Protein 1JBI (pdb70)

Structure (mmCIF, N/CA/C/O backbone):
data_1JBI
#
_entry.id   1JBI
#
_cell.length_a   ?
_cell.length_b   ?
_cell.length_c   ?
_cell.angle_alpha   ?
_cell.angle_beta   ?
_cell.angle_gamma   ?
#
loop_
_atom_site.group_PDB
_atom_site.id
_atom_site.type_symbol
_atom_site.label_atom_id
_atom_site.label_alt_id
_atom_site.label_comp_id
_atom_site.label_asym_id
_atom_site.label_entity_id
_atom_site.label_seq_id
_atom_site.pdbx_PDB_ins_code
_atom_site.Cartn_x
_atom_site.Cartn_y
_atom_site.Cartn_z
_atom_site.occupancy
_atom_site.B_iso_or_equiv
_atom_site.auth_seq_id
_atom_site.auth_comp_id
_atom_site.auth_asym_id
_atom_site.auth_atom_id
_atom_site.pdbx_PDB_model_num
ATOM 1 N N . THR A 1 1 ? -18.989 -7.777 -2.002 1.00 0.00 1 THR A N 1
ATOM 2 C CA . THR A 1 1 ? -17.939 -6.776 -2.215 1.00 0.00 1 THR A CA 1
ATOM 3 C C . THR A 1 1 ? -16.595 -7.437 -1.910 1.00 0.00 1 THR A C 1
ATOM 4 O O . THR A 1 1 ? -16.501 -8.229 -0.973 1.00 0.00 1 THR A O 1
ATOM 16 N N . ALA A 1 2 ? -15.585 -7.204 -2.745 1.00 0.00 2 ALA A N 1
ATOM 17 C CA . ALA A 1 2 ? -14.396 -8.040 -2.838 1.00 0.00 2 ALA A CA 1
ATOM 18 C C . ALA A 1 2 ? -13.155 -7.152 -2.970 1.00 0.00 2 ALA A C 1
ATOM 19 O O . ALA A 1 2 ? -13.281 -6.003 -3.402 1.00 0.00 2 ALA A O 1
ATOM 26 N N . PRO A 1 3 ? -11.967 -7.647 -2.591 1.00 0.00 3 PRO A N 1
ATOM 27 C CA . PRO A 1 3 ? -10.710 -6.937 -2.779 1.00 0.00 3 PRO A CA 1
ATOM 28 C C . PRO A 1 3 ? -10.298 -6.938 -4.258 1.00 0.00 3 PRO A C 1
ATOM 29 O O . PRO A 1 3 ? -10.930 -7.597 -5.095 1.00 0.00 3 PRO A O 1
ATOM 40 N N . ILE A 1 4 ? -9.189 -6.273 -4.582 1.00 0.00 4 ILE A N 1
ATOM 41 C CA . ILE A 1 4 ? -8.644 -6.197 -5.931 1.00 0.00 4 ILE A CA 1
ATOM 42 C C . ILE A 1 4 ? -7.388 -7.062 -5.909 1.00 0.00 4 ILE A C 1
ATOM 43 O O . ILE A 1 4 ? -6.449 -6.779 -5.165 1.00 0.00 4 ILE A O 1
ATOM 59 N N . ALA A 1 5 ? -7.361 -8.114 -6.723 1.00 0.00 5 ALA A N 1
ATOM 60 C CA . ALA A 1 5 ? -6.169 -8.926 -6.872 1.00 0.00 5 ALA A CA 1
ATOM 61 C C . ALA A 1 5 ? -5.316 -8.188 -7.896 1.00 0.00 5 ALA A C 1
ATOM 62 O O . ALA A 1 5 ? -5.714 -8.052 -9.057 1.00 0.00 5 ALA A O 1
ATOM 69 N N . ILE A 1 6 ? -4.192 -7.639 -7.456 1.00 0.00 6 ILE A N 1
ATOM 70 C CA . ILE A 1 6 ? -3.287 -6.847 -8.272 1.00 0.00 6 ILE A CA 1
ATOM 71 C C . ILE A 1 6 ? -2.134 -7.746 -8.717 1.00 0.00 6 ILE A C 1
ATOM 72 O O . ILE A 1 6 ? -1.833 -8.737 -8.065 1.00 0.00 6 ILE A O 1
ATOM 88 N N . THR A 1 7 ? -1.416 -7.396 -9.781 1.00 0.00 7 THR A N 1
ATOM 89 C CA . THR A 1 7 ? -0.394 -8.286 -10.342 1.00 0.00 7 THR A CA 1
ATOM 90 C C . THR A 1 7 ? 0.956 -8.168 -9.606 1.00 0.00 7 THR A C 1
ATOM 91 O O . THR A 1 7 ? 2.012 -8.488 -10.149 1.00 0.00 7 THR A O 1
ATOM 102 N N . CYS A 1 8 ? 0.937 -7.680 -8.361 1.00 0.00 8 CYS A N 1
ATOM 103 C CA . CYS A 1 8 ? 2.091 -7.365 -7.521 1.00 0.00 8 CYS A CA 1
ATOM 104 C C . CYS A 1 8 ? 3.113 -6.407 -8.166 1.00 0.00 8 CYS A C 1
ATOM 105 O O . CYS A 1 8 ? 4.178 -6.179 -7.609 1.00 0.00 8 CYS A O 1
ATOM 112 N N . PHE A 1 9 ? 2.764 -5.743 -9.267 1.00 0.00 9 PHE A N 1
ATOM 113 C CA . PHE A 1 9 ? 3.587 -4.704 -9.888 1.00 0.00 9 PHE A CA 1
ATOM 114 C C . PHE A 1 9 ? 2.814 -3.378 -9.896 1.00 0.00 9 PHE A C 1
ATOM 115 O O . PHE A 1 9 ? 3.360 -2.312 -10.180 1.00 0.00 9 PHE A O 1
ATOM 132 N N . THR A 1 10 ? 1.528 -3.436 -9.558 1.00 0.00 10 THR A N 1
ATOM 133 C CA . THR A 1 10 ? 0.633 -2.318 -9.377 1.00 0.00 10 THR A CA 1
ATOM 134 C C . THR A 1 10 ? 1.187 -1.408 -8.273 1.00 0.00 10 THR A C 1
ATOM 135 O O . THR A 1 10 ? 1.498 -1.861 -7.169 1.00 0.00 10 THR A O 1
ATOM 146 N N . ARG A 1 11 ? 1.327 -0.123 -8.580 1.00 0.00 11 ARG A N 1
ATOM 147 C CA . ARG A 1 11 ? 1.740 0.933 -7.669 1.00 0.00 11 ARG A CA 1
ATOM 148 C C . ARG A 1 11 ? 0.517 1.573 -7.038 1.00 0.00 11 ARG A C 1
ATOM 149 O O . ARG A 1 11 ? -0.617 1.352 -7.474 1.00 0.00 11 ARG A O 1
ATOM 170 N N . GLY A 1 12 ? 0.765 2.440 -6.062 1.00 0.00 12 GLY A N 1
ATOM 171 C CA . GLY A 1 12 ? -0.255 3.252 -5.427 1.00 0.00 12 GLY A CA 1
ATOM 172 C C . GLY A 1 12 ? -0.946 4.182 -6.422 1.00 0.00 12 GLY A C 1
ATOM 173 O O . GLY A 1 12 ? -1.989 4.713 -6.085 1.00 0.00 12 GLY A O 1
ATOM 177 N N . LEU A 1 13 ? -0.462 4.325 -7.661 1.00 0.00 13 LEU A N 1
ATOM 178 C CA . LEU A 1 13 ? -1.071 5.173 -8.683 1.00 0.00 13 LEU A CA 1
ATOM 179 C C . LEU A 1 13 ? -2.413 4.583 -9.108 1.00 0.00 13 LEU A C 1
ATOM 180 O O . LEU A 1 13 ? -3.373 5.323 -9.347 1.00 0.00 13 LEU A O 1
ATOM 196 N N . ASP A 1 14 ? -2.481 3.259 -9.222 1.00 0.00 14 ASP A N 1
ATOM 197 C CA . ASP A 1 14 ? -3.652 2.536 -9.696 1.00 0.00 14 ASP A CA 1
ATOM 198 C C . ASP A 1 14 ? -4.750 2.449 -8.633 1.00 0.00 14 ASP A C 1
ATOM 199 O O . ASP A 1 14 ? -5.930 2.412 -8.993 1.00 0.00 14 ASP A O 1
ATOM 208 N N . ILE A 1 15 ? -4.402 2.414 -7.339 1.00 0.00 15 ILE A N 1
ATOM 209 C CA . ILE A 1 15 ? -5.343 2.196 -6.235 1.00 0.00 15 ILE A CA 1
ATOM 210 C C . ILE A 1 15 ? -5.224 3.327 -5.212 1.00 0.00 15 ILE A C 1
ATOM 211 O O . ILE A 1 15 ? -4.358 3.302 -4.343 1.00 0.00 15 ILE A O 1
ATOM 227 N N . ARG A 1 16 ? -6.125 4.314 -5.306 1.00 0.00 16 ARG A N 1
ATOM 228 C CA . ARG A 1 16 ? -6.139 5.517 -4.455 1.00 0.00 16 ARG A CA 1
ATOM 229 C C . ARG A 1 16 ? -7.524 5.779 -3.884 1.00 0.00 16 ARG A C 1
ATOM 230 O O . ARG A 1 16 ? -7.894 6.927 -3.635 1.00 0.00 16 ARG A O 1
ATOM 251 N N . LYS A 1 17 ? -8.325 4.725 -3.738 1.00 0.00 17 LYS A N 1
ATOM 252 C CA . LYS A 1 17 ? -9.674 4.849 -3.203 1.00 0.00 17 LYS A CA 1
ATOM 253 C C . LYS A 1 17 ? -9.556 5.097 -1.709 1.00 0.00 17 LYS A C 1
ATOM 254 O O . LYS A 1 17 ? -8.488 4.886 -1.132 1.00 0.00 17 LYS A O 1
ATOM 273 N N . GLU A 1 18 ? -10.657 5.504 -1.083 1.00 0.00 18 GLU A N 1
ATOM 274 C CA . GLU A 1 18 ? -10.663 5.908 0.312 1.00 0.00 18 GLU A CA 1
ATOM 275 C C . GLU A 1 18 ? -10.028 4.822 1.190 1.00 0.00 18 GLU A C 1
ATOM 276 O O . GLU A 1 18 ? -9.190 5.114 2.052 1.00 0.00 18 GLU A O 1
ATOM 288 N N . LYS A 1 19 ? -10.419 3.572 0.935 1.00 0.00 19 LYS A N 1
ATOM 289 C CA . LYS A 1 19 ? -9.871 2.358 1.525 1.00 0.00 19 LYS A CA 1
ATOM 290 C C . LYS A 1 19 ? -10.152 1.242 0.530 1.00 0.00 19 LYS A C 1
ATOM 291 O O . LYS A 1 19 ? -11.290 1.129 0.061 1.00 0.00 19 LYS A O 1
ATOM 310 N N . ALA A 1 20 ? -9.141 0.464 0.164 1.00 0.00 20 ALA A N 1
ATOM 311 C CA . ALA A 1 20 ? -9.223 -0.598 -0.821 1.00 0.00 20 ALA A CA 1
ATOM 312 C C . ALA A 1 20 ? -8.457 -1.793 -0.277 1.00 0.00 20 ALA A C 1
ATOM 313 O O . ALA A 1 20 ? -7.311 -1.660 0.155 1.00 0.00 20 ALA A O 1
ATOM 320 N N . ASP A 1 21 ? -9.086 -2.956 -0.323 1.00 0.00 21 ASP A N 1
ATOM 321 C CA . ASP A 1 21 ? -8.510 -4.202 0.156 1.00 0.00 21 ASP A CA 1
ATOM 322 C C . ASP A 1 21 ? -7.875 -4.833 -1.078 1.00 0.00 21 ASP A C 1
ATOM 323 O O . ASP A 1 21 ? -8.513 -4.850 -2.135 1.00 0.00 21 ASP A O 1
ATOM 332 N N . VAL A 1 22 ? -6.626 -5.299 -1.008 1.00 0.00 22 VAL A N 1
ATOM 333 C CA . VAL A 1 22 ? -5.929 -5.808 -2.190 1.00 0.00 22 VAL A CA 1
ATOM 334 C C . VAL A 1 22 ? -5.239 -7.141 -1.895 1.00 0.00 22 VAL A C 1
ATOM 335 O O . VAL A 1 22 ? -4.731 -7.358 -0.800 1.00 0.00 22 VAL A O 1
ATOM 348 N N . LEU A 1 23 ? -5.209 -8.045 -2.871 1.00 0.00 23 LEU A N 1
ATOM 349 C CA . LEU A 1 23 ? -4.480 -9.310 -2.807 1.00 0.00 23 LEU A CA 1
ATOM 350 C C . LEU A 1 23 ? -3.283 -9.168 -3.718 1.00 0.00 23 LEU A C 1
ATOM 351 O O . LEU A 1 23 ? -3.427 -8.688 -4.843 1.00 0.00 23 LEU A O 1
ATOM 367 N N . CYS A 1 24 ? -2.119 -9.590 -3.235 1.00 0.00 24 CYS A N 1
ATOM 368 C CA . CYS A 1 24 ? -0.882 -9.605 -3.985 1.00 0.00 24 CYS A CA 1
ATOM 369 C C . CYS A 1 24 ? -0.541 -11.079 -4.254 1.00 0.00 24 CYS A C 1
ATOM 370 O O . CYS A 1 24 ? 0.100 -11.708 -3.408 1.00 0.00 24 CYS A O 1
ATOM 377 N N . PRO A 1 25 ? -1.051 -11.699 -5.330 1.00 0.00 25 PRO A N 1
ATOM 378 C CA . PRO A 1 25 ? -0.683 -13.049 -5.728 1.00 0.00 25 PRO A CA 1
ATOM 379 C C . PRO A 1 25 ? 0.770 -13.140 -6.180 1.00 0.00 25 PRO A C 1
ATOM 380 O O . PRO A 1 25 ? 1.263 -12.287 -6.921 1.00 0.00 25 PRO A O 1
ATOM 391 N N . GLY A 1 26 ? 1.403 -14.257 -5.841 1.00 0.00 26 GLY A N 1
ATOM 392 C CA . GLY A 1 26 ? 2.801 -14.508 -6.139 1.00 0.00 26 GLY A CA 1
ATOM 393 C C . GLY A 1 26 ? 3.709 -14.044 -5.007 1.00 0.00 26 GLY A C 1
ATOM 394 O O . GLY A 1 26 ? 3.242 -13.534 -3.990 1.00 0.00 26 GLY A O 1
ATOM 398 N N . GLY A 1 27 ? 5.013 -14.286 -5.145 1.00 0.00 27 GLY A N 1
ATOM 399 C CA . GLY A 1 27 ? 5.993 -14.016 -4.098 1.00 0.00 27 GLY A CA 1
ATOM 400 C C . GLY A 1 27 ? 6.414 -12.550 -4.043 1.00 0.00 27 GLY A C 1
ATOM 401 O O . GLY A 1 27 ? 6.809 -12.075 -2.980 1.00 0.00 27 GLY A O 1
ATOM 405 N N . CYS A 1 28 ? 6.243 -11.821 -5.153 1.00 0.00 28 CYS A N 1
ATOM 406 C CA . CYS A 1 28 ? 6.685 -10.447 -5.386 1.00 0.00 28 CYS A CA 1
ATOM 407 C C . CYS A 1 28 ? 8.098 -10.194 -4.823 1.00 0.00 28 CYS A C 1
ATOM 408 O O . CYS A 1 28 ? 8.232 -9.577 -3.762 1.00 0.00 28 CYS A O 1
ATOM 415 N N . PRO A 1 29 ? 9.148 -10.690 -5.504 1.00 0.00 29 PRO A N 1
ATOM 416 C CA . PRO A 1 29 ? 10.532 -10.606 -5.046 1.00 0.00 29 PRO A CA 1
ATOM 417 C C . PRO A 1 29 ? 11.082 -9.181 -5.083 1.00 0.00 29 PRO A C 1
ATOM 418 O O . PRO A 1 29 ? 10.404 -8.267 -5.548 1.00 0.00 29 PRO A O 1
ATOM 429 N N . LEU A 1 30 ? 12.330 -9.002 -4.628 1.00 0.00 30 LEU A N 1
ATOM 430 C CA . LEU A 1 30 ? 13.097 -7.754 -4.693 1.00 0.00 30 LEU A CA 1
ATOM 431 C C . LEU A 1 30 ? 13.467 -7.459 -6.161 1.00 0.00 30 LEU A C 1
ATOM 432 O O . LEU A 1 30 ? 14.634 -7.491 -6.541 1.00 0.00 30 LEU A O 1
ATOM 448 N N . GLU A 1 31 ? 12.465 -7.228 -7.004 1.00 0.00 31 GLU A N 1
ATOM 449 C CA . GLU A 1 31 ? 12.603 -7.020 -8.440 1.00 0.00 31 GLU A CA 1
ATOM 450 C C . GLU A 1 31 ? 12.656 -5.532 -8.789 1.00 0.00 31 GLU A C 1
ATOM 451 O O . GLU A 1 31 ? 13.582 -5.092 -9.464 1.00 0.00 31 GLU A O 1
ATOM 463 N N . GLU A 1 32 ? 11.682 -4.748 -8.324 1.00 0.00 32 GLU A N 1
ATOM 464 C CA . GLU A 1 32 ? 11.636 -3.307 -8.527 1.00 0.00 32 GLU A CA 1
ATOM 465 C C . GLU A 1 32 ? 10.927 -2.661 -7.336 1.00 0.00 32 GLU A C 1
ATOM 466 O O . GLU A 1 32 ? 9.697 -2.557 -7.373 1.00 0.00 32 GLU A O 1
ATOM 478 N N . PHE A 1 33 ? 11.638 -2.267 -6.267 1.00 0.00 33 PHE A N 1
ATOM 479 C CA . PHE A 1 33 ? 10.998 -1.519 -5.197 1.00 0.00 33 PHE A CA 1
ATOM 480 C C . PHE A 1 33 ? 11.816 -0.257 -4.984 1.00 0.00 33 PHE A C 1
ATOM 481 O O . PHE A 1 33 ? 12.965 -0.302 -4.553 1.00 0.00 33 PHE A O 1
ATOM 498 N N . SER A 1 34 ? 11.199 0.867 -5.307 1.00 0.00 34 SER A N 1
ATOM 499 C CA . SER A 1 34 ? 11.685 2.208 -5.075 1.00 0.00 34 SER A CA 1
ATOM 500 C C . SER A 1 34 ? 10.489 2.782 -4.343 1.00 0.00 34 SER A C 1
ATOM 501 O O . SER A 1 34 ? 9.408 2.886 -4.935 1.00 0.00 34 SER A O 1
ATOM 509 N N . VAL A 1 35 ? 10.629 3.120 -3.072 1.00 0.00 35 VAL A N 1
ATOM 510 C CA . VAL A 1 35 ? 9.494 3.544 -2.275 1.00 0.00 35 VAL A CA 1
ATOM 511 C C . VAL A 1 35 ? 9.755 5.006 -1.967 1.00 0.00 35 VAL A C 1
ATOM 512 O O . VAL A 1 35 ? 10.895 5.482 -2.015 1.00 0.00 35 VAL A O 1
ATOM 525 N N . TYR A 1 36 ? 8.690 5.748 -1.703 1.00 0.00 36 TYR A N 1
ATOM 526 C CA . TYR A 1 36 ? 8.789 7.174 -1.536 1.00 0.00 36 TYR A CA 1
ATOM 527 C C . TYR A 1 36 ? 7.981 7.584 -0.314 1.00 0.00 36 TYR A C 1
ATOM 528 O O . TYR A 1 36 ? 6.753 7.572 -0.366 1.00 0.00 36 TYR A O 1
ATOM 546 N N . GLY A 1 37 ? 8.686 7.904 0.772 1.00 0.00 37 GLY A N 1
ATOM 547 C CA . GLY A 1 37 ? 8.143 8.209 2.082 1.00 0.00 37 GLY A CA 1
ATOM 548 C C . GLY A 1 37 ? 7.798 6.928 2.835 1.00 0.00 37 GLY A C 1
ATOM 549 O O . GLY A 1 37 ? 7.433 5.922 2.224 1.00 0.00 37 GLY A O 1
ATOM 553 N N . ASN A 1 38 ? 7.998 6.930 4.155 1.00 0.00 38 ASN A N 1
ATOM 554 C CA . ASN A 1 38 ? 7.587 5.832 5.024 1.00 0.00 38 ASN A CA 1
ATOM 555 C C . ASN A 1 38 ? 6.227 6.234 5.603 1.00 0.00 38 ASN A C 1
ATOM 556 O O . ASN A 1 38 ? 6.016 7.421 5.860 1.00 0.00 38 ASN A O 1
ATOM 567 N N . ILE A 1 39 ? 5.342 5.269 5.878 1.00 0.00 39 ILE A N 1
ATOM 568 C CA . ILE A 1 39 ? 3.946 5.452 6.304 1.00 0.00 39 ILE A CA 1
ATOM 569 C C . ILE A 1 39 ? 3.172 6.151 5.187 1.00 0.00 39 ILE A C 1
ATOM 570 O O . ILE A 1 39 ? 2.267 5.544 4.624 1.00 0.00 39 ILE A O 1
ATOM 586 N N . VAL A 1 40 ? 3.484 7.411 4.891 1.00 0.00 40 VAL A N 1
ATOM 587 C CA . VAL A 1 40 ? 2.927 8.135 3.771 1.00 0.00 40 VAL A CA 1
ATOM 588 C C . VAL A 1 40 ? 3.744 7.634 2.588 1.00 0.00 40 VAL A C 1
ATOM 589 O O . VAL A 1 40 ? 4.813 8.165 2.285 1.00 0.00 40 VAL A O 1
ATOM 602 N N . TYR A 1 41 ? 3.228 6.614 1.923 1.00 0.00 41 TYR A N 1
ATOM 603 C CA . TYR A 1 41 ? 3.796 6.091 0.707 1.00 0.00 41 TYR A CA 1
ATOM 604 C C . TYR A 1 41 ? 3.200 6.949 -0.398 1.00 0.00 41 TYR A C 1
ATOM 605 O O . TYR A 1 41 ? 1.983 6.958 -0.597 1.00 0.00 41 TYR A O 1
ATOM 623 N N . ALA A 1 42 ? 4.024 7.738 -1.082 1.00 0.00 42 ALA A N 1
ATOM 624 C CA . ALA A 1 42 ? 3.552 8.494 -2.228 1.00 0.00 42 ALA A CA 1
ATOM 625 C C . ALA A 1 42 ? 3.156 7.516 -3.330 1.00 0.00 42 ALA A C 1
ATOM 626 O O . ALA A 1 42 ? 3.736 6.432 -3.460 1.00 0.00 42 ALA A O 1
ATOM 633 N N . SER A 1 43 ? 2.217 7.964 -4.159 1.00 0.00 43 SER A N 1
ATOM 634 C CA . SER A 1 43 ? 1.542 7.235 -5.222 1.00 0.00 43 SER A CA 1
ATOM 635 C C . SER A 1 43 ? 2.455 6.316 -6.049 1.00 0.00 43 SER A C 1
ATOM 636 O O . SER A 1 43 ? 2.098 5.175 -6.336 1.00 0.00 43 SER A O 1
ATOM 644 N N . VAL A 1 44 ? 3.635 6.799 -6.436 1.00 0.00 44 VAL A N 1
ATOM 645 C CA . VAL A 1 44 ? 4.566 6.097 -7.315 1.00 0.00 44 VAL A CA 1
ATOM 646 C C . VAL A 1 44 ? 5.118 4.790 -6.699 1.00 0.00 44 VAL A C 1
ATOM 647 O O . VAL A 1 44 ? 5.604 3.932 -7.437 1.00 0.00 44 VAL A O 1
ATOM 660 N N . SER A 1 45 ? 5.029 4.604 -5.379 1.00 0.00 45 SER A N 1
ATOM 661 C CA . SER A 1 45 ? 5.518 3.409 -4.700 1.00 0.00 45 SER A CA 1
ATOM 662 C C . SER A 1 45 ? 4.717 2.166 -5.115 1.00 0.00 45 SER A C 1
ATOM 663 O O . SER A 1 45 ? 3.490 2.226 -5.226 1.00 0.00 45 SER A O 1
ATOM 671 N N . SER A 1 46 ? 5.396 1.033 -5.317 1.00 0.00 46 SER A N 1
ATOM 672 C CA . SER A 1 46 ? 4.782 -0.263 -5.581 1.00 0.00 46 SER A CA 1
ATOM 673 C C . SER A 1 46 ? 3.902 -0.627 -4.384 1.00 0.00 46 SER A C 1
ATOM 674 O O . SER A 1 46 ? 4.245 -0.286 -3.247 1.00 0.00 46 SER A O 1
ATOM 682 N N . ILE A 1 47 ? 2.796 -1.344 -4.609 1.00 0.00 47 ILE A N 1
ATOM 683 C CA . ILE A 1 47 ? 1.974 -1.847 -3.512 1.00 0.00 47 ILE A CA 1
ATOM 684 C C . ILE A 1 47 ? 2.824 -2.846 -2.717 1.00 0.00 47 ILE A C 1
ATOM 685 O O . ILE A 1 47 ? 2.799 -2.783 -1.490 1.00 0.00 47 ILE A O 1
ATOM 701 N N . CYS A 1 48 ? 3.611 -3.712 -3.373 1.00 0.00 48 CYS A N 1
ATOM 702 C CA . CYS A 1 48 ? 4.536 -4.599 -2.669 1.00 0.00 48 CYS A CA 1
ATOM 703 C C . CYS A 1 48 ? 5.552 -3.773 -1.899 1.00 0.00 48 CYS A C 1
ATOM 704 O O . CYS A 1 48 ? 5.742 -4.007 -0.710 1.00 0.00 48 CYS A O 1
ATOM 711 N N . GLY A 1 49 ? 6.203 -2.826 -2.585 1.00 0.00 49 GLY A N 1
ATOM 712 C CA . GLY A 1 49 ? 7.238 -1.985 -2.011 1.00 0.00 49 GLY A CA 1
ATOM 713 C C . GLY A 1 49 ? 6.741 -1.357 -0.716 1.00 0.00 49 GLY A C 1
ATOM 714 O O . GLY A 1 49 ? 7.335 -1.568 0.336 1.00 0.00 49 GLY A O 1
ATOM 718 N N . ALA A 1 50 ? 5.626 -0.628 -0.784 1.00 0.00 50 ALA A N 1
ATOM 719 C CA . ALA A 1 50 ? 5.003 0.006 0.364 1.00 0.00 50 ALA A CA 1
ATOM 720 C C . ALA A 1 50 ? 4.606 -1.017 1.430 1.00 0.00 50 ALA A C 1
ATOM 721 O O . ALA A 1 50 ? 4.860 -0.778 2.605 1.00 0.00 50 ALA A O 1
ATOM 728 N N . ALA A 1 51 ? 3.969 -2.130 1.058 1.00 0.00 51 ALA A N 1
ATOM 729 C CA . ALA A 1 51 ? 3.460 -3.116 2.005 1.00 0.00 51 ALA A CA 1
ATOM 730 C C . ALA A 1 51 ? 4.589 -3.774 2.790 1.00 0.00 51 ALA A C 1
ATOM 731 O O . ALA A 1 51 ? 4.535 -3.818 4.019 1.00 0.00 51 ALA A O 1
ATOM 738 N N . VAL A 1 52 ? 5.588 -4.314 2.098 1.00 0.00 52 VAL A N 1
ATOM 739 C CA . VAL A 1 52 ? 6.731 -4.959 2.720 1.00 0.00 52 VAL A CA 1
ATOM 740 C C . VAL A 1 52 ? 7.550 -3.911 3.492 1.00 0.00 52 VAL A C 1
ATOM 741 O O . VAL A 1 52 ? 7.982 -4.208 4.602 1.00 0.00 52 VAL A O 1
ATOM 754 N N . HIS A 1 53 ? 7.698 -2.672 2.999 1.00 0.00 53 HIS A N 1
ATOM 755 C CA . HIS A 1 53 ? 8.362 -1.588 3.737 1.00 0.00 53 HIS A CA 1
ATOM 756 C C . HIS A 1 53 ? 7.631 -1.316 5.054 1.00 0.00 53 HIS A C 1
ATOM 757 O O . HIS A 1 53 ? 8.220 -1.381 6.130 1.00 0.00 53 HIS A O 1
ATOM 771 N N . ARG A 1 54 ? 6.319 -1.077 4.988 1.00 0.00 54 ARG A N 1
ATOM 772 C CA . ARG A 1 54 ? 5.422 -0.908 6.132 1.00 0.00 54 ARG A CA 1
ATOM 773 C C . ARG A 1 54 ? 5.467 -2.118 7.068 1.00 0.00 54 ARG A C 1
ATOM 774 O O . ARG A 1 54 ? 5.145 -1.975 8.247 1.00 0.00 54 ARG A O 1
ATOM 795 N N . GLY A 1 55 ? 5.849 -3.292 6.570 1.00 0.00 55 GLY A N 1
ATOM 796 C CA . GLY A 1 55 ? 5.924 -4.520 7.335 1.00 0.00 55 GLY A CA 1
ATOM 797 C C . GLY A 1 55 ? 4.598 -5.271 7.353 1.00 0.00 55 GLY A C 1
ATOM 798 O O . GLY A 1 55 ? 4.463 -6.212 8.134 1.00 0.00 55 GLY A O 1
ATOM 802 N N . VAL A 1 56 ? 3.633 -4.920 6.496 1.00 0.00 56 VAL A N 1
ATOM 803 C CA . VAL A 1 56 ? 2.315 -5.552 6.404 1.00 0.00 56 VAL A CA 1
ATOM 804 C C . VAL A 1 56 ? 2.489 -7.060 6.221 1.00 0.00 56 VAL A C 1
ATOM 805 O O . VAL A 1 56 ? 1.963 -7.840 7.013 1.00 0.00 56 VAL A O 1
ATOM 818 N N . ILE A 1 57 ? 3.267 -7.447 5.215 1.00 0.00 57 ILE A N 1
ATOM 819 C CA . ILE A 1 57 ? 3.565 -8.818 4.841 1.00 0.00 57 ILE A CA 1
ATOM 820 C C . ILE A 1 57 ? 5.078 -8.961 4.723 1.00 0.00 57 ILE A C 1
ATOM 821 O O . ILE A 1 57 ? 5.802 -7.958 4.682 1.00 0.00 57 ILE A O 1
ATOM 837 N N . SER A 1 58 ? 5.565 -10.197 4.758 1.00 0.00 58 SER A N 1
ATOM 838 C CA . SER A 1 58 ? 6.966 -10.499 4.506 1.00 0.00 58 SER A CA 1
ATOM 839 C C . SER A 1 58 ? 7.136 -10.376 2.974 1.00 0.00 58 SER A C 1
ATOM 840 O O . SER A 1 58 ? 6.145 -10.161 2.262 1.00 0.00 58 SER A O 1
ATOM 848 N N . ASN A 1 59 ? 8.346 -10.514 2.419 1.00 0.00 59 ASN A N 1
ATOM 849 C CA . ASN A 1 59 ? 8.515 -10.529 0.960 1.00 0.00 59 ASN A CA 1
ATOM 850 C C . ASN A 1 59 ? 8.021 -11.886 0.428 1.00 0.00 59 ASN A C 1
ATOM 851 O O . ASN A 1 59 ? 8.804 -12.785 0.128 1.00 0.00 59 ASN A O 1
ATOM 862 N N . SER A 1 60 ? 6.704 -12.063 0.395 1.00 0.00 60 SER A N 1
ATOM 863 C CA . SER A 1 60 ? 5.983 -13.284 0.072 1.00 0.00 60 SER A CA 1
ATOM 864 C C . SER A 1 60 ? 4.662 -13.016 -0.664 1.00 0.00 60 SER A C 1
ATOM 865 O O . SER A 1 60 ? 4.009 -13.982 -1.071 1.00 0.00 60 SER A O 1
ATOM 873 N N . GLY A 1 61 ? 4.176 -11.769 -0.701 1.00 0.00 61 GLY A N 1
ATOM 874 C CA . GLY A 1 61 ? 2.862 -11.469 -1.260 1.00 0.00 61 GLY A CA 1
ATOM 875 C C . GLY A 1 61 ? 1.790 -11.779 -0.216 1.00 0.00 61 GLY A C 1
ATOM 876 O O . GLY A 1 61 ? 2.110 -12.048 0.945 1.00 0.00 61 GLY A O 1
ATOM 880 N N . GLY A 1 62 ? 0.520 -11.688 -0.596 1.00 0.00 62 GLY A N 1
ATOM 881 C CA . GLY A 1 62 ? -0.628 -11.991 0.254 1.00 0.00 62 GLY A CA 1
ATOM 882 C C . GLY A 1 62 ? -1.629 -10.837 0.285 1.00 0.00 62 GLY A C 1
ATOM 883 O O . GLY A 1 62 ? -1.460 -9.863 -0.453 1.00 0.00 62 GLY A O 1
ATOM 887 N N . PRO A 1 63 ? -2.691 -10.934 1.102 1.00 0.00 63 PRO A N 1
ATOM 888 C CA . PRO A 1 63 ? -3.640 -9.848 1.306 1.00 0.00 63 PRO A CA 1
ATOM 889 C C . PRO A 1 63 ? -2.976 -8.688 2.055 1.00 0.00 63 PRO A C 1
ATOM 890 O O . PRO A 1 63 ? -2.260 -8.898 3.042 1.00 0.00 63 PRO A O 1
ATOM 901 N N . VAL A 1 64 ? -3.253 -7.476 1.583 1.00 0.00 64 VAL A N 1
ATOM 902 C CA . VAL A 1 64 ? -2.767 -6.172 2.014 1.00 0.00 64 VAL A CA 1
ATOM 903 C C . VAL A 1 64 ? -3.992 -5.236 1.970 1.00 0.00 64 VAL A C 1
ATOM 904 O O . VAL A 1 64 ? -5.025 -5.552 1.378 1.00 0.00 64 VAL A O 1
ATOM 917 N N . ARG A 1 65 ? -3.910 -4.060 2.588 1.00 0.00 65 ARG A N 1
ATOM 918 C CA . ARG A 1 65 ? -5.052 -3.159 2.729 1.00 0.00 65 ARG A CA 1
ATOM 919 C C . ARG A 1 65 ? -4.623 -1.704 2.675 1.00 0.00 65 ARG A C 1
ATOM 920 O O . ARG A 1 65 ? -3.933 -1.222 3.572 1.00 0.00 65 ARG A O 1
ATOM 941 N N . VAL A 1 66 ? -4.974 -1.022 1.595 1.00 0.00 66 VAL A N 1
ATOM 942 C CA . VAL A 1 66 ? -4.554 0.343 1.295 1.00 0.00 66 VAL A CA 1
ATOM 943 C C . VAL A 1 66 ? -5.594 1.328 1.834 1.00 0.00 66 VAL A C 1
ATOM 944 O O . VAL A 1 66 ? -6.795 1.120 1.653 1.00 0.00 66 VAL A O 1
ATOM 957 N N . TYR A 1 67 ? -5.145 2.420 2.452 1.00 0.00 67 TYR A N 1
ATOM 958 C CA . TYR A 1 67 ? -5.969 3.532 2.910 1.00 0.00 67 TYR A CA 1
ATOM 959 C C . TYR A 1 67 ? -5.457 4.782 2.212 1.00 0.00 67 TYR A C 1
ATOM 960 O O . TYR A 1 67 ? -4.247 5.016 2.157 1.00 0.00 67 TYR A O 1
ATOM 978 N N . SER A 1 68 ? -6.373 5.592 1.693 1.00 0.00 68 SER A N 1
ATOM 979 C CA . SER A 1 68 ? -6.029 6.878 1.116 1.00 0.00 68 SER A CA 1
ATOM 980 C C . SER A 1 68 ? -5.369 7.772 2.161 1.00 0.00 68 SER A C 1
ATOM 981 O O . SER A 1 68 ? -5.675 7.717 3.359 1.00 0.00 68 SER A O 1
ATOM 989 N N . LEU A 1 69 ? -4.472 8.630 1.694 1.00 0.00 69 LEU A N 1
ATOM 990 C CA . LEU A 1 69 ? -3.852 9.645 2.513 1.00 0.00 69 LEU A CA 1
ATOM 991 C C . LEU A 1 69 ? -3.884 10.894 1.632 1.00 0.00 69 LEU A C 1
ATOM 992 O O . LEU A 1 69 ? -3.629 10.780 0.426 1.00 0.00 69 LEU A O 1
ATOM 1008 N N . PRO A 1 70 ? -4.284 12.061 2.152 1.00 0.00 70 PRO A N 1
ATOM 1009 C CA . PRO A 1 70 ? -4.308 13.277 1.356 1.00 0.00 70 PRO A CA 1
ATOM 1010 C C . PRO A 1 70 ? -2.894 13.644 0.891 1.00 0.00 70 PRO A C 1
ATOM 1011 O O . PRO A 1 70 ? -1.902 13.001 1.244 1.00 0.00 70 PRO A O 1
ATOM 1022 N N . GLY A 1 71 ? -2.797 14.691 0.078 1.00 0.00 71 GLY A N 1
ATOM 1023 C CA . GLY A 1 71 ? -1.512 15.216 -0.332 1.00 0.00 71 GLY A CA 1
ATOM 1024 C C . GLY A 1 71 ? -0.677 15.558 0.895 1.00 0.00 71 GLY A C 1
ATOM 1025 O O . GLY A 1 71 ? -1.207 16.090 1.881 1.00 0.00 71 GLY A O 1
ATOM 1029 N N . ARG A 1 72 ? 0.623 15.280 0.830 1.00 0.00 72 ARG A N 1
ATOM 1030 C CA . ARG A 1 72 ? 1.583 15.629 1.863 1.00 0.00 72 ARG A CA 1
ATOM 1031 C C . ARG A 1 72 ? 2.882 16.097 1.226 1.00 0.00 72 ARG A C 1
ATOM 1032 O O . ARG A 1 72 ? 3.106 15.989 0.019 1.00 0.00 72 ARG A O 1
ATOM 1053 N N . GLU A 1 73 ? 3.696 16.700 2.073 1.00 0.00 73 GLU A N 1
ATOM 1054 C CA . GLU A 1 73 ? 4.956 17.361 1.858 1.00 0.00 73 GLU A CA 1
ATOM 1055 C C . GLU A 1 73 ? 5.789 17.154 3.131 1.00 0.00 73 GLU A C 1
ATOM 1056 O O . GLU A 1 73 ? 5.273 16.614 4.109 1.00 0.00 73 GLU A O 1
ATOM 1068 N N . ASN A 1 74 ? 7.062 17.570 3.119 1.00 0.00 74 ASN A N 1
ATOM 1069 C CA . ASN A 1 74 ? 8.042 17.365 4.197 1.00 0.00 74 ASN A CA 1
ATOM 1070 C C . ASN A 1 74 ? 8.141 15.890 4.608 1.00 0.00 74 ASN A C 1
ATOM 1071 O O . ASN A 1 74 ? 7.957 15.530 5.769 1.00 0.00 74 ASN A O 1
ATOM 1082 N N . TYR A 1 75 ? 8.424 15.038 3.621 1.00 0.00 75 TYR A N 1
ATOM 1083 C CA . TYR A 1 75 ? 8.680 13.613 3.798 1.00 0.00 75 TYR A CA 1
ATOM 1084 C C . TYR A 1 75 ? 10.085 13.373 4.374 1.00 0.00 75 TYR A C 1
ATOM 1085 O O . TYR A 1 75 ? 10.898 14.294 4.467 1.00 0.00 75 TYR A O 1
ATOM 1103 N N . SER A 1 76 ? 10.396 12.102 4.634 1.00 0.00 76 SER A N 1
ATOM 1104 C CA . SER A 1 76 ? 11.663 11.591 5.133 1.00 0.00 76 SER A CA 1
ATOM 1105 C C . SER A 1 76 ? 12.100 10.430 4.232 1.00 0.00 76 SER A C 1
ATOM 1106 O O . SER A 1 76 ? 11.322 9.981 3.383 1.00 0.00 76 SER A O 1
ATOM 1114 N N . SER A 1 77 ? 13.316 9.926 4.442 1.00 0.00 77 SER A N 1
ATOM 1115 C CA . SER A 1 77 ? 13.855 8.751 3.774 1.00 0.00 77 SER A CA 1
ATOM 1116 C C . SER A 1 77 ? 14.210 7.741 4.866 1.00 0.00 77 SER A C 1
ATOM 1117 O O . SER A 1 77 ? 14.837 8.130 5.854 1.00 0.00 77 SER A O 1
ATOM 1125 N N . VAL A 1 78 ? 13.765 6.488 4.742 1.00 0.00 78 VAL A N 1
ATOM 1126 C CA . VAL A 1 78 ? 13.921 5.443 5.756 1.00 0.00 78 VAL A CA 1
ATOM 1127 C C . VAL A 1 78 ? 13.988 4.099 5.023 1.00 0.00 78 VAL A C 1
ATOM 1128 O O . VAL A 1 78 ? 13.269 3.914 4.035 1.00 0.00 78 VAL A O 1
ATOM 1141 N N . ASP A 1 79 ? 14.768 3.133 5.512 1.00 0.00 79 ASP A N 1
ATOM 1142 C CA . ASP A 1 79 ? 14.783 1.781 4.946 1.00 0.00 79 ASP A CA 1
ATOM 1143 C C . ASP A 1 79 ? 13.998 0.880 5.884 1.00 0.00 79 ASP A C 1
ATOM 1144 O O . ASP A 1 79 ? 14.001 1.103 7.099 1.00 0.00 79 ASP A O 1
ATOM 1153 N N . ALA A 1 80 ? 13.298 -0.108 5.342 1.00 0.00 80 ALA A N 1
ATOM 1154 C CA . ALA A 1 80 ? 12.626 -1.113 6.132 1.00 0.00 80 ALA A CA 1
ATOM 1155 C C . ALA A 1 80 ? 12.618 -2.390 5.311 1.00 0.00 80 ALA A C 1
ATOM 1156 O O . ALA A 1 80 ? 12.231 -2.386 4.144 1.00 0.00 80 ALA A O 1
ATOM 1163 N N . ASN A 1 81 ? 12.973 -3.499 5.959 1.00 0.00 81 ASN A N 1
ATOM 1164 C CA . ASN A 1 81 ? 13.021 -4.841 5.384 1.00 0.00 81 ASN A CA 1
ATOM 1165 C C . ASN A 1 81 ? 13.874 -4.944 4.107 1.00 0.00 81 ASN A C 1
ATOM 1166 O O . ASN A 1 81 ? 13.701 -5.914 3.364 1.00 0.00 81 ASN A O 1
ATOM 1177 N N . GLY A 1 82 ? 14.841 -4.044 3.883 1.00 0.00 82 GLY A N 1
ATOM 1178 C CA . GLY A 1 82 ? 15.683 -4.054 2.691 1.00 0.00 82 GLY A CA 1
ATOM 1179 C C . GLY A 1 82 ? 14.930 -3.475 1.499 1.00 0.00 82 GLY A C 1
ATOM 1180 O O . GLY A 1 82 ? 14.924 -4.067 0.421 1.00 0.00 82 GLY A O 1
ATOM 1184 N N . ILE A 1 83 ? 14.242 -2.356 1.713 1.00 0.00 83 ILE A N 1
ATOM 1185 C CA . ILE A 1 83 ? 13.481 -1.594 0.735 1.00 0.00 83 ILE A CA 1
ATOM 1186 C C . ILE A 1 83 ? 13.680 -0.152 1.199 1.00 0.00 83 ILE A C 1
ATOM 1187 O O . ILE A 1 83 ? 13.432 0.162 2.366 1.00 0.00 83 ILE A O 1
ATOM 1203 N N . GLN A 1 84 ? 14.040 0.744 0.284 1.00 0.00 84 GLN A N 1
ATOM 1204 C CA . GLN A 1 84 ? 14.387 2.112 0.624 1.00 0.00 84 GLN A CA 1
ATOM 1205 C C . GLN A 1 84 ? 13.226 3.026 0.260 1.00 0.00 84 GLN A C 1
ATOM 1206 O O . GLN A 1 84 ? 12.737 2.988 -0.874 1.00 0.00 84 GLN A O 1
ATOM 1220 N N . SER A 1 85 ? 12.776 3.830 1.227 1.00 0.00 85 SER A N 1
ATOM 1221 C CA . SER A 1 85 ? 11.772 4.855 1.013 1.00 0.00 85 SER A CA 1
ATOM 1222 C C . SER A 1 85 ? 12.511 6.191 1.001 1.00 0.00 85 SER A C 1
ATOM 1223 O O . SER A 1 85 ? 13.397 6.384 1.832 1.00 0.00 85 SER A O 1
ATOM 1231 N N . GLN A 1 86 ? 12.176 7.097 0.082 1.00 0.00 86 GLN A N 1
ATOM 1232 C CA . GLN A 1 86 ? 12.878 8.367 -0.102 1.00 0.00 86 GLN A CA 1
ATOM 1233 C C . GLN A 1 86 ? 11.890 9.538 -0.047 1.00 0.00 86 GLN A C 1
ATOM 1234 O O . GLN A 1 86 ? 10.743 9.387 -0.465 1.00 0.00 86 GLN A O 1
ATOM 1248 N N . MET A 1 87 ? 12.307 10.694 0.472 1.00 0.00 87 MET A N 1
ATOM 1249 C CA . MET A 1 87 ? 11.468 11.890 0.524 1.00 0.00 87 MET A CA 1
ATOM 1250 C C . MET A 1 87 ? 11.014 12.336 -0.878 1.00 0.00 87 MET A C 1
ATOM 1251 O O . MET A 1 87 ? 11.619 11.956 -1.883 1.00 0.00 87 MET A O 1
ATOM 1265 N N . LEU A 1 88 ? 9.974 13.179 -0.955 1.00 0.00 88 LEU A N 1
ATOM 1266 C CA . LEU A 1 88 ? 9.501 13.776 -2.204 1.00 0.00 88 LEU A CA 1
ATOM 1267 C C . LEU A 1 88 ? 9.181 15.246 -1.991 1.00 0.00 88 LEU A C 1
ATOM 1268 O O . LEU A 1 88 ? 8.858 15.684 -0.884 1.00 0.00 88 LEU A O 1
ATOM 1284 N N . SER A 1 89 ? 9.121 15.984 -3.092 1.00 0.00 89 SER A N 1
ATOM 1285 C CA . SER A 1 89 ? 8.721 17.371 -3.116 1.00 0.00 89 SER A CA 1
ATOM 1286 C C . SER A 1 89 ? 7.201 17.526 -3.280 1.00 0.00 89 SER A C 1
ATOM 1287 O O . SER A 1 89 ? 6.732 17.706 -4.405 1.00 0.00 89 SER A O 1
ATOM 1295 N N . ARG A 1 90 ? 6.426 17.432 -2.187 1.00 0.00 90 ARG A N 1
ATOM 1296 C CA . ARG A 1 90 ? 4.979 17.717 -2.219 1.00 0.00 90 ARG A CA 1
ATOM 1297 C C . ARG A 1 90 ? 4.157 16.806 -3.149 1.00 0.00 90 ARG A C 1
ATOM 1298 O O . ARG A 1 90 ? 3.632 17.271 -4.165 1.00 0.00 90 ARG A O 1
ATOM 1319 N N . TRP A 1 91 ? 4.122 15.497 -2.900 1.00 0.00 91 TRP A N 1
ATOM 1320 C CA . TRP A 1 91 ? 3.333 14.592 -3.730 1.00 0.00 91 TRP A CA 1
ATOM 1321 C C . TRP A 1 91 ? 1.878 14.594 -3.254 1.00 0.00 91 TRP A C 1
ATOM 1322 O O . TRP A 1 91 ? 1.513 13.984 -2.245 1.00 0.00 91 TRP A O 1
ATOM 1343 N N . SER A 1 92 ? 1.008 15.267 -4.004 1.00 0.00 92 SER A N 1
ATOM 1344 C CA . SER A 1 92 ? -0.391 15.462 -3.647 1.00 0.00 92 SER A CA 1
ATOM 1345 C C . SER A 1 92 ? -1.273 14.227 -3.932 1.00 0.00 92 SER A C 1
ATOM 1346 O O . SER A 1 92 ? -2.438 14.347 -4.325 1.00 0.00 92 SER A O 1
ATOM 1354 N N . ALA A 1 93 ? -0.716 13.028 -3.744 1.00 0.00 93 ALA A N 1
ATOM 1355 C CA . ALA A 1 93 ? -1.361 11.729 -3.825 1.00 0.00 93 ALA A CA 1
ATOM 1356 C C . ALA A 1 93 ? -0.471 10.758 -3.045 1.00 0.00 93 ALA A C 1
ATOM 1357 O O . ALA A 1 93 ? 0.631 10.436 -3.492 1.00 0.00 93 ALA A O 1
ATOM 1364 N N . SER A 1 94 ? -0.901 10.339 -1.859 1.00 0.00 94 SER A N 1
ATOM 1365 C CA . SER A 1 94 ? -0.199 9.357 -1.039 1.00 0.00 94 SER A CA 1
ATOM 1366 C C . SER A 1 94 ? -1.187 8.331 -0.470 1.00 0.00 94 SER A C 1
ATOM 1367 O O . SER A 1 94 ? -2.396 8.421 -0.708 1.00 0.00 94 SER A O 1
ATOM 1375 N N . PHE A 1 95 ? -0.687 7.340 0.263 1.00 0.00 95 PHE A N 1
ATOM 1376 C CA . PHE A 1 95 ? -1.480 6.345 0.964 1.00 0.00 95 PHE A CA 1
ATOM 1377 C C . PHE A 1 95 ? -0.697 5.812 2.159 1.00 0.00 95 PHE A C 1
ATOM 1378 O O . PHE A 1 95 ? 0.478 6.130 2.317 1.00 0.00 95 PHE A O 1
ATOM 1395 N N . THR A 1 96 ? -1.354 5.021 3.000 1.00 0.00 96 THR A N 1
ATOM 1396 C CA . THR A 1 96 ? -0.770 4.296 4.122 1.00 0.00 96 THR A CA 1
ATOM 1397 C C . THR A 1 96 ? -1.384 2.901 4.014 1.00 0.00 96 THR A C 1
ATOM 1398 O O . THR A 1 96 ? -2.560 2.761 3.659 1.00 0.00 96 THR A O 1
ATOM 1409 N N . VAL A 1 97 ? -0.561 1.862 4.139 1.00 0.00 97 VAL A N 1
ATOM 1410 C CA . VAL A 1 97 ? -0.995 0.482 3.982 1.00 0.00 97 VAL A CA 1
ATOM 1411 C C . VAL A 1 97 ? -1.060 -0.251 5.335 1.00 0.00 97 VAL A C 1
ATOM 1412 O O . VAL A 1 97 ? -0.385 0.129 6.297 1.00 0.00 97 VAL A O 1
ATOM 1425 N N . THR A 1 98 ? -1.874 -1.302 5.409 1.00 0.00 98 THR A N 1
ATOM 1426 C CA . THR A 1 98 ? -2.216 -2.105 6.580 1.00 0.00 98 THR A CA 1
ATOM 1427 C C . THR A 1 98 ? -2.568 -3.534 6.125 1.00 0.00 98 THR A C 1
ATOM 1428 O O . THR A 1 98 ? -2.432 -3.850 4.938 1.00 0.00 98 THR A O 1
ATOM 1439 N N . LEU A 1 99 ? -2.965 -4.396 7.063 1.00 0.00 99 LEU A N 1
ATOM 1440 C CA . LEU A 1 99 ? -3.477 -5.750 6.859 1.00 0.00 99 LEU A CA 1
ATOM 1441 C C . LEU A 1 99 ? -5.009 -5.690 6.970 1.00 0.00 99 LEU A C 1
ATOM 1442 O O . LEU A 1 99 ? -5.584 -4.657 7.337 1.00 0.00 99 LEU A O 1
ATOM 1458 N N . GLU A 1 100 ? -5.670 -6.800 6.649 1.00 0.00 100 GLU A N 1
ATOM 1459 C CA . GLU A 1 100 ? -7.104 -6.988 6.812 1.00 0.00 100 GLU A CA 1
ATOM 1460 C C . GLU A 1 100 ? -7.373 -7.573 8.190 1.00 0.00 100 GLU A C 1
ATOM 1461 O O . GLU A 1 100 ? -8.016 -8.634 8.322 1.00 0.00 100 GLU A O 1
ATOM 1474 N N . THR A 1 1 ? -16.685 -5.762 -0.179 1.00 0.00 1 THR A N 2
ATOM 1475 C CA . THR A 1 1 ? -16.749 -7.230 -0.274 1.00 0.00 1 THR A CA 2
ATOM 1476 C C . THR A 1 1 ? -16.292 -7.728 -1.659 1.00 0.00 1 THR A C 2
ATOM 1477 O O . THR A 1 1 ? -16.887 -8.651 -2.232 1.00 0.00 1 THR A O 2
ATOM 1489 N N . ALA A 1 2 ? -15.219 -7.145 -2.202 1.00 0.00 2 ALA A N 2
ATOM 1490 C CA . ALA A 1 2 ? -14.424 -7.703 -3.286 1.00 0.00 2 ALA A CA 2
ATOM 1491 C C . ALA A 1 2 ? -13.048 -7.035 -3.219 1.00 0.00 2 ALA A C 2
ATOM 1492 O O . ALA A 1 2 ? -12.980 -5.835 -3.494 1.00 0.00 2 ALA A O 2
ATOM 1499 N N . PRO A 1 3 ? -11.956 -7.732 -2.864 1.00 0.00 3 PRO A N 2
ATOM 1500 C CA . PRO A 1 3 ? -10.638 -7.124 -2.910 1.00 0.00 3 PRO A CA 2
ATOM 1501 C C . PRO A 1 3 ? -10.203 -6.896 -4.363 1.00 0.00 3 PRO A C 2
ATOM 1502 O O . PRO A 1 3 ? -10.887 -7.313 -5.307 1.00 0.00 3 PRO A O 2
ATOM 1513 N N . ILE A 1 4 ? -9.045 -6.270 -4.562 1.00 0.00 4 ILE A N 2
ATOM 1514 C CA . ILE A 1 4 ? -8.427 -6.092 -5.864 1.00 0.00 4 ILE A CA 2
ATOM 1515 C C . ILE A 1 4 ? -7.224 -7.022 -5.848 1.00 0.00 4 ILE A C 2
ATOM 1516 O O . ILE A 1 4 ? -6.325 -6.866 -5.020 1.00 0.00 4 ILE A O 2
ATOM 1532 N N . ALA A 1 5 ? -7.210 -7.999 -6.751 1.00 0.00 5 ALA A N 2
ATOM 1533 C CA . ALA A 1 5 ? -6.054 -8.856 -6.914 1.00 0.00 5 ALA A CA 2
ATOM 1534 C C . ALA A 1 5 ? -5.156 -8.037 -7.825 1.00 0.00 5 ALA A C 2
ATOM 1535 O O . ALA A 1 5 ? -5.510 -7.778 -8.983 1.00 0.00 5 ALA A O 2
ATOM 1542 N N . ILE A 1 6 ? -4.042 -7.561 -7.286 1.00 0.00 6 ILE A N 2
ATOM 1543 C CA . ILE A 1 6 ? -3.149 -6.655 -7.985 1.00 0.00 6 ILE A CA 2
ATOM 1544 C C . ILE A 1 6 ? -2.011 -7.492 -8.554 1.00 0.00 6 ILE A C 2
ATOM 1545 O O . ILE A 1 6 ? -1.670 -8.548 -8.031 1.00 0.00 6 ILE A O 2
ATOM 1561 N N . THR A 1 7 ? -1.383 -7.014 -9.623 1.00 0.00 7 THR A N 2
ATOM 1562 C CA . THR A 1 7 ? -0.378 -7.777 -10.354 1.00 0.00 7 THR A CA 2
ATOM 1563 C C . THR A 1 7 ? 1.009 -7.665 -9.706 1.00 0.00 7 THR A C 2
ATOM 1564 O O . THR A 1 7 ? 2.012 -7.881 -10.385 1.00 0.00 7 THR A O 2
ATOM 1575 N N . CYS A 1 8 ? 1.087 -7.306 -8.417 1.00 0.00 8 CYS A N 2
ATOM 1576 C CA . CYS A 1 8 ? 2.305 -7.147 -7.616 1.00 0.00 8 CYS A CA 2
ATOM 1577 C C . CYS A 1 8 ? 3.387 -6.251 -8.250 1.00 0.00 8 CYS A C 2
ATOM 1578 O O . CYS A 1 8 ? 4.505 -6.147 -7.759 1.00 0.00 8 CYS A O 2
ATOM 1585 N N . PHE A 1 9 ? 3.029 -5.501 -9.284 1.00 0.00 9 PHE A N 2
ATOM 1586 C CA . PHE A 1 9 ? 3.870 -4.509 -9.937 1.00 0.00 9 PHE A CA 2
ATOM 1587 C C . PHE A 1 9 ? 3.180 -3.135 -9.832 1.00 0.00 9 PHE A C 2
ATOM 1588 O O . PHE A 1 9 ? 3.749 -2.093 -10.149 1.00 0.00 9 PHE A O 2
ATOM 1605 N N . THR A 1 10 ? 1.939 -3.157 -9.349 1.00 0.00 10 THR A N 2
ATOM 1606 C CA . THR A 1 10 ? 1.008 -2.090 -9.084 1.00 0.00 10 THR A CA 2
ATOM 1607 C C . THR A 1 10 ? 1.564 -1.125 -8.038 1.00 0.00 10 THR A C 2
ATOM 1608 O O . THR A 1 10 ? 2.084 -1.542 -7.000 1.00 0.00 10 THR A O 2
ATOM 1619 N N . ARG A 1 11 ? 1.409 0.170 -8.301 1.00 0.00 11 ARG A N 2
ATOM 1620 C CA . ARG A 1 11 ? 1.742 1.263 -7.400 1.00 0.00 11 ARG A CA 2
ATOM 1621 C C . ARG A 1 11 ? 0.453 1.827 -6.811 1.00 0.00 11 ARG A C 2
ATOM 1622 O O . ARG A 1 11 ? -0.638 1.528 -7.305 1.00 0.00 11 ARG A O 2
ATOM 1643 N N . GLY A 1 12 ? 0.559 2.697 -5.810 1.00 0.00 12 GLY A N 2
ATOM 1644 C CA . GLY A 1 12 ? -0.588 3.410 -5.249 1.00 0.00 12 GLY A CA 2
ATOM 1645 C C . GLY A 1 12 ? -1.268 4.328 -6.274 1.00 0.00 12 GLY A C 2
ATOM 1646 O O . GLY A 1 12 ? -2.364 4.822 -6.018 1.00 0.00 12 GLY A O 2
ATOM 1650 N N . LEU A 1 13 ? -0.657 4.524 -7.448 1.00 0.00 13 LEU A N 2
ATOM 1651 C CA . LEU A 1 13 ? -1.212 5.272 -8.570 1.00 0.00 13 LEU A CA 2
ATOM 1652 C C . LEU A 1 13 ? -2.397 4.514 -9.164 1.00 0.00 13 LEU A C 2
ATOM 1653 O O . LEU A 1 13 ? -3.310 5.150 -9.690 1.00 0.00 13 LEU A O 2
ATOM 1669 N N . ASP A 1 14 ? -2.410 3.180 -9.094 1.00 0.00 14 ASP A N 2
ATOM 1670 C CA . ASP A 1 14 ? -3.569 2.401 -9.515 1.00 0.00 14 ASP A CA 2
ATOM 1671 C C . ASP A 1 14 ? -4.710 2.635 -8.536 1.00 0.00 14 ASP A C 2
ATOM 1672 O O . ASP A 1 14 ? -5.737 3.214 -8.889 1.00 0.00 14 ASP A O 2
ATOM 1681 N N . ILE A 1 15 ? -4.530 2.188 -7.293 1.00 0.00 15 ILE A N 2
ATOM 1682 C CA . ILE A 1 15 ? -5.567 2.200 -6.278 1.00 0.00 15 ILE A CA 2
ATOM 1683 C C . ILE A 1 15 ? -5.493 3.509 -5.499 1.00 0.00 15 ILE A C 2
ATOM 1684 O O . ILE A 1 15 ? -4.819 3.621 -4.479 1.00 0.00 15 ILE A O 2
ATOM 1700 N N . ARG A 1 16 ? -6.287 4.477 -5.961 1.00 0.00 16 ARG A N 2
ATOM 1701 C CA . ARG A 1 16 ? -6.501 5.778 -5.324 1.00 0.00 16 ARG A CA 2
ATOM 1702 C C . ARG A 1 16 ? -7.887 5.790 -4.674 1.00 0.00 16 ARG A C 2
ATOM 1703 O O . ARG A 1 16 ? -8.524 6.832 -4.564 1.00 0.00 16 ARG A O 2
ATOM 1724 N N . LYS A 1 17 ? -8.399 4.614 -4.313 1.00 0.00 17 LYS A N 2
ATOM 1725 C CA . LYS A 1 17 ? -9.708 4.423 -3.695 1.00 0.00 17 LYS A CA 2
ATOM 1726 C C . LYS A 1 17 ? -9.594 4.907 -2.250 1.00 0.00 17 LYS A C 2
ATOM 1727 O O . LYS A 1 17 ? -8.482 4.866 -1.726 1.00 0.00 17 LYS A O 2
ATOM 1746 N N . GLU A 1 18 ? -10.704 5.290 -1.594 1.00 0.00 18 GLU A N 2
ATOM 1747 C CA . GLU A 1 18 ? -10.687 5.795 -0.208 1.00 0.00 18 GLU A CA 2
ATOM 1748 C C . GLU A 1 18 ? -9.811 4.870 0.634 1.00 0.00 18 GLU A C 2
ATOM 1749 O O . GLU A 1 18 ? -8.819 5.293 1.222 1.00 0.00 18 GLU A O 2
ATOM 1761 N N . LYS A 1 19 ? -10.168 3.592 0.636 1.00 0.00 19 LYS A N 2
ATOM 1762 C CA . LYS A 1 19 ? -9.435 2.497 1.234 1.00 0.00 19 LYS A CA 2
ATOM 1763 C C . LYS A 1 19 ? -9.922 1.261 0.505 1.00 0.00 19 LYS A C 2
ATOM 1764 O O . LYS A 1 19 ? -11.075 1.235 0.059 1.00 0.00 19 LYS A O 2
ATOM 1783 N N . ALA A 1 20 ? -9.055 0.277 0.313 1.00 0.00 20 ALA A N 2
ATOM 1784 C CA . ALA A 1 20 ? -9.361 -0.888 -0.483 1.00 0.00 20 ALA A CA 2
ATOM 1785 C C . ALA A 1 20 ? -8.513 -2.069 -0.056 1.00 0.00 20 ALA A C 2
ATOM 1786 O O . ALA A 1 20 ? -7.345 -1.918 0.303 1.00 0.00 20 ALA A O 2
ATOM 1793 N N . ASP A 1 21 ? -9.102 -3.250 -0.159 1.00 0.00 21 ASP A N 2
ATOM 1794 C CA . ASP A 1 21 ? -8.560 -4.518 0.297 1.00 0.00 21 ASP A CA 2
ATOM 1795 C C . ASP A 1 21 ? -7.848 -5.094 -0.924 1.00 0.00 21 ASP A C 2
ATOM 1796 O O . ASP A 1 21 ? -8.449 -5.157 -1.999 1.00 0.00 21 ASP A O 2
ATOM 1805 N N . VAL A 1 22 ? -6.563 -5.440 -0.819 1.00 0.00 22 VAL A N 2
ATOM 1806 C CA . VAL A 1 22 ? -5.782 -5.883 -1.974 1.00 0.00 22 VAL A CA 2
ATOM 1807 C C . VAL A 1 22 ? -5.034 -7.181 -1.664 1.00 0.00 22 VAL A C 2
ATOM 1808 O O . VAL A 1 22 ? -4.519 -7.370 -0.560 1.00 0.00 22 VAL A O 2
ATOM 1821 N N . LEU A 1 23 ? -4.922 -8.064 -2.657 1.00 0.00 23 LEU A N 2
ATOM 1822 C CA . LEU A 1 23 ? -4.225 -9.350 -2.585 1.00 0.00 23 LEU A CA 2
ATOM 1823 C C . LEU A 1 23 ? -3.105 -9.350 -3.614 1.00 0.00 23 LEU A C 2
ATOM 1824 O O . LEU A 1 23 ? -3.308 -8.883 -4.738 1.00 0.00 23 LEU A O 2
ATOM 1840 N N . CYS A 1 24 ? -1.954 -9.907 -3.234 1.00 0.00 24 CYS A N 2
ATOM 1841 C CA . CYS A 1 24 ? -0.744 -9.927 -4.046 1.00 0.00 24 CYS A CA 2
ATOM 1842 C C . CYS A 1 24 ? -0.318 -11.390 -4.260 1.00 0.00 24 CYS A C 2
ATOM 1843 O O . CYS A 1 24 ? 0.266 -11.964 -3.336 1.00 0.00 24 CYS A O 2
ATOM 1850 N N . PRO A 1 25 ? -0.627 -12.012 -5.415 1.00 0.00 25 PRO A N 2
ATOM 1851 C CA . PRO A 1 25 ? -0.211 -13.371 -5.761 1.00 0.00 25 PRO A CA 2
ATOM 1852 C C . PRO A 1 25 ? 1.296 -13.439 -6.079 1.00 0.00 25 PRO A C 2
ATOM 1853 O O . PRO A 1 25 ? 2.037 -12.479 -5.874 1.00 0.00 25 PRO A O 2
ATOM 1864 N N . GLY A 1 26 ? 1.768 -14.572 -6.603 1.00 0.00 26 GLY A N 2
ATOM 1865 C CA . GLY A 1 26 ? 3.157 -14.736 -7.002 1.00 0.00 26 GLY A CA 2
ATOM 1866 C C . GLY A 1 26 ? 4.052 -14.776 -5.778 1.00 0.00 26 GLY A C 2
ATOM 1867 O O . GLY A 1 26 ? 3.708 -15.423 -4.786 1.00 0.00 26 GLY A O 2
ATOM 1871 N N . GLY A 1 27 ? 5.211 -14.130 -5.866 1.00 0.00 27 GLY A N 2
ATOM 1872 C CA . GLY A 1 27 ? 6.142 -13.961 -4.755 1.00 0.00 27 GLY A CA 2
ATOM 1873 C C . GLY A 1 27 ? 6.558 -12.504 -4.560 1.00 0.00 27 GLY A C 2
ATOM 1874 O O . GLY A 1 27 ? 7.024 -12.147 -3.481 1.00 0.00 27 GLY A O 2
ATOM 1878 N N . CYS A 1 28 ? 6.296 -11.641 -5.550 1.00 0.00 28 CYS A N 2
ATOM 1879 C CA . CYS A 1 28 ? 6.727 -10.251 -5.617 1.00 0.00 28 CYS A CA 2
ATOM 1880 C C . CYS A 1 28 ? 8.179 -10.106 -5.126 1.00 0.00 28 CYS A C 2
ATOM 1881 O O . CYS A 1 28 ? 8.410 -9.557 -4.050 1.00 0.00 28 CYS A O 2
ATOM 1888 N N . PRO A 1 29 ? 9.169 -10.600 -5.889 1.00 0.00 29 PRO A N 2
ATOM 1889 C CA . PRO A 1 29 ? 10.572 -10.526 -5.509 1.00 0.00 29 PRO A CA 2
ATOM 1890 C C . PRO A 1 29 ? 11.047 -9.074 -5.566 1.00 0.00 29 PRO A C 2
ATOM 1891 O O . PRO A 1 29 ? 10.364 -8.217 -6.132 1.00 0.00 29 PRO A O 2
ATOM 1902 N N . LEU A 1 30 ? 12.235 -8.794 -5.021 1.00 0.00 30 LEU A N 2
ATOM 1903 C CA . LEU A 1 30 ? 12.857 -7.470 -5.070 1.00 0.00 30 LEU A CA 2
ATOM 1904 C C . LEU A 1 30 ? 13.400 -7.205 -6.485 1.00 0.00 30 LEU A C 2
ATOM 1905 O O . LEU A 1 30 ? 14.600 -7.065 -6.697 1.00 0.00 30 LEU A O 2
ATOM 1921 N N . GLU A 1 31 ? 12.491 -7.150 -7.455 1.00 0.00 31 GLU A N 2
ATOM 1922 C CA . GLU A 1 31 ? 12.713 -6.799 -8.847 1.00 0.00 31 GLU A CA 2
ATOM 1923 C C . GLU A 1 31 ? 12.553 -5.283 -8.960 1.00 0.00 31 GLU A C 2
ATOM 1924 O O . GLU A 1 31 ? 13.460 -4.586 -9.404 1.00 0.00 31 GLU A O 2
ATOM 1936 N N . GLU A 1 32 ? 11.406 -4.762 -8.511 1.00 0.00 32 GLU A N 2
ATOM 1937 C CA . GLU A 1 32 ? 11.147 -3.337 -8.428 1.00 0.00 32 GLU A CA 2
ATOM 1938 C C . GLU A 1 32 ? 10.339 -3.006 -7.179 1.00 0.00 32 GLU A C 2
ATOM 1939 O O . GLU A 1 32 ? 9.108 -3.120 -7.192 1.00 0.00 32 GLU A O 2
ATOM 1951 N N . PHE A 1 33 ? 11.007 -2.693 -6.066 1.00 0.00 33 PHE A N 2
ATOM 1952 C CA . PHE A 1 33 ? 10.324 -2.213 -4.881 1.00 0.00 33 PHE A CA 2
ATOM 1953 C C . PHE A 1 33 ? 10.887 -0.807 -4.792 1.00 0.00 33 PHE A C 2
ATOM 1954 O O . PHE A 1 33 ? 12.081 -0.630 -4.560 1.00 0.00 33 PHE A O 2
ATOM 1971 N N . SER A 1 34 ? 10.040 0.192 -4.999 1.00 0.00 34 SER A N 2
ATOM 1972 C CA . SER A 1 34 ? 10.395 1.580 -4.822 1.00 0.00 34 SER A CA 2
ATOM 1973 C C . SER A 1 34 ? 9.323 2.112 -3.884 1.00 0.00 34 SER A C 2
ATOM 1974 O O . SER A 1 34 ? 8.141 1.766 -4.008 1.00 0.00 34 SER A O 2
ATOM 1982 N N . VAL A 1 35 ? 9.739 2.888 -2.897 1.00 0.00 35 VAL A N 2
ATOM 1983 C CA . VAL A 1 35 ? 8.878 3.383 -1.843 1.00 0.00 35 VAL A CA 2
ATOM 1984 C C . VAL A 1 35 ? 9.263 4.842 -1.651 1.00 0.00 35 VAL A C 2
ATOM 1985 O O . VAL A 1 35 ? 10.405 5.226 -1.917 1.00 0.00 35 VAL A O 2
ATOM 1998 N N . TYR A 1 36 ? 8.328 5.681 -1.228 1.00 0.00 36 TYR A N 2
ATOM 1999 C CA . TYR A 1 36 ? 8.580 7.102 -1.134 1.00 0.00 36 TYR A CA 2
ATOM 2000 C C . TYR A 1 36 ? 7.878 7.610 0.115 1.00 0.00 36 TYR A C 2
ATOM 2001 O O . TYR A 1 36 ? 6.658 7.774 0.109 1.00 0.00 36 TYR A O 2
ATOM 2019 N N . GLY A 1 37 ? 8.662 7.823 1.173 1.00 0.00 37 GLY A N 2
ATOM 2020 C CA . GLY A 1 37 ? 8.199 8.174 2.506 1.00 0.00 37 GLY A CA 2
ATOM 2021 C C . GLY A 1 37 ? 7.778 6.898 3.241 1.00 0.00 37 GLY A C 2
ATOM 2022 O O . GLY A 1 37 ? 7.397 5.914 2.609 1.00 0.00 37 GLY A O 2
ATOM 2026 N N . ASN A 1 38 ? 7.927 6.867 4.567 1.00 0.00 38 ASN A N 2
ATOM 2027 C CA . ASN A 1 38 ? 7.449 5.775 5.417 1.00 0.00 38 ASN A CA 2
ATOM 2028 C C . ASN A 1 38 ? 6.083 6.190 5.982 1.00 0.00 38 ASN A C 2
ATOM 2029 O O . ASN A 1 38 ? 5.895 7.373 6.285 1.00 0.00 38 ASN A O 2
ATOM 2040 N N . ILE A 1 39 ? 5.172 5.237 6.222 1.00 0.00 39 ILE A N 2
ATOM 2041 C CA . ILE A 1 39 ? 3.770 5.430 6.634 1.00 0.00 39 ILE A CA 2
ATOM 2042 C C . ILE A 1 39 ? 3.007 6.199 5.551 1.00 0.00 39 ILE A C 2
ATOM 2043 O O . ILE A 1 39 ? 2.039 5.652 5.022 1.00 0.00 39 ILE A O 2
ATOM 2059 N N . VAL A 1 40 ? 3.365 7.452 5.269 1.00 0.00 40 VAL A N 2
ATOM 2060 C CA . VAL A 1 40 ? 2.818 8.226 4.172 1.00 0.00 40 VAL A CA 2
ATOM 2061 C C . VAL A 1 40 ? 3.657 7.769 2.987 1.00 0.00 40 VAL A C 2
ATOM 2062 O O . VAL A 1 40 ? 4.759 8.268 2.760 1.00 0.00 40 VAL A O 2
ATOM 2075 N N . TYR A 1 41 ? 3.137 6.782 2.277 1.00 0.00 41 TYR A N 2
ATOM 2076 C CA . TYR A 1 41 ? 3.691 6.275 1.047 1.00 0.00 41 TYR A CA 2
ATOM 2077 C C . TYR A 1 41 ? 3.106 7.156 -0.046 1.00 0.00 41 TYR A C 2
ATOM 2078 O O . TYR A 1 41 ? 1.889 7.180 -0.231 1.00 0.00 41 TYR A O 2
ATOM 2096 N N . ALA A 1 42 ? 3.920 7.950 -0.743 1.00 0.00 42 ALA A N 2
ATOM 2097 C CA . ALA A 1 42 ? 3.401 8.707 -1.877 1.00 0.00 42 ALA A CA 2
ATOM 2098 C C . ALA A 1 42 ? 2.909 7.723 -2.941 1.00 0.00 42 ALA A C 2
ATOM 2099 O O . ALA A 1 42 ? 3.423 6.604 -3.033 1.00 0.00 42 ALA A O 2
ATOM 2106 N N . SER A 1 43 ? 1.979 8.172 -3.786 1.00 0.00 43 SER A N 2
ATOM 2107 C CA . SER A 1 43 ? 1.275 7.381 -4.793 1.00 0.00 43 SER A CA 2
ATOM 2108 C C . SER A 1 43 ? 2.202 6.469 -5.612 1.00 0.00 43 SER A C 2
ATOM 2109 O O . SER A 1 43 ? 1.872 5.315 -5.875 1.00 0.00 43 SER A O 2
ATOM 2117 N N . VAL A 1 44 ? 3.372 6.972 -6.003 1.00 0.00 44 VAL A N 2
ATOM 2118 C CA . VAL A 1 44 ? 4.358 6.284 -6.832 1.00 0.00 44 VAL A CA 2
ATOM 2119 C C . VAL A 1 44 ? 4.971 5.030 -6.167 1.00 0.00 44 VAL A C 2
ATOM 2120 O O . VAL A 1 44 ? 5.579 4.210 -6.857 1.00 0.00 44 VAL A O 2
ATOM 2133 N N . SER A 1 45 ? 4.801 4.837 -4.857 1.00 0.00 45 SER A N 2
ATOM 2134 C CA . SER A 1 45 ? 5.294 3.656 -4.160 1.00 0.00 45 SER A CA 2
ATOM 2135 C C . SER A 1 45 ? 4.576 2.388 -4.636 1.00 0.00 45 SER A C 2
ATOM 2136 O O . SER A 1 45 ? 3.354 2.395 -4.820 1.00 0.00 45 SER A O 2
ATOM 2144 N N . SER A 1 46 ? 5.330 1.301 -4.812 1.00 0.00 46 SER A N 2
ATOM 2145 C CA . SER A 1 46 ? 4.796 -0.019 -5.123 1.00 0.00 46 SER A CA 2
ATOM 2146 C C . SER A 1 46 ? 3.891 -0.447 -3.967 1.00 0.00 46 SER A C 2
ATOM 2147 O O . SER A 1 46 ? 4.171 -0.120 -2.810 1.00 0.00 46 SER A O 2
ATOM 2155 N N . ILE A 1 47 ? 2.828 -1.201 -4.255 1.00 0.00 47 ILE A N 2
ATOM 2156 C CA . ILE A 1 47 ? 1.984 -1.771 -3.213 1.00 0.00 47 ILE A CA 2
ATOM 2157 C C . ILE A 1 47 ? 2.820 -2.808 -2.453 1.00 0.00 47 ILE A C 2
ATOM 2158 O O . ILE A 1 47 ? 2.804 -2.779 -1.224 1.00 0.00 47 ILE A O 2
ATOM 2174 N N . CYS A 1 48 ? 3.586 -3.674 -3.140 1.00 0.00 48 CYS A N 2
ATOM 2175 C CA . CYS A 1 48 ? 4.488 -4.599 -2.451 1.00 0.00 48 CYS A CA 2
ATOM 2176 C C . CYS A 1 48 ? 5.508 -3.808 -1.645 1.00 0.00 48 CYS A C 2
ATOM 2177 O O . CYS A 1 48 ? 5.720 -4.109 -0.473 1.00 0.00 48 CYS A O 2
ATOM 2184 N N . GLY A 1 49 ? 6.120 -2.805 -2.285 1.00 0.00 49 GLY A N 2
ATOM 2185 C CA . GLY A 1 49 ? 7.097 -1.918 -1.681 1.00 0.00 49 GLY A CA 2
ATOM 2186 C C . GLY A 1 49 ? 6.589 -1.406 -0.345 1.00 0.00 49 GLY A C 2
ATOM 2187 O O . GLY A 1 49 ? 7.155 -1.735 0.692 1.00 0.00 49 GLY A O 2
ATOM 2191 N N . ALA A 1 50 ? 5.509 -0.627 -0.371 1.00 0.00 50 ALA A N 2
ATOM 2192 C CA . ALA A 1 50 ? 4.909 -0.033 0.809 1.00 0.00 50 ALA A CA 2
ATOM 2193 C C . ALA A 1 50 ? 4.521 -1.098 1.836 1.00 0.00 50 ALA A C 2
ATOM 2194 O O . ALA A 1 50 ? 4.760 -0.896 3.022 1.00 0.00 50 ALA A O 2
ATOM 2201 N N . ALA A 1 51 ? 3.907 -2.209 1.413 1.00 0.00 51 ALA A N 2
ATOM 2202 C CA . ALA A 1 51 ? 3.393 -3.227 2.321 1.00 0.00 51 ALA A CA 2
ATOM 2203 C C . ALA A 1 51 ? 4.523 -3.896 3.098 1.00 0.00 51 ALA A C 2
ATOM 2204 O O . ALA A 1 51 ? 4.489 -3.934 4.329 1.00 0.00 51 ALA A O 2
ATOM 2211 N N . VAL A 1 52 ? 5.503 -4.454 2.393 1.00 0.00 52 VAL A N 2
ATOM 2212 C CA . VAL A 1 52 ? 6.630 -5.131 3.017 1.00 0.00 52 VAL A CA 2
ATOM 2213 C C . VAL A 1 52 ? 7.481 -4.114 3.795 1.00 0.00 52 VAL A C 2
ATOM 2214 O O . VAL A 1 52 ? 7.936 -4.431 4.891 1.00 0.00 52 VAL A O 2
ATOM 2227 N N . HIS A 1 53 ? 7.632 -2.873 3.312 1.00 0.00 53 HIS A N 2
ATOM 2228 C CA . HIS A 1 53 ? 8.324 -1.803 4.038 1.00 0.00 53 HIS A CA 2
ATOM 2229 C C . HIS A 1 53 ? 7.626 -1.494 5.361 1.00 0.00 53 HIS A C 2
ATOM 2230 O O . HIS A 1 53 ? 8.268 -1.399 6.402 1.00 0.00 53 HIS A O 2
ATOM 2244 N N . ARG A 1 54 ? 6.298 -1.352 5.348 1.00 0.00 54 ARG A N 2
ATOM 2245 C CA . ARG A 1 54 ? 5.485 -1.153 6.547 1.00 0.00 54 ARG A CA 2
ATOM 2246 C C . ARG A 1 54 ? 5.582 -2.353 7.492 1.00 0.00 54 ARG A C 2
ATOM 2247 O O . ARG A 1 54 ? 5.385 -2.164 8.695 1.00 0.00 54 ARG A O 2
ATOM 2268 N N . GLY A 1 55 ? 5.866 -3.552 6.978 1.00 0.00 55 GLY A N 2
ATOM 2269 C CA . GLY A 1 55 ? 5.944 -4.793 7.737 1.00 0.00 55 GLY A CA 2
ATOM 2270 C C . GLY A 1 55 ? 4.642 -5.597 7.696 1.00 0.00 55 GLY A C 2
ATOM 2271 O O . GLY A 1 55 ? 4.443 -6.489 8.525 1.00 0.00 55 GLY A O 2
ATOM 2275 N N . VAL A 1 56 ? 3.729 -5.286 6.772 1.00 0.00 56 VAL A N 2
ATOM 2276 C CA . VAL A 1 56 ? 2.426 -5.936 6.651 1.00 0.00 56 VAL A CA 2
ATOM 2277 C C . VAL A 1 56 ? 2.610 -7.428 6.336 1.00 0.00 56 VAL A C 2
ATOM 2278 O O . VAL A 1 56 ? 2.020 -8.297 6.980 1.00 0.00 56 VAL A O 2
ATOM 2291 N N . ILE A 1 57 ? 3.434 -7.728 5.341 1.00 0.00 57 ILE A N 2
ATOM 2292 C CA . ILE A 1 57 ? 3.669 -9.053 4.786 1.00 0.00 57 ILE A CA 2
ATOM 2293 C C . ILE A 1 57 ? 5.163 -9.163 4.499 1.00 0.00 57 ILE A C 2
ATOM 2294 O O . ILE A 1 57 ? 5.852 -8.146 4.409 1.00 0.00 57 ILE A O 2
ATOM 2310 N N . SER A 1 58 ? 5.659 -10.387 4.354 1.00 0.00 58 SER A N 2
ATOM 2311 C CA . SER A 1 58 ? 7.032 -10.655 3.952 1.00 0.00 58 SER A CA 2
ATOM 2312 C C . SER A 1 58 ? 7.161 -10.440 2.441 1.00 0.00 58 SER A C 2
ATOM 2313 O O . SER A 1 58 ? 6.161 -10.211 1.747 1.00 0.00 58 SER A O 2
ATOM 2321 N N . ASN A 1 59 ? 8.380 -10.554 1.904 1.00 0.00 59 ASN A N 2
ATOM 2322 C CA . ASN A 1 59 ? 8.604 -10.507 0.463 1.00 0.00 59 ASN A CA 2
ATOM 2323 C C . ASN A 1 59 ? 8.147 -11.864 -0.108 1.00 0.00 59 ASN A C 2
ATOM 2324 O O . ASN A 1 59 ? 8.951 -12.728 -0.445 1.00 0.00 59 ASN A O 2
ATOM 2335 N N . SER A 1 60 ? 6.831 -12.066 -0.151 1.00 0.00 60 SER A N 2
ATOM 2336 C CA . SER A 1 60 ? 6.117 -13.193 -0.738 1.00 0.00 60 SER A CA 2
ATOM 2337 C C . SER A 1 60 ? 4.763 -12.774 -1.325 1.00 0.00 60 SER A C 2
ATOM 2338 O O . SER A 1 60 ? 4.157 -13.559 -2.056 1.00 0.00 60 SER A O 2
ATOM 2346 N N . GLY A 1 61 ? 4.261 -11.577 -0.999 1.00 0.00 61 GLY A N 2
ATOM 2347 C CA . GLY A 1 61 ? 2.926 -11.153 -1.389 1.00 0.00 61 GLY A CA 2
ATOM 2348 C C . GLY A 1 61 ? 1.915 -11.776 -0.416 1.00 0.00 61 GLY A C 2
ATOM 2349 O O . GLY A 1 61 ? 2.169 -12.820 0.194 1.00 0.00 61 GLY A O 2
ATOM 2353 N N . GLY A 1 62 ? 0.758 -11.144 -0.242 1.00 0.00 62 GLY A N 2
ATOM 2354 C CA . GLY A 1 62 ? -0.228 -11.562 0.740 1.00 0.00 62 GLY A CA 2
ATOM 2355 C C . GLY A 1 62 ? -1.397 -10.587 0.782 1.00 0.00 62 GLY A C 2
ATOM 2356 O O . GLY A 1 62 ? -1.456 -9.685 -0.060 1.00 0.00 62 GLY A O 2
ATOM 2360 N N . PRO A 1 63 ? -2.342 -10.769 1.716 1.00 0.00 63 PRO A N 2
ATOM 2361 C CA . PRO A 1 63 ? -3.468 -9.866 1.909 1.00 0.00 63 PRO A CA 2
ATOM 2362 C C . PRO A 1 63 ? -3.018 -8.584 2.617 1.00 0.00 63 PRO A C 2
ATOM 2363 O O . PRO A 1 63 ? -2.288 -8.636 3.611 1.00 0.00 63 PRO A O 2
ATOM 2374 N N . VAL A 1 64 ? -3.468 -7.433 2.129 1.00 0.00 64 VAL A N 2
ATOM 2375 C CA . VAL A 1 64 ? -3.071 -6.102 2.577 1.00 0.00 64 VAL A CA 2
ATOM 2376 C C . VAL A 1 64 ? -4.294 -5.182 2.408 1.00 0.00 64 VAL A C 2
ATOM 2377 O O . VAL A 1 64 ? -5.244 -5.528 1.701 1.00 0.00 64 VAL A O 2
ATOM 2390 N N . ARG A 1 65 ? -4.296 -3.994 3.018 1.00 0.00 65 ARG A N 2
ATOM 2391 C CA . ARG A 1 65 ? -5.339 -2.991 2.815 1.00 0.00 65 ARG A CA 2
ATOM 2392 C C . ARG A 1 65 ? -4.673 -1.636 2.616 1.00 0.00 65 ARG A C 2
ATOM 2393 O O . ARG A 1 65 ? -3.910 -1.176 3.464 1.00 0.00 65 ARG A O 2
ATOM 2414 N N . VAL A 1 66 ? -4.902 -1.027 1.459 1.00 0.00 66 VAL A N 2
ATOM 2415 C CA . VAL A 1 66 ? -4.450 0.325 1.144 1.00 0.00 66 VAL A CA 2
ATOM 2416 C C . VAL A 1 66 ? -5.500 1.304 1.682 1.00 0.00 66 VAL A C 2
ATOM 2417 O O . VAL A 1 66 ? -6.693 1.009 1.638 1.00 0.00 66 VAL A O 2
ATOM 2430 N N . TYR A 1 67 ? -5.072 2.480 2.137 1.00 0.00 67 TYR A N 2
ATOM 2431 C CA . TYR A 1 67 ? -5.903 3.597 2.569 1.00 0.00 67 TYR A CA 2
ATOM 2432 C C . TYR A 1 67 ? -5.309 4.834 1.903 1.00 0.00 67 TYR A C 2
ATOM 2433 O O . TYR A 1 67 ? -4.150 5.160 2.159 1.00 0.00 67 TYR A O 2
ATOM 2451 N N . SER A 1 68 ? -6.044 5.488 1.003 1.00 0.00 68 SER A N 2
ATOM 2452 C CA . SER A 1 68 ? -5.584 6.720 0.371 1.00 0.00 68 SER A CA 2
ATOM 2453 C C . SER A 1 68 ? -5.300 7.776 1.437 1.00 0.00 68 SER A C 2
ATOM 2454 O O . SER A 1 68 ? -5.915 7.792 2.511 1.00 0.00 68 SER A O 2
ATOM 2462 N N . LEU A 1 69 ? -4.365 8.671 1.140 1.00 0.00 69 LEU A N 2
ATOM 2463 C CA . LEU A 1 69 ? -3.960 9.743 2.026 1.00 0.00 69 LEU A CA 2
ATOM 2464 C C . LEU A 1 69 ? -3.839 11.014 1.177 1.00 0.00 69 LEU A C 2
ATOM 2465 O O . LEU A 1 69 ? -3.456 10.921 0.004 1.00 0.00 69 LEU A O 2
ATOM 2481 N N . PRO A 1 70 ? -4.221 12.191 1.696 1.00 0.00 70 PRO A N 2
ATOM 2482 C CA . PRO A 1 70 ? -4.180 13.421 0.920 1.00 0.00 70 PRO A CA 2
ATOM 2483 C C . PRO A 1 70 ? -2.778 13.819 0.440 1.00 0.00 70 PRO A C 2
ATOM 2484 O O . PRO A 1 70 ? -1.765 13.158 0.708 1.00 0.00 70 PRO A O 2
ATOM 2495 N N . GLY A 1 71 ? -2.728 14.919 -0.312 1.00 0.00 71 GLY A N 2
ATOM 2496 C CA . GLY A 1 71 ? -1.483 15.526 -0.740 1.00 0.00 71 GLY A CA 2
ATOM 2497 C C . GLY A 1 71 ? -0.623 15.850 0.478 1.00 0.00 71 GLY A C 2
ATOM 2498 O O . GLY A 1 71 ? -1.147 16.312 1.500 1.00 0.00 71 GLY A O 2
ATOM 2502 N N . ARG A 1 72 ? 0.681 15.577 0.396 1.00 0.00 72 ARG A N 2
ATOM 2503 C CA . ARG A 1 72 ? 1.608 15.714 1.514 1.00 0.00 72 ARG A CA 2
ATOM 2504 C C . ARG A 1 72 ? 2.936 16.270 1.020 1.00 0.00 72 ARG A C 2
ATOM 2505 O O . ARG A 1 72 ? 3.204 16.317 -0.181 1.00 0.00 72 ARG A O 2
ATOM 2526 N N . GLU A 1 73 ? 3.763 16.711 1.961 1.00 0.00 73 GLU A N 2
ATOM 2527 C CA . GLU A 1 73 ? 5.082 17.259 1.721 1.00 0.00 73 GLU A CA 2
ATOM 2528 C C . GLU A 1 73 ? 5.970 16.976 2.938 1.00 0.00 73 GLU A C 2
ATOM 2529 O O . GLU A 1 73 ? 5.488 16.531 3.987 1.00 0.00 73 GLU A O 2
ATOM 2541 N N . ASN A 1 74 ? 7.255 17.309 2.811 1.00 0.00 74 ASN A N 2
ATOM 2542 C CA . ASN A 1 74 ? 8.298 17.197 3.828 1.00 0.00 74 ASN A CA 2
ATOM 2543 C C . ASN A 1 74 ? 8.344 15.770 4.379 1.00 0.00 74 ASN A C 2
ATOM 2544 O O . ASN A 1 74 ? 8.189 15.527 5.578 1.00 0.00 74 ASN A O 2
ATOM 2555 N N . TYR A 1 75 ? 8.512 14.819 3.465 1.00 0.00 75 TYR A N 2
ATOM 2556 C CA . TYR A 1 75 ? 8.654 13.393 3.715 1.00 0.00 75 TYR A CA 2
ATOM 2557 C C . TYR A 1 75 ? 10.057 13.125 4.289 1.00 0.00 75 TYR A C 2
ATOM 2558 O O . TYR A 1 75 ? 10.808 14.050 4.614 1.00 0.00 75 TYR A O 2
ATOM 2576 N N . SER A 1 76 ? 10.449 11.862 4.432 1.00 0.00 76 SER A N 2
ATOM 2577 C CA . SER A 1 76 ? 11.787 11.462 4.849 1.00 0.00 76 SER A CA 2
ATOM 2578 C C . SER A 1 76 ? 12.196 10.212 4.058 1.00 0.00 76 SER A C 2
ATOM 2579 O O . SER A 1 76 ? 11.472 9.786 3.153 1.00 0.00 76 SER A O 2
ATOM 2587 N N . SER A 1 77 ? 13.374 9.665 4.354 1.00 0.00 77 SER A N 2
ATOM 2588 C CA . SER A 1 77 ? 13.940 8.513 3.673 1.00 0.00 77 SER A CA 2
ATOM 2589 C C . SER A 1 77 ? 14.291 7.494 4.755 1.00 0.00 77 SER A C 2
ATOM 2590 O O . SER A 1 77 ? 14.993 7.852 5.701 1.00 0.00 77 SER A O 2
ATOM 2598 N N . VAL A 1 78 ? 13.774 6.268 4.660 1.00 0.00 78 VAL A N 2
ATOM 2599 C CA . VAL A 1 78 ? 13.919 5.234 5.684 1.00 0.00 78 VAL A CA 2
ATOM 2600 C C . VAL A 1 78 ? 13.951 3.880 4.972 1.00 0.00 78 VAL A C 2
ATOM 2601 O O . VAL A 1 78 ? 13.162 3.679 4.044 1.00 0.00 78 VAL A O 2
ATOM 2614 N N . ASP A 1 79 ? 14.810 2.948 5.379 1.00 0.00 79 ASP A N 2
ATOM 2615 C CA . ASP A 1 79 ? 14.795 1.586 4.839 1.00 0.00 79 ASP A CA 2
ATOM 2616 C C . ASP A 1 79 ? 14.150 0.714 5.901 1.00 0.00 79 ASP A C 2
ATOM 2617 O O . ASP A 1 79 ? 14.307 0.978 7.098 1.00 0.00 79 ASP A O 2
ATOM 2626 N N . ALA A 1 80 ? 13.343 -0.248 5.474 1.00 0.00 80 ALA A N 2
ATOM 2627 C CA . ALA A 1 80 ? 12.773 -1.242 6.349 1.00 0.00 80 ALA A CA 2
ATOM 2628 C C . ALA A 1 80 ? 12.703 -2.512 5.516 1.00 0.00 80 ALA A C 2
ATOM 2629 O O . ALA A 1 80 ? 12.181 -2.497 4.401 1.00 0.00 80 ALA A O 2
ATOM 2636 N N . ASN A 1 81 ? 13.148 -3.621 6.105 1.00 0.00 81 ASN A N 2
ATOM 2637 C CA . ASN A 1 81 ? 13.176 -4.953 5.509 1.00 0.00 81 ASN A CA 2
ATOM 2638 C C . ASN A 1 81 ? 13.937 -5.029 4.170 1.00 0.00 81 ASN A C 2
ATOM 2639 O O . ASN A 1 81 ? 13.691 -5.964 3.410 1.00 0.00 81 ASN A O 2
ATOM 2650 N N . GLY A 1 82 ? 14.883 -4.120 3.889 1.00 0.00 82 GLY A N 2
ATOM 2651 C CA . GLY A 1 82 ? 15.707 -4.171 2.679 1.00 0.00 82 GLY A CA 2
ATOM 2652 C C . GLY A 1 82 ? 14.976 -3.565 1.486 1.00 0.00 82 GLY A C 2
ATOM 2653 O O . GLY A 1 82 ? 15.018 -4.099 0.377 1.00 0.00 82 GLY A O 2
ATOM 2657 N N . ILE A 1 83 ? 14.247 -2.482 1.733 1.00 0.00 83 ILE A N 2
ATOM 2658 C CA . ILE A 1 83 ? 13.408 -1.752 0.801 1.00 0.00 83 ILE A CA 2
ATOM 2659 C C . ILE A 1 83 ? 13.650 -0.307 1.226 1.00 0.00 83 ILE A C 2
ATOM 2660 O O . ILE A 1 83 ? 13.348 0.050 2.368 1.00 0.00 83 ILE A O 2
ATOM 2676 N N . GLN A 1 84 ? 14.085 0.556 0.311 1.00 0.00 84 GLN A N 2
ATOM 2677 C CA . GLN A 1 84 ? 14.472 1.911 0.668 1.00 0.00 84 GLN A CA 2
ATOM 2678 C C . GLN A 1 84 ? 13.346 2.838 0.247 1.00 0.00 84 GLN A C 2
ATOM 2679 O O . GLN A 1 84 ? 12.900 2.804 -0.905 1.00 0.00 84 GLN A O 2
ATOM 2693 N N . SER A 1 85 ? 12.888 3.670 1.185 1.00 0.00 85 SER A N 2
ATOM 2694 C CA . SER A 1 85 ? 11.915 4.709 0.910 1.00 0.00 85 SER A CA 2
ATOM 2695 C C . SER A 1 85 ? 12.689 6.022 0.870 1.00 0.00 85 SER A C 2
ATOM 2696 O O . SER A 1 85 ? 13.665 6.171 1.613 1.00 0.00 85 SER A O 2
ATOM 2704 N N . GLN A 1 86 ? 12.288 6.965 0.019 1.00 0.00 86 GLN A N 2
ATOM 2705 C CA . GLN A 1 86 ? 12.943 8.262 -0.098 1.00 0.00 86 GLN A CA 2
ATOM 2706 C C . GLN A 1 86 ? 11.927 9.394 -0.154 1.00 0.00 86 GLN A C 2
ATOM 2707 O O . GLN A 1 86 ? 10.787 9.199 -0.574 1.00 0.00 86 GLN A O 2
ATOM 2721 N N . MET A 1 87 ? 12.346 10.572 0.301 1.00 0.00 87 MET A N 2
ATOM 2722 C CA . MET A 1 87 ? 11.505 11.756 0.345 1.00 0.00 87 MET A CA 2
ATOM 2723 C C . MET A 1 87 ? 11.117 12.221 -1.069 1.00 0.00 87 MET A C 2
ATOM 2724 O O . MET A 1 87 ? 11.725 11.812 -2.060 1.00 0.00 87 MET A O 2
ATOM 2738 N N . LEU A 1 88 ? 10.113 13.099 -1.165 1.00 0.00 88 LEU A N 2
ATOM 2739 C CA . LEU A 1 88 ? 9.602 13.646 -2.424 1.00 0.00 88 LEU A CA 2
ATOM 2740 C C . LEU A 1 88 ? 9.466 15.158 -2.297 1.00 0.00 88 LEU A C 2
ATOM 2741 O O . LEU A 1 88 ? 9.757 15.729 -1.244 1.00 0.00 88 LEU A O 2
ATOM 2757 N N . SER A 1 89 ? 8.925 15.803 -3.329 1.00 0.00 89 SER A N 2
ATOM 2758 C CA . SER A 1 89 ? 8.646 17.224 -3.357 1.00 0.00 89 SER A CA 2
ATOM 2759 C C . SER A 1 89 ? 7.150 17.468 -3.597 1.00 0.00 89 SER A C 2
ATOM 2760 O O . SER A 1 89 ? 6.744 17.681 -4.741 1.00 0.00 89 SER A O 2
ATOM 2768 N N . ARG A 1 90 ? 6.321 17.436 -2.540 1.00 0.00 90 ARG A N 2
ATOM 2769 C CA . ARG A 1 90 ? 4.899 17.797 -2.638 1.00 0.00 90 ARG A CA 2
ATOM 2770 C C . ARG A 1 90 ? 4.107 16.832 -3.524 1.00 0.00 90 ARG A C 2
ATOM 2771 O O . ARG A 1 90 ? 3.647 17.203 -4.602 1.00 0.00 90 ARG A O 2
ATOM 2792 N N . TRP A 1 91 ? 4.024 15.557 -3.159 1.00 0.00 91 TRP A N 2
ATOM 2793 C CA . TRP A 1 91 ? 3.219 14.647 -3.966 1.00 0.00 91 TRP A CA 2
ATOM 2794 C C . TRP A 1 91 ? 1.777 14.817 -3.506 1.00 0.00 91 TRP A C 2
ATOM 2795 O O . TRP A 1 91 ? 1.400 14.461 -2.387 1.00 0.00 91 TRP A O 2
ATOM 2816 N N . SER A 1 92 ? 0.950 15.386 -4.379 1.00 0.00 92 SER A N 2
ATOM 2817 C CA . SER A 1 92 ? -0.435 15.713 -4.076 1.00 0.00 92 SER A CA 2
ATOM 2818 C C . SER A 1 92 ? -1.321 14.448 -4.158 1.00 0.00 92 SER A C 2
ATOM 2819 O O . SER A 1 92 ? -2.455 14.521 -4.627 1.00 0.00 92 SER A O 2
ATOM 2827 N N . ALA A 1 93 ? -0.796 13.271 -3.792 1.00 0.00 93 ALA A N 2
ATOM 2828 C CA . ALA A 1 93 ? -1.452 11.975 -3.749 1.00 0.00 93 ALA A CA 2
ATOM 2829 C C . ALA A 1 93 ? -0.550 11.048 -2.943 1.00 0.00 93 ALA A C 2
ATOM 2830 O O . ALA A 1 93 ? 0.580 10.764 -3.347 1.00 0.00 93 ALA A O 2
ATOM 2837 N N . SER A 1 94 ? -1.033 10.594 -1.799 1.00 0.00 94 SER A N 2
ATOM 2838 C CA . SER A 1 94 ? -0.331 9.645 -0.954 1.00 0.00 94 SER A CA 2
ATOM 2839 C C . SER A 1 94 ? -1.282 8.518 -0.545 1.00 0.00 94 SER A C 2
ATOM 2840 O O . SER A 1 94 ? -2.439 8.462 -0.969 1.00 0.00 94 SER A O 2
ATOM 2848 N N . PHE A 1 95 ? -0.788 7.583 0.254 1.00 0.00 95 PHE A N 2
ATOM 2849 C CA . PHE A 1 95 ? -1.544 6.513 0.863 1.00 0.00 95 PHE A CA 2
ATOM 2850 C C . PHE A 1 95 ? -0.780 6.020 2.081 1.00 0.00 95 PHE A C 2
ATOM 2851 O O . PHE A 1 95 ? 0.339 6.452 2.355 1.00 0.00 95 PHE A O 2
ATOM 2868 N N . THR A 1 96 ? -1.414 5.151 2.847 1.00 0.00 96 THR A N 2
ATOM 2869 C CA . THR A 1 96 ? -0.828 4.457 3.963 1.00 0.00 96 THR A CA 2
ATOM 2870 C C . THR A 1 96 ? -1.391 3.047 3.820 1.00 0.00 96 THR A C 2
ATOM 2871 O O . THR A 1 96 ? -2.554 2.865 3.447 1.00 0.00 96 THR A O 2
ATOM 2882 N N . VAL A 1 97 ? -0.532 2.045 3.942 1.00 0.00 97 VAL A N 2
ATOM 2883 C CA . VAL A 1 97 ? -0.930 0.657 3.821 1.00 0.00 97 VAL A CA 2
ATOM 2884 C C . VAL A 1 97 ? -0.917 0.021 5.207 1.00 0.00 97 VAL A C 2
ATOM 2885 O O . VAL A 1 97 ? -0.077 0.394 6.030 1.00 0.00 97 VAL A O 2
ATOM 2898 N N . THR A 1 98 ? -1.802 -0.940 5.452 1.00 0.00 98 THR A N 2
ATOM 2899 C CA . THR A 1 98 ? -1.858 -1.717 6.678 1.00 0.00 98 THR A CA 2
ATOM 2900 C C . THR A 1 98 ? -2.308 -3.153 6.355 1.00 0.00 98 THR A C 2
ATOM 2901 O O . THR A 1 98 ? -2.421 -3.543 5.186 1.00 0.00 98 THR A O 2
ATOM 2912 N N . LEU A 1 99 ? -2.517 -3.958 7.398 1.00 0.00 99 LEU A N 2
ATOM 2913 C CA . LEU A 1 99 ? -2.997 -5.333 7.318 1.00 0.00 99 LEU A CA 2
ATOM 2914 C C . LEU A 1 99 ? -4.483 -5.385 6.978 1.00 0.00 99 LEU A C 2
ATOM 2915 O O . LEU A 1 99 ? -5.222 -4.415 7.173 1.00 0.00 99 LEU A O 2
ATOM 2931 N N . GLU A 1 100 ? -4.928 -6.553 6.518 1.00 0.00 100 GLU A N 2
ATOM 2932 C CA . GLU A 1 100 ? -6.332 -6.839 6.272 1.00 0.00 100 GLU A CA 2
ATOM 2933 C C . GLU A 1 100 ? -6.965 -7.075 7.640 1.00 0.00 100 GLU A C 2
ATOM 2934 O O . GLU A 1 100 ? -8.013 -6.467 7.934 1.00 0.00 100 GLU A O 2
ATOM 2947 N N . THR A 1 1 ? -15.421 -4.086 0.571 1.00 0.00 1 THR A N 3
ATOM 2948 C CA . THR A 1 1 ? -16.524 -4.944 0.113 1.00 0.00 1 THR A CA 3
ATOM 2949 C C . THR A 1 1 ? -16.251 -5.535 -1.286 1.00 0.00 1 THR A C 3
ATOM 2950 O O . THR A 1 1 ? -17.184 -5.914 -2.003 1.00 0.00 1 THR A O 3
ATOM 2962 N N . ALA A 1 2 ? -14.977 -5.629 -1.675 1.00 0.00 2 ALA A N 3
ATOM 2963 C CA . ALA A 1 2 ? -14.484 -6.130 -2.943 1.00 0.00 2 ALA A CA 3
ATOM 2964 C C . ALA A 1 2 ? -12.960 -6.025 -2.885 1.00 0.00 2 ALA A C 3
ATOM 2965 O O . ALA A 1 2 ? -12.440 -4.921 -3.084 1.00 0.00 2 ALA A O 3
ATOM 2972 N N . PRO A 1 3 ? -12.222 -7.102 -2.586 1.00 0.00 3 PRO A N 3
ATOM 2973 C CA . PRO A 1 3 ? -10.779 -7.026 -2.667 1.00 0.00 3 PRO A CA 3
ATOM 2974 C C . PRO A 1 3 ? -10.386 -6.938 -4.145 1.00 0.00 3 PRO A C 3
ATOM 2975 O O . PRO A 1 3 ? -11.128 -7.399 -5.023 1.00 0.00 3 PRO A O 3
ATOM 2986 N N . ILE A 1 4 ? -9.206 -6.403 -4.439 1.00 0.00 4 ILE A N 3
ATOM 2987 C CA . ILE A 1 4 ? -8.698 -6.271 -5.797 1.00 0.00 4 ILE A CA 3
ATOM 2988 C C . ILE A 1 4 ? -7.463 -7.155 -5.902 1.00 0.00 4 ILE A C 3
ATOM 2989 O O . ILE A 1 4 ? -6.583 -7.099 -5.040 1.00 0.00 4 ILE A O 3
ATOM 3005 N N . ALA A 1 5 ? -7.410 -7.987 -6.938 1.00 0.00 5 ALA A N 3
ATOM 3006 C CA . ALA A 1 5 ? -6.242 -8.785 -7.241 1.00 0.00 5 ALA A CA 3
ATOM 3007 C C . ALA A 1 5 ? -5.337 -7.850 -8.030 1.00 0.00 5 ALA A C 3
ATOM 3008 O O . ALA A 1 5 ? -5.778 -7.291 -9.039 1.00 0.00 5 ALA A O 3
ATOM 3015 N N . ILE A 1 6 ? -4.130 -7.599 -7.538 1.00 0.00 6 ILE A N 3
ATOM 3016 C CA . ILE A 1 6 ? -3.131 -6.837 -8.261 1.00 0.00 6 ILE A CA 3
ATOM 3017 C C . ILE A 1 6 ? -1.985 -7.815 -8.503 1.00 0.00 6 ILE A C 3
ATOM 3018 O O . ILE A 1 6 ? -1.740 -8.674 -7.663 1.00 0.00 6 ILE A O 3
ATOM 3034 N N . THR A 1 7 ? -1.183 -7.636 -9.552 1.00 0.00 7 THR A N 3
ATOM 3035 C CA . THR A 1 7 ? -0.155 -8.619 -9.916 1.00 0.00 7 THR A CA 3
ATOM 3036 C C . THR A 1 7 ? 1.220 -8.134 -9.461 1.00 0.00 7 THR A C 3
ATOM 3037 O O . THR A 1 7 ? 2.200 -8.126 -10.203 1.00 0.00 7 THR A O 3
ATOM 3048 N N . CYS A 1 8 ? 1.258 -7.667 -8.217 1.00 0.00 8 CYS A N 3
ATOM 3049 C CA . CYS A 1 8 ? 2.431 -7.247 -7.460 1.00 0.00 8 CYS A CA 3
ATOM 3050 C C . CYS A 1 8 ? 3.394 -6.235 -8.126 1.00 0.00 8 CYS A C 3
ATOM 3051 O O . CYS A 1 8 ? 4.418 -5.899 -7.541 1.00 0.00 8 CYS A O 3
ATOM 3058 N N . PHE A 1 9 ? 3.018 -5.581 -9.227 1.00 0.00 9 PHE A N 3
ATOM 3059 C CA . PHE A 1 9 ? 3.794 -4.497 -9.851 1.00 0.00 9 PHE A CA 3
ATOM 3060 C C . PHE A 1 9 ? 2.905 -3.254 -10.006 1.00 0.00 9 PHE A C 3
ATOM 3061 O O . PHE A 1 9 ? 3.318 -2.190 -10.476 1.00 0.00 9 PHE A O 3
ATOM 3078 N N . THR A 1 10 ? 1.644 -3.381 -9.612 1.00 0.00 10 THR A N 3
ATOM 3079 C CA . THR A 1 10 ? 0.658 -2.331 -9.538 1.00 0.00 10 THR A CA 3
ATOM 3080 C C . THR A 1 10 ? 1.164 -1.363 -8.452 1.00 0.00 10 THR A C 3
ATOM 3081 O O . THR A 1 10 ? 1.582 -1.808 -7.376 1.00 0.00 10 THR A O 3
ATOM 3092 N N . ARG A 1 11 ? 1.217 -0.063 -8.743 1.00 0.00 11 ARG A N 3
ATOM 3093 C CA . ARG A 1 11 ? 1.698 0.959 -7.810 1.00 0.00 11 ARG A CA 3
ATOM 3094 C C . ARG A 1 11 ? 0.519 1.648 -7.139 1.00 0.00 11 ARG A C 3
ATOM 3095 O O . ARG A 1 11 ? -0.619 1.535 -7.603 1.00 0.00 11 ARG A O 3
ATOM 3116 N N . GLY A 1 12 ? 0.803 2.431 -6.096 1.00 0.00 12 GLY A N 3
ATOM 3117 C CA . GLY A 1 12 ? -0.182 3.259 -5.406 1.00 0.00 12 GLY A CA 3
ATOM 3118 C C . GLY A 1 12 ? -0.825 4.319 -6.304 1.00 0.00 12 GLY A C 3
ATOM 3119 O O . GLY A 1 12 ? -1.768 4.991 -5.883 1.00 0.00 12 GLY A O 3
ATOM 3123 N N . LEU A 1 13 ? -0.337 4.465 -7.537 1.00 0.00 13 LEU A N 3
ATOM 3124 C CA . LEU A 1 13 ? -0.889 5.321 -8.567 1.00 0.00 13 LEU A CA 3
ATOM 3125 C C . LEU A 1 13 ? -2.236 4.775 -9.027 1.00 0.00 13 LEU A C 3
ATOM 3126 O O . LEU A 1 13 ? -3.150 5.564 -9.253 1.00 0.00 13 LEU A O 3
ATOM 3142 N N . ASP A 1 14 ? -2.381 3.457 -9.166 1.00 0.00 14 ASP A N 3
ATOM 3143 C CA . ASP A 1 14 ? -3.586 2.859 -9.729 1.00 0.00 14 ASP A CA 3
ATOM 3144 C C . ASP A 1 14 ? -4.741 2.869 -8.734 1.00 0.00 14 ASP A C 3
ATOM 3145 O O . ASP A 1 14 ? -5.759 3.518 -8.985 1.00 0.00 14 ASP A O 3
ATOM 3154 N N . ILE A 1 15 ? -4.624 2.154 -7.614 1.00 0.00 15 ILE A N 3
ATOM 3155 C CA . ILE A 1 15 ? -5.715 2.007 -6.651 1.00 0.00 15 ILE A CA 3
ATOM 3156 C C . ILE A 1 15 ? -5.693 3.221 -5.718 1.00 0.00 15 ILE A C 3
ATOM 3157 O O . ILE A 1 15 ? -4.803 3.342 -4.875 1.00 0.00 15 ILE A O 3
ATOM 3173 N N . ARG A 1 16 ? -6.662 4.135 -5.873 1.00 0.00 16 ARG A N 3
ATOM 3174 C CA . ARG A 1 16 ? -6.735 5.388 -5.112 1.00 0.00 16 ARG A CA 3
ATOM 3175 C C . ARG A 1 16 ? -8.134 5.653 -4.547 1.00 0.00 16 ARG A C 3
ATOM 3176 O O . ARG A 1 16 ? -8.538 6.809 -4.401 1.00 0.00 16 ARG A O 3
ATOM 3197 N N . LYS A 1 17 ? -8.899 4.605 -4.239 1.00 0.00 17 LYS A N 3
ATOM 3198 C CA . LYS A 1 17 ? -10.184 4.761 -3.567 1.00 0.00 17 LYS A CA 3
ATOM 3199 C C . LYS A 1 17 ? -9.892 5.119 -2.108 1.00 0.00 17 LYS A C 3
ATOM 3200 O O . LYS A 1 17 ? -8.753 4.982 -1.659 1.00 0.00 17 LYS A O 3
ATOM 3219 N N . GLU A 1 18 ? -10.914 5.559 -1.367 1.00 0.00 18 GLU A N 3
ATOM 3220 C CA . GLU A 1 18 ? -10.762 6.053 0.002 1.00 0.00 18 GLU A CA 3
ATOM 3221 C C . GLU A 1 18 ? -9.966 5.050 0.841 1.00 0.00 18 GLU A C 3
ATOM 3222 O O . GLU A 1 18 ? -9.001 5.415 1.520 1.00 0.00 18 GLU A O 3
ATOM 3234 N N . LYS A 1 19 ? -10.352 3.780 0.757 1.00 0.00 19 LYS A N 3
ATOM 3235 C CA . LYS A 1 19 ? -9.684 2.636 1.347 1.00 0.00 19 LYS A CA 3
ATOM 3236 C C . LYS A 1 19 ? -10.017 1.448 0.454 1.00 0.00 19 LYS A C 3
ATOM 3237 O O . LYS A 1 19 ? -11.115 1.399 -0.113 1.00 0.00 19 LYS A O 3
ATOM 3256 N N . ALA A 1 20 ? -9.055 0.551 0.272 1.00 0.00 20 ALA A N 3
ATOM 3257 C CA . ALA A 1 20 ? -9.111 -0.580 -0.637 1.00 0.00 20 ALA A CA 3
ATOM 3258 C C . ALA A 1 20 ? -8.371 -1.757 -0.014 1.00 0.00 20 ALA A C 3
ATOM 3259 O O . ALA A 1 20 ? -7.412 -1.563 0.737 1.00 0.00 20 ALA A O 3
ATOM 3266 N N . ASP A 1 21 ? -8.840 -2.968 -0.284 1.00 0.00 21 ASP A N 3
ATOM 3267 C CA . ASP A 1 21 ? -8.252 -4.211 0.206 1.00 0.00 21 ASP A CA 3
ATOM 3268 C C . ASP A 1 21 ? -7.612 -4.855 -1.016 1.00 0.00 21 ASP A C 3
ATOM 3269 O O . ASP A 1 21 ? -8.309 -5.131 -1.993 1.00 0.00 21 ASP A O 3
ATOM 3278 N N . VAL A 1 22 ? -6.293 -5.031 -1.031 1.00 0.00 22 VAL A N 3
ATOM 3279 C CA . VAL A 1 22 ? -5.580 -5.516 -2.210 1.00 0.00 22 VAL A CA 3
ATOM 3280 C C . VAL A 1 22 ? -4.874 -6.829 -1.886 1.00 0.00 22 VAL A C 3
ATOM 3281 O O . VAL A 1 22 ? -4.379 -7.024 -0.779 1.00 0.00 22 VAL A O 3
ATOM 3294 N N . LEU A 1 23 ? -4.825 -7.740 -2.855 1.00 0.00 23 LEU A N 3
ATOM 3295 C CA . LEU A 1 23 ? -4.222 -9.063 -2.740 1.00 0.00 23 LEU A CA 3
ATOM 3296 C C . LEU A 1 23 ? -3.107 -9.131 -3.761 1.00 0.00 23 LEU A C 3
ATOM 3297 O O . LEU A 1 23 ? -3.352 -8.907 -4.945 1.00 0.00 23 LEU A O 3
ATOM 3313 N N . CYS A 1 24 ? -1.906 -9.442 -3.283 1.00 0.00 24 CYS A N 3
ATOM 3314 C CA . CYS A 1 24 ? -0.683 -9.566 -4.057 1.00 0.00 24 CYS A CA 3
ATOM 3315 C C . CYS A 1 24 ? -0.342 -11.065 -4.135 1.00 0.00 24 CYS A C 3
ATOM 3316 O O . CYS A 1 24 ? 0.174 -11.599 -3.147 1.00 0.00 24 CYS A O 3
ATOM 3323 N N . PRO A 1 25 ? -0.710 -11.797 -5.198 1.00 0.00 25 PRO A N 3
ATOM 3324 C CA . PRO A 1 25 ? -0.331 -13.188 -5.388 1.00 0.00 25 PRO A CA 3
ATOM 3325 C C . PRO A 1 25 ? 1.043 -13.308 -6.053 1.00 0.00 25 PRO A C 3
ATOM 3326 O O . PRO A 1 25 ? 1.484 -12.416 -6.786 1.00 0.00 25 PRO A O 3
ATOM 3337 N N . GLY A 1 26 ? 1.663 -14.469 -5.882 1.00 0.00 26 GLY A N 3
ATOM 3338 C CA . GLY A 1 26 ? 2.923 -14.829 -6.507 1.00 0.00 26 GLY A CA 3
ATOM 3339 C C . GLY A 1 26 ? 4.019 -14.858 -5.458 1.00 0.00 26 GLY A C 3
ATOM 3340 O O . GLY A 1 26 ? 4.031 -15.750 -4.606 1.00 0.00 26 GLY A O 3
ATOM 3344 N N . GLY A 1 27 ? 4.925 -13.890 -5.505 1.00 0.00 27 GLY A N 3
ATOM 3345 C CA . GLY A 1 27 ? 6.096 -13.830 -4.644 1.00 0.00 27 GLY A CA 3
ATOM 3346 C C . GLY A 1 27 ? 6.690 -12.432 -4.512 1.00 0.00 27 GLY A C 3
ATOM 3347 O O . GLY A 1 27 ? 7.499 -12.217 -3.617 1.00 0.00 27 GLY A O 3
ATOM 3351 N N . CYS A 1 28 ? 6.272 -11.489 -5.360 1.00 0.00 28 CYS A N 3
ATOM 3352 C CA . CYS A 1 28 ? 6.779 -10.132 -5.506 1.00 0.00 28 CYS A CA 3
ATOM 3353 C C . CYS A 1 28 ? 8.284 -10.055 -5.207 1.00 0.00 28 CYS A C 3
ATOM 3354 O O . CYS A 1 28 ? 8.680 -9.527 -4.168 1.00 0.00 28 CYS A O 3
ATOM 3361 N N . PRO A 1 29 ? 9.133 -10.610 -6.084 1.00 0.00 29 PRO A N 3
ATOM 3362 C CA . PRO A 1 29 ? 10.566 -10.679 -5.843 1.00 0.00 29 PRO A CA 3
ATOM 3363 C C . PRO A 1 29 ? 11.168 -9.273 -5.918 1.00 0.00 29 PRO A C 3
ATOM 3364 O O . PRO A 1 29 ? 10.533 -8.362 -6.460 1.00 0.00 29 PRO A O 3
ATOM 3375 N N . LEU A 1 30 ? 12.395 -9.083 -5.426 1.00 0.00 30 LEU A N 3
ATOM 3376 C CA . LEU A 1 30 ? 13.066 -7.783 -5.459 1.00 0.00 30 LEU A CA 3
ATOM 3377 C C . LEU A 1 30 ? 13.622 -7.518 -6.862 1.00 0.00 30 LEU A C 3
ATOM 3378 O O . LEU A 1 30 ? 14.831 -7.395 -7.059 1.00 0.00 30 LEU A O 3
ATOM 3394 N N . GLU A 1 31 ? 12.738 -7.414 -7.851 1.00 0.00 31 GLU A N 3
ATOM 3395 C CA . GLU A 1 31 ? 13.098 -7.032 -9.204 1.00 0.00 31 GLU A CA 3
ATOM 3396 C C . GLU A 1 31 ? 13.089 -5.505 -9.250 1.00 0.00 31 GLU A C 3
ATOM 3397 O O . GLU A 1 31 ? 14.078 -4.905 -9.674 1.00 0.00 31 GLU A O 3
ATOM 3409 N N . GLU A 1 32 ? 12.009 -4.863 -8.791 1.00 0.00 32 GLU A N 3
ATOM 3410 C CA . GLU A 1 32 ? 11.924 -3.417 -8.651 1.00 0.00 32 GLU A CA 3
ATOM 3411 C C . GLU A 1 32 ? 10.990 -3.048 -7.507 1.00 0.00 32 GLU A C 3
ATOM 3412 O O . GLU A 1 32 ? 9.769 -3.130 -7.661 1.00 0.00 32 GLU A O 3
ATOM 3424 N N . PHE A 1 33 ? 11.557 -2.697 -6.352 1.00 0.00 33 PHE A N 3
ATOM 3425 C CA . PHE A 1 33 ? 10.821 -2.175 -5.214 1.00 0.00 33 PHE A CA 3
ATOM 3426 C C . PHE A 1 33 ? 11.354 -0.761 -5.055 1.00 0.00 33 PHE A C 3
ATOM 3427 O O . PHE A 1 33 ? 12.524 -0.566 -4.727 1.00 0.00 33 PHE A O 3
ATOM 3444 N N . SER A 1 34 ? 10.498 0.216 -5.298 1.00 0.00 34 SER A N 3
ATOM 3445 C CA . SER A 1 34 ? 10.757 1.629 -5.180 1.00 0.00 34 SER A CA 3
ATOM 3446 C C . SER A 1 34 ? 9.654 2.161 -4.272 1.00 0.00 34 SER A C 3
ATOM 3447 O O . SER A 1 34 ? 8.467 1.877 -4.490 1.00 0.00 34 SER A O 3
ATOM 3455 N N . VAL A 1 35 ? 10.027 2.857 -3.204 1.00 0.00 35 VAL A N 3
ATOM 3456 C CA . VAL A 1 35 ? 9.094 3.342 -2.201 1.00 0.00 35 VAL A CA 3
ATOM 3457 C C . VAL A 1 35 ? 9.467 4.789 -1.917 1.00 0.00 35 VAL A C 3
ATOM 3458 O O . VAL A 1 35 ? 10.628 5.189 -2.046 1.00 0.00 35 VAL A O 3
ATOM 3471 N N . TYR A 1 36 ? 8.478 5.595 -1.545 1.00 0.00 36 TYR A N 3
ATOM 3472 C CA . TYR A 1 36 ? 8.656 7.015 -1.363 1.00 0.00 36 TYR A CA 3
ATOM 3473 C C . TYR A 1 36 ? 7.868 7.443 -0.139 1.00 0.00 36 TYR A C 3
ATOM 3474 O O . TYR A 1 36 ? 6.639 7.418 -0.164 1.00 0.00 36 TYR A O 3
ATOM 3492 N N . GLY A 1 37 ? 8.584 7.808 0.921 1.00 0.00 37 GLY A N 3
ATOM 3493 C CA . GLY A 1 37 ? 8.037 8.133 2.221 1.00 0.00 37 GLY A CA 3
ATOM 3494 C C . GLY A 1 37 ? 7.814 6.869 3.049 1.00 0.00 37 GLY A C 3
ATOM 3495 O O . GLY A 1 37 ? 7.542 5.793 2.521 1.00 0.00 37 GLY A O 3
ATOM 3499 N N . ASN A 1 38 ? 8.041 6.962 4.358 1.00 0.00 38 ASN A N 3
ATOM 3500 C CA . ASN A 1 38 ? 7.755 5.910 5.335 1.00 0.00 38 ASN A CA 3
ATOM 3501 C C . ASN A 1 38 ? 6.381 6.242 5.925 1.00 0.00 38 ASN A C 3
ATOM 3502 O O . ASN A 1 38 ? 6.099 7.428 6.125 1.00 0.00 38 ASN A O 3
ATOM 3513 N N . ILE A 1 39 ? 5.555 5.239 6.252 1.00 0.00 39 ILE A N 3
ATOM 3514 C CA . ILE A 1 39 ? 4.159 5.385 6.698 1.00 0.00 39 ILE A CA 3
ATOM 3515 C C . ILE A 1 39 ? 3.269 5.996 5.619 1.00 0.00 39 ILE A C 3
ATOM 3516 O O . ILE A 1 39 ? 2.272 5.375 5.241 1.00 0.00 39 ILE A O 3
ATOM 3532 N N . VAL A 1 40 ? 3.570 7.215 5.185 1.00 0.00 40 VAL A N 3
ATOM 3533 C CA . VAL A 1 40 ? 2.919 7.870 4.080 1.00 0.00 40 VAL A CA 3
ATOM 3534 C C . VAL A 1 40 ? 3.734 7.452 2.875 1.00 0.00 40 VAL A C 3
ATOM 3535 O O . VAL A 1 40 ? 4.838 7.950 2.660 1.00 0.00 40 VAL A O 3
ATOM 3548 N N . TYR A 1 41 ? 3.182 6.521 2.123 1.00 0.00 41 TYR A N 3
ATOM 3549 C CA . TYR A 1 41 ? 3.720 6.065 0.871 1.00 0.00 41 TYR A CA 3
ATOM 3550 C C . TYR A 1 41 ? 3.105 6.963 -0.192 1.00 0.00 41 TYR A C 3
ATOM 3551 O O . TYR A 1 41 ? 1.884 7.012 -0.346 1.00 0.00 41 TYR A O 3
ATOM 3569 N N . ALA A 1 42 ? 3.918 7.770 -0.869 1.00 0.00 42 ALA A N 3
ATOM 3570 C CA . ALA A 1 42 ? 3.424 8.559 -1.986 1.00 0.00 42 ALA A CA 3
ATOM 3571 C C . ALA A 1 42 ? 3.002 7.609 -3.108 1.00 0.00 42 ALA A C 3
ATOM 3572 O O . ALA A 1 42 ? 3.481 6.475 -3.185 1.00 0.00 42 ALA A O 3
ATOM 3579 N N . SER A 1 43 ? 2.176 8.119 -4.016 1.00 0.00 43 SER A N 3
ATOM 3580 C CA . SER A 1 43 ? 1.517 7.416 -5.110 1.00 0.00 43 SER A CA 3
ATOM 3581 C C . SER A 1 43 ? 2.452 6.449 -5.854 1.00 0.00 43 SER A C 3
ATOM 3582 O O . SER A 1 43 ? 2.105 5.295 -6.091 1.00 0.00 43 SER A O 3
ATOM 3590 N N . VAL A 1 44 ? 3.645 6.917 -6.214 1.00 0.00 44 VAL A N 3
ATOM 3591 C CA . VAL A 1 44 ? 4.654 6.203 -6.991 1.00 0.00 44 VAL A CA 3
ATOM 3592 C C . VAL A 1 44 ? 5.216 4.955 -6.277 1.00 0.00 44 VAL A C 3
ATOM 3593 O O . VAL A 1 44 ? 5.887 4.138 -6.909 1.00 0.00 44 VAL A O 3
ATOM 3606 N N . SER A 1 45 ? 4.982 4.778 -4.976 1.00 0.00 45 SER A N 3
ATOM 3607 C CA . SER A 1 45 ? 5.453 3.603 -4.256 1.00 0.00 45 SER A CA 3
ATOM 3608 C C . SER A 1 45 ? 4.767 2.326 -4.755 1.00 0.00 45 SER A C 3
ATOM 3609 O O . SER A 1 45 ? 3.573 2.328 -5.078 1.00 0.00 45 SER A O 3
ATOM 3617 N N . SER A 1 46 ? 5.525 1.231 -4.798 1.00 0.00 46 SER A N 3
ATOM 3618 C CA . SER A 1 46 ? 5.002 -0.090 -5.110 1.00 0.00 46 SER A CA 3
ATOM 3619 C C . SER A 1 46 ? 4.006 -0.483 -4.015 1.00 0.00 46 SER A C 3
ATOM 3620 O O . SER A 1 46 ? 4.210 -0.135 -2.846 1.00 0.00 46 SER A O 3
ATOM 3628 N N . ILE A 1 47 ? 2.942 -1.213 -4.371 1.00 0.00 47 ILE A N 3
ATOM 3629 C CA . ILE A 1 47 ? 2.009 -1.751 -3.387 1.00 0.00 47 ILE A CA 3
ATOM 3630 C C . ILE A 1 47 ? 2.790 -2.765 -2.539 1.00 0.00 47 ILE A C 3
ATOM 3631 O O . ILE A 1 47 ? 2.680 -2.707 -1.312 1.00 0.00 47 ILE A O 3
ATOM 3647 N N . CYS A 1 48 ? 3.602 -3.639 -3.153 1.00 0.00 48 CYS A N 3
ATOM 3648 C CA . CYS A 1 48 ? 4.481 -4.546 -2.420 1.00 0.00 48 CYS A CA 3
ATOM 3649 C C . CYS A 1 48 ? 5.432 -3.739 -1.559 1.00 0.00 48 CYS A C 3
ATOM 3650 O O . CYS A 1 48 ? 5.540 -3.997 -0.365 1.00 0.00 48 CYS A O 3
ATOM 3657 N N . GLY A 1 49 ? 6.128 -2.783 -2.180 1.00 0.00 49 GLY A N 3
ATOM 3658 C CA . GLY A 1 49 ? 7.159 -1.999 -1.534 1.00 0.00 49 GLY A CA 3
ATOM 3659 C C . GLY A 1 49 ? 6.628 -1.380 -0.252 1.00 0.00 49 GLY A C 3
ATOM 3660 O O . GLY A 1 49 ? 7.173 -1.641 0.814 1.00 0.00 49 GLY A O 3
ATOM 3664 N N . ALA A 1 50 ? 5.544 -0.609 -0.342 1.00 0.00 50 ALA A N 3
ATOM 3665 C CA . ALA A 1 50 ? 4.895 -0.002 0.808 1.00 0.00 50 ALA A CA 3
ATOM 3666 C C . ALA A 1 50 ? 4.510 -1.055 1.851 1.00 0.00 50 ALA A C 3
ATOM 3667 O O . ALA A 1 50 ? 4.802 -0.879 3.032 1.00 0.00 50 ALA A O 3
ATOM 3674 N N . ALA A 1 51 ? 3.847 -2.137 1.430 1.00 0.00 51 ALA A N 3
ATOM 3675 C CA . ALA A 1 51 ? 3.341 -3.174 2.319 1.00 0.00 51 ALA A CA 3
ATOM 3676 C C . ALA A 1 51 ? 4.471 -3.812 3.126 1.00 0.00 51 ALA A C 3
ATOM 3677 O O . ALA A 1 51 ? 4.415 -3.860 4.353 1.00 0.00 51 ALA A O 3
ATOM 3684 N N . VAL A 1 52 ? 5.465 -4.360 2.439 1.00 0.00 52 VAL A N 3
ATOM 3685 C CA . VAL A 1 52 ? 6.597 -5.049 3.032 1.00 0.00 52 VAL A CA 3
ATOM 3686 C C . VAL A 1 52 ? 7.472 -4.065 3.834 1.00 0.00 52 VAL A C 3
ATOM 3687 O O . VAL A 1 52 ? 7.979 -4.439 4.890 1.00 0.00 52 VAL A O 3
ATOM 3700 N N . HIS A 1 53 ? 7.607 -2.800 3.410 1.00 0.00 53 HIS A N 3
ATOM 3701 C CA . HIS A 1 53 ? 8.315 -1.757 4.165 1.00 0.00 53 HIS A CA 3
ATOM 3702 C C . HIS A 1 53 ? 7.621 -1.523 5.508 1.00 0.00 53 HIS A C 3
ATOM 3703 O O . HIS A 1 53 ? 8.250 -1.528 6.566 1.00 0.00 53 HIS A O 3
ATOM 3717 N N . ARG A 1 54 ? 6.296 -1.354 5.476 1.00 0.00 54 ARG A N 3
ATOM 3718 C CA . ARG A 1 54 ? 5.441 -1.247 6.655 1.00 0.00 54 ARG A CA 3
ATOM 3719 C C . ARG A 1 54 ? 5.492 -2.534 7.485 1.00 0.00 54 ARG A C 3
ATOM 3720 O O . ARG A 1 54 ? 5.198 -2.483 8.678 1.00 0.00 54 ARG A O 3
ATOM 3741 N N . GLY A 1 55 ? 5.837 -3.675 6.891 1.00 0.00 55 GLY A N 3
ATOM 3742 C CA . GLY A 1 55 ? 5.879 -4.960 7.567 1.00 0.00 55 GLY A CA 3
ATOM 3743 C C . GLY A 1 55 ? 4.504 -5.616 7.615 1.00 0.00 55 GLY A C 3
ATOM 3744 O O . GLY A 1 55 ? 4.241 -6.414 8.516 1.00 0.00 55 GLY A O 3
ATOM 3748 N N . VAL A 1 56 ? 3.601 -5.277 6.693 1.00 0.00 56 VAL A N 3
ATOM 3749 C CA . VAL A 1 56 ? 2.266 -5.864 6.614 1.00 0.00 56 VAL A CA 3
ATOM 3750 C C . VAL A 1 56 ? 2.370 -7.366 6.333 1.00 0.00 56 VAL A C 3
ATOM 3751 O O . VAL A 1 56 ? 1.679 -8.180 6.950 1.00 0.00 56 VAL A O 3
ATOM 3764 N N . ILE A 1 57 ? 3.254 -7.726 5.412 1.00 0.00 57 ILE A N 3
ATOM 3765 C CA . ILE A 1 57 ? 3.468 -9.058 4.877 1.00 0.00 57 ILE A CA 3
ATOM 3766 C C . ILE A 1 57 ? 4.973 -9.252 4.710 1.00 0.00 57 ILE A C 3
ATOM 3767 O O . ILE A 1 57 ? 5.743 -8.284 4.747 1.00 0.00 57 ILE A O 3
ATOM 3783 N N . SER A 1 58 ? 5.386 -10.503 4.535 1.00 0.00 58 SER A N 3
ATOM 3784 C CA . SER A 1 58 ? 6.759 -10.863 4.226 1.00 0.00 58 SER A CA 3
ATOM 3785 C C . SER A 1 58 ? 7.008 -10.482 2.764 1.00 0.00 58 SER A C 3
ATOM 3786 O O . SER A 1 58 ? 6.048 -10.205 2.028 1.00 0.00 58 SER A O 3
ATOM 3794 N N . ASN A 1 59 ? 8.258 -10.519 2.290 1.00 0.00 59 ASN A N 3
ATOM 3795 C CA . ASN A 1 59 ? 8.513 -10.208 0.889 1.00 0.00 59 ASN A CA 3
ATOM 3796 C C . ASN A 1 59 ? 8.217 -11.479 0.086 1.00 0.00 59 ASN A C 3
ATOM 3797 O O . ASN A 1 59 ? 9.112 -12.162 -0.416 1.00 0.00 59 ASN A O 3
ATOM 3808 N N . SER A 1 60 ? 6.926 -11.780 -0.023 1.00 0.00 60 SER A N 3
ATOM 3809 C CA . SER A 1 60 ? 6.325 -12.894 -0.729 1.00 0.00 60 SER A CA 3
ATOM 3810 C C . SER A 1 60 ? 4.954 -12.498 -1.308 1.00 0.00 60 SER A C 3
ATOM 3811 O O . SER A 1 60 ? 4.335 -13.290 -2.017 1.00 0.00 60 SER A O 3
ATOM 3819 N N . GLY A 1 61 ? 4.372 -11.365 -0.893 1.00 0.00 61 GLY A N 3
ATOM 3820 C CA . GLY A 1 61 ? 3.015 -10.974 -1.270 1.00 0.00 61 GLY A CA 3
ATOM 3821 C C . GLY A 1 61 ? 2.054 -11.415 -0.158 1.00 0.00 61 GLY A C 3
ATOM 3822 O O . GLY A 1 61 ? 2.497 -11.892 0.889 1.00 0.00 61 GLY A O 3
ATOM 3826 N N . GLY A 1 62 ? 0.749 -11.257 -0.361 1.00 0.00 62 GLY A N 3
ATOM 3827 C CA . GLY A 1 62 ? -0.287 -11.543 0.629 1.00 0.00 62 GLY A CA 3
ATOM 3828 C C . GLY A 1 62 ? -1.413 -10.507 0.541 1.00 0.00 62 GLY A C 3
ATOM 3829 O O . GLY A 1 62 ? -1.439 -9.735 -0.425 1.00 0.00 62 GLY A O 3
ATOM 3833 N N . PRO A 1 63 ? -2.396 -10.540 1.456 1.00 0.00 63 PRO A N 3
ATOM 3834 C CA . PRO A 1 63 ? -3.439 -9.528 1.555 1.00 0.00 63 PRO A CA 3
ATOM 3835 C C . PRO A 1 63 ? -2.841 -8.271 2.185 1.00 0.00 63 PRO A C 3
ATOM 3836 O O . PRO A 1 63 ? -1.928 -8.347 3.014 1.00 0.00 63 PRO A O 3
ATOM 3847 N N . VAL A 1 64 ? -3.365 -7.107 1.821 1.00 0.00 64 VAL A N 3
ATOM 3848 C CA . VAL A 1 64 ? -2.863 -5.824 2.272 1.00 0.00 64 VAL A CA 3
ATOM 3849 C C . VAL A 1 64 ? -4.066 -4.876 2.334 1.00 0.00 64 VAL A C 3
ATOM 3850 O O . VAL A 1 64 ? -4.960 -4.944 1.487 1.00 0.00 64 VAL A O 3
ATOM 3863 N N . ARG A 1 65 ? -4.081 -3.943 3.283 1.00 0.00 65 ARG A N 3
ATOM 3864 C CA . ARG A 1 65 ? -5.140 -2.950 3.426 1.00 0.00 65 ARG A CA 3
ATOM 3865 C C . ARG A 1 65 ? -4.543 -1.581 3.171 1.00 0.00 65 ARG A C 3
ATOM 3866 O O . ARG A 1 65 ? -3.660 -1.153 3.916 1.00 0.00 65 ARG A O 3
ATOM 3887 N N . VAL A 1 66 ? -4.999 -0.901 2.128 1.00 0.00 66 VAL A N 3
ATOM 3888 C CA . VAL A 1 66 ? -4.539 0.428 1.763 1.00 0.00 66 VAL A CA 3
ATOM 3889 C C . VAL A 1 66 ? -5.610 1.441 2.165 1.00 0.00 66 VAL A C 3
ATOM 3890 O O . VAL A 1 66 ? -6.806 1.211 1.976 1.00 0.00 66 VAL A O 3
ATOM 3903 N N . TYR A 1 67 ? -5.166 2.586 2.675 1.00 0.00 67 TYR A N 3
ATOM 3904 C CA . TYR A 1 67 ? -5.970 3.749 3.004 1.00 0.00 67 TYR A CA 3
ATOM 3905 C C . TYR A 1 67 ? -5.342 4.899 2.231 1.00 0.00 67 TYR A C 3
ATOM 3906 O O . TYR A 1 67 ? -4.129 5.106 2.316 1.00 0.00 67 TYR A O 3
ATOM 3924 N N . SER A 1 68 ? -6.134 5.631 1.450 1.00 0.00 68 SER A N 3
ATOM 3925 C CA . SER A 1 68 ? -5.629 6.826 0.789 1.00 0.00 68 SER A CA 3
ATOM 3926 C C . SER A 1 68 ? -5.193 7.836 1.861 1.00 0.00 68 SER A C 3
ATOM 3927 O O . SER A 1 68 ? -5.636 7.778 3.016 1.00 0.00 68 SER A O 3
ATOM 3935 N N . LEU A 1 69 ? -4.286 8.737 1.503 1.00 0.00 69 LEU A N 3
ATOM 3936 C CA . LEU A 1 69 ? -3.839 9.839 2.342 1.00 0.00 69 LEU A CA 3
ATOM 3937 C C . LEU A 1 69 ? -3.778 11.069 1.428 1.00 0.00 69 LEU A C 3
ATOM 3938 O O . LEU A 1 69 ? -3.464 10.893 0.248 1.00 0.00 69 LEU A O 3
ATOM 3954 N N . PRO A 1 70 ? -4.081 12.294 1.884 1.00 0.00 70 PRO A N 3
ATOM 3955 C CA . PRO A 1 70 ? -4.074 13.471 1.019 1.00 0.00 70 PRO A CA 3
ATOM 3956 C C . PRO A 1 70 ? -2.680 13.794 0.461 1.00 0.00 70 PRO A C 3
ATOM 3957 O O . PRO A 1 70 ? -1.673 13.144 0.767 1.00 0.00 70 PRO A O 3
ATOM 3968 N N . GLY A 1 71 ? -2.627 14.798 -0.415 1.00 0.00 71 GLY A N 3
ATOM 3969 C CA . GLY A 1 71 ? -1.376 15.318 -0.930 1.00 0.00 71 GLY A CA 3
ATOM 3970 C C . GLY A 1 71 ? -0.501 15.748 0.241 1.00 0.00 71 GLY A C 3
ATOM 3971 O O . GLY A 1 71 ? -1.009 16.309 1.221 1.00 0.00 71 GLY A O 3
ATOM 3975 N N . ARG A 1 72 ? 0.799 15.486 0.159 1.00 0.00 72 ARG A N 3
ATOM 3976 C CA . ARG A 1 72 ? 1.736 15.761 1.237 1.00 0.00 72 ARG A CA 3
ATOM 3977 C C . ARG A 1 72 ? 3.060 16.291 0.732 1.00 0.00 72 ARG A C 3
ATOM 3978 O O . ARG A 1 72 ? 3.385 16.192 -0.447 1.00 0.00 72 ARG A O 3
ATOM 3999 N N . GLU A 1 73 ? 3.815 16.860 1.662 1.00 0.00 73 GLU A N 3
ATOM 4000 C CA . GLU A 1 73 ? 5.170 17.359 1.555 1.00 0.00 73 GLU A CA 3
ATOM 4001 C C . GLU A 1 73 ? 5.852 17.093 2.908 1.00 0.00 73 GLU A C 3
ATOM 4002 O O . GLU A 1 73 ? 5.219 16.583 3.844 1.00 0.00 73 GLU A O 3
ATOM 4014 N N . ASN A 1 74 ? 7.134 17.450 3.025 1.00 0.00 74 ASN A N 3
ATOM 4015 C CA . ASN A 1 74 ? 8.007 17.181 4.171 1.00 0.00 74 ASN A CA 3
ATOM 4016 C C . ASN A 1 74 ? 7.876 15.719 4.601 1.00 0.00 74 ASN A C 3
ATOM 4017 O O . ASN A 1 74 ? 7.494 15.418 5.730 1.00 0.00 74 ASN A O 3
ATOM 4028 N N . TYR A 1 75 ? 8.111 14.814 3.649 1.00 0.00 75 TYR A N 3
ATOM 4029 C CA . TYR A 1 75 ? 8.164 13.378 3.893 1.00 0.00 75 TYR A CA 3
ATOM 4030 C C . TYR A 1 75 ? 9.493 13.049 4.602 1.00 0.00 75 TYR A C 3
ATOM 4031 O O . TYR A 1 75 ? 10.270 13.944 4.945 1.00 0.00 75 TYR A O 3
ATOM 4049 N N . SER A 1 76 ? 9.804 11.770 4.805 1.00 0.00 76 SER A N 3
ATOM 4050 C CA . SER A 1 76 ? 11.078 11.313 5.354 1.00 0.00 76 SER A CA 3
ATOM 4051 C C . SER A 1 76 ? 11.501 10.035 4.615 1.00 0.00 76 SER A C 3
ATOM 4052 O O . SER A 1 76 ? 10.733 9.532 3.788 1.00 0.00 76 SER A O 3
ATOM 4060 N N . SER A 1 77 ? 12.703 9.531 4.891 1.00 0.00 77 SER A N 3
ATOM 4061 C CA . SER A 1 77 ? 13.315 8.406 4.194 1.00 0.00 77 SER A CA 3
ATOM 4062 C C . SER A 1 77 ? 13.756 7.377 5.235 1.00 0.00 77 SER A C 3
ATOM 4063 O O . SER A 1 77 ? 14.349 7.771 6.241 1.00 0.00 77 SER A O 3
ATOM 4071 N N . VAL A 1 78 ? 13.426 6.096 5.047 1.00 0.00 78 VAL A N 3
ATOM 4072 C CA . VAL A 1 78 ? 13.718 5.011 5.987 1.00 0.00 78 VAL A CA 3
ATOM 4073 C C . VAL A 1 78 ? 13.884 3.730 5.158 1.00 0.00 78 VAL A C 3
ATOM 4074 O O . VAL A 1 78 ? 13.250 3.602 4.108 1.00 0.00 78 VAL A O 3
ATOM 4087 N N . ASP A 1 79 ? 14.679 2.764 5.619 1.00 0.00 79 ASP A N 3
ATOM 4088 C CA . ASP A 1 79 ? 14.794 1.454 4.973 1.00 0.00 79 ASP A CA 3
ATOM 4089 C C . ASP A 1 79 ? 14.135 0.425 5.879 1.00 0.00 79 ASP A C 3
ATOM 4090 O O . ASP A 1 79 ? 14.181 0.569 7.104 1.00 0.00 79 ASP A O 3
ATOM 4099 N N . ALA A 1 80 ? 13.503 -0.588 5.299 1.00 0.00 80 ALA A N 3
ATOM 4100 C CA . ALA A 1 80 ? 12.948 -1.713 6.021 1.00 0.00 80 ALA A CA 3
ATOM 4101 C C . ALA A 1 80 ? 12.972 -2.896 5.063 1.00 0.00 80 ALA A C 3
ATOM 4102 O O . ALA A 1 80 ? 12.520 -2.777 3.929 1.00 0.00 80 ALA A O 3
ATOM 4109 N N . ASN A 1 81 ? 13.432 -4.058 5.529 1.00 0.00 81 ASN A N 3
ATOM 4110 C CA . ASN A 1 81 ? 13.500 -5.305 4.758 1.00 0.00 81 ASN A CA 3
ATOM 4111 C C . ASN A 1 81 ? 14.290 -5.177 3.438 1.00 0.00 81 ASN A C 3
ATOM 4112 O O . ASN A 1 81 ? 14.092 -5.997 2.537 1.00 0.00 81 ASN A O 3
ATOM 4123 N N . GLY A 1 82 ? 15.211 -4.206 3.321 1.00 0.00 82 GLY A N 3
ATOM 4124 C CA . GLY A 1 82 ? 16.004 -3.959 2.114 1.00 0.00 82 GLY A CA 3
ATOM 4125 C C . GLY A 1 82 ? 15.263 -3.090 1.096 1.00 0.00 82 GLY A C 3
ATOM 4126 O O . GLY A 1 82 ? 15.668 -2.997 -0.066 1.00 0.00 82 GLY A O 3
ATOM 4130 N N . ILE A 1 83 ? 14.144 -2.500 1.505 1.00 0.00 83 ILE A N 3
ATOM 4131 C CA . ILE A 1 83 ? 13.270 -1.685 0.694 1.00 0.00 83 ILE A CA 3
ATOM 4132 C C . ILE A 1 83 ? 13.533 -0.271 1.182 1.00 0.00 83 ILE A C 3
ATOM 4133 O O . ILE A 1 83 ? 13.346 0.024 2.364 1.00 0.00 83 ILE A O 3
ATOM 4149 N N . GLN A 1 84 ? 13.883 0.616 0.260 1.00 0.00 84 GLN A N 3
ATOM 4150 C CA . GLN A 1 84 ? 14.295 1.963 0.583 1.00 0.00 84 GLN A CA 3
ATOM 4151 C C . GLN A 1 84 ? 13.142 2.907 0.272 1.00 0.00 84 GLN A C 3
ATOM 4152 O O . GLN A 1 84 ? 12.648 2.920 -0.859 1.00 0.00 84 GLN A O 3
ATOM 4166 N N . SER A 1 85 ? 12.678 3.661 1.275 1.00 0.00 85 SER A N 3
ATOM 4167 C CA . SER A 1 85 ? 11.681 4.693 1.069 1.00 0.00 85 SER A CA 3
ATOM 4168 C C . SER A 1 85 ? 12.393 6.035 1.153 1.00 0.00 85 SER A C 3
ATOM 4169 O O . SER A 1 85 ? 13.283 6.214 1.985 1.00 0.00 85 SER A O 3
ATOM 4177 N N . GLN A 1 86 ? 12.002 6.983 0.301 1.00 0.00 86 GLN A N 3
ATOM 4178 C CA . GLN A 1 86 ? 12.676 8.269 0.177 1.00 0.00 86 GLN A CA 3
ATOM 4179 C C . GLN A 1 86 ? 11.681 9.427 0.116 1.00 0.00 86 GLN A C 3
ATOM 4180 O O . GLN A 1 86 ? 10.598 9.282 -0.452 1.00 0.00 86 GLN A O 3
ATOM 4194 N N . MET A 1 87 ? 12.023 10.565 0.720 1.00 0.00 87 MET A N 3
ATOM 4195 C CA . MET A 1 87 ? 11.164 11.741 0.780 1.00 0.00 87 MET A CA 3
ATOM 4196 C C . MET A 1 87 ? 10.865 12.314 -0.618 1.00 0.00 87 MET A C 3
ATOM 4197 O O . MET A 1 87 ? 11.522 11.960 -1.603 1.00 0.00 87 MET A O 3
ATOM 4211 N N . LEU A 1 88 ? 9.867 13.205 -0.717 1.00 0.00 88 LEU A N 3
ATOM 4212 C CA . LEU A 1 88 ? 9.381 13.758 -1.983 1.00 0.00 88 LEU A CA 3
ATOM 4213 C C . LEU A 1 88 ? 9.088 15.247 -1.870 1.00 0.00 88 LEU A C 3
ATOM 4214 O O . LEU A 1 88 ? 9.006 15.813 -0.776 1.00 0.00 88 LEU A O 3
ATOM 4230 N N . SER A 1 89 ? 8.790 15.847 -3.015 1.00 0.00 89 SER A N 3
ATOM 4231 C CA . SER A 1 89 ? 8.519 17.250 -3.217 1.00 0.00 89 SER A CA 3
ATOM 4232 C C . SER A 1 89 ? 7.039 17.495 -3.528 1.00 0.00 89 SER A C 3
ATOM 4233 O O . SER A 1 89 ? 6.671 17.652 -4.688 1.00 0.00 89 SER A O 3
ATOM 4241 N N . ARG A 1 90 ? 6.164 17.524 -2.512 1.00 0.00 90 ARG A N 3
ATOM 4242 C CA . ARG A 1 90 ? 4.751 17.896 -2.714 1.00 0.00 90 ARG A CA 3
ATOM 4243 C C . ARG A 1 90 ? 4.022 16.964 -3.691 1.00 0.00 90 ARG A C 3
ATOM 4244 O O . ARG A 1 90 ? 3.610 17.392 -4.777 1.00 0.00 90 ARG A O 3
ATOM 4265 N N . TRP A 1 91 ? 3.920 15.680 -3.360 1.00 0.00 91 TRP A N 3
ATOM 4266 C CA . TRP A 1 91 ? 3.161 14.751 -4.183 1.00 0.00 91 TRP A CA 3
ATOM 4267 C C . TRP A 1 91 ? 1.693 14.874 -3.775 1.00 0.00 91 TRP A C 3
ATOM 4268 O O . TRP A 1 91 ? 1.322 14.566 -2.641 1.00 0.00 91 TRP A O 3
ATOM 4289 N N . SER A 1 92 ? 0.836 15.339 -4.681 1.00 0.00 92 SER A N 3
ATOM 4290 C CA . SER A 1 92 ? -0.592 15.517 -4.442 1.00 0.00 92 SER A CA 3
ATOM 4291 C C . SER A 1 92 ? -1.364 14.187 -4.537 1.00 0.00 92 SER A C 3
ATOM 4292 O O . SER A 1 92 ? -2.525 14.169 -4.953 1.00 0.00 92 SER A O 3
ATOM 4300 N N . ALA A 1 93 ? -0.754 13.068 -4.134 1.00 0.00 93 ALA A N 3
ATOM 4301 C CA . ALA A 1 93 ? -1.338 11.744 -4.141 1.00 0.00 93 ALA A CA 3
ATOM 4302 C C . ALA A 1 93 ? -0.494 10.880 -3.202 1.00 0.00 93 ALA A C 3
ATOM 4303 O O . ALA A 1 93 ? 0.681 10.626 -3.481 1.00 0.00 93 ALA A O 3
ATOM 4310 N N . SER A 1 94 ? -1.071 10.463 -2.081 1.00 0.00 94 SER A N 3
ATOM 4311 C CA . SER A 1 94 ? -0.413 9.611 -1.095 1.00 0.00 94 SER A CA 3
ATOM 4312 C C . SER A 1 94 ? -1.343 8.488 -0.612 1.00 0.00 94 SER A C 3
ATOM 4313 O O . SER A 1 94 ? -2.528 8.431 -0.969 1.00 0.00 94 SER A O 3
ATOM 4321 N N . PHE A 1 95 ? -0.807 7.571 0.191 1.00 0.00 95 PHE A N 3
ATOM 4322 C CA . PHE A 1 95 ? -1.526 6.506 0.867 1.00 0.00 95 PHE A CA 3
ATOM 4323 C C . PHE A 1 95 ? -0.733 6.061 2.093 1.00 0.00 95 PHE A C 3
ATOM 4324 O O . PHE A 1 95 ? 0.373 6.535 2.339 1.00 0.00 95 PHE A O 3
ATOM 4341 N N . THR A 1 96 ? -1.316 5.182 2.894 1.00 0.00 96 THR A N 3
ATOM 4342 C CA . THR A 1 96 ? -0.697 4.540 4.037 1.00 0.00 96 THR A CA 3
ATOM 4343 C C . THR A 1 96 ? -1.302 3.132 4.080 1.00 0.00 96 THR A C 3
ATOM 4344 O O . THR A 1 96 ? -2.469 2.936 3.723 1.00 0.00 96 THR A O 3
ATOM 4355 N N . VAL A 1 97 ? -0.475 2.131 4.369 1.00 0.00 97 VAL A N 3
ATOM 4356 C CA . VAL A 1 97 ? -0.861 0.727 4.337 1.00 0.00 97 VAL A CA 3
ATOM 4357 C C . VAL A 1 97 ? -0.997 0.165 5.764 1.00 0.00 97 VAL A C 3
ATOM 4358 O O . VAL A 1 97 ? -0.461 0.747 6.714 1.00 0.00 97 VAL A O 3
ATOM 4371 N N . THR A 1 98 ? -1.695 -0.960 5.906 1.00 0.00 98 THR A N 3
ATOM 4372 C CA . THR A 1 98 ? -2.091 -1.649 7.135 1.00 0.00 98 THR A CA 3
ATOM 4373 C C . THR A 1 98 ? -2.387 -3.131 6.828 1.00 0.00 98 THR A C 3
ATOM 4374 O O . THR A 1 98 ? -2.398 -3.517 5.653 1.00 0.00 98 THR A O 3
ATOM 4385 N N . LEU A 1 99 ? -2.616 -3.949 7.865 1.00 0.00 99 LEU A N 3
ATOM 4386 C CA . LEU A 1 99 ? -3.046 -5.344 7.736 1.00 0.00 99 LEU A CA 3
ATOM 4387 C C . LEU A 1 99 ? -4.524 -5.361 7.339 1.00 0.00 99 LEU A C 3
ATOM 4388 O O . LEU A 1 99 ? -5.264 -4.434 7.689 1.00 0.00 99 LEU A O 3
ATOM 4404 N N . GLU A 1 100 ? -4.971 -6.416 6.654 1.00 0.00 100 GLU A N 3
ATOM 4405 C CA . GLU A 1 100 ? -6.381 -6.609 6.331 1.00 0.00 100 GLU A CA 3
ATOM 4406 C C . GLU A 1 100 ? -7.129 -7.000 7.600 1.00 0.00 100 GLU A C 3
ATOM 4407 O O . GLU A 1 100 ? -7.602 -6.080 8.303 1.00 0.00 100 GLU A O 3
ATOM 4420 N N . THR A 1 1 ? -17.004 -7.797 0.237 1.00 0.00 1 THR A N 4
ATOM 4421 C CA . THR A 1 1 ? -16.930 -7.044 -1.019 1.00 0.00 1 THR A CA 4
ATOM 4422 C C . THR A 1 1 ? -15.823 -5.994 -0.921 1.00 0.00 1 THR A C 4
ATOM 4423 O O . THR A 1 1 ? -15.595 -5.434 0.153 1.00 0.00 1 THR A O 4
ATOM 4435 N N . ALA A 1 2 ? -15.010 -5.832 -1.963 1.00 0.00 2 ALA A N 4
ATOM 4436 C CA . ALA A 1 2 ? -14.077 -6.862 -2.411 1.00 0.00 2 ALA A CA 4
ATOM 4437 C C . ALA A 1 2 ? -12.744 -6.195 -2.775 1.00 0.00 2 ALA A C 4
ATOM 4438 O O . ALA A 1 2 ? -12.719 -4.990 -3.063 1.00 0.00 2 ALA A O 4
ATOM 4445 N N . PRO A 1 3 ? -11.626 -6.933 -2.740 1.00 0.00 3 PRO A N 4
ATOM 4446 C CA . PRO A 1 3 ? -10.309 -6.357 -2.941 1.00 0.00 3 PRO A CA 4
ATOM 4447 C C . PRO A 1 3 ? -9.986 -6.115 -4.416 1.00 0.00 3 PRO A C 4
ATOM 4448 O O . PRO A 1 3 ? -10.783 -6.417 -5.307 1.00 0.00 3 PRO A O 4
ATOM 4459 N N . ILE A 1 4 ? -8.802 -5.564 -4.671 1.00 0.00 4 ILE A N 4
ATOM 4460 C CA . ILE A 1 4 ? -8.230 -5.379 -5.990 1.00 0.00 4 ILE A CA 4
ATOM 4461 C C . ILE A 1 4 ? -7.102 -6.406 -5.978 1.00 0.00 4 ILE A C 4
ATOM 4462 O O . ILE A 1 4 ? -6.171 -6.294 -5.177 1.00 0.00 4 ILE A O 4
ATOM 4478 N N . ALA A 1 5 ? -7.200 -7.430 -6.821 1.00 0.00 5 ALA A N 4
ATOM 4479 C CA . ALA A 1 5 ? -6.172 -8.450 -6.907 1.00 0.00 5 ALA A CA 4
ATOM 4480 C C . ALA A 1 5 ? -5.134 -7.849 -7.835 1.00 0.00 5 ALA A C 4
ATOM 4481 O O . ALA A 1 5 ? -5.400 -7.689 -9.030 1.00 0.00 5 ALA A O 4
ATOM 4488 N N . ILE A 1 6 ? -4.000 -7.426 -7.285 1.00 0.00 6 ILE A N 4
ATOM 4489 C CA . ILE A 1 6 ? -3.000 -6.720 -8.058 1.00 0.00 6 ILE A CA 4
ATOM 4490 C C . ILE A 1 6 ? -1.925 -7.721 -8.465 1.00 0.00 6 ILE A C 4
ATOM 4491 O O . ILE A 1 6 ? -1.638 -8.682 -7.765 1.00 0.00 6 ILE A O 4
ATOM 4507 N N . THR A 1 7 ? -1.244 -7.453 -9.570 1.00 0.00 7 THR A N 4
ATOM 4508 C CA . THR A 1 7 ? -0.284 -8.379 -10.170 1.00 0.00 7 THR A CA 4
ATOM 4509 C C . THR A 1 7 ? 1.103 -8.261 -9.506 1.00 0.00 7 THR A C 4
ATOM 4510 O O . THR A 1 7 ? 2.132 -8.570 -10.108 1.00 0.00 7 THR A O 4
ATOM 4521 N N . CYS A 1 8 ? 1.155 -7.733 -8.279 1.00 0.00 8 CYS A N 4
ATOM 4522 C CA . CYS A 1 8 ? 2.365 -7.416 -7.530 1.00 0.00 8 CYS A CA 4
ATOM 4523 C C . CYS A 1 8 ? 3.330 -6.454 -8.264 1.00 0.00 8 CYS A C 4
ATOM 4524 O O . CYS A 1 8 ? 4.436 -6.211 -7.787 1.00 0.00 8 CYS A O 4
ATOM 4531 N N . PHE A 1 9 ? 2.888 -5.794 -9.340 1.00 0.00 9 PHE A N 4
ATOM 4532 C CA . PHE A 1 9 ? 3.624 -4.748 -10.064 1.00 0.00 9 PHE A CA 4
ATOM 4533 C C . PHE A 1 9 ? 2.863 -3.418 -9.972 1.00 0.00 9 PHE A C 4
ATOM 4534 O O . PHE A 1 9 ? 3.385 -2.346 -10.278 1.00 0.00 9 PHE A O 4
ATOM 4551 N N . THR A 1 10 ? 1.593 -3.484 -9.583 1.00 0.00 10 THR A N 4
ATOM 4552 C CA . THR A 1 10 ? 0.678 -2.370 -9.498 1.00 0.00 10 THR A CA 4
ATOM 4553 C C . THR A 1 10 ? 1.185 -1.394 -8.437 1.00 0.00 10 THR A C 4
ATOM 4554 O O . THR A 1 10 ? 1.290 -1.730 -7.257 1.00 0.00 10 THR A O 4
ATOM 4565 N N . ARG A 1 11 ? 1.568 -0.197 -8.867 1.00 0.00 11 ARG A N 4
ATOM 4566 C CA . ARG A 1 11 ? 1.953 0.889 -7.982 1.00 0.00 11 ARG A CA 4
ATOM 4567 C C . ARG A 1 11 ? 0.683 1.538 -7.427 1.00 0.00 11 ARG A C 4
ATOM 4568 O O . ARG A 1 11 ? -0.418 1.304 -7.933 1.00 0.00 11 ARG A O 4
ATOM 4589 N N . GLY A 1 12 ? 0.829 2.408 -6.430 1.00 0.00 12 GLY A N 4
ATOM 4590 C CA . GLY A 1 12 ? -0.256 3.207 -5.860 1.00 0.00 12 GLY A CA 4
ATOM 4591 C C . GLY A 1 12 ? -0.908 4.165 -6.867 1.00 0.00 12 GLY A C 4
ATOM 4592 O O . GLY A 1 12 ? -1.910 4.795 -6.541 1.00 0.00 12 GLY A O 4
ATOM 4596 N N . LEU A 1 13 ? -0.421 4.218 -8.109 1.00 0.00 13 LEU A N 4
ATOM 4597 C CA . LEU A 1 13 ? -0.944 5.057 -9.177 1.00 0.00 13 LEU A CA 4
ATOM 4598 C C . LEU A 1 13 ? -2.329 4.521 -9.547 1.00 0.00 13 LEU A C 4
ATOM 4599 O O . LEU A 1 13 ? -3.270 5.284 -9.772 1.00 0.00 13 LEU A O 4
ATOM 4615 N N . ASP A 1 14 ? -2.461 3.199 -9.577 1.00 0.00 14 ASP A N 4
ATOM 4616 C CA . ASP A 1 14 ? -3.690 2.481 -9.870 1.00 0.00 14 ASP A CA 4
ATOM 4617 C C . ASP A 1 14 ? -4.666 2.483 -8.699 1.00 0.00 14 ASP A C 4
ATOM 4618 O O . ASP A 1 14 ? -5.853 2.228 -8.907 1.00 0.00 14 ASP A O 4
ATOM 4627 N N . ILE A 1 15 ? -4.188 2.688 -7.467 1.00 0.00 15 ILE A N 4
ATOM 4628 C CA . ILE A 1 15 ? -5.001 2.578 -6.261 1.00 0.00 15 ILE A CA 4
ATOM 4629 C C . ILE A 1 15 ? -4.887 3.855 -5.431 1.00 0.00 15 ILE A C 4
ATOM 4630 O O . ILE A 1 15 ? -4.021 3.998 -4.567 1.00 0.00 15 ILE A O 4
ATOM 4646 N N . ARG A 1 16 ? -5.834 4.765 -5.654 1.00 0.00 16 ARG A N 4
ATOM 4647 C CA . ARG A 1 16 ? -6.022 6.008 -4.914 1.00 0.00 16 ARG A CA 4
ATOM 4648 C C . ARG A 1 16 ? -7.417 6.067 -4.293 1.00 0.00 16 ARG A C 4
ATOM 4649 O O . ARG A 1 16 ? -7.951 7.160 -4.065 1.00 0.00 16 ARG A O 4
ATOM 4670 N N . LYS A 1 17 ? -8.032 4.914 -4.030 1.00 0.00 17 LYS A N 4
ATOM 4671 C CA . LYS A 1 17 ? -9.338 4.855 -3.389 1.00 0.00 17 LYS A CA 4
ATOM 4672 C C . LYS A 1 17 ? -9.158 5.203 -1.920 1.00 0.00 17 LYS A C 4
ATOM 4673 O O . LYS A 1 17 ? -8.076 4.997 -1.375 1.00 0.00 17 LYS A O 4
ATOM 4692 N N . GLU A 1 18 ? -10.231 5.692 -1.294 1.00 0.00 18 GLU A N 4
ATOM 4693 C CA . GLU A 1 18 ? -10.281 6.130 0.103 1.00 0.00 18 GLU A CA 4
ATOM 4694 C C . GLU A 1 18 ? -9.578 5.102 0.984 1.00 0.00 18 GLU A C 4
ATOM 4695 O O . GLU A 1 18 ? -8.543 5.384 1.582 1.00 0.00 18 GLU A O 4
ATOM 4707 N N . LYS A 1 19 ? -10.124 3.893 1.004 1.00 0.00 19 LYS A N 4
ATOM 4708 C CA . LYS A 1 19 ? -9.601 2.700 1.644 1.00 0.00 19 LYS A CA 4
ATOM 4709 C C . LYS A 1 19 ? -10.133 1.542 0.815 1.00 0.00 19 LYS A C 4
ATOM 4710 O O . LYS A 1 19 ? -11.213 1.674 0.225 1.00 0.00 19 LYS A O 4
ATOM 4729 N N . ALA A 1 20 ? -9.394 0.442 0.727 1.00 0.00 20 ALA A N 4
ATOM 4730 C CA . ALA A 1 20 ? -9.718 -0.687 -0.131 1.00 0.00 20 ALA A CA 4
ATOM 4731 C C . ALA A 1 20 ? -8.700 -1.793 0.116 1.00 0.00 20 ALA A C 4
ATOM 4732 O O . ALA A 1 20 ? -7.522 -1.526 0.373 1.00 0.00 20 ALA A O 4
ATOM 4739 N N . ASP A 1 21 ? -9.136 -3.036 -0.005 1.00 0.00 21 ASP A N 4
ATOM 4740 C CA . ASP A 1 21 ? -8.350 -4.217 0.325 1.00 0.00 21 ASP A CA 4
ATOM 4741 C C . ASP A 1 21 ? -7.659 -4.650 -0.968 1.00 0.00 21 ASP A C 4
ATOM 4742 O O . ASP A 1 21 ? -8.177 -4.414 -2.062 1.00 0.00 21 ASP A O 4
ATOM 4751 N N . VAL A 1 22 ? -6.448 -5.193 -0.882 1.00 0.00 22 VAL A N 4
ATOM 4752 C CA . VAL A 1 22 ? -5.739 -5.744 -2.037 1.00 0.00 22 VAL A CA 4
ATOM 4753 C C . VAL A 1 22 ? -5.152 -7.111 -1.698 1.00 0.00 22 VAL A C 4
ATOM 4754 O O . VAL A 1 22 ? -4.869 -7.394 -0.538 1.00 0.00 22 VAL A O 4
ATOM 4767 N N . LEU A 1 23 ? -4.960 -7.944 -2.714 1.00 0.00 23 LEU A N 4
ATOM 4768 C CA . LEU A 1 23 ? -4.288 -9.241 -2.650 1.00 0.00 23 LEU A CA 4
ATOM 4769 C C . LEU A 1 23 ? -3.099 -9.125 -3.581 1.00 0.00 23 LEU A C 4
ATOM 4770 O O . LEU A 1 23 ? -3.198 -8.430 -4.597 1.00 0.00 23 LEU A O 4
ATOM 4786 N N . CYS A 1 24 ? -2.006 -9.815 -3.262 1.00 0.00 24 CYS A N 4
ATOM 4787 C CA . CYS A 1 24 ? -0.793 -9.800 -4.067 1.00 0.00 24 CYS A CA 4
ATOM 4788 C C . CYS A 1 24 ? -0.461 -11.240 -4.483 1.00 0.00 24 CYS A C 4
ATOM 4789 O O . CYS A 1 24 ? 0.425 -11.859 -3.886 1.00 0.00 24 CYS A O 4
ATOM 4796 N N . PRO A 1 25 ? -1.187 -11.800 -5.466 1.00 0.00 25 PRO A N 4
ATOM 4797 C CA . PRO A 1 25 ? -0.883 -13.102 -6.036 1.00 0.00 25 PRO A CA 4
ATOM 4798 C C . PRO A 1 25 ? 0.476 -13.084 -6.727 1.00 0.00 25 PRO A C 4
ATOM 4799 O O . PRO A 1 25 ? 0.811 -12.164 -7.481 1.00 0.00 25 PRO A O 4
ATOM 4810 N N . GLY A 1 26 ? 1.204 -14.176 -6.542 1.00 0.00 26 GLY A N 4
ATOM 4811 C CA . GLY A 1 26 ? 2.581 -14.334 -6.992 1.00 0.00 26 GLY A CA 4
ATOM 4812 C C . GLY A 1 26 ? 3.516 -14.362 -5.785 1.00 0.00 26 GLY A C 4
ATOM 4813 O O . GLY A 1 26 ? 3.104 -14.775 -4.694 1.00 0.00 26 GLY A O 4
ATOM 4817 N N . GLY A 1 27 ? 4.782 -13.989 -5.986 1.00 0.00 27 GLY A N 4
ATOM 4818 C CA . GLY A 1 27 ? 5.847 -14.065 -4.989 1.00 0.00 27 GLY A CA 4
ATOM 4819 C C . GLY A 1 27 ? 6.680 -12.788 -4.849 1.00 0.00 27 GLY A C 4
ATOM 4820 O O . GLY A 1 27 ? 7.600 -12.779 -4.034 1.00 0.00 27 GLY A O 4
ATOM 4824 N N . CYS A 1 28 ? 6.446 -11.777 -5.690 1.00 0.00 28 CYS A N 4
ATOM 4825 C CA . CYS A 1 28 ? 7.006 -10.423 -5.669 1.00 0.00 28 CYS A CA 4
ATOM 4826 C C . CYS A 1 28 ? 8.411 -10.333 -5.028 1.00 0.00 28 CYS A C 4
ATOM 4827 O O . CYS A 1 28 ? 8.539 -9.812 -3.917 1.00 0.00 28 CYS A O 4
ATOM 4834 N N . PRO A 1 29 ? 9.473 -10.846 -5.667 1.00 0.00 29 PRO A N 4
ATOM 4835 C CA . PRO A 1 29 ? 10.810 -10.879 -5.075 1.00 0.00 29 PRO A CA 4
ATOM 4836 C C . PRO A 1 29 ? 11.412 -9.469 -5.071 1.00 0.00 29 PRO A C 4
ATOM 4837 O O . PRO A 1 29 ? 10.931 -8.610 -5.816 1.00 0.00 29 PRO A O 4
ATOM 4848 N N . LEU A 1 30 ? 12.468 -9.210 -4.285 1.00 0.00 30 LEU A N 4
ATOM 4849 C CA . LEU A 1 30 ? 13.096 -7.881 -4.240 1.00 0.00 30 LEU A CA 4
ATOM 4850 C C . LEU A 1 30 ? 13.951 -7.631 -5.494 1.00 0.00 30 LEU A C 4
ATOM 4851 O O . LEU A 1 30 ? 15.166 -7.437 -5.424 1.00 0.00 30 LEU A O 4
ATOM 4867 N N . GLU A 1 31 ? 13.308 -7.599 -6.654 1.00 0.00 31 GLU A N 4
ATOM 4868 C CA . GLU A 1 31 ? 13.890 -7.247 -7.936 1.00 0.00 31 GLU A CA 4
ATOM 4869 C C . GLU A 1 31 ? 13.589 -5.767 -8.161 1.00 0.00 31 GLU A C 4
ATOM 4870 O O . GLU A 1 31 ? 14.489 -4.977 -8.439 1.00 0.00 31 GLU A O 4
ATOM 4882 N N . GLU A 1 32 ? 12.324 -5.376 -7.976 1.00 0.00 32 GLU A N 4
ATOM 4883 C CA . GLU A 1 32 ? 11.852 -4.017 -8.164 1.00 0.00 32 GLU A CA 4
ATOM 4884 C C . GLU A 1 32 ? 10.998 -3.590 -6.980 1.00 0.00 32 GLU A C 4
ATOM 4885 O O . GLU A 1 32 ? 9.785 -3.805 -6.985 1.00 0.00 32 GLU A O 4
ATOM 4897 N N . PHE A 1 33 ? 11.605 -3.029 -5.934 1.00 0.00 33 PHE A N 4
ATOM 4898 C CA . PHE A 1 33 ? 10.834 -2.460 -4.838 1.00 0.00 33 PHE A CA 4
ATOM 4899 C C . PHE A 1 33 ? 11.316 -1.026 -4.742 1.00 0.00 33 PHE A C 4
ATOM 4900 O O . PHE A 1 33 ? 12.449 -0.744 -4.343 1.00 0.00 33 PHE A O 4
ATOM 4917 N N . SER A 1 34 ? 10.421 -0.104 -5.069 1.00 0.00 34 SER A N 4
ATOM 4918 C CA . SER A 1 34 ? 10.619 1.321 -4.962 1.00 0.00 34 SER A CA 4
ATOM 4919 C C . SER A 1 34 ? 9.449 1.857 -4.150 1.00 0.00 34 SER A C 4
ATOM 4920 O O . SER A 1 34 ? 8.318 1.367 -4.271 1.00 0.00 34 SER A O 4
ATOM 4928 N N . VAL A 1 35 ? 9.746 2.823 -3.291 1.00 0.00 35 VAL A N 4
ATOM 4929 C CA . VAL A 1 35 ? 8.820 3.445 -2.367 1.00 0.00 35 VAL A CA 4
ATOM 4930 C C . VAL A 1 35 ? 9.299 4.888 -2.216 1.00 0.00 35 VAL A C 4
ATOM 4931 O O . VAL A 1 35 ? 10.500 5.151 -2.318 1.00 0.00 35 VAL A O 4
ATOM 4944 N N . TYR A 1 36 ? 8.398 5.826 -1.935 1.00 0.00 36 TYR A N 4
ATOM 4945 C CA . TYR A 1 36 ? 8.765 7.202 -1.643 1.00 0.00 36 TYR A CA 4
ATOM 4946 C C . TYR A 1 36 ? 7.980 7.649 -0.415 1.00 0.00 36 TYR A C 4
ATOM 4947 O O . TYR A 1 36 ? 6.749 7.615 -0.428 1.00 0.00 36 TYR A O 4
ATOM 4965 N N . GLY A 1 37 ? 8.704 8.067 0.623 1.00 0.00 37 GLY A N 4
ATOM 4966 C CA . GLY A 1 37 ? 8.231 8.431 1.950 1.00 0.00 37 GLY A CA 4
ATOM 4967 C C . GLY A 1 37 ? 8.110 7.195 2.841 1.00 0.00 37 GLY A C 4
ATOM 49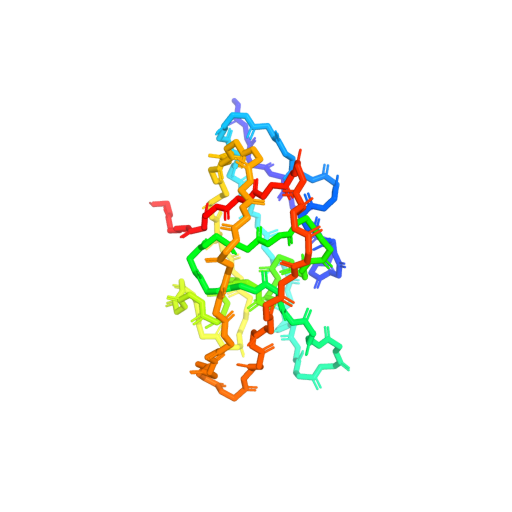68 O O . GLY A 1 37 ? 7.971 6.078 2.346 1.00 0.00 37 GLY A O 4
ATOM 4972 N N . ASN A 1 38 ? 8.324 7.336 4.152 1.00 0.00 38 ASN A N 4
ATOM 4973 C CA . ASN A 1 38 ? 8.088 6.242 5.106 1.00 0.00 38 ASN A CA 4
ATOM 4974 C C . ASN A 1 38 ? 6.686 6.493 5.680 1.00 0.00 38 ASN A C 4
ATOM 4975 O O . ASN A 1 38 ? 6.328 7.668 5.828 1.00 0.00 38 ASN A O 4
ATOM 4986 N N . ILE A 1 39 ? 5.946 5.456 6.096 1.00 0.00 39 ILE A N 4
ATOM 4987 C CA . ILE A 1 39 ? 4.542 5.511 6.542 1.00 0.00 39 ILE A CA 4
ATOM 4988 C C . ILE A 1 39 ? 3.632 6.006 5.418 1.00 0.00 39 ILE A C 4
ATOM 4989 O O . ILE A 1 39 ? 2.746 5.267 4.984 1.00 0.00 39 ILE A O 4
ATOM 5005 N N . VAL A 1 40 ? 3.797 7.254 5.003 1.00 0.00 40 VAL A N 4
ATOM 5006 C CA . VAL A 1 40 ? 3.134 7.859 3.877 1.00 0.00 40 VAL A CA 4
ATOM 5007 C C . VAL A 1 40 ? 3.941 7.416 2.668 1.00 0.00 40 VAL A C 4
ATOM 5008 O O . VAL A 1 40 ? 5.117 7.763 2.553 1.00 0.00 40 VAL A O 4
ATOM 5021 N N . TYR A 1 41 ? 3.317 6.650 1.789 1.00 0.00 41 TYR A N 4
ATOM 5022 C CA . TYR A 1 41 ? 3.849 6.170 0.535 1.00 0.00 41 TYR A CA 4
ATOM 5023 C C . TYR A 1 41 ? 3.179 6.970 -0.570 1.00 0.00 41 TYR A C 4
ATOM 5024 O O . TYR A 1 41 ? 1.953 6.995 -0.658 1.00 0.00 41 TYR A O 4
ATOM 5042 N N . ALA A 1 42 ? 3.957 7.697 -1.367 1.00 0.00 42 ALA A N 4
ATOM 5043 C CA . ALA A 1 42 ? 3.420 8.417 -2.510 1.00 0.00 42 ALA A CA 4
ATOM 5044 C C . ALA A 1 42 ? 2.904 7.426 -3.550 1.00 0.00 42 ALA A C 4
ATOM 5045 O O . ALA A 1 42 ? 3.367 6.284 -3.600 1.00 0.00 42 ALA A O 4
ATOM 5052 N N . SER A 1 43 ? 2.044 7.906 -4.445 1.00 0.00 43 SER A N 4
ATOM 5053 C CA . SER A 1 43 ? 1.341 7.141 -5.467 1.00 0.00 43 SER A CA 4
ATOM 5054 C C . SER A 1 43 ? 2.293 6.264 -6.302 1.00 0.00 43 SER A C 4
ATOM 5055 O O . SER A 1 43 ? 1.954 5.142 -6.658 1.00 0.00 43 SER A O 4
ATOM 5063 N N . VAL A 1 44 ? 3.507 6.735 -6.599 1.00 0.00 44 VAL A N 4
ATOM 5064 C CA . VAL A 1 44 ? 4.478 5.993 -7.405 1.00 0.00 44 VAL A CA 4
ATOM 5065 C C . VAL A 1 44 ? 4.948 4.687 -6.733 1.00 0.00 44 VAL A C 4
ATOM 5066 O O . VAL A 1 44 ? 5.394 3.775 -7.434 1.00 0.00 44 VAL A O 4
ATOM 5079 N N . SER A 1 45 ? 4.832 4.567 -5.407 1.00 0.00 45 SER A N 4
ATOM 5080 C CA . SER A 1 45 ? 5.346 3.436 -4.647 1.00 0.00 45 SER A CA 4
ATOM 5081 C C . SER A 1 45 ? 4.689 2.129 -5.093 1.00 0.00 45 SER A C 4
ATOM 5082 O O . SER A 1 45 ? 3.480 2.088 -5.338 1.00 0.00 45 SER A O 4
ATOM 5090 N N . SER A 1 46 ? 5.482 1.062 -5.195 1.00 0.00 46 SER A N 4
ATOM 5091 C CA . SER A 1 46 ? 4.970 -0.273 -5.472 1.00 0.00 46 SER A CA 4
ATOM 5092 C C . SER A 1 46 ? 4.038 -0.662 -4.316 1.00 0.00 46 SER A C 4
ATOM 5093 O O . SER A 1 46 ? 4.318 -0.301 -3.169 1.00 0.00 46 SER A O 4
ATOM 5101 N N . ILE A 1 47 ? 2.958 -1.407 -4.582 1.00 0.00 47 ILE A N 4
ATOM 5102 C CA . ILE A 1 47 ? 2.106 -1.920 -3.512 1.00 0.00 47 ILE A CA 4
ATOM 5103 C C . ILE A 1 47 ? 2.921 -2.919 -2.685 1.00 0.00 47 ILE A C 4
ATOM 5104 O O . ILE A 1 47 ? 2.905 -2.805 -1.459 1.00 0.00 47 ILE A O 4
ATOM 5120 N N . CYS A 1 48 ? 3.669 -3.843 -3.311 1.00 0.00 48 CYS A N 4
ATOM 5121 C CA . CYS A 1 48 ? 4.567 -4.725 -2.564 1.00 0.00 48 CYS A CA 4
ATOM 5122 C C . CYS A 1 48 ? 5.571 -3.876 -1.787 1.00 0.00 48 CYS A C 4
ATOM 5123 O O . CYS A 1 48 ? 5.803 -4.132 -0.608 1.00 0.00 48 CYS A O 4
ATOM 5130 N N . GLY A 1 49 ? 6.153 -2.876 -2.463 1.00 0.00 49 GLY A N 4
ATOM 5131 C CA . GLY A 1 49 ? 7.075 -1.903 -1.902 1.00 0.00 49 GLY A CA 4
ATOM 5132 C C . GLY A 1 49 ? 6.565 -1.390 -0.567 1.00 0.00 49 GLY A C 4
ATOM 5133 O O . GLY A 1 49 ? 7.179 -1.630 0.469 1.00 0.00 49 GLY A O 4
ATOM 5137 N N . ALA A 1 50 ? 5.432 -0.696 -0.610 1.00 0.00 50 ALA A N 4
ATOM 5138 C CA . ALA A 1 50 ? 4.772 -0.123 0.541 1.00 0.00 50 ALA A CA 4
ATOM 5139 C C . ALA A 1 50 ? 4.473 -1.194 1.587 1.00 0.00 50 ALA A C 4
ATOM 5140 O O . ALA A 1 50 ? 4.818 -1.004 2.746 1.00 0.00 50 ALA A O 4
ATOM 5147 N N . ALA A 1 51 ? 3.827 -2.298 1.204 1.00 0.00 51 ALA A N 4
ATOM 5148 C CA . ALA A 1 51 ? 3.375 -3.330 2.130 1.00 0.00 51 ALA A CA 4
ATOM 5149 C C . ALA A 1 51 ? 4.536 -3.909 2.932 1.00 0.00 51 ALA A C 4
ATOM 5150 O O . ALA A 1 51 ? 4.501 -3.913 4.163 1.00 0.00 51 ALA A O 4
ATOM 5157 N N . VAL A 1 52 ? 5.543 -4.432 2.245 1.00 0.00 52 VAL A N 4
ATOM 5158 C CA . VAL A 1 52 ? 6.694 -5.050 2.875 1.00 0.00 52 VAL A CA 4
ATOM 5159 C C . VAL A 1 52 ? 7.513 -3.996 3.644 1.00 0.00 52 VAL A C 4
ATOM 5160 O O . VAL A 1 52 ? 7.925 -4.277 4.766 1.00 0.00 52 VAL A O 4
ATOM 5173 N N . HIS A 1 53 ? 7.687 -2.767 3.136 1.00 0.00 53 HIS A N 4
ATOM 5174 C CA . HIS A 1 53 ? 8.365 -1.683 3.868 1.00 0.00 53 HIS A CA 4
ATOM 5175 C C . HIS A 1 53 ? 7.650 -1.406 5.194 1.00 0.00 53 HIS A C 4
ATOM 5176 O O . HIS A 1 53 ? 8.264 -1.407 6.261 1.00 0.00 53 HIS A O 4
ATOM 5190 N N . ARG A 1 54 ? 6.327 -1.240 5.140 1.00 0.00 54 ARG A N 4
ATOM 5191 C CA . ARG A 1 54 ? 5.432 -1.068 6.284 1.00 0.00 54 ARG A CA 4
ATOM 5192 C C . ARG A 1 54 ? 5.480 -2.272 7.229 1.00 0.00 54 ARG A C 4
ATOM 5193 O O . ARG A 1 54 ? 5.115 -2.133 8.399 1.00 0.00 54 ARG A O 4
ATOM 5214 N N . GLY A 1 55 ? 5.870 -3.446 6.734 1.00 0.00 55 GLY A N 4
ATOM 5215 C CA . GLY A 1 55 ? 5.974 -4.687 7.484 1.00 0.00 55 GLY A CA 4
ATOM 5216 C C . GLY A 1 55 ? 4.671 -5.490 7.501 1.00 0.00 55 GLY A C 4
ATOM 5217 O O . GLY A 1 55 ? 4.553 -6.474 8.232 1.00 0.00 55 GLY A O 4
ATOM 5221 N N . VAL A 1 56 ? 3.691 -5.093 6.688 1.00 0.00 56 VAL A N 4
ATOM 5222 C CA . VAL A 1 56 ? 2.380 -5.721 6.581 1.00 0.00 56 VAL A CA 4
ATOM 5223 C C . VAL A 1 56 ? 2.491 -7.199 6.200 1.00 0.00 56 VAL A C 4
ATOM 5224 O O . VAL A 1 56 ? 1.692 -8.004 6.663 1.00 0.00 56 VAL A O 4
ATOM 5237 N N . ILE A 1 57 ? 3.448 -7.568 5.357 1.00 0.00 57 ILE A N 4
ATOM 5238 C CA . ILE A 1 57 ? 3.678 -8.934 4.902 1.00 0.00 57 ILE A CA 4
ATOM 5239 C C . ILE A 1 57 ? 5.183 -9.117 4.711 1.00 0.00 57 ILE A C 4
ATOM 5240 O O . ILE A 1 57 ? 5.939 -8.137 4.732 1.00 0.00 57 ILE A O 4
ATOM 5256 N N . SER A 1 58 ? 5.617 -10.365 4.578 1.00 0.00 58 SER A N 4
ATOM 5257 C CA . SER A 1 58 ? 6.992 -10.713 4.248 1.00 0.00 58 SER A CA 4
ATOM 5258 C C . SER A 1 58 ? 7.217 -10.409 2.765 1.00 0.00 58 SER A C 4
ATOM 5259 O O . SER A 1 58 ? 6.269 -10.072 2.044 1.00 0.00 58 SER A O 4
ATOM 5267 N N . ASN A 1 59 ? 8.454 -10.537 2.279 1.00 0.00 59 ASN A N 4
ATOM 5268 C CA . ASN A 1 59 ? 8.735 -10.331 0.863 1.00 0.00 59 ASN A CA 4
ATOM 5269 C C . ASN A 1 59 ? 8.240 -11.532 0.042 1.00 0.00 59 ASN A C 4
ATOM 5270 O O . ASN A 1 59 ? 9.018 -12.415 -0.324 1.00 0.00 59 ASN A O 4
ATOM 5281 N N . SER A 1 60 ? 6.924 -11.649 -0.127 1.00 0.00 60 SER A N 4
ATOM 5282 C CA . SER A 1 60 ? 6.303 -12.639 -0.985 1.00 0.00 60 SER A CA 4
ATOM 5283 C C . SER A 1 60 ? 5.027 -12.042 -1.590 1.00 0.00 60 SER A C 4
ATOM 5284 O O . SER A 1 60 ? 4.957 -11.762 -2.782 1.00 0.00 60 SER A O 4
ATOM 5292 N N . GLY A 1 61 ? 4.029 -11.765 -0.749 1.00 0.00 61 GLY A N 4
ATOM 5293 C CA . GLY A 1 61 ? 2.706 -11.314 -1.153 1.00 0.00 61 GLY A CA 4
ATOM 5294 C C . GLY A 1 61 ? 1.719 -11.683 -0.048 1.00 0.00 61 GLY A C 4
ATOM 5295 O O . GLY A 1 61 ? 2.132 -12.202 0.995 1.00 0.00 61 GLY A O 4
ATOM 5299 N N . GLY A 1 62 ? 0.427 -11.438 -0.249 1.00 0.00 62 GLY A N 4
ATOM 5300 C CA . GLY A 1 62 ? -0.620 -11.769 0.712 1.00 0.00 62 GLY A CA 4
ATOM 5301 C C . GLY A 1 62 ? -1.762 -10.757 0.665 1.00 0.00 62 GLY A C 4
ATOM 5302 O O . GLY A 1 62 ? -1.699 -9.806 -0.122 1.00 0.00 62 GLY A O 4
ATOM 5306 N N . PRO A 1 63 ? -2.805 -10.956 1.488 1.00 0.00 63 PRO A N 4
ATOM 5307 C CA . PRO A 1 63 ? -3.894 -10.005 1.637 1.00 0.00 63 PRO A CA 4
ATOM 5308 C C . PRO A 1 63 ? -3.406 -8.795 2.442 1.00 0.00 63 PRO A C 4
ATOM 5309 O O . PRO A 1 63 ? -2.666 -8.935 3.422 1.00 0.00 63 PRO A O 4
ATOM 5320 N N . VAL A 1 64 ? -3.827 -7.600 2.037 1.00 0.00 64 VAL A N 4
ATOM 5321 C CA . VAL A 1 64 ? -3.398 -6.309 2.556 1.00 0.00 64 VAL A CA 4
ATOM 5322 C C . VAL A 1 64 ? -4.581 -5.320 2.466 1.00 0.00 64 VAL A C 4
ATOM 5323 O O . VAL A 1 64 ? -5.574 -5.576 1.783 1.00 0.00 64 VAL A O 4
ATOM 5336 N N . ARG A 1 65 ? -4.490 -4.149 3.109 1.00 0.00 65 ARG A N 4
ATOM 5337 C CA . ARG A 1 65 ? -5.483 -3.075 2.993 1.00 0.00 65 ARG A CA 4
ATOM 5338 C C . ARG A 1 65 ? -4.805 -1.724 2.865 1.00 0.00 65 ARG A C 4
ATOM 5339 O O . ARG A 1 65 ? -4.094 -1.290 3.772 1.00 0.00 65 ARG A O 4
ATOM 5360 N N . VAL A 1 66 ? -5.030 -1.063 1.736 1.00 0.00 66 VAL A N 4
ATOM 5361 C CA . VAL A 1 66 ? -4.560 0.293 1.480 1.00 0.00 66 VAL A CA 4
ATOM 5362 C C . VAL A 1 66 ? -5.571 1.293 2.063 1.00 0.00 66 VAL A C 4
ATOM 5363 O O . VAL A 1 66 ? -6.779 1.043 2.057 1.00 0.00 66 VAL A O 4
ATOM 5376 N N . TYR A 1 67 ? -5.065 2.434 2.535 1.00 0.00 67 TYR A N 4
ATOM 5377 C CA . TYR A 1 67 ? -5.790 3.600 3.017 1.00 0.00 67 TYR A CA 4
ATOM 5378 C C . TYR A 1 67 ? -5.092 4.783 2.352 1.00 0.00 67 TYR A C 4
ATOM 5379 O O . TYR A 1 67 ? -3.909 5.012 2.604 1.00 0.00 67 TYR A O 4
ATOM 5397 N N . SER A 1 68 ? -5.769 5.504 1.460 1.00 0.00 68 SER A N 4
ATOM 5398 C CA . SER A 1 68 ? -5.189 6.703 0.873 1.00 0.00 68 SER A CA 4
ATOM 5399 C C . SER A 1 68 ? -4.945 7.759 1.955 1.00 0.00 68 SER A C 4
ATOM 5400 O O . SER A 1 68 ? -5.525 7.715 3.049 1.00 0.00 68 SER A O 4
ATOM 5408 N N . LEU A 1 69 ? -4.073 8.710 1.641 1.00 0.00 69 LEU A N 4
ATOM 5409 C CA . LEU A 1 69 ? -3.592 9.733 2.545 1.00 0.00 69 LEU A CA 4
ATOM 5410 C C . LEU A 1 69 ? -3.608 11.056 1.772 1.00 0.00 69 LEU A C 4
ATOM 5411 O O . LEU A 1 69 ? -3.267 11.059 0.585 1.00 0.00 69 LEU A O 4
ATOM 5427 N N . PRO A 1 70 ? -4.047 12.160 2.395 1.00 0.00 70 PRO A N 4
ATOM 5428 C CA . PRO A 1 70 ? -4.212 13.444 1.727 1.00 0.00 70 PRO A CA 4
ATOM 5429 C C . PRO A 1 70 ? -2.867 14.056 1.319 1.00 0.00 70 PRO A C 4
ATOM 5430 O O . PRO A 1 70 ? -1.794 13.493 1.546 1.00 0.00 70 PRO A O 4
ATOM 5441 N N . GLY A 1 71 ? -2.932 15.242 0.712 1.00 0.00 71 GLY A N 4
ATOM 5442 C CA . GLY A 1 71 ? -1.765 16.011 0.337 1.00 0.00 71 GLY A CA 4
ATOM 5443 C C . GLY A 1 71 ? -0.835 16.214 1.521 1.00 0.00 71 GLY A C 4
ATOM 5444 O O . GLY A 1 71 ? -1.244 16.691 2.585 1.00 0.00 71 GLY A O 4
ATOM 5448 N N . ARG A 1 72 ? 0.426 15.849 1.303 1.00 0.00 72 ARG A N 4
ATOM 5449 C CA . ARG A 1 72 ? 1.549 16.011 2.207 1.00 0.00 72 ARG A CA 4
ATOM 5450 C C . ARG A 1 72 ? 2.734 16.571 1.436 1.00 0.00 72 ARG A C 4
ATOM 5451 O O . ARG A 1 72 ? 2.696 16.674 0.207 1.00 0.00 72 ARG A O 4
ATOM 5472 N N . GLU A 1 73 ? 3.729 17.025 2.185 1.00 0.00 73 GLU A N 4
ATOM 5473 C CA . GLU A 1 73 ? 4.991 17.637 1.801 1.00 0.00 73 GLU A CA 4
ATOM 5474 C C . GLU A 1 73 ? 5.945 17.452 2.995 1.00 0.00 73 GLU A C 4
ATOM 5475 O O . GLU A 1 73 ? 5.495 16.963 4.036 1.00 0.00 73 GLU A O 4
ATOM 5487 N N . ASN A 1 74 ? 7.225 17.838 2.890 1.00 0.00 74 ASN A N 4
ATOM 5488 C CA . ASN A 1 74 ? 8.255 17.588 3.918 1.00 0.00 74 ASN A CA 4
ATOM 5489 C C . ASN A 1 74 ? 8.197 16.138 4.411 1.00 0.00 74 ASN A C 4
ATOM 5490 O O . ASN A 1 74 ? 7.989 15.861 5.596 1.00 0.00 74 ASN A O 4
ATOM 5501 N N . TYR A 1 75 ? 8.311 15.199 3.472 1.00 0.00 75 TYR A N 4
ATOM 5502 C CA . TYR A 1 75 ? 8.398 13.769 3.752 1.00 0.00 75 TYR A CA 4
ATOM 5503 C C . TYR A 1 75 ? 9.793 13.433 4.308 1.00 0.00 75 TYR A C 4
ATOM 5504 O O . TYR A 1 75 ? 10.654 14.311 4.403 1.00 0.00 75 TYR A O 4
ATOM 5522 N N . SER A 1 76 ? 10.045 12.164 4.629 1.00 0.00 76 SER A N 4
ATOM 5523 C CA . SER A 1 76 ? 11.323 11.652 5.105 1.00 0.00 76 SER A CA 4
ATOM 5524 C C . SER A 1 76 ? 11.653 10.358 4.352 1.00 0.00 76 SER A C 4
ATOM 5525 O O . SER A 1 76 ? 10.856 9.890 3.535 1.00 0.00 76 SER A O 4
ATOM 5533 N N . SER A 1 77 ? 12.821 9.785 4.623 1.00 0.00 77 SER A N 4
ATOM 5534 C CA . SER A 1 77 ? 13.385 8.635 3.931 1.00 0.00 77 SER A CA 4
ATOM 5535 C C . SER A 1 77 ? 13.769 7.593 4.977 1.00 0.00 77 SER A C 4
ATOM 5536 O O . SER A 1 77 ? 14.463 7.961 5.924 1.00 0.00 77 SER A O 4
ATOM 5544 N N . VAL A 1 78 ? 13.320 6.340 4.861 1.00 0.00 78 VAL A N 4
ATOM 5545 C CA . VAL A 1 78 ? 13.643 5.278 5.818 1.00 0.00 78 VAL A CA 4
ATOM 5546 C C . VAL A 1 78 ? 13.808 3.972 5.035 1.00 0.00 78 VAL A C 4
ATOM 5547 O O . VAL A 1 78 ? 13.165 3.772 4.002 1.00 0.00 78 VAL A O 4
ATOM 5560 N N . ASP A 1 79 ? 14.654 3.078 5.532 1.00 0.00 79 ASP A N 4
ATOM 5561 C CA . ASP A 1 79 ? 14.862 1.728 5.018 1.00 0.00 79 ASP A CA 4
ATOM 5562 C C . ASP A 1 79 ? 14.177 0.748 5.961 1.00 0.00 79 ASP A C 4
ATOM 5563 O O . ASP A 1 79 ? 14.306 0.891 7.177 1.00 0.00 79 ASP A O 4
ATOM 5572 N N . ALA A 1 80 ? 13.427 -0.217 5.432 1.00 0.00 80 ALA A N 4
ATOM 5573 C CA . ALA A 1 80 ? 12.815 -1.284 6.212 1.00 0.00 80 ALA A CA 4
ATOM 5574 C C . ALA A 1 80 ? 12.600 -2.494 5.308 1.00 0.00 80 ALA A C 4
ATOM 5575 O O . ALA A 1 80 ? 12.268 -2.334 4.134 1.00 0.00 80 ALA A O 4
ATOM 5582 N N . ASN A 1 81 ? 12.734 -3.701 5.865 1.00 0.00 81 ASN A N 4
ATOM 5583 C CA . ASN A 1 81 ? 12.588 -4.990 5.179 1.00 0.00 81 ASN A CA 4
ATOM 5584 C C . ASN A 1 81 ? 13.315 -5.029 3.823 1.00 0.00 81 ASN A C 4
ATOM 5585 O O . ASN A 1 81 ? 12.819 -5.625 2.865 1.00 0.00 81 ASN A O 4
ATOM 5596 N N . GLY A 1 82 ? 14.503 -4.427 3.736 1.00 0.00 82 GLY A N 4
ATOM 5597 C CA . GLY A 1 82 ? 15.343 -4.452 2.544 1.00 0.00 82 GLY A CA 4
ATOM 5598 C C . GLY A 1 82 ? 14.935 -3.432 1.481 1.00 0.00 82 GLY A C 4
ATOM 5599 O O . GLY A 1 82 ? 15.497 -3.434 0.381 1.00 0.00 82 GLY A O 4
ATOM 5603 N N . ILE A 1 83 ? 13.980 -2.555 1.783 1.00 0.00 83 ILE A N 4
ATOM 5604 C CA . ILE A 1 83 ? 13.382 -1.612 0.854 1.00 0.00 83 ILE A CA 4
ATOM 5605 C C . ILE A 1 83 ? 13.702 -0.210 1.354 1.00 0.00 83 ILE A C 4
ATOM 5606 O O . ILE A 1 83 ? 13.488 0.087 2.529 1.00 0.00 83 ILE A O 4
ATOM 5622 N N . GLN A 1 84 ? 14.145 0.671 0.458 1.00 0.00 84 GLN A N 4
ATOM 5623 C CA . GLN A 1 84 ? 14.462 2.050 0.794 1.00 0.00 84 GLN A CA 4
ATOM 5624 C C . GLN A 1 84 ? 13.328 2.931 0.287 1.00 0.00 84 GLN A C 4
ATOM 5625 O O . GLN A 1 84 ? 12.821 2.712 -0.821 1.00 0.00 84 GLN A O 4
ATOM 5639 N N . SER A 1 85 ? 12.949 3.928 1.082 1.00 0.00 85 SER A N 4
ATOM 5640 C CA . SER A 1 85 ? 11.990 4.949 0.715 1.00 0.00 85 SER A CA 4
ATOM 5641 C C . SER A 1 85 ? 12.676 6.303 0.869 1.00 0.00 85 SER A C 4
ATOM 5642 O O . SER A 1 85 ? 13.560 6.449 1.721 1.00 0.00 85 SER A O 4
ATOM 5650 N N . GLN A 1 86 ? 12.326 7.268 0.018 1.00 0.00 86 GLN A N 4
ATOM 5651 C CA . GLN A 1 86 ? 12.901 8.608 0.013 1.00 0.00 86 GLN A CA 4
ATOM 5652 C C . GLN A 1 86 ? 11.811 9.674 -0.121 1.00 0.00 86 GLN A C 4
ATOM 5653 O O . GLN A 1 86 ? 10.757 9.395 -0.686 1.00 0.00 86 GLN A O 4
ATOM 5667 N N . MET A 1 87 ? 12.043 10.858 0.451 1.00 0.00 87 MET A N 4
ATOM 5668 C CA . MET A 1 87 ? 11.127 12.000 0.462 1.00 0.00 87 MET A CA 4
ATOM 5669 C C . MET A 1 87 ? 10.730 12.493 -0.944 1.00 0.00 87 MET A C 4
ATOM 5670 O O . MET A 1 87 ? 11.309 12.067 -1.944 1.00 0.00 87 MET A O 4
ATOM 5684 N N . LEU A 1 88 ? 9.738 13.398 -1.026 1.00 0.00 88 LEU A N 4
ATOM 5685 C CA . LEU A 1 88 ? 9.209 13.937 -2.283 1.00 0.00 88 LEU A CA 4
ATOM 5686 C C . LEU A 1 88 ? 8.892 15.421 -2.170 1.00 0.00 88 LEU A C 4
ATOM 5687 O O . LEU A 1 88 ? 8.767 15.968 -1.073 1.00 0.00 88 LEU A O 4
ATOM 5703 N N . SER A 1 89 ? 8.593 16.022 -3.319 1.00 0.00 89 SER A N 4
ATOM 5704 C CA . SER A 1 89 ? 8.152 17.388 -3.474 1.00 0.00 89 SER A CA 4
ATOM 5705 C C . SER A 1 89 ? 6.619 17.536 -3.516 1.00 0.00 89 SER A C 4
ATOM 5706 O O . SER A 1 89 ? 6.009 17.606 -4.586 1.00 0.00 89 SER A O 4
ATOM 5714 N N . ARG A 1 90 ? 5.972 17.536 -2.345 1.00 0.00 90 ARG A N 4
ATOM 5715 C CA . ARG A 1 90 ? 4.532 17.819 -2.179 1.00 0.00 90 ARG A CA 4
ATOM 5716 C C . ARG A 1 90 ? 3.555 16.971 -3.022 1.00 0.00 90 ARG A C 4
ATOM 5717 O O . ARG A 1 90 ? 2.772 17.511 -3.809 1.00 0.00 90 ARG A O 4
ATOM 5738 N N . TRP A 1 91 ? 3.526 15.652 -2.846 1.00 0.00 91 TRP A N 4
ATOM 5739 C CA . TRP A 1 91 ? 2.699 14.740 -3.645 1.00 0.00 91 TRP A CA 4
ATOM 5740 C C . TRP A 1 91 ? 1.257 14.650 -3.109 1.00 0.00 91 TRP A C 4
ATOM 5741 O O . TRP A 1 91 ? 0.995 14.035 -2.072 1.00 0.00 91 TRP A O 4
ATOM 5762 N N . SER A 1 92 ? 0.279 15.236 -3.805 1.00 0.00 92 SER A N 4
ATOM 5763 C CA . SER A 1 92 ? -1.136 15.138 -3.436 1.00 0.00 92 SER A CA 4
ATOM 5764 C C . SER A 1 92 ? -1.788 13.823 -3.886 1.00 0.00 92 SER A C 4
ATOM 5765 O O . SER A 1 92 ? -2.974 13.787 -4.218 1.00 0.00 92 SER A O 4
ATOM 5773 N N . ALA A 1 93 ? -1.028 12.734 -3.886 1.00 0.00 93 ALA A N 4
ATOM 5774 C CA . ALA A 1 93 ? -1.487 11.389 -4.148 1.00 0.00 93 ALA A CA 4
ATOM 5775 C C . ALA A 1 93 ? -0.573 10.524 -3.289 1.00 0.00 93 ALA A C 4
ATOM 5776 O O . ALA A 1 93 ? 0.565 10.253 -3.677 1.00 0.00 93 ALA A O 4
ATOM 5783 N N . SER A 1 94 ? -1.022 10.204 -2.080 1.00 0.00 94 SER A N 4
ATOM 5784 C CA . SER A 1 94 ? -0.271 9.422 -1.114 1.00 0.00 94 SER A CA 4
ATOM 5785 C C . SER A 1 94 ? -1.207 8.385 -0.483 1.00 0.00 94 SER A C 4
ATOM 5786 O O . SER A 1 94 ? -2.428 8.454 -0.654 1.00 0.00 94 SER A O 4
ATOM 5794 N N . PHE A 1 95 ? -0.650 7.426 0.254 1.00 0.00 95 PHE A N 4
ATOM 5795 C CA . PHE A 1 95 ? -1.381 6.398 0.973 1.00 0.00 95 PHE A CA 4
ATOM 5796 C C . PHE A 1 95 ? -0.521 5.814 2.087 1.00 0.00 95 PHE A C 4
ATOM 5797 O O . PHE A 1 95 ? 0.634 6.186 2.258 1.00 0.00 95 PHE A O 4
ATOM 5814 N N . THR A 1 96 ? -1.101 4.932 2.885 1.00 0.00 96 THR A N 4
ATOM 5815 C CA . THR A 1 96 ? -0.441 4.152 3.907 1.00 0.00 96 THR A CA 4
ATOM 5816 C C . THR A 1 96 ? -1.158 2.804 3.833 1.00 0.00 96 THR A C 4
ATOM 5817 O O . THR A 1 96 ? -2.351 2.728 3.524 1.00 0.00 96 THR A O 4
ATOM 5828 N N . VAL A 1 97 ? -0.412 1.721 3.972 1.00 0.00 97 VAL A N 4
ATOM 5829 C CA . VAL A 1 97 ? -0.961 0.383 3.878 1.00 0.00 97 VAL A CA 4
ATOM 5830 C C . VAL A 1 97 ? -1.027 -0.255 5.271 1.00 0.00 97 VAL A C 4
ATOM 5831 O O . VAL A 1 97 ? -0.335 0.198 6.181 1.00 0.00 97 VAL A O 4
ATOM 5844 N N . THR A 1 98 ? -1.864 -1.273 5.454 1.00 0.00 98 THR A N 4
ATOM 5845 C CA . THR A 1 98 ? -2.133 -1.955 6.716 1.00 0.00 98 THR A CA 4
ATOM 5846 C C . THR A 1 98 ? -2.487 -3.425 6.422 1.00 0.00 98 THR A C 4
ATOM 5847 O O . THR A 1 98 ? -2.542 -3.810 5.249 1.00 0.00 98 THR A O 4
ATOM 5858 N N . LEU A 1 99 ? -2.768 -4.232 7.453 1.00 0.00 99 LEU A N 4
ATOM 5859 C CA . LEU A 1 99 ? -3.195 -5.623 7.278 1.00 0.00 99 LEU A CA 4
ATOM 5860 C C . LEU A 1 99 ? -4.636 -5.656 6.769 1.00 0.00 99 LEU A C 4
ATOM 5861 O O . LEU A 1 99 ? -5.367 -4.668 6.900 1.00 0.00 99 LEU A O 4
ATOM 5877 N N . GLU A 1 100 ? -5.047 -6.792 6.210 1.00 0.00 100 GLU A N 4
ATOM 5878 C CA . GLU A 1 100 ? -6.424 -7.020 5.801 1.00 0.00 100 GLU A CA 4
ATOM 5879 C C . GLU A 1 100 ? -7.172 -7.548 7.018 1.00 0.00 100 GLU A C 4
ATOM 5880 O O . GLU A 1 100 ? -8.157 -6.905 7.436 1.00 0.00 100 GLU A O 4
ATOM 5893 N N . THR A 1 1 ? -18.577 -7.139 0.090 1.00 0.00 1 THR A N 5
ATOM 5894 C CA . THR A 1 1 ? -17.604 -6.404 -0.731 1.00 0.00 1 THR A CA 5
ATOM 5895 C C . THR A 1 1 ? -16.208 -6.926 -0.391 1.00 0.00 1 THR A C 5
ATOM 5896 O O . THR A 1 1 ? -15.930 -7.187 0.780 1.00 0.00 1 THR A O 5
ATOM 5908 N N . ALA A 1 2 ? -15.365 -7.159 -1.394 1.00 0.00 2 ALA A N 5
ATOM 5909 C CA . ALA A 1 2 ? -14.220 -8.059 -1.308 1.00 0.00 2 ALA A CA 5
ATOM 5910 C C . ALA A 1 2 ? -13.021 -7.406 -2.012 1.00 0.00 2 ALA A C 5
ATOM 5911 O O . ALA A 1 2 ? -13.216 -6.511 -2.848 1.00 0.00 2 ALA A O 5
ATOM 5918 N N . PRO A 1 3 ? -11.781 -7.798 -1.663 1.00 0.00 3 PRO A N 5
ATOM 5919 C CA . PRO A 1 3 ? -10.573 -7.160 -2.162 1.00 0.00 3 PRO A CA 5
ATOM 5920 C C . PRO A 1 3 ? -10.406 -7.251 -3.677 1.00 0.00 3 PRO A C 5
ATOM 5921 O O . PRO A 1 3 ? -11.119 -7.990 -4.361 1.00 0.00 3 PRO A O 5
ATOM 5932 N N . ILE A 1 4 ? -9.381 -6.568 -4.180 1.00 0.00 4 ILE A N 5
ATOM 5933 C CA . ILE A 1 4 ? -9.041 -6.460 -5.587 1.00 0.00 4 ILE A CA 5
ATOM 5934 C C . ILE A 1 4 ? -7.778 -7.306 -5.727 1.00 0.00 4 ILE A C 5
ATOM 5935 O O . ILE A 1 4 ? -6.792 -7.077 -5.022 1.00 0.00 4 ILE A O 5
ATOM 5951 N N . ALA A 1 5 ? -7.793 -8.289 -6.624 1.00 0.00 5 ALA A N 5
ATOM 5952 C CA . ALA A 1 5 ? -6.614 -9.098 -6.869 1.00 0.00 5 ALA A CA 5
ATOM 5953 C C . ALA A 1 5 ? -5.791 -8.282 -7.849 1.00 0.00 5 ALA A C 5
ATOM 5954 O O . ALA A 1 5 ? -6.191 -8.084 -9.002 1.00 0.00 5 ALA A O 5
ATOM 5961 N N . ILE A 1 6 ? -4.657 -7.782 -7.373 1.00 0.00 6 ILE A N 5
ATOM 5962 C CA . ILE A 1 6 ? -3.763 -6.923 -8.127 1.00 0.00 6 ILE A CA 5
ATOM 5963 C C . ILE A 1 6 ? -2.646 -7.820 -8.667 1.00 0.00 6 ILE A C 5
ATOM 5964 O O . ILE A 1 6 ? -2.647 -9.025 -8.418 1.00 0.00 6 ILE A O 5
ATOM 5980 N N . THR A 1 7 ? -1.721 -7.294 -9.462 1.00 0.00 7 THR A N 5
ATOM 5981 C CA . THR A 1 7 ? -0.700 -8.104 -10.139 1.00 0.00 7 THR A CA 5
ATOM 5982 C C . THR A 1 7 ? 0.707 -7.749 -9.651 1.00 0.00 7 THR A C 5
ATOM 5983 O O . THR A 1 7 ? 1.669 -7.817 -10.409 1.00 0.00 7 THR A O 5
ATOM 5994 N N . CYS A 1 8 ? 0.822 -7.344 -8.381 1.00 0.00 8 CYS A N 5
ATOM 5995 C CA . CYS A 1 8 ? 2.059 -7.065 -7.641 1.00 0.00 8 CYS A CA 5
ATOM 5996 C C . CYS A 1 8 ? 3.054 -6.100 -8.319 1.00 0.00 8 CYS A C 5
ATOM 5997 O O . CYS A 1 8 ? 4.147 -5.868 -7.817 1.00 0.00 8 CYS A O 5
ATOM 6004 N N . PHE A 1 9 ? 2.616 -5.398 -9.359 1.00 0.00 9 PHE A N 5
ATOM 6005 C CA . PHE A 1 9 ? 3.332 -4.339 -10.066 1.00 0.00 9 PHE A CA 5
ATOM 6006 C C . PHE A 1 9 ? 2.479 -3.055 -9.990 1.00 0.00 9 PHE A C 5
ATOM 6007 O O . PHE A 1 9 ? 2.882 -1.968 -10.400 1.00 0.00 9 PHE A O 5
ATOM 6024 N N . THR A 1 10 ? 1.267 -3.185 -9.454 1.00 0.00 10 THR A N 5
ATOM 6025 C CA . THR A 1 10 ? 0.267 -2.178 -9.197 1.00 0.00 10 THR A CA 5
ATOM 6026 C C . THR A 1 10 ? 0.784 -1.211 -8.121 1.00 0.00 10 THR A C 5
ATOM 6027 O O . THR A 1 10 ? 1.011 -1.602 -6.972 1.00 0.00 10 THR A O 5
ATOM 6038 N N . ARG A 1 11 ? 1.035 0.042 -8.497 1.00 0.00 11 ARG A N 5
ATOM 6039 C CA . ARG A 1 11 ? 1.412 1.120 -7.588 1.00 0.00 11 ARG A CA 5
ATOM 6040 C C . ARG A 1 11 ? 0.160 1.767 -7.001 1.00 0.00 11 ARG A C 5
ATOM 6041 O O . ARG A 1 11 ? -0.946 1.577 -7.516 1.00 0.00 11 ARG A O 5
ATOM 6062 N N . GLY A 1 12 ? 0.331 2.600 -5.972 1.00 0.00 12 GLY A N 5
ATOM 6063 C CA . GLY A 1 12 ? -0.752 3.392 -5.388 1.00 0.00 12 GLY A CA 5
ATOM 6064 C C . GLY A 1 12 ? -1.375 4.380 -6.387 1.00 0.00 12 GLY A C 5
ATOM 6065 O O . GLY A 1 12 ? -2.467 4.897 -6.138 1.00 0.00 12 GLY A O 5
ATOM 6069 N N . LEU A 1 13 ? -0.735 4.583 -7.542 1.00 0.00 13 LEU A N 5
ATOM 6070 C CA . LEU A 1 13 ? -1.169 5.469 -8.614 1.00 0.00 13 LEU A CA 5
ATOM 6071 C C . LEU A 1 13 ? -2.436 4.910 -9.255 1.00 0.00 13 LEU A C 5
ATOM 6072 O O . LEU A 1 13 ? -3.331 5.662 -9.636 1.00 0.00 13 LEU A O 5
ATOM 6088 N N . ASP A 1 14 ? -2.496 3.588 -9.407 1.00 0.00 14 ASP A N 5
ATOM 6089 C CA . ASP A 1 14 ? -3.558 2.892 -10.115 1.00 0.00 14 ASP A CA 5
ATOM 6090 C C . ASP A 1 14 ? -4.850 2.792 -9.318 1.00 0.00 14 ASP A C 5
ATOM 6091 O O . ASP A 1 14 ? -5.929 2.886 -9.908 1.00 0.00 14 ASP A O 5
ATOM 6100 N N . ILE A 1 15 ? -4.769 2.608 -7.998 1.00 0.00 15 ILE A N 5
ATOM 6101 C CA . ILE A 1 15 ? -5.935 2.363 -7.152 1.00 0.00 15 ILE A CA 5
ATOM 6102 C C . ILE A 1 15 ? -6.167 3.615 -6.313 1.00 0.00 15 ILE A C 5
ATOM 6103 O O . ILE A 1 15 ? -5.591 3.797 -5.238 1.00 0.00 15 ILE A O 5
ATOM 6119 N N . ARG A 1 16 ? -7.036 4.492 -6.816 1.00 0.00 16 ARG A N 5
ATOM 6120 C CA . ARG A 1 16 ? -7.306 5.804 -6.237 1.00 0.00 16 ARG A CA 5
ATOM 6121 C C . ARG A 1 16 ? -8.574 5.782 -5.387 1.00 0.00 16 ARG A C 5
ATOM 6122 O O . ARG A 1 16 ? -9.193 6.821 -5.162 1.00 0.00 16 ARG A O 5
ATOM 6143 N N . LYS A 1 17 ? -8.973 4.610 -4.886 1.00 0.00 17 LYS A N 5
ATOM 6144 C CA . LYS A 1 17 ? -10.091 4.513 -3.950 1.00 0.00 17 LYS A CA 5
ATOM 6145 C C . LYS A 1 17 ? -9.578 5.050 -2.622 1.00 0.00 17 LYS A C 5
ATOM 6146 O O . LYS A 1 17 ? -8.381 4.947 -2.335 1.00 0.00 17 LYS A O 5
ATOM 6165 N N . GLU A 1 18 ? -10.468 5.614 -1.810 1.00 0.00 18 GLU A N 5
ATOM 6166 C CA . GLU A 1 18 ? -10.075 6.140 -0.516 1.00 0.00 18 GLU A CA 5
ATOM 6167 C C . GLU A 1 18 ? -9.554 5.001 0.361 1.00 0.00 18 GLU A C 5
ATOM 6168 O O . GLU A 1 18 ? -8.601 5.199 1.117 1.00 0.00 18 GLU A O 5
ATOM 6180 N N . LYS A 1 19 ? -10.147 3.812 0.252 1.00 0.00 19 LYS A N 5
ATOM 6181 C CA . LYS A 1 19 ? -9.682 2.605 0.910 1.00 0.00 19 LYS A CA 5
ATOM 6182 C C . LYS A 1 19 ? -9.945 1.445 -0.038 1.00 0.00 19 LYS A C 5
ATOM 6183 O O . LYS A 1 19 ? -10.952 1.445 -0.752 1.00 0.00 19 LYS A O 5
ATOM 6202 N N . ALA A 1 20 ? -9.004 0.510 -0.099 1.00 0.00 20 ALA A N 5
ATOM 6203 C CA . ALA A 1 20 ? -9.007 -0.612 -1.011 1.00 0.00 20 ALA A CA 5
ATOM 6204 C C . ALA A 1 20 ? -8.265 -1.753 -0.336 1.00 0.00 20 ALA A C 5
ATOM 6205 O O . ALA A 1 20 ? -7.120 -1.594 0.085 1.00 0.00 20 ALA A O 5
ATOM 6212 N N . ASP A 1 21 ? -8.896 -2.913 -0.281 1.00 0.00 21 ASP A N 5
ATOM 6213 C CA . ASP A 1 21 ? -8.284 -4.136 0.212 1.00 0.00 21 ASP A CA 5
ATOM 6214 C C . ASP A 1 21 ? -7.744 -4.806 -1.046 1.00 0.00 21 ASP A C 5
ATOM 6215 O O . ASP A 1 21 ? -8.453 -4.850 -2.062 1.00 0.00 21 ASP A O 5
ATOM 6224 N N . VAL A 1 22 ? -6.498 -5.279 -1.029 1.00 0.00 22 VAL A N 5
ATOM 6225 C CA . VAL A 1 22 ? -5.848 -5.826 -2.218 1.00 0.00 22 VAL A CA 5
ATOM 6226 C C . VAL A 1 22 ? -5.110 -7.132 -1.898 1.00 0.00 22 VAL A C 5
ATOM 6227 O O . VAL A 1 22 ? -4.537 -7.281 -0.821 1.00 0.00 22 VAL A O 5
ATOM 6240 N N . LEU A 1 23 ? -5.106 -8.079 -2.837 1.00 0.00 23 LEU A N 5
ATOM 6241 C CA . LEU A 1 23 ? -4.351 -9.333 -2.770 1.00 0.00 23 LEU A CA 5
ATOM 6242 C C . LEU A 1 23 ? -3.243 -9.319 -3.797 1.00 0.00 23 LEU A C 5
ATOM 6243 O O . LEU A 1 23 ? -3.480 -8.976 -4.956 1.00 0.00 23 LEU A O 5
ATOM 6259 N N . CYS A 1 24 ? -2.053 -9.723 -3.358 1.00 0.00 24 CYS A N 5
ATOM 6260 C CA . CYS A 1 24 ? -0.849 -9.819 -4.154 1.00 0.00 24 CYS A CA 5
ATOM 6261 C C . CYS A 1 24 ? -0.554 -11.311 -4.389 1.00 0.00 24 CYS A C 5
ATOM 6262 O O . CYS A 1 24 ? 0.017 -11.943 -3.496 1.00 0.00 24 CYS A O 5
ATOM 6269 N N . PRO A 1 25 ? -1.030 -11.920 -5.491 1.00 0.00 25 PRO A N 5
ATOM 6270 C CA . PRO A 1 25 ? -0.689 -13.288 -5.865 1.00 0.00 25 PRO A CA 5
ATOM 6271 C C . PRO A 1 25 ? 0.746 -13.322 -6.400 1.00 0.00 25 PRO A C 5
ATOM 6272 O O . PRO A 1 25 ? 1.260 -12.312 -6.883 1.00 0.00 25 PRO A O 5
ATOM 6283 N N . GLY A 1 26 ? 1.370 -14.496 -6.432 1.00 0.00 26 GLY A N 5
ATOM 6284 C CA . GLY A 1 26 ? 2.779 -14.597 -6.793 1.00 0.00 26 GLY A CA 5
ATOM 6285 C C . GLY A 1 26 ? 3.639 -14.158 -5.605 1.00 0.00 26 GLY A C 5
ATOM 6286 O O . GLY A 1 26 ? 3.120 -13.887 -4.519 1.00 0.00 26 GLY A O 5
ATOM 6290 N N . GLY A 1 27 ? 4.957 -14.111 -5.790 1.00 0.00 27 GLY A N 5
ATOM 6291 C CA . GLY A 1 27 ? 5.898 -13.844 -4.711 1.00 0.00 27 GLY A CA 5
ATOM 6292 C C . GLY A 1 27 ? 6.268 -12.387 -4.491 1.00 0.00 27 GLY A C 5
ATOM 6293 O O . GLY A 1 27 ? 6.726 -12.074 -3.396 1.00 0.00 27 GLY A O 5
ATOM 6297 N N . CYS A 1 28 ? 6.037 -11.505 -5.470 1.00 0.00 28 CYS A N 5
ATOM 6298 C CA . CYS A 1 28 ? 6.450 -10.100 -5.492 1.00 0.00 28 CYS A CA 5
ATOM 6299 C C . CYS A 1 28 ? 7.877 -9.924 -4.933 1.00 0.00 28 CYS A C 5
ATOM 6300 O O . CYS A 1 28 ? 8.050 -9.421 -3.819 1.00 0.00 28 CYS A O 5
ATOM 6307 N N . PRO A 1 29 ? 8.898 -10.361 -5.693 1.00 0.00 29 PRO A N 5
ATOM 6308 C CA . PRO A 1 29 ? 10.282 -10.372 -5.247 1.00 0.00 29 PRO A CA 5
ATOM 6309 C C . PRO A 1 29 ? 10.836 -8.969 -5.043 1.00 0.00 29 PRO A C 5
ATOM 6310 O O . PRO A 1 29 ? 10.343 -8.002 -5.636 1.00 0.00 29 PRO A O 5
ATOM 6321 N N . LEU A 1 30 ? 11.928 -8.882 -4.277 1.00 0.00 30 LEU A N 5
ATOM 6322 C CA . LEU A 1 30 ? 12.689 -7.655 -4.061 1.00 0.00 30 LEU A CA 5
ATOM 6323 C C . LEU A 1 30 ? 13.567 -7.449 -5.300 1.00 0.00 30 LEU A C 5
ATOM 6324 O O . LEU A 1 30 ? 14.791 -7.522 -5.242 1.00 0.00 30 LEU A O 5
ATOM 6340 N N . GLU A 1 31 ? 12.917 -7.253 -6.443 1.00 0.00 31 GLU A N 5
ATOM 6341 C CA . GLU A 1 31 ? 13.537 -7.069 -7.742 1.00 0.00 31 GLU A CA 5
ATOM 6342 C C . GLU A 1 31 ? 13.643 -5.572 -8.024 1.00 0.00 31 GLU A C 5
ATOM 6343 O O . GLU A 1 31 ? 14.723 -5.052 -8.284 1.00 0.00 31 GLU A O 5
ATOM 6355 N N . GLU A 1 32 ? 12.515 -4.863 -7.923 1.00 0.00 32 GLU A N 5
ATOM 6356 C CA . GLU A 1 32 ? 12.458 -3.419 -8.058 1.00 0.00 32 GLU A CA 5
ATOM 6357 C C . GLU A 1 32 ? 11.450 -2.893 -7.040 1.00 0.00 32 GLU A C 5
ATOM 6358 O O . GLU A 1 32 ? 10.268 -2.732 -7.357 1.00 0.00 32 GLU A O 5
ATOM 6370 N N . PHE A 1 33 ? 11.885 -2.597 -5.815 1.00 0.00 33 PHE A N 5
ATOM 6371 C CA . PHE A 1 33 ? 11.034 -1.964 -4.819 1.00 0.00 33 PHE A CA 5
ATOM 6372 C C . PHE A 1 33 ? 11.610 -0.573 -4.626 1.00 0.00 33 PHE A C 5
ATOM 6373 O O . PHE A 1 33 ? 12.720 -0.427 -4.121 1.00 0.00 33 PHE A O 5
ATOM 6390 N N . SER A 1 34 ? 10.846 0.439 -5.023 1.00 0.00 34 SER A N 5
ATOM 6391 C CA . SER A 1 34 ? 11.164 1.833 -4.813 1.00 0.00 34 SER A CA 5
ATOM 6392 C C . SER A 1 34 ? 9.977 2.369 -4.031 1.00 0.00 34 SER A C 5
ATOM 6393 O O . SER A 1 34 ? 8.835 2.294 -4.495 1.00 0.00 34 SER A O 5
ATOM 6401 N N . VAL A 1 35 ? 10.222 2.821 -2.807 1.00 0.00 35 VAL A N 5
ATOM 6402 C CA . VAL A 1 35 ? 9.184 3.296 -1.910 1.00 0.00 35 VAL A CA 5
ATOM 6403 C C . VAL A 1 35 ? 9.446 4.787 -1.726 1.00 0.00 35 VAL A C 5
ATOM 6404 O O . VAL A 1 35 ? 10.578 5.256 -1.886 1.00 0.00 35 VAL A O 5
ATOM 6417 N N . TYR A 1 36 ? 8.412 5.554 -1.402 1.00 0.00 36 TYR A N 5
ATOM 6418 C CA . TYR A 1 36 ? 8.511 6.996 -1.335 1.00 0.00 36 TYR A CA 5
ATOM 6419 C C . TYR A 1 36 ? 7.823 7.479 -0.063 1.00 0.00 36 TYR A C 5
ATOM 6420 O O . TYR A 1 36 ? 6.597 7.545 -0.024 1.00 0.00 36 TYR A O 5
ATOM 6438 N N . GLY A 1 37 ? 8.619 7.793 0.962 1.00 0.00 37 GLY A N 5
ATOM 6439 C CA . GLY A 1 37 ? 8.196 8.153 2.310 1.00 0.00 37 GLY A CA 5
ATOM 6440 C C . GLY A 1 37 ? 7.865 6.897 3.122 1.00 0.00 37 GLY A C 5
ATOM 6441 O O . GLY A 1 37 ? 7.499 5.869 2.553 1.00 0.00 37 GLY A O 5
ATOM 6445 N N . ASN A 1 38 ? 8.050 6.941 4.447 1.00 0.00 38 ASN A N 5
ATOM 6446 C CA . ASN A 1 38 ? 7.648 5.854 5.344 1.00 0.00 38 ASN A CA 5
ATOM 6447 C C . ASN A 1 38 ? 6.275 6.218 5.910 1.00 0.00 38 ASN A C 5
ATOM 6448 O O . ASN A 1 38 ? 6.049 7.396 6.202 1.00 0.00 38 ASN A O 5
ATOM 6459 N N . ILE A 1 39 ? 5.399 5.236 6.162 1.00 0.00 39 ILE A N 5
ATOM 6460 C CA . ILE A 1 39 ? 3.994 5.393 6.575 1.00 0.00 39 ILE A CA 5
ATOM 6461 C C . ILE A 1 39 ? 3.222 6.116 5.474 1.00 0.00 39 ILE A C 5
ATOM 6462 O O . ILE A 1 39 ? 2.321 5.520 4.893 1.00 0.00 39 ILE A O 5
ATOM 6478 N N . VAL A 1 40 ? 3.529 7.387 5.226 1.00 0.00 40 VAL A N 5
ATOM 6479 C CA . VAL A 1 40 ? 2.994 8.164 4.134 1.00 0.00 40 VAL A CA 5
ATOM 6480 C C . VAL A 1 40 ? 3.783 7.666 2.930 1.00 0.00 40 VAL A C 5
ATOM 6481 O O . VAL A 1 40 ? 4.875 8.157 2.645 1.00 0.00 40 VAL A O 5
ATOM 6494 N N . TYR A 1 41 ? 3.217 6.687 2.244 1.00 0.00 41 TYR A N 5
ATOM 6495 C CA . TYR A 1 41 ? 3.726 6.161 1.005 1.00 0.00 41 TYR A CA 5
ATOM 6496 C C . TYR A 1 41 ? 3.093 7.037 -0.064 1.00 0.00 41 TYR A C 5
ATOM 6497 O O . TYR A 1 41 ? 1.866 7.080 -0.186 1.00 0.00 41 TYR A O 5
ATOM 6515 N N . ALA A 1 42 ? 3.887 7.821 -0.789 1.00 0.00 42 ALA A N 5
ATOM 6516 C CA . ALA A 1 42 ? 3.347 8.577 -1.907 1.00 0.00 42 ALA A CA 5
ATOM 6517 C C . ALA A 1 42 ? 2.841 7.583 -2.951 1.00 0.00 42 ALA A C 5
ATOM 6518 O O . ALA A 1 42 ? 3.379 6.478 -3.078 1.00 0.00 42 ALA A O 5
ATOM 6525 N N . SER A 1 43 ? 1.853 8.016 -3.731 1.00 0.00 43 SER A N 5
ATOM 6526 C CA . SER A 1 43 ? 1.111 7.231 -4.711 1.00 0.00 43 SER A CA 5
ATOM 6527 C C . SER A 1 43 ? 2.010 6.412 -5.655 1.00 0.00 43 SER A C 5
ATOM 6528 O O . SER A 1 43 ? 1.642 5.305 -6.039 1.00 0.00 43 SER A O 5
ATOM 6536 N N . VAL A 1 44 ? 3.205 6.903 -5.993 1.00 0.00 44 VAL A N 5
ATOM 6537 C CA . VAL A 1 44 ? 4.156 6.238 -6.884 1.00 0.00 44 VAL A CA 5
ATOM 6538 C C . VAL A 1 44 ? 4.672 4.900 -6.321 1.00 0.00 44 VAL A C 5
ATOM 6539 O O . VAL A 1 44 ? 5.087 4.039 -7.095 1.00 0.00 44 VAL A O 5
ATOM 6552 N N . SER A 1 45 ? 4.621 4.693 -5.004 1.00 0.00 45 SER A N 5
ATOM 6553 C CA . SER A 1 45 ? 5.145 3.492 -4.371 1.00 0.00 45 SER A CA 5
ATOM 6554 C C . SER A 1 45 ? 4.356 2.244 -4.786 1.00 0.00 45 SER A C 5
ATOM 6555 O O . SER A 1 45 ? 3.119 2.266 -4.832 1.00 0.00 45 SER A O 5
ATOM 6563 N N . SER A 1 46 ? 5.072 1.151 -5.061 1.00 0.00 46 SER A N 5
ATOM 6564 C CA . SER A 1 46 ? 4.487 -0.154 -5.331 1.00 0.00 46 SER A CA 5
ATOM 6565 C C . SER A 1 46 ? 3.667 -0.540 -4.100 1.00 0.00 46 SER A C 5
ATOM 6566 O O . SER A 1 46 ? 4.074 -0.257 -2.967 1.00 0.00 46 SER A O 5
ATOM 6574 N N . ILE A 1 47 ? 2.550 -1.242 -4.307 1.00 0.00 47 ILE A N 5
ATOM 6575 C CA . ILE A 1 47 ? 1.760 -1.760 -3.200 1.00 0.00 47 ILE A CA 5
ATOM 6576 C C . ILE A 1 47 ? 2.621 -2.778 -2.439 1.00 0.00 47 ILE A C 5
ATOM 6577 O O . ILE A 1 47 ? 2.630 -2.731 -1.210 1.00 0.00 47 ILE A O 5
ATOM 6593 N N . CYS A 1 48 ? 3.392 -3.636 -3.126 1.00 0.00 48 CYS A N 5
ATOM 6594 C CA . CYS A 1 48 ? 4.311 -4.547 -2.448 1.00 0.00 48 CYS A CA 5
ATOM 6595 C C . CYS A 1 48 ? 5.378 -3.765 -1.696 1.00 0.00 48 CYS A C 5
ATOM 6596 O O . CYS A 1 48 ? 5.663 -4.080 -0.545 1.00 0.00 48 CYS A O 5
ATOM 6603 N N . GLY A 1 49 ? 5.971 -2.766 -2.359 1.00 0.00 49 GLY A N 5
ATOM 6604 C CA . GLY A 1 49 ? 7.042 -1.955 -1.807 1.00 0.00 49 GLY A CA 5
ATOM 6605 C C . GLY A 1 49 ? 6.615 -1.380 -0.467 1.00 0.00 49 GLY A C 5
ATOM 6606 O O . GLY A 1 49 ? 7.239 -1.660 0.554 1.00 0.00 49 GLY A O 5
ATOM 6610 N N . ALA A 1 50 ? 5.521 -0.618 -0.474 1.00 0.00 50 ALA A N 5
ATOM 6611 C CA . ALA A 1 50 ? 4.932 -0.045 0.721 1.00 0.00 50 ALA A CA 5
ATOM 6612 C C . ALA A 1 50 ? 4.624 -1.129 1.758 1.00 0.00 50 ALA A C 5
ATOM 6613 O O . ALA A 1 50 ? 4.900 -0.934 2.938 1.00 0.00 50 ALA A O 5
ATOM 6620 N N . ALA A 1 51 ? 4.032 -2.253 1.343 1.00 0.00 51 ALA A N 5
ATOM 6621 C CA . ALA A 1 51 ? 3.584 -3.301 2.247 1.00 0.00 51 ALA A CA 5
ATOM 6622 C C . ALA A 1 51 ? 4.755 -3.952 2.980 1.00 0.00 51 ALA A C 5
ATOM 6623 O O . ALA A 1 51 ? 4.745 -4.004 4.210 1.00 0.00 51 ALA A O 5
ATOM 6630 N N . VAL A 1 52 ? 5.745 -4.474 2.262 1.00 0.00 52 VAL A N 5
ATOM 6631 C CA . VAL A 1 52 ? 6.885 -5.137 2.882 1.00 0.00 52 VAL A CA 5
ATOM 6632 C C . VAL A 1 52 ? 7.712 -4.117 3.685 1.00 0.00 52 VAL A C 5
ATOM 6633 O O . VAL A 1 52 ? 8.172 -4.447 4.779 1.00 0.00 52 VAL A O 5
ATOM 6646 N N . HIS A 1 53 ? 7.828 -2.864 3.223 1.00 0.00 53 HIS A N 5
ATOM 6647 C CA . HIS A 1 53 ? 8.480 -1.783 3.969 1.00 0.00 53 HIS A CA 5
ATOM 6648 C C . HIS A 1 53 ? 7.771 -1.582 5.312 1.00 0.00 53 HIS A C 5
ATOM 6649 O O . HIS A 1 53 ? 8.388 -1.630 6.375 1.00 0.00 53 HIS A O 5
ATOM 6663 N N . ARG A 1 54 ? 6.446 -1.432 5.290 1.00 0.00 54 ARG A N 5
ATOM 6664 C CA . ARG A 1 54 ? 5.598 -1.330 6.476 1.00 0.00 54 ARG A CA 5
ATOM 6665 C C . ARG A 1 54 ? 5.660 -2.579 7.359 1.00 0.00 54 ARG A C 5
ATOM 6666 O O . ARG A 1 54 ? 5.328 -2.487 8.540 1.00 0.00 54 ARG A O 5
ATOM 6687 N N . GLY A 1 55 ? 6.018 -3.743 6.820 1.00 0.00 55 GLY A N 5
ATOM 6688 C CA . GLY A 1 55 ? 6.003 -4.996 7.561 1.00 0.00 55 GLY A CA 5
ATOM 6689 C C . GLY A 1 55 ? 4.631 -5.666 7.539 1.00 0.00 55 GLY A C 5
ATOM 6690 O O . GLY A 1 55 ? 4.331 -6.460 8.429 1.00 0.00 55 GLY A O 5
ATOM 6694 N N . VAL A 1 56 ? 3.781 -5.337 6.563 1.00 0.00 56 VAL A N 5
ATOM 6695 C CA . VAL A 1 56 ? 2.488 -5.974 6.321 1.00 0.00 56 VAL A CA 5
ATOM 6696 C C . VAL A 1 56 ? 2.752 -7.444 5.989 1.00 0.00 56 VAL A C 5
ATOM 6697 O O . VAL A 1 56 ? 2.423 -8.329 6.779 1.00 0.00 56 VAL A O 5
ATOM 6710 N N . ILE A 1 57 ? 3.412 -7.709 4.866 1.00 0.00 57 ILE A N 5
ATOM 6711 C CA . ILE A 1 57 ? 3.803 -9.038 4.408 1.00 0.00 57 ILE A CA 5
ATOM 6712 C C . ILE A 1 57 ? 5.322 -9.072 4.260 1.00 0.00 57 ILE A C 5
ATOM 6713 O O . ILE A 1 57 ? 5.976 -8.027 4.301 1.00 0.00 57 ILE A O 5
ATOM 6729 N N . SER A 1 58 ? 5.888 -10.267 4.148 1.00 0.00 58 SER A N 5
ATOM 6730 C CA . SER A 1 58 ? 7.299 -10.504 3.859 1.00 0.00 58 SER A CA 5
ATOM 6731 C C . SER A 1 58 ? 7.363 -10.982 2.397 1.00 0.00 58 SER A C 5
ATOM 6732 O O . SER A 1 58 ? 6.319 -11.059 1.743 1.00 0.00 58 SER A O 5
ATOM 6740 N N . ASN A 1 59 ? 8.559 -11.208 1.843 1.00 0.00 59 ASN A N 5
ATOM 6741 C CA . ASN A 1 59 ? 8.781 -11.567 0.435 1.00 0.00 59 ASN A CA 5
ATOM 6742 C C . ASN A 1 59 ? 8.194 -12.951 0.102 1.00 0.00 59 ASN A C 5
ATOM 6743 O O . ASN A 1 59 ? 8.902 -13.963 0.092 1.00 0.00 59 ASN A O 5
ATOM 6754 N N . SER A 1 60 ? 6.872 -13.031 0.012 1.00 0.00 60 SER A N 5
ATOM 6755 C CA . SER A 1 60 ? 6.050 -14.161 -0.403 1.00 0.00 60 SER A CA 5
ATOM 6756 C C . SER A 1 60 ? 4.771 -13.710 -1.129 1.00 0.00 60 SER A C 5
ATOM 6757 O O . SER A 1 60 ? 4.090 -14.549 -1.725 1.00 0.00 60 SER A O 5
ATOM 6765 N N . GLY A 1 61 ? 4.405 -12.424 -1.059 1.00 0.00 61 GLY A N 5
ATOM 6766 C CA . GLY A 1 61 ? 3.136 -11.926 -1.580 1.00 0.00 61 GLY A CA 5
ATOM 6767 C C . GLY A 1 61 ? 2.112 -12.091 -0.446 1.00 0.00 61 GLY A C 5
ATOM 6768 O O . GLY A 1 61 ? 2.491 -12.461 0.672 1.00 0.00 61 GLY A O 5
ATOM 6772 N N . GLY A 1 62 ? 0.825 -11.823 -0.675 1.00 0.00 62 GLY A N 5
ATOM 6773 C CA . GLY A 1 62 ? -0.193 -11.960 0.370 1.00 0.00 62 GLY A CA 5
ATOM 6774 C C . GLY A 1 62 ? -1.235 -10.838 0.359 1.00 0.00 62 GLY A C 5
ATOM 6775 O O . GLY A 1 62 ? -1.268 -10.040 -0.585 1.00 0.00 62 GLY A O 5
ATOM 6779 N N . PRO A 1 63 ? -2.135 -10.806 1.359 1.00 0.00 63 PRO A N 5
ATOM 6780 C CA . PRO A 1 63 ? -3.139 -9.759 1.515 1.00 0.00 63 PRO A CA 5
ATOM 6781 C C . PRO A 1 63 ? -2.506 -8.455 2.006 1.00 0.00 63 PRO A C 5
ATOM 6782 O O . PRO A 1 63 ? -1.531 -8.460 2.759 1.00 0.00 63 PRO A O 5
ATOM 6793 N N . VAL A 1 64 ? -3.091 -7.329 1.602 1.00 0.00 64 VAL A N 5
ATOM 6794 C CA . VAL A 1 64 ? -2.666 -5.979 1.929 1.00 0.00 64 VAL A CA 5
ATOM 6795 C C . VAL A 1 64 ? -3.940 -5.107 1.980 1.00 0.00 64 VAL A C 5
ATOM 6796 O O . VAL A 1 64 ? -4.976 -5.432 1.399 1.00 0.00 64 VAL A O 5
ATOM 6809 N N . ARG A 1 65 ? -3.879 -3.970 2.668 1.00 0.00 65 ARG A N 5
ATOM 6810 C CA . ARG A 1 65 ? -4.981 -3.041 2.913 1.00 0.00 65 ARG A CA 5
ATOM 6811 C C . ARG A 1 65 ? -4.487 -1.617 2.715 1.00 0.00 65 ARG A C 5
ATOM 6812 O O . ARG A 1 65 ? -3.714 -1.122 3.533 1.00 0.00 65 ARG A O 5
ATOM 6833 N N . VAL A 1 66 ? -4.858 -0.983 1.609 1.00 0.00 66 VAL A N 5
ATOM 6834 C CA . VAL A 1 66 ? -4.401 0.348 1.224 1.00 0.00 66 VAL A CA 5
ATOM 6835 C C . VAL A 1 66 ? -5.445 1.369 1.685 1.00 0.00 66 VAL A C 5
ATOM 6836 O O . VAL A 1 66 ? -6.611 1.269 1.303 1.00 0.00 66 VAL A O 5
ATOM 6849 N N . TYR A 1 67 ? -5.040 2.368 2.472 1.00 0.00 67 TYR A N 5
ATOM 6850 C CA . TYR A 1 67 ? -5.874 3.489 2.898 1.00 0.00 67 TYR A CA 5
ATOM 6851 C C . TYR A 1 67 ? -5.190 4.773 2.426 1.00 0.00 67 TYR A C 5
ATOM 6852 O O . TYR A 1 67 ? -4.049 5.044 2.794 1.00 0.00 67 TYR A O 5
ATOM 6870 N N . SER A 1 68 ? -5.862 5.553 1.581 1.00 0.00 68 SER A N 5
ATOM 6871 C CA . SER A 1 68 ? -5.361 6.829 1.082 1.00 0.00 68 SER A CA 5
ATOM 6872 C C . SER A 1 68 ? -5.073 7.791 2.240 1.00 0.00 68 SER A C 5
ATOM 6873 O O . SER A 1 68 ? -5.681 7.708 3.313 1.00 0.00 68 SER A O 5
ATOM 6881 N N . LEU A 1 69 ? -4.150 8.717 2.018 1.00 0.00 69 LEU A N 5
ATOM 6882 C CA . LEU A 1 69 ? -3.693 9.727 2.960 1.00 0.00 69 LEU A CA 5
ATOM 6883 C C . LEU A 1 69 ? -3.600 11.037 2.162 1.00 0.00 69 LEU A C 5
ATOM 6884 O O . LEU A 1 69 ? -3.283 10.961 0.973 1.00 0.00 69 LEU A O 5
ATOM 6900 N N . PRO A 1 70 ? -3.884 12.222 2.730 1.00 0.00 70 PRO A N 5
ATOM 6901 C CA . PRO A 1 70 ? -3.928 13.474 1.969 1.00 0.00 70 PRO A CA 5
ATOM 6902 C C . PRO A 1 70 ? -2.610 13.848 1.266 1.00 0.00 70 PRO A C 5
ATOM 6903 O O . PRO A 1 70 ? -1.567 13.201 1.428 1.00 0.00 70 PRO A O 5
ATOM 6914 N N . GLY A 1 71 ? -2.680 14.881 0.421 1.00 0.00 71 GLY A N 5
ATOM 6915 C CA . GLY A 1 71 ? -1.521 15.467 -0.231 1.00 0.00 71 GLY A CA 5
ATOM 6916 C C . GLY A 1 71 ? -0.538 15.892 0.850 1.00 0.00 71 GLY A C 5
ATOM 6917 O O . GLY A 1 71 ? -0.936 16.562 1.807 1.00 0.00 71 GLY A O 5
ATOM 6921 N N . ARG A 1 72 ? 0.728 15.502 0.737 1.00 0.00 72 ARG A N 5
ATOM 6922 C CA . ARG A 1 72 ? 1.724 15.756 1.771 1.00 0.00 72 ARG A CA 5
ATOM 6923 C C . ARG A 1 72 ? 3.027 16.189 1.125 1.00 0.00 72 ARG A C 5
ATOM 6924 O O . ARG A 1 72 ? 3.186 16.161 -0.094 1.00 0.00 72 ARG A O 5
ATOM 6945 N N . GLU A 1 73 ? 3.919 16.714 1.947 1.00 0.00 73 GLU A N 5
ATOM 6946 C CA . GLU A 1 73 ? 5.181 17.318 1.580 1.00 0.00 73 GLU A CA 5
ATOM 6947 C C . GLU A 1 73 ? 6.168 17.095 2.722 1.00 0.00 73 GLU A C 5
ATOM 6948 O O . GLU A 1 73 ? 5.817 16.475 3.730 1.00 0.00 73 GLU A O 5
ATOM 6960 N N . ASN A 1 74 ? 7.387 17.622 2.570 1.00 0.00 74 ASN A N 5
ATOM 6961 C CA . ASN A 1 74 ? 8.468 17.547 3.553 1.00 0.00 74 ASN A CA 5
ATOM 6962 C C . ASN A 1 74 ? 8.667 16.096 3.991 1.00 0.00 74 ASN A C 5
ATOM 6963 O O . ASN A 1 74 ? 8.688 15.778 5.180 1.00 0.00 74 ASN A O 5
ATOM 6974 N N . TYR A 1 75 ? 8.762 15.197 3.010 1.00 0.00 75 TYR A N 5
ATOM 6975 C CA . TYR A 1 75 ? 8.951 13.774 3.246 1.00 0.00 75 TYR A CA 5
ATOM 6976 C C . TYR A 1 75 ? 10.395 13.536 3.701 1.00 0.00 75 TYR A C 5
ATOM 6977 O O . TYR A 1 75 ? 11.207 14.459 3.795 1.00 0.00 75 TYR A O 5
ATOM 6995 N N . SER A 1 76 ? 10.737 12.286 3.983 1.00 0.00 76 SER A N 5
ATOM 6996 C CA . SER A 1 76 ? 12.041 11.881 4.472 1.00 0.00 76 SER A CA 5
ATOM 6997 C C . SER A 1 76 ? 12.378 10.537 3.826 1.00 0.00 76 SER A C 5
ATOM 6998 O O . SER A 1 76 ? 11.509 9.933 3.189 1.00 0.00 76 SER A O 5
ATOM 7006 N N . SER A 1 77 ? 13.618 10.083 3.987 1.00 0.00 77 SER A N 5
ATOM 7007 C CA . SER A 1 77 ? 14.082 8.812 3.460 1.00 0.00 77 SER A CA 5
ATOM 7008 C C . SER A 1 77 ? 14.406 7.916 4.654 1.00 0.00 77 SER A C 5
ATOM 7009 O O . SER A 1 77 ? 15.039 8.382 5.604 1.00 0.00 77 SER A O 5
ATOM 7017 N N . VAL A 1 78 ? 13.910 6.680 4.647 1.00 0.00 78 VAL A N 5
ATOM 7018 C CA . VAL A 1 78 ? 14.014 5.726 5.749 1.00 0.00 78 VAL A CA 5
ATOM 7019 C C . VAL A 1 78 ? 14.083 4.331 5.122 1.00 0.00 78 VAL A C 5
ATOM 7020 O O . VAL A 1 78 ? 13.379 4.073 4.139 1.00 0.00 78 VAL A O 5
ATOM 7033 N N . ASP A 1 79 ? 14.840 3.404 5.711 1.00 0.00 79 ASP A N 5
ATOM 7034 C CA . ASP A 1 79 ? 14.865 2.018 5.243 1.00 0.00 79 ASP A CA 5
ATOM 7035 C C . ASP A 1 79 ? 14.041 1.172 6.200 1.00 0.00 79 ASP A C 5
ATOM 7036 O O . ASP A 1 79 ? 13.983 1.474 7.400 1.00 0.00 79 ASP A O 5
ATOM 7045 N N . ALA A 1 80 ? 13.366 0.152 5.689 1.00 0.00 80 ALA A N 5
ATOM 7046 C CA . ALA A 1 80 ? 12.658 -0.812 6.499 1.00 0.00 80 ALA A CA 5
ATOM 7047 C C . ALA A 1 80 ? 12.687 -2.139 5.762 1.00 0.00 80 ALA A C 5
ATOM 7048 O O . ALA A 1 80 ? 12.347 -2.202 4.584 1.00 0.00 80 ALA A O 5
ATOM 7055 N N . ASN A 1 81 ? 13.009 -3.211 6.487 1.00 0.00 81 ASN A N 5
ATOM 7056 C CA . ASN A 1 81 ? 13.099 -4.579 5.974 1.00 0.00 81 ASN A CA 5
ATOM 7057 C C . ASN A 1 81 ? 14.003 -4.725 4.732 1.00 0.00 81 ASN A C 5
ATOM 7058 O O . ASN A 1 81 ? 13.851 -5.705 4.005 1.00 0.00 81 ASN A O 5
ATOM 7069 N N . GLY A 1 82 ? 14.970 -3.823 4.507 1.00 0.00 82 GLY A N 5
ATOM 7070 C CA . GLY A 1 82 ? 15.869 -3.894 3.358 1.00 0.00 82 GLY A CA 5
ATOM 7071 C C . GLY A 1 82 ? 15.228 -3.292 2.112 1.00 0.00 82 GLY A C 5
ATOM 7072 O O . GLY A 1 82 ? 15.448 -3.780 1.004 1.00 0.00 82 GLY A O 5
ATOM 7076 N N . ILE A 1 83 ? 14.392 -2.272 2.291 1.00 0.00 83 ILE A N 5
ATOM 7077 C CA . ILE A 1 83 ? 13.658 -1.576 1.251 1.00 0.00 83 ILE A CA 5
ATOM 7078 C C . ILE A 1 83 ? 13.794 -0.107 1.625 1.00 0.00 83 ILE A C 5
ATOM 7079 O O . ILE A 1 83 ? 13.504 0.278 2.761 1.00 0.00 83 ILE A O 5
ATOM 7095 N N . GLN A 1 84 ? 14.136 0.733 0.653 1.00 0.00 84 GLN A N 5
ATOM 7096 C CA . GLN A 1 84 ? 14.424 2.128 0.907 1.00 0.00 84 GLN A CA 5
ATOM 7097 C C . GLN A 1 84 ? 13.231 2.962 0.466 1.00 0.00 84 GLN A C 5
ATOM 7098 O O . GLN A 1 84 ? 12.719 2.807 -0.647 1.00 0.00 84 GLN A O 5
ATOM 7112 N N . SER A 1 85 ? 12.782 3.835 1.364 1.00 0.00 85 SER A N 5
ATOM 7113 C CA . SER A 1 85 ? 11.749 4.810 1.085 1.00 0.00 85 SER A CA 5
ATOM 7114 C C . SER A 1 85 ? 12.473 6.143 0.927 1.00 0.00 85 SER A C 5
ATOM 7115 O O . SER A 1 85 ? 13.405 6.401 1.687 1.00 0.00 85 SER A O 5
ATOM 7123 N N . GLN A 1 86 ? 12.086 6.970 -0.045 1.00 0.00 86 GLN A N 5
ATOM 7124 C CA . GLN A 1 86 ? 12.777 8.217 -0.372 1.00 0.00 86 GLN A CA 5
ATOM 7125 C C . GLN A 1 86 ? 11.821 9.410 -0.268 1.00 0.00 86 GLN A C 5
ATOM 7126 O O . GLN A 1 86 ? 10.612 9.246 -0.435 1.00 0.00 86 GLN A O 5
ATOM 7140 N N . MET A 1 87 ? 12.343 10.606 0.012 1.00 0.00 87 MET A N 5
ATOM 7141 C CA . MET A 1 87 ? 11.538 11.826 0.048 1.00 0.00 87 MET A CA 5
ATOM 7142 C C . MET A 1 87 ? 10.975 12.185 -1.341 1.00 0.00 87 MET A C 5
ATOM 7143 O O . MET A 1 87 ? 11.412 11.639 -2.354 1.00 0.00 87 MET A O 5
ATOM 7157 N N . LEU A 1 88 ? 10.015 13.121 -1.396 1.00 0.00 88 LEU A N 5
ATOM 7158 C CA . LEU A 1 88 ? 9.416 13.636 -2.627 1.00 0.00 88 LEU A CA 5
ATOM 7159 C C . LEU A 1 88 ? 9.146 15.130 -2.490 1.00 0.00 88 LEU A C 5
ATOM 7160 O O . LEU A 1 88 ? 9.149 15.681 -1.385 1.00 0.00 88 LEU A O 5
ATOM 7176 N N . SER A 1 89 ? 8.774 15.753 -3.605 1.00 0.00 89 SER A N 5
ATOM 7177 C CA . SER A 1 89 ? 8.460 17.161 -3.732 1.00 0.00 89 SER A CA 5
ATOM 7178 C C . SER A 1 89 ? 6.946 17.423 -3.740 1.00 0.00 89 SER A C 5
ATOM 7179 O O . SER A 1 89 ? 6.357 17.643 -4.798 1.00 0.00 89 SER A O 5
ATOM 7187 N N . ARG A 1 90 ? 6.316 17.419 -2.556 1.00 0.00 90 ARG A N 5
ATOM 7188 C CA . ARG A 1 90 ? 4.901 17.793 -2.381 1.00 0.00 90 ARG A CA 5
ATOM 7189 C C . ARG A 1 90 ? 3.933 16.947 -3.224 1.00 0.00 90 ARG A C 5
ATOM 7190 O O . ARG A 1 90 ? 3.240 17.465 -4.101 1.00 0.00 90 ARG A O 5
ATOM 7211 N N . TRP A 1 91 ? 3.885 15.635 -2.994 1.00 0.00 91 TRP A N 5
ATOM 7212 C CA . TRP A 1 91 ? 3.094 14.756 -3.836 1.00 0.00 91 TRP A CA 5
ATOM 7213 C C . TRP A 1 91 ? 1.650 14.801 -3.338 1.00 0.00 91 TRP A C 5
ATOM 7214 O O . TRP A 1 91 ? 1.327 14.382 -2.224 1.00 0.00 91 TRP A O 5
ATOM 7235 N N . SER A 1 92 ? 0.753 15.317 -4.173 1.00 0.00 92 SER A N 5
ATOM 7236 C CA . SER A 1 92 ? -0.643 15.546 -3.821 1.00 0.00 92 SER A CA 5
ATOM 7237 C C . SER A 1 92 ? -1.480 14.254 -3.875 1.00 0.00 92 SER A C 5
ATOM 7238 O O . SER A 1 92 ? -2.657 14.304 -4.226 1.00 0.00 92 SER A O 5
ATOM 7246 N N . ALA A 1 93 ? -0.900 13.099 -3.540 1.00 0.00 93 ALA A N 5
ATOM 7247 C CA . ALA A 1 93 ? -1.536 11.794 -3.525 1.00 0.00 93 ALA A CA 5
ATOM 7248 C C . ALA A 1 93 ? -0.655 10.886 -2.666 1.00 0.00 93 ALA A C 5
ATOM 7249 O O . ALA A 1 93 ? 0.454 10.536 -3.079 1.00 0.00 93 ALA A O 5
ATOM 7256 N N . SER A 1 94 ? -1.121 10.529 -1.475 1.00 0.00 94 SER A N 5
ATOM 7257 C CA . SER A 1 94 ? -0.404 9.648 -0.560 1.00 0.00 94 SER A CA 5
ATOM 7258 C C . SER A 1 94 ? -1.321 8.520 -0.079 1.00 0.00 94 SER A C 5
ATOM 7259 O O . SER A 1 94 ? -2.525 8.517 -0.350 1.00 0.00 94 SER A O 5
ATOM 7267 N N . PHE A 1 95 ? -0.757 7.553 0.639 1.00 0.00 95 PHE A N 5
ATOM 7268 C CA . PHE A 1 95 ? -1.474 6.477 1.292 1.00 0.00 95 PHE A CA 5
ATOM 7269 C C . PHE A 1 95 ? -0.651 5.935 2.450 1.00 0.00 95 PHE A C 5
ATOM 7270 O O . PHE A 1 95 ? 0.480 6.355 2.666 1.00 0.00 95 PHE A O 5
ATOM 7287 N N . THR A 1 96 ? -1.246 5.035 3.216 1.00 0.00 96 THR A N 5
ATOM 7288 C CA . THR A 1 96 ? -0.649 4.273 4.290 1.00 0.00 96 THR A CA 5
ATOM 7289 C C . THR A 1 96 ? -1.232 2.873 4.080 1.00 0.00 96 THR A C 5
ATOM 7290 O O . THR A 1 96 ? -2.411 2.721 3.743 1.00 0.00 96 THR A O 5
ATOM 7301 N N . VAL A 1 97 ? -0.386 1.849 4.140 1.00 0.00 97 VAL A N 5
ATOM 7302 C CA . VAL A 1 97 ? -0.794 0.476 3.894 1.00 0.00 97 VAL A CA 5
ATOM 7303 C C . VAL A 1 97 ? -0.834 -0.281 5.226 1.00 0.00 97 VAL A C 5
ATOM 7304 O O . VAL A 1 97 ? -0.152 0.105 6.172 1.00 0.00 97 VAL A O 5
ATOM 7317 N N . THR A 1 98 ? -1.619 -1.349 5.302 1.00 0.00 98 THR A N 5
ATOM 7318 C CA . THR A 1 98 ? -1.911 -2.151 6.485 1.00 0.00 98 THR A CA 5
ATOM 7319 C C . THR A 1 98 ? -2.242 -3.586 6.028 1.00 0.00 98 THR A C 5
ATOM 7320 O O . THR A 1 98 ? -2.127 -3.889 4.836 1.00 0.00 98 THR A O 5
ATOM 7331 N N . LEU A 1 99 ? -2.612 -4.473 6.957 1.00 0.00 99 LEU A N 5
ATOM 7332 C CA . LEU A 1 99 ? -3.096 -5.835 6.704 1.00 0.00 99 LEU A CA 5
ATOM 7333 C C . LEU A 1 99 ? -4.616 -5.836 6.863 1.00 0.00 99 LEU A C 5
ATOM 7334 O O . LEU A 1 99 ? -5.140 -5.011 7.618 1.00 0.00 99 LEU A O 5
ATOM 7350 N N . GLU A 1 100 ? -5.313 -6.743 6.174 1.00 0.00 100 GLU A N 5
ATOM 7351 C CA . GLU A 1 100 ? -6.749 -6.932 6.360 1.00 0.00 100 GLU A CA 5
ATOM 7352 C C . GLU A 1 100 ? -6.865 -7.732 7.648 1.00 0.00 100 GLU A C 5
ATOM 7353 O O . GLU A 1 100 ? -6.323 -8.863 7.673 1.00 0.00 100 GLU A O 5
ATOM 7366 N N . THR A 1 1 ? -18.261 -6.355 -0.630 1.00 0.00 1 THR A N 6
ATOM 7367 C CA . THR A 1 1 ? -16.966 -5.696 -0.834 1.00 0.00 1 THR A CA 6
ATOM 7368 C C . THR A 1 1 ? -15.931 -6.743 -1.239 1.00 0.00 1 THR A C 6
ATOM 7369 O O . THR A 1 1 ? -15.917 -7.852 -0.697 1.00 0.00 1 THR A O 6
ATOM 7381 N N . ALA A 1 2 ? -15.100 -6.427 -2.231 1.00 0.00 2 ALA A N 6
ATOM 7382 C CA . ALA A 1 2 ? -14.067 -7.327 -2.719 1.00 0.00 2 ALA A CA 6
ATOM 7383 C C . ALA A 1 2 ? -12.779 -6.544 -2.988 1.00 0.00 2 ALA A C 6
ATOM 7384 O O . ALA A 1 2 ? -12.838 -5.365 -3.356 1.00 0.00 2 ALA A O 6
ATOM 7391 N N . PRO A 1 3 ? -11.614 -7.176 -2.806 1.00 0.00 3 PRO A N 6
ATOM 7392 C CA . PRO A 1 3 ? -10.331 -6.532 -3.001 1.00 0.00 3 PRO A CA 6
ATOM 7393 C C . PRO A 1 3 ? -9.945 -6.500 -4.483 1.00 0.00 3 PRO A C 6
ATOM 7394 O O . PRO A 1 3 ? -10.573 -7.167 -5.315 1.00 0.00 3 PRO A O 6
ATOM 7405 N N . ILE A 1 4 ? -8.850 -5.814 -4.806 1.00 0.00 4 ILE A N 6
ATOM 7406 C CA . ILE A 1 4 ? -8.319 -5.691 -6.157 1.00 0.00 4 ILE A CA 6
ATOM 7407 C C . ILE A 1 4 ? -7.050 -6.532 -6.184 1.00 0.00 4 ILE A C 6
ATOM 7408 O O . ILE A 1 4 ? -6.091 -6.218 -5.478 1.00 0.00 4 ILE A O 6
ATOM 7424 N N . ALA A 1 5 ? -7.024 -7.595 -6.985 1.00 0.00 5 ALA A N 6
ATOM 7425 C CA . ALA A 1 5 ? -5.799 -8.355 -7.148 1.00 0.00 5 ALA A CA 6
ATOM 7426 C C . ALA A 1 5 ? -5.004 -7.606 -8.200 1.00 0.00 5 ALA A C 6
ATOM 7427 O O . ALA A 1 5 ? -5.461 -7.437 -9.334 1.00 0.00 5 ALA A O 6
ATOM 7434 N N . ILE A 1 6 ? -3.862 -7.081 -7.782 1.00 0.00 6 ILE A N 6
ATOM 7435 C CA . ILE A 1 6 ? -2.950 -6.324 -8.611 1.00 0.00 6 ILE A CA 6
ATOM 7436 C C . ILE A 1 6 ? -1.844 -7.278 -9.044 1.00 0.00 6 ILE A C 6
ATOM 7437 O O . ILE A 1 6 ? -1.567 -8.263 -8.368 1.00 0.00 6 ILE A O 6
ATOM 7453 N N . THR A 1 7 ? -1.158 -6.985 -10.144 1.00 0.00 7 THR A N 6
ATOM 7454 C CA . THR A 1 7 ? -0.186 -7.912 -10.711 1.00 0.00 7 THR A CA 6
ATOM 7455 C C . THR A 1 7 ? 1.192 -7.802 -10.035 1.00 0.00 7 THR A C 6
ATOM 7456 O O . THR A 1 7 ? 2.209 -8.049 -10.676 1.00 0.00 7 THR A O 6
ATOM 7467 N N . CYS A 1 8 ? 1.247 -7.411 -8.752 1.00 0.00 8 CYS A N 6
ATOM 7468 C CA . CYS A 1 8 ? 2.443 -7.220 -7.915 1.00 0.00 8 CYS A CA 6
ATOM 7469 C C . CYS A 1 8 ? 3.560 -6.357 -8.545 1.00 0.00 8 CYS A C 6
ATOM 7470 O O . CYS A 1 8 ? 4.657 -6.265 -8.013 1.00 0.00 8 CYS A O 6
ATOM 7477 N N . PHE A 1 9 ? 3.255 -5.645 -9.627 1.00 0.00 9 PHE A N 6
ATOM 7478 C CA . PHE A 1 9 ? 4.105 -4.672 -10.310 1.00 0.00 9 PHE A CA 6
ATOM 7479 C C . PHE A 1 9 ? 3.440 -3.286 -10.243 1.00 0.00 9 PHE A C 6
ATOM 7480 O O . PHE A 1 9 ? 4.035 -2.250 -10.537 1.00 0.00 9 PHE A O 6
ATOM 7497 N N . THR A 1 10 ? 2.157 -3.276 -9.891 1.00 0.00 10 THR A N 6
ATOM 7498 C CA . THR A 1 10 ? 1.288 -2.135 -9.766 1.00 0.00 10 THR A CA 6
ATOM 7499 C C . THR A 1 10 ? 1.715 -1.213 -8.626 1.00 0.00 10 THR A C 6
ATOM 7500 O O . THR A 1 10 ? 1.750 -1.610 -7.459 1.00 0.00 10 THR A O 6
ATOM 7511 N N . ARG A 1 11 ? 2.088 0.014 -8.973 1.00 0.00 11 ARG A N 6
ATOM 7512 C CA . ARG A 1 11 ? 2.380 1.066 -8.017 1.00 0.00 11 ARG A CA 6
ATOM 7513 C C . ARG A 1 11 ? 1.024 1.623 -7.564 1.00 0.00 11 ARG A C 6
ATOM 7514 O O . ARG A 1 11 ? -0.007 1.366 -8.198 1.00 0.00 11 ARG A O 6
ATOM 7535 N N . GLY A 1 12 ? 1.009 2.458 -6.531 1.00 0.00 12 GLY A N 6
ATOM 7536 C CA . GLY A 1 12 ? -0.188 3.164 -6.070 1.00 0.00 12 GLY A CA 6
ATOM 7537 C C . GLY A 1 12 ? -0.734 4.160 -7.107 1.00 0.00 12 GLY A C 6
ATOM 7538 O O . GLY A 1 12 ? -1.676 4.901 -6.828 1.00 0.00 12 GLY A O 6
ATOM 7542 N N . LEU A 1 13 ? -0.165 4.203 -8.314 1.00 0.00 13 LEU A N 6
ATOM 7543 C CA . LEU A 1 13 ? -0.588 5.047 -9.416 1.00 0.00 13 LEU A CA 6
ATOM 7544 C C . LEU A 1 13 ? -1.949 4.569 -9.914 1.00 0.00 13 LEU A C 6
ATOM 7545 O O . LEU A 1 13 ? -2.791 5.401 -10.241 1.00 0.00 13 LEU A O 6
ATOM 7561 N N . ASP A 1 14 ? -2.169 3.250 -9.954 1.00 0.00 14 ASP A N 6
ATOM 7562 C CA . ASP A 1 14 ? -3.462 2.660 -10.305 1.00 0.00 14 ASP A CA 6
ATOM 7563 C C . ASP A 1 14 ? -4.448 2.780 -9.147 1.00 0.00 14 ASP A C 6
ATOM 7564 O O . ASP A 1 14 ? -5.610 3.140 -9.348 1.00 0.00 14 ASP A O 6
ATOM 7573 N N . ILE A 1 15 ? -4.026 2.419 -7.932 1.00 0.00 15 ILE A N 6
ATOM 7574 C CA . ILE A 1 15 ? -4.925 2.365 -6.787 1.00 0.00 15 ILE A CA 6
ATOM 7575 C C . ILE A 1 15 ? -4.829 3.685 -6.036 1.00 0.00 15 ILE A C 6
ATOM 7576 O O . ILE A 1 15 ? -4.013 3.878 -5.139 1.00 0.00 15 ILE A O 6
ATOM 7592 N N . ARG A 1 16 ? -5.740 4.586 -6.396 1.00 0.00 16 ARG A N 6
ATOM 7593 C CA . ARG A 1 16 ? -5.944 5.870 -5.745 1.00 0.00 16 ARG A CA 6
ATOM 7594 C C . ARG A 1 16 ? -7.376 5.874 -5.232 1.00 0.00 16 ARG A C 6
ATOM 7595 O O . ARG A 1 16 ? -8.229 6.586 -5.762 1.00 0.00 16 ARG A O 6
ATOM 7616 N N . LYS A 1 17 ? -7.683 4.984 -4.286 1.00 0.00 17 LYS A N 6
ATOM 7617 C CA . LYS A 1 17 ? -8.994 4.934 -3.646 1.00 0.00 17 LYS A CA 6
ATOM 7618 C C . LYS A 1 17 ? -8.850 5.305 -2.187 1.00 0.00 17 LYS A C 6
ATOM 7619 O O . LYS A 1 17 ? -7.763 5.198 -1.616 1.00 0.00 17 LYS A O 6
ATOM 7638 N N . GLU A 1 18 ? -9.960 5.711 -1.590 1.00 0.00 18 GLU A N 6
ATOM 7639 C CA . GLU A 1 18 ? -10.000 6.225 -0.239 1.00 0.00 18 GLU A CA 6
ATOM 7640 C C . GLU A 1 18 ? -9.624 5.124 0.757 1.00 0.00 18 GLU A C 6
ATOM 7641 O O . GLU A 1 18 ? -8.904 5.366 1.723 1.00 0.00 18 GLU A O 6
ATOM 7653 N N . LYS A 1 19 ? -10.107 3.906 0.530 1.00 0.00 19 LYS A N 6
ATOM 7654 C CA . LYS A 1 19 ? -9.753 2.706 1.273 1.00 0.00 19 LYS A CA 6
ATOM 7655 C C . LYS A 1 19 ? -10.126 1.542 0.375 1.00 0.00 19 LYS A C 6
ATOM 7656 O O . LYS A 1 19 ? -11.173 1.599 -0.286 1.00 0.00 19 LYS A O 6
ATOM 7675 N N . ALA A 1 20 ? -9.249 0.555 0.262 1.00 0.00 20 ALA A N 6
ATOM 7676 C CA . ALA A 1 20 ? -9.445 -0.588 -0.606 1.00 0.00 20 ALA A CA 6
ATOM 7677 C C . ALA A 1 20 ? -8.549 -1.712 -0.121 1.00 0.00 20 ALA A C 6
ATOM 7678 O O . ALA A 1 20 ? -7.413 -1.467 0.287 1.00 0.00 20 ALA A O 6
ATOM 7685 N N . ASP A 1 21 ? -9.032 -2.943 -0.211 1.00 0.00 21 ASP A N 6
ATOM 7686 C CA . ASP A 1 21 ? -8.215 -4.107 0.092 1.00 0.00 21 ASP A CA 6
ATOM 7687 C C . ASP A 1 21 ? -7.639 -4.556 -1.245 1.00 0.00 21 ASP A C 6
ATOM 7688 O O . ASP A 1 21 ? -8.281 -4.412 -2.288 1.00 0.00 21 ASP A O 6
ATOM 7697 N N . VAL A 1 22 ? -6.418 -5.073 -1.252 1.00 0.00 22 VAL A N 6
ATOM 7698 C CA . VAL A 1 22 ? -5.742 -5.517 -2.464 1.00 0.00 22 VAL A CA 6
ATOM 7699 C C . VAL A 1 22 ? -5.106 -6.884 -2.222 1.00 0.00 22 VAL A C 6
ATOM 7700 O O . VAL A 1 22 ? -4.814 -7.227 -1.081 1.00 0.00 22 VAL A O 6
ATOM 7713 N N . LEU A 1 23 ? -4.896 -7.670 -3.276 1.00 0.00 23 LEU A N 6
ATOM 7714 C CA . LEU A 1 23 ? -4.178 -8.943 -3.244 1.00 0.00 23 LEU A CA 6
ATOM 7715 C C . LEU A 1 23 ? -2.940 -8.811 -4.092 1.00 0.00 23 LEU A C 6
ATOM 7716 O O . LEU A 1 23 ? -3.006 -8.259 -5.192 1.00 0.00 23 LEU A O 6
ATOM 7732 N N . CYS A 1 24 ? -1.846 -9.363 -3.583 1.00 0.00 24 CYS A N 6
ATOM 7733 C CA . CYS A 1 24 ? -0.596 -9.472 -4.287 1.00 0.00 24 CYS A CA 6
ATOM 7734 C C . CYS A 1 24 ? -0.418 -10.986 -4.479 1.00 0.00 24 CYS A C 6
ATOM 7735 O O . CYS A 1 24 ? 0.092 -11.640 -3.566 1.00 0.00 24 CYS A O 6
ATOM 7742 N N . PRO A 1 25 ? -0.935 -11.582 -5.568 1.00 0.00 25 PRO A N 6
ATOM 7743 C CA . PRO A 1 25 ? -0.780 -13.002 -5.823 1.00 0.00 25 PRO A CA 6
ATOM 7744 C C . PRO A 1 25 ? 0.670 -13.316 -6.183 1.00 0.00 25 PRO A C 6
ATOM 7745 O O . PRO A 1 25 ? 1.373 -12.494 -6.773 1.00 0.00 25 PRO A O 6
ATOM 7756 N N . GLY A 1 26 ? 1.086 -14.551 -5.925 1.00 0.00 26 GLY A N 6
ATOM 7757 C CA . GLY A 1 26 ? 2.482 -14.926 -6.097 1.00 0.00 26 GLY A CA 6
ATOM 7758 C C . GLY A 1 26 ? 3.273 -14.477 -4.870 1.00 0.00 26 GLY A C 6
ATOM 7759 O O . GLY A 1 26 ? 2.707 -14.381 -3.778 1.00 0.00 26 GLY A O 6
ATOM 7763 N N . GLY A 1 27 ? 4.582 -14.265 -5.012 1.00 0.00 27 GLY A N 6
ATOM 7764 C CA . GLY A 1 27 ? 5.482 -13.956 -3.903 1.00 0.00 27 GLY A CA 6
ATOM 7765 C C . GLY A 1 27 ? 5.997 -12.515 -3.864 1.00 0.00 27 GLY A C 6
ATOM 7766 O O . GLY A 1 27 ? 6.399 -12.080 -2.790 1.00 0.00 27 GLY A O 6
ATOM 7770 N N . CYS A 1 28 ? 5.831 -11.739 -4.945 1.00 0.00 28 CYS A N 6
ATOM 7771 C CA . CYS A 1 28 ? 6.380 -10.393 -5.135 1.00 0.00 28 CYS A CA 6
ATOM 7772 C C . CYS A 1 28 ? 7.841 -10.306 -4.637 1.00 0.00 28 CYS A C 6
ATOM 7773 O O . CYS A 1 28 ? 8.101 -9.815 -3.535 1.00 0.00 28 CYS A O 6
ATOM 7780 N N . PRO A 1 29 ? 8.795 -10.842 -5.423 1.00 0.00 29 PRO A N 6
ATOM 7781 C CA . PRO A 1 29 ? 10.196 -10.953 -5.038 1.00 0.00 29 PRO A CA 6
ATOM 7782 C C . PRO A 1 29 ? 10.854 -9.588 -4.845 1.00 0.00 29 PRO A C 6
ATOM 7783 O O . PRO A 1 29 ? 10.385 -8.574 -5.367 1.00 0.00 29 PRO A O 6
ATOM 7794 N N . LEU A 1 30 ? 11.996 -9.577 -4.154 1.00 0.00 30 LEU A N 6
ATOM 7795 C CA . LEU A 1 30 ? 12.854 -8.414 -3.947 1.00 0.00 30 LEU A CA 6
ATOM 7796 C C . LEU A 1 30 ? 13.672 -8.205 -5.224 1.00 0.00 30 LEU A C 6
ATOM 7797 O O . LEU A 1 30 ? 14.894 -8.334 -5.219 1.00 0.00 30 LEU A O 6
ATOM 7813 N N . GLU A 1 31 ? 12.996 -7.911 -6.331 1.00 0.00 31 GLU A N 6
ATOM 7814 C CA . GLU A 1 31 ? 13.608 -7.675 -7.630 1.00 0.00 31 GLU A CA 6
ATOM 7815 C C . GLU A 1 31 ? 13.923 -6.185 -7.726 1.00 0.00 31 GLU A C 6
ATOM 7816 O O . GLU A 1 31 ? 15.081 -5.807 -7.876 1.00 0.00 31 GLU A O 6
ATOM 7828 N N . GLU A 1 32 ? 12.906 -5.333 -7.598 1.00 0.00 32 GLU A N 6
ATOM 7829 C CA . GLU A 1 32 ? 13.055 -3.890 -7.531 1.00 0.00 32 GLU A CA 6
ATOM 7830 C C . GLU A 1 32 ? 11.898 -3.368 -6.697 1.00 0.00 32 GLU A C 6
ATOM 7831 O O . GLU A 1 32 ? 10.741 -3.664 -7.014 1.00 0.00 32 GLU A O 6
ATOM 7843 N N . PHE A 1 33 ? 12.178 -2.577 -5.668 1.00 0.00 33 PHE A N 6
ATOM 7844 C CA . PHE A 1 33 ? 11.132 -1.922 -4.908 1.00 0.00 33 PHE A CA 6
ATOM 7845 C C . PHE A 1 33 ? 11.542 -0.482 -4.715 1.00 0.00 33 PHE A C 6
ATOM 7846 O O . PHE A 1 33 ? 12.508 -0.179 -4.012 1.00 0.00 33 PHE A O 6
ATOM 7863 N N . SER A 1 34 ? 10.783 0.408 -5.336 1.00 0.00 34 SER A N 6
ATOM 7864 C CA . SER A 1 34 ? 10.998 1.831 -5.293 1.00 0.00 34 SER A CA 6
ATOM 7865 C C . SER A 1 34 ? 9.804 2.358 -4.506 1.00 0.00 34 SER A C 6
ATOM 7866 O O . SER A 1 34 ? 8.643 2.163 -4.887 1.00 0.00 34 SER A O 6
ATOM 7874 N N . VAL A 1 35 ? 10.085 2.917 -3.336 1.00 0.00 35 VAL A N 6
ATOM 7875 C CA . VAL A 1 35 ? 9.083 3.438 -2.428 1.00 0.00 35 VAL A CA 6
ATOM 7876 C C . VAL A 1 35 ? 9.437 4.899 -2.196 1.00 0.00 35 VAL A C 6
ATOM 7877 O O . VAL A 1 35 ? 10.593 5.315 -2.340 1.00 0.00 35 VAL A O 6
ATOM 7890 N N . TYR A 1 36 ? 8.432 5.693 -1.858 1.00 0.00 36 TYR A N 6
ATOM 7891 C CA . TYR A 1 36 ? 8.558 7.120 -1.723 1.00 0.00 36 TYR A CA 6
ATOM 7892 C C . TYR A 1 36 ? 7.782 7.548 -0.479 1.00 0.00 36 TYR A C 6
ATOM 7893 O O . TYR A 1 36 ? 6.551 7.551 -0.493 1.00 0.00 36 TYR A O 6
ATOM 7911 N N . GLY A 1 37 ? 8.517 7.874 0.586 1.00 0.00 37 GLY A N 6
ATOM 7912 C CA . GLY A 1 37 ? 8.017 8.212 1.906 1.00 0.00 37 GLY A CA 6
ATOM 7913 C C . GLY A 1 37 ? 7.774 6.943 2.719 1.00 0.00 37 GLY A C 6
ATOM 7914 O O . GLY A 1 37 ? 7.388 5.910 2.173 1.00 0.00 37 GLY A O 6
ATOM 7918 N N . ASN A 1 38 ? 8.078 6.995 4.015 1.00 0.00 38 ASN A N 6
ATOM 7919 C CA . ASN A 1 38 ? 7.797 5.933 4.976 1.00 0.00 38 ASN A CA 6
ATOM 7920 C C . ASN A 1 38 ? 6.485 6.279 5.674 1.00 0.00 38 ASN A C 6
ATOM 7921 O O . ASN A 1 38 ? 6.261 7.455 5.962 1.00 0.00 38 ASN A O 6
ATOM 7932 N N . ILE A 1 39 ? 5.656 5.284 6.018 1.00 0.00 39 ILE A N 6
ATOM 7933 C CA . ILE A 1 39 ? 4.297 5.417 6.574 1.00 0.00 39 ILE A CA 6
ATOM 7934 C C . ILE A 1 39 ? 3.379 6.089 5.551 1.00 0.00 39 ILE A C 6
ATOM 7935 O O . ILE A 1 39 ? 2.364 5.492 5.187 1.00 0.00 39 ILE A O 6
ATOM 7951 N N . VAL A 1 40 ? 3.686 7.323 5.157 1.00 0.00 40 VAL A N 6
ATOM 7952 C CA . VAL A 1 40 ? 3.034 8.070 4.109 1.00 0.00 40 VAL A CA 6
ATOM 7953 C C . VAL A 1 40 ? 3.737 7.571 2.851 1.00 0.00 40 VAL A C 6
ATOM 7954 O O . VAL A 1 40 ? 4.794 8.078 2.475 1.00 0.00 40 VAL A O 6
ATOM 7967 N N . TYR A 1 41 ? 3.158 6.568 2.215 1.00 0.00 41 TYR A N 6
ATOM 7968 C CA . TYR A 1 41 ? 3.618 6.057 0.947 1.00 0.00 41 TYR A CA 6
ATOM 7969 C C . TYR A 1 41 ? 2.939 6.902 -0.116 1.00 0.00 41 TYR A C 6
ATOM 7970 O O . TYR A 1 41 ? 1.710 6.955 -0.185 1.00 0.00 41 TYR A O 6
ATOM 7988 N N . ALA A 1 42 ? 3.711 7.672 -0.878 1.00 0.00 42 ALA A N 6
ATOM 7989 C CA . ALA A 1 42 ? 3.154 8.399 -2.006 1.00 0.00 42 ALA A CA 6
ATOM 7990 C C . ALA A 1 42 ? 2.693 7.374 -3.044 1.00 0.00 42 ALA A C 6
ATOM 7991 O O . ALA A 1 42 ? 3.294 6.305 -3.168 1.00 0.00 42 ALA A O 6
ATOM 7998 N N . SER A 1 43 ? 1.696 7.737 -3.847 1.00 0.00 43 SER A N 6
ATOM 7999 C CA . SER A 1 43 ? 1.095 6.930 -4.906 1.00 0.00 43 SER A CA 6
ATOM 8000 C C . SER A 1 43 ? 2.124 6.353 -5.898 1.00 0.00 43 SER A C 6
ATOM 8001 O O . SER A 1 43 ? 1.897 5.284 -6.452 1.00 0.00 43 SER A O 6
ATOM 8009 N N . VAL A 1 44 ? 3.275 6.988 -6.118 1.00 0.00 44 VAL A N 6
ATOM 8010 C CA . VAL A 1 44 ? 4.313 6.445 -6.998 1.00 0.00 44 VAL A CA 6
ATOM 8011 C C . VAL A 1 44 ? 5.018 5.206 -6.409 1.00 0.00 44 VAL A C 6
ATOM 8012 O O . VAL A 1 44 ? 5.671 4.473 -7.148 1.00 0.00 44 VAL A O 6
ATOM 8025 N N . SER A 1 45 ? 4.878 4.929 -5.112 1.00 0.00 45 SER A N 6
ATOM 8026 C CA . SER A 1 45 ? 5.461 3.749 -4.486 1.00 0.00 45 SER A CA 6
ATOM 8027 C C . SER A 1 45 ? 4.837 2.453 -5.005 1.00 0.00 45 SER A C 6
ATOM 8028 O O . SER A 1 45 ? 3.650 2.414 -5.345 1.00 0.00 45 SER A O 6
ATOM 8036 N N . SER A 1 46 ? 5.627 1.379 -5.015 1.00 0.00 46 SER A N 6
ATOM 8037 C CA . SER A 1 46 ? 5.145 0.044 -5.339 1.00 0.00 46 SER A CA 6
ATOM 8038 C C . SER A 1 46 ? 4.115 -0.338 -4.270 1.00 0.00 46 SER A C 6
ATOM 8039 O O . SER A 1 46 ? 4.324 -0.024 -3.095 1.00 0.00 46 SER A O 6
ATOM 8047 N N . ILE A 1 47 ? 3.029 -1.028 -4.637 1.00 0.00 47 ILE A N 6
ATOM 8048 C CA . ILE A 1 47 ? 2.078 -1.530 -3.641 1.00 0.00 47 ILE A CA 6
ATOM 8049 C C . ILE A 1 47 ? 2.792 -2.588 -2.789 1.00 0.00 47 ILE A C 6
ATOM 8050 O O . ILE A 1 47 ? 2.673 -2.549 -1.563 1.00 0.00 47 ILE A O 6
ATOM 8066 N N . CYS A 1 48 ? 3.566 -3.490 -3.413 1.00 0.00 48 CYS A N 6
ATOM 8067 C CA . CYS A 1 48 ? 4.383 -4.449 -2.676 1.00 0.00 48 CYS A CA 6
ATOM 8068 C C . CYS A 1 48 ? 5.349 -3.681 -1.792 1.00 0.00 48 CYS A C 6
ATOM 8069 O O . CYS A 1 48 ? 5.377 -3.900 -0.587 1.00 0.00 48 CYS A O 6
ATOM 8076 N N . GLY A 1 49 ? 6.129 -2.778 -2.396 1.00 0.00 49 GLY A N 6
ATOM 8077 C CA . GLY A 1 49 ? 7.151 -2.020 -1.704 1.00 0.00 49 GLY A CA 6
ATOM 8078 C C . GLY A 1 49 ? 6.577 -1.349 -0.464 1.00 0.00 49 GLY A C 6
ATOM 8079 O O . GLY A 1 49 ? 7.142 -1.504 0.609 1.00 0.00 49 GLY A O 6
ATOM 8083 N N . ALA A 1 50 ? 5.451 -0.642 -0.581 1.00 0.00 50 ALA A N 6
ATOM 8084 C CA . ALA A 1 50 ? 4.790 0.001 0.543 1.00 0.00 50 ALA A CA 6
ATOM 8085 C C . ALA A 1 50 ? 4.427 -1.017 1.628 1.00 0.00 50 ALA A C 6
ATOM 8086 O O . ALA A 1 50 ? 4.715 -0.780 2.797 1.00 0.00 50 ALA A O 6
ATOM 8093 N N . ALA A 1 51 ? 3.783 -2.132 1.270 1.00 0.00 51 ALA A N 6
ATOM 8094 C CA . ALA A 1 51 ? 3.339 -3.146 2.224 1.00 0.00 51 ALA A CA 6
ATOM 8095 C C . ALA A 1 51 ? 4.520 -3.789 2.963 1.00 0.00 51 ALA A C 6
ATOM 8096 O O . ALA A 1 51 ? 4.470 -3.982 4.182 1.00 0.00 51 ALA A O 6
ATOM 8103 N N . VAL A 1 52 ? 5.575 -4.135 2.229 1.00 0.00 52 VAL A N 6
ATOM 8104 C CA . VAL A 1 52 ? 6.796 -4.696 2.779 1.00 0.00 52 VAL A CA 6
ATOM 8105 C C . VAL A 1 52 ? 7.508 -3.648 3.656 1.00 0.00 52 VAL A C 6
ATOM 8106 O O . VAL A 1 52 ? 7.912 -3.960 4.779 1.00 0.00 52 VAL A O 6
ATOM 8119 N N . HIS A 1 53 ? 7.606 -2.392 3.201 1.00 0.00 53 HIS A N 6
ATOM 8120 C CA . HIS A 1 53 ? 8.229 -1.280 3.926 1.00 0.00 53 HIS A CA 6
ATOM 8121 C C . HIS A 1 53 ? 7.467 -0.951 5.206 1.00 0.00 53 HIS A C 6
ATOM 8122 O O . HIS A 1 53 ? 8.063 -0.623 6.231 1.00 0.00 53 HIS A O 6
ATOM 8136 N N . ARG A 1 54 ? 6.138 -1.071 5.197 1.00 0.00 54 ARG A N 6
ATOM 8137 C CA . ARG A 1 54 ? 5.319 -0.882 6.390 1.00 0.00 54 ARG A CA 6
ATOM 8138 C C . ARG A 1 54 ? 5.767 -1.826 7.505 1.00 0.00 54 ARG A C 6
ATOM 8139 O O . ARG A 1 54 ? 5.559 -1.495 8.674 1.00 0.00 54 ARG A O 6
ATOM 8160 N N . GLY A 1 55 ? 6.406 -2.949 7.161 1.00 0.00 55 GLY A N 6
ATOM 8161 C CA . GLY A 1 55 ? 6.901 -3.936 8.097 1.00 0.00 55 GLY A CA 6
ATOM 8162 C C . GLY A 1 55 ? 5.789 -4.905 8.458 1.00 0.00 55 GLY A C 6
ATOM 8163 O O . GLY A 1 55 ? 5.691 -5.289 9.622 1.00 0.00 55 GLY A O 6
ATOM 8167 N N . VAL A 1 56 ? 4.921 -5.252 7.498 1.00 0.00 56 VAL A N 6
ATOM 8168 C CA . VAL A 1 56 ? 3.744 -6.076 7.764 1.00 0.00 56 VAL A CA 6
ATOM 8169 C C . VAL A 1 56 ? 3.698 -7.300 6.848 1.00 0.00 56 VAL A C 6
ATOM 8170 O O . VAL A 1 56 ? 3.243 -8.346 7.313 1.00 0.00 56 VAL A O 6
ATOM 8183 N N . ILE A 1 57 ? 4.161 -7.213 5.593 1.00 0.00 57 ILE A N 6
ATOM 8184 C CA . ILE A 1 57 ? 4.272 -8.387 4.726 1.00 0.00 57 ILE A CA 6
ATOM 8185 C C . ILE A 1 57 ? 5.738 -8.551 4.332 1.00 0.00 57 ILE A C 6
ATOM 8186 O O . ILE A 1 57 ? 6.510 -7.594 4.348 1.00 0.00 57 ILE A O 6
ATOM 8202 N N . SER A 1 58 ? 6.122 -9.783 4.051 1.00 0.00 58 SER A N 6
ATOM 8203 C CA . SER A 1 58 ? 7.408 -10.208 3.529 1.00 0.00 58 SER A CA 6
ATOM 8204 C C . SER A 1 58 ? 7.259 -10.610 2.058 1.00 0.00 58 SER A C 6
ATOM 8205 O O . SER A 1 58 ? 6.154 -10.529 1.509 1.00 0.00 58 SER A O 6
ATOM 8213 N N . ASN A 1 59 ? 8.375 -10.969 1.407 1.00 0.00 59 ASN A N 6
ATOM 8214 C CA . ASN A 1 59 ? 8.451 -11.526 0.047 1.00 0.00 59 ASN A CA 6
ATOM 8215 C C . ASN A 1 59 ? 7.724 -12.880 0.099 1.00 0.00 59 ASN A C 6
ATOM 8216 O O . ASN A 1 59 ? 8.333 -13.937 0.265 1.00 0.00 59 ASN A O 6
ATOM 8227 N N . SER A 1 60 ? 6.401 -12.824 0.163 1.00 0.00 60 SER A N 6
ATOM 8228 C CA . SER A 1 60 ? 5.465 -13.926 0.212 1.00 0.00 60 SER A CA 6
ATOM 8229 C C . SER A 1 60 ? 4.164 -13.562 -0.515 1.00 0.00 60 SER A C 6
ATOM 8230 O O . SER A 1 60 ? 3.405 -14.464 -0.878 1.00 0.00 60 SER A O 6
ATOM 8238 N N . GLY A 1 61 ? 3.861 -12.267 -0.693 1.00 0.00 61 GLY A N 6
ATOM 8239 C CA . GLY A 1 61 ? 2.597 -11.831 -1.269 1.00 0.00 61 GLY A CA 6
ATOM 8240 C C . GLY A 1 61 ? 1.468 -12.018 -0.254 1.00 0.00 61 GLY A C 6
ATOM 8241 O O . GLY A 1 61 ? 1.703 -12.403 0.896 1.00 0.00 61 GLY A O 6
ATOM 8245 N N . GLY A 1 62 ? 0.227 -11.785 -0.672 1.00 0.00 62 GLY A N 6
ATOM 8246 C CA . GLY A 1 62 ? -0.961 -11.984 0.149 1.00 0.00 62 GLY A CA 6
ATOM 8247 C C . GLY A 1 62 ? -1.913 -10.798 0.050 1.00 0.00 62 GLY A C 6
ATOM 8248 O O . GLY A 1 62 ? -1.686 -9.893 -0.759 1.00 0.00 62 GLY A O 6
ATOM 8252 N N . PRO A 1 63 ? -3.019 -10.819 0.809 1.00 0.00 63 PRO A N 6
ATOM 8253 C CA . PRO A 1 63 ? -3.929 -9.690 0.893 1.00 0.00 63 PRO A CA 6
ATOM 8254 C C . PRO A 1 63 ? -3.296 -8.571 1.719 1.00 0.00 63 PRO A C 6
ATOM 8255 O O . PRO A 1 63 ? -2.447 -8.828 2.578 1.00 0.00 63 PRO A O 6
ATOM 8266 N N . VAL A 1 64 ? -3.725 -7.338 1.466 1.00 0.00 64 VAL A N 6
ATOM 8267 C CA . VAL A 1 64 ? -3.247 -6.116 2.086 1.00 0.00 64 VAL A CA 6
ATOM 8268 C C . VAL A 1 64 ? -4.427 -5.125 2.125 1.00 0.00 64 VAL A C 6
ATOM 8269 O O . VAL A 1 64 ? -5.358 -5.250 1.329 1.00 0.00 64 VAL A O 6
ATOM 8282 N N . ARG A 1 65 ? -4.411 -4.114 3.000 1.00 0.00 65 ARG A N 6
ATOM 8283 C CA . ARG A 1 65 ? -5.493 -3.140 3.158 1.00 0.00 65 ARG A CA 6
ATOM 8284 C C . ARG A 1 65 ? -4.929 -1.726 3.060 1.00 0.00 65 ARG A C 6
ATOM 8285 O O . ARG A 1 65 ? -4.231 -1.266 3.966 1.00 0.00 65 ARG A O 6
ATOM 8306 N N . VAL A 1 66 ? -5.165 -1.062 1.932 1.00 0.00 66 VAL A N 6
ATOM 8307 C CA . VAL A 1 66 ? -4.701 0.295 1.653 1.00 0.00 66 VAL A CA 6
ATOM 8308 C C . VAL A 1 66 ? -5.696 1.295 2.257 1.00 0.00 66 VAL A C 6
ATOM 8309 O O . VAL A 1 66 ? -6.910 1.145 2.093 1.00 0.00 66 VAL A O 6
ATOM 8322 N N . TYR A 1 67 ? -5.178 2.344 2.901 1.00 0.00 67 TYR A N 6
ATOM 8323 C CA . TYR A 1 67 ? -5.915 3.427 3.541 1.00 0.00 67 TYR A CA 6
ATOM 8324 C C . TYR A 1 67 ? -5.337 4.760 3.060 1.00 0.00 67 TYR A C 6
ATOM 8325 O O . TYR A 1 67 ? -4.144 5.013 3.225 1.00 0.00 67 TYR A O 6
ATOM 8343 N N . SER A 1 68 ? -6.153 5.606 2.427 1.00 0.00 68 SER A N 6
ATOM 8344 C CA . SER A 1 68 ? -5.709 6.913 1.946 1.00 0.00 68 SER A CA 6
ATOM 8345 C C . SER A 1 68 ? -5.262 7.806 3.103 1.00 0.00 68 SER A C 6
ATOM 8346 O O . SER A 1 68 ? -5.620 7.592 4.266 1.00 0.00 68 SER A O 6
ATOM 8354 N N . LEU A 1 69 ? -4.484 8.827 2.769 1.00 0.00 69 LEU A N 6
ATOM 8355 C CA . LEU A 1 69 ? -3.929 9.817 3.679 1.00 0.00 69 LEU A CA 6
ATOM 8356 C C . LEU A 1 69 ? -4.113 11.182 2.987 1.00 0.00 69 LEU A C 6
ATOM 8357 O O . LEU A 1 69 ? -4.290 11.199 1.760 1.00 0.00 69 LEU A O 6
ATOM 8373 N N . PRO A 1 70 ? -4.162 12.327 3.693 1.00 0.00 70 PRO A N 6
ATOM 8374 C CA . PRO A 1 70 ? -4.306 13.620 3.031 1.00 0.00 70 PRO A CA 6
ATOM 8375 C C . PRO A 1 70 ? -3.056 13.983 2.221 1.00 0.00 70 PRO A C 6
ATOM 8376 O O . PRO A 1 70 ? -2.037 13.287 2.260 1.00 0.00 70 PRO A O 6
ATOM 8387 N N . GLY A 1 71 ? -3.133 15.094 1.484 1.00 0.00 71 GLY A N 6
ATOM 8388 C CA . GLY A 1 71 ? -1.995 15.641 0.767 1.00 0.00 71 GLY A CA 6
ATOM 8389 C C . GLY A 1 71 ? -0.852 15.861 1.754 1.00 0.00 71 GLY A C 6
ATOM 8390 O O . GLY A 1 71 ? -1.040 16.480 2.806 1.00 0.00 71 GLY A O 6
ATOM 8394 N N . ARG A 1 72 ? 0.335 15.361 1.415 1.00 0.00 72 ARG A N 6
ATOM 8395 C CA . ARG A 1 72 ? 1.550 15.443 2.214 1.00 0.00 72 ARG A CA 6
ATOM 8396 C C . ARG A 1 72 ? 2.663 16.092 1.415 1.00 0.00 72 ARG A C 6
ATOM 8397 O O . ARG A 1 72 ? 2.551 16.299 0.205 1.00 0.00 72 ARG A O 6
ATOM 8418 N N . GLU A 1 73 ? 3.707 16.482 2.124 1.00 0.00 73 GLU A N 6
ATOM 8419 C CA . GLU A 1 73 ? 4.868 17.224 1.681 1.00 0.00 73 GLU A CA 6
ATOM 8420 C C . GLU A 1 73 ? 5.991 16.924 2.682 1.00 0.00 73 GLU A C 6
ATOM 8421 O O . GLU A 1 73 ? 5.787 16.129 3.602 1.00 0.00 73 GLU A O 6
ATOM 8433 N N . ASN A 1 74 ? 7.153 17.567 2.525 1.00 0.00 74 ASN A N 6
ATOM 8434 C CA . ASN A 1 74 ? 8.287 17.509 3.458 1.00 0.00 74 ASN A CA 6
ATOM 8435 C C . ASN A 1 74 ? 8.620 16.070 3.876 1.00 0.00 74 ASN A C 6
ATOM 8436 O O . ASN A 1 74 ? 8.790 15.774 5.060 1.00 0.00 74 ASN A O 6
ATOM 8447 N N . TYR A 1 75 ? 8.669 15.167 2.894 1.00 0.00 75 TYR A N 6
ATOM 8448 C CA . TYR A 1 75 ? 8.857 13.737 3.111 1.00 0.00 75 TYR A CA 6
ATOM 8449 C C . TYR A 1 75 ? 10.314 13.457 3.503 1.00 0.00 75 TYR A C 6
ATOM 8450 O O . TYR A 1 75 ? 11.160 14.355 3.515 1.00 0.00 75 TYR A O 6
ATOM 8468 N N . SER A 1 76 ? 10.632 12.202 3.805 1.00 0.00 76 SER A N 6
ATOM 8469 C CA . SER A 1 76 ? 11.952 11.762 4.235 1.00 0.00 76 SER A CA 6
ATOM 8470 C C . SER A 1 76 ? 12.247 10.392 3.613 1.00 0.00 76 SER A C 6
ATOM 8471 O O . SER A 1 76 ? 11.417 9.870 2.862 1.00 0.00 76 SER A O 6
ATOM 8479 N N . SER A 1 77 ? 13.429 9.842 3.892 1.00 0.00 77 SER A N 6
ATOM 8480 C CA . SER A 1 77 ? 13.918 8.603 3.310 1.00 0.00 77 SER A CA 6
ATOM 8481 C C . SER A 1 77 ? 14.279 7.660 4.456 1.00 0.00 77 SER A C 6
ATOM 8482 O O . SER A 1 77 ? 15.008 8.077 5.358 1.00 0.00 77 SER A O 6
ATOM 8490 N N . VAL A 1 78 ? 13.731 6.442 4.470 1.00 0.00 78 VAL A N 6
ATOM 8491 C CA . VAL A 1 78 ? 13.921 5.454 5.536 1.00 0.00 78 VAL A CA 6
ATOM 8492 C C . VAL A 1 78 ? 13.884 4.059 4.892 1.00 0.00 78 VAL A C 6
ATOM 8493 O O . VAL A 1 78 ? 13.262 3.885 3.838 1.00 0.00 78 VAL A O 6
ATOM 8506 N N . ASP A 1 79 ? 14.467 3.049 5.540 1.00 0.00 79 ASP A N 6
ATOM 8507 C CA . ASP A 1 79 ? 14.519 1.662 5.068 1.00 0.00 79 ASP A CA 6
ATOM 8508 C C . ASP A 1 79 ? 13.741 0.747 6.011 1.00 0.00 79 ASP A C 6
ATOM 8509 O O . ASP A 1 79 ? 13.602 1.054 7.202 1.00 0.00 79 ASP A O 6
ATOM 8518 N N . ALA A 1 80 ? 13.123 -0.296 5.466 1.00 0.00 80 ALA A N 6
ATOM 8519 C CA . ALA A 1 80 ? 12.455 -1.353 6.202 1.00 0.00 80 ALA A CA 6
ATOM 8520 C C . ALA A 1 80 ? 12.455 -2.584 5.303 1.00 0.00 80 ALA A C 6
ATOM 8521 O O . ALA A 1 80 ? 12.086 -2.480 4.138 1.00 0.00 80 ALA A O 6
ATOM 8528 N N . ASN A 1 81 ? 12.803 -3.757 5.841 1.00 0.00 81 ASN A N 6
ATOM 8529 C CA . ASN A 1 81 ? 12.901 -5.030 5.111 1.00 0.00 81 ASN A CA 6
ATOM 8530 C C . ASN A 1 81 ? 13.810 -4.967 3.864 1.00 0.00 81 ASN A C 6
ATOM 8531 O O . ASN A 1 81 ? 13.696 -5.835 2.994 1.00 0.00 81 ASN A O 6
ATOM 8542 N N . GLY A 1 82 ? 14.766 -4.032 3.783 1.00 0.00 82 GLY A N 6
ATOM 8543 C CA . GLY A 1 82 ? 15.591 -3.861 2.589 1.00 0.00 82 GLY A CA 6
ATOM 8544 C C . GLY A 1 82 ? 14.830 -3.156 1.465 1.00 0.00 82 GLY A C 6
ATOM 8545 O O . GLY A 1 82 ? 15.204 -3.269 0.295 1.00 0.00 82 GLY A O 6
ATOM 8549 N N . ILE A 1 83 ? 13.735 -2.471 1.792 1.00 0.00 83 ILE A N 6
ATOM 8550 C CA . ILE A 1 83 ? 12.959 -1.644 0.893 1.00 0.00 83 ILE A CA 6
ATOM 8551 C C . ILE A 1 83 ? 13.348 -0.221 1.270 1.00 0.00 83 ILE A C 6
ATOM 8552 O O . ILE A 1 83 ? 13.226 0.157 2.437 1.00 0.00 83 ILE A O 6
ATOM 8568 N N . GLN A 1 84 ? 13.742 0.585 0.289 1.00 0.00 84 GLN A N 6
ATOM 8569 C CA . GLN A 1 84 ? 14.183 1.947 0.524 1.00 0.00 84 GLN A CA 6
ATOM 8570 C C . GLN A 1 84 ? 13.056 2.883 0.102 1.00 0.00 84 GLN A C 6
ATOM 8571 O O . GLN A 1 84 ? 12.555 2.794 -1.023 1.00 0.00 84 GLN A O 6
ATOM 8585 N N . SER A 1 85 ? 12.642 3.760 1.015 1.00 0.00 85 SER A N 6
ATOM 8586 C CA . SER A 1 85 ? 11.673 4.809 0.745 1.00 0.00 85 SER A CA 6
ATOM 8587 C C . SER A 1 85 ? 12.447 6.121 0.637 1.00 0.00 85 SER A C 6
ATOM 8588 O O . SER A 1 85 ? 13.445 6.283 1.338 1.00 0.00 85 SER A O 6
ATOM 8596 N N . GLN A 1 86 ? 12.012 7.047 -0.219 1.00 0.00 86 GLN A N 6
ATOM 8597 C CA . GLN A 1 86 ? 12.702 8.314 -0.456 1.00 0.00 86 GLN A CA 6
ATOM 8598 C C . GLN A 1 86 ? 11.733 9.498 -0.423 1.00 0.00 86 GLN A C 6
ATOM 8599 O O . GLN A 1 86 ? 10.539 9.323 -0.659 1.00 0.00 86 GLN A O 6
ATOM 8613 N N . MET A 1 87 ? 12.233 10.700 -0.136 1.00 0.00 87 MET A N 6
ATOM 8614 C CA . MET A 1 87 ? 11.426 11.918 -0.122 1.00 0.00 87 MET A CA 6
ATOM 8615 C C . MET A 1 87 ? 10.768 12.234 -1.484 1.00 0.00 87 MET A C 6
ATOM 8616 O O . MET A 1 87 ? 11.119 11.649 -2.509 1.00 0.00 87 MET A O 6
ATOM 8630 N N . LEU A 1 88 ? 9.812 13.176 -1.502 1.00 0.00 88 LEU A N 6
ATOM 8631 C CA . LEU A 1 88 ? 9.137 13.685 -2.698 1.00 0.00 88 LEU A CA 6
ATOM 8632 C C . LEU A 1 88 ? 8.824 15.169 -2.533 1.00 0.00 88 LEU A C 6
ATOM 8633 O O . LEU A 1 88 ? 8.945 15.741 -1.446 1.00 0.00 88 LEU A O 6
ATOM 8649 N N . SER A 1 89 ? 8.261 15.734 -3.595 1.00 0.00 89 SER A N 6
ATOM 8650 C CA . SER A 1 89 ? 7.778 17.086 -3.737 1.00 0.00 89 SER A CA 6
ATOM 8651 C C . SER A 1 89 ? 6.242 17.159 -3.755 1.00 0.00 89 SER A C 6
ATOM 8652 O O . SER A 1 89 ? 5.625 17.126 -4.823 1.00 0.00 89 SER A O 6
ATOM 8660 N N . ARG A 1 90 ? 5.605 17.196 -2.573 1.00 0.00 90 ARG A N 6
ATOM 8661 C CA . ARG A 1 90 ? 4.150 17.420 -2.457 1.00 0.00 90 ARG A CA 6
ATOM 8662 C C . ARG A 1 90 ? 3.265 16.425 -3.223 1.00 0.00 90 ARG A C 6
ATOM 8663 O O . ARG A 1 90 ? 2.633 16.807 -4.213 1.00 0.00 90 ARG A O 6
ATOM 8684 N N . TRP A 1 91 ? 3.296 15.134 -2.903 1.00 0.00 91 TRP A N 6
ATOM 8685 C CA . TRP A 1 91 ? 2.531 14.164 -3.680 1.00 0.00 91 TRP A CA 6
ATOM 8686 C C . TRP A 1 91 ? 1.087 14.148 -3.182 1.00 0.00 91 TRP A C 6
ATOM 8687 O O . TRP A 1 91 ? 0.756 13.624 -2.113 1.00 0.00 91 TRP A O 6
ATOM 8708 N N . SER A 1 92 ? 0.204 14.719 -3.996 1.00 0.00 92 SER A N 6
ATOM 8709 C CA . SER A 1 92 ? -1.211 14.938 -3.720 1.00 0.00 92 SER A CA 6
ATOM 8710 C C . SER A 1 92 ? -2.038 13.653 -3.912 1.00 0.00 92 SER A C 6
ATOM 8711 O O . SER A 1 92 ? -3.209 13.695 -4.295 1.00 0.00 92 SER A O 6
ATOM 8719 N N . ALA A 1 93 ? -1.430 12.510 -3.609 1.00 0.00 93 ALA A N 6
ATOM 8720 C CA . ALA A 1 93 ? -1.979 11.174 -3.581 1.00 0.00 93 ALA A CA 6
ATOM 8721 C C . ALA A 1 93 ? -0.995 10.404 -2.707 1.00 0.00 93 ALA A C 6
ATOM 8722 O O . ALA A 1 93 ? 0.080 10.024 -3.175 1.00 0.00 93 ALA A O 6
ATOM 8729 N N . SER A 1 94 ? -1.295 10.284 -1.419 1.00 0.00 94 SER A N 6
ATOM 8730 C CA . SER A 1 94 ? -0.494 9.522 -0.478 1.00 0.00 94 SER A CA 6
ATOM 8731 C C . SER A 1 94 ? -1.428 8.571 0.270 1.00 0.00 94 SER A C 6
ATOM 8732 O O . SER A 1 94 ? -2.652 8.745 0.245 1.00 0.00 94 SER A O 6
ATOM 8740 N N . PHE A 1 95 ? -0.870 7.545 0.901 1.00 0.00 95 PHE A N 6
ATOM 8741 C CA . PHE A 1 95 ? -1.615 6.527 1.614 1.00 0.00 95 PHE A CA 6
ATOM 8742 C C . PHE A 1 95 ? -0.731 5.891 2.672 1.00 0.00 95 PHE A C 6
ATOM 8743 O O . PHE A 1 95 ? 0.449 6.212 2.789 1.00 0.00 95 PHE A O 6
ATOM 8760 N N . THR A 1 96 ? -1.315 5.005 3.460 1.00 0.00 96 THR A N 6
ATOM 8761 C CA . THR A 1 96 ? -0.637 4.181 4.430 1.00 0.00 96 THR A CA 6
ATOM 8762 C C . THR A 1 96 ? -1.297 2.811 4.273 1.00 0.00 96 THR A C 6
ATOM 8763 O O . THR A 1 96 ? -2.460 2.695 3.875 1.00 0.00 96 THR A O 6
ATOM 8774 N N . VAL A 1 97 ? -0.517 1.756 4.442 1.00 0.00 97 VAL A N 6
ATOM 8775 C CA . VAL A 1 97 ? -0.982 0.394 4.269 1.00 0.00 97 VAL A CA 6
ATOM 8776 C C . VAL A 1 97 ? -1.121 -0.276 5.637 1.00 0.00 97 VAL A C 6
ATOM 8777 O O . VAL A 1 97 ? -0.441 0.110 6.591 1.00 0.00 97 VAL A O 6
ATOM 8790 N N . THR A 1 98 ? -2.009 -1.263 5.720 1.00 0.00 98 THR A N 6
ATOM 8791 C CA . THR A 1 98 ? -2.349 -2.069 6.882 1.00 0.00 98 THR A CA 6
ATOM 8792 C C . THR A 1 98 ? -2.736 -3.471 6.373 1.00 0.00 98 THR A C 6
ATOM 8793 O O . THR A 1 98 ? -2.627 -3.750 5.174 1.00 0.00 98 THR A O 6
ATOM 8804 N N . LEU A 1 99 ? -3.179 -4.357 7.263 1.00 0.00 99 LEU A N 6
ATOM 8805 C CA . LEU A 1 99 ? -3.722 -5.674 6.948 1.00 0.00 99 LEU A CA 6
ATOM 8806 C C . LEU A 1 99 ? -5.106 -5.752 7.580 1.00 0.00 99 LEU A C 6
ATOM 8807 O O . LEU A 1 99 ? -5.424 -4.981 8.490 1.00 0.00 99 LEU A O 6
ATOM 8823 N N . GLU A 1 100 ? -5.941 -6.638 7.041 1.00 0.00 100 GLU A N 6
ATOM 8824 C CA . GLU A 1 100 ? -7.251 -6.970 7.583 1.00 0.00 100 GLU A CA 6
ATOM 8825 C C . GLU A 1 100 ? -7.040 -8.221 8.411 1.00 0.00 100 GLU A C 6
ATOM 8826 O O . GLU A 1 100 ? -7.183 -8.147 9.648 1.00 0.00 100 GLU A O 6
ATOM 8839 N N . THR A 1 1 ? -19.267 -5.297 -3.214 1.00 0.00 1 THR A N 7
ATOM 8840 C CA . THR A 1 1 ? -17.841 -4.950 -3.260 1.00 0.00 1 THR A CA 7
ATOM 8841 C C . THR A 1 1 ? -16.989 -6.192 -2.994 1.00 0.00 1 THR A C 7
ATOM 8842 O O . THR A 1 1 ? -17.300 -7.008 -2.124 1.00 0.00 1 THR A O 7
ATOM 8854 N N . ALA A 1 2 ? -15.934 -6.333 -3.788 1.00 0.00 2 ALA A N 7
ATOM 8855 C CA . ALA A 1 2 ? -14.949 -7.403 -3.808 1.00 0.00 2 ALA A CA 7
ATOM 8856 C C . ALA A 1 2 ? -13.580 -6.720 -3.998 1.00 0.00 2 ALA A C 7
ATOM 8857 O O . ALA A 1 2 ? -13.546 -5.581 -4.483 1.00 0.00 2 ALA A O 7
ATOM 8864 N N . PRO A 1 3 ? -12.465 -7.349 -3.591 1.00 0.00 3 PRO A N 7
ATOM 8865 C CA . PRO A 1 3 ? -11.147 -6.725 -3.609 1.00 0.00 3 PRO A CA 7
ATOM 8866 C C . PRO A 1 3 ? -10.653 -6.401 -5.023 1.00 0.00 3 PRO A C 7
ATOM 8867 O O . PRO A 1 3 ? -11.304 -6.697 -6.034 1.00 0.00 3 PRO A O 7
ATOM 8878 N N . ILE A 1 4 ? -9.452 -5.833 -5.105 1.00 0.00 4 ILE A N 7
ATOM 8879 C CA . ILE A 1 4 ? -8.778 -5.524 -6.347 1.00 0.00 4 ILE A CA 7
ATOM 8880 C C . ILE A 1 4 ? -7.648 -6.545 -6.405 1.00 0.00 4 ILE A C 7
ATOM 8881 O O . ILE A 1 4 ? -6.731 -6.550 -5.580 1.00 0.00 4 ILE A O 7
ATOM 8897 N N . ALA A 1 5 ? -7.751 -7.440 -7.382 1.00 0.00 5 ALA A N 7
ATOM 8898 C CA . ALA A 1 5 ? -6.837 -8.548 -7.551 1.00 0.00 5 ALA A CA 7
ATOM 8899 C C . ALA A 1 5 ? -5.650 -7.980 -8.313 1.00 0.00 5 ALA A C 7
ATOM 8900 O O . ALA A 1 5 ? -5.733 -7.822 -9.535 1.00 0.00 5 ALA A O 7
ATOM 8907 N N . ILE A 1 6 ? -4.575 -7.612 -7.621 1.00 0.00 6 ILE A N 7
ATOM 8908 C CA . ILE A 1 6 ? -3.446 -6.950 -8.253 1.00 0.00 6 ILE A CA 7
ATOM 8909 C C . ILE A 1 6 ? -2.375 -8.001 -8.529 1.00 0.00 6 ILE A C 7
ATOM 8910 O O . ILE A 1 6 ? -2.476 -9.147 -8.086 1.00 0.00 6 ILE A O 7
ATOM 8926 N N . THR A 1 7 ? -1.374 -7.625 -9.321 1.00 0.00 7 THR A N 7
ATOM 8927 C CA . THR A 1 7 ? -0.342 -8.536 -9.804 1.00 0.00 7 THR A CA 7
ATOM 8928 C C . THR A 1 7 ? 1.038 -8.151 -9.267 1.00 0.00 7 THR A C 7
ATOM 8929 O O . THR A 1 7 ? 2.046 -8.368 -9.936 1.00 0.00 7 THR A O 7
ATOM 8940 N N . CYS A 1 8 ? 1.086 -7.532 -8.083 1.00 0.00 8 CYS A N 7
ATOM 8941 C CA . CYS A 1 8 ? 2.303 -7.195 -7.341 1.00 0.00 8 CYS A CA 7
ATOM 8942 C C . CYS A 1 8 ? 3.317 -6.298 -8.085 1.00 0.00 8 CYS A C 7
ATOM 8943 O O . CYS A 1 8 ? 4.426 -6.076 -7.608 1.00 0.00 8 CYS A O 7
ATOM 8950 N N . PHE A 1 9 ? 2.906 -5.690 -9.194 1.00 0.00 9 PHE A N 7
ATOM 8951 C CA . PHE A 1 9 ? 3.640 -4.705 -9.994 1.00 0.00 9 PHE A CA 7
ATOM 8952 C C . PHE A 1 9 ? 2.894 -3.362 -9.983 1.00 0.00 9 PHE A C 7
ATOM 8953 O O . PHE A 1 9 ? 3.441 -2.304 -10.307 1.00 0.00 9 PHE A O 7
ATOM 8970 N N . THR A 1 10 ? 1.621 -3.417 -9.608 1.00 0.00 10 THR A N 7
ATOM 8971 C CA . THR A 1 10 ? 0.691 -2.328 -9.425 1.00 0.00 10 THR A CA 7
ATOM 8972 C C . THR A 1 10 ? 1.266 -1.374 -8.364 1.00 0.00 10 THR A C 7
ATOM 8973 O O . THR A 1 10 ? 1.822 -1.813 -7.352 1.00 0.00 10 THR A O 7
ATOM 8984 N N . ARG A 1 11 ? 1.203 -0.070 -8.625 1.00 0.00 11 ARG A N 7
ATOM 8985 C CA . ARG A 1 11 ? 1.708 0.988 -7.760 1.00 0.00 11 ARG A CA 7
ATOM 8986 C C . ARG A 1 11 ? 0.559 1.711 -7.086 1.00 0.00 11 ARG A C 7
ATOM 8987 O O . ARG A 1 11 ? -0.608 1.530 -7.437 1.00 0.00 11 ARG A O 7
ATOM 9008 N N . GLY A 1 12 ? 0.902 2.600 -6.161 1.00 0.00 12 GLY A N 7
ATOM 9009 C CA . GLY A 1 12 ? -0.059 3.476 -5.526 1.00 0.00 12 GLY A CA 7
ATOM 9010 C C . GLY A 1 12 ? -0.598 4.486 -6.545 1.00 0.00 12 GLY A C 7
ATOM 9011 O O . GLY A 1 12 ? -1.477 5.253 -6.198 1.00 0.00 12 GLY A O 7
ATOM 9015 N N . LEU A 1 13 ? -0.102 4.505 -7.792 1.00 0.00 13 LEU A N 7
ATOM 9016 C CA . LEU A 1 13 ? -0.635 5.333 -8.865 1.00 0.00 13 LEU A CA 7
ATOM 9017 C C . LEU A 1 13 ? -2.015 4.801 -9.237 1.00 0.00 13 LEU A C 7
ATOM 9018 O O . LEU A 1 13 ? -2.920 5.568 -9.564 1.00 0.00 13 LEU A O 7
ATOM 9034 N N . ASP A 1 14 ? -2.139 3.476 -9.248 1.00 0.00 14 ASP A N 7
ATOM 9035 C CA . ASP A 1 14 ? -3.305 2.745 -9.696 1.00 0.00 14 ASP A CA 7
ATOM 9036 C C . ASP A 1 14 ? -4.426 2.856 -8.669 1.00 0.00 14 ASP A C 7
ATOM 9037 O O . ASP A 1 14 ? -5.509 3.362 -8.967 1.00 0.00 14 ASP A O 7
ATOM 9046 N N . ILE A 1 15 ? -4.162 2.433 -7.433 1.00 0.00 15 ILE A N 7
ATOM 9047 C CA . ILE A 1 15 ? -5.165 2.342 -6.381 1.00 0.00 15 ILE A CA 7
ATOM 9048 C C . ILE A 1 15 ? -5.049 3.513 -5.409 1.00 0.00 15 ILE A C 7
ATOM 9049 O O . ILE A 1 15 ? -4.239 3.478 -4.484 1.00 0.00 15 ILE A O 7
ATOM 9065 N N . ARG A 1 16 ? -5.896 4.534 -5.591 1.00 0.00 16 ARG A N 7
ATOM 9066 C CA . ARG A 1 16 ? -6.014 5.671 -4.673 1.00 0.00 16 ARG A CA 7
ATOM 9067 C C . ARG A 1 16 ? -7.470 5.924 -4.309 1.00 0.00 16 ARG A C 7
ATOM 9068 O O . ARG A 1 16 ? -7.914 7.073 -4.257 1.00 0.00 16 ARG A O 7
ATOM 9089 N N . LYS A 1 17 ? -8.243 4.856 -4.100 1.00 0.00 17 LYS A N 7
ATOM 9090 C CA . LYS A 1 17 ? -9.605 5.027 -3.606 1.00 0.00 17 LYS A CA 7
ATOM 9091 C C . LYS A 1 17 ? -9.447 5.414 -2.135 1.00 0.00 17 LYS A C 7
ATOM 9092 O O . LYS A 1 17 ? -8.350 5.301 -1.576 1.00 0.00 17 LYS A O 7
ATOM 9111 N N . GLU A 1 18 ? -10.527 5.844 -1.490 1.00 0.00 18 GLU A N 7
ATOM 9112 C CA . GLU A 1 18 ? -10.468 6.253 -0.092 1.00 0.00 18 GLU A CA 7
ATOM 9113 C C . GLU A 1 18 ? -9.916 5.098 0.761 1.00 0.00 18 GLU A C 7
ATOM 9114 O O . GLU A 1 18 ? -9.227 5.319 1.756 1.00 0.00 18 GLU A O 7
ATOM 9126 N N . LYS A 1 19 ? -10.222 3.856 0.386 1.00 0.00 19 LYS A N 7
ATOM 9127 C CA . LYS A 1 19 ? -9.696 2.620 0.955 1.00 0.00 19 LYS A CA 7
ATOM 9128 C C . LYS A 1 19 ? -9.868 1.516 -0.084 1.00 0.00 19 LYS A C 7
ATOM 9129 O O . LYS A 1 19 ? -10.741 1.626 -0.953 1.00 0.00 19 LYS A O 7
ATOM 9148 N N . ALA A 1 20 ? -9.018 0.493 -0.064 1.00 0.00 20 ALA A N 7
ATOM 9149 C CA . ALA A 1 20 ? -9.002 -0.555 -1.075 1.00 0.00 20 ALA A CA 7
ATOM 9150 C C . ALA A 1 20 ? -8.444 -1.843 -0.481 1.00 0.00 20 ALA A C 7
ATOM 9151 O O . ALA A 1 20 ? -7.381 -1.829 0.140 1.00 0.00 20 ALA A O 7
ATOM 9158 N N . ASP A 1 21 ? -9.143 -2.949 -0.717 1.00 0.00 21 ASP A N 7
ATOM 9159 C CA . ASP A 1 21 ? -8.786 -4.291 -0.267 1.00 0.00 21 ASP A CA 7
ATOM 9160 C C . ASP A 1 21 ? -8.015 -4.900 -1.437 1.00 0.00 21 ASP A C 7
ATOM 9161 O O . ASP A 1 21 ? -8.603 -5.047 -2.511 1.00 0.00 21 ASP A O 7
ATOM 9170 N N . VAL A 1 22 ? -6.717 -5.193 -1.309 1.00 0.00 22 VAL A N 7
ATOM 9171 C CA . VAL A 1 22 ? -5.926 -5.723 -2.430 1.00 0.00 22 VAL A CA 7
ATOM 9172 C C . VAL A 1 22 ? -5.277 -7.069 -2.077 1.00 0.00 22 VAL A C 7
ATOM 9173 O O . VAL A 1 22 ? -5.149 -7.424 -0.902 1.00 0.00 22 VAL A O 7
ATOM 9186 N N . LEU A 1 23 ? -4.858 -7.832 -3.089 1.00 0.00 23 LEU A N 7
ATOM 9187 C CA . LEU A 1 23 ? -4.202 -9.128 -2.931 1.00 0.00 23 LEU A CA 7
ATOM 9188 C C . LEU A 1 23 ? -2.938 -9.127 -3.764 1.00 0.00 23 LEU A C 7
ATOM 9189 O O . LEU A 1 23 ? -3.012 -8.825 -4.955 1.00 0.00 23 LEU A O 7
ATOM 9205 N N . CYS A 1 24 ? -1.805 -9.485 -3.160 1.00 0.00 24 CYS A N 7
ATOM 9206 C CA . CYS A 1 24 ? -0.539 -9.661 -3.847 1.00 0.00 24 CYS A CA 7
ATOM 9207 C C . CYS A 1 24 ? -0.265 -11.171 -3.931 1.00 0.00 24 CYS A C 7
ATOM 9208 O O . CYS A 1 24 ? 0.229 -11.735 -2.954 1.00 0.00 24 CYS A O 7
ATOM 9215 N N . PRO A 1 25 ? -0.621 -11.847 -5.036 1.00 0.00 25 PRO A N 7
ATOM 9216 C CA . PRO A 1 25 ? -0.353 -13.268 -5.219 1.00 0.00 25 PRO A CA 7
ATOM 9217 C C . PRO A 1 25 ? 1.127 -13.524 -5.533 1.00 0.00 25 PRO A C 7
ATOM 9218 O O . PRO A 1 25 ? 1.854 -12.619 -5.946 1.00 0.00 25 PRO A O 7
ATOM 9229 N N . GLY A 1 26 ? 1.563 -14.779 -5.449 1.00 0.00 26 GLY A N 7
ATOM 9230 C CA . GLY A 1 26 ? 2.957 -15.134 -5.685 1.00 0.00 26 GLY A CA 7
ATOM 9231 C C . GLY A 1 26 ? 3.815 -14.694 -4.503 1.00 0.00 26 GLY A C 7
ATOM 9232 O O . GLY A 1 26 ? 3.301 -14.519 -3.400 1.00 0.00 26 GLY A O 7
ATOM 9236 N N . GLY A 1 27 ? 5.125 -14.560 -4.719 1.00 0.00 27 GLY A N 7
ATOM 9237 C CA . GLY A 1 27 ? 6.084 -14.265 -3.665 1.00 0.00 27 GLY A CA 7
ATOM 9238 C C . GLY A 1 27 ? 6.532 -12.806 -3.630 1.00 0.00 27 GLY A C 7
ATOM 9239 O O . GLY A 1 27 ? 6.970 -12.358 -2.571 1.00 0.00 27 GLY A O 7
ATOM 9243 N N . CYS A 1 28 ? 6.419 -12.076 -4.750 1.00 0.00 28 CYS A N 7
ATOM 9244 C CA . CYS A 1 28 ? 6.898 -10.707 -4.964 1.00 0.00 28 CYS A CA 7
ATOM 9245 C C . CYS A 1 28 ? 8.291 -10.461 -4.341 1.00 0.00 28 CYS A C 7
ATOM 9246 O O . CYS A 1 28 ? 8.373 -9.841 -3.281 1.00 0.00 28 CYS A O 7
ATOM 9253 N N . PRO A 1 29 ? 9.388 -10.947 -4.956 1.00 0.00 29 PRO A N 7
ATOM 9254 C CA . PRO A 1 29 ? 10.739 -10.881 -4.390 1.00 0.00 29 PRO A CA 7
ATOM 9255 C C . PRO A 1 29 ? 11.226 -9.435 -4.244 1.00 0.00 29 PRO A C 7
ATOM 9256 O O . PRO A 1 29 ? 10.696 -8.544 -4.907 1.00 0.00 29 PRO A O 7
ATOM 9267 N N . LEU A 1 30 ? 12.263 -9.190 -3.428 1.00 0.00 30 LEU A N 7
ATOM 9268 C CA . LEU A 1 30 ? 12.893 -7.870 -3.279 1.00 0.00 30 LEU A CA 7
ATOM 9269 C C . LEU A 1 30 ? 13.777 -7.616 -4.506 1.00 0.00 30 LEU A C 7
ATOM 9270 O O . LEU A 1 30 ? 14.990 -7.436 -4.389 1.00 0.00 30 LEU A O 7
ATOM 9286 N N . GLU A 1 31 ? 13.155 -7.551 -5.675 1.00 0.00 31 GLU A N 7
ATOM 9287 C CA . GLU A 1 31 ? 13.802 -7.453 -6.966 1.00 0.00 31 GLU A CA 7
ATOM 9288 C C . GLU A 1 31 ? 13.883 -6.004 -7.442 1.00 0.00 31 GLU A C 7
ATOM 9289 O O . GLU A 1 31 ? 14.962 -5.418 -7.505 1.00 0.00 31 GLU A O 7
ATOM 9301 N N . GLU A 1 32 ? 12.729 -5.431 -7.781 1.00 0.00 32 GLU A N 7
ATOM 9302 C CA . GLU A 1 32 ? 12.584 -4.116 -8.377 1.00 0.00 32 GLU A CA 7
ATOM 9303 C C . GLU A 1 32 ? 11.420 -3.436 -7.669 1.00 0.00 32 GLU A C 7
ATOM 9304 O O . GLU A 1 32 ? 10.266 -3.708 -8.011 1.00 0.00 32 GLU A O 7
ATOM 9316 N N . PHE A 1 33 ? 11.695 -2.571 -6.694 1.00 0.00 33 PHE A N 7
ATOM 9317 C CA . PHE A 1 33 ? 10.694 -1.751 -6.021 1.00 0.00 33 PHE A CA 7
ATOM 9318 C C . PHE A 1 33 ? 11.260 -0.356 -5.819 1.00 0.00 33 PHE A C 7
ATOM 9319 O O . PHE A 1 33 ? 12.478 -0.190 -5.714 1.00 0.00 33 PHE A O 7
ATOM 9336 N N . SER A 1 34 ? 10.404 0.654 -5.890 1.00 0.00 34 SER A N 7
ATOM 9337 C CA . SER A 1 34 ? 10.743 2.024 -5.576 1.00 0.00 34 SER A CA 7
ATOM 9338 C C . SER A 1 34 ? 9.677 2.419 -4.556 1.00 0.00 34 SER A C 7
ATOM 9339 O O . SER A 1 34 ? 8.493 2.101 -4.743 1.00 0.00 34 SER A O 7
ATOM 9347 N N . VAL A 1 35 ? 10.063 3.074 -3.469 1.00 0.00 35 VAL A N 7
ATOM 9348 C CA . VAL A 1 35 ? 9.130 3.552 -2.463 1.00 0.00 35 VAL A CA 7
ATOM 9349 C C . VAL A 1 35 ? 9.463 5.016 -2.222 1.00 0.00 35 VAL A C 7
ATOM 9350 O O . VAL A 1 35 ? 10.609 5.444 -2.393 1.00 0.00 35 VAL A O 7
ATOM 9363 N N . TYR A 1 36 ? 8.460 5.804 -1.851 1.00 0.00 36 TYR A N 7
ATOM 9364 C CA . TYR A 1 36 ? 8.601 7.233 -1.711 1.00 0.00 36 TYR A CA 7
ATOM 9365 C C . TYR A 1 36 ? 7.883 7.647 -0.432 1.00 0.00 36 TYR A C 7
ATOM 9366 O O . TYR A 1 36 ? 6.654 7.701 -0.409 1.00 0.00 36 TYR A O 7
ATOM 9384 N N . GLY A 1 37 ? 8.660 7.899 0.622 1.00 0.00 37 GLY A N 7
ATOM 9385 C CA . GLY A 1 37 ? 8.196 8.186 1.967 1.00 0.00 37 GLY A CA 7
ATOM 9386 C C . GLY A 1 37 ? 7.884 6.893 2.719 1.00 0.00 37 GLY A C 7
ATOM 9387 O O . GLY A 1 37 ? 7.530 5.891 2.099 1.00 0.00 37 GLY A O 7
ATOM 9391 N N . ASN A 1 38 ? 8.093 6.876 4.041 1.00 0.00 38 ASN A N 7
ATOM 9392 C CA . ASN A 1 38 ? 7.699 5.739 4.876 1.00 0.00 38 ASN A CA 7
ATOM 9393 C C . ASN A 1 38 ? 6.333 6.119 5.465 1.00 0.00 38 ASN A C 7
ATOM 9394 O O . ASN A 1 38 ? 6.130 7.303 5.753 1.00 0.00 38 ASN A O 7
ATOM 9405 N N . ILE A 1 39 ? 5.447 5.157 5.747 1.00 0.00 39 ILE A N 7
ATOM 9406 C CA . ILE A 1 39 ? 4.054 5.339 6.190 1.00 0.00 39 ILE A CA 7
ATOM 9407 C C . ILE A 1 39 ? 3.267 6.126 5.147 1.00 0.00 39 ILE A C 7
ATOM 9408 O O . ILE A 1 39 ? 2.345 5.575 4.554 1.00 0.00 39 ILE A O 7
ATOM 9424 N N . VAL A 1 40 ? 3.568 7.410 4.975 1.00 0.00 40 VAL A N 7
ATOM 9425 C CA . VAL A 1 40 ? 3.011 8.234 3.934 1.00 0.00 40 VAL A CA 7
ATOM 9426 C C . VAL A 1 40 ? 3.792 7.763 2.713 1.00 0.00 40 VAL A C 7
ATOM 9427 O O . VAL A 1 40 ? 4.896 8.249 2.449 1.00 0.00 40 VAL A O 7
ATOM 9440 N N . TYR A 1 41 ? 3.220 6.803 2.000 1.00 0.00 41 TYR A N 7
ATOM 9441 C CA . TYR A 1 41 ? 3.730 6.296 0.750 1.00 0.00 41 TYR A CA 7
ATOM 9442 C C . TYR A 1 41 ? 3.089 7.164 -0.320 1.00 0.00 41 TYR A C 7
ATOM 9443 O O . TYR A 1 41 ? 1.862 7.196 -0.445 1.00 0.00 41 TYR A O 7
ATOM 9461 N N . ALA A 1 42 ? 3.878 7.959 -1.039 1.00 0.00 42 ALA A N 7
ATOM 9462 C CA . ALA A 1 42 ? 3.332 8.703 -2.160 1.00 0.00 42 ALA A CA 7
ATOM 9463 C C . ALA A 1 42 ? 2.900 7.719 -3.248 1.00 0.00 42 ALA A C 7
ATOM 9464 O O . ALA A 1 42 ? 3.479 6.638 -3.391 1.00 0.00 42 ALA A O 7
ATOM 9471 N N . SER A 1 43 ? 1.956 8.173 -4.068 1.00 0.00 43 SER A N 7
ATOM 9472 C CA . SER A 1 43 ? 1.363 7.539 -5.239 1.00 0.00 43 SER A CA 7
ATOM 9473 C C . SER A 1 43 ? 2.364 6.674 -6.026 1.00 0.00 43 SER A C 7
ATOM 9474 O O . SER A 1 43 ? 2.128 5.497 -6.268 1.00 0.00 43 SER A O 7
ATOM 9482 N N . VAL A 1 44 ? 3.514 7.229 -6.400 1.00 0.00 44 VAL A N 7
ATOM 9483 C CA . VAL A 1 44 ? 4.507 6.584 -7.257 1.00 0.00 44 VAL A CA 7
ATOM 9484 C C . VAL A 1 44 ? 5.148 5.311 -6.647 1.00 0.00 44 VAL A C 7
ATOM 9485 O O . VAL A 1 44 ? 5.800 4.565 -7.377 1.00 0.00 44 VAL A O 7
ATOM 9498 N N . SER A 1 45 ? 4.990 5.034 -5.348 1.00 0.00 45 SER A N 7
ATOM 9499 C CA . SER A 1 45 ? 5.518 3.828 -4.706 1.00 0.00 45 SER A CA 7
ATOM 9500 C C . SER A 1 45 ? 4.860 2.534 -5.212 1.00 0.00 45 SER A C 7
ATOM 9501 O O . SER A 1 45 ? 3.660 2.512 -5.493 1.00 0.00 45 SER A O 7
ATOM 9509 N N . SER A 1 46 ? 5.625 1.441 -5.280 1.00 0.00 46 SER A N 7
ATOM 9510 C CA . SER A 1 46 ? 5.107 0.111 -5.603 1.00 0.00 46 SER A CA 7
ATOM 9511 C C . SER A 1 46 ? 4.173 -0.321 -4.467 1.00 0.00 46 SER A C 7
ATOM 9512 O O . SER A 1 46 ? 4.445 0.008 -3.309 1.00 0.00 46 SER A O 7
ATOM 9520 N N . ILE A 1 47 ? 3.098 -1.071 -4.754 1.00 0.00 47 ILE A N 7
ATOM 9521 C CA . ILE A 1 47 ? 2.257 -1.613 -3.685 1.00 0.00 47 ILE A CA 7
ATOM 9522 C C . ILE A 1 47 ? 3.070 -2.676 -2.936 1.00 0.00 47 ILE A C 7
ATOM 9523 O O . ILE A 1 47 ? 3.029 -2.667 -1.710 1.00 0.00 47 ILE A O 7
ATOM 9539 N N . CYS A 1 48 ? 3.834 -3.554 -3.614 1.00 0.00 48 CYS A N 7
ATOM 9540 C CA . CYS A 1 48 ? 4.715 -4.487 -2.900 1.00 0.00 48 CYS A CA 7
ATOM 9541 C C . CYS A 1 48 ? 5.725 -3.709 -2.081 1.00 0.00 48 CYS A C 7
ATOM 9542 O O . CYS A 1 48 ? 5.895 -4.011 -0.903 1.00 0.00 48 CYS A O 7
ATOM 9549 N N . GLY A 1 49 ? 6.365 -2.718 -2.711 1.00 0.00 49 GLY A N 7
ATOM 9550 C CA . GLY A 1 49 ? 7.309 -1.831 -2.065 1.00 0.00 49 GLY A CA 7
ATOM 9551 C C . GLY A 1 49 ? 6.732 -1.317 -0.752 1.00 0.00 49 GLY A C 7
ATOM 9552 O O . GLY A 1 49 ? 7.246 -1.647 0.310 1.00 0.00 49 GLY A O 7
ATOM 9556 N N . ALA A 1 50 ? 5.644 -0.550 -0.818 1.00 0.00 50 ALA A N 7
ATOM 9557 C CA . ALA A 1 50 ? 4.985 0.033 0.339 1.00 0.00 50 ALA A CA 7
ATOM 9558 C C . ALA A 1 50 ? 4.572 -1.033 1.358 1.00 0.00 50 ALA A C 7
ATOM 9559 O O . ALA A 1 50 ? 4.801 -0.843 2.547 1.00 0.00 50 ALA A O 7
ATOM 9566 N N . ALA A 1 51 ? 3.947 -2.130 0.919 1.00 0.00 51 ALA A N 7
ATOM 9567 C CA . ALA A 1 51 ? 3.399 -3.160 1.794 1.00 0.00 51 ALA A CA 7
ATOM 9568 C C . ALA A 1 51 ? 4.491 -3.857 2.593 1.00 0.00 51 ALA A C 7
ATOM 9569 O O . ALA A 1 51 ? 4.402 -3.929 3.819 1.00 0.00 51 ALA A O 7
ATOM 9576 N N . VAL A 1 52 ? 5.481 -4.421 1.908 1.00 0.00 52 VAL A N 7
ATOM 9577 C CA . VAL A 1 52 ? 6.589 -5.116 2.540 1.00 0.00 52 VAL A CA 7
ATOM 9578 C C . VAL A 1 52 ? 7.445 -4.121 3.341 1.00 0.00 52 VAL A C 7
ATOM 9579 O O . VAL A 1 52 ? 7.898 -4.475 4.425 1.00 0.00 52 VAL A O 7
ATOM 9592 N N . HIS A 1 53 ? 7.612 -2.868 2.893 1.00 0.00 53 HIS A N 7
ATOM 9593 C CA . HIS A 1 53 ? 8.309 -1.824 3.653 1.00 0.00 53 HIS A CA 7
ATOM 9594 C C . HIS A 1 53 ? 7.591 -1.603 4.987 1.00 0.00 53 HIS A C 7
ATOM 9595 O O . HIS A 1 53 ? 8.169 -1.753 6.063 1.00 0.00 53 HIS A O 7
ATOM 9609 N N . ARG A 1 54 ? 6.286 -1.328 4.926 1.00 0.00 54 ARG A N 7
ATOM 9610 C CA . ARG A 1 54 ? 5.392 -1.209 6.076 1.00 0.00 54 ARG A CA 7
ATOM 9611 C C . ARG A 1 54 ? 5.407 -2.477 6.931 1.00 0.00 54 ARG A C 7
ATOM 9612 O O . ARG A 1 54 ? 5.042 -2.404 8.108 1.00 0.00 54 ARG A O 7
ATOM 9633 N N . GLY A 1 55 ? 5.770 -3.630 6.377 1.00 0.00 55 GLY A N 7
ATOM 9634 C CA . GLY A 1 55 ? 5.756 -4.900 7.076 1.00 0.00 55 GLY A CA 7
ATOM 9635 C C . GLY A 1 55 ? 4.327 -5.402 7.238 1.00 0.00 55 GLY A C 7
ATOM 9636 O O . GLY A 1 55 ? 4.001 -5.962 8.282 1.00 0.00 55 GLY A O 7
ATOM 9640 N N . VAL A 1 56 ? 3.446 -5.134 6.271 1.00 0.00 56 VAL A N 7
ATOM 9641 C CA . VAL A 1 56 ? 2.094 -5.686 6.266 1.00 0.00 56 VAL A CA 7
ATOM 9642 C C . VAL A 1 56 ? 2.252 -7.204 6.201 1.00 0.00 56 VAL A C 7
ATOM 9643 O O . VAL A 1 56 ? 1.817 -7.945 7.080 1.00 0.00 56 VAL A O 7
ATOM 9656 N N . ILE A 1 57 ? 2.942 -7.641 5.161 1.00 0.00 57 ILE A N 7
ATOM 9657 C CA . ILE A 1 57 ? 3.353 -8.993 4.872 1.00 0.00 57 ILE A CA 7
ATOM 9658 C C . ILE A 1 57 ? 4.877 -8.955 4.818 1.00 0.00 57 ILE A C 7
ATOM 9659 O O . ILE A 1 57 ? 5.470 -7.892 4.592 1.00 0.00 57 ILE A O 7
ATOM 9675 N N . SER A 1 58 ? 5.505 -10.102 5.047 1.00 0.00 58 SER A N 7
ATOM 9676 C CA . SER A 1 58 ? 6.943 -10.240 4.879 1.00 0.00 58 SER A CA 7
ATOM 9677 C C . SER A 1 58 ? 7.171 -10.263 3.358 1.00 0.00 58 SER A C 7
ATOM 9678 O O . SER A 1 58 ? 6.206 -10.189 2.582 1.00 0.00 58 SER A O 7
ATOM 9686 N N . ASN A 1 59 ? 8.418 -10.314 2.886 1.00 0.00 59 ASN A N 7
ATOM 9687 C CA . ASN A 1 59 ? 8.664 -10.482 1.454 1.00 0.00 59 ASN A CA 7
ATOM 9688 C C . ASN A 1 59 ? 8.261 -11.914 1.049 1.00 0.00 59 ASN A C 7
ATOM 9689 O O . ASN A 1 59 ? 9.099 -12.801 0.898 1.00 0.00 59 ASN A O 7
ATOM 9700 N N . SER A 1 60 ? 6.955 -12.165 0.967 1.00 0.00 60 SER A N 7
ATOM 9701 C CA . SER A 1 60 ? 6.340 -13.459 0.739 1.00 0.00 60 SER A CA 7
ATOM 9702 C C . SER A 1 60 ? 5.043 -13.395 -0.080 1.00 0.00 60 SER A C 7
ATOM 9703 O O . SER A 1 60 ? 4.563 -14.447 -0.505 1.00 0.00 60 SER A O 7
ATOM 9711 N N . GLY A 1 61 ? 4.459 -12.205 -0.262 1.00 0.00 61 GLY A N 7
ATOM 9712 C CA . GLY A 1 61 ? 3.158 -12.030 -0.900 1.00 0.00 61 GLY A CA 7
ATOM 9713 C C . GLY A 1 61 ? 2.055 -12.265 0.136 1.00 0.00 61 GLY A C 7
ATOM 9714 O O . GLY A 1 61 ? 2.319 -12.743 1.244 1.00 0.00 61 GLY A O 7
ATOM 9718 N N . GLY A 1 62 ? 0.807 -11.930 -0.189 1.00 0.00 62 GLY A N 7
ATOM 9719 C CA . GLY A 1 62 ? -0.313 -12.018 0.735 1.00 0.00 62 GLY A CA 7
ATOM 9720 C C . GLY A 1 62 ? -1.290 -10.862 0.554 1.00 0.00 62 GLY A C 7
ATOM 9721 O O . GLY A 1 62 ? -1.170 -10.092 -0.407 1.00 0.00 62 GLY A O 7
ATOM 9725 N N . PRO A 1 63 ? -2.303 -10.758 1.426 1.00 0.00 63 PRO A N 7
ATOM 9726 C CA . PRO A 1 63 ? -3.301 -9.717 1.331 1.00 0.00 63 PRO A CA 7
ATOM 9727 C C . PRO A 1 63 ? -2.738 -8.412 1.889 1.00 0.00 63 PRO A C 7
ATOM 9728 O O . PRO A 1 63 ? -1.868 -8.409 2.764 1.00 0.00 63 PRO A O 7
ATOM 9739 N N . VAL A 1 64 ? -3.251 -7.293 1.395 1.00 0.00 64 VAL A N 7
ATOM 9740 C CA . VAL A 1 64 ? -2.814 -5.968 1.788 1.00 0.00 64 VAL A CA 7
ATOM 9741 C C . VAL A 1 64 ? -4.056 -5.073 1.724 1.00 0.00 64 VAL A C 7
ATOM 9742 O O . VAL A 1 64 ? -4.991 -5.341 0.970 1.00 0.00 64 VAL A O 7
ATOM 9755 N N . ARG A 1 65 ? -4.073 -3.976 2.474 1.00 0.00 65 ARG A N 7
ATOM 9756 C CA . ARG A 1 65 ? -5.196 -3.047 2.493 1.00 0.00 65 ARG A CA 7
ATOM 9757 C C . ARG A 1 65 ? -4.673 -1.627 2.491 1.00 0.00 65 ARG A C 7
ATOM 9758 O O . ARG A 1 65 ? -3.894 -1.251 3.368 1.00 0.00 65 ARG A O 7
ATOM 9779 N N . VAL A 1 66 ? -5.052 -0.856 1.482 1.00 0.00 66 VAL A N 7
ATOM 9780 C CA . VAL A 1 66 ? -4.674 0.545 1.345 1.00 0.00 66 VAL A CA 7
ATOM 9781 C C . VAL A 1 66 ? -5.772 1.420 1.964 1.00 0.00 66 VAL A C 7
ATOM 9782 O O . VAL A 1 66 ? -6.958 1.101 1.858 1.00 0.00 66 VAL A O 7
ATOM 9795 N N . TYR A 1 67 ? -5.373 2.538 2.570 1.00 0.00 67 TYR A N 7
ATOM 9796 C CA . TYR A 1 67 ? -6.220 3.595 3.111 1.00 0.00 67 TYR A CA 7
ATOM 9797 C C . TYR A 1 67 ? -5.634 4.891 2.552 1.00 0.00 67 TYR A C 7
ATOM 9798 O O . TYR A 1 67 ? -4.406 5.045 2.528 1.00 0.00 67 TYR A O 7
ATOM 9816 N N . SER A 1 68 ? -6.474 5.818 2.088 1.00 0.00 68 SER A N 7
ATOM 9817 C CA . SER A 1 68 ? -5.981 7.098 1.615 1.00 0.00 68 SER A CA 7
ATOM 9818 C C . SER A 1 68 ? -5.357 7.853 2.786 1.00 0.00 68 SER A C 7
ATOM 9819 O O . SER A 1 68 ? -5.690 7.638 3.962 1.00 0.00 68 SER A O 7
ATOM 9827 N N . LEU A 1 69 ? -4.436 8.744 2.448 1.00 0.00 69 LEU A N 7
ATOM 9828 C CA . LEU A 1 69 ? -3.801 9.667 3.363 1.00 0.00 69 LEU A CA 7
ATOM 9829 C C . LEU A 1 69 ? -3.787 11.001 2.609 1.00 0.00 69 LEU A C 7
ATOM 9830 O O . LEU A 1 69 ? -3.602 10.981 1.386 1.00 0.00 69 LEU A O 7
ATOM 9846 N N . PRO A 1 70 ? -4.033 12.148 3.259 1.00 0.00 70 PRO A N 7
ATOM 9847 C CA . PRO A 1 70 ? -4.142 13.427 2.570 1.00 0.00 70 PRO A CA 7
ATOM 9848 C C . PRO A 1 70 ? -2.858 13.846 1.848 1.00 0.00 70 PRO A C 7
ATOM 9849 O O . PRO A 1 70 ? -1.799 13.228 1.979 1.00 0.00 70 PRO A O 7
ATOM 9860 N N . GLY A 1 71 ? -2.967 14.932 1.077 1.00 0.00 71 GLY A N 7
ATOM 9861 C CA . GLY A 1 71 ? -1.835 15.559 0.417 1.00 0.00 71 GLY A CA 7
ATOM 9862 C C . GLY A 1 71 ? -0.799 15.896 1.479 1.00 0.00 71 GLY A C 7
ATOM 9863 O O . GLY A 1 71 ? -1.123 16.560 2.471 1.00 0.00 71 GLY A O 7
ATOM 9867 N N . ARG A 1 72 ? 0.434 15.447 1.272 1.00 0.00 72 ARG A N 7
ATOM 9868 C CA . ARG A 1 72 ? 1.541 15.545 2.212 1.00 0.00 72 ARG A CA 7
ATOM 9869 C C . ARG A 1 72 ? 2.729 16.249 1.609 1.00 0.00 72 ARG A C 7
ATOM 9870 O O . ARG A 1 72 ? 2.794 16.518 0.414 1.00 0.00 72 ARG A O 7
ATOM 9891 N N . GLU A 1 73 ? 3.630 16.610 2.505 1.00 0.00 73 GLU A N 7
ATOM 9892 C CA . GLU A 1 73 ? 4.833 17.386 2.350 1.00 0.00 73 GLU A CA 7
ATOM 9893 C C . GLU A 1 73 ? 5.820 16.826 3.380 1.00 0.00 73 GLU A C 7
ATOM 9894 O O . GLU A 1 73 ? 5.425 16.010 4.215 1.00 0.00 73 GLU A O 7
ATOM 9906 N N . ASN A 1 74 ? 7.075 17.291 3.354 1.00 0.00 74 ASN A N 7
ATOM 9907 C CA . ASN A 1 74 ? 8.105 16.948 4.344 1.00 0.00 74 ASN A CA 7
ATOM 9908 C C . ASN A 1 74 ? 8.180 15.436 4.579 1.00 0.00 74 ASN A C 7
ATOM 9909 O O . ASN A 1 74 ? 8.092 14.950 5.708 1.00 0.00 74 ASN A O 7
ATOM 9920 N N . TYR A 1 75 ? 8.323 14.690 3.484 1.00 0.00 75 TYR A N 7
ATOM 9921 C CA . TYR A 1 75 ? 8.468 13.241 3.497 1.00 0.00 75 TYR A CA 7
ATOM 9922 C C . TYR A 1 75 ? 9.876 12.891 3.996 1.00 0.00 75 TYR A C 7
ATOM 9923 O O . TYR A 1 75 ? 10.698 13.774 4.255 1.00 0.00 75 TYR A O 7
ATOM 9941 N N . SER A 1 76 ? 10.188 11.604 4.113 1.00 0.00 76 SER A N 7
ATOM 9942 C CA . SER A 1 76 ? 11.453 11.128 4.657 1.00 0.00 76 SER A CA 7
ATOM 9943 C C . SER A 1 76 ? 11.970 9.967 3.813 1.00 0.00 76 SER A C 7
ATOM 9944 O O . SER A 1 76 ? 11.271 9.492 2.916 1.00 0.00 76 SER A O 7
ATOM 9952 N N . SER A 1 77 ? 13.189 9.520 4.104 1.00 0.00 77 SER A N 7
ATOM 9953 C CA . SER A 1 77 ? 13.820 8.409 3.423 1.00 0.00 77 SER A CA 7
ATOM 9954 C C . SER A 1 77 ? 14.195 7.394 4.499 1.00 0.00 77 SER A C 7
ATOM 9955 O O . SER A 1 77 ? 14.878 7.756 5.459 1.00 0.00 77 SER A O 7
ATOM 9963 N N . VAL A 1 78 ? 13.720 6.156 4.368 1.00 0.00 78 VAL A N 7
ATOM 9964 C CA . VAL A 1 78 ? 13.870 5.086 5.353 1.00 0.00 78 VAL A CA 7
ATOM 9965 C C . VAL A 1 78 ? 13.895 3.763 4.583 1.00 0.00 78 VAL A C 7
ATOM 9966 O O . VAL A 1 78 ? 13.103 3.601 3.651 1.00 0.00 78 VAL A O 7
ATOM 9979 N N . ASP A 1 79 ? 14.746 2.811 4.947 1.00 0.00 79 ASP A N 7
ATOM 9980 C CA . ASP A 1 79 ? 14.739 1.471 4.358 1.00 0.00 79 ASP A CA 7
ATOM 9981 C C . ASP A 1 79 ? 14.099 0.536 5.371 1.00 0.00 79 ASP A C 7
ATOM 9982 O O . ASP A 1 79 ? 14.283 0.706 6.584 1.00 0.00 79 ASP A O 7
ATOM 9991 N N . ALA A 1 80 ? 13.293 -0.395 4.880 1.00 0.00 80 ALA A N 7
ATOM 9992 C CA . ALA A 1 80 ? 12.705 -1.454 5.663 1.00 0.00 80 ALA A CA 7
ATOM 9993 C C . ALA A 1 80 ? 12.719 -2.689 4.777 1.00 0.00 80 ALA A C 7
ATOM 9994 O O . ALA A 1 80 ? 12.283 -2.636 3.628 1.00 0.00 80 ALA A O 7
ATOM 10001 N N . ASN A 1 81 ? 13.152 -3.810 5.345 1.00 0.00 81 ASN A N 7
ATOM 10002 C CA . ASN A 1 81 ? 13.169 -5.142 4.755 1.00 0.00 81 ASN A CA 7
ATOM 10003 C C . ASN A 1 81 ? 13.889 -5.207 3.402 1.00 0.00 81 ASN A C 7
ATOM 10004 O O . ASN A 1 81 ? 13.673 -6.158 2.652 1.00 0.00 81 ASN A O 7
ATOM 10015 N N . GLY A 1 82 ? 14.808 -4.284 3.099 1.00 0.00 82 GLY A N 7
ATOM 10016 C CA . GLY A 1 82 ? 15.553 -4.283 1.841 1.00 0.00 82 GLY A CA 7
ATOM 10017 C C . GLY A 1 82 ? 14.756 -3.616 0.729 1.00 0.00 82 GLY A C 7
ATOM 10018 O O . GLY A 1 82 ? 14.738 -4.102 -0.407 1.00 0.00 82 GLY A O 7
ATOM 10022 N N . ILE A 1 83 ? 14.069 -2.530 1.081 1.00 0.00 83 ILE A N 7
ATOM 10023 C CA . ILE A 1 83 ? 13.251 -1.694 0.223 1.00 0.00 83 ILE A CA 7
ATOM 10024 C C . ILE A 1 83 ? 13.524 -0.279 0.726 1.00 0.00 83 ILE A C 7
ATOM 10025 O O . ILE A 1 83 ? 13.334 -0.019 1.916 1.00 0.00 83 ILE A O 7
ATOM 10041 N N . GLN A 1 84 ? 13.953 0.636 -0.141 1.00 0.00 84 GLN A N 7
ATOM 10042 C CA . GLN A 1 84 ? 14.361 1.978 0.244 1.00 0.00 84 GLN A CA 7
ATOM 10043 C C . GLN A 1 84 ? 13.246 2.946 -0.140 1.00 0.00 84 GLN A C 7
ATOM 10044 O O . GLN A 1 84 ? 12.778 2.956 -1.279 1.00 0.00 84 GLN A O 7
ATOM 10058 N N . SER A 1 85 ? 12.847 3.799 0.804 1.00 0.00 85 SER A N 7
ATOM 10059 C CA . SER A 1 85 ? 11.890 4.865 0.556 1.00 0.00 85 SER A CA 7
ATOM 10060 C C . SER A 1 85 ? 12.661 6.180 0.460 1.00 0.00 85 SER A C 7
ATOM 10061 O O . SER A 1 85 ? 13.698 6.325 1.117 1.00 0.00 85 SER A O 7
ATOM 10069 N N . GLN A 1 86 ? 12.200 7.108 -0.379 1.00 0.00 86 GLN A N 7
ATOM 10070 C CA . GLN A 1 86 ? 12.834 8.400 -0.629 1.00 0.00 86 GLN A CA 7
ATOM 10071 C C . GLN A 1 86 ? 11.812 9.529 -0.435 1.00 0.00 86 GLN A C 7
ATOM 10072 O O . GLN A 1 86 ? 10.642 9.351 -0.767 1.00 0.00 86 GLN A O 7
ATOM 10086 N N . MET A 1 87 ? 12.215 10.679 0.107 1.00 0.00 87 MET A N 7
ATOM 10087 C CA . MET A 1 87 ? 11.323 11.831 0.241 1.00 0.00 87 MET A CA 7
ATOM 10088 C C . MET A 1 87 ? 10.828 12.341 -1.129 1.00 0.00 87 MET A C 7
ATOM 10089 O O . MET A 1 87 ? 11.373 11.978 -2.172 1.00 0.00 87 MET A O 7
ATOM 10103 N N . LEU A 1 88 ? 9.801 13.205 -1.134 1.00 0.00 88 LEU A N 7
ATOM 10104 C CA . LEU A 1 88 ? 9.250 13.846 -2.328 1.00 0.00 88 LEU A CA 7
ATOM 10105 C C . LEU A 1 88 ? 8.929 15.304 -2.025 1.00 0.00 88 LEU A C 7
ATOM 10106 O O . LEU A 1 88 ? 8.862 15.716 -0.863 1.00 0.00 88 LEU A O 7
ATOM 10122 N N . SER A 1 89 ? 8.586 16.056 -3.068 1.00 0.00 89 SER A N 7
ATOM 10123 C CA . SER A 1 89 ? 8.236 17.456 -2.989 1.00 0.00 89 SER A CA 7
ATOM 10124 C C . SER A 1 89 ? 6.722 17.693 -3.089 1.00 0.00 89 SER A C 7
ATOM 10125 O O . SER A 1 89 ? 6.215 17.999 -4.167 1.00 0.00 89 SER A O 7
ATOM 10133 N N . ARG A 1 90 ? 5.998 17.532 -1.974 1.00 0.00 90 ARG A N 7
ATOM 10134 C CA . ARG A 1 90 ? 4.568 17.868 -1.880 1.00 0.00 90 ARG A CA 7
ATOM 10135 C C . ARG A 1 90 ? 3.601 17.096 -2.803 1.00 0.00 90 ARG A C 7
ATOM 10136 O O . ARG A 1 90 ? 2.984 17.695 -3.684 1.00 0.00 90 ARG A O 7
ATOM 10157 N N . TRP A 1 91 ? 3.485 15.774 -2.679 1.00 0.00 91 TRP A N 7
ATOM 10158 C CA . TRP A 1 91 ? 2.603 14.993 -3.549 1.00 0.00 91 TRP A CA 7
ATOM 10159 C C . TRP A 1 91 ? 1.167 15.050 -2.991 1.00 0.00 91 TRP A C 7
ATOM 10160 O O . TRP A 1 91 ? 0.885 14.533 -1.904 1.00 0.00 91 TRP A O 7
ATOM 10181 N N . SER A 1 92 ? 0.214 15.606 -3.750 1.00 0.00 92 SER A N 7
ATOM 10182 C CA . SER A 1 92 ? -1.208 15.611 -3.377 1.00 0.00 92 SER A CA 7
ATOM 10183 C C . SER A 1 92 ? -1.869 14.252 -3.667 1.00 0.00 92 SER A C 7
ATOM 10184 O O . SER A 1 92 ? -3.043 14.181 -4.035 1.00 0.00 92 SER A O 7
ATOM 10192 N N . ALA A 1 93 ? -1.120 13.161 -3.519 1.00 0.00 93 ALA A N 7
ATOM 10193 C CA . ALA A 1 93 ? -1.558 11.799 -3.726 1.00 0.00 93 ALA A CA 7
ATOM 10194 C C . ALA A 1 93 ? -0.632 10.921 -2.892 1.00 0.00 93 ALA A C 7
ATOM 10195 O O . ALA A 1 93 ? 0.476 10.594 -3.325 1.00 0.00 93 ALA A O 7
ATOM 10202 N N . SER A 1 94 ? -1.054 10.599 -1.672 1.00 0.00 94 SER A N 7
ATOM 10203 C CA . SER A 1 94 ? -0.329 9.722 -0.763 1.00 0.00 94 SER A CA 7
ATOM 10204 C C . SER A 1 94 ? -1.300 8.703 -0.160 1.00 0.00 94 SER A C 7
ATOM 10205 O O . SER A 1 94 ? -2.520 8.828 -0.316 1.00 0.00 94 SER A O 7
ATOM 10213 N N . PHE A 1 95 ? -0.774 7.675 0.498 1.00 0.00 95 PHE A N 7
ATOM 10214 C CA . PHE A 1 95 ? -1.554 6.651 1.166 1.00 0.00 95 PHE A CA 7
ATOM 10215 C C . PHE A 1 95 ? -0.740 6.025 2.285 1.00 0.00 95 PHE A C 7
ATOM 10216 O O . PHE A 1 95 ? 0.432 6.350 2.459 1.00 0.00 95 PHE A O 7
ATOM 10233 N N . THR A 1 96 ? -1.380 5.146 3.046 1.00 0.00 96 THR A N 7
ATOM 10234 C CA . THR A 1 96 ? -0.781 4.325 4.080 1.00 0.00 96 THR A CA 7
ATOM 10235 C C . THR A 1 96 ? -1.354 2.939 3.820 1.00 0.00 96 THR A C 7
ATOM 10236 O O . THR A 1 96 ? -2.513 2.792 3.413 1.00 0.00 96 THR A O 7
ATOM 10247 N N . VAL A 1 97 ? -0.521 1.920 3.975 1.00 0.00 97 VAL A N 7
ATOM 10248 C CA . VAL A 1 97 ? -0.933 0.545 3.784 1.00 0.00 97 VAL A CA 7
ATOM 10249 C C . VAL A 1 97 ? -1.043 -0.148 5.148 1.00 0.00 97 VAL A C 7
ATOM 10250 O O . VAL A 1 97 ? -0.435 0.300 6.123 1.00 0.00 97 VAL A O 7
ATOM 10263 N N . THR A 1 98 ? -1.838 -1.211 5.227 1.00 0.00 98 THR A N 7
ATOM 10264 C CA . THR A 1 98 ? -2.194 -1.943 6.436 1.00 0.00 98 THR A CA 7
ATOM 10265 C C . THR A 1 98 ? -2.500 -3.407 6.084 1.00 0.00 98 THR A C 7
ATOM 10266 O O . THR A 1 98 ? -2.474 -3.780 4.906 1.00 0.00 98 THR A O 7
ATOM 10277 N N . LEU A 1 99 ? -2.772 -4.219 7.111 1.00 0.00 99 LEU A N 7
ATOM 10278 C CA . LEU A 1 99 ? -3.218 -5.606 7.000 1.00 0.00 99 LEU A CA 7
ATOM 10279 C C . LEU A 1 99 ? -4.677 -5.649 6.559 1.00 0.00 99 LEU A C 7
ATOM 10280 O O . LEU A 1 99 ? -5.394 -4.658 6.690 1.00 0.00 99 LEU A O 7
ATOM 10296 N N . GLU A 1 100 ? -5.100 -6.806 6.050 1.00 0.00 100 GLU A N 7
ATOM 10297 C CA . GLU A 1 100 ? -6.466 -7.131 5.660 1.00 0.00 100 GLU A CA 7
ATOM 10298 C C . GLU A 1 100 ? -7.153 -7.872 6.800 1.00 0.00 100 GLU A C 7
ATOM 10299 O O . GLU A 1 100 ? -8.287 -7.512 7.181 1.00 0.00 100 GLU A O 7
ATOM 10312 N N . THR A 1 1 ? -18.200 -6.607 -4.385 1.00 0.00 1 THR A N 8
ATOM 10313 C CA . THR A 1 1 ? -17.748 -6.226 -3.043 1.00 0.00 1 THR A CA 8
ATOM 10314 C C . THR A 1 1 ? -16.737 -7.274 -2.589 1.00 0.00 1 THR A C 8
ATOM 10315 O O . THR A 1 1 ? -17.104 -8.318 -2.050 1.00 0.00 1 THR A O 8
ATOM 10327 N N . ALA A 1 2 ? -15.467 -7.042 -2.910 1.00 0.00 2 ALA A N 8
ATOM 10328 C CA . ALA A 1 2 ? -14.383 -8.000 -2.758 1.00 0.00 2 ALA A CA 8
ATOM 10329 C C . ALA A 1 2 ? -13.065 -7.239 -2.855 1.00 0.00 2 ALA A C 8
ATOM 10330 O O . ALA A 1 2 ? -13.049 -6.159 -3.461 1.00 0.00 2 ALA A O 8
ATOM 10337 N N . PRO A 1 3 ? -11.972 -7.771 -2.293 1.00 0.00 3 PRO A N 8
ATOM 10338 C CA . PRO A 1 3 ? -10.668 -7.168 -2.459 1.00 0.00 3 PRO A CA 8
ATOM 10339 C C . PRO A 1 3 ? -10.215 -7.233 -3.925 1.00 0.00 3 PRO A C 8
ATOM 10340 O O . PRO A 1 3 ? -10.795 -7.946 -4.752 1.00 0.00 3 PRO A O 8
ATOM 10351 N N . ILE A 1 4 ? -9.157 -6.493 -4.244 1.00 0.00 4 ILE A N 8
ATOM 10352 C CA . ILE A 1 4 ? -8.623 -6.326 -5.583 1.00 0.00 4 ILE A CA 8
ATOM 10353 C C . ILE A 1 4 ? -7.296 -7.080 -5.622 1.00 0.00 4 ILE A C 8
ATOM 10354 O O . ILE A 1 4 ? -6.345 -6.694 -4.942 1.00 0.00 4 ILE A O 8
ATOM 10370 N N . ALA A 1 5 ? -7.210 -8.149 -6.410 1.00 0.00 5 ALA A N 8
ATOM 10371 C CA . ALA A 1 5 ? -5.963 -8.861 -6.611 1.00 0.00 5 ALA A CA 8
ATOM 10372 C C . ALA A 1 5 ? -5.197 -8.119 -7.700 1.00 0.00 5 ALA A C 8
ATOM 10373 O O . ALA A 1 5 ? -5.641 -8.086 -8.856 1.00 0.00 5 ALA A O 8
ATOM 10380 N N . ILE A 1 6 ? -4.086 -7.486 -7.335 1.00 0.00 6 ILE A N 8
ATOM 10381 C CA . ILE A 1 6 ? -3.172 -6.843 -8.264 1.00 0.00 6 ILE A CA 8
ATOM 10382 C C . ILE A 1 6 ? -2.016 -7.815 -8.499 1.00 0.00 6 ILE A C 8
ATOM 10383 O O . ILE A 1 6 ? -1.666 -8.600 -7.624 1.00 0.00 6 ILE A O 8
ATOM 10399 N N . THR A 1 7 ? -1.355 -7.732 -9.650 1.00 0.00 7 THR A N 8
ATOM 10400 C CA . THR A 1 7 ? -0.334 -8.704 -10.038 1.00 0.00 7 THR A CA 8
ATOM 10401 C C . THR A 1 7 ? 1.045 -8.367 -9.440 1.00 0.00 7 THR A C 8
ATOM 10402 O O . THR A 1 7 ? 2.081 -8.570 -10.065 1.00 0.00 7 THR A O 8
ATOM 10413 N N . CYS A 1 8 ? 1.067 -7.807 -8.229 1.00 0.00 8 CYS A N 8
ATOM 10414 C CA . CYS A 1 8 ? 2.217 -7.371 -7.440 1.00 0.00 8 CYS A CA 8
ATOM 10415 C C . CYS A 1 8 ? 3.302 -6.544 -8.161 1.00 0.00 8 CYS A C 8
ATOM 10416 O O . CYS A 1 8 ? 4.281 -6.154 -7.529 1.00 0.00 8 CYS A O 8
ATOM 10423 N N . PHE A 1 9 ? 3.054 -6.042 -9.369 1.00 0.00 9 PHE A N 8
ATOM 10424 C CA . PHE A 1 9 ? 3.959 -5.136 -10.081 1.00 0.00 9 PHE A CA 8
ATOM 10425 C C . PHE A 1 9 ? 3.427 -3.700 -9.969 1.00 0.00 9 PHE A C 8
ATOM 10426 O O . PHE A 1 9 ? 4.159 -2.719 -10.098 1.00 0.00 9 PHE A O 8
ATOM 10443 N N . THR A 1 10 ? 2.129 -3.596 -9.705 1.00 0.00 10 THR A N 8
ATOM 10444 C CA . THR A 1 10 ? 1.285 -2.427 -9.589 1.00 0.00 10 THR A CA 8
ATOM 10445 C C . THR A 1 10 ? 1.770 -1.508 -8.456 1.00 0.00 10 THR A C 8
ATOM 10446 O O . THR A 1 10 ? 2.089 -1.976 -7.361 1.00 0.00 10 THR A O 8
ATOM 10457 N N . ARG A 1 11 ? 1.843 -0.201 -8.716 1.00 0.00 11 ARG A N 8
ATOM 10458 C CA . ARG A 1 11 ? 2.158 0.850 -7.753 1.00 0.00 11 ARG A CA 8
ATOM 10459 C C . ARG A 1 11 ? 0.866 1.478 -7.232 1.00 0.00 11 ARG A C 8
ATOM 10460 O O . ARG A 1 11 ? -0.212 1.268 -7.796 1.00 0.00 11 ARG A O 8
ATOM 10481 N N . GLY A 1 12 ? 0.980 2.332 -6.217 1.00 0.00 12 GLY A N 8
ATOM 10482 C CA . GLY A 1 12 ? -0.109 3.130 -5.661 1.00 0.00 12 GLY A CA 8
ATOM 10483 C C . GLY A 1 12 ? -0.624 4.207 -6.626 1.00 0.00 12 GLY A C 8
ATOM 10484 O O . GLY A 1 12 ? -1.365 5.095 -6.208 1.00 0.00 12 GLY A O 8
ATOM 10488 N N . LEU A 1 13 ? -0.161 4.211 -7.880 1.00 0.00 13 LEU A N 8
ATOM 10489 C CA . LEU A 1 13 ? -0.652 5.074 -8.944 1.00 0.00 13 LEU A CA 8
ATOM 10490 C C . LEU A 1 13 ? -1.979 4.491 -9.432 1.00 0.00 13 LEU A C 8
ATOM 10491 O O . LEU A 1 13 ? -2.905 5.234 -9.746 1.00 0.00 13 LEU A O 8
ATOM 10507 N N . ASP A 1 14 ? -2.069 3.160 -9.508 1.00 0.00 14 ASP A N 8
ATOM 10508 C CA . ASP A 1 14 ? -3.281 2.448 -9.883 1.00 0.00 14 ASP A CA 8
ATOM 10509 C C . ASP A 1 14 ? -4.301 2.474 -8.768 1.00 0.00 14 ASP A C 8
ATOM 10510 O O . ASP A 1 14 ? -5.385 3.035 -8.949 1.00 0.00 14 ASP A O 8
ATOM 10519 N N . ILE A 1 15 ? -3.983 1.868 -7.620 1.00 0.00 15 ILE A N 8
ATOM 10520 C CA . ILE A 1 15 ? -4.954 1.787 -6.540 1.00 0.00 15 ILE A CA 8
ATOM 10521 C C . ILE A 1 15 ? -4.862 3.101 -5.777 1.00 0.00 15 ILE A C 8
ATOM 10522 O O . ILE A 1 15 ? -4.107 3.272 -4.823 1.00 0.00 15 ILE A O 8
ATOM 10538 N N . ARG A 1 16 ? -5.732 4.008 -6.205 1.00 0.00 16 ARG A N 8
ATOM 10539 C CA . ARG A 1 16 ? -5.999 5.306 -5.620 1.00 0.00 16 ARG A CA 8
ATOM 10540 C C . ARG A 1 16 ? -7.489 5.321 -5.392 1.00 0.00 16 ARG A C 8
ATOM 10541 O O . ARG A 1 16 ? -8.260 5.910 -6.147 1.00 0.00 16 ARG A O 8
ATOM 10562 N N . LYS A 1 17 ? -7.892 4.537 -4.402 1.00 0.00 17 LYS A N 8
ATOM 10563 C CA . LYS A 1 17 ? -9.247 4.455 -3.888 1.00 0.00 17 LYS A CA 8
ATOM 10564 C C . LYS A 1 17 ? -9.270 5.200 -2.555 1.00 0.00 17 LYS A C 8
ATOM 10565 O O . LYS A 1 17 ? -8.214 5.585 -2.043 1.00 0.00 17 LYS A O 8
ATOM 10584 N N . GLU A 1 18 ? -10.455 5.396 -1.981 1.00 0.00 18 GLU A N 8
ATOM 10585 C CA . GLU A 1 18 ? -10.603 5.968 -0.643 1.00 0.00 18 GLU A CA 8
ATOM 10586 C C . GLU A 1 18 ? -9.918 5.015 0.343 1.00 0.00 18 GLU A C 8
ATOM 10587 O O . GLU A 1 18 ? -9.209 5.440 1.253 1.00 0.00 18 GLU A O 8
ATOM 10599 N N . LYS A 1 19 ? -10.096 3.719 0.121 1.00 0.00 19 LYS A N 8
ATOM 10600 C CA . LYS A 1 19 ? -9.464 2.606 0.795 1.00 0.00 19 LYS A CA 8
ATOM 10601 C C . LYS A 1 19 ? -9.657 1.433 -0.158 1.00 0.00 19 LYS A C 8
ATOM 10602 O O . LYS A 1 19 ? -10.573 1.462 -0.993 1.00 0.00 19 LYS A O 8
ATOM 10621 N N . ALA A 1 20 ? -8.790 0.437 -0.097 1.00 0.00 20 ALA A N 8
ATOM 10622 C CA . ALA A 1 20 ? -8.848 -0.715 -0.969 1.00 0.00 20 ALA A CA 8
ATOM 10623 C C . ALA A 1 20 ? -8.338 -1.895 -0.185 1.00 0.00 20 ALA A C 8
ATOM 10624 O O . ALA A 1 20 ? -7.255 -1.835 0.396 1.00 0.00 20 ALA A O 8
ATOM 10631 N N . ASP A 1 21 ? -9.088 -2.979 -0.239 1.00 0.00 21 ASP A N 8
ATOM 10632 C CA . ASP A 1 21 ? -8.705 -4.245 0.347 1.00 0.00 21 ASP A CA 8
ATOM 10633 C C . ASP A 1 21 ? -8.040 -4.936 -0.837 1.00 0.00 21 ASP A C 8
ATOM 10634 O O . ASP A 1 21 ? -8.659 -5.001 -1.898 1.00 0.00 21 ASP A O 8
ATOM 10643 N N . VAL A 1 22 ? -6.778 -5.350 -0.753 1.00 0.00 22 VAL A N 8
ATOM 10644 C CA . VAL A 1 22 ? -6.086 -5.900 -1.923 1.00 0.00 22 VAL A CA 8
ATOM 10645 C C . VAL A 1 22 ? -5.397 -7.225 -1.592 1.00 0.00 22 VAL A C 8
ATOM 10646 O O . VAL A 1 22 ? -5.116 -7.524 -0.431 1.00 0.00 22 VAL A O 8
ATOM 10659 N N . LEU A 1 23 ? -5.151 -8.036 -2.620 1.00 0.00 23 LEU A N 8
ATOM 10660 C CA . LEU A 1 23 ? -4.383 -9.276 -2.554 1.00 0.00 23 LEU A CA 8
ATOM 10661 C C . LEU A 1 23 ? -3.200 -9.056 -3.467 1.00 0.00 23 LEU A C 8
ATOM 10662 O O . LEU A 1 23 ? -3.334 -8.438 -4.526 1.00 0.00 23 LEU A O 8
ATOM 10678 N N . CYS A 1 24 ? -2.061 -9.601 -3.066 1.00 0.00 24 CYS A N 8
ATOM 10679 C CA . CYS A 1 24 ? -0.850 -9.583 -3.848 1.00 0.00 24 CYS A CA 8
ATOM 10680 C C . CYS A 1 24 ? -0.442 -11.052 -4.025 1.00 0.00 24 CYS A C 8
ATOM 10681 O O . CYS A 1 24 ? 0.344 -11.552 -3.219 1.00 0.00 24 CYS A O 8
ATOM 10688 N N . PRO A 1 25 ? -1.027 -11.784 -4.990 1.00 0.00 25 PRO A N 8
ATOM 10689 C CA . PRO A 1 25 ? -0.615 -13.144 -5.307 1.00 0.00 25 PRO A CA 8
ATOM 10690 C C . PRO A 1 25 ? 0.775 -13.157 -5.934 1.00 0.00 25 PRO A C 8
ATOM 10691 O O . PRO A 1 25 ? 1.128 -12.290 -6.736 1.00 0.00 25 PRO A O 8
ATOM 10702 N N . GLY A 1 26 ? 1.503 -14.236 -5.692 1.00 0.00 26 GLY A N 8
ATOM 10703 C CA . GLY A 1 26 ? 2.896 -14.393 -6.091 1.00 0.00 26 GLY A CA 8
ATOM 10704 C C . GLY A 1 26 ? 3.789 -14.143 -4.881 1.00 0.00 26 GLY A C 8
ATOM 10705 O O . GLY A 1 26 ? 3.326 -13.623 -3.868 1.00 0.00 26 GLY A O 8
ATOM 10709 N N . GLY A 1 27 ? 5.077 -14.475 -4.973 1.00 0.00 27 GLY A N 8
ATOM 10710 C CA . GLY A 1 27 ? 6.030 -14.226 -3.894 1.00 0.00 27 GLY A CA 8
ATOM 10711 C C . GLY A 1 27 ? 6.485 -12.767 -3.826 1.00 0.00 27 GLY A C 8
ATOM 10712 O O . GLY A 1 27 ? 7.044 -12.356 -2.812 1.00 0.00 27 GLY A O 8
ATOM 10716 N N . CYS A 1 28 ? 6.141 -11.973 -4.846 1.00 0.00 28 CYS A N 8
ATOM 10717 C CA . CYS A 1 28 ? 6.562 -10.601 -5.083 1.00 0.00 28 CYS A CA 8
ATOM 10718 C C . CYS A 1 28 ? 8.051 -10.375 -4.782 1.00 0.00 28 CYS A C 8
ATOM 10719 O O . CYS A 1 28 ? 8.394 -9.847 -3.719 1.00 0.00 28 CYS A O 8
ATOM 10726 N N . PRO A 1 29 ? 8.948 -10.818 -5.682 1.00 0.00 29 PRO A N 8
ATOM 10727 C CA . PRO A 1 29 ? 10.370 -10.540 -5.561 1.00 0.00 29 PRO A CA 8
ATOM 10728 C C . PRO A 1 29 ? 10.598 -9.038 -5.739 1.00 0.00 29 PRO A C 8
ATOM 10729 O O . PRO A 1 29 ? 9.749 -8.335 -6.300 1.00 0.00 29 PRO A O 8
ATOM 10740 N N . LEU A 1 30 ? 11.762 -8.547 -5.301 1.00 0.00 30 LEU A N 8
ATOM 10741 C CA . LEU A 1 30 ? 12.156 -7.147 -5.414 1.00 0.00 30 LEU A CA 8
ATOM 10742 C C . LEU A 1 30 ? 12.580 -6.844 -6.856 1.00 0.00 30 LEU A C 8
ATOM 10743 O O . LEU A 1 30 ? 13.725 -6.497 -7.127 1.00 0.00 30 LEU A O 8
ATOM 10759 N N . GLU A 1 31 ? 11.629 -6.967 -7.777 1.00 0.00 31 GLU A N 8
ATOM 10760 C CA . GLU A 1 31 ? 11.736 -6.636 -9.189 1.00 0.00 31 GLU A CA 8
ATOM 10761 C C . GLU A 1 31 ? 11.850 -5.117 -9.324 1.00 0.00 31 GLU A C 8
ATOM 10762 O O . GLU A 1 31 ? 12.777 -4.604 -9.942 1.00 0.00 31 GLU A O 8
ATOM 10774 N N . GLU A 1 32 ? 10.911 -4.392 -8.715 1.00 0.00 32 GLU A N 8
ATOM 10775 C CA . GLU A 1 32 ? 10.939 -2.946 -8.627 1.00 0.00 32 GLU A CA 8
ATOM 10776 C C . GLU A 1 32 ? 10.299 -2.570 -7.295 1.00 0.00 32 GLU A C 8
ATOM 10777 O O . GLU A 1 32 ? 9.071 -2.406 -7.263 1.00 0.00 32 GLU A O 8
ATOM 10789 N N . PHE A 1 33 ? 11.041 -2.482 -6.177 1.00 0.00 33 PHE A N 8
ATOM 10790 C CA . PHE A 1 33 ? 10.406 -1.968 -4.983 1.00 0.00 33 PHE A CA 8
ATOM 10791 C C . PHE A 1 33 ? 11.043 -0.594 -4.927 1.00 0.00 33 PHE A C 8
ATOM 10792 O O . PHE A 1 33 ? 12.243 -0.462 -4.696 1.00 0.00 33 PHE A O 8
ATOM 10809 N N . SER A 1 34 ? 10.231 0.428 -5.134 1.00 0.00 34 SER A N 8
ATOM 10810 C CA . SER A 1 34 ? 10.606 1.813 -4.995 1.00 0.00 34 SER A CA 8
ATOM 10811 C C . SER A 1 34 ? 9.548 2.344 -4.058 1.00 0.00 34 SER A C 8
ATOM 10812 O O . SER A 1 34 ? 8.353 2.139 -4.305 1.00 0.00 34 SER A O 8
ATOM 10820 N N . VAL A 1 35 ? 9.962 2.941 -2.955 1.00 0.00 35 VAL A N 8
ATOM 10821 C CA . VAL A 1 35 ? 9.054 3.450 -1.951 1.00 0.00 35 VAL A CA 8
ATOM 10822 C C . VAL A 1 35 ? 9.421 4.918 -1.794 1.00 0.00 35 VAL A C 8
ATOM 10823 O O . VAL A 1 35 ? 10.576 5.313 -1.996 1.00 0.00 35 VAL A O 8
ATOM 10836 N N . TYR A 1 36 ? 8.437 5.751 -1.485 1.00 0.00 36 TYR A N 8
ATOM 10837 C CA . TYR A 1 36 ? 8.636 7.179 -1.431 1.00 0.00 36 TYR A CA 8
ATOM 10838 C C . TYR A 1 36 ? 7.897 7.682 -0.201 1.00 0.00 36 TYR A C 8
ATOM 10839 O O . TYR A 1 36 ? 6.668 7.771 -0.215 1.00 0.00 36 TYR A O 8
ATOM 10857 N N . GLY A 1 37 ? 8.659 7.966 0.855 1.00 0.00 37 GLY A N 8
ATOM 10858 C CA . GLY A 1 37 ? 8.175 8.333 2.170 1.00 0.00 37 GLY A CA 8
ATOM 10859 C C . GLY A 1 37 ? 7.859 7.061 2.950 1.00 0.00 37 GLY A C 8
ATOM 10860 O O . GLY A 1 37 ? 7.480 6.046 2.368 1.00 0.00 37 GLY A O 8
ATOM 10864 N N . ASN A 1 38 ? 8.065 7.087 4.266 1.00 0.00 38 ASN A N 8
ATOM 10865 C CA . ASN A 1 38 ? 7.688 5.991 5.153 1.00 0.00 38 ASN A CA 8
ATOM 10866 C C . ASN A 1 38 ? 6.319 6.337 5.736 1.00 0.00 38 ASN A C 8
ATOM 10867 O O . ASN A 1 38 ? 6.086 7.505 6.060 1.00 0.00 38 ASN A O 8
ATOM 10878 N N . ILE A 1 39 ? 5.442 5.345 5.931 1.00 0.00 39 ILE A N 8
ATOM 10879 C CA . ILE A 1 39 ? 4.040 5.487 6.352 1.00 0.00 39 ILE A CA 8
ATOM 10880 C C . ILE A 1 39 ? 3.247 6.251 5.287 1.00 0.00 39 ILE A C 8
ATOM 10881 O O . ILE A 1 39 ? 2.313 5.688 4.725 1.00 0.00 39 ILE A O 8
ATOM 10897 N N . VAL A 1 40 ? 3.565 7.520 5.035 1.00 0.00 40 VAL A N 8
ATOM 10898 C CA . VAL A 1 40 ? 2.980 8.293 3.959 1.00 0.00 40 VAL A CA 8
ATOM 10899 C C . VAL A 1 40 ? 3.765 7.818 2.742 1.00 0.00 40 VAL A C 8
ATOM 10900 O O . VAL A 1 40 ? 4.841 8.336 2.442 1.00 0.00 40 VAL A O 8
ATOM 10913 N N . TYR A 1 41 ? 3.217 6.823 2.064 1.00 0.00 41 TYR A N 8
ATOM 10914 C CA . TYR A 1 41 ? 3.730 6.306 0.820 1.00 0.00 41 TYR A CA 8
ATOM 10915 C C . TYR A 1 41 ? 3.099 7.168 -0.263 1.00 0.00 41 TYR A C 8
ATOM 10916 O O . TYR A 1 41 ? 1.874 7.191 -0.409 1.00 0.00 41 TYR A O 8
ATOM 10934 N N . ALA A 1 42 ? 3.899 7.952 -0.986 1.00 0.00 42 ALA A N 8
ATOM 10935 C CA . ALA A 1 42 ? 3.369 8.699 -2.118 1.00 0.00 42 ALA A CA 8
ATOM 10936 C C . ALA A 1 42 ? 2.903 7.704 -3.182 1.00 0.00 42 ALA A C 8
ATOM 10937 O O . ALA A 1 42 ? 3.424 6.589 -3.263 1.00 0.00 42 ALA A O 8
ATOM 10944 N N . SER A 1 43 ? 1.977 8.140 -4.033 1.00 0.00 43 SER A N 8
ATOM 10945 C CA . SER A 1 43 ? 1.293 7.345 -5.049 1.00 0.00 43 SER A CA 8
ATOM 10946 C C . SER A 1 43 ? 2.253 6.475 -5.880 1.00 0.00 43 SER A C 8
ATOM 10947 O O . SER A 1 43 ? 1.968 5.308 -6.116 1.00 0.00 43 SER A O 8
ATOM 10955 N N . VAL A 1 44 ? 3.415 6.987 -6.281 1.00 0.00 44 VAL A N 8
ATOM 10956 C CA . VAL A 1 44 ? 4.385 6.255 -7.099 1.00 0.00 44 VAL A CA 8
ATOM 10957 C C . VAL A 1 44 ? 4.986 5.013 -6.403 1.00 0.00 44 VAL A C 8
ATOM 10958 O O . VAL A 1 44 ? 5.594 4.177 -7.073 1.00 0.00 44 VAL A O 8
ATOM 10971 N N . SER A 1 45 ? 4.829 4.859 -5.086 1.00 0.00 45 SER A N 8
ATOM 10972 C CA . SER A 1 45 ? 5.385 3.729 -4.356 1.00 0.00 45 SER A CA 8
ATOM 10973 C C . SER A 1 45 ? 4.795 2.401 -4.838 1.00 0.00 45 SER A C 8
ATOM 10974 O O . SER A 1 45 ? 3.600 2.301 -5.125 1.00 0.00 45 SER A O 8
ATOM 10982 N N . SER A 1 46 ? 5.644 1.379 -4.906 1.00 0.00 46 SER A N 8
ATOM 10983 C CA . SER A 1 46 ? 5.265 0.006 -5.205 1.00 0.00 46 SER A CA 8
ATOM 10984 C C . SER A 1 46 ? 4.262 -0.418 -4.128 1.00 0.00 46 SER A C 8
ATOM 10985 O O . SER A 1 46 ? 4.435 -0.046 -2.964 1.00 0.00 46 SER A O 8
ATOM 10993 N N . ILE A 1 47 ? 3.227 -1.185 -4.483 1.00 0.00 47 ILE A N 8
ATOM 10994 C CA . ILE A 1 47 ? 2.304 -1.714 -3.481 1.00 0.00 47 ILE A CA 8
ATOM 10995 C C . ILE A 1 47 ? 3.080 -2.727 -2.633 1.00 0.00 47 ILE A C 8
ATOM 10996 O O . ILE A 1 47 ? 3.036 -2.619 -1.410 1.00 0.00 47 ILE A O 8
ATOM 11012 N N . CYS A 1 48 ? 3.823 -3.659 -3.246 1.00 0.00 48 CYS A N 8
ATOM 11013 C CA . CYS A 1 48 ? 4.688 -4.583 -2.522 1.00 0.00 48 CYS A CA 8
ATOM 11014 C C . CYS A 1 48 ? 5.714 -3.814 -1.714 1.00 0.00 48 CYS A C 8
ATOM 11015 O O . CYS A 1 48 ? 5.851 -4.074 -0.524 1.00 0.00 48 CYS A O 8
ATOM 11022 N N . GLY A 1 49 ? 6.430 -2.881 -2.347 1.00 0.00 49 GLY A N 8
ATOM 11023 C CA . GLY A 1 49 ? 7.450 -2.089 -1.687 1.00 0.00 49 GLY A CA 8
ATOM 11024 C C . GLY A 1 49 ? 6.883 -1.445 -0.430 1.00 0.00 49 GLY A C 8
ATOM 11025 O O . GLY A 1 49 ? 7.410 -1.679 0.651 1.00 0.00 49 GLY A O 8
ATOM 11029 N N . ALA A 1 50 ? 5.800 -0.672 -0.554 1.00 0.00 50 ALA A N 8
ATOM 11030 C CA . ALA A 1 50 ? 5.149 -0.024 0.574 1.00 0.00 50 ALA A CA 8
ATOM 11031 C C . ALA A 1 50 ? 4.715 -1.053 1.618 1.00 0.00 50 ALA A C 8
ATOM 11032 O O . ALA A 1 50 ? 4.956 -0.843 2.802 1.00 0.00 50 ALA A O 8
ATOM 11039 N N . ALA A 1 51 ? 4.075 -2.149 1.204 1.00 0.00 51 ALA A N 8
ATOM 11040 C CA . ALA A 1 51 ? 3.540 -3.165 2.098 1.00 0.00 51 ALA A CA 8
ATOM 11041 C C . ALA A 1 51 ? 4.647 -3.840 2.905 1.00 0.00 51 ALA A C 8
ATOM 11042 O O . ALA A 1 51 ? 4.540 -3.919 4.127 1.00 0.00 51 ALA A O 8
ATOM 11049 N N . VAL A 1 52 ? 5.677 -4.365 2.248 1.00 0.00 52 VAL A N 8
ATOM 11050 C CA . VAL A 1 52 ? 6.802 -5.016 2.900 1.00 0.00 52 VAL A CA 8
ATOM 11051 C C . VAL A 1 52 ? 7.615 -4.005 3.726 1.00 0.00 52 VAL A C 8
ATOM 11052 O O . VAL A 1 52 ? 8.055 -4.344 4.824 1.00 0.00 52 VAL A O 8
ATOM 11065 N N . HIS A 1 53 ? 7.760 -2.752 3.276 1.00 0.00 53 HIS A N 8
ATOM 11066 C CA . HIS A 1 53 ? 8.409 -1.678 4.036 1.00 0.00 53 HIS A CA 8
ATOM 11067 C C . HIS A 1 53 ? 7.659 -1.459 5.355 1.00 0.00 53 HIS A C 8
ATOM 11068 O O . HIS A 1 53 ? 8.221 -1.548 6.449 1.00 0.00 53 HIS A O 8
ATOM 11082 N N . ARG A 1 54 ? 6.348 -1.250 5.257 1.00 0.00 54 ARG A N 8
ATOM 11083 C CA . ARG A 1 54 ? 5.383 -1.136 6.347 1.00 0.00 54 ARG A CA 8
ATOM 11084 C C . ARG A 1 54 ? 5.333 -2.391 7.233 1.00 0.00 54 ARG A C 8
ATOM 11085 O O . ARG A 1 54 ? 4.823 -2.316 8.352 1.00 0.00 54 ARG A O 8
ATOM 11106 N N . GLY A 1 55 ? 5.738 -3.554 6.725 1.00 0.00 55 GLY A N 8
ATOM 11107 C CA . GLY A 1 55 ? 5.700 -4.805 7.465 1.00 0.00 55 GLY A CA 8
ATOM 11108 C C . GLY A 1 55 ? 4.309 -5.436 7.457 1.00 0.00 55 GLY A C 8
ATOM 11109 O O . GLY A 1 55 ? 3.972 -6.175 8.378 1.00 0.00 55 GLY A O 8
ATOM 11113 N N . VAL A 1 56 ? 3.469 -5.120 6.466 1.00 0.00 56 VAL A N 8
ATOM 11114 C CA . VAL A 1 56 ? 2.168 -5.757 6.285 1.00 0.00 56 VAL A CA 8
ATOM 11115 C C . VAL A 1 56 ? 2.405 -7.238 5.988 1.00 0.00 56 VAL A C 8
ATOM 11116 O O . VAL A 1 56 ? 1.859 -8.105 6.665 1.00 0.00 56 VAL A O 8
ATOM 11129 N N . ILE A 1 57 ? 3.224 -7.514 4.974 1.00 0.00 57 ILE A N 8
ATOM 11130 C CA . ILE A 1 57 ? 3.591 -8.831 4.480 1.00 0.00 57 ILE A CA 8
ATOM 11131 C C . ILE A 1 57 ? 5.109 -8.842 4.300 1.00 0.00 57 ILE A C 8
ATOM 11132 O O . ILE A 1 57 ? 5.765 -7.804 4.404 1.00 0.00 57 ILE A O 8
ATOM 11148 N N . SER A 1 58 ? 5.672 -10.017 4.074 1.00 0.00 58 SER A N 8
ATOM 11149 C CA . SER A 1 58 ? 7.068 -10.264 3.737 1.00 0.00 58 SER A CA 8
ATOM 11150 C C . SER A 1 58 ? 7.112 -10.630 2.248 1.00 0.00 58 SER A C 8
ATOM 11151 O O . SER A 1 58 ? 6.066 -10.596 1.586 1.00 0.00 58 SER A O 8
ATOM 11159 N N . ASN A 1 59 ? 8.304 -10.847 1.677 1.00 0.00 59 ASN A N 8
ATOM 11160 C CA . ASN A 1 59 ? 8.475 -11.342 0.304 1.00 0.00 59 ASN A CA 8
ATOM 11161 C C . ASN A 1 59 ? 7.882 -12.758 0.220 1.00 0.00 59 ASN A C 8
ATOM 11162 O O . ASN A 1 59 ? 8.566 -13.776 0.191 1.00 0.00 59 ASN A O 8
ATOM 11173 N N . SER A 1 60 ? 6.564 -12.828 0.245 1.00 0.00 60 SER A N 8
ATOM 11174 C CA . SER A 1 60 ? 5.715 -13.978 0.072 1.00 0.00 60 SER A CA 8
ATOM 11175 C C . SER A 1 60 ? 4.402 -13.588 -0.602 1.00 0.00 60 SER A C 8
ATOM 11176 O O . SER A 1 60 ? 3.662 -14.497 -0.962 1.00 0.00 60 SER A O 8
ATOM 11184 N N . GLY A 1 61 ? 4.066 -12.293 -0.685 1.00 0.00 61 GLY A N 8
ATOM 11185 C CA . GLY A 1 61 ? 2.773 -11.832 -1.176 1.00 0.00 61 GLY A CA 8
ATOM 11186 C C . GLY A 1 61 ? 1.722 -12.106 -0.094 1.00 0.00 61 GLY A C 8
ATOM 11187 O O . GLY A 1 61 ? 2.037 -12.692 0.949 1.00 0.00 61 GLY A O 8
ATOM 11191 N N . GLY A 1 62 ? 0.468 -11.716 -0.315 1.00 0.00 62 GLY A N 8
ATOM 11192 C CA . GLY A 1 62 ? -0.588 -11.912 0.673 1.00 0.00 62 GLY A CA 8
ATOM 11193 C C . GLY A 1 62 ? -1.631 -10.797 0.681 1.00 0.00 62 GLY A C 8
ATOM 11194 O O . GLY A 1 62 ? -1.624 -9.948 -0.216 1.00 0.00 62 GLY A O 8
ATOM 11198 N N . PRO A 1 63 ? -2.568 -10.830 1.646 1.00 0.00 63 PRO A N 8
ATOM 11199 C CA . PRO A 1 63 ? -3.560 -9.784 1.853 1.00 0.00 63 PRO A CA 8
ATOM 11200 C C . PRO A 1 63 ? -2.898 -8.507 2.367 1.00 0.00 63 PRO A C 8
ATOM 11201 O O . PRO A 1 63 ? -2.033 -8.538 3.244 1.00 0.00 63 PRO A O 8
ATOM 11212 N N . VAL A 1 64 ? -3.330 -7.373 1.829 1.00 0.00 64 VAL A N 8
ATOM 11213 C CA . VAL A 1 64 ? -2.871 -6.034 2.155 1.00 0.00 64 VAL A CA 8
ATOM 11214 C C . VAL A 1 64 ? -4.127 -5.142 2.111 1.00 0.00 64 VAL A C 8
ATOM 11215 O O . VAL A 1 64 ? -5.164 -5.519 1.565 1.00 0.00 64 VAL A O 8
ATOM 11228 N N . ARG A 1 65 ? -4.077 -3.943 2.681 1.00 0.00 65 ARG A N 8
ATOM 11229 C CA . ARG A 1 65 ? -5.178 -2.986 2.655 1.00 0.00 65 ARG A CA 8
ATOM 11230 C C . ARG A 1 65 ? -4.610 -1.581 2.584 1.00 0.00 65 ARG A C 8
ATOM 11231 O O . ARG A 1 65 ? -3.924 -1.133 3.505 1.00 0.00 65 ARG A O 8
ATOM 11252 N N . VAL A 1 66 ? -4.835 -0.915 1.462 1.00 0.00 66 VAL A N 8
ATOM 11253 C CA . VAL A 1 66 ? -4.441 0.468 1.226 1.00 0.00 66 VAL A CA 8
ATOM 11254 C C . VAL A 1 66 ? -5.526 1.385 1.807 1.00 0.00 66 VAL A C 8
ATOM 11255 O O . VAL A 1 66 ? -6.715 1.080 1.712 1.00 0.00 66 VAL A O 8
ATOM 11268 N N . TYR A 1 67 ? -5.131 2.534 2.355 1.00 0.00 67 TYR A N 8
ATOM 11269 C CA . TYR A 1 67 ? -6.006 3.593 2.839 1.00 0.00 67 TYR A CA 8
ATOM 11270 C C . TYR A 1 67 ? -5.506 4.900 2.246 1.00 0.00 67 TYR A C 8
ATOM 11271 O O . TYR A 1 67 ? -4.301 5.166 2.290 1.00 0.00 67 TYR A O 8
ATOM 11289 N N . SER A 1 68 ? -6.408 5.722 1.703 1.00 0.00 68 SER A N 8
ATOM 11290 C CA . SER A 1 68 ? -6.028 7.040 1.225 1.00 0.00 68 SER A CA 8
ATOM 11291 C C . SER A 1 68 ? -5.456 7.866 2.377 1.00 0.00 68 SER A C 8
ATOM 11292 O O . SER A 1 68 ? -5.798 7.681 3.553 1.00 0.00 68 SER A O 8
ATOM 11300 N N . LEU A 1 69 ? -4.578 8.791 2.018 1.00 0.00 69 LEU A N 8
ATOM 11301 C CA . LEU A 1 69 ? -3.989 9.785 2.890 1.00 0.00 69 LEU A CA 8
ATOM 11302 C C . LEU A 1 69 ? -4.042 11.082 2.076 1.00 0.00 69 LEU A C 8
ATOM 11303 O O . LEU A 1 69 ? -3.966 11.015 0.839 1.00 0.00 69 LEU A O 8
ATOM 11319 N N . PRO A 1 70 ? -4.258 12.255 2.684 1.00 0.00 70 PRO A N 8
ATOM 11320 C CA . PRO A 1 70 ? -4.254 13.496 1.926 1.00 0.00 70 PRO A CA 8
ATOM 11321 C C . PRO A 1 70 ? -2.885 13.782 1.315 1.00 0.00 70 PRO A C 8
ATOM 11322 O O . PRO A 1 70 ? -1.887 13.109 1.590 1.00 0.00 70 PRO A O 8
ATOM 11333 N N . GLY A 1 71 ? -2.855 14.771 0.427 1.00 0.00 71 GLY A N 8
ATOM 11334 C CA . GLY A 1 71 ? -1.619 15.254 -0.140 1.00 0.00 71 GLY A CA 8
ATOM 11335 C C . GLY A 1 71 ? -0.694 15.684 0.989 1.00 0.00 71 GLY A C 8
ATOM 11336 O O . GLY A 1 71 ? -1.152 16.372 1.905 1.00 0.00 71 GLY A O 8
ATOM 11340 N N . ARG A 1 72 ? 0.584 15.321 0.920 1.00 0.00 72 ARG A N 8
ATOM 11341 C CA . ARG A 1 72 ? 1.547 15.683 1.945 1.00 0.00 72 ARG A CA 8
ATOM 11342 C C . ARG A 1 72 ? 2.850 16.110 1.295 1.00 0.00 72 ARG A C 8
ATOM 11343 O O . ARG A 1 72 ? 3.086 15.919 0.100 1.00 0.00 72 ARG A O 8
ATOM 11364 N N . GLU A 1 73 ? 3.683 16.725 2.116 1.00 0.00 73 GLU A N 8
ATOM 11365 C CA . GLU A 1 73 ? 4.992 17.275 1.848 1.00 0.00 73 GLU A CA 8
ATOM 11366 C C . GLU A 1 73 ? 5.858 16.983 3.080 1.00 0.00 73 GLU A C 8
ATOM 11367 O O . GLU A 1 73 ? 5.432 16.245 3.974 1.00 0.00 73 GLU A O 8
ATOM 11379 N N . ASN A 1 74 ? 7.075 17.534 3.136 1.00 0.00 74 ASN A N 8
ATOM 11380 C CA . ASN A 1 74 ? 7.981 17.423 4.288 1.00 0.00 74 ASN A CA 8
ATOM 11381 C C . ASN A 1 74 ? 8.278 15.955 4.614 1.00 0.00 74 ASN A C 8
ATOM 11382 O O . ASN A 1 74 ? 8.265 15.536 5.775 1.00 0.00 74 ASN A O 8
ATOM 11393 N N . TYR A 1 75 ? 8.525 15.158 3.573 1.00 0.00 75 TYR A N 8
ATOM 11394 C CA . TYR A 1 75 ? 8.768 13.729 3.704 1.00 0.00 75 TYR A CA 8
ATOM 11395 C C . TYR A 1 75 ? 10.162 13.490 4.290 1.00 0.00 75 TYR A C 8
ATOM 11396 O O . TYR A 1 75 ? 10.944 14.417 4.506 1.00 0.00 75 TYR A O 8
ATOM 11414 N N . SER A 1 76 ? 10.487 12.225 4.519 1.00 0.00 76 SER A N 8
ATOM 11415 C CA . SER A 1 76 ? 11.751 11.758 5.052 1.00 0.00 76 SER A CA 8
ATOM 11416 C C . SER A 1 76 ? 12.107 10.478 4.289 1.00 0.00 76 SER A C 8
ATOM 11417 O O . SER A 1 76 ? 11.262 9.957 3.551 1.00 0.00 76 SER A O 8
ATOM 11425 N N . SER A 1 77 ? 13.323 9.968 4.475 1.00 0.00 77 SER A N 8
ATOM 11426 C CA . SER A 1 77 ? 13.771 8.721 3.873 1.00 0.00 77 SER A CA 8
ATOM 11427 C C . SER A 1 77 ? 14.086 7.738 5.001 1.00 0.00 77 SER A C 8
ATOM 11428 O O . SER A 1 77 ? 14.654 8.154 6.014 1.00 0.00 77 SER A O 8
ATOM 11436 N N . VAL A 1 78 ? 13.686 6.472 4.862 1.00 0.00 78 VAL A N 8
ATOM 11437 C CA . VAL A 1 78 ? 13.903 5.412 5.849 1.00 0.00 78 VAL A CA 8
ATOM 11438 C C . VAL A 1 78 ? 13.992 4.087 5.086 1.00 0.00 78 VAL A C 8
ATOM 11439 O O . VAL A 1 78 ? 13.284 3.915 4.086 1.00 0.00 78 VAL A O 8
ATOM 11452 N N . ASP A 1 79 ? 14.780 3.126 5.568 1.00 0.00 79 ASP A N 8
ATOM 11453 C CA . ASP A 1 79 ? 14.836 1.786 4.985 1.00 0.00 79 ASP A CA 8
ATOM 11454 C C . ASP A 1 79 ? 14.064 0.834 5.892 1.00 0.00 79 ASP A C 8
ATOM 11455 O O . ASP A 1 79 ? 14.004 1.046 7.112 1.00 0.00 79 ASP A O 8
ATOM 11464 N N . ALA A 1 80 ? 13.414 -0.166 5.314 1.00 0.00 80 ALA A N 8
ATOM 11465 C CA . ALA A 1 80 ? 12.760 -1.222 6.055 1.00 0.00 80 ALA A CA 8
ATOM 11466 C C . ALA A 1 80 ? 12.844 -2.475 5.198 1.00 0.00 80 ALA A C 8
ATOM 11467 O O . ALA A 1 80 ? 12.470 -2.440 4.030 1.00 0.00 80 ALA A O 8
ATOM 11474 N N . ASN A 1 81 ? 13.229 -3.600 5.801 1.00 0.00 81 ASN A N 8
ATOM 11475 C CA . ASN A 1 81 ? 13.360 -4.906 5.149 1.00 0.00 81 ASN A CA 8
ATOM 11476 C C . ASN A 1 81 ? 14.210 -4.895 3.858 1.00 0.00 81 ASN A C 8
ATOM 11477 O O . ASN A 1 81 ? 14.070 -5.817 3.057 1.00 0.00 81 ASN A O 8
ATOM 11488 N N . GLY A 1 82 ? 15.128 -3.935 3.663 1.00 0.00 82 GLY A N 8
ATOM 11489 C CA . GLY A 1 82 ? 15.969 -3.872 2.467 1.00 0.00 82 GLY A CA 8
ATOM 11490 C C . GLY A 1 82 ? 15.216 -3.233 1.302 1.00 0.00 82 GLY A C 8
ATOM 11491 O O . GLY A 1 82 ? 15.285 -3.706 0.169 1.00 0.00 82 GLY A O 8
ATOM 11495 N N . ILE A 1 83 ? 14.452 -2.186 1.595 1.00 0.00 83 ILE A N 8
ATOM 11496 C CA . ILE A 1 83 ? 13.556 -1.478 0.698 1.00 0.00 83 ILE A CA 8
ATOM 11497 C C . ILE A 1 83 ? 13.722 -0.035 1.160 1.00 0.00 83 ILE A C 8
ATOM 11498 O O . ILE A 1 83 ? 13.472 0.271 2.331 1.00 0.00 83 ILE A O 8
ATOM 11514 N N . GLN A 1 84 ? 14.053 0.872 0.248 1.00 0.00 84 GLN A N 8
ATOM 11515 C CA . GLN A 1 84 ? 14.363 2.239 0.618 1.00 0.00 84 GLN A CA 8
ATOM 11516 C C . GLN A 1 84 ? 13.166 3.109 0.274 1.00 0.00 84 GLN A C 8
ATOM 11517 O O . GLN A 1 84 ? 12.642 3.050 -0.842 1.00 0.00 84 GLN A O 8
ATOM 11531 N N . SER A 1 85 ? 12.736 3.914 1.246 1.00 0.00 85 SER A N 8
ATOM 11532 C CA . SER A 1 85 ? 11.695 4.902 1.054 1.00 0.00 85 SER A CA 8
ATOM 11533 C C . SER A 1 85 ? 12.406 6.245 0.970 1.00 0.00 85 SER A C 8
ATOM 11534 O O . SER A 1 85 ? 13.239 6.533 1.825 1.00 0.00 85 SER A O 8
ATOM 11542 N N . GLN A 1 86 ? 12.123 7.038 -0.064 1.00 0.00 86 GLN A N 8
ATOM 11543 C CA . GLN A 1 86 ? 12.812 8.296 -0.342 1.00 0.00 86 GLN A CA 8
ATOM 11544 C C . GLN A 1 86 ? 11.851 9.478 -0.178 1.00 0.00 86 GLN A C 8
ATOM 11545 O O . GLN A 1 86 ? 10.677 9.363 -0.529 1.00 0.00 86 GLN A O 8
ATOM 11559 N N . MET A 1 87 ? 12.314 10.608 0.360 1.00 0.00 87 MET A N 8
ATOM 11560 C CA . MET A 1 87 ? 11.505 11.824 0.441 1.00 0.00 87 MET A CA 8
ATOM 11561 C C . MET A 1 87 ? 11.042 12.288 -0.957 1.00 0.00 87 MET A C 8
ATOM 11562 O O . MET A 1 87 ? 11.638 11.912 -1.968 1.00 0.00 87 MET A O 8
ATOM 11576 N N . LEU A 1 88 ? 9.999 13.128 -1.020 1.00 0.00 88 LEU A N 8
ATOM 11577 C CA . LEU A 1 88 ? 9.484 13.717 -2.257 1.00 0.00 88 LEU A CA 8
ATOM 11578 C C . LEU A 1 88 ? 9.181 15.193 -2.038 1.00 0.00 88 LEU A C 8
ATOM 11579 O O . LEU A 1 88 ? 9.052 15.657 -0.903 1.00 0.00 88 LEU A O 8
ATOM 11595 N N . SER A 1 89 ? 8.925 15.904 -3.132 1.00 0.00 89 SER A N 8
ATOM 11596 C CA . SER A 1 89 ? 8.588 17.312 -3.139 1.00 0.00 89 SER A CA 8
ATOM 11597 C C . SER A 1 89 ? 7.073 17.527 -3.272 1.00 0.00 89 SER A C 8
ATOM 11598 O O . SER A 1 89 ? 6.575 17.822 -4.364 1.00 0.00 89 SER A O 8
ATOM 11606 N N . ARG A 1 90 ? 6.322 17.385 -2.169 1.00 0.00 90 ARG A N 8
ATOM 11607 C CA . ARG A 1 90 ? 4.882 17.697 -2.114 1.00 0.00 90 ARG A CA 8
ATOM 11608 C C . ARG A 1 90 ? 4.038 16.838 -3.059 1.00 0.00 90 ARG A C 8
ATOM 11609 O O . ARG A 1 90 ? 3.455 17.372 -4.007 1.00 0.00 90 ARG A O 8
ATOM 11630 N N . TRP A 1 91 ? 4.008 15.516 -2.887 1.00 0.00 91 TRP A N 8
ATOM 11631 C CA . TRP A 1 91 ? 3.190 14.663 -3.743 1.00 0.00 91 TRP A CA 8
ATOM 11632 C C . TRP A 1 91 ? 1.767 14.665 -3.182 1.00 0.00 91 TRP A C 8
ATOM 11633 O O . TRP A 1 91 ? 1.459 13.995 -2.191 1.00 0.00 91 TRP A O 8
ATOM 11654 N N . SER A 1 92 ? 0.858 15.396 -3.824 1.00 0.00 92 SER A N 8
ATOM 11655 C CA . SER A 1 92 ? -0.492 15.581 -3.312 1.00 0.00 92 SER A CA 8
ATOM 11656 C C . SER A 1 92 ? -1.424 14.376 -3.581 1.00 0.00 92 SER A C 8
ATOM 11657 O O . SER A 1 92 ? -2.631 14.536 -3.776 1.00 0.00 92 SER A O 8
ATOM 11665 N N . ALA A 1 93 ? -0.872 13.162 -3.566 1.00 0.00 93 ALA A N 8
ATOM 11666 C CA . ALA A 1 93 ? -1.528 11.868 -3.660 1.00 0.00 93 ALA A CA 8
ATOM 11667 C C . ALA A 1 93 ? -0.642 10.927 -2.849 1.00 0.00 93 ALA A C 8
ATOM 11668 O O . ALA A 1 93 ? 0.423 10.530 -3.323 1.00 0.00 93 ALA A O 8
ATOM 11675 N N . SER A 1 94 ? -1.031 10.622 -1.617 1.00 0.00 94 SER A N 8
ATOM 11676 C CA . SER A 1 94 ? -0.318 9.673 -0.777 1.00 0.00 94 SER A CA 8
ATOM 11677 C C . SER A 1 94 ? -1.304 8.656 -0.209 1.00 0.00 94 SER A C 8
ATOM 11678 O O . SER A 1 94 ? -2.522 8.780 -0.393 1.00 0.00 94 SER A O 8
ATOM 11686 N N . PHE A 1 95 ? -0.774 7.632 0.449 1.00 0.00 95 PHE A N 8
ATOM 11687 C CA . PHE A 1 95 ? -1.525 6.596 1.120 1.00 0.00 95 PHE A CA 8
ATOM 11688 C C . PHE A 1 95 ? -0.694 6.010 2.250 1.00 0.00 95 PHE A C 8
ATOM 11689 O O . PHE A 1 95 ? 0.465 6.372 2.429 1.00 0.00 95 PHE A O 8
ATOM 11706 N N . THR A 1 96 ? -1.315 5.133 3.025 1.00 0.00 96 THR A N 8
ATOM 11707 C CA . THR A 1 96 ? -0.698 4.341 4.071 1.00 0.00 96 THR A CA 8
ATOM 11708 C C . THR A 1 96 ? -1.301 2.958 3.863 1.00 0.00 96 THR A C 8
ATOM 11709 O O . THR A 1 96 ? -2.454 2.827 3.427 1.00 0.00 96 THR A O 8
ATOM 11720 N N . VAL A 1 97 ? -0.489 1.923 4.038 1.00 0.00 97 VAL A N 8
ATOM 11721 C CA . VAL A 1 97 ? -0.937 0.554 3.898 1.00 0.00 97 VAL A CA 8
ATOM 11722 C C . VAL A 1 97 ? -1.041 -0.110 5.279 1.00 0.00 97 VAL A C 8
ATOM 11723 O O . VAL A 1 97 ? -0.471 0.376 6.261 1.00 0.00 97 VAL A O 8
ATOM 11736 N N . THR A 1 98 ? -1.813 -1.189 5.359 1.00 0.00 98 THR A N 8
ATOM 11737 C CA . THR A 1 98 ? -2.185 -1.942 6.550 1.00 0.00 98 THR A CA 8
ATOM 11738 C C . THR A 1 98 ? -2.568 -3.364 6.113 1.00 0.00 98 THR A C 8
ATOM 11739 O O . THR A 1 98 ? -2.481 -3.686 4.924 1.00 0.00 98 THR A O 8
ATOM 11750 N N . LEU A 1 99 ? -2.948 -4.219 7.064 1.00 0.00 99 LEU A N 8
ATOM 11751 C CA . LEU A 1 99 ? -3.484 -5.554 6.814 1.00 0.00 99 LEU A CA 8
ATOM 11752 C C . LEU A 1 99 ? -5.005 -5.449 6.746 1.00 0.00 99 LEU A C 8
ATOM 11753 O O . LEU A 1 99 ? -5.585 -4.461 7.212 1.00 0.00 99 LEU A O 8
ATOM 11769 N N . GLU A 1 100 ? -5.652 -6.473 6.191 1.00 0.00 100 GLU A N 8
ATOM 11770 C CA . GLU A 1 100 ? -7.100 -6.601 6.169 1.00 0.00 100 GLU A CA 8
ATOM 11771 C C . GLU A 1 100 ? -7.500 -7.434 7.376 1.00 0.00 100 GLU A C 8
ATOM 11772 O O . GLU A 1 100 ? -8.518 -7.104 8.018 1.00 0.00 100 GLU A O 8
ATOM 11785 N N . THR A 1 1 ? -18.548 -7.122 0.409 1.00 0.00 1 THR A N 9
ATOM 11786 C CA . THR A 1 1 ? -17.582 -6.281 -0.308 1.00 0.00 1 THR A CA 9
ATOM 11787 C C . THR A 1 1 ? -16.211 -6.944 -0.218 1.00 0.00 1 THR A C 9
ATOM 11788 O O . THR A 1 1 ? -15.878 -7.526 0.817 1.00 0.00 1 THR A O 9
ATOM 11800 N N . ALA A 1 2 ? -15.469 -6.973 -1.321 1.00 0.00 2 ALA A N 9
ATOM 11801 C CA . ALA A 1 2 ? -14.379 -7.905 -1.562 1.00 0.00 2 ALA A CA 9
ATOM 11802 C C . ALA A 1 2 ? -13.221 -7.131 -2.207 1.00 0.00 2 ALA A C 9
ATOM 11803 O O . ALA A 1 2 ? -13.451 -6.074 -2.800 1.00 0.00 2 ALA A O 9
ATOM 11810 N N . PRO A 1 3 ? -11.979 -7.620 -2.076 1.00 0.00 3 PRO A N 9
ATOM 11811 C CA . PRO A 1 3 ? -10.782 -6.913 -2.518 1.00 0.00 3 PRO A CA 9
ATOM 11812 C C . PRO A 1 3 ? -10.618 -6.799 -4.033 1.00 0.00 3 PRO A C 9
ATOM 11813 O O . PRO A 1 3 ? -11.433 -7.306 -4.810 1.00 0.00 3 PRO A O 9
ATOM 11824 N N . ILE A 1 4 ? -9.510 -6.184 -4.448 1.00 0.00 4 ILE A N 9
ATOM 11825 C CA . ILE A 1 4 ? -9.071 -6.037 -5.823 1.00 0.00 4 ILE A CA 9
ATOM 11826 C C . ILE A 1 4 ? -7.874 -6.977 -5.944 1.00 0.00 4 ILE A C 9
ATOM 11827 O O . ILE A 1 4 ? -6.905 -6.884 -5.183 1.00 0.00 4 ILE A O 9
ATOM 11843 N N . ALA A 1 5 ? -7.943 -7.885 -6.912 1.00 0.00 5 ALA A N 9
ATOM 11844 C CA . ALA A 1 5 ? -6.868 -8.814 -7.190 1.00 0.00 5 ALA A CA 9
ATOM 11845 C C . ALA A 1 5 ? -5.877 -8.069 -8.082 1.00 0.00 5 ALA A C 9
ATOM 11846 O O . ALA A 1 5 ? -6.126 -7.907 -9.278 1.00 0.00 5 ALA A O 9
ATOM 11853 N N . ILE A 1 6 ? -4.775 -7.585 -7.510 1.00 0.00 6 ILE A N 9
ATOM 11854 C CA . ILE A 1 6 ? -3.740 -6.850 -8.236 1.00 0.00 6 ILE A CA 9
ATOM 11855 C C . ILE A 1 6 ? -2.602 -7.828 -8.566 1.00 0.00 6 ILE A C 9
ATOM 11856 O O . ILE A 1 6 ? -2.711 -9.009 -8.242 1.00 0.00 6 ILE A O 9
ATOM 11872 N N . THR A 1 7 ? -1.523 -7.382 -9.214 1.00 0.00 7 THR A N 9
ATOM 11873 C CA . THR A 1 7 ? -0.458 -8.270 -9.696 1.00 0.00 7 THR A CA 9
ATOM 11874 C C . THR A 1 7 ? 0.899 -8.027 -9.016 1.00 0.00 7 THR A C 9
ATOM 11875 O O . THR A 1 7 ? 1.940 -8.326 -9.588 1.00 0.00 7 THR A O 9
ATOM 11886 N N . CYS A 1 8 ? 0.919 -7.455 -7.807 1.00 0.00 8 CYS A N 9
ATOM 11887 C CA . CYS A 1 8 ? 2.112 -7.050 -7.047 1.00 0.00 8 CYS A CA 9
ATOM 11888 C C . CYS A 1 8 ? 3.171 -6.213 -7.787 1.00 0.00 8 CYS A C 9
ATOM 11889 O O . CYS A 1 8 ? 4.194 -5.870 -7.201 1.00 0.00 8 CYS A O 9
ATOM 11896 N N . PHE A 1 9 ? 2.849 -5.687 -8.960 1.00 0.00 9 PHE A N 9
ATOM 11897 C CA . PHE A 1 9 ? 3.695 -4.765 -9.713 1.00 0.00 9 PHE A CA 9
ATOM 11898 C C . PHE A 1 9 ? 2.967 -3.415 -9.799 1.00 0.00 9 PHE A C 9
ATOM 11899 O O . PHE A 1 9 ? 3.572 -2.372 -10.041 1.00 0.00 9 PHE A O 9
ATOM 11916 N N . THR A 1 10 ? 1.662 -3.457 -9.517 1.00 0.00 10 THR A N 9
ATOM 11917 C CA . THR A 1 10 ? 0.708 -2.387 -9.381 1.00 0.00 10 THR A CA 9
ATOM 11918 C C . THR A 1 10 ? 1.215 -1.389 -8.348 1.00 0.00 10 THR A C 9
ATOM 11919 O O . THR A 1 10 ? 1.408 -1.725 -7.176 1.00 0.00 10 THR A O 9
ATOM 11930 N N . ARG A 1 11 ? 1.479 -0.168 -8.794 1.00 0.00 11 ARG A N 9
ATOM 11931 C CA . ARG A 1 11 ? 1.843 0.939 -7.931 1.00 0.00 11 ARG A CA 9
ATOM 11932 C C . ARG A 1 11 ? 0.584 1.560 -7.350 1.00 0.00 11 ARG A C 9
ATOM 11933 O O . ARG A 1 11 ? -0.512 1.406 -7.897 1.00 0.00 11 ARG A O 9
ATOM 11954 N N . GLY A 1 12 ? 0.757 2.364 -6.304 1.00 0.00 12 GLY A N 9
ATOM 11955 C CA . GLY A 1 12 ? -0.311 3.147 -5.699 1.00 0.00 12 GLY A CA 9
ATOM 11956 C C . GLY A 1 12 ? -0.841 4.239 -6.634 1.00 0.00 12 GLY A C 9
ATOM 11957 O O . GLY A 1 12 ? -1.647 5.065 -6.212 1.00 0.00 12 GLY A O 9
ATOM 11961 N N . LEU A 1 13 ? -0.356 4.304 -7.878 1.00 0.00 13 LEU A N 9
ATOM 11962 C CA . LEU A 1 13 ? -0.821 5.173 -8.945 1.00 0.00 13 LEU A CA 9
ATOM 11963 C C . LEU A 1 13 ? -2.212 4.710 -9.370 1.00 0.00 13 LEU A C 9
ATOM 11964 O O . LEU A 1 13 ? -3.084 5.539 -9.618 1.00 0.00 13 LEU A O 9
ATOM 11980 N N . ASP A 1 14 ? -2.417 3.393 -9.450 1.00 0.00 14 ASP A N 9
ATOM 11981 C CA . ASP A 1 14 ? -3.651 2.794 -9.946 1.00 0.00 14 ASP A CA 9
ATOM 11982 C C . ASP A 1 14 ? -4.780 2.867 -8.927 1.00 0.00 14 ASP A C 9
ATOM 11983 O O . ASP A 1 14 ? -5.916 3.182 -9.288 1.00 0.00 14 ASP A O 9
ATOM 11992 N N . ILE A 1 15 ? -4.477 2.580 -7.658 1.00 0.00 15 ILE A N 9
ATOM 11993 C CA . ILE A 1 15 ? -5.456 2.463 -6.584 1.00 0.00 15 ILE A CA 9
ATOM 11994 C C . ILE A 1 15 ? -5.310 3.645 -5.622 1.00 0.00 15 ILE A C 9
ATOM 11995 O O . ILE A 1 15 ? -4.476 3.641 -4.713 1.00 0.00 15 ILE A O 9
ATOM 12011 N N . ARG A 1 16 ? -6.146 4.665 -5.837 1.00 0.00 16 ARG A N 9
ATOM 12012 C CA . ARG A 1 16 ? -6.301 5.862 -5.011 1.00 0.00 16 ARG A CA 9
ATOM 12013 C C . ARG A 1 16 ? -7.784 6.032 -4.675 1.00 0.00 16 ARG A C 9
ATOM 12014 O O . ARG A 1 16 ? -8.396 7.057 -4.982 1.00 0.00 16 ARG A O 9
ATOM 12035 N N . LYS A 1 17 ? -8.385 4.971 -4.135 1.00 0.00 17 LYS A N 9
ATOM 12036 C CA . LYS A 1 17 ? -9.752 4.961 -3.614 1.00 0.00 17 LYS A CA 9
ATOM 12037 C C . LYS A 1 17 ? -9.637 5.344 -2.137 1.00 0.00 17 LYS A C 9
ATOM 12038 O O . LYS A 1 17 ? -8.515 5.342 -1.620 1.00 0.00 17 LYS A O 9
ATOM 12057 N N . GLU A 1 18 ? -10.738 5.618 -1.422 1.00 0.00 18 GLU A N 9
ATOM 12058 C CA . GLU A 1 18 ? -10.587 6.116 -0.048 1.00 0.00 18 GLU A CA 9
ATOM 12059 C C . GLU A 1 18 ? -9.803 5.095 0.792 1.00 0.00 18 GLU A C 9
ATOM 12060 O O . GLU A 1 18 ? -8.862 5.455 1.504 1.00 0.00 18 GLU A O 9
ATOM 12072 N N . LYS A 1 19 ? -10.145 3.818 0.647 1.00 0.00 19 LYS A N 9
ATOM 12073 C CA . LYS A 1 19 ? -9.459 2.672 1.226 1.00 0.00 19 LYS A CA 9
ATOM 12074 C C . LYS A 1 19 ? -9.737 1.516 0.275 1.00 0.00 19 LYS A C 9
ATOM 12075 O O . LYS A 1 19 ? -10.809 1.480 -0.347 1.00 0.00 19 LYS A O 9
ATOM 12094 N N . ALA A 1 20 ? -8.800 0.594 0.117 1.00 0.00 20 ALA A N 9
ATOM 12095 C CA . ALA A 1 20 ? -8.898 -0.485 -0.847 1.00 0.00 20 ALA A CA 9
ATOM 12096 C C . ALA A 1 20 ? -8.315 -1.733 -0.220 1.00 0.00 20 ALA A C 9
ATOM 12097 O O . ALA A 1 20 ? -7.208 -1.703 0.316 1.00 0.00 20 ALA A O 9
ATOM 12104 N N . ASP A 1 21 ? -9.041 -2.834 -0.324 1.00 0.00 21 ASP A N 9
ATOM 12105 C CA . ASP A 1 21 ? -8.579 -4.130 0.144 1.00 0.00 21 ASP A CA 9
ATOM 12106 C C . ASP A 1 21 ? -7.953 -4.749 -1.097 1.00 0.00 21 ASP A C 9
ATOM 12107 O O . ASP A 1 21 ? -8.608 -4.792 -2.139 1.00 0.00 21 ASP A O 9
ATOM 12116 N N . VAL A 1 22 ? -6.682 -5.146 -1.059 1.00 0.00 22 VAL A N 9
ATOM 12117 C CA . VAL A 1 22 ? -5.991 -5.634 -2.251 1.00 0.00 22 VAL A CA 9
ATOM 12118 C C . VAL A 1 22 ? -5.257 -6.939 -1.937 1.00 0.00 22 VAL A C 9
ATOM 12119 O O . VAL A 1 22 ? -4.727 -7.106 -0.840 1.00 0.00 22 VAL A O 9
ATOM 12132 N N . LEU A 1 23 ? -5.209 -7.866 -2.896 1.00 0.00 23 LEU A N 9
ATOM 12133 C CA . LEU A 1 23 ? -4.446 -9.116 -2.807 1.00 0.00 23 LEU A CA 9
ATOM 12134 C C . LEU A 1 23 ? -3.233 -9.004 -3.693 1.00 0.00 23 LEU A C 9
ATOM 12135 O O . LEU A 1 23 ? -3.377 -8.729 -4.886 1.00 0.00 23 LEU A O 9
ATOM 12151 N N . CYS A 1 24 ? -2.063 -9.228 -3.105 1.00 0.00 24 CYS A N 9
ATOM 12152 C CA . CYS A 1 24 ? -0.774 -9.150 -3.752 1.00 0.00 24 CYS A CA 9
ATOM 12153 C C . CYS A 1 24 ? -0.273 -10.590 -3.967 1.00 0.00 24 CYS A C 9
ATOM 12154 O O . CYS A 1 24 ? 0.141 -11.222 -2.995 1.00 0.00 24 CYS A O 9
ATOM 12161 N N . PRO A 1 25 ? -0.352 -11.141 -5.191 1.00 0.00 25 PRO A N 9
ATOM 12162 C CA . PRO A 1 25 ? -0.006 -12.522 -5.481 1.00 0.00 25 PRO A CA 9
ATOM 12163 C C . PRO A 1 25 ? 1.446 -12.691 -5.944 1.00 0.00 25 PRO A C 9
ATOM 12164 O O . PRO A 1 25 ? 2.078 -11.779 -6.484 1.00 0.00 25 PRO A O 9
ATOM 12175 N N . GLY A 1 26 ? 1.926 -13.927 -5.885 1.00 0.00 26 GLY A N 9
ATOM 12176 C CA . GLY A 1 26 ? 3.294 -14.311 -6.185 1.00 0.00 26 GLY A CA 9
ATOM 12177 C C . GLY A 1 26 ? 4.232 -13.927 -5.044 1.00 0.00 26 GLY A C 9
ATOM 12178 O O . GLY A 1 26 ? 3.851 -13.216 -4.114 1.00 0.00 26 GLY A O 9
ATOM 12182 N N . GLY A 1 27 ? 5.478 -14.387 -5.121 1.00 0.00 27 GLY A N 9
ATOM 12183 C CA . GLY A 1 27 ? 6.458 -14.194 -4.062 1.00 0.00 27 GLY A CA 9
ATOM 12184 C C . GLY A 1 27 ? 6.978 -12.760 -4.002 1.00 0.00 27 GLY A C 9
ATOM 12185 O O . GLY A 1 27 ? 7.470 -12.354 -2.948 1.00 0.00 27 GLY A O 9
ATOM 12189 N N . CYS A 1 28 ? 6.822 -11.998 -5.095 1.00 0.00 28 CYS A N 9
ATOM 12190 C CA . CYS A 1 28 ? 7.200 -10.597 -5.280 1.00 0.00 28 CYS A CA 9
ATOM 12191 C C . CYS A 1 28 ? 8.570 -10.270 -4.647 1.00 0.00 28 CYS A C 9
ATOM 12192 O O . CYS A 1 28 ? 8.612 -9.680 -3.563 1.00 0.00 28 CYS A O 9
ATOM 12199 N N . PRO A 1 29 ? 9.686 -10.674 -5.286 1.00 0.00 29 PRO A N 9
ATOM 12200 C CA . PRO A 1 29 ? 11.048 -10.411 -4.817 1.00 0.00 29 PRO A CA 9
ATOM 12201 C C . PRO A 1 29 ? 11.391 -8.928 -4.943 1.00 0.00 29 PRO A C 9
ATOM 12202 O O . PRO A 1 29 ? 10.529 -8.125 -5.292 1.00 0.00 29 PRO A O 9
ATOM 12213 N N . LEU A 1 30 ? 12.649 -8.561 -4.667 1.00 0.00 30 LEU A N 9
ATOM 12214 C CA . LEU A 1 30 ? 13.191 -7.211 -4.863 1.00 0.00 30 LEU A CA 9
ATOM 12215 C C . LEU A 1 30 ? 13.331 -6.947 -6.379 1.00 0.00 30 LEU A C 9
ATOM 12216 O O . LEU A 1 30 ? 14.425 -6.798 -6.911 1.00 0.00 30 LEU A O 9
ATOM 12232 N N . GLU A 1 31 ? 12.195 -6.937 -7.065 1.00 0.00 31 GLU A N 9
ATOM 12233 C CA . GLU A 1 31 ? 11.971 -6.804 -8.495 1.00 0.00 31 GLU A CA 9
ATOM 12234 C C . GLU A 1 31 ? 12.128 -5.338 -8.917 1.00 0.00 31 GLU A C 9
ATOM 12235 O O . GLU A 1 31 ? 13.079 -4.974 -9.599 1.00 0.00 31 GLU A O 9
ATOM 12247 N N . GLU A 1 32 ? 11.189 -4.488 -8.503 1.00 0.00 32 GLU A N 9
ATOM 12248 C CA . GLU A 1 32 ? 11.228 -3.047 -8.683 1.00 0.00 32 GLU A CA 9
ATOM 12249 C C . GLU A 1 32 ? 10.611 -2.437 -7.432 1.00 0.00 32 GLU A C 9
ATOM 12250 O O . GLU A 1 32 ? 9.385 -2.271 -7.409 1.00 0.00 32 GLU A O 9
ATOM 12262 N N . PHE A 1 33 ? 11.382 -2.152 -6.374 1.00 0.00 33 PHE A N 9
ATOM 12263 C CA . PHE A 1 33 ? 10.802 -1.433 -5.256 1.00 0.00 33 PHE A CA 9
ATOM 12264 C C . PHE A 1 33 ? 11.629 -0.169 -5.127 1.00 0.00 33 PHE A C 9
ATOM 12265 O O . PHE A 1 33 ? 12.804 -0.196 -4.774 1.00 0.00 33 PHE A O 9
ATOM 12282 N N . SER A 1 34 ? 10.986 0.950 -5.411 1.00 0.00 34 SER A N 9
ATOM 12283 C CA . SER A 1 34 ? 11.503 2.284 -5.229 1.00 0.00 34 SER A CA 9
ATOM 12284 C C . SER A 1 34 ? 10.367 2.862 -4.406 1.00 0.00 34 SER A C 9
ATOM 12285 O O . SER A 1 34 ? 9.240 2.931 -4.911 1.00 0.00 34 SER A O 9
ATOM 12293 N N . VAL A 1 35 ? 10.589 3.197 -3.142 1.00 0.00 35 VAL A N 9
ATOM 12294 C CA . VAL A 1 35 ? 9.507 3.632 -2.274 1.00 0.00 35 VAL A CA 9
ATOM 12295 C C . VAL A 1 35 ? 9.805 5.087 -1.976 1.00 0.00 35 VAL A C 9
ATOM 12296 O O . VAL A 1 35 ? 10.954 5.543 -2.027 1.00 0.00 35 VAL A O 9
ATOM 12309 N N . TYR A 1 36 ? 8.750 5.837 -1.709 1.00 0.00 36 TYR A N 9
ATOM 12310 C CA . TYR A 1 36 ? 8.856 7.256 -1.533 1.00 0.00 36 TYR A CA 9
ATOM 12311 C C . TYR A 1 36 ? 7.992 7.612 -0.336 1.00 0.00 36 TYR A C 9
ATOM 12312 O O . TYR A 1 36 ? 6.767 7.554 -0.426 1.00 0.00 36 TYR A O 9
ATOM 12330 N N . GLY A 1 37 ? 8.648 7.910 0.781 1.00 0.00 37 GLY A N 9
ATOM 12331 C CA . GLY A 1 37 ? 8.051 8.222 2.060 1.00 0.00 37 GLY A CA 9
ATOM 12332 C C . GLY A 1 37 ? 7.793 6.945 2.854 1.00 0.00 37 GLY A C 9
ATOM 12333 O O . GLY A 1 37 ? 7.432 5.910 2.295 1.00 0.00 37 GLY A O 9
ATOM 12337 N N . ASN A 1 38 ? 8.034 7.008 4.162 1.00 0.00 38 ASN A N 9
ATOM 12338 C CA . ASN A 1 38 ? 7.748 5.945 5.118 1.00 0.00 38 ASN A CA 9
ATOM 12339 C C . ASN A 1 38 ? 6.387 6.257 5.725 1.00 0.00 38 ASN A C 9
ATOM 12340 O O . ASN A 1 38 ? 6.131 7.417 6.055 1.00 0.00 38 ASN A O 9
ATOM 12351 N N . ILE A 1 39 ? 5.538 5.243 5.921 1.00 0.00 39 ILE A N 9
ATOM 12352 C CA . ILE A 1 39 ? 4.145 5.354 6.367 1.00 0.00 39 ILE A CA 9
ATOM 12353 C C . ILE A 1 39 ? 3.313 6.091 5.319 1.00 0.00 39 ILE A C 9
ATOM 12354 O O . ILE A 1 39 ? 2.368 5.507 4.799 1.00 0.00 39 ILE A O 9
ATOM 12370 N N . VAL A 1 40 ? 3.614 7.355 5.039 1.00 0.00 40 VAL A N 9
ATOM 12371 C CA . VAL A 1 40 ? 2.998 8.111 3.975 1.00 0.00 40 VAL A CA 9
ATOM 12372 C C . VAL A 1 40 ? 3.774 7.638 2.750 1.00 0.00 40 VAL A C 9
ATOM 12373 O O . VAL A 1 40 ? 4.828 8.181 2.422 1.00 0.00 40 VAL A O 9
ATOM 12386 N N . TYR A 1 41 ? 3.248 6.628 2.076 1.00 0.00 41 TYR A N 9
ATOM 12387 C CA . TYR A 1 41 ? 3.783 6.123 0.835 1.00 0.00 41 TYR A CA 9
ATOM 12388 C C . TYR A 1 41 ? 3.181 6.976 -0.264 1.00 0.00 41 TYR A C 9
ATOM 12389 O O . TYR A 1 41 ? 1.960 7.003 -0.439 1.00 0.00 41 TYR A O 9
ATOM 12407 N N . ALA A 1 42 ? 4.008 7.750 -0.962 1.00 0.00 42 ALA A N 9
ATOM 12408 C CA . ALA A 1 42 ? 3.536 8.486 -2.115 1.00 0.00 42 ALA A CA 9
ATOM 12409 C C . ALA A 1 42 ? 3.130 7.451 -3.162 1.00 0.00 42 ALA A C 9
ATOM 12410 O O . ALA A 1 42 ? 3.779 6.410 -3.317 1.00 0.00 42 ALA A O 9
ATOM 12417 N N . SER A 1 43 ? 2.080 7.787 -3.901 1.00 0.00 43 SER A N 9
ATOM 12418 C CA . SER A 1 43 ? 1.384 6.972 -4.882 1.00 0.00 43 SER A CA 9
ATOM 12419 C C . SER A 1 43 ? 2.296 6.230 -5.874 1.00 0.00 43 SER A C 9
ATOM 12420 O O . SER A 1 43 ? 1.966 5.120 -6.273 1.00 0.00 43 SER A O 9
ATOM 12428 N N . VAL A 1 44 ? 3.457 6.770 -6.239 1.00 0.00 44 VAL A N 9
ATOM 12429 C CA . VAL A 1 44 ? 4.390 6.121 -7.163 1.00 0.00 44 VAL A CA 9
ATOM 12430 C C . VAL A 1 44 ? 4.956 4.795 -6.614 1.00 0.00 44 VAL A C 9
ATOM 12431 O O . VAL A 1 44 ? 5.406 3.960 -7.396 1.00 0.00 44 VAL A O 9
ATOM 12444 N N . SER A 1 45 ? 4.918 4.570 -5.298 1.00 0.00 45 SER A N 9
ATOM 12445 C CA . SER A 1 45 ? 5.452 3.361 -4.684 1.00 0.00 45 SER A CA 9
ATOM 12446 C C . SER A 1 45 ? 4.660 2.118 -5.124 1.00 0.00 45 SER A C 9
ATOM 12447 O O . SER A 1 45 ? 3.435 2.170 -5.263 1.00 0.00 45 SER A O 9
ATOM 12455 N N . SER A 1 46 ? 5.354 0.992 -5.319 1.00 0.00 46 SER A N 9
ATOM 12456 C CA . SER A 1 46 ? 4.758 -0.306 -5.603 1.00 0.00 46 SER A CA 9
ATOM 12457 C C . SER A 1 46 ? 3.910 -0.699 -4.392 1.00 0.00 46 SER A C 9
ATOM 12458 O O . SER A 1 46 ? 4.280 -0.380 -3.255 1.00 0.00 46 SER A O 9
ATOM 12466 N N . ILE A 1 47 ? 2.819 -1.441 -4.606 1.00 0.00 47 ILE A N 9
ATOM 12467 C CA . ILE A 1 47 ? 2.025 -1.969 -3.503 1.00 0.00 47 ILE A CA 9
ATOM 12468 C C . ILE A 1 47 ? 2.908 -2.948 -2.716 1.00 0.00 47 ILE A C 9
ATOM 12469 O O . ILE A 1 47 ? 2.875 -2.891 -1.488 1.00 0.00 47 ILE A O 9
ATOM 12485 N N . CYS A 1 48 ? 3.735 -3.782 -3.370 1.00 0.00 48 CYS A N 9
ATOM 12486 C CA . CYS A 1 48 ? 4.687 -4.630 -2.650 1.00 0.00 48 CYS A CA 9
ATOM 12487 C C . CYS A 1 48 ? 5.656 -3.759 -1.870 1.00 0.00 48 CYS A C 9
ATOM 12488 O O . CYS A 1 48 ? 5.818 -3.963 -0.673 1.00 0.00 48 CYS A O 9
ATOM 12495 N N . GLY A 1 49 ? 6.310 -2.811 -2.548 1.00 0.00 49 GLY A N 9
ATOM 12496 C CA . GLY A 1 49 ? 7.335 -1.977 -1.943 1.00 0.00 49 GLY A CA 9
ATOM 12497 C C . GLY A 1 49 ? 6.815 -1.326 -0.665 1.00 0.00 49 GLY A C 9
ATOM 12498 O O . GLY A 1 49 ? 7.449 -1.438 0.381 1.00 0.00 49 GLY A O 9
ATOM 12502 N N . ALA A 1 50 ? 5.650 -0.679 -0.743 1.00 0.00 50 ALA A N 9
ATOM 12503 C CA . ALA A 1 50 ? 4.995 -0.071 0.402 1.00 0.00 50 ALA A CA 9
ATOM 12504 C C . ALA A 1 50 ? 4.647 -1.119 1.463 1.00 0.00 50 ALA A C 9
ATOM 12505 O O . ALA A 1 50 ? 5.006 -0.937 2.621 1.00 0.00 50 ALA A O 9
ATOM 12512 N N . ALA A 1 51 ? 3.943 -2.196 1.099 1.00 0.00 51 ALA A N 9
ATOM 12513 C CA . ALA A 1 51 ? 3.447 -3.194 2.041 1.00 0.00 51 ALA A CA 9
ATOM 12514 C C . ALA A 1 51 ? 4.577 -3.905 2.787 1.00 0.00 51 ALA A C 9
ATOM 12515 O O . ALA A 1 51 ? 4.515 -4.027 4.011 1.00 0.00 51 ALA A O 9
ATOM 12522 N N . VAL A 1 52 ? 5.592 -4.390 2.075 1.00 0.00 52 VAL A N 9
ATOM 12523 C CA . VAL A 1 52 ? 6.747 -5.064 2.650 1.00 0.00 52 VAL A CA 9
ATOM 12524 C C . VAL A 1 52 ? 7.557 -4.066 3.495 1.00 0.00 52 VAL A C 9
ATOM 12525 O O . VAL A 1 52 ? 7.952 -4.417 4.604 1.00 0.00 52 VAL A O 9
ATOM 12538 N N . HIS A 1 53 ? 7.760 -2.814 3.054 1.00 0.00 53 HIS A N 9
ATOM 12539 C CA . HIS A 1 53 ? 8.430 -1.791 3.871 1.00 0.00 53 HIS A CA 9
ATOM 12540 C C . HIS A 1 53 ? 7.667 -1.574 5.178 1.00 0.00 53 HIS A C 9
ATOM 12541 O O . HIS A 1 53 ? 8.230 -1.649 6.271 1.00 0.00 53 HIS A O 9
ATOM 12555 N N . ARG A 1 54 ? 6.360 -1.338 5.070 1.00 0.00 54 ARG A N 9
ATOM 12556 C CA . ARG A 1 54 ? 5.411 -1.177 6.168 1.00 0.00 54 ARG A CA 9
ATOM 12557 C C . ARG A 1 54 ? 5.372 -2.399 7.091 1.00 0.00 54 ARG A C 9
ATOM 12558 O O . ARG A 1 54 ? 4.935 -2.264 8.237 1.00 0.00 54 ARG A O 9
ATOM 12579 N N . GLY A 1 55 ? 5.763 -3.576 6.602 1.00 0.00 55 GLY A N 9
ATOM 12580 C CA . GLY A 1 55 ? 5.792 -4.819 7.354 1.00 0.00 55 GLY A CA 9
ATOM 12581 C C . GLY A 1 55 ? 4.462 -5.565 7.315 1.00 0.00 55 GLY A C 9
ATOM 12582 O O . GLY A 1 55 ? 4.303 -6.529 8.060 1.00 0.00 55 GLY A O 9
ATOM 12586 N N . VAL A 1 56 ? 3.516 -5.156 6.464 1.00 0.00 56 VAL A N 9
ATOM 12587 C CA . VAL A 1 56 ? 2.193 -5.769 6.338 1.00 0.00 56 VAL A CA 9
ATOM 12588 C C . VAL A 1 56 ? 2.333 -7.265 6.065 1.00 0.00 56 VAL A C 9
ATOM 12589 O O . VAL A 1 56 ? 1.687 -8.077 6.720 1.00 0.00 56 VAL A O 9
ATOM 12602 N N . ILE A 1 57 ? 3.184 -7.622 5.109 1.00 0.00 57 ILE A N 9
ATOM 12603 C CA . ILE A 1 57 ? 3.367 -8.982 4.643 1.00 0.00 57 ILE A CA 9
ATOM 12604 C C . ILE A 1 57 ? 4.854 -9.310 4.661 1.00 0.00 57 ILE A C 9
ATOM 12605 O O . ILE A 1 57 ? 5.713 -8.418 4.727 1.00 0.00 57 ILE A O 9
ATOM 12621 N N . SER A 1 58 ? 5.144 -10.603 4.604 1.00 0.00 58 SER A N 9
ATOM 12622 C CA . SER A 1 58 ? 6.486 -11.133 4.468 1.00 0.00 58 SER A CA 9
ATOM 12623 C C . SER A 1 58 ? 6.889 -10.871 3.007 1.00 0.00 58 SER A C 9
ATOM 12624 O O . SER A 1 58 ? 6.018 -10.508 2.200 1.00 0.00 58 SER A O 9
ATOM 12632 N N . ASN A 1 59 ? 8.157 -11.053 2.607 1.00 0.00 59 ASN A N 9
ATOM 12633 C CA . ASN A 1 59 ? 8.449 -10.922 1.174 1.00 0.00 59 ASN A CA 9
ATOM 12634 C C . ASN A 1 59 ? 8.061 -12.268 0.537 1.00 0.00 59 ASN A C 9
ATOM 12635 O O . ASN A 1 59 ? 8.904 -13.086 0.178 1.00 0.00 59 ASN A O 9
ATOM 12646 N N . SER A 1 60 ? 6.752 -12.491 0.447 1.00 0.00 60 SER A N 9
ATOM 12647 C CA . SER A 1 60 ? 6.077 -13.704 0.010 1.00 0.00 60 SER A CA 9
ATOM 12648 C C . SER A 1 60 ? 4.746 -13.414 -0.714 1.00 0.00 60 SER A C 9
ATOM 12649 O O . SER A 1 60 ? 4.123 -14.326 -1.267 1.00 0.00 60 SER A O 9
ATOM 12657 N N . GLY A 1 61 ? 4.243 -12.177 -0.612 1.00 0.00 61 GLY A N 9
ATOM 12658 C CA . GLY A 1 61 ? 2.932 -11.779 -1.112 1.00 0.00 61 GLY A CA 9
ATOM 12659 C C . GLY A 1 61 ? 1.896 -11.956 0.008 1.00 0.00 61 GLY A C 9
ATOM 12660 O O . GLY A 1 61 ? 2.214 -12.435 1.109 1.00 0.00 61 GLY A O 9
ATOM 12664 N N . GLY A 1 62 ? 0.645 -11.573 -0.246 1.00 0.00 62 GLY A N 9
ATOM 12665 C CA . GLY A 1 62 ? -0.469 -11.778 0.671 1.00 0.00 62 GLY A CA 9
ATOM 12666 C C . GLY A 1 62 ? -1.571 -10.729 0.554 1.00 0.00 62 GLY A C 9
ATOM 12667 O O . GLY A 1 62 ? -1.517 -9.873 -0.335 1.00 0.00 62 GLY A O 9
ATOM 12671 N N . PRO A 1 63 ? -2.598 -10.809 1.418 1.00 0.00 63 PRO A N 9
ATOM 12672 C CA . PRO A 1 63 ? -3.646 -9.803 1.506 1.00 0.00 63 PRO A CA 9
ATOM 12673 C C . PRO A 1 63 ? -3.092 -8.528 2.139 1.00 0.00 63 PRO A C 9
ATOM 12674 O O . PRO A 1 63 ? -2.207 -8.568 2.995 1.00 0.00 63 PRO A O 9
ATOM 12685 N N . VAL A 1 64 ? -3.634 -7.390 1.721 1.00 0.00 64 VAL A N 9
ATOM 12686 C CA . VAL A 1 64 ? -3.213 -6.054 2.103 1.00 0.00 64 VAL A CA 9
ATOM 12687 C C . VAL A 1 64 ? -4.486 -5.186 2.156 1.00 0.00 64 VAL A C 9
ATOM 12688 O O . VAL A 1 64 ? -5.509 -5.507 1.543 1.00 0.00 64 VAL A O 9
ATOM 12701 N N . ARG A 1 65 ? -4.443 -4.073 2.884 1.00 0.00 65 ARG A N 9
ATOM 12702 C CA . ARG A 1 65 ? -5.527 -3.112 3.062 1.00 0.00 65 ARG A CA 9
ATOM 12703 C C . ARG A 1 65 ? -4.919 -1.715 3.064 1.00 0.00 65 ARG A C 9
ATOM 12704 O O . ARG A 1 65 ? -4.259 -1.316 4.027 1.00 0.00 65 ARG A O 9
ATOM 12725 N N . VAL A 1 66 ? -5.082 -1.008 1.956 1.00 0.00 66 VAL A N 9
ATOM 12726 C CA . VAL A 1 66 ? -4.608 0.346 1.718 1.00 0.00 66 VAL A CA 9
ATOM 12727 C C . VAL A 1 66 ? -5.641 1.341 2.257 1.00 0.00 66 VAL A C 9
ATOM 12728 O O . VAL A 1 66 ? -6.845 1.098 2.169 1.00 0.00 66 VAL A O 9
ATOM 12741 N N . TYR A 1 67 ? -5.170 2.485 2.751 1.00 0.00 67 TYR A N 9
ATOM 12742 C CA . TYR A 1 67 ? -5.949 3.631 3.194 1.00 0.00 67 TYR A CA 9
ATOM 12743 C C . TYR A 1 67 ? -5.300 4.830 2.513 1.00 0.00 67 TYR A C 9
ATOM 12744 O O . TYR A 1 67 ? -4.109 5.078 2.724 1.00 0.00 67 TYR A O 9
ATOM 12762 N N . SER A 1 68 ? -6.030 5.537 1.647 1.00 0.00 68 SER A N 9
ATOM 12763 C CA . SER A 1 68 ? -5.482 6.734 1.023 1.00 0.00 68 SER A CA 9
ATOM 12764 C C . SER A 1 68 ? -5.186 7.781 2.096 1.00 0.00 68 SER A C 9
ATOM 12765 O O . SER A 1 68 ? -5.791 7.805 3.174 1.00 0.00 68 SER A O 9
ATOM 12773 N N . LEU A 1 69 ? -4.220 8.640 1.801 1.00 0.00 69 LEU A N 9
ATOM 12774 C CA . LEU A 1 69 ? -3.724 9.685 2.673 1.00 0.00 69 LEU A CA 9
ATOM 12775 C C . LEU A 1 69 ? -3.590 10.919 1.769 1.00 0.00 69 LEU A C 9
ATOM 12776 O O . LEU A 1 69 ? -3.222 10.759 0.599 1.00 0.00 69 LEU A O 9
ATOM 12792 N N . PRO A 1 70 ? -3.945 12.129 2.225 1.00 0.00 70 PRO A N 9
ATOM 12793 C CA . PRO A 1 70 ? -3.967 13.324 1.388 1.00 0.00 70 PRO A CA 9
ATOM 12794 C C . PRO A 1 70 ? -2.612 13.651 0.745 1.00 0.00 70 PRO A C 9
ATOM 12795 O O . PRO A 1 70 ? -1.574 13.040 1.030 1.00 0.00 70 PRO A O 9
ATOM 12806 N N . GLY A 1 71 ? -2.640 14.622 -0.167 1.00 0.00 71 GLY A N 9
ATOM 12807 C CA . GLY A 1 71 ? -1.456 15.169 -0.792 1.00 0.00 71 GLY A CA 9
ATOM 12808 C C . GLY A 1 71 ? -0.532 15.658 0.312 1.00 0.00 71 GLY A C 9
ATOM 12809 O O . GLY A 1 71 ? -0.930 16.507 1.116 1.00 0.00 71 GLY A O 9
ATOM 12813 N N . ARG A 1 72 ? 0.686 15.130 0.366 1.00 0.00 72 ARG A N 9
ATOM 12814 C CA . ARG A 1 72 ? 1.656 15.413 1.412 1.00 0.00 72 ARG A CA 9
ATOM 12815 C C . ARG A 1 72 ? 2.944 15.935 0.828 1.00 0.00 72 ARG A C 9
ATOM 12816 O O . ARG A 1 72 ? 3.192 15.886 -0.374 1.00 0.00 72 ARG A O 9
ATOM 12837 N N . GLU A 1 73 ? 3.745 16.488 1.720 1.00 0.00 73 GLU A N 9
ATOM 12838 C CA . GLU A 1 73 ? 4.978 17.196 1.490 1.00 0.00 73 GLU A CA 9
ATOM 12839 C C . GLU A 1 73 ? 5.903 16.924 2.680 1.00 0.00 73 GLU A C 9
ATOM 12840 O O . GLU A 1 73 ? 5.525 16.189 3.598 1.00 0.00 73 GLU A O 9
ATOM 12852 N N . ASN A 1 74 ? 7.110 17.502 2.654 1.00 0.00 74 ASN A N 9
ATOM 12853 C CA . ASN A 1 74 ? 8.100 17.487 3.738 1.00 0.00 74 ASN A CA 9
ATOM 12854 C C . ASN A 1 74 ? 8.222 16.094 4.365 1.00 0.00 74 ASN A C 9
ATOM 12855 O O . ASN A 1 74 ? 7.973 15.908 5.558 1.00 0.00 74 ASN A O 9
ATOM 12866 N N . TYR A 1 75 ? 8.493 15.109 3.511 1.00 0.00 75 TYR A N 9
ATOM 12867 C CA . TYR A 1 75 ? 8.635 13.708 3.873 1.00 0.00 75 TYR A CA 9
ATOM 12868 C C . TYR A 1 75 ? 10.027 13.471 4.483 1.00 0.00 75 TYR A C 9
ATOM 12869 O O . TYR A 1 75 ? 10.873 14.365 4.507 1.00 0.00 75 TYR A O 9
ATOM 12887 N N . SER A 1 76 ? 10.285 12.228 4.881 1.00 0.00 76 SER A N 9
ATOM 12888 C CA . SER A 1 76 ? 11.523 11.712 5.451 1.00 0.00 76 SER A CA 9
ATOM 12889 C C . SER A 1 76 ? 11.904 10.437 4.679 1.00 0.00 76 SER A C 9
ATOM 12890 O O . SER A 1 76 ? 11.080 9.925 3.908 1.00 0.00 76 SER A O 9
ATOM 12898 N N . SER A 1 77 ? 13.106 9.899 4.903 1.00 0.00 77 SER A N 9
ATOM 12899 C CA . SER A 1 77 ? 13.617 8.716 4.214 1.00 0.00 77 SER A CA 9
ATOM 12900 C C . SER A 1 77 ? 13.983 7.649 5.250 1.00 0.00 77 SER A C 9
ATOM 12901 O O . SER A 1 77 ? 14.618 7.993 6.248 1.00 0.00 77 SER A O 9
ATOM 12909 N N . VAL A 1 78 ? 13.571 6.389 5.058 1.00 0.00 78 VAL A N 9
ATOM 12910 C CA . VAL A 1 78 ? 13.806 5.287 5.997 1.00 0.00 78 VAL A CA 9
ATOM 12911 C C . VAL A 1 78 ? 13.836 3.975 5.192 1.00 0.00 78 VAL A C 9
ATOM 12912 O O . VAL A 1 78 ? 13.189 3.890 4.143 1.00 0.00 78 VAL A O 9
ATOM 12925 N N . ASP A 1 79 ? 14.493 2.924 5.689 1.00 0.00 79 ASP A N 9
ATOM 12926 C CA . ASP A 1 79 ? 14.603 1.621 5.019 1.00 0.00 79 ASP A CA 9
ATOM 12927 C C . ASP A 1 79 ? 13.939 0.542 5.872 1.00 0.00 79 ASP A C 9
ATOM 12928 O O . ASP A 1 79 ? 13.873 0.690 7.098 1.00 0.00 79 ASP A O 9
ATOM 12937 N N . ALA A 1 80 ? 13.336 -0.469 5.253 1.00 0.00 80 ALA A N 9
ATOM 12938 C CA . ALA A 1 80 ? 12.783 -1.641 5.915 1.00 0.00 80 ALA A CA 9
ATOM 12939 C C . ALA A 1 80 ? 12.766 -2.771 4.893 1.00 0.00 80 ALA A C 9
ATOM 12940 O O . ALA A 1 80 ? 12.314 -2.564 3.770 1.00 0.00 80 ALA A O 9
ATOM 12947 N N . ASN A 1 81 ? 13.186 -3.970 5.305 1.00 0.00 81 ASN A N 9
ATOM 12948 C CA . ASN A 1 81 ? 13.282 -5.177 4.475 1.00 0.00 81 ASN A CA 9
ATOM 12949 C C . ASN A 1 81 ? 14.193 -5.003 3.243 1.00 0.00 81 ASN A C 9
ATOM 12950 O O . ASN A 1 81 ? 14.073 -5.778 2.297 1.00 0.00 81 ASN A O 9
ATOM 12961 N N . GLY A 1 82 ? 15.148 -4.062 3.257 1.00 0.00 82 GLY A N 9
ATOM 12962 C CA . GLY A 1 82 ? 16.024 -3.827 2.111 1.00 0.00 82 GLY A CA 9
ATOM 12963 C C . GLY A 1 82 ? 15.255 -3.124 0.997 1.00 0.00 82 GLY A C 9
ATOM 12964 O O . GLY A 1 82 ? 15.366 -3.482 -0.174 1.00 0.00 82 GLY A O 9
ATOM 12968 N N . ILE A 1 83 ? 14.435 -2.148 1.376 1.00 0.00 83 ILE A N 9
ATOM 12969 C CA . ILE A 1 83 ? 13.574 -1.370 0.509 1.00 0.00 83 ILE A CA 9
ATOM 12970 C C . ILE A 1 83 ? 13.735 0.040 1.059 1.00 0.00 83 ILE A C 9
ATOM 12971 O O . ILE A 1 83 ? 13.442 0.283 2.232 1.00 0.00 83 ILE A O 9
ATOM 12987 N N . GLN A 1 84 ? 14.100 0.988 0.204 1.00 0.00 84 GLN A N 9
ATOM 12988 C CA . GLN A 1 84 ? 14.416 2.336 0.633 1.00 0.00 84 GLN A CA 9
ATOM 12989 C C . GLN A 1 84 ? 13.231 3.222 0.290 1.00 0.00 84 GLN A C 9
ATOM 12990 O O . GLN A 1 84 ? 12.772 3.236 -0.857 1.00 0.00 84 GLN A O 9
ATOM 13004 N N . SER A 1 85 ? 12.721 3.935 1.298 1.00 0.00 85 SER A N 9
ATOM 13005 C CA . SER A 1 85 ? 11.680 4.923 1.120 1.00 0.00 85 SER A CA 9
ATOM 13006 C C . SER A 1 85 ? 12.370 6.274 1.218 1.00 0.00 85 SER A C 9
ATOM 13007 O O . SER A 1 85 ? 13.113 6.489 2.173 1.00 0.00 85 SER A O 9
ATOM 13015 N N . GLN A 1 86 ? 12.172 7.156 0.241 1.00 0.00 86 GLN A N 9
ATOM 13016 C CA . GLN A 1 86 ? 12.862 8.441 0.161 1.00 0.00 86 GLN A CA 9
ATOM 13017 C C . GLN A 1 86 ? 11.853 9.589 0.221 1.00 0.00 86 GLN A C 9
ATOM 13018 O O . GLN A 1 86 ? 10.729 9.434 -0.255 1.00 0.00 86 GLN A O 9
ATOM 13032 N N . MET A 1 87 ? 12.225 10.731 0.799 1.00 0.00 87 MET A N 9
ATOM 13033 C CA . MET A 1 87 ? 11.384 11.923 0.808 1.00 0.00 87 MET A CA 9
ATOM 13034 C C . MET A 1 87 ? 10.974 12.370 -0.610 1.00 0.00 87 MET A C 9
ATOM 13035 O O . MET A 1 87 ? 11.595 11.978 -1.599 1.00 0.00 87 MET A O 9
ATOM 13049 N N . LEU A 1 88 ? 9.942 13.221 -0.712 1.00 0.00 88 LEU A N 9
ATOM 13050 C CA . LEU A 1 88 ? 9.475 13.805 -1.968 1.00 0.00 88 LEU A CA 9
ATOM 13051 C C . LEU A 1 88 ? 9.144 15.275 -1.772 1.00 0.00 88 LEU A C 9
ATOM 13052 O O . LEU A 1 88 ? 8.908 15.741 -0.653 1.00 0.00 88 LEU A O 9
ATOM 13068 N N . SER A 1 89 ? 8.964 15.962 -2.893 1.00 0.00 89 SER A N 9
ATOM 13069 C CA . SER A 1 89 ? 8.539 17.337 -2.968 1.00 0.00 89 SER A CA 9
ATOM 13070 C C . SER A 1 89 ? 7.048 17.456 -3.316 1.00 0.00 89 SER A C 9
ATOM 13071 O O . SER A 1 89 ? 6.708 17.533 -4.500 1.00 0.00 89 SER A O 9
ATOM 13079 N N . ARG A 1 90 ? 6.152 17.411 -2.316 1.00 0.00 90 ARG A N 9
ATOM 13080 C CA . ARG A 1 90 ? 4.719 17.673 -2.545 1.00 0.00 90 ARG A CA 9
ATOM 13081 C C . ARG A 1 90 ? 3.984 16.675 -3.460 1.00 0.00 90 ARG A C 9
ATOM 13082 O O . ARG A 1 90 ? 3.631 17.043 -4.581 1.00 0.00 90 ARG A O 9
ATOM 13103 N N . TRP A 1 91 ? 3.886 15.394 -3.104 1.00 0.00 91 TRP A N 9
ATOM 13104 C CA . TRP A 1 91 ? 3.124 14.452 -3.927 1.00 0.00 91 TRP A CA 9
ATOM 13105 C C . TRP A 1 91 ? 1.637 14.548 -3.575 1.00 0.00 91 TRP A C 9
ATOM 13106 O O . TRP A 1 91 ? 1.230 14.272 -2.445 1.00 0.00 91 TRP A O 9
ATOM 13127 N N . SER A 1 92 ? 0.800 14.909 -4.547 1.00 0.00 92 SER A N 9
ATOM 13128 C CA . SER A 1 92 ? -0.638 15.106 -4.373 1.00 0.00 92 SER A CA 9
ATOM 13129 C C . SER A 1 92 ? -1.427 13.783 -4.378 1.00 0.00 92 SER A C 9
ATOM 13130 O O . SER A 1 92 ? -2.558 13.738 -4.872 1.00 0.00 92 SER A O 9
ATOM 13138 N N . ALA A 1 93 ? -0.854 12.688 -3.870 1.00 0.00 93 ALA A N 9
ATOM 13139 C CA . ALA A 1 93 ? -1.508 11.399 -3.692 1.00 0.00 93 ALA A CA 9
ATOM 13140 C C . ALA A 1 93 ? -0.614 10.554 -2.787 1.00 0.00 93 ALA A C 9
ATOM 13141 O O . ALA A 1 93 ? 0.462 10.136 -3.223 1.00 0.00 93 ALA A O 9
ATOM 13148 N N . SER A 1 94 ? -1.036 10.292 -1.556 1.00 0.00 94 SER A N 9
ATOM 13149 C CA . SER A 1 94 ? -0.303 9.433 -0.634 1.00 0.00 94 SER A CA 9
ATOM 13150 C C . SER A 1 94 ? -1.217 8.311 -0.134 1.00 0.00 94 SER A C 9
ATOM 13151 O O . SER A 1 94 ? -2.413 8.286 -0.447 1.00 0.00 94 SER A O 9
ATOM 13159 N N . PHE A 1 95 ? -0.675 7.362 0.624 1.00 0.00 95 PHE A N 9
ATOM 13160 C CA . PHE A 1 95 ? -1.435 6.313 1.282 1.00 0.00 95 PHE A CA 9
ATOM 13161 C C . PHE A 1 95 ? -0.621 5.728 2.425 1.00 0.00 95 PHE A C 9
ATOM 13162 O O . PHE A 1 95 ? 0.574 5.983 2.520 1.00 0.00 95 PHE A O 9
ATOM 13179 N N . THR A 1 96 ? -1.273 4.962 3.289 1.00 0.00 96 THR A N 9
ATOM 13180 C CA . THR A 1 96 ? -0.667 4.200 4.365 1.00 0.00 96 THR A CA 9
ATOM 13181 C C . THR A 1 96 ? -1.336 2.830 4.239 1.00 0.00 96 THR A C 9
ATOM 13182 O O . THR A 1 96 ? -2.531 2.730 3.938 1.00 0.00 96 THR A O 9
ATOM 13193 N N . VAL A 1 97 ? -0.544 1.764 4.294 1.00 0.00 97 VAL A N 9
ATOM 13194 C CA . VAL A 1 97 ? -1.028 0.406 4.106 1.00 0.00 97 VAL A CA 9
ATOM 13195 C C . VAL A 1 97 ? -1.054 -0.357 5.441 1.00 0.00 97 VAL A C 9
ATOM 13196 O O . VAL A 1 97 ? -0.337 0.003 6.375 1.00 0.00 97 VAL A O 9
ATOM 13209 N N . THR A 1 98 ? -1.869 -1.406 5.530 1.00 0.00 98 THR A N 9
ATOM 13210 C CA . THR A 1 98 ? -2.094 -2.273 6.686 1.00 0.00 98 THR A CA 9
ATOM 13211 C C . THR A 1 98 ? -2.586 -3.650 6.217 1.00 0.00 98 THR A C 9
ATOM 13212 O O . THR A 1 98 ? -2.710 -3.867 5.010 1.00 0.00 98 THR A O 9
ATOM 13223 N N . LEU A 1 99 ? -2.799 -4.594 7.142 1.00 0.00 99 LEU A N 9
ATOM 13224 C CA . LEU A 1 99 ? -3.398 -5.901 6.861 1.00 0.00 99 LEU A CA 9
ATOM 13225 C C . LEU A 1 99 ? -4.920 -5.768 6.940 1.00 0.00 99 LEU A C 9
ATOM 13226 O O . LEU A 1 99 ? -5.427 -4.787 7.489 1.00 0.00 99 LEU A O 9
ATOM 13242 N N . GLU A 1 100 ? -5.637 -6.731 6.366 1.00 0.00 100 GLU A N 9
ATOM 13243 C CA . GLU A 1 100 ? -7.090 -6.881 6.443 1.00 0.00 100 GLU A CA 9
ATOM 13244 C C . GLU A 1 100 ? -7.400 -7.567 7.763 1.00 0.00 100 GLU A C 9
ATOM 13245 O O . GLU A 1 100 ? -8.434 -7.256 8.381 1.00 0.00 100 GLU A O 9
ATOM 13258 N N . THR A 1 1 ? -15.946 -1.175 1.372 1.00 0.00 1 THR A N 10
ATOM 13259 C CA . THR A 1 1 ? -14.793 -1.472 0.511 1.00 0.00 1 THR A CA 10
ATOM 13260 C C . THR A 1 1 ? -14.451 -2.959 0.587 1.00 0.00 1 THR A C 10
ATOM 13261 O O . THR A 1 1 ? -14.534 -3.554 1.662 1.00 0.00 1 THR A O 10
ATOM 13273 N N . ALA A 1 2 ? -14.157 -3.576 -0.555 1.00 0.00 2 ALA A N 10
ATOM 13274 C CA . ALA A 1 2 ? -13.957 -5.008 -0.724 1.00 0.00 2 ALA A CA 10
ATOM 13275 C C . ALA A 1 2 ? -12.741 -5.165 -1.648 1.00 0.00 2 ALA A C 10
ATOM 13276 O O . ALA A 1 2 ? -12.466 -4.272 -2.459 1.00 0.00 2 ALA A O 10
ATOM 13283 N N . PRO A 1 3 ? -12.013 -6.286 -1.538 1.00 0.00 3 PRO A N 10
ATOM 13284 C CA . PRO A 1 3 ? -10.764 -6.471 -2.246 1.00 0.00 3 PRO A CA 10
ATOM 13285 C C . PRO A 1 3 ? -10.758 -6.589 -3.760 1.00 0.00 3 PRO A C 10
ATOM 13286 O O . PRO A 1 3 ? -11.726 -7.018 -4.390 1.00 0.00 3 PRO A O 10
ATOM 13297 N N . ILE A 1 4 ? -9.584 -6.254 -4.301 1.00 0.00 4 ILE A N 10
ATOM 13298 C CA . ILE A 1 4 ? -9.170 -6.368 -5.686 1.00 0.00 4 ILE A CA 10
ATOM 13299 C C . ILE A 1 4 ? -7.859 -7.163 -5.653 1.00 0.00 4 ILE A C 10
ATOM 13300 O O . ILE A 1 4 ? -6.932 -6.780 -4.935 1.00 0.00 4 ILE A O 10
ATOM 13316 N N . ALA A 1 5 ? -7.739 -8.245 -6.419 1.00 0.00 5 ALA A N 10
ATOM 13317 C CA . ALA A 1 5 ? -6.469 -8.952 -6.524 1.00 0.00 5 ALA A CA 10
ATOM 13318 C C . ALA A 1 5 ? -5.675 -8.187 -7.579 1.00 0.00 5 ALA A C 10
ATOM 13319 O O . ALA A 1 5 ? -6.177 -7.938 -8.678 1.00 0.00 5 ALA A O 10
ATOM 13326 N N . ILE A 1 6 ? -4.463 -7.772 -7.231 1.00 0.00 6 ILE A N 10
ATOM 13327 C CA . ILE A 1 6 ? -3.610 -6.919 -8.046 1.00 0.00 6 ILE A CA 10
ATOM 13328 C C . ILE A 1 6 ? -2.431 -7.737 -8.568 1.00 0.00 6 ILE A C 10
ATOM 13329 O O . ILE A 1 6 ? -2.089 -8.769 -8.004 1.00 0.00 6 ILE A O 10
ATOM 13345 N N . THR A 1 7 ? -1.795 -7.314 -9.659 1.00 0.00 7 THR A N 10
ATOM 13346 C CA . THR A 1 7 ? -0.742 -8.105 -10.303 1.00 0.00 7 THR A CA 10
ATOM 13347 C C . THR A 1 7 ? 0.642 -7.888 -9.659 1.00 0.00 7 THR A C 10
ATOM 13348 O O . THR A 1 7 ? 1.667 -8.248 -10.239 1.00 0.00 7 THR A O 10
ATOM 13359 N N . CYS A 1 8 ? 0.697 -7.299 -8.461 1.00 0.00 8 CYS A N 10
ATOM 13360 C CA . CYS A 1 8 ? 1.903 -7.066 -7.666 1.00 0.00 8 CYS A CA 10
ATOM 13361 C C . CYS A 1 8 ? 2.966 -6.186 -8.342 1.00 0.00 8 CYS A C 10
ATOM 13362 O O . CYS A 1 8 ? 4.095 -6.104 -7.867 1.00 0.00 8 CYS A O 10
ATOM 13369 N N . PHE A 1 9 ? 2.613 -5.498 -9.425 1.00 0.00 9 PHE A N 10
ATOM 13370 C CA . PHE A 1 9 ? 3.454 -4.507 -10.102 1.00 0.00 9 PHE A CA 10
ATOM 13371 C C . PHE A 1 9 ? 2.695 -3.164 -10.097 1.00 0.00 9 PHE A C 10
ATOM 13372 O O . PHE A 1 9 ? 3.130 -2.150 -10.639 1.00 0.00 9 PHE A O 10
ATOM 13389 N N . THR A 1 10 ? 1.511 -3.176 -9.493 1.00 0.00 10 THR A N 10
ATOM 13390 C CA . THR A 1 10 ? 0.574 -2.115 -9.247 1.00 0.00 10 THR A CA 10
ATOM 13391 C C . THR A 1 10 ? 1.241 -1.066 -8.350 1.00 0.00 10 THR A C 10
ATOM 13392 O O . THR A 1 10 ? 1.938 -1.412 -7.388 1.00 0.00 10 THR A O 10
ATOM 13403 N N . ARG A 1 11 ? 1.039 0.216 -8.650 1.00 0.00 11 ARG A N 10
ATOM 13404 C CA . ARG A 1 11 ? 1.503 1.330 -7.825 1.00 0.00 11 ARG A CA 10
ATOM 13405 C C . ARG A 1 11 ? 0.310 1.938 -7.099 1.00 0.00 11 ARG A C 10
ATOM 13406 O O . ARG A 1 11 ? -0.835 1.658 -7.456 1.00 0.00 11 ARG A O 10
ATOM 13427 N N . GLY A 1 12 ? 0.558 2.805 -6.117 1.00 0.00 12 GLY A N 10
ATOM 13428 C CA . GLY A 1 12 ? -0.502 3.553 -5.440 1.00 0.00 12 GLY A CA 10
ATOM 13429 C C . GLY A 1 12 ? -1.319 4.398 -6.424 1.00 0.00 12 GLY A C 10
ATOM 13430 O O . GLY A 1 12 ? -2.484 4.692 -6.159 1.00 0.00 12 GLY A O 10
ATOM 13434 N N . LEU A 1 13 ? -0.774 4.654 -7.621 1.00 0.00 13 LEU A N 10
ATOM 13435 C CA . LEU A 1 13 ? -1.417 5.446 -8.660 1.00 0.00 13 LEU A CA 10
ATOM 13436 C C . LEU A 1 13 ? -2.627 4.678 -9.187 1.00 0.00 13 LEU A C 10
ATOM 13437 O O . LEU A 1 13 ? -3.587 5.292 -9.651 1.00 0.00 13 LEU A O 10
ATOM 13453 N N . ASP A 1 14 ? -2.576 3.346 -9.164 1.00 0.00 14 ASP A N 10
ATOM 13454 C CA . ASP A 1 14 ? -3.598 2.490 -9.740 1.00 0.00 14 ASP A CA 10
ATOM 13455 C C . ASP A 1 14 ? -4.848 2.411 -8.877 1.00 0.00 14 ASP A C 10
ATOM 13456 O O . ASP A 1 14 ? -5.948 2.305 -9.424 1.00 0.00 14 ASP A O 10
ATOM 13465 N N . ILE A 1 15 ? -4.725 2.439 -7.544 1.00 0.00 15 ILE A N 10
ATOM 13466 C CA . ILE A 1 15 ? -5.856 2.245 -6.637 1.00 0.00 15 ILE A CA 10
ATOM 13467 C C . ILE A 1 15 ? -5.897 3.441 -5.675 1.00 0.00 15 ILE A C 10
ATOM 13468 O O . ILE A 1 15 ? -5.305 3.430 -4.597 1.00 0.00 15 ILE A O 10
ATOM 13484 N N . ARG A 1 16 ? -6.688 4.454 -6.047 1.00 0.00 16 ARG A N 10
ATOM 13485 C CA . ARG A 1 16 ? -6.874 5.711 -5.319 1.00 0.00 16 ARG A CA 10
ATOM 13486 C C . ARG A 1 16 ? -8.287 5.866 -4.758 1.00 0.00 16 ARG A C 10
ATOM 13487 O O . ARG A 1 16 ? -8.810 6.983 -4.689 1.00 0.00 16 ARG A O 10
ATOM 13508 N N . LYS A 1 17 ? -8.943 4.766 -4.382 1.00 0.00 17 LYS A N 10
ATOM 13509 C CA . LYS A 1 17 ? -10.235 4.875 -3.702 1.00 0.00 17 LYS A CA 10
ATOM 13510 C C . LYS A 1 17 ? -9.898 5.356 -2.287 1.00 0.00 17 LYS A C 10
ATOM 13511 O O . LYS A 1 17 ? -8.716 5.386 -1.916 1.00 0.00 17 LYS A O 10
ATOM 13530 N N . GLU A 1 18 ? -10.884 5.750 -1.480 1.00 0.00 18 GLU A N 10
ATOM 13531 C CA . GLU A 1 18 ? -10.532 6.270 -0.162 1.00 0.00 18 GLU A CA 10
ATOM 13532 C C . GLU A 1 18 ? -9.834 5.193 0.679 1.00 0.00 18 GLU A C 10
ATOM 13533 O O . GLU A 1 18 ? -8.847 5.488 1.359 1.00 0.00 18 GLU A O 10
ATOM 13545 N N . LYS A 1 19 ? -10.296 3.949 0.598 1.00 0.00 19 LYS A N 10
ATOM 13546 C CA . LYS A 1 19 ? -9.681 2.788 1.224 1.00 0.00 19 LYS A CA 10
ATOM 13547 C C . LYS A 1 19 ? -10.027 1.584 0.359 1.00 0.00 19 LYS A C 10
ATOM 13548 O O . LYS A 1 19 ? -11.110 1.545 -0.232 1.00 0.00 19 LYS A O 10
ATOM 13567 N N . ALA A 1 20 ? -9.101 0.643 0.217 1.00 0.00 20 ALA A N 10
ATOM 13568 C CA . ALA A 1 20 ? -9.241 -0.505 -0.661 1.00 0.00 20 ALA A CA 10
ATOM 13569 C C . ALA A 1 20 ? -8.437 -1.650 -0.078 1.00 0.00 20 ALA A C 10
ATOM 13570 O O . ALA A 1 20 ? -7.291 -1.467 0.328 1.00 0.00 20 ALA A O 10
ATOM 13577 N N . ASP A 1 21 ? -9.006 -2.844 -0.111 1.00 0.00 21 ASP A N 10
ATOM 13578 C CA . ASP A 1 21 ? -8.325 -4.049 0.336 1.00 0.00 21 ASP A CA 10
ATOM 13579 C C . ASP A 1 21 ? -7.697 -4.632 -0.931 1.00 0.00 21 ASP A C 10
ATOM 13580 O O . ASP A 1 21 ? -8.281 -4.518 -2.010 1.00 0.00 21 ASP A O 10
ATOM 13589 N N . VAL A 1 22 ? -6.491 -5.198 -0.874 1.00 0.00 22 VAL A N 10
ATOM 13590 C CA . VAL A 1 22 ? -5.887 -5.813 -2.062 1.00 0.00 22 VAL A CA 10
ATOM 13591 C C . VAL A 1 22 ? -5.244 -7.168 -1.737 1.00 0.00 22 VAL A C 10
ATOM 13592 O O . VAL A 1 22 ? -4.974 -7.458 -0.568 1.00 0.00 22 VAL A O 10
ATOM 13605 N N . LEU A 1 23 ? -4.984 -7.999 -2.753 1.00 0.00 23 LEU A N 10
ATOM 13606 C CA . LEU A 1 23 ? -4.267 -9.273 -2.633 1.00 0.00 23 LEU A CA 10
ATOM 13607 C C . LEU A 1 23 ? -3.090 -9.237 -3.589 1.00 0.00 23 LEU A C 10
ATOM 13608 O O . LEU A 1 23 ? -3.272 -8.835 -4.738 1.00 0.00 23 LEU A O 10
ATOM 13624 N N . CYS A 1 24 ? -1.928 -9.718 -3.146 1.00 0.00 24 CYS A N 10
ATOM 13625 C CA . CYS A 1 24 ? -0.742 -9.850 -3.970 1.00 0.00 24 CYS A CA 10
ATOM 13626 C C . CYS A 1 24 ? -0.376 -11.335 -4.170 1.00 0.00 24 CYS A C 10
ATOM 13627 O O . CYS A 1 24 ? 0.130 -11.955 -3.226 1.00 0.00 24 CYS A O 10
ATOM 13634 N N . PRO A 1 25 ? -0.647 -11.929 -5.350 1.00 0.00 25 PRO A N 10
ATOM 13635 C CA . PRO A 1 25 ? -0.234 -13.282 -5.708 1.00 0.00 25 PRO A CA 10
ATOM 13636 C C . PRO A 1 25 ? 1.290 -13.397 -5.922 1.00 0.00 25 PRO A C 10
ATOM 13637 O O . PRO A 1 25 ? 2.042 -12.423 -5.841 1.00 0.00 25 PRO A O 10
ATOM 13648 N N . GLY A 1 26 ? 1.758 -14.604 -6.241 1.00 0.00 26 GLY A N 10
ATOM 13649 C CA . GLY A 1 26 ? 3.162 -14.900 -6.453 1.00 0.00 26 GLY A CA 10
ATOM 13650 C C . GLY A 1 26 ? 3.924 -14.753 -5.147 1.00 0.00 26 GLY A C 10
ATOM 13651 O O . GLY A 1 26 ? 3.407 -15.143 -4.097 1.00 0.00 26 GLY A O 10
ATOM 13655 N N . GLY A 1 27 ? 5.150 -14.240 -5.216 1.00 0.00 27 GLY A N 10
ATOM 13656 C CA . GLY A 1 27 ? 5.959 -13.931 -4.042 1.00 0.00 27 GLY A CA 10
ATOM 13657 C C . GLY A 1 27 ? 6.359 -12.458 -3.958 1.00 0.00 27 GLY A C 10
ATOM 13658 O O . GLY A 1 27 ? 6.590 -11.971 -2.856 1.00 0.00 27 GLY A O 10
ATOM 13662 N N . CYS A 1 28 ? 6.279 -11.723 -5.075 1.00 0.00 28 CYS A N 10
ATOM 13663 C CA . CYS A 1 28 ? 6.720 -10.348 -5.286 1.00 0.00 28 CYS A CA 10
ATOM 13664 C C . CYS A 1 28 ? 8.094 -10.112 -4.608 1.00 0.00 28 CYS A C 10
ATOM 13665 O O . CYS A 1 28 ? 8.159 -9.520 -3.530 1.00 0.00 28 CYS A O 10
ATOM 13672 N N . PRO A 1 29 ? 9.194 -10.605 -5.219 1.00 0.00 29 PRO A N 10
ATOM 13673 C CA . PRO A 1 29 ? 10.539 -10.587 -4.643 1.00 0.00 29 PRO A CA 10
ATOM 13674 C C . PRO A 1 29 ? 11.049 -9.174 -4.395 1.00 0.00 29 PRO A C 10
ATOM 13675 O O . PRO A 1 29 ? 10.751 -8.263 -5.172 1.00 0.00 29 PRO A O 10
ATOM 13686 N N . LEU A 1 30 ? 11.866 -8.989 -3.348 1.00 0.00 30 LEU A N 10
ATOM 13687 C CA . LEU A 1 30 ? 12.290 -7.646 -2.968 1.00 0.00 30 LEU A CA 10
ATOM 13688 C C . LEU A 1 30 ? 13.607 -7.388 -3.705 1.00 0.00 30 LEU A C 10
ATOM 13689 O O . LEU A 1 30 ? 14.663 -7.152 -3.110 1.00 0.00 30 LEU A O 10
ATOM 13705 N N . GLU A 1 31 ? 13.522 -7.388 -5.030 1.00 0.00 31 GLU A N 10
ATOM 13706 C CA . GLU A 1 31 ? 14.594 -7.043 -5.940 1.00 0.00 31 GLU A CA 10
ATOM 13707 C C . GLU A 1 31 ? 14.464 -5.593 -6.396 1.00 0.00 31 GLU A C 10
ATOM 13708 O O . GLU A 1 31 ? 15.289 -4.725 -6.095 1.00 0.00 31 GLU A O 10
ATOM 13720 N N . GLU A 1 32 ? 13.362 -5.334 -7.102 1.00 0.00 32 GLU A N 10
ATOM 13721 C CA . GLU A 1 32 ? 13.080 -4.081 -7.768 1.00 0.00 32 GLU A CA 10
ATOM 13722 C C . GLU A 1 32 ? 11.875 -3.365 -7.145 1.00 0.00 32 GLU A C 10
ATOM 13723 O O . GLU A 1 32 ? 10.761 -3.465 -7.663 1.00 0.00 32 GLU A O 10
ATOM 13735 N N . PHE A 1 33 ? 12.095 -2.540 -6.120 1.00 0.00 33 PHE A N 10
ATOM 13736 C CA . PHE A 1 33 ? 11.073 -1.689 -5.518 1.00 0.00 33 PHE A CA 10
ATOM 13737 C C . PHE A 1 33 ? 11.705 -0.367 -5.126 1.00 0.00 33 PHE A C 10
ATOM 13738 O O . PHE A 1 33 ? 12.683 -0.344 -4.371 1.00 0.00 33 PHE A O 10
ATOM 13755 N N . SER A 1 34 ? 11.125 0.720 -5.619 1.00 0.00 34 SER A N 10
ATOM 13756 C CA . SER A 1 34 ? 11.484 2.071 -5.261 1.00 0.00 34 SER A CA 10
ATOM 13757 C C . SER A 1 34 ? 10.254 2.570 -4.514 1.00 0.00 34 SER A C 10
ATOM 13758 O O . SER A 1 34 ? 9.126 2.489 -5.017 1.00 0.00 34 SER A O 10
ATOM 13766 N N . VAL A 1 35 ? 10.451 3.004 -3.276 1.00 0.00 35 VAL A N 10
ATOM 13767 C CA . VAL A 1 35 ? 9.382 3.508 -2.437 1.00 0.00 35 VAL A CA 10
ATOM 13768 C C . VAL A 1 35 ? 9.685 4.988 -2.226 1.00 0.00 35 VAL A C 10
ATOM 13769 O O . VAL A 1 35 ? 10.841 5.425 -2.290 1.00 0.00 35 VAL A O 10
ATOM 13782 N N . TYR A 1 36 ? 8.644 5.776 -1.988 1.00 0.00 36 TYR A N 10
ATOM 13783 C CA . TYR A 1 36 ? 8.753 7.212 -1.903 1.00 0.00 36 TYR A CA 10
ATOM 13784 C C . TYR A 1 36 ? 8.087 7.641 -0.598 1.00 0.00 36 TYR A C 10
ATOM 13785 O O . TYR A 1 36 ? 6.859 7.736 -0.525 1.00 0.00 36 TYR A O 10
ATOM 13803 N N . GLY A 1 37 ? 8.913 7.853 0.428 1.00 0.00 37 GLY A N 10
ATOM 13804 C CA . GLY A 1 37 ? 8.527 8.144 1.799 1.00 0.00 37 GLY A CA 10
ATOM 13805 C C . GLY A 1 37 ? 8.038 6.881 2.505 1.00 0.00 37 GLY A C 10
ATOM 13806 O O . GLY A 1 37 ? 7.524 5.966 1.865 1.00 0.00 37 GLY A O 10
ATOM 13810 N N . ASN A 1 38 ? 8.227 6.800 3.822 1.00 0.00 38 ASN A N 10
ATOM 13811 C CA . ASN A 1 38 ? 7.691 5.713 4.644 1.00 0.00 38 ASN A CA 10
ATOM 13812 C C . ASN A 1 38 ? 6.372 6.179 5.262 1.00 0.00 38 ASN A C 10
ATOM 13813 O O . ASN A 1 38 ? 6.193 7.385 5.433 1.00 0.00 38 ASN A O 10
ATOM 13824 N N . ILE A 1 39 ? 5.493 5.265 5.687 1.00 0.00 39 ILE A N 10
ATOM 13825 C CA . ILE A 1 39 ? 4.141 5.545 6.194 1.00 0.00 39 ILE A CA 10
ATOM 13826 C C . ILE A 1 39 ? 3.323 6.274 5.137 1.00 0.00 39 ILE A C 10
ATOM 13827 O O . ILE A 1 39 ? 2.419 5.656 4.583 1.00 0.00 39 ILE A O 10
ATOM 13843 N N . VAL A 1 40 ? 3.561 7.566 4.917 1.00 0.00 40 VAL A N 10
ATOM 13844 C CA . VAL A 1 40 ? 2.946 8.314 3.843 1.00 0.00 40 VAL A CA 10
ATOM 13845 C C . VAL A 1 40 ? 3.786 7.867 2.649 1.00 0.00 40 VAL A C 10
ATOM 13846 O O . VAL A 1 40 ? 4.858 8.419 2.385 1.00 0.00 40 VAL A O 10
ATOM 13859 N N . TYR A 1 41 ? 3.301 6.839 1.972 1.00 0.00 41 TYR A N 10
ATOM 13860 C CA . TYR A 1 41 ? 3.842 6.318 0.745 1.00 0.00 41 TYR A CA 10
ATOM 13861 C C . TYR A 1 41 ? 3.208 7.192 -0.324 1.00 0.00 41 TYR A C 10
ATOM 13862 O O . TYR A 1 41 ? 1.979 7.235 -0.448 1.00 0.00 41 TYR A O 10
ATOM 13880 N N . ALA A 1 42 ? 4.006 7.983 -1.038 1.00 0.00 42 ALA A N 10
ATOM 13881 C CA . ALA A 1 42 ? 3.456 8.734 -2.154 1.00 0.00 42 ALA A CA 10
ATOM 13882 C C . ALA A 1 42 ? 2.955 7.731 -3.193 1.00 0.00 42 ALA A C 10
ATOM 13883 O O . ALA A 1 42 ? 3.538 6.655 -3.356 1.00 0.00 42 ALA A O 10
ATOM 13890 N N . SER A 1 43 ? 1.915 8.120 -3.925 1.00 0.00 43 SER A N 10
ATOM 13891 C CA . SER A 1 43 ? 1.180 7.302 -4.881 1.00 0.00 43 SER A CA 10
ATOM 13892 C C . SER A 1 43 ? 2.072 6.592 -5.914 1.00 0.00 43 SER A C 10
ATOM 13893 O O . SER A 1 43 ? 1.762 5.481 -6.333 1.00 0.00 43 SER A O 10
ATOM 13901 N N . VAL A 1 44 ? 3.204 7.184 -6.296 1.00 0.00 44 VAL A N 10
ATOM 13902 C CA . VAL A 1 44 ? 4.153 6.600 -7.242 1.00 0.00 44 VAL A CA 10
ATOM 13903 C C . VAL A 1 44 ? 4.807 5.299 -6.712 1.00 0.00 44 VAL A C 10
ATOM 13904 O O . VAL A 1 44 ? 5.316 4.505 -7.501 1.00 0.00 44 VAL A O 10
ATOM 13917 N N . SER A 1 45 ? 4.769 5.034 -5.402 1.00 0.00 45 SER A N 10
ATOM 13918 C CA . SER A 1 45 ? 5.356 3.836 -4.808 1.00 0.00 45 SER A CA 10
ATOM 13919 C C . SER A 1 45 ? 4.641 2.556 -5.258 1.00 0.00 45 SER A C 10
ATOM 13920 O O . SER A 1 45 ? 3.416 2.535 -5.410 1.00 0.00 45 SER A O 10
ATOM 13928 N N . SER A 1 46 ? 5.408 1.473 -5.420 1.00 0.00 46 SER A N 10
ATOM 13929 C CA . SER A 1 46 ? 4.872 0.145 -5.703 1.00 0.00 46 SER A CA 10
ATOM 13930 C C . SER A 1 46 ? 4.039 -0.269 -4.484 1.00 0.00 46 SER A C 10
ATOM 13931 O O . SER A 1 46 ? 4.451 -0.010 -3.349 1.00 0.00 46 SER A O 10
ATOM 13939 N N . ILE A 1 47 ? 2.901 -0.940 -4.690 1.00 0.00 47 ILE A N 10
ATOM 13940 C CA . ILE A 1 47 ? 2.101 -1.463 -3.583 1.00 0.00 47 ILE A CA 10
ATOM 13941 C C . ILE A 1 47 ? 2.884 -2.588 -2.883 1.00 0.00 47 ILE A C 10
ATOM 13942 O O . ILE A 1 47 ? 2.797 -2.696 -1.659 1.00 0.00 47 ILE A O 10
ATOM 13958 N N . CYS A 1 48 ? 3.677 -3.400 -3.602 1.00 0.00 48 CYS A N 10
ATOM 13959 C CA . CYS A 1 48 ? 4.541 -4.391 -2.954 1.00 0.00 48 CYS A CA 10
ATOM 13960 C C . CYS A 1 48 ? 5.574 -3.661 -2.116 1.00 0.00 48 CYS A C 10
ATOM 13961 O O . CYS A 1 48 ? 5.690 -3.942 -0.926 1.00 0.00 48 CYS A O 10
ATOM 13968 N N . GLY A 1 49 ? 6.281 -2.713 -2.740 1.00 0.00 49 GLY A N 10
ATOM 13969 C CA . GLY A 1 49 ? 7.276 -1.883 -2.090 1.00 0.00 49 GLY A CA 10
ATOM 13970 C C . GLY A 1 49 ? 6.740 -1.331 -0.775 1.00 0.00 49 GLY A C 10
ATOM 13971 O O . GLY A 1 49 ? 7.299 -1.622 0.277 1.00 0.00 49 GLY A O 10
ATOM 13975 N N . ALA A 1 50 ? 5.642 -0.575 -0.826 1.00 0.00 50 ALA A N 10
ATOM 13976 C CA . ALA A 1 50 ? 5.015 0.028 0.342 1.00 0.00 50 ALA A CA 10
ATOM 13977 C C . ALA A 1 50 ? 4.608 -1.023 1.380 1.00 0.00 50 ALA A C 10
ATOM 13978 O O . ALA A 1 50 ? 4.860 -0.826 2.567 1.00 0.00 50 ALA A O 10
ATOM 13985 N N . ALA A 1 51 ? 3.957 -2.115 0.961 1.00 0.00 51 ALA A N 10
ATOM 13986 C CA . ALA A 1 51 ? 3.437 -3.131 1.870 1.00 0.00 51 ALA A CA 10
ATOM 13987 C C . ALA A 1 51 ? 4.570 -3.794 2.638 1.00 0.00 51 ALA A C 10
ATOM 13988 O O . ALA A 1 51 ? 4.543 -3.839 3.869 1.00 0.00 51 ALA A O 10
ATOM 13995 N N . VAL A 1 52 ? 5.555 -4.326 1.922 1.00 0.00 52 VAL A N 10
ATOM 13996 C CA . VAL A 1 52 ? 6.675 -5.003 2.543 1.00 0.00 52 VAL A CA 10
ATOM 13997 C C . VAL A 1 52 ? 7.495 -3.989 3.356 1.00 0.00 52 VAL A C 10
ATOM 13998 O O . VAL A 1 52 ? 7.902 -4.321 4.462 1.00 0.00 52 VAL A O 10
ATOM 14011 N N . HIS A 1 53 ? 7.665 -2.740 2.901 1.00 0.00 53 HIS A N 10
ATOM 14012 C CA . HIS A 1 53 ? 8.336 -1.683 3.666 1.00 0.00 53 HIS A CA 10
ATOM 14013 C C . HIS A 1 53 ? 7.638 -1.464 5.013 1.00 0.00 53 HIS A C 10
ATOM 14014 O O . HIS A 1 53 ? 8.278 -1.517 6.062 1.00 0.00 53 HIS A O 10
ATOM 14028 N N . ARG A 1 54 ? 6.312 -1.288 5.008 1.00 0.00 54 ARG A N 10
ATOM 14029 C CA . ARG A 1 54 ? 5.468 -1.190 6.204 1.00 0.00 54 ARG A CA 10
ATOM 14030 C C . ARG A 1 54 ? 5.589 -2.443 7.091 1.00 0.00 54 ARG A C 10
ATOM 14031 O O . ARG A 1 54 ? 5.255 -2.377 8.277 1.00 0.00 54 ARG A O 10
ATOM 14052 N N . GLY A 1 55 ? 5.989 -3.588 6.533 1.00 0.00 55 GLY A N 10
ATOM 14053 C CA . GLY A 1 55 ? 6.162 -4.852 7.237 1.00 0.00 55 GLY A CA 10
ATOM 14054 C C . GLY A 1 55 ? 4.933 -5.748 7.128 1.00 0.00 55 GLY A C 10
ATOM 14055 O O . GLY A 1 55 ? 4.818 -6.712 7.886 1.00 0.00 55 GLY A O 10
ATOM 14059 N N . VAL A 1 56 ? 3.991 -5.421 6.242 1.00 0.00 56 VAL A N 10
ATOM 14060 C CA . VAL A 1 56 ? 2.712 -6.105 6.097 1.00 0.00 56 VAL A CA 10
ATOM 14061 C C . VAL A 1 56 ? 2.962 -7.561 5.701 1.00 0.00 56 VAL A C 10
ATOM 14062 O O . VAL A 1 56 ? 2.498 -8.487 6.358 1.00 0.00 56 VAL A O 10
ATOM 14075 N N . ILE A 1 57 ? 3.738 -7.777 4.651 1.00 0.00 57 ILE A N 10
ATOM 14076 C CA . ILE A 1 57 ? 3.996 -9.081 4.062 1.00 0.00 57 ILE A CA 10
ATOM 14077 C C . ILE A 1 57 ? 5.492 -9.187 3.797 1.00 0.00 57 ILE A C 10
ATOM 14078 O O . ILE A 1 57 ? 6.204 -8.183 3.817 1.00 0.00 57 ILE A O 10
ATOM 14094 N N . SER A 1 58 ? 5.946 -10.411 3.581 1.00 0.00 58 SER A N 10
ATOM 14095 C CA . SER A 1 58 ? 7.293 -10.791 3.186 1.00 0.00 58 SER A CA 10
ATOM 14096 C C . SER A 1 58 ? 7.263 -11.213 1.709 1.00 0.00 58 SER A C 10
ATOM 14097 O O . SER A 1 58 ? 6.192 -11.170 1.090 1.00 0.00 58 SER A O 10
ATOM 14105 N N . ASN A 1 59 ? 8.416 -11.545 1.104 1.00 0.00 59 ASN A N 10
ATOM 14106 C CA . ASN A 1 59 ? 8.480 -12.091 -0.262 1.00 0.00 59 ASN A CA 10
ATOM 14107 C C . ASN A 1 59 ? 7.867 -13.498 -0.263 1.00 0.00 59 ASN A C 10
ATOM 14108 O O . ASN A 1 59 ? 8.554 -14.521 -0.257 1.00 0.00 59 ASN A O 10
ATOM 14119 N N . SER A 1 60 ? 6.549 -13.525 -0.149 1.00 0.00 60 SER A N 10
ATOM 14120 C CA . SER A 1 60 ? 5.599 -14.615 -0.225 1.00 0.00 60 SER A CA 10
ATOM 14121 C C . SER A 1 60 ? 4.286 -14.080 -0.838 1.00 0.00 60 SER A C 10
ATOM 14122 O O . SER A 1 60 ? 3.412 -14.870 -1.194 1.00 0.00 60 SER A O 10
ATOM 14130 N N . GLY A 1 61 ? 4.103 -12.751 -0.938 1.00 0.00 61 GLY A N 10
ATOM 14131 C CA . GLY A 1 61 ? 2.840 -12.169 -1.370 1.00 0.00 61 GLY A CA 10
ATOM 14132 C C . GLY A 1 61 ? 1.882 -12.187 -0.174 1.00 0.00 61 GLY A C 10
ATOM 14133 O O . GLY A 1 61 ? 2.309 -12.471 0.949 1.00 0.00 61 GLY A O 10
ATOM 14137 N N . GLY A 1 62 ? 0.616 -11.819 -0.371 1.00 0.00 62 GLY A N 10
ATOM 14138 C CA . GLY A 1 62 ? -0.404 -11.920 0.669 1.00 0.00 62 GLY A CA 10
ATOM 14139 C C . GLY A 1 62 ? -1.451 -10.806 0.608 1.00 0.00 62 GLY A C 10
ATOM 14140 O O . GLY A 1 62 ? -1.413 -9.975 -0.304 1.00 0.00 62 GLY A O 10
ATOM 14144 N N . PRO A 1 63 ? -2.414 -10.808 1.547 1.00 0.00 63 PRO A N 10
ATOM 14145 C CA . PRO A 1 63 ? -3.449 -9.793 1.673 1.00 0.00 63 PRO A CA 10
ATOM 14146 C C . PRO A 1 63 ? -2.895 -8.522 2.317 1.00 0.00 63 PRO A C 10
ATOM 14147 O O . PRO A 1 63 ? -2.072 -8.579 3.235 1.00 0.00 63 PRO A O 10
ATOM 14158 N N . VAL A 1 64 ? -3.377 -7.371 1.859 1.00 0.00 64 VAL A N 10
ATOM 14159 C CA . VAL A 1 64 ? -2.935 -6.040 2.251 1.00 0.00 64 VAL A CA 10
ATOM 14160 C C . VAL A 1 64 ? -4.179 -5.131 2.279 1.00 0.00 64 VAL A C 10
ATOM 14161 O O . VAL A 1 64 ? -5.205 -5.456 1.674 1.00 0.00 64 VAL A O 10
ATOM 14174 N N . ARG A 1 65 ? -4.094 -3.972 2.933 1.00 0.00 65 ARG A N 10
ATOM 14175 C CA . ARG A 1 65 ? -5.139 -2.951 2.975 1.00 0.00 65 ARG A CA 10
ATOM 14176 C C . ARG A 1 65 ? -4.533 -1.577 2.743 1.00 0.00 65 ARG A C 10
ATOM 14177 O O . ARG A 1 65 ? -3.684 -1.137 3.518 1.00 0.00 65 ARG A O 10
ATOM 14198 N N . VAL A 1 66 ? -4.923 -0.922 1.657 1.00 0.00 66 VAL A N 10
ATOM 14199 C CA . VAL A 1 66 ? -4.506 0.426 1.285 1.00 0.00 66 VAL A CA 10
ATOM 14200 C C . VAL A 1 66 ? -5.491 1.446 1.880 1.00 0.00 66 VAL A C 10
ATOM 14201 O O . VAL A 1 66 ? -6.708 1.282 1.777 1.00 0.00 66 VAL A O 10
ATOM 14214 N N . TYR A 1 67 ? -4.969 2.538 2.441 1.00 0.00 67 TYR A N 10
ATOM 14215 C CA . TYR A 1 67 ? -5.719 3.681 2.944 1.00 0.00 67 TYR A CA 10
ATOM 14216 C C . TYR A 1 67 ? -5.182 4.926 2.251 1.00 0.00 67 TYR A C 10
ATOM 14217 O O . TYR A 1 67 ? -3.988 5.212 2.358 1.00 0.00 67 TYR A O 10
ATOM 14235 N N . SER A 1 68 ? -6.016 5.662 1.517 1.00 0.00 68 SER A N 10
ATOM 14236 C CA . SER A 1 68 ? -5.573 6.933 0.956 1.00 0.00 68 SER A CA 10
ATOM 14237 C C . SER A 1 68 ? -5.273 7.889 2.115 1.00 0.00 68 SER A C 10
ATOM 14238 O O . SER A 1 68 ? -5.797 7.728 3.222 1.00 0.00 68 SER A O 10
ATOM 14246 N N . LEU A 1 69 ? -4.478 8.917 1.854 1.00 0.00 69 LEU A N 10
ATOM 14247 C CA . LEU A 1 69 ? -4.052 9.908 2.831 1.00 0.00 69 LEU A CA 10
ATOM 14248 C C . LEU A 1 69 ? -4.201 11.266 2.129 1.00 0.00 69 LEU A C 10
ATOM 14249 O O . LEU A 1 69 ? -4.182 11.294 0.892 1.00 0.00 69 LEU A O 10
ATOM 14265 N N . PRO A 1 70 ? -4.375 12.397 2.836 1.00 0.00 70 PRO A N 10
ATOM 14266 C CA . PRO A 1 70 ? -4.423 13.709 2.193 1.00 0.00 70 PRO A CA 10
ATOM 14267 C C . PRO A 1 70 ? -3.100 14.042 1.493 1.00 0.00 70 PRO A C 10
ATOM 14268 O O . PRO A 1 70 ? -2.114 13.303 1.582 1.00 0.00 70 PRO A O 10
ATOM 14279 N N . GLY A 1 71 ? -3.084 15.115 0.701 1.00 0.00 71 GLY A N 10
ATOM 14280 C CA . GLY A 1 71 ? -1.860 15.605 0.091 1.00 0.00 71 GLY A CA 10
ATOM 14281 C C . GLY A 1 71 ? -0.853 15.879 1.201 1.00 0.00 71 GLY A C 10
ATOM 14282 O O . GLY A 1 71 ? -1.231 16.403 2.252 1.00 0.00 71 GLY A O 10
ATOM 14286 N N . ARG A 1 72 ? 0.414 15.532 0.995 1.00 0.00 72 ARG A N 10
ATOM 14287 C CA . ARG A 1 72 ? 1.460 15.777 1.976 1.00 0.00 72 ARG A CA 10
ATOM 14288 C C . ARG A 1 72 ? 2.722 16.278 1.305 1.00 0.00 72 ARG A C 10
ATOM 14289 O O . ARG A 1 72 ? 2.866 16.235 0.086 1.00 0.00 72 ARG A O 10
ATOM 14310 N N . GLU A 1 73 ? 3.600 16.799 2.144 1.00 0.00 73 GLU A N 10
ATOM 14311 C CA . GLU A 1 73 ? 4.942 17.281 1.890 1.00 0.00 73 GLU A CA 10
ATOM 14312 C C . GLU A 1 73 ? 5.760 16.892 3.126 1.00 0.00 73 GLU A C 10
ATOM 14313 O O . GLU A 1 73 ? 5.190 16.345 4.079 1.00 0.00 73 GLU A O 10
ATOM 14325 N N . ASN A 1 74 ? 7.054 17.221 3.162 1.00 0.00 74 ASN A N 10
ATOM 14326 C CA . ASN A 1 74 ? 7.921 16.912 4.302 1.00 0.00 74 ASN A CA 10
ATOM 14327 C C . ASN A 1 74 ? 7.957 15.414 4.583 1.00 0.00 74 ASN A C 10
ATOM 14328 O O . ASN A 1 74 ? 7.565 14.928 5.648 1.00 0.00 74 ASN A O 10
ATOM 14339 N N . TYR A 1 75 ? 8.334 14.658 3.559 1.00 0.00 75 TYR A N 10
ATOM 14340 C CA . TYR A 1 75 ? 8.571 13.225 3.642 1.00 0.00 75 TYR A CA 10
ATOM 14341 C C . TYR A 1 75 ? 9.983 13.032 4.218 1.00 0.00 75 TYR A C 10
ATOM 14342 O O . TYR A 1 75 ? 10.750 13.991 4.317 1.00 0.00 75 TYR A O 10
ATOM 14360 N N . SER A 1 76 ? 10.361 11.805 4.548 1.00 0.00 76 SER A N 10
ATOM 14361 C CA . SER A 1 76 ? 11.691 11.409 4.985 1.00 0.00 76 SER A CA 10
ATOM 14362 C C . SER A 1 76 ? 12.175 10.309 4.030 1.00 0.00 76 SER A C 10
ATOM 14363 O O . SER A 1 76 ? 11.463 9.917 3.099 1.00 0.00 76 SER A O 10
ATOM 14371 N N . SER A 1 77 ? 13.390 9.820 4.252 1.00 0.00 77 SER A N 10
ATOM 14372 C CA . SER A 1 77 ? 13.961 8.690 3.540 1.00 0.00 77 SER A CA 10
ATOM 14373 C C . SER A 1 77 ? 14.268 7.671 4.630 1.00 0.00 77 SER A C 10
ATOM 14374 O O . SER A 1 77 ? 14.932 8.015 5.618 1.00 0.00 77 SER A O 10
ATOM 14382 N N . VAL A 1 78 ? 13.725 6.462 4.503 1.00 0.00 78 VAL A N 10
ATOM 14383 C CA . VAL A 1 78 ? 13.810 5.431 5.528 1.00 0.00 78 VAL A CA 10
ATOM 14384 C C . VAL A 1 78 ? 13.924 4.058 4.867 1.00 0.00 78 VAL A C 10
ATOM 14385 O O . VAL A 1 78 ? 13.270 3.780 3.856 1.00 0.00 78 VAL A O 10
ATOM 14398 N N . ASP A 1 79 ? 14.639 3.161 5.528 1.00 0.00 79 ASP A N 10
ATOM 14399 C CA . ASP A 1 79 ? 14.828 1.758 5.201 1.00 0.00 79 ASP A CA 10
ATOM 14400 C C . ASP A 1 79 ? 13.959 0.914 6.128 1.00 0.00 79 ASP A C 10
ATOM 14401 O O . ASP A 1 79 ? 13.847 1.210 7.322 1.00 0.00 79 ASP A O 10
ATOM 14410 N N . ALA A 1 80 ? 13.307 -0.112 5.585 1.00 0.00 80 ALA A N 10
ATOM 14411 C CA . ALA A 1 80 ? 12.537 -1.079 6.350 1.00 0.00 80 ALA A CA 10
ATOM 14412 C C . ALA A 1 80 ? 12.390 -2.350 5.524 1.00 0.00 80 ALA A C 10
ATOM 14413 O O . ALA A 1 80 ? 12.092 -2.276 4.332 1.00 0.00 80 ALA A O 10
ATOM 14420 N N . ASN A 1 81 ? 12.531 -3.515 6.159 1.00 0.00 81 ASN A N 10
ATOM 14421 C CA . ASN A 1 81 ? 12.412 -4.837 5.532 1.00 0.00 81 ASN A CA 10
ATOM 14422 C C . ASN A 1 81 ? 13.308 -4.952 4.285 1.00 0.00 81 ASN A C 10
ATOM 14423 O O . ASN A 1 81 ? 12.958 -5.620 3.311 1.00 0.00 81 ASN A O 10
ATOM 14434 N N . GLY A 1 82 ? 14.469 -4.288 4.294 1.00 0.00 82 GLY A N 10
ATOM 14435 C CA . GLY A 1 82 ? 15.430 -4.257 3.195 1.00 0.00 82 GLY A CA 10
ATOM 14436 C C . GLY A 1 82 ? 14.996 -3.394 2.012 1.00 0.00 82 GLY A C 10
ATOM 14437 O O . GLY A 1 82 ? 15.700 -3.360 1.000 1.00 0.00 82 GLY A O 10
ATOM 14441 N N . ILE A 1 83 ? 13.870 -2.688 2.096 1.00 0.00 83 ILE A N 10
ATOM 14442 C CA . ILE A 1 83 ? 13.365 -1.826 1.038 1.00 0.00 83 ILE A CA 10
ATOM 14443 C C . ILE A 1 83 ? 13.658 -0.394 1.467 1.00 0.00 83 ILE A C 10
ATOM 14444 O O . ILE A 1 83 ? 13.540 -0.046 2.644 1.00 0.00 83 ILE A O 10
ATOM 14460 N N . GLN A 1 84 ? 14.022 0.441 0.499 1.00 0.00 84 GLN A N 10
ATOM 14461 C CA . GLN A 1 84 ? 14.392 1.821 0.726 1.00 0.00 84 GLN A CA 10
ATOM 14462 C C . GLN A 1 84 ? 13.238 2.708 0.282 1.00 0.00 84 GLN A C 10
ATOM 14463 O O . GLN A 1 84 ? 12.603 2.430 -0.740 1.00 0.00 84 GLN A O 10
ATOM 14477 N N . SER A 1 85 ? 12.988 3.783 1.024 1.00 0.00 85 SER A N 10
ATOM 14478 C CA . SER A 1 85 ? 12.011 4.798 0.683 1.00 0.00 85 SER A CA 10
ATOM 14479 C C . SER A 1 85 ? 12.704 6.154 0.728 1.00 0.00 85 SER A C 10
ATOM 14480 O O . SER A 1 85 ? 13.583 6.346 1.566 1.00 0.00 85 SER A O 10
ATOM 14488 N N . GLN A 1 86 ? 12.324 7.093 -0.142 1.00 0.00 86 GLN A N 10
ATOM 14489 C CA . GLN A 1 86 ? 12.936 8.420 -0.186 1.00 0.00 86 GLN A CA 10
ATOM 14490 C C . GLN A 1 86 ? 11.926 9.546 -0.325 1.00 0.00 86 GLN A C 10
ATOM 14491 O O . GLN A 1 86 ? 10.902 9.378 -0.989 1.00 0.00 86 GLN A O 10
ATOM 14505 N N . MET A 1 87 ? 12.248 10.694 0.273 1.00 0.00 87 MET A N 10
ATOM 14506 C CA . MET A 1 87 ? 11.404 11.880 0.296 1.00 0.00 87 MET A CA 10
ATOM 14507 C C . MET A 1 87 ? 11.057 12.383 -1.111 1.00 0.00 87 MET A C 10
ATOM 14508 O O . MET A 1 87 ? 11.745 12.058 -2.080 1.00 0.00 87 MET A O 10
ATOM 14522 N N . LEU A 1 88 ? 9.990 13.180 -1.226 1.00 0.00 88 LEU A N 10
ATOM 14523 C CA . LEU A 1 88 ? 9.477 13.742 -2.476 1.00 0.00 88 LEU A CA 10
ATOM 14524 C C . LEU A 1 88 ? 9.197 15.223 -2.277 1.00 0.00 88 LEU A C 10
ATOM 14525 O O . LEU A 1 88 ? 9.245 15.721 -1.149 1.00 0.00 88 LEU A O 10
ATOM 14541 N N . SER A 1 89 ? 8.756 15.882 -3.345 1.00 0.00 89 SER A N 10
ATOM 14542 C CA . SER A 1 89 ? 8.323 17.260 -3.343 1.00 0.00 89 SER A CA 10
ATOM 14543 C C . SER A 1 89 ? 6.793 17.409 -3.408 1.00 0.00 89 SER A C 10
ATOM 14544 O O . SER A 1 89 ? 6.197 17.513 -4.484 1.00 0.00 89 SER A O 10
ATOM 14552 N N . ARG A 1 90 ? 6.133 17.372 -2.242 1.00 0.00 90 ARG A N 10
ATOM 14553 C CA . ARG A 1 90 ? 4.697 17.650 -2.120 1.00 0.00 90 ARG A CA 10
ATOM 14554 C C . ARG A 1 90 ? 3.779 16.745 -2.950 1.00 0.00 90 ARG A C 10
ATOM 14555 O O . ARG A 1 90 ? 3.135 17.234 -3.880 1.00 0.00 90 ARG A O 10
ATOM 14576 N N . TRP A 1 91 ? 3.748 15.433 -2.713 1.00 0.00 91 TRP A N 10
ATOM 14577 C CA . TRP A 1 91 ? 2.952 14.555 -3.562 1.00 0.00 91 TRP A CA 10
ATOM 14578 C C . TRP A 1 91 ? 1.514 14.603 -3.058 1.00 0.00 91 TRP A C 10
ATOM 14579 O O . TRP A 1 91 ? 1.124 13.992 -2.053 1.00 0.00 91 TRP A O 10
ATOM 14600 N N . SER A 1 92 ? 0.686 15.323 -3.807 1.00 0.00 92 SER A N 10
ATOM 14601 C CA . SER A 1 92 ? -0.722 15.541 -3.507 1.00 0.00 92 SER A CA 10
ATOM 14602 C C . SER A 1 92 ? -1.565 14.312 -3.901 1.00 0.00 92 SER A C 10
ATOM 14603 O O . SER A 1 92 ? -2.711 14.430 -4.333 1.00 0.00 92 SER A O 10
ATOM 14611 N N . ALA A 1 93 ? -0.977 13.126 -3.763 1.00 0.00 93 ALA A N 10
ATOM 14612 C CA . ALA A 1 93 ? -1.530 11.805 -3.931 1.00 0.00 93 ALA A CA 10
ATOM 14613 C C . ALA A 1 93 ? -0.629 10.937 -3.057 1.00 0.00 93 ALA A C 10
ATOM 14614 O O . ALA A 1 93 ? 0.502 10.631 -3.435 1.00 0.00 93 ALA A O 10
ATOM 14621 N N . SER A 1 94 ? -1.055 10.627 -1.842 1.00 0.00 94 SER A N 10
ATOM 14622 C CA . SER A 1 94 ? -0.319 9.770 -0.928 1.00 0.00 94 SER A CA 10
ATOM 14623 C C . SER A 1 94 ? -1.287 8.788 -0.279 1.00 0.00 94 SER A C 10
ATOM 14624 O O . SER A 1 94 ? -2.507 8.974 -0.326 1.00 0.00 94 SER A O 10
ATOM 14632 N N . PHE A 1 95 ? -0.741 7.740 0.326 1.00 0.00 95 PHE A N 10
ATOM 14633 C CA . PHE A 1 95 ? -1.484 6.691 0.991 1.00 0.00 95 PHE A CA 10
ATOM 14634 C C . PHE A 1 95 ? -0.620 6.089 2.090 1.00 0.00 95 PHE A C 10
ATOM 14635 O O . PHE A 1 95 ? 0.548 6.440 2.234 1.00 0.00 95 PHE A O 10
ATOM 14652 N N . THR A 1 96 ? -1.202 5.215 2.894 1.00 0.00 96 THR A N 10
ATOM 14653 C CA . THR A 1 96 ? -0.513 4.435 3.895 1.00 0.00 96 THR A CA 10
ATOM 14654 C C . THR A 1 96 ? -1.138 3.052 3.757 1.00 0.00 96 THR A C 10
ATOM 14655 O O . THR A 1 96 ? -2.330 2.919 3.470 1.00 0.00 96 THR A O 10
ATOM 14666 N N . VAL A 1 97 ? -0.316 2.015 3.800 1.00 0.00 97 VAL A N 10
ATOM 14667 C CA . VAL A 1 97 ? -0.779 0.648 3.658 1.00 0.00 97 VAL A CA 10
ATOM 14668 C C . VAL A 1 97 ? -0.724 -0.036 5.024 1.00 0.00 97 VAL A C 10
ATOM 14669 O O . VAL A 1 97 ? 0.026 0.413 5.892 1.00 0.00 97 VAL A O 10
ATOM 14682 N N . THR A 1 98 ? -1.495 -1.102 5.213 1.00 0.00 98 THR A N 10
ATOM 14683 C CA . THR A 1 98 ? -1.660 -1.840 6.457 1.00 0.00 98 THR A CA 10
ATOM 14684 C C . THR A 1 98 ? -1.951 -3.318 6.152 1.00 0.00 98 THR A C 10
ATOM 14685 O O . THR A 1 98 ? -2.098 -3.705 4.986 1.00 0.00 98 THR A O 10
ATOM 14696 N N . LEU A 1 99 ? -1.976 -4.136 7.206 1.00 0.00 99 LEU A N 10
ATOM 14697 C CA . LEU A 1 99 ? -2.370 -5.544 7.184 1.00 0.00 99 LEU A CA 10
ATOM 14698 C C . LEU A 1 99 ? -3.889 -5.604 7.031 1.00 0.00 99 LEU A C 10
ATOM 14699 O O . LEU A 1 99 ? -4.558 -4.585 7.186 1.00 0.00 99 LEU A O 10
ATOM 14715 N N . GLU A 1 100 ? -4.439 -6.783 6.747 1.00 0.00 100 GLU A N 10
ATOM 14716 C CA . GLU A 1 100 ? -5.877 -6.990 6.630 1.00 0.00 100 GLU A CA 10
ATOM 14717 C C . GLU A 1 100 ? -6.403 -7.487 7.968 1.00 0.00 100 GLU A C 10
ATOM 14718 O O . GLU A 1 100 ? -6.968 -6.686 8.741 1.00 0.00 100 GLU A O 10
ATOM 14731 N N . THR A 1 1 ? -16.807 -2.274 -3.662 1.00 0.00 1 THR A N 11
ATOM 14732 C CA . THR A 1 1 ? -17.311 -3.152 -2.591 1.00 0.00 1 THR A CA 11
ATOM 14733 C C . THR A 1 1 ? -16.754 -4.577 -2.792 1.00 0.00 1 THR A C 11
ATOM 14734 O O . THR A 1 1 ? -17.498 -5.556 -2.902 1.00 0.00 1 THR A O 11
ATOM 14746 N N . ALA A 1 2 ? -15.426 -4.695 -2.890 1.00 0.00 2 ALA A N 11
ATOM 14747 C CA . ALA A 1 2 ? -14.657 -5.923 -3.102 1.00 0.00 2 ALA A CA 11
ATOM 14748 C C . ALA A 1 2 ? -13.175 -5.546 -3.190 1.00 0.00 2 ALA A C 11
ATOM 14749 O O . ALA A 1 2 ? -12.876 -4.398 -3.552 1.00 0.00 2 ALA A O 11
ATOM 14756 N N . PRO A 1 3 ? -12.242 -6.466 -2.907 1.00 0.00 3 PRO A N 11
ATOM 14757 C CA . PRO A 1 3 ? -10.829 -6.198 -3.096 1.00 0.00 3 PRO A CA 11
ATOM 14758 C C . PRO A 1 3 ? -10.455 -6.092 -4.580 1.00 0.00 3 PRO A C 11
ATOM 14759 O O . PRO A 1 3 ? -11.214 -6.520 -5.458 1.00 0.00 3 PRO A O 11
ATOM 14770 N N . ILE A 1 4 ? -9.255 -5.581 -4.858 1.00 0.00 4 ILE A N 11
ATOM 14771 C CA . ILE A 1 4 ? -8.671 -5.478 -6.187 1.00 0.00 4 ILE A CA 11
ATOM 14772 C C . ILE A 1 4 ? -7.539 -6.496 -6.263 1.00 0.00 4 ILE A C 11
ATOM 14773 O O . ILE A 1 4 ? -6.672 -6.546 -5.387 1.00 0.00 4 ILE A O 11
ATOM 14789 N N . ALA A 1 5 ? -7.556 -7.323 -7.302 1.00 0.00 5 ALA A N 11
ATOM 14790 C CA . ALA A 1 5 ? -6.478 -8.249 -7.578 1.00 0.00 5 ALA A CA 11
ATOM 14791 C C . ALA A 1 5 ? -5.436 -7.453 -8.353 1.00 0.00 5 ALA A C 11
ATOM 14792 O O . ALA A 1 5 ? -5.683 -7.073 -9.499 1.00 0.00 5 ALA A O 11
ATOM 14799 N N . ILE A 1 6 ? -4.292 -7.170 -7.733 1.00 0.00 6 ILE A N 11
ATOM 14800 C CA . ILE A 1 6 ? -3.168 -6.524 -8.405 1.00 0.00 6 ILE A CA 11
ATOM 14801 C C . ILE A 1 6 ? -2.180 -7.616 -8.804 1.00 0.00 6 ILE A C 11
ATOM 14802 O O . ILE A 1 6 ? -2.391 -8.783 -8.478 1.00 0.00 6 ILE A O 11
ATOM 14818 N N . THR A 1 7 ? -1.120 -7.285 -9.539 1.00 0.00 7 THR A N 11
ATOM 14819 C CA . THR A 1 7 ? -0.216 -8.304 -10.075 1.00 0.00 7 THR A CA 11
ATOM 14820 C C . THR A 1 7 ? 1.101 -8.372 -9.292 1.00 0.00 7 THR A C 11
ATOM 14821 O O . THR A 1 7 ? 2.091 -8.859 -9.827 1.00 0.00 7 THR A O 11
ATOM 14832 N N . CYS A 1 8 ? 1.151 -7.880 -8.045 1.00 0.00 8 CYS A N 11
ATOM 14833 C CA . CYS A 1 8 ? 2.393 -7.782 -7.271 1.00 0.00 8 CYS A CA 11
ATOM 14834 C C . CYS A 1 8 ? 3.501 -7.036 -8.043 1.00 0.00 8 CYS A C 11
ATOM 14835 O O . CYS A 1 8 ? 4.673 -7.381 -7.960 1.00 0.00 8 CYS A O 11
ATOM 14842 N N . PHE A 1 9 ? 3.143 -6.140 -8.960 1.00 0.00 9 PHE A N 11
ATOM 14843 C CA . PHE A 1 9 ? 4.109 -5.275 -9.637 1.00 0.00 9 PHE A CA 11
ATOM 14844 C C . PHE A 1 9 ? 3.649 -3.820 -9.489 1.00 0.00 9 PHE A C 11
ATOM 14845 O O . PHE A 1 9 ? 4.438 -2.892 -9.329 1.00 0.00 9 PHE A O 11
ATOM 14862 N N . THR A 1 10 ? 2.328 -3.660 -9.521 1.00 0.00 10 THR A N 11
ATOM 14863 C CA . THR A 1 10 ? 1.495 -2.487 -9.395 1.00 0.00 10 THR A CA 11
ATOM 14864 C C . THR A 1 10 ? 1.945 -1.489 -8.319 1.00 0.00 10 THR A C 11
ATOM 14865 O O . THR A 1 10 ? 2.205 -1.857 -7.169 1.00 0.00 10 THR A O 11
ATOM 14876 N N . ARG A 1 11 ? 2.022 -0.212 -8.698 1.00 0.00 11 ARG A N 11
ATOM 14877 C CA . ARG A 1 11 ? 2.290 0.920 -7.821 1.00 0.00 11 ARG A CA 11
ATOM 14878 C C . ARG A 1 11 ? 0.955 1.439 -7.291 1.00 0.00 11 ARG A C 11
ATOM 14879 O O . ARG A 1 11 ? -0.103 1.168 -7.864 1.00 0.00 11 ARG A O 11
ATOM 14900 N N . GLY A 1 12 ? 0.998 2.256 -6.245 1.00 0.00 12 GLY A N 11
ATOM 14901 C CA . GLY A 1 12 ? -0.174 2.889 -5.655 1.00 0.00 12 GLY A CA 11
ATOM 14902 C C . GLY A 1 12 ? -0.882 3.875 -6.591 1.00 0.00 12 GLY A C 11
ATOM 14903 O O . GLY A 1 12 ? -1.967 4.339 -6.246 1.00 0.00 12 GLY A O 11
ATOM 14907 N N . LEU A 1 13 ? -0.340 4.157 -7.781 1.00 0.00 13 LEU A N 11
ATOM 14908 C CA . LEU A 1 13 ? -0.965 5.029 -8.775 1.00 0.00 13 LEU A CA 11
ATOM 14909 C C . LEU A 1 13 ? -2.213 4.341 -9.320 1.00 0.00 13 LEU A C 11
ATOM 14910 O O . LEU A 1 13 ? -3.198 5.004 -9.651 1.00 0.00 13 LEU A O 11
ATOM 14926 N N . ASP A 1 14 ? -2.193 3.011 -9.386 1.00 0.00 14 ASP A N 11
ATOM 14927 C CA . ASP A 1 14 ? -3.266 2.217 -9.964 1.00 0.00 14 ASP A CA 11
ATOM 14928 C C . ASP A 1 14 ? -4.454 2.165 -9.013 1.00 0.00 14 ASP A C 11
ATOM 14929 O O . ASP A 1 14 ? -5.578 1.947 -9.467 1.00 0.00 14 ASP A O 11
ATOM 14938 N N . ILE A 1 15 ? -4.237 2.335 -7.705 1.00 0.00 15 ILE A N 11
ATOM 14939 C CA . ILE A 1 15 ? -5.279 2.256 -6.690 1.00 0.00 15 ILE A CA 11
ATOM 14940 C C . ILE A 1 15 ? -5.225 3.542 -5.866 1.00 0.00 15 ILE A C 11
ATOM 14941 O O . ILE A 1 15 ? -4.561 3.607 -4.832 1.00 0.00 15 ILE A O 11
ATOM 14957 N N . ARG A 1 16 ? -6.019 4.543 -6.246 1.00 0.00 16 ARG A N 11
ATOM 14958 C CA . ARG A 1 16 ? -6.154 5.804 -5.515 1.00 0.00 16 ARG A CA 11
ATOM 14959 C C . ARG A 1 16 ? -7.576 5.932 -4.977 1.00 0.00 16 ARG A C 11
ATOM 14960 O O . ARG A 1 16 ? -8.159 7.015 -5.020 1.00 0.00 16 ARG A O 11
ATOM 14981 N N . LYS A 1 17 ? -8.156 4.832 -4.493 1.00 0.00 17 LYS A N 11
ATOM 14982 C CA . LYS A 1 17 ? -9.458 4.884 -3.839 1.00 0.00 17 LYS A CA 11
ATOM 14983 C C . LYS A 1 17 ? -9.266 5.515 -2.457 1.00 0.00 17 LYS A C 11
ATOM 14984 O O . LYS A 1 17 ? -8.133 5.645 -1.980 1.00 0.00 17 LYS A O 11
ATOM 15003 N N . GLU A 1 18 ? -10.362 5.855 -1.780 1.00 0.00 18 GLU A N 11
ATOM 15004 C CA . GLU A 1 18 ? -10.334 6.347 -0.403 1.00 0.00 18 GLU A CA 11
ATOM 15005 C C . GLU A 1 18 ? -9.657 5.320 0.499 1.00 0.00 18 GLU A C 11
ATOM 15006 O O . GLU A 1 18 ? -8.837 5.674 1.345 1.00 0.00 18 GLU A O 11
ATOM 15018 N N . LYS A 1 19 ? -9.955 4.047 0.279 1.00 0.00 19 LYS A N 11
ATOM 15019 C CA . LYS A 1 19 ? -9.347 2.898 0.918 1.00 0.00 19 LYS A CA 11
ATOM 15020 C C . LYS A 1 19 ? -9.612 1.727 -0.017 1.00 0.00 19 LYS A C 11
ATOM 15021 O O . LYS A 1 19 ? -10.598 1.752 -0.765 1.00 0.00 19 LYS A O 11
ATOM 15040 N N . ALA A 1 20 ? -8.738 0.734 -0.014 1.00 0.00 20 ALA A N 11
ATOM 15041 C CA . ALA A 1 20 ? -8.795 -0.384 -0.930 1.00 0.00 20 ALA A CA 11
ATOM 15042 C C . ALA A 1 20 ? -8.312 -1.627 -0.213 1.00 0.00 20 ALA A C 11
ATOM 15043 O O . ALA A 1 20 ? -7.406 -1.566 0.615 1.00 0.00 20 ALA A O 11
ATOM 15050 N N . ASP A 1 21 ? -8.899 -2.758 -0.562 1.00 0.00 21 ASP A N 11
ATOM 15051 C CA . ASP A 1 21 ? -8.486 -4.065 -0.081 1.00 0.00 21 ASP A CA 11
ATOM 15052 C C . ASP A 1 21 ? -7.795 -4.666 -1.291 1.00 0.00 21 ASP A C 11
ATOM 15053 O O . ASP A 1 21 ? -8.370 -4.617 -2.377 1.00 0.00 21 ASP A O 11
ATOM 15062 N N . VAL A 1 22 ? -6.558 -5.140 -1.182 1.00 0.00 22 VAL A N 11
ATOM 15063 C CA . VAL A 1 22 ? -5.838 -5.636 -2.354 1.00 0.00 22 VAL A CA 11
ATOM 15064 C C . VAL A 1 22 ? -5.274 -7.029 -2.095 1.00 0.00 22 VAL A C 11
ATOM 15065 O O . VAL A 1 22 ? -4.846 -7.339 -0.984 1.00 0.00 22 VAL A O 11
ATOM 15078 N N . LEU A 1 23 ? -5.274 -7.872 -3.126 1.00 0.00 23 LEU A N 11
ATOM 15079 C CA . LEU A 1 23 ? -4.650 -9.188 -3.087 1.00 0.00 23 LEU A CA 11
ATOM 15080 C C . LEU A 1 23 ? -3.357 -9.035 -3.862 1.00 0.00 23 LEU A C 11
ATOM 15081 O O . LEU A 1 23 ? -3.386 -8.519 -4.983 1.00 0.00 23 LEU A O 11
ATOM 15097 N N . CYS A 1 24 ? -2.246 -9.488 -3.283 1.00 0.00 24 CYS A N 11
ATOM 15098 C CA . CYS A 1 24 ? -0.953 -9.539 -3.940 1.00 0.00 24 CYS A CA 11
ATOM 15099 C C . CYS A 1 24 ? -0.643 -11.014 -4.236 1.00 0.00 24 CYS A C 11
ATOM 15100 O O . CYS A 1 24 ? 0.001 -11.662 -3.406 1.00 0.00 24 CYS A O 11
ATOM 15107 N N . PRO A 1 25 ? -1.134 -11.568 -5.361 1.00 0.00 25 PRO A N 11
ATOM 15108 C CA . PRO A 1 25 ? -0.795 -12.906 -5.800 1.00 0.00 25 PRO A CA 11
ATOM 15109 C C . PRO A 1 25 ? 0.607 -12.934 -6.389 1.00 0.00 25 PRO A C 11
ATOM 15110 O O . PRO A 1 25 ? 1.003 -12.073 -7.177 1.00 0.00 25 PRO A O 11
ATOM 15121 N N . GLY A 1 26 ? 1.302 -14.023 -6.110 1.00 0.00 26 GLY A N 11
ATOM 15122 C CA . GLY A 1 26 ? 2.704 -14.199 -6.452 1.00 0.00 26 GLY A CA 11
ATOM 15123 C C . GLY A 1 26 ? 3.545 -13.877 -5.222 1.00 0.00 26 GLY A C 11
ATOM 15124 O O . GLY A 1 26 ? 3.011 -13.704 -4.124 1.00 0.00 26 GLY A O 11
ATOM 15128 N N . GLY A 1 27 ? 4.862 -13.848 -5.396 1.00 0.00 27 GLY A N 11
ATOM 15129 C CA . GLY A 1 27 ? 5.827 -13.628 -4.331 1.00 0.00 27 GLY A CA 11
ATOM 15130 C C . GLY A 1 27 ? 6.406 -12.218 -4.318 1.00 0.00 27 GLY A C 11
ATOM 15131 O O . GLY A 1 27 ? 7.065 -11.860 -3.346 1.00 0.00 27 GLY A O 11
ATOM 15135 N N . CYS A 1 28 ? 6.080 -11.397 -5.324 1.00 0.00 28 CYS A N 11
ATOM 15136 C CA . CYS A 1 28 ? 6.621 -10.065 -5.577 1.00 0.00 28 CYS A CA 11
ATOM 15137 C C . CYS A 1 28 ? 8.144 -10.019 -5.344 1.00 0.00 28 CYS A C 11
ATOM 15138 O O . CYS A 1 28 ? 8.586 -9.500 -4.323 1.00 0.00 28 CYS A O 11
ATOM 15145 N N . PRO A 1 29 ? 8.966 -10.549 -6.269 1.00 0.00 29 PRO A N 11
ATOM 15146 C CA . PRO A 1 29 ? 10.405 -10.672 -6.065 1.00 0.00 29 PRO A CA 11
ATOM 15147 C C . PRO A 1 29 ? 11.071 -9.319 -5.815 1.00 0.00 29 PRO A C 11
ATOM 15148 O O . PRO A 1 29 ? 10.661 -8.308 -6.399 1.00 0.00 29 PRO A O 11
ATOM 15159 N N . LEU A 1 30 ? 12.116 -9.314 -4.978 1.00 0.00 30 LEU A N 11
ATOM 15160 C CA . LEU A 1 30 ? 12.824 -8.112 -4.530 1.00 0.00 30 LEU A CA 11
ATOM 15161 C C . LEU A 1 30 ? 13.803 -7.678 -5.626 1.00 0.00 30 LEU A C 11
ATOM 15162 O O . LEU A 1 30 ? 15.016 -7.584 -5.423 1.00 0.00 30 LEU A O 11
ATOM 15178 N N . GLU A 1 31 ? 13.242 -7.328 -6.777 1.00 0.00 31 GLU A N 11
ATOM 15179 C CA . GLU A 1 31 ? 13.961 -6.997 -7.990 1.00 0.00 31 GLU A CA 11
ATOM 15180 C C . GLU A 1 31 ? 14.117 -5.482 -8.106 1.00 0.00 31 GLU A C 11
ATOM 15181 O O . GLU A 1 31 ? 15.233 -4.961 -8.152 1.00 0.00 31 GLU A O 11
ATOM 15193 N N . GLU A 1 32 ? 12.972 -4.804 -8.166 1.00 0.00 32 GLU A N 11
ATOM 15194 C CA . GLU A 1 32 ? 12.756 -3.370 -8.242 1.00 0.00 32 GLU A CA 11
ATOM 15195 C C . GLU A 1 32 ? 11.629 -2.952 -7.311 1.00 0.00 32 GLU A C 11
ATOM 15196 O O . GLU A 1 32 ? 10.457 -2.900 -7.697 1.00 0.00 32 GLU A O 11
ATOM 15208 N N . PHE A 1 33 ? 11.993 -2.657 -6.069 1.00 0.00 33 PHE A N 11
ATOM 15209 C CA . PHE A 1 33 ? 11.114 -2.106 -5.062 1.00 0.00 33 PHE A CA 11
ATOM 15210 C C . PHE A 1 33 ? 11.582 -0.670 -4.879 1.00 0.00 33 PHE A C 11
ATOM 15211 O O . PHE A 1 33 ? 12.696 -0.424 -4.408 1.00 0.00 33 PHE A O 11
ATOM 15228 N N . SER A 1 34 ? 10.729 0.276 -5.257 1.00 0.00 34 SER A N 11
ATOM 15229 C CA . SER A 1 34 ? 10.935 1.693 -5.049 1.00 0.00 34 SER A CA 11
ATOM 15230 C C . SER A 1 34 ? 9.731 2.158 -4.243 1.00 0.00 34 SER A C 11
ATOM 15231 O O . SER A 1 34 ? 8.580 1.801 -4.538 1.00 0.00 34 SER A O 11
ATOM 15239 N N . VAL A 1 35 ? 10.012 2.879 -3.167 1.00 0.00 35 VAL A N 11
ATOM 15240 C CA . VAL A 1 35 ? 9.043 3.375 -2.212 1.00 0.00 35 VAL A CA 11
ATOM 15241 C C . VAL A 1 35 ? 9.366 4.860 -2.041 1.00 0.00 35 VAL A C 11
ATOM 15242 O O . VAL A 1 35 ? 10.469 5.309 -2.363 1.00 0.00 35 VAL A O 11
ATOM 15255 N N . TYR A 1 36 ? 8.410 5.662 -1.590 1.00 0.00 36 TYR A N 11
ATOM 15256 C CA . TYR A 1 36 ? 8.594 7.097 -1.524 1.00 0.00 36 TYR A CA 11
ATOM 15257 C C . TYR A 1 36 ? 7.927 7.562 -0.236 1.00 0.00 36 TYR A C 11
ATOM 15258 O O . TYR A 1 36 ? 6.698 7.625 -0.168 1.00 0.00 36 TYR A O 11
ATOM 15276 N N . GLY A 1 37 ? 8.752 7.832 0.776 1.00 0.00 37 GLY A N 11
ATOM 15277 C CA . GLY A 1 37 ? 8.371 8.164 2.137 1.00 0.00 37 GLY A CA 11
ATOM 15278 C C . GLY A 1 37 ? 7.976 6.908 2.915 1.00 0.00 37 GLY A C 11
ATOM 15279 O O . GLY A 1 37 ? 7.524 5.924 2.334 1.00 0.00 37 GLY A O 11
ATOM 15283 N N . ASN A 1 38 ? 8.222 6.907 4.231 1.00 0.00 38 ASN A N 11
ATOM 15284 C CA . ASN A 1 38 ? 7.768 5.838 5.128 1.00 0.00 38 ASN A CA 11
ATOM 15285 C C . ASN A 1 38 ? 6.464 6.303 5.758 1.00 0.00 38 ASN A C 11
ATOM 15286 O O . ASN A 1 38 ? 6.301 7.513 5.938 1.00 0.00 38 ASN A O 11
ATOM 15297 N N . ILE A 1 39 ? 5.599 5.374 6.179 1.00 0.00 39 ILE A N 11
ATOM 15298 C CA . ILE A 1 39 ? 4.245 5.625 6.685 1.00 0.00 39 ILE A CA 11
ATOM 15299 C C . ILE A 1 39 ? 3.394 6.258 5.587 1.00 0.00 39 ILE A C 11
ATOM 15300 O O . ILE A 1 39 ? 2.436 5.624 5.147 1.00 0.00 39 ILE A O 11
ATOM 15316 N N . VAL A 1 40 ? 3.700 7.485 5.183 1.00 0.00 40 VAL A N 11
ATOM 15317 C CA . VAL A 1 40 ? 3.079 8.168 4.075 1.00 0.00 40 VAL A CA 11
ATOM 15318 C C . VAL A 1 40 ? 3.844 7.711 2.845 1.00 0.00 40 VAL A C 11
ATOM 15319 O O . VAL A 1 40 ? 4.889 8.262 2.501 1.00 0.00 40 VAL A O 11
ATOM 15332 N N . TYR A 1 41 ? 3.311 6.675 2.217 1.00 0.00 41 TYR A N 11
ATOM 15333 C CA . TYR A 1 41 ? 3.792 6.150 0.965 1.00 0.00 41 TYR A CA 11
ATOM 15334 C C . TYR A 1 41 ? 3.116 6.980 -0.112 1.00 0.00 41 TYR A C 11
ATOM 15335 O O . TYR A 1 41 ? 1.884 6.995 -0.200 1.00 0.00 41 TYR A O 11
ATOM 15353 N N . ALA A 1 42 ? 3.883 7.749 -0.883 1.00 0.00 42 ALA A N 11
ATOM 15354 C CA . ALA A 1 42 ? 3.296 8.452 -2.012 1.00 0.00 42 ALA A CA 11
ATOM 15355 C C . ALA A 1 42 ? 2.824 7.412 -3.028 1.00 0.00 42 ALA A C 11
ATOM 15356 O O . ALA A 1 42 ? 3.367 6.305 -3.103 1.00 0.00 42 ALA A O 11
ATOM 15363 N N . SER A 1 43 ? 1.873 7.808 -3.865 1.00 0.00 43 SER A N 11
ATOM 15364 C CA . SER A 1 43 ? 1.172 6.972 -4.827 1.00 0.00 43 SER A CA 11
ATOM 15365 C C . SER A 1 43 ? 2.138 6.205 -5.741 1.00 0.00 43 SER A C 11
ATOM 15366 O O . SER A 1 43 ? 1.917 5.037 -6.040 1.00 0.00 43 SER A O 11
ATOM 15374 N N . VAL A 1 44 ? 3.242 6.830 -6.146 1.00 0.00 44 VAL A N 11
ATOM 15375 C CA . VAL A 1 44 ? 4.246 6.256 -7.036 1.00 0.00 44 VAL A CA 11
ATOM 15376 C C . VAL A 1 44 ? 4.977 5.030 -6.433 1.00 0.00 44 VAL A C 11
ATOM 15377 O O . VAL A 1 44 ? 5.626 4.286 -7.173 1.00 0.00 44 VAL A O 11
ATOM 15390 N N . SER A 1 45 ? 4.866 4.773 -5.125 1.00 0.00 45 SER A N 11
ATOM 15391 C CA . SER A 1 45 ? 5.469 3.613 -4.470 1.00 0.00 45 SER A CA 11
ATOM 15392 C C . SER A 1 45 ? 4.870 2.295 -4.961 1.00 0.00 45 SER A C 11
ATOM 15393 O O . SER A 1 45 ? 3.672 2.222 -5.243 1.00 0.00 45 SER A O 11
ATOM 15401 N N . SER A 1 46 ? 5.691 1.243 -5.021 1.00 0.00 46 SER A N 11
ATOM 15402 C CA . SER A 1 46 ? 5.220 -0.103 -5.328 1.00 0.00 46 SER A CA 11
ATOM 15403 C C . SER A 1 46 ? 4.252 -0.480 -4.199 1.00 0.00 46 SER A C 11
ATOM 15404 O O . SER A 1 46 ? 4.529 -0.166 -3.037 1.00 0.00 46 SER A O 11
ATOM 15412 N N . ILE A 1 47 ? 3.145 -1.166 -4.502 1.00 0.00 47 ILE A N 11
ATOM 15413 C CA . ILE A 1 47 ? 2.229 -1.640 -3.463 1.00 0.00 47 ILE A CA 11
ATOM 15414 C C . ILE A 1 47 ? 2.979 -2.660 -2.599 1.00 0.00 47 ILE A C 11
ATOM 15415 O O . ILE A 1 47 ? 2.915 -2.566 -1.373 1.00 0.00 47 ILE A O 11
ATOM 15431 N N . CYS A 1 48 ? 3.726 -3.589 -3.212 1.00 0.00 48 CYS A N 11
ATOM 15432 C CA . CYS A 1 48 ? 4.553 -4.527 -2.463 1.00 0.00 48 CYS A CA 11
ATOM 15433 C C . CYS A 1 48 ? 5.588 -3.772 -1.643 1.00 0.00 48 CYS A C 11
ATOM 15434 O O . CYS A 1 48 ? 5.757 -4.064 -0.464 1.00 0.00 48 CYS A O 11
ATOM 15441 N N . GLY A 1 49 ? 6.281 -2.824 -2.284 1.00 0.00 49 GLY A N 11
ATOM 15442 C CA . GLY A 1 49 ? 7.313 -2.024 -1.657 1.00 0.00 49 GLY A CA 11
ATOM 15443 C C . GLY A 1 49 ? 6.782 -1.393 -0.382 1.00 0.00 49 GLY A C 11
ATOM 15444 O O . GLY A 1 49 ? 7.317 -1.656 0.689 1.00 0.00 49 GLY A O 11
ATOM 15448 N N . ALA A 1 50 ? 5.708 -0.608 -0.490 1.00 0.00 50 ALA A N 11
ATOM 15449 C CA . ALA A 1 50 ? 5.056 0.029 0.640 1.00 0.00 50 ALA A CA 11
ATOM 15450 C C . ALA A 1 50 ? 4.663 -1.005 1.697 1.00 0.00 50 ALA A C 11
ATOM 15451 O O . ALA A 1 50 ? 4.943 -0.797 2.871 1.00 0.00 50 ALA A O 11
ATOM 15458 N N . ALA A 1 51 ? 4.012 -2.103 1.304 1.00 0.00 51 ALA A N 11
ATOM 15459 C CA . ALA A 1 51 ? 3.490 -3.096 2.235 1.00 0.00 51 ALA A CA 11
ATOM 15460 C C . ALA A 1 51 ? 4.601 -3.777 3.038 1.00 0.00 51 ALA A C 11
ATOM 15461 O O . ALA A 1 51 ? 4.514 -3.840 4.264 1.00 0.00 51 ALA A O 11
ATOM 15468 N N . VAL A 1 52 ? 5.619 -4.321 2.372 1.00 0.00 52 VAL A N 11
ATOM 15469 C CA . VAL A 1 52 ? 6.740 -4.975 3.037 1.00 0.00 52 VAL A CA 11
ATOM 15470 C C . VAL A 1 52 ? 7.549 -3.938 3.841 1.00 0.00 52 VAL A C 11
ATOM 15471 O O . VAL A 1 52 ? 7.915 -4.220 4.978 1.00 0.00 52 VAL A O 11
ATOM 15484 N N . HIS A 1 53 ? 7.771 -2.718 3.332 1.00 0.00 53 HIS A N 11
ATOM 15485 C CA . HIS A 1 53 ? 8.456 -1.637 4.058 1.00 0.00 53 HIS A CA 11
ATOM 15486 C C . HIS A 1 53 ? 7.729 -1.322 5.371 1.00 0.00 53 HIS A C 11
ATOM 15487 O O . HIS A 1 53 ? 8.321 -1.300 6.450 1.00 0.00 53 HIS A O 11
ATOM 15501 N N . ARG A 1 54 ? 6.412 -1.135 5.291 1.00 0.00 54 ARG A N 11
ATOM 15502 C CA . ARG A 1 54 ? 5.485 -0.947 6.404 1.00 0.00 54 ARG A CA 11
ATOM 15503 C C . ARG A 1 54 ? 5.473 -2.147 7.357 1.00 0.00 54 ARG A C 11
ATOM 15504 O O . ARG A 1 54 ? 4.994 -2.008 8.481 1.00 0.00 54 ARG A O 11
ATOM 15525 N N . GLY A 1 55 ? 5.868 -3.335 6.903 1.00 0.00 55 GLY A N 11
ATOM 15526 C CA . GLY A 1 55 ? 5.951 -4.526 7.735 1.00 0.00 55 GLY A CA 11
ATOM 15527 C C . GLY A 1 55 ? 4.627 -5.281 7.779 1.00 0.00 55 GLY A C 11
ATOM 15528 O O . GLY A 1 55 ? 4.354 -5.989 8.749 1.00 0.00 55 GLY A O 11
ATOM 15532 N N . VAL A 1 56 ? 3.774 -5.090 6.773 1.00 0.00 56 VAL A N 11
ATOM 15533 C CA . VAL A 1 56 ? 2.456 -5.700 6.682 1.00 0.00 56 VAL A CA 11
ATOM 15534 C C . VAL A 1 56 ? 2.592 -7.172 6.284 1.00 0.00 56 VAL A C 11
ATOM 15535 O O . VAL A 1 56 ? 1.939 -8.033 6.868 1.00 0.00 56 VAL A O 11
ATOM 15548 N N . ILE A 1 57 ? 3.426 -7.466 5.289 1.00 0.00 57 ILE A N 11
ATOM 15549 C CA . ILE A 1 57 ? 3.605 -8.794 4.716 1.00 0.00 57 ILE A CA 11
ATOM 15550 C C . ILE A 1 57 ? 5.096 -9.063 4.549 1.00 0.00 57 ILE A C 11
ATOM 15551 O O . ILE A 1 57 ? 5.912 -8.135 4.572 1.00 0.00 57 ILE A O 11
ATOM 15567 N N . SER A 1 58 ? 5.441 -10.339 4.425 1.00 0.00 58 SER A N 11
ATOM 15568 C CA . SER A 1 58 ? 6.786 -10.794 4.119 1.00 0.00 58 SER A CA 11
ATOM 15569 C C . SER A 1 58 ? 6.919 -10.760 2.591 1.00 0.00 58 SER A C 11
ATOM 15570 O O . SER A 1 58 ? 5.942 -10.478 1.881 1.00 0.00 58 SER A O 11
ATOM 15578 N N . ASN A 1 59 ? 8.101 -11.057 2.043 1.00 0.00 59 ASN A N 11
ATOM 15579 C CA . ASN A 1 59 ? 8.226 -11.162 0.595 1.00 0.00 59 ASN A CA 11
ATOM 15580 C C . ASN A 1 59 ? 7.700 -12.535 0.161 1.00 0.00 59 ASN A C 11
ATOM 15581 O O . ASN A 1 59 ? 8.457 -13.445 -0.170 1.00 0.00 59 ASN A O 11
ATOM 15592 N N . SER A 1 60 ? 6.377 -12.684 0.208 1.00 0.00 60 SER A N 11
ATOM 15593 C CA . SER A 1 60 ? 5.645 -13.917 -0.054 1.00 0.00 60 SER A CA 11
ATOM 15594 C C . SER A 1 60 ? 4.278 -13.653 -0.709 1.00 0.00 60 SER A C 11
ATOM 15595 O O . SER A 1 60 ? 3.615 -14.606 -1.128 1.00 0.00 60 SER A O 11
ATOM 15603 N N . GLY A 1 61 ? 3.804 -12.399 -0.712 1.00 0.00 61 GLY A N 11
ATOM 15604 C CA . GLY A 1 61 ? 2.474 -12.043 -1.194 1.00 0.00 61 GLY A CA 11
ATOM 15605 C C . GLY A 1 61 ? 1.443 -12.152 -0.074 1.00 0.00 61 GLY A C 11
ATOM 15606 O O . GLY A 1 61 ? 1.801 -12.356 1.095 1.00 0.00 61 GLY A O 11
ATOM 15610 N N . GLY A 1 62 ? 0.168 -11.975 -0.423 1.00 0.00 62 GLY A N 11
ATOM 15611 C CA . GLY A 1 62 ? -0.965 -12.138 0.483 1.00 0.00 62 GLY A CA 11
ATOM 15612 C C . GLY A 1 62 ? -1.974 -10.991 0.371 1.00 0.00 62 GLY A C 11
ATOM 15613 O O . GLY A 1 62 ? -1.817 -10.115 -0.486 1.00 0.00 62 GLY A O 11
ATOM 15617 N N . PRO A 1 63 ? -3.032 -11.002 1.201 1.00 0.00 63 PRO A N 11
ATOM 15618 C CA . PRO A 1 63 ? -4.003 -9.922 1.286 1.00 0.00 63 PRO A CA 11
ATOM 15619 C C . PRO A 1 63 ? -3.413 -8.735 2.057 1.00 0.00 63 PRO A C 11
ATOM 15620 O O . PRO A 1 63 ? -2.670 -8.912 3.027 1.00 0.00 63 PRO A O 11
ATOM 15631 N N . VAL A 1 64 ? -3.762 -7.522 1.636 1.00 0.00 64 VAL A N 11
ATOM 15632 C CA . VAL A 1 64 ? -3.285 -6.259 2.179 1.00 0.00 64 VAL A CA 11
ATOM 15633 C C . VAL A 1 64 ? -4.462 -5.267 2.130 1.00 0.00 64 VAL A C 11
ATOM 15634 O O . VAL A 1 64 ? -5.419 -5.455 1.378 1.00 0.00 64 VAL A O 11
ATOM 15647 N N . ARG A 1 65 ? -4.416 -4.188 2.913 1.00 0.00 65 ARG A N 11
ATOM 15648 C CA . ARG A 1 65 ? -5.513 -3.229 3.058 1.00 0.00 65 ARG A CA 11
ATOM 15649 C C . ARG A 1 65 ? -4.953 -1.817 3.158 1.00 0.00 65 ARG A C 11
ATOM 15650 O O . ARG A 1 65 ? -4.338 -1.433 4.157 1.00 0.00 65 ARG A O 11
ATOM 15671 N N . VAL A 1 66 ? -5.088 -1.086 2.060 1.00 0.00 66 VAL A N 11
ATOM 15672 C CA . VAL A 1 66 ? -4.619 0.277 1.850 1.00 0.00 66 VAL A CA 11
ATOM 15673 C C . VAL A 1 66 ? -5.684 1.277 2.322 1.00 0.00 66 VAL A C 11
ATOM 15674 O O . VAL A 1 66 ? -6.883 1.040 2.165 1.00 0.00 66 VAL A O 11
ATOM 15687 N N . TYR A 1 67 ? -5.244 2.433 2.825 1.00 0.00 67 TYR A N 11
ATOM 15688 C CA . TYR A 1 67 ? -6.072 3.571 3.205 1.00 0.00 67 TYR A CA 11
ATOM 15689 C C . TYR A 1 67 ? -5.373 4.802 2.633 1.00 0.00 67 TYR A C 11
ATOM 15690 O O . TYR A 1 67 ? -4.160 4.950 2.807 1.00 0.00 67 TYR A O 11
ATOM 15708 N N . SER A 1 68 ? -6.087 5.674 1.914 1.00 0.00 68 SER A N 11
ATOM 15709 C CA . SER A 1 68 ? -5.490 6.916 1.441 1.00 0.00 68 SER A CA 11
ATOM 15710 C C . SER A 1 68 ? -5.089 7.798 2.632 1.00 0.00 68 SER A C 11
ATOM 15711 O O . SER A 1 68 ? -5.490 7.571 3.781 1.00 0.00 68 SER A O 11
ATOM 15719 N N . LEU A 1 69 ? -4.286 8.814 2.347 1.00 0.00 69 LEU A N 11
ATOM 15720 C CA . LEU A 1 69 ? -3.826 9.839 3.270 1.00 0.00 69 LEU A CA 11
ATOM 15721 C C . LEU A 1 69 ? -4.003 11.168 2.521 1.00 0.00 69 LEU A C 11
ATOM 15722 O O . LEU A 1 69 ? -3.893 11.152 1.288 1.00 0.00 69 LEU A O 11
ATOM 15738 N N . PRO A 1 70 ? -4.320 12.296 3.182 1.00 0.00 70 PRO A N 11
ATOM 15739 C CA . PRO A 1 70 ? -4.494 13.583 2.507 1.00 0.00 70 PRO A CA 11
ATOM 15740 C C . PRO A 1 70 ? -3.204 14.070 1.834 1.00 0.00 70 PRO A C 11
ATOM 15741 O O . PRO A 1 70 ? -2.174 13.389 1.835 1.00 0.00 70 PRO A O 11
ATOM 15752 N N . GLY A 1 71 ? -3.274 15.223 1.164 1.00 0.00 71 GLY A N 11
ATOM 15753 C CA . GLY A 1 71 ? -2.095 15.861 0.594 1.00 0.00 71 GLY A CA 11
ATOM 15754 C C . GLY A 1 71 ? -1.082 16.082 1.709 1.00 0.00 71 GLY A C 11
ATOM 15755 O O . GLY A 1 71 ? -1.465 16.504 2.804 1.00 0.00 71 GLY A O 11
ATOM 15759 N N . ARG A 1 72 ? 0.193 15.816 1.444 1.00 0.00 72 ARG A N 11
ATOM 15760 C CA . ARG A 1 72 ? 1.295 16.088 2.352 1.00 0.00 72 ARG A CA 11
ATOM 15761 C C . ARG A 1 72 ? 2.515 16.510 1.552 1.00 0.00 72 ARG A C 11
ATOM 15762 O O . ARG A 1 72 ? 2.583 16.312 0.340 1.00 0.00 72 ARG A O 11
ATOM 15783 N N . GLU A 1 73 ? 3.479 17.075 2.263 1.00 0.00 73 GLU A N 11
ATOM 15784 C CA . GLU A 1 73 ? 4.805 17.477 1.837 1.00 0.00 73 GLU A CA 11
ATOM 15785 C C . GLU A 1 73 ? 5.762 17.019 2.956 1.00 0.00 73 GLU A C 11
ATOM 15786 O O . GLU A 1 73 ? 5.363 16.194 3.782 1.00 0.00 73 GLU A O 11
ATOM 15798 N N . ASN A 1 74 ? 7.005 17.510 3.012 1.00 0.00 74 ASN A N 11
ATOM 15799 C CA . ASN A 1 74 ? 7.957 17.224 4.100 1.00 0.00 74 ASN A CA 11
ATOM 15800 C C . ASN A 1 74 ? 8.155 15.717 4.326 1.00 0.00 74 ASN A C 11
ATOM 15801 O O . ASN A 1 74 ? 8.088 15.216 5.456 1.00 0.00 74 ASN A O 11
ATOM 15812 N N . TYR A 1 75 ? 8.400 14.981 3.245 1.00 0.00 75 TYR A N 11
ATOM 15813 C CA . TYR A 1 75 ? 8.711 13.558 3.275 1.00 0.00 75 TYR A CA 11
ATOM 15814 C C . TYR A 1 75 ? 10.143 13.362 3.794 1.00 0.00 75 TYR A C 11
ATOM 15815 O O . TYR A 1 75 ? 10.799 14.289 4.274 1.00 0.00 75 TYR A O 11
ATOM 15833 N N . SER A 1 76 ? 10.642 12.131 3.760 1.00 0.00 76 SER A N 11
ATOM 15834 C CA . SER A 1 76 ? 11.991 11.754 4.151 1.00 0.00 76 SER A CA 11
ATOM 15835 C C . SER A 1 76 ? 12.342 10.472 3.402 1.00 0.00 76 SER A C 11
ATOM 15836 O O . SER A 1 76 ? 11.457 9.865 2.790 1.00 0.00 76 SER A O 11
ATOM 15844 N N . SER A 1 77 ? 13.592 10.037 3.514 1.00 0.00 77 SER A N 11
ATOM 15845 C CA . SER A 1 77 ? 14.079 8.813 2.902 1.00 0.00 77 SER A CA 11
ATOM 15846 C C . SER A 1 77 ? 14.413 7.879 4.063 1.00 0.00 77 SER A C 11
ATOM 15847 O O . SER A 1 77 ? 15.136 8.275 4.981 1.00 0.00 77 SER A O 11
ATOM 15855 N N . VAL A 1 78 ? 13.826 6.679 4.082 1.00 0.00 78 VAL A N 11
ATOM 15856 C CA . VAL A 1 78 ? 13.930 5.728 5.192 1.00 0.00 78 VAL A CA 11
ATOM 15857 C C . VAL A 1 78 ? 13.945 4.295 4.636 1.00 0.00 78 VAL A C 11
ATOM 15858 O O . VAL A 1 78 ? 13.250 4.026 3.653 1.00 0.00 78 VAL A O 11
ATOM 15871 N N . ASP A 1 79 ? 14.648 3.358 5.271 1.00 0.00 79 ASP A N 11
ATOM 15872 C CA . ASP A 1 79 ? 14.707 1.941 4.882 1.00 0.00 79 ASP A CA 11
ATOM 15873 C C . ASP A 1 79 ? 13.996 1.070 5.917 1.00 0.00 79 ASP A C 11
ATOM 15874 O O . ASP A 1 79 ? 13.954 1.430 7.100 1.00 0.00 79 ASP A O 11
ATOM 15883 N N . ALA A 1 80 ? 13.364 -0.015 5.472 1.00 0.00 80 ALA A N 11
ATOM 15884 C CA . ALA A 1 80 ? 12.743 -1.043 6.295 1.00 0.00 80 ALA A CA 11
ATOM 15885 C C . ALA A 1 80 ? 12.704 -2.326 5.467 1.00 0.00 80 ALA A C 11
ATOM 15886 O O . ALA A 1 80 ? 12.471 -2.255 4.262 1.00 0.00 80 ALA A O 11
ATOM 15893 N N . ASN A 1 81 ? 12.871 -3.499 6.089 1.00 0.00 81 ASN A N 11
ATOM 15894 C CA . ASN A 1 81 ? 12.981 -4.797 5.404 1.00 0.00 81 ASN A CA 11
ATOM 15895 C C . ASN A 1 81 ? 13.979 -4.819 4.227 1.00 0.00 81 ASN A C 11
ATOM 15896 O O . ASN A 1 81 ? 13.866 -5.677 3.352 1.00 0.00 81 ASN A O 11
ATOM 15907 N N . GLY A 1 82 ? 14.983 -3.932 4.195 1.00 0.00 82 GLY A N 11
ATOM 15908 C CA . GLY A 1 82 ? 15.920 -3.865 3.078 1.00 0.00 82 GLY A CA 11
ATOM 15909 C C . GLY A 1 82 ? 15.238 -3.347 1.816 1.00 0.00 82 GLY A C 11
ATOM 15910 O O . GLY A 1 82 ? 15.498 -3.826 0.704 1.00 0.00 82 GLY A O 11
ATOM 15914 N N . ILE A 1 83 ? 14.323 -2.401 1.995 1.00 0.00 83 ILE A N 11
ATOM 15915 C CA . ILE A 1 83 ? 13.593 -1.692 0.969 1.00 0.00 83 ILE A CA 11
ATOM 15916 C C . ILE A 1 83 ? 13.761 -0.234 1.355 1.00 0.00 83 ILE A C 11
ATOM 15917 O O . ILE A 1 83 ? 13.490 0.138 2.500 1.00 0.00 83 ILE A O 11
ATOM 15933 N N . GLN A 1 84 ? 14.128 0.601 0.393 1.00 0.00 84 GLN A N 11
ATOM 15934 C CA . GLN A 1 84 ? 14.426 1.995 0.631 1.00 0.00 84 GLN A CA 11
ATOM 15935 C C . GLN A 1 84 ? 13.220 2.786 0.144 1.00 0.00 84 GLN A C 11
ATOM 15936 O O . GLN A 1 84 ? 12.508 2.376 -0.779 1.00 0.00 84 GLN A O 11
ATOM 15950 N N . SER A 1 85 ? 12.971 3.903 0.818 1.00 0.00 85 SER A N 11
ATOM 15951 C CA . SER A 1 85 ? 11.966 4.873 0.449 1.00 0.00 85 SER A CA 11
ATOM 15952 C C . SER A 1 85 ? 12.684 6.209 0.287 1.00 0.00 85 SER A C 11
ATOM 15953 O O . SER A 1 85 ? 13.647 6.458 1.021 1.00 0.00 85 SER A O 11
ATOM 15961 N N . GLN A 1 86 ? 12.237 7.054 -0.642 1.00 0.00 86 GLN A N 11
ATOM 15962 C CA . GLN A 1 86 ? 12.853 8.343 -0.948 1.00 0.00 86 GLN A CA 11
ATOM 15963 C C . GLN A 1 86 ? 11.887 9.495 -0.656 1.00 0.00 86 GLN A C 11
ATOM 15964 O O . GLN A 1 86 ? 10.669 9.312 -0.697 1.00 0.00 86 GLN A O 11
ATOM 15978 N N . MET A 1 87 ? 12.410 10.685 -0.364 1.00 0.00 87 MET A N 11
ATOM 15979 C CA . MET A 1 87 ? 11.598 11.885 -0.198 1.00 0.00 87 MET A CA 11
ATOM 15980 C C . MET A 1 87 ? 10.932 12.270 -1.531 1.00 0.00 87 MET A C 11
ATOM 15981 O O . MET A 1 87 ? 11.327 11.801 -2.599 1.00 0.00 87 MET A O 11
ATOM 15995 N N . LEU A 1 88 ? 9.930 13.154 -1.479 1.00 0.00 88 LEU A N 11
ATOM 15996 C CA . LEU A 1 88 ? 9.232 13.693 -2.645 1.00 0.00 88 LEU A CA 11
ATOM 15997 C C . LEU A 1 88 ? 9.022 15.191 -2.456 1.00 0.00 88 LEU A C 11
ATOM 15998 O O . LEU A 1 88 ? 9.492 15.776 -1.477 1.00 0.00 88 LEU A O 11
ATOM 16014 N N . SER A 1 89 ? 8.282 15.797 -3.383 1.00 0.00 89 SER A N 11
ATOM 16015 C CA . SER A 1 89 ? 7.922 17.196 -3.395 1.00 0.00 89 SER A CA 11
ATOM 16016 C C . SER A 1 89 ? 6.397 17.375 -3.450 1.00 0.00 89 SER A C 11
ATOM 16017 O O . SER A 1 89 ? 5.838 17.588 -4.526 1.00 0.00 89 SER A O 11
ATOM 16025 N N . ARG A 1 90 ? 5.716 17.272 -2.299 1.00 0.00 90 ARG A N 11
ATOM 16026 C CA . ARG A 1 90 ? 4.278 17.562 -2.174 1.00 0.00 90 ARG A CA 11
ATOM 16027 C C . ARG A 1 90 ? 3.396 16.655 -3.045 1.00 0.00 90 ARG A C 11
ATOM 16028 O O . ARG A 1 90 ? 2.793 17.120 -4.006 1.00 0.00 90 ARG A O 11
ATOM 16049 N N . TRP A 1 91 ? 3.407 15.344 -2.821 1.00 0.00 91 TRP A N 11
ATOM 16050 C CA . TRP A 1 91 ? 2.636 14.429 -3.658 1.00 0.00 91 TRP A CA 11
ATOM 16051 C C . TRP A 1 91 ? 1.184 14.368 -3.166 1.00 0.00 91 TRP A C 11
ATOM 16052 O O . TRP A 1 91 ? 0.875 13.761 -2.134 1.00 0.00 91 TRP A O 11
ATOM 16073 N N . SER A 1 92 ? 0.259 14.935 -3.941 1.00 0.00 92 SER A N 11
ATOM 16074 C CA . SER A 1 92 ? -1.175 15.019 -3.656 1.00 0.00 92 SER A CA 11
ATOM 16075 C C . SER A 1 92 ? -1.892 13.688 -3.955 1.00 0.00 92 SER A C 11
ATOM 16076 O O . SER A 1 92 ? -3.030 13.641 -4.436 1.00 0.00 92 SER A O 11
ATOM 16084 N N . ALA A 1 93 ? -1.195 12.584 -3.724 1.00 0.00 93 ALA A N 11
ATOM 16085 C CA . ALA A 1 93 ? -1.666 11.224 -3.799 1.00 0.00 93 ALA A CA 11
ATOM 16086 C C . ALA A 1 93 ? -0.721 10.458 -2.883 1.00 0.00 93 ALA A C 11
ATOM 16087 O O . ALA A 1 93 ? 0.419 10.179 -3.250 1.00 0.00 93 ALA A O 11
ATOM 16094 N N . SER A 1 94 ? -1.138 10.238 -1.644 1.00 0.00 94 SER A N 11
ATOM 16095 C CA . SER A 1 94 ? -0.379 9.485 -0.663 1.00 0.00 94 SER A CA 11
ATOM 16096 C C . SER A 1 94 ? -1.326 8.533 0.067 1.00 0.00 94 SER A C 11
ATOM 16097 O O . SER A 1 94 ? -2.551 8.712 0.029 1.00 0.00 94 SER A O 11
ATOM 16105 N N . PHE A 1 95 ? -0.770 7.517 0.722 1.00 0.00 95 PHE A N 11
ATOM 16106 C CA . PHE A 1 95 ? -1.513 6.480 1.411 1.00 0.00 95 PHE A CA 11
ATOM 16107 C C . PHE A 1 95 ? -0.658 5.852 2.505 1.00 0.00 95 PHE A C 11
ATOM 16108 O O . PHE A 1 95 ? 0.532 6.142 2.622 1.00 0.00 95 PHE A O 11
ATOM 16125 N N . THR A 1 96 ? -1.273 5.006 3.322 1.00 0.00 96 THR A N 11
ATOM 16126 C CA . THR A 1 96 ? -0.591 4.211 4.321 1.00 0.00 96 THR A CA 11
ATOM 16127 C C . THR A 1 96 ? -1.294 2.850 4.241 1.00 0.00 96 THR A C 11
ATOM 16128 O O . THR A 1 96 ? -2.506 2.772 4.011 1.00 0.00 96 THR A O 11
ATOM 16139 N N . VAL A 1 97 ? -0.518 1.772 4.250 1.00 0.00 97 VAL A N 11
ATOM 16140 C CA . VAL A 1 97 ? -1.031 0.424 4.079 1.00 0.00 97 VAL A CA 11
ATOM 16141 C C . VAL A 1 97 ? -1.003 -0.324 5.413 1.00 0.00 97 VAL A C 11
ATOM 16142 O O . VAL A 1 97 ? -0.231 0.036 6.298 1.00 0.00 97 VAL A O 11
ATOM 16155 N N . THR A 1 98 ? -1.830 -1.354 5.558 1.00 0.00 98 THR A N 11
ATOM 16156 C CA . THR A 1 98 ? -1.981 -2.164 6.760 1.00 0.00 98 THR A CA 11
ATOM 16157 C C . THR A 1 98 ? -2.463 -3.570 6.367 1.00 0.00 98 THR A C 11
ATOM 16158 O O . THR A 1 98 ? -2.676 -3.845 5.180 1.00 0.00 98 THR A O 11
ATOM 16169 N N . LEU A 1 99 ? -2.632 -4.453 7.354 1.00 0.00 99 LEU A N 11
ATOM 16170 C CA . LEU A 1 99 ? -3.171 -5.794 7.177 1.00 0.00 99 LEU A CA 11
ATOM 16171 C C . LEU A 1 99 ? -4.675 -5.732 6.931 1.00 0.00 99 LEU A C 11
ATOM 16172 O O . LEU A 1 99 ? -5.354 -4.776 7.328 1.00 0.00 99 LEU A O 11
ATOM 16188 N N . GLU A 1 100 ? -5.174 -6.766 6.252 1.00 0.00 100 GLU A N 11
ATOM 16189 C CA . GLU A 1 100 ? -6.553 -6.893 5.818 1.00 0.00 100 GLU A CA 11
ATOM 16190 C C . GLU A 1 100 ? -7.334 -7.459 6.987 1.00 0.00 100 GLU A C 11
ATOM 16191 O O . GLU A 1 100 ? -7.213 -8.666 7.272 1.00 0.00 100 GLU A O 11
ATOM 16204 N N . THR A 1 1 ? -18.454 -6.445 -1.081 1.00 0.00 1 THR A N 12
ATOM 16205 C CA . THR A 1 1 ? -17.118 -6.090 -0.600 1.00 0.00 1 THR A CA 12
ATOM 16206 C C . THR A 1 1 ? -16.090 -6.940 -1.348 1.00 0.00 1 THR A C 12
ATOM 16207 O O . THR A 1 1 ? -16.065 -8.162 -1.200 1.00 0.00 1 THR A O 12
ATOM 16219 N N . ALA A 1 2 ? -15.289 -6.312 -2.208 1.00 0.00 2 ALA A N 12
ATOM 16220 C CA . ALA A 1 2 ? -14.374 -6.988 -3.112 1.00 0.00 2 ALA A CA 12
ATOM 16221 C C . ALA A 1 2 ? -13.046 -6.227 -3.162 1.00 0.00 2 ALA A C 12
ATOM 16222 O O . ALA A 1 2 ? -13.057 -5.015 -3.412 1.00 0.00 2 ALA A O 12
ATOM 16229 N N . PRO A 1 3 ? -11.907 -6.896 -2.925 1.00 0.00 3 PRO A N 12
ATOM 16230 C CA . PRO A 1 3 ? -10.597 -6.284 -3.084 1.00 0.00 3 PRO A CA 12
ATOM 16231 C C . PRO A 1 3 ? -10.272 -6.099 -4.574 1.00 0.00 3 PRO A C 12
ATOM 16232 O O . PRO A 1 3 ? -11.068 -6.489 -5.435 1.00 0.00 3 PRO A O 12
ATOM 16243 N N . ILE A 1 4 ? -9.117 -5.515 -4.893 1.00 0.00 4 ILE A N 12
ATOM 16244 C CA . ILE A 1 4 ? -8.609 -5.386 -6.254 1.00 0.00 4 ILE A CA 12
ATOM 16245 C C . ILE A 1 4 ? -7.425 -6.344 -6.355 1.00 0.00 4 ILE A C 12
ATOM 16246 O O . ILE A 1 4 ? -6.545 -6.355 -5.485 1.00 0.00 4 ILE A O 12
ATOM 16262 N N . ALA A 1 5 ? -7.376 -7.116 -7.439 1.00 0.00 5 ALA A N 12
ATOM 16263 C CA . ALA A 1 5 ? -6.281 -8.031 -7.675 1.00 0.00 5 ALA A CA 12
ATOM 16264 C C . ALA A 1 5 ? -5.172 -7.209 -8.314 1.00 0.00 5 ALA A C 12
ATOM 16265 O O . ALA A 1 5 ? -5.344 -6.664 -9.414 1.00 0.00 5 ALA A O 12
ATOM 16272 N N . ILE A 1 6 ? -4.065 -7.061 -7.596 1.00 0.00 6 ILE A N 12
ATOM 16273 C CA . ILE A 1 6 ? -2.864 -6.423 -8.102 1.00 0.00 6 ILE A CA 12
ATOM 16274 C C . ILE A 1 6 ? -1.895 -7.572 -8.393 1.00 0.00 6 ILE A C 12
ATOM 16275 O O . ILE A 1 6 ? -1.994 -8.637 -7.790 1.00 0.00 6 ILE A O 12
ATOM 16291 N N . THR A 1 7 ? -0.956 -7.395 -9.316 1.00 0.00 7 THR A N 12
ATOM 16292 C CA . THR A 1 7 ? -0.081 -8.483 -9.762 1.00 0.00 7 THR A CA 12
ATOM 16293 C C . THR A 1 7 ? 1.328 -8.326 -9.179 1.00 0.00 7 THR A C 12
ATOM 16294 O O . THR A 1 7 ? 2.338 -8.597 -9.827 1.00 0.00 7 THR A O 12
ATOM 16305 N N . CYS A 1 8 ? 1.380 -7.851 -7.932 1.00 0.00 8 CYS A N 12
ATOM 16306 C CA . CYS A 1 8 ? 2.552 -7.576 -7.104 1.00 0.00 8 CYS A CA 12
ATOM 16307 C C . CYS A 1 8 ? 3.685 -6.774 -7.765 1.00 0.00 8 CYS A C 12
ATOM 16308 O O . CYS A 1 8 ? 4.725 -6.580 -7.143 1.00 0.00 8 CYS A O 12
ATOM 16315 N N . PHE A 1 9 ? 3.447 -6.156 -8.916 1.00 0.00 9 PHE A N 12
ATOM 16316 C CA . PHE A 1 9 ? 4.372 -5.259 -9.607 1.00 0.00 9 PHE A CA 12
ATOM 16317 C C . PHE A 1 9 ? 3.780 -3.840 -9.641 1.00 0.00 9 PHE A C 12
ATOM 16318 O O . PHE A 1 9 ? 4.447 -2.862 -9.965 1.00 0.00 9 PHE A O 12
ATOM 16335 N N . THR A 1 10 ? 2.499 -3.738 -9.302 1.00 0.00 10 THR A N 12
ATOM 16336 C CA . THR A 1 10 ? 1.614 -2.599 -9.340 1.00 0.00 10 THR A CA 12
ATOM 16337 C C . THR A 1 10 ? 2.018 -1.485 -8.365 1.00 0.00 10 THR A C 12
ATOM 16338 O O . THR A 1 10 ? 2.150 -1.722 -7.164 1.00 0.00 10 THR A O 12
ATOM 16349 N N . ARG A 1 11 ? 2.236 -0.264 -8.863 1.00 0.00 11 ARG A N 12
ATOM 16350 C CA . ARG A 1 11 ? 2.477 0.889 -7.999 1.00 0.00 11 ARG A CA 12
ATOM 16351 C C . ARG A 1 11 ? 1.116 1.361 -7.481 1.00 0.00 11 ARG A C 12
ATOM 16352 O O . ARG A 1 11 ? 0.075 1.084 -8.084 1.00 0.00 11 ARG A O 12
ATOM 16373 N N . GLY A 1 12 ? 1.106 2.156 -6.415 1.00 0.00 12 GLY A N 12
ATOM 16374 C CA . GLY A 1 12 ? -0.093 2.739 -5.824 1.00 0.00 12 GLY A CA 12
ATOM 16375 C C . GLY A 1 12 ? -0.818 3.727 -6.744 1.00 0.00 12 GLY A C 12
ATOM 16376 O O . GLY A 1 12 ? -1.850 4.261 -6.348 1.00 0.00 12 GLY A O 12
ATOM 16380 N N . LEU A 1 13 ? -0.329 3.962 -7.963 1.00 0.00 13 LEU A N 12
ATOM 16381 C CA . LEU A 1 13 ? -0.959 4.817 -8.960 1.00 0.00 13 LEU A CA 12
ATOM 16382 C C . LEU A 1 13 ? -2.250 4.158 -9.449 1.00 0.00 13 LEU A C 12
ATOM 16383 O O . LEU A 1 13 ? -3.198 4.854 -9.814 1.00 0.00 13 LEU A O 12
ATOM 16399 N N . ASP A 1 14 ? -2.306 2.824 -9.443 1.00 0.00 14 ASP A N 12
ATOM 16400 C CA . ASP A 1 14 ? -3.514 2.069 -9.762 1.00 0.00 14 ASP A CA 12
ATOM 16401 C C . ASP A 1 14 ? -4.542 2.196 -8.642 1.00 0.00 14 ASP A C 12
ATOM 16402 O O . ASP A 1 14 ? -5.724 2.404 -8.906 1.00 0.00 14 ASP A O 12
ATOM 16411 N N . ILE A 1 15 ? -4.109 2.076 -7.386 1.00 0.00 15 ILE A N 12
ATOM 16412 C CA . ILE A 1 15 ? -5.000 2.036 -6.232 1.00 0.00 15 ILE A CA 12
ATOM 16413 C C . ILE A 1 15 ? -5.166 3.443 -5.663 1.00 0.00 15 ILE A C 12
ATOM 16414 O O . ILE A 1 15 ? -4.401 3.876 -4.800 1.00 0.00 15 ILE A O 12
ATOM 16430 N N . ARG A 1 16 ? -6.213 4.147 -6.103 1.00 0.00 16 ARG A N 12
ATOM 16431 C CA . ARG A 1 16 ? -6.457 5.545 -5.737 1.00 0.00 16 ARG A CA 12
ATOM 16432 C C . ARG A 1 16 ? -7.840 5.733 -5.138 1.00 0.00 16 ARG A C 12
ATOM 16433 O O . ARG A 1 16 ? -8.378 6.840 -5.128 1.00 0.00 16 ARG A O 12
ATOM 16454 N N . LYS A 1 17 ? -8.423 4.669 -4.594 1.00 0.00 17 LYS A N 12
ATOM 16455 C CA . LYS A 1 17 ? -9.685 4.784 -3.876 1.00 0.00 17 LYS A CA 12
ATOM 16456 C C . LYS A 1 17 ? -9.349 5.373 -2.513 1.00 0.00 17 LYS A C 12
ATOM 16457 O O . LYS A 1 17 ? -8.222 5.225 -2.041 1.00 0.00 17 LYS A O 12
ATOM 16476 N N . GLU A 1 18 ? -10.334 5.975 -1.850 1.00 0.00 18 GLU A N 12
ATOM 16477 C CA . GLU A 1 18 ? -10.169 6.535 -0.514 1.00 0.00 18 GLU A CA 12
ATOM 16478 C C . GLU A 1 18 ? -9.627 5.463 0.448 1.00 0.00 18 GLU A C 12
ATOM 16479 O O . GLU A 1 18 ? -8.868 5.759 1.372 1.00 0.00 18 GLU A O 12
ATOM 16491 N N . LYS A 1 19 ? -10.020 4.208 0.242 1.00 0.00 19 LYS A N 12
ATOM 16492 C CA . LYS A 1 19 ? -9.535 3.019 0.926 1.00 0.00 19 LYS A CA 12
ATOM 16493 C C . LYS A 1 19 ? -9.882 1.845 0.022 1.00 0.00 19 LYS A C 12
ATOM 16494 O O . LYS A 1 19 ? -10.877 1.918 -0.706 1.00 0.00 19 LYS A O 12
ATOM 16513 N N . ALA A 1 20 ? -9.040 0.820 -0.006 1.00 0.00 20 ALA A N 12
ATOM 16514 C CA . ALA A 1 20 ? -9.161 -0.330 -0.886 1.00 0.00 20 ALA A CA 12
ATOM 16515 C C . ALA A 1 20 ? -8.467 -1.522 -0.244 1.00 0.00 20 ALA A C 12
ATOM 16516 O O . ALA A 1 20 ? -7.468 -1.353 0.455 1.00 0.00 20 ALA A O 12
ATOM 16523 N N . ASP A 1 21 ? -8.988 -2.720 -0.461 1.00 0.00 21 ASP A N 12
ATOM 16524 C CA . ASP A 1 21 ? -8.355 -3.961 -0.027 1.00 0.00 21 ASP A CA 12
ATOM 16525 C C . ASP A 1 21 ? -7.695 -4.495 -1.292 1.00 0.00 21 ASP A C 12
ATOM 16526 O O . ASP A 1 21 ? -8.299 -4.417 -2.365 1.00 0.00 21 ASP A O 12
ATOM 16535 N N . VAL A 1 22 ? -6.461 -4.986 -1.224 1.00 0.00 22 VAL A N 12
ATOM 16536 C CA . VAL A 1 22 ? -5.741 -5.448 -2.408 1.00 0.00 22 VAL A CA 12
ATOM 16537 C C . VAL A 1 22 ? -5.062 -6.782 -2.114 1.00 0.00 22 VAL A C 12
ATOM 16538 O O . VAL A 1 22 ? -4.605 -7.019 -0.998 1.00 0.00 22 VAL A O 12
ATOM 16551 N N . LEU A 1 23 ? -4.990 -7.662 -3.110 1.00 0.00 23 LEU A N 12
ATOM 16552 C CA . LEU A 1 23 ? -4.370 -8.980 -2.993 1.00 0.00 23 LEU A CA 12
ATOM 16553 C C . LEU A 1 23 ? -3.092 -8.996 -3.800 1.00 0.00 23 LEU A C 12
ATOM 16554 O O . LEU A 1 23 ? -3.123 -8.632 -4.974 1.00 0.00 23 LEU A O 12
ATOM 16570 N N . CYS A 1 24 ? -1.999 -9.432 -3.172 1.00 0.00 24 CYS A N 12
ATOM 16571 C CA . CYS A 1 24 ? -0.707 -9.649 -3.802 1.00 0.00 24 CYS A CA 12
ATOM 16572 C C . CYS A 1 24 ? -0.483 -11.170 -3.875 1.00 0.00 24 CYS A C 12
ATOM 16573 O O . CYS A 1 24 ? 0.087 -11.733 -2.941 1.00 0.00 24 CYS A O 12
ATOM 16580 N N . PRO A 1 25 ? -0.963 -11.868 -4.916 1.00 0.00 25 PRO A N 12
ATOM 16581 C CA . PRO A 1 25 ? -0.702 -13.288 -5.125 1.00 0.00 25 PRO A CA 12
ATOM 16582 C C . PRO A 1 25 ? 0.717 -13.531 -5.647 1.00 0.00 25 PRO A C 12
ATOM 16583 O O . PRO A 1 25 ? 1.306 -12.666 -6.295 1.00 0.00 25 PRO A O 12
ATOM 16594 N N . GLY A 1 26 ? 1.226 -14.746 -5.474 1.00 0.00 26 GLY A N 12
ATOM 16595 C CA . GLY A 1 26 ? 2.532 -15.147 -5.978 1.00 0.00 26 GLY A CA 12
ATOM 16596 C C . GLY A 1 26 ? 3.581 -15.059 -4.878 1.00 0.00 26 GLY A C 12
ATOM 16597 O O . GLY A 1 26 ? 3.312 -15.418 -3.729 1.00 0.00 26 GLY A O 12
ATOM 16601 N N . GLY A 1 27 ? 4.796 -14.658 -5.249 1.00 0.00 27 GLY A N 12
ATOM 16602 C CA . GLY A 1 27 ? 5.965 -14.591 -4.378 1.00 0.00 27 GLY A CA 12
ATOM 16603 C C . GLY A 1 27 ? 6.709 -13.258 -4.448 1.00 0.00 27 GLY A C 12
ATOM 16604 O O . GLY A 1 27 ? 7.695 -13.110 -3.732 1.00 0.00 27 GLY A O 12
ATOM 16608 N N . CYS A 1 28 ? 6.252 -12.304 -5.268 1.00 0.00 28 CYS A N 12
ATOM 16609 C CA . CYS A 1 28 ? 6.755 -10.939 -5.383 1.00 0.00 28 CYS A CA 12
ATOM 16610 C C . CYS A 1 28 ? 8.291 -10.836 -5.309 1.00 0.00 28 CYS A C 12
ATOM 16611 O O . CYS A 1 28 ? 8.830 -10.468 -4.261 1.00 0.00 28 CYS A O 12
ATOM 16618 N N . PRO A 1 29 ? 9.016 -11.186 -6.387 1.00 0.00 29 PRO A N 12
ATOM 16619 C CA . PRO A 1 29 ? 10.470 -11.085 -6.407 1.00 0.00 29 PRO A CA 12
ATOM 16620 C C . PRO A 1 29 ? 10.889 -9.628 -6.193 1.00 0.00 29 PRO A C 12
ATOM 16621 O O . PRO A 1 29 ? 10.121 -8.709 -6.497 1.00 0.00 29 PRO A O 12
ATOM 16632 N N . LEU A 1 30 ? 12.109 -9.403 -5.691 1.00 0.00 30 LEU A N 12
ATOM 16633 C CA . LEU A 1 30 ? 12.588 -8.062 -5.361 1.00 0.00 30 LEU A CA 12
ATOM 16634 C C . LEU A 1 30 ? 13.079 -7.396 -6.644 1.00 0.00 30 LEU A C 12
ATOM 16635 O O . LEU A 1 30 ? 14.262 -7.093 -6.788 1.00 0.00 30 LEU A O 12
ATOM 16651 N N . GLU A 1 31 ? 12.174 -7.179 -7.593 1.00 0.00 31 GLU A N 12
ATOM 16652 C CA . GLU A 1 31 ? 12.505 -6.624 -8.891 1.00 0.00 31 GLU A CA 12
ATOM 16653 C C . GLU A 1 31 ? 12.373 -5.107 -8.838 1.00 0.00 31 GLU A C 12
ATOM 16654 O O . GLU A 1 31 ? 13.338 -4.386 -9.106 1.00 0.00 31 GLU A O 12
ATOM 16666 N N . GLU A 1 32 ? 11.185 -4.617 -8.480 1.00 0.00 32 GLU A N 12
ATOM 16667 C CA . GLU A 1 32 ? 10.878 -3.203 -8.505 1.00 0.00 32 GLU A CA 12
ATOM 16668 C C . GLU A 1 32 ? 10.176 -2.782 -7.224 1.00 0.00 32 GLU A C 12
ATOM 16669 O O . GLU A 1 32 ? 8.941 -2.792 -7.156 1.00 0.00 32 GLU A O 12
ATOM 16681 N N . PHE A 1 33 ? 10.952 -2.407 -6.199 1.00 0.00 33 PHE A N 12
ATOM 16682 C CA . PHE A 1 33 ? 10.370 -1.850 -5.001 1.00 0.00 33 PHE A CA 12
ATOM 16683 C C . PHE A 1 33 ? 10.999 -0.467 -4.966 1.00 0.00 33 PHE A C 12
ATOM 16684 O O . PHE A 1 33 ? 12.194 -0.317 -4.725 1.00 0.00 33 PHE A O 12
ATOM 16701 N N . SER A 1 34 ? 10.174 0.547 -5.154 1.00 0.00 34 SER A N 12
ATOM 16702 C CA . SER A 1 34 ? 10.512 1.945 -5.041 1.00 0.00 34 SER A CA 12
ATOM 16703 C C . SER A 1 34 ? 9.464 2.449 -4.072 1.00 0.00 34 SER A C 12
ATOM 16704 O O . SER A 1 34 ? 8.269 2.259 -4.321 1.00 0.00 34 SER A O 12
ATOM 16712 N N . VAL A 1 35 ? 9.875 2.990 -2.935 1.00 0.00 35 VAL A N 12
ATOM 16713 C CA . VAL A 1 35 ? 8.954 3.447 -1.910 1.00 0.00 35 VAL A CA 12
ATOM 16714 C C . VAL A 1 35 ? 9.248 4.929 -1.708 1.00 0.00 35 VAL A C 12
ATOM 16715 O O . VAL A 1 35 ? 10.341 5.408 -2.026 1.00 0.00 35 VAL A O 12
ATOM 16728 N N . TYR A 1 36 ? 8.274 5.689 -1.222 1.00 0.00 36 TYR A N 12
ATOM 16729 C CA . TYR A 1 36 ? 8.424 7.124 -1.122 1.00 0.00 36 TYR A CA 12
ATOM 16730 C C . TYR A 1 36 ? 7.763 7.579 0.165 1.00 0.00 36 TYR A C 12
ATOM 16731 O O . TYR A 1 36 ? 6.534 7.628 0.218 1.00 0.00 36 TYR A O 12
ATOM 16749 N N . GLY A 1 37 ? 8.574 7.888 1.176 1.00 0.00 37 GLY A N 12
ATOM 16750 C CA . GLY A 1 37 ? 8.178 8.230 2.532 1.00 0.00 37 GLY A CA 12
ATOM 16751 C C . GLY A 1 37 ? 7.899 6.976 3.362 1.00 0.00 37 GLY A C 12
ATOM 16752 O O . GLY A 1 37 ? 7.581 5.918 2.822 1.00 0.00 37 GLY A O 12
ATOM 16756 N N . ASN A 1 38 ? 8.054 7.089 4.684 1.00 0.00 38 ASN A N 12
ATOM 16757 C CA . ASN A 1 38 ? 7.709 6.048 5.650 1.00 0.00 38 ASN A CA 12
ATOM 16758 C C . ASN A 1 38 ? 6.308 6.362 6.173 1.00 0.00 38 ASN A C 12
ATOM 16759 O O . ASN A 1 38 ? 5.981 7.540 6.343 1.00 0.00 38 ASN A O 12
ATOM 16770 N N . ILE A 1 39 ? 5.516 5.335 6.511 1.00 0.00 39 ILE A N 12
ATOM 16771 C CA . ILE A 1 39 ? 4.100 5.423 6.900 1.00 0.00 39 ILE A CA 12
ATOM 16772 C C . ILE A 1 39 ? 3.232 5.966 5.771 1.00 0.00 39 ILE A C 12
ATOM 16773 O O . ILE A 1 39 ? 2.290 5.285 5.357 1.00 0.00 39 ILE A O 12
ATOM 16789 N N . VAL A 1 40 ? 3.493 7.188 5.329 1.00 0.00 40 VAL A N 12
ATOM 16790 C CA . VAL A 1 40 ? 2.860 7.791 4.187 1.00 0.00 40 VAL A CA 12
ATOM 16791 C C . VAL A 1 40 ? 3.699 7.325 3.018 1.00 0.00 40 VAL A C 12
ATOM 16792 O O . VAL A 1 40 ? 4.875 7.673 2.925 1.00 0.00 40 VAL A O 12
ATOM 16805 N N . TYR A 1 41 ? 3.084 6.542 2.152 1.00 0.00 41 TYR A N 12
ATOM 16806 C CA . TYR A 1 41 ? 3.621 6.061 0.908 1.00 0.00 41 TYR A CA 12
ATOM 16807 C C . TYR A 1 41 ? 2.942 6.890 -0.170 1.00 0.00 41 TYR A C 12
ATOM 16808 O O . TYR A 1 41 ? 1.714 6.906 -0.260 1.00 0.00 41 TYR A O 12
ATOM 16826 N N . ALA A 1 42 ? 3.707 7.669 -0.933 1.00 0.00 42 ALA A N 12
ATOM 16827 C CA . ALA A 1 42 ? 3.124 8.432 -2.028 1.00 0.00 42 ALA A CA 12
ATOM 16828 C C . ALA A 1 42 ? 2.604 7.465 -3.090 1.00 0.00 42 ALA A C 12
ATOM 16829 O O . ALA A 1 42 ? 3.104 6.342 -3.197 1.00 0.00 42 ALA A O 12
ATOM 16836 N N . SER A 1 43 ? 1.680 7.935 -3.927 1.00 0.00 43 SER A N 12
ATOM 16837 C CA . SER A 1 43 ? 1.004 7.163 -4.965 1.00 0.00 43 SER A CA 12
ATOM 16838 C C . SER A 1 43 ? 1.980 6.340 -5.825 1.00 0.00 43 SER A C 12
ATOM 16839 O O . SER A 1 43 ? 1.708 5.187 -6.142 1.00 0.00 43 SER A O 12
ATOM 16847 N N . VAL A 1 44 ? 3.138 6.898 -6.178 1.00 0.00 44 VAL A N 12
ATOM 16848 C CA . VAL A 1 44 ? 4.146 6.255 -7.021 1.00 0.00 44 VAL A CA 12
ATOM 16849 C C . VAL A 1 44 ? 4.790 5.003 -6.378 1.00 0.00 44 VAL A C 12
ATOM 16850 O O . VAL A 1 44 ? 5.422 4.222 -7.087 1.00 0.00 44 VAL A O 12
ATOM 16863 N N . SER A 1 45 ? 4.627 4.765 -5.072 1.00 0.00 45 SER A N 12
ATOM 16864 C CA . SER A 1 45 ? 5.267 3.647 -4.383 1.00 0.00 45 SER A CA 12
ATOM 16865 C C . SER A 1 45 ? 4.773 2.283 -4.885 1.00 0.00 45 SER A C 12
ATOM 16866 O O . SER A 1 45 ? 3.572 2.087 -5.077 1.00 0.00 45 SER A O 12
ATOM 16874 N N . SER A 1 46 ? 5.694 1.336 -5.067 1.00 0.00 46 SER A N 12
ATOM 16875 C CA . SER A 1 46 ? 5.413 -0.056 -5.401 1.00 0.00 46 SER A CA 12
ATOM 16876 C C . SER A 1 46 ? 4.630 -0.630 -4.218 1.00 0.00 46 SER A C 12
ATOM 16877 O O . SER A 1 46 ? 4.993 -0.374 -3.065 1.00 0.00 46 SER A O 12
ATOM 16885 N N . ILE A 1 47 ? 3.547 -1.369 -4.473 1.00 0.00 47 ILE A N 12
ATOM 16886 C CA . ILE A 1 47 ? 2.674 -1.846 -3.399 1.00 0.00 47 ILE A CA 12
ATOM 16887 C C . ILE A 1 47 ? 3.420 -2.891 -2.556 1.00 0.00 47 ILE A C 12
ATOM 16888 O O . ILE A 1 47 ? 3.321 -2.828 -1.331 1.00 0.00 47 ILE A O 12
ATOM 16904 N N . CYS A 1 48 ? 4.188 -3.812 -3.156 1.00 0.00 48 CYS A N 12
ATOM 16905 C CA . CYS A 1 48 ? 5.020 -4.748 -2.397 1.00 0.00 48 CYS A CA 12
ATOM 16906 C C . CYS A 1 48 ? 6.038 -3.964 -1.595 1.00 0.00 48 CYS A C 12
ATOM 16907 O O . CYS A 1 48 ? 6.191 -4.234 -0.408 1.00 0.00 48 CYS A O 12
ATOM 16914 N N . GLY A 1 49 ? 6.700 -2.998 -2.240 1.00 0.00 49 GLY A N 12
ATOM 16915 C CA . GLY A 1 49 ? 7.653 -2.123 -1.591 1.00 0.00 49 GLY A CA 12
ATOM 16916 C C . GLY A 1 49 ? 7.051 -1.558 -0.311 1.00 0.00 49 GLY A C 12
ATOM 16917 O O . GLY A 1 49 ? 7.548 -1.843 0.773 1.00 0.00 49 GLY A O 12
ATOM 16921 N N . ALA A 1 50 ? 5.963 -0.795 -0.432 1.00 0.00 50 ALA A N 12
ATOM 16922 C CA . ALA A 1 50 ? 5.290 -0.152 0.685 1.00 0.00 50 ALA A CA 12
ATOM 16923 C C . ALA A 1 50 ? 4.849 -1.169 1.742 1.00 0.00 50 ALA A C 12
ATOM 16924 O O . ALA A 1 50 ? 5.057 -0.936 2.928 1.00 0.00 50 ALA A O 12
ATOM 16931 N N . ALA A 1 51 ? 4.214 -2.273 1.338 1.00 0.00 51 ALA A N 12
ATOM 16932 C CA . ALA A 1 51 ? 3.644 -3.251 2.256 1.00 0.00 51 ALA A CA 12
ATOM 16933 C C . ALA A 1 51 ? 4.725 -3.957 3.073 1.00 0.00 51 ALA A C 12
ATOM 16934 O O . ALA A 1 51 ? 4.612 -4.046 4.296 1.00 0.00 51 ALA A O 12
ATOM 16941 N N . VAL A 1 52 ? 5.751 -4.491 2.416 1.00 0.00 52 VAL A N 12
ATOM 16942 C CA . VAL A 1 52 ? 6.845 -5.167 3.097 1.00 0.00 52 VAL A CA 12
ATOM 16943 C C . VAL A 1 52 ? 7.619 -4.140 3.940 1.00 0.00 52 VAL A C 12
ATOM 16944 O O . VAL A 1 52 ? 7.870 -4.403 5.112 1.00 0.00 52 VAL A O 12
ATOM 16957 N N . HIS A 1 53 ? 7.913 -2.942 3.413 1.00 0.00 53 HIS A N 12
ATOM 16958 C CA . HIS A 1 53 ? 8.579 -1.854 4.142 1.00 0.00 53 HIS A CA 12
ATOM 16959 C C . HIS A 1 53 ? 7.824 -1.485 5.421 1.00 0.00 53 HIS A C 12
ATOM 16960 O O . HIS A 1 53 ? 8.430 -1.298 6.477 1.00 0.00 53 HIS A O 12
ATOM 16974 N N . ARG A 1 54 ? 6.497 -1.379 5.341 1.00 0.00 54 ARG A N 12
ATOM 16975 C CA . ARG A 1 54 ? 5.620 -1.099 6.473 1.00 0.00 54 ARG A CA 12
ATOM 16976 C C . ARG A 1 54 ? 5.591 -2.242 7.484 1.00 0.00 54 ARG A C 12
ATOM 16977 O O . ARG A 1 54 ? 5.231 -2.006 8.636 1.00 0.00 54 ARG A O 12
ATOM 16998 N N . GLY A 1 55 ? 5.905 -3.467 7.076 1.00 0.00 55 GLY A N 12
ATOM 16999 C CA . GLY A 1 55 ? 5.770 -4.620 7.940 1.00 0.00 55 GLY A CA 12
ATOM 17000 C C . GLY A 1 55 ? 4.306 -5.047 7.963 1.00 0.00 55 GLY A C 12
ATOM 17001 O O . GLY A 1 55 ? 3.663 -5.040 9.016 1.00 0.00 55 GLY A O 12
ATOM 17005 N N . VAL A 1 56 ? 3.744 -5.313 6.785 1.00 0.00 56 VAL A N 12
ATOM 17006 C CA . VAL A 1 56 ? 2.403 -5.857 6.616 1.00 0.00 56 VAL A CA 12
ATOM 17007 C C . VAL A 1 56 ? 2.538 -7.353 6.332 1.00 0.00 56 VAL A C 12
ATOM 17008 O O . VAL A 1 56 ? 2.009 -8.180 7.075 1.00 0.00 56 VAL A O 12
ATOM 17021 N N . ILE A 1 57 ? 3.232 -7.68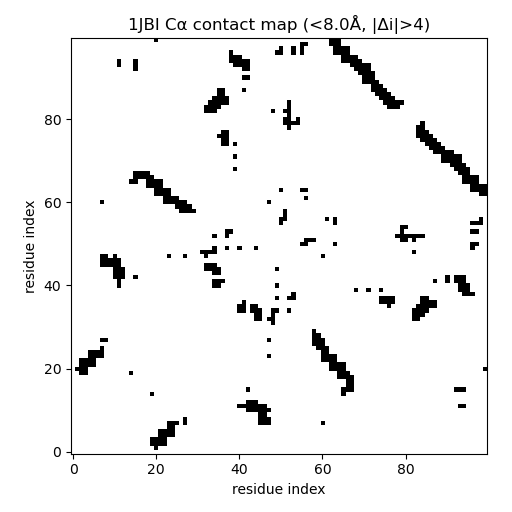9 5.248 1.00 0.00 57 ILE A N 12
ATOM 17022 C CA . ILE A 1 57 ? 3.394 -9.028 4.699 1.00 0.00 57 ILE A CA 12
ATOM 17023 C C . ILE A 1 57 ? 4.883 -9.331 4.560 1.00 0.00 57 ILE A C 12
ATOM 17024 O O . ILE A 1 57 ? 5.724 -8.424 4.588 1.00 0.00 57 ILE A O 12
ATOM 17040 N N . SER A 1 58 ? 5.212 -10.612 4.423 1.00 0.00 58 SER A N 12
ATOM 17041 C CA . SER A 1 58 ? 6.569 -11.044 4.139 1.00 0.00 58 SER A CA 12
ATOM 17042 C C . SER A 1 58 ? 6.853 -10.722 2.669 1.00 0.00 58 SER A C 12
ATOM 17043 O O . SER A 1 58 ? 5.933 -10.387 1.912 1.00 0.00 58 SER A O 12
ATOM 17051 N N . ASN A 1 59 ? 8.110 -10.836 2.234 1.00 0.00 59 ASN A N 12
ATOM 17052 C CA . ASN A 1 59 ? 8.445 -10.685 0.823 1.00 0.00 59 ASN A CA 12
ATOM 17053 C C . ASN A 1 59 ? 8.009 -11.970 0.102 1.00 0.00 59 ASN A C 12
ATOM 17054 O O . ASN A 1 59 ? 8.810 -12.855 -0.199 1.00 0.00 59 ASN A O 12
ATOM 17065 N N . SER A 1 60 ? 6.700 -12.109 -0.067 1.00 0.00 60 SER A N 12
ATOM 17066 C CA . SER A 1 60 ? 6.002 -13.136 -0.807 1.00 0.00 60 SER A CA 12
ATOM 17067 C C . SER A 1 60 ? 4.766 -12.464 -1.395 1.00 0.00 60 SER A C 12
ATOM 17068 O O . SER A 1 60 ? 4.665 -12.264 -2.602 1.00 0.00 60 SER A O 12
ATOM 17076 N N . GLY A 1 61 ? 3.853 -12.032 -0.527 1.00 0.00 61 GLY A N 12
ATOM 17077 C CA . GLY A 1 61 ? 2.575 -11.503 -0.943 1.00 0.00 61 GLY A CA 12
ATOM 17078 C C . GLY A 1 61 ? 1.562 -11.755 0.161 1.00 0.00 61 GLY A C 12
ATOM 17079 O O . GLY A 1 61 ? 1.925 -12.141 1.273 1.00 0.00 61 GLY A O 12
ATOM 17083 N N . GLY A 1 62 ? 0.304 -11.451 -0.123 1.00 0.00 62 GLY A N 12
ATOM 17084 C CA . GLY A 1 62 ? -0.829 -11.730 0.737 1.00 0.00 62 GLY A CA 12
ATOM 17085 C C . GLY A 1 62 ? -1.884 -10.640 0.593 1.00 0.00 62 GLY A C 12
ATOM 17086 O O . GLY A 1 62 ? -1.716 -9.724 -0.222 1.00 0.00 62 GLY A O 12
ATOM 17090 N N . PRO A 1 63 ? -3.026 -10.779 1.280 1.00 0.00 63 PRO A N 12
ATOM 17091 C CA . PRO A 1 63 ? -4.042 -9.742 1.341 1.00 0.00 63 PRO A CA 12
ATOM 17092 C C . PRO A 1 63 ? -3.463 -8.553 2.121 1.00 0.00 63 PRO A C 12
ATOM 17093 O O . PRO A 1 63 ? -2.826 -8.745 3.162 1.00 0.00 63 PRO A O 12
ATOM 17104 N N . VAL A 1 64 ? -3.692 -7.334 1.641 1.00 0.00 64 VAL A N 12
ATOM 17105 C CA . VAL A 1 64 ? -3.209 -6.089 2.223 1.00 0.00 64 VAL A CA 12
ATOM 17106 C C . VAL A 1 64 ? -4.355 -5.070 2.146 1.00 0.00 64 VAL A C 12
ATOM 17107 O O . VAL A 1 64 ? -5.275 -5.214 1.338 1.00 0.00 64 VAL A O 12
ATOM 17120 N N . ARG A 1 65 ? -4.305 -4.003 2.946 1.00 0.00 65 ARG A N 12
ATOM 17121 C CA . ARG A 1 65 ? -5.317 -2.955 2.950 1.00 0.00 65 ARG A CA 12
ATOM 17122 C C . ARG A 1 65 ? -4.665 -1.600 2.764 1.00 0.00 65 ARG A C 12
ATOM 17123 O O . ARG A 1 65 ? -3.855 -1.175 3.586 1.00 0.00 65 ARG A O 12
ATOM 17144 N N . VAL A 1 66 ? -5.003 -0.922 1.678 1.00 0.00 66 VAL A N 12
ATOM 17145 C CA . VAL A 1 66 ? -4.572 0.437 1.405 1.00 0.00 66 VAL A CA 12
ATOM 17146 C C . VAL A 1 66 ? -5.624 1.395 1.976 1.00 0.00 66 VAL A C 12
ATOM 17147 O O . VAL A 1 66 ? -6.832 1.204 1.807 1.00 0.00 66 VAL A O 12
ATOM 17160 N N . TYR A 1 67 ? -5.160 2.450 2.632 1.00 0.00 67 TYR A N 12
ATOM 17161 C CA . TYR A 1 67 ? -5.946 3.562 3.142 1.00 0.00 67 TYR A CA 12
ATOM 17162 C C . TYR A 1 67 ? -5.303 4.771 2.475 1.00 0.00 67 TYR A C 12
ATOM 17163 O O . TYR A 1 67 ? -4.095 4.961 2.621 1.00 0.00 67 TYR A O 12
ATOM 17181 N N . SER A 1 68 ? -6.047 5.550 1.688 1.00 0.00 68 SER A N 12
ATOM 17182 C CA . SER A 1 68 ? -5.464 6.751 1.105 1.00 0.00 68 SER A CA 12
ATOM 17183 C C . SER A 1 68 ? -5.090 7.729 2.219 1.00 0.00 68 SER A C 12
ATOM 17184 O O . SER A 1 68 ? -5.553 7.636 3.364 1.00 0.00 68 SER A O 12
ATOM 17192 N N . LEU A 1 69 ? -4.231 8.673 1.873 1.00 0.00 69 LEU A N 12
ATOM 17193 C CA . LEU A 1 69 ? -3.814 9.760 2.726 1.00 0.00 69 LEU A CA 12
ATOM 17194 C C . LEU A 1 69 ? -3.824 11.012 1.840 1.00 0.00 69 LEU A C 12
ATOM 17195 O O . LEU A 1 69 ? -3.507 10.888 0.653 1.00 0.00 69 LEU A O 12
ATOM 17211 N N . PRO A 1 70 ? -4.206 12.196 2.348 1.00 0.00 70 PRO A N 12
ATOM 17212 C CA . PRO A 1 70 ? -4.261 13.405 1.536 1.00 0.00 70 PRO A CA 12
ATOM 17213 C C . PRO A 1 70 ? -2.872 13.836 1.043 1.00 0.00 70 PRO A C 12
ATOM 17214 O O . PRO A 1 70 ? -1.853 13.167 1.256 1.00 0.00 70 PRO A O 12
ATOM 17225 N N . GLY A 1 71 ? -2.831 14.969 0.339 1.00 0.00 71 GLY A N 12
ATOM 17226 C CA . GLY A 1 71 ? -1.571 15.559 -0.070 1.00 0.00 71 GLY A CA 12
ATOM 17227 C C . GLY A 1 71 ? -0.699 15.784 1.163 1.00 0.00 71 GLY A C 12
ATOM 17228 O O . GLY A 1 71 ? -1.192 16.259 2.190 1.00 0.00 71 GLY A O 12
ATOM 17232 N N . ARG A 1 72 ? 0.583 15.443 1.062 1.00 0.00 72 ARG A N 12
ATOM 17233 C CA . ARG A 1 72 ? 1.601 15.684 2.080 1.00 0.00 72 ARG A CA 12
ATOM 17234 C C . ARG A 1 72 ? 2.818 16.311 1.418 1.00 0.00 72 ARG A C 12
ATOM 17235 O O . ARG A 1 72 ? 2.853 16.501 0.202 1.00 0.00 72 ARG A O 12
ATOM 17256 N N . GLU A 1 73 ? 3.717 16.833 2.235 1.00 0.00 73 GLU A N 12
ATOM 17257 C CA . GLU A 1 73 ? 4.894 17.591 1.850 1.00 0.00 73 GLU A CA 12
ATOM 17258 C C . GLU A 1 73 ? 5.987 17.306 2.880 1.00 0.00 73 GLU A C 12
ATOM 17259 O O . GLU A 1 73 ? 5.705 16.684 3.910 1.00 0.00 73 GLU A O 12
ATOM 17271 N N . ASN A 1 74 ? 7.207 17.784 2.625 1.00 0.00 74 ASN A N 12
ATOM 17272 C CA . ASN A 1 74 ? 8.362 17.745 3.529 1.00 0.00 74 ASN A CA 12
ATOM 17273 C C . ASN A 1 74 ? 8.521 16.358 4.171 1.00 0.00 74 ASN A C 12
ATOM 17274 O O . ASN A 1 74 ? 8.429 16.191 5.387 1.00 0.00 74 ASN A O 12
ATOM 17285 N N . TYR A 1 75 ? 8.625 15.344 3.312 1.00 0.00 75 TYR A N 12
ATOM 17286 C CA . TYR A 1 75 ? 8.701 13.936 3.682 1.00 0.00 75 TYR A CA 12
ATOM 17287 C C . TYR A 1 75 ? 10.112 13.565 4.173 1.00 0.00 75 TYR A C 12
ATOM 17288 O O . TYR A 1 75 ? 11.013 14.402 4.197 1.00 0.00 75 TYR A O 12
ATOM 17306 N N . SER A 1 76 ? 10.312 12.285 4.491 1.00 0.00 76 SER A N 12
ATOM 17307 C CA . SER A 1 76 ? 11.532 11.710 5.045 1.00 0.00 76 SER A CA 12
ATOM 17308 C C . SER A 1 76 ? 11.958 10.524 4.175 1.00 0.00 76 SER A C 12
ATOM 17309 O O . SER A 1 76 ? 11.169 10.064 3.343 1.00 0.00 76 SER A O 12
ATOM 17317 N N . SER A 1 77 ? 13.163 9.999 4.403 1.00 0.00 77 SER A N 12
ATOM 17318 C CA . SER A 1 77 ? 13.675 8.802 3.750 1.00 0.00 77 SER A CA 12
ATOM 17319 C C . SER A 1 77 ? 14.052 7.791 4.837 1.00 0.00 77 SER A C 12
ATOM 17320 O O . SER A 1 77 ? 14.636 8.196 5.844 1.00 0.00 77 SER A O 12
ATOM 17328 N N . VAL A 1 78 ? 13.689 6.515 4.678 1.00 0.00 78 VAL A N 12
ATOM 17329 C CA . VAL A 1 78 ? 13.903 5.447 5.659 1.00 0.00 78 VAL A CA 12
ATOM 17330 C C . VAL A 1 78 ? 14.009 4.128 4.882 1.00 0.00 78 VAL A C 12
ATOM 17331 O O . VAL A 1 78 ? 13.252 3.932 3.925 1.00 0.00 78 VAL A O 12
ATOM 17344 N N . ASP A 1 79 ? 14.872 3.200 5.296 1.00 0.00 79 ASP A N 12
ATOM 17345 C CA . ASP A 1 79 ? 14.948 1.863 4.697 1.00 0.00 79 ASP A CA 12
ATOM 17346 C C . ASP A 1 79 ? 14.332 0.862 5.667 1.00 0.00 79 ASP A C 12
ATOM 17347 O O . ASP A 1 79 ? 14.404 1.068 6.882 1.00 0.00 79 ASP A O 12
ATOM 17356 N N . ALA A 1 80 ? 13.680 -0.179 5.158 1.00 0.00 80 ALA A N 12
ATOM 17357 C CA . ALA A 1 80 ? 13.174 -1.275 5.961 1.00 0.00 80 ALA A CA 12
ATOM 17358 C C . ALA A 1 80 ? 13.127 -2.493 5.048 1.00 0.00 80 ALA A C 12
ATOM 17359 O O . ALA A 1 80 ? 12.561 -2.425 3.961 1.00 0.00 80 ALA A O 12
ATOM 17366 N N . ASN A 1 81 ? 13.622 -3.632 5.535 1.00 0.00 81 ASN A N 12
ATOM 17367 C CA . ASN A 1 81 ? 13.713 -4.915 4.832 1.00 0.00 81 ASN A CA 12
ATOM 17368 C C . ASN A 1 81 ? 14.530 -4.840 3.529 1.00 0.00 81 ASN A C 12
ATOM 17369 O O . ASN A 1 81 ? 14.363 -5.712 2.679 1.00 0.00 81 ASN A O 12
ATOM 17380 N N . GLY A 1 82 ? 15.444 -3.873 3.373 1.00 0.00 82 GLY A N 12
ATOM 17381 C CA . GLY A 1 82 ? 16.227 -3.725 2.148 1.00 0.00 82 GLY A CA 12
ATOM 17382 C C . GLY A 1 82 ? 15.357 -3.152 1.035 1.00 0.00 82 GLY A C 12
ATOM 17383 O O . GLY A 1 82 ? 15.367 -3.646 -0.095 1.00 0.00 82 GLY A O 12
ATOM 17387 N N . ILE A 1 83 ? 14.561 -2.142 1.369 1.00 0.00 83 ILE A N 12
ATOM 17388 C CA . ILE A 1 83 ? 13.619 -1.457 0.504 1.00 0.00 83 ILE A CA 12
ATOM 17389 C C . ILE A 1 83 ? 13.763 -0.006 0.941 1.00 0.00 83 ILE A C 12
ATOM 17390 O O . ILE A 1 83 ? 13.568 0.300 2.122 1.00 0.00 83 ILE A O 12
ATOM 17406 N N . GLN A 1 84 ? 14.003 0.900 -0.001 1.00 0.00 84 GLN A N 12
ATOM 17407 C CA . GLN A 1 84 ? 14.294 2.281 0.325 1.00 0.00 84 GLN A CA 12
ATOM 17408 C C . GLN A 1 84 ? 13.061 3.128 0.062 1.00 0.00 84 GLN A C 12
ATOM 17409 O O . GLN A 1 84 ? 12.452 3.050 -1.010 1.00 0.00 84 GLN A O 12
ATOM 17423 N N . SER A 1 85 ? 12.682 3.922 1.066 1.00 0.00 85 SER A N 12
ATOM 17424 C CA . SER A 1 85 ? 11.619 4.895 0.949 1.00 0.00 85 SER A CA 12
ATOM 17425 C C . SER A 1 85 ? 12.307 6.250 0.944 1.00 0.00 85 SER A C 12
ATOM 17426 O O . SER A 1 85 ? 13.124 6.491 1.831 1.00 0.00 85 SER A O 12
ATOM 17434 N N . GLN A 1 86 ? 12.023 7.111 -0.034 1.00 0.00 86 GLN A N 12
ATOM 17435 C CA . GLN A 1 86 ? 12.661 8.422 -0.139 1.00 0.00 86 GLN A CA 12
ATOM 17436 C C . GLN A 1 86 ? 11.637 9.549 -0.022 1.00 0.00 86 GLN A C 12
ATOM 17437 O O . GLN A 1 86 ? 10.467 9.366 -0.359 1.00 0.00 86 GLN A O 12
ATOM 17451 N N . MET A 1 87 ? 12.072 10.721 0.438 1.00 0.00 87 MET A N 12
ATOM 17452 C CA . MET A 1 87 ? 11.242 11.918 0.481 1.00 0.00 87 MET A CA 12
ATOM 17453 C C . MET A 1 87 ? 10.784 12.321 -0.933 1.00 0.00 87 MET A C 12
ATOM 17454 O O . MET A 1 87 ? 11.348 11.870 -1.935 1.00 0.00 87 MET A O 12
ATOM 17468 N N . LEU A 1 88 ? 9.776 13.195 -1.029 1.00 0.00 88 LEU A N 12
ATOM 17469 C CA . LEU A 1 88 ? 9.225 13.689 -2.290 1.00 0.00 88 LEU A CA 12
ATOM 17470 C C . LEU A 1 88 ? 8.980 15.180 -2.198 1.00 0.00 88 LEU A C 12
ATOM 17471 O O . LEU A 1 88 ? 8.952 15.740 -1.100 1.00 0.00 88 LEU A O 12
ATOM 17487 N N . SER A 1 89 ? 8.630 15.772 -3.339 1.00 0.00 89 SER A N 12
ATOM 17488 C CA . SER A 1 89 ? 8.231 17.151 -3.403 1.00 0.00 89 SER A CA 12
ATOM 17489 C C . SER A 1 89 ? 6.709 17.295 -3.440 1.00 0.00 89 SER A C 12
ATOM 17490 O O . SER A 1 89 ? 6.092 17.175 -4.500 1.00 0.00 89 SER A O 12
ATOM 17498 N N . ARG A 1 90 ? 6.081 17.433 -2.268 1.00 0.00 90 ARG A N 12
ATOM 17499 C CA . ARG A 1 90 ? 4.647 17.739 -2.175 1.00 0.00 90 ARG A CA 12
ATOM 17500 C C . ARG A 1 90 ? 3.700 16.805 -2.950 1.00 0.00 90 ARG A C 12
ATOM 17501 O O . ARG A 1 90 ? 3.049 17.247 -3.899 1.00 0.00 90 ARG A O 12
ATOM 17522 N N . TRP A 1 91 ? 3.628 15.511 -2.645 1.00 0.00 91 TRP A N 12
ATOM 17523 C CA . TRP A 1 91 ? 2.822 14.628 -3.482 1.00 0.00 91 TRP A CA 12
ATOM 17524 C C . TRP A 1 91 ? 1.375 14.742 -3.025 1.00 0.00 91 TRP A C 12
ATOM 17525 O O . TRP A 1 91 ? 1.028 14.518 -1.866 1.00 0.00 91 TRP A O 12
ATOM 17546 N N . SER A 1 92 ? 0.516 15.132 -3.960 1.00 0.00 92 SER A N 12
ATOM 17547 C CA . SER A 1 92 ? -0.885 15.425 -3.718 1.00 0.00 92 SER A CA 12
ATOM 17548 C C . SER A 1 92 ? -1.740 14.161 -3.899 1.00 0.00 92 SER A C 12
ATOM 17549 O O . SER A 1 92 ? -2.895 14.236 -4.320 1.00 0.00 92 SER A O 12
ATOM 17557 N N . ALA A 1 93 ? -1.188 12.993 -3.568 1.00 0.00 93 ALA A N 12
ATOM 17558 C CA . ALA A 1 93 ? -1.791 11.682 -3.730 1.00 0.00 93 ALA A CA 12
ATOM 17559 C C . ALA A 1 93 ? -0.941 10.738 -2.896 1.00 0.00 93 ALA A C 12
ATOM 17560 O O . ALA A 1 93 ? 0.174 10.395 -3.304 1.00 0.00 93 ALA A O 12
ATOM 17567 N N . SER A 1 94 ? -1.432 10.359 -1.723 1.00 0.00 94 SER A N 12
ATOM 17568 C CA . SER A 1 94 ? -0.673 9.558 -0.783 1.00 0.00 94 SER A CA 12
ATOM 17569 C C . SER A 1 94 ? -1.542 8.404 -0.285 1.00 0.00 94 SER A C 12
ATOM 17570 O O . SER A 1 94 ? -2.740 8.323 -0.583 1.00 0.00 94 SER A O 12
ATOM 17578 N N . PHE A 1 95 ? -0.936 7.483 0.455 1.00 0.00 95 PHE A N 12
ATOM 17579 C CA . PHE A 1 95 ? -1.610 6.392 1.124 1.00 0.00 95 PHE A CA 12
ATOM 17580 C C . PHE A 1 95 ? -0.761 5.911 2.286 1.00 0.00 95 PHE A C 12
ATOM 17581 O O . PHE A 1 95 ? 0.339 6.398 2.522 1.00 0.00 95 PHE A O 12
ATOM 17598 N N . THR A 1 96 ? -1.303 4.985 3.053 1.00 0.00 96 THR A N 12
ATOM 17599 C CA . THR A 1 96 ? -0.656 4.274 4.126 1.00 0.00 96 THR A CA 12
ATOM 17600 C C . THR A 1 96 ? -1.205 2.856 3.949 1.00 0.00 96 THR A C 12
ATOM 17601 O O . THR A 1 96 ? -2.349 2.669 3.514 1.00 0.00 96 THR A O 12
ATOM 17612 N N . VAL A 1 97 ? -0.371 1.849 4.172 1.00 0.00 97 VAL A N 12
ATOM 17613 C CA . VAL A 1 97 ? -0.782 0.468 3.999 1.00 0.00 97 VAL A CA 12
ATOM 17614 C C . VAL A 1 97 ? -0.954 -0.168 5.380 1.00 0.00 97 VAL A C 12
ATOM 17615 O O . VAL A 1 97 ? -0.298 0.248 6.339 1.00 0.00 97 VAL A O 12
ATOM 17628 N N . THR A 1 98 ? -1.869 -1.124 5.490 1.00 0.00 98 THR A N 12
ATOM 17629 C CA . THR A 1 98 ? -2.303 -1.780 6.714 1.00 0.00 98 THR A CA 12
ATOM 17630 C C . THR A 1 98 ? -2.658 -3.246 6.410 1.00 0.00 98 THR A C 12
ATOM 17631 O O . THR A 1 98 ? -2.607 -3.667 5.249 1.00 0.00 98 THR A O 12
ATOM 17642 N N . LEU A 1 99 ? -2.981 -4.028 7.442 1.00 0.00 99 LEU A N 12
ATOM 17643 C CA . LEU A 1 99 ? -3.336 -5.440 7.336 1.00 0.00 99 LEU A CA 12
ATOM 17644 C C . LEU A 1 99 ? -4.801 -5.627 6.928 1.00 0.00 99 LEU A C 12
ATOM 17645 O O . LEU A 1 99 ? -5.613 -4.699 7.010 1.00 0.00 99 LEU A O 12
ATOM 17661 N N . GLU A 1 100 ? -5.132 -6.853 6.514 1.00 0.00 100 GLU A N 12
ATOM 17662 C CA . GLU A 1 100 ? -6.489 -7.290 6.212 1.00 0.00 100 GLU A CA 12
ATOM 17663 C C . GLU A 1 100 ? -7.165 -7.600 7.544 1.00 0.00 100 GLU A C 12
ATOM 17664 O O . GLU A 1 100 ? -6.505 -8.166 8.439 1.00 0.00 100 GLU A O 12
ATOM 17677 N N . THR A 1 1 ? -17.678 -4.018 -2.812 1.00 0.00 1 THR A N 13
ATOM 17678 C CA . THR A 1 1 ? -17.813 -5.221 -1.989 1.00 0.00 1 THR A CA 13
ATOM 17679 C C . THR A 1 1 ? -17.161 -6.413 -2.710 1.00 0.00 1 THR A C 13
ATOM 17680 O O . THR A 1 1 ? -17.779 -7.462 -2.889 1.00 0.00 1 THR A O 13
ATOM 17692 N N . ALA A 1 2 ? -15.904 -6.252 -3.130 1.00 0.00 2 ALA A N 13
ATOM 17693 C CA . ALA A 1 2 ? -15.001 -7.313 -3.551 1.00 0.00 2 ALA A CA 13
ATOM 17694 C C . ALA A 1 2 ? -13.579 -6.745 -3.475 1.00 0.00 2 ALA A C 13
ATOM 17695 O O . ALA A 1 2 ? -13.391 -5.581 -3.852 1.00 0.00 2 ALA A O 13
ATOM 17702 N N . PRO A 1 3 ? -12.577 -7.527 -3.046 1.00 0.00 3 PRO A N 13
ATOM 17703 C CA . PRO A 1 3 ? -11.193 -7.084 -3.059 1.00 0.00 3 PRO A CA 13
ATOM 17704 C C . PRO A 1 3 ? -10.682 -6.970 -4.502 1.00 0.00 3 PRO A C 13
ATOM 17705 O O . PRO A 1 3 ? -11.329 -7.427 -5.450 1.00 0.00 3 PRO A O 13
ATOM 17716 N N . ILE A 1 4 ? -9.504 -6.374 -4.675 1.00 0.00 4 ILE A N 13
ATOM 17717 C CA . ILE A 1 4 ? -8.883 -6.152 -5.968 1.00 0.00 4 ILE A CA 13
ATOM 17718 C C . ILE A 1 4 ? -7.690 -7.093 -6.056 1.00 0.00 4 ILE A C 13
ATOM 17719 O O . ILE A 1 4 ? -6.743 -6.984 -5.277 1.00 0.00 4 ILE A O 13
ATOM 17735 N N . ALA A 1 5 ? -7.702 -7.993 -7.035 1.00 0.00 5 ALA A N 13
ATOM 17736 C CA . ALA A 1 5 ? -6.561 -8.849 -7.276 1.00 0.00 5 ALA A CA 13
ATOM 17737 C C . ALA A 1 5 ? -5.622 -8.009 -8.128 1.00 0.00 5 ALA A C 13
ATOM 17738 O O . ALA A 1 5 ? -5.903 -7.749 -9.301 1.00 0.00 5 ALA A O 13
ATOM 17745 N N . ILE A 1 6 ? -4.535 -7.533 -7.527 1.00 0.00 6 ILE A N 13
ATOM 17746 C CA . ILE A 1 6 ? -3.521 -6.735 -8.204 1.00 0.00 6 ILE A CA 13
ATOM 17747 C C . ILE A 1 6 ? -2.384 -7.693 -8.568 1.00 0.00 6 ILE A C 13
ATOM 17748 O O . ILE A 1 6 ? -2.454 -8.867 -8.228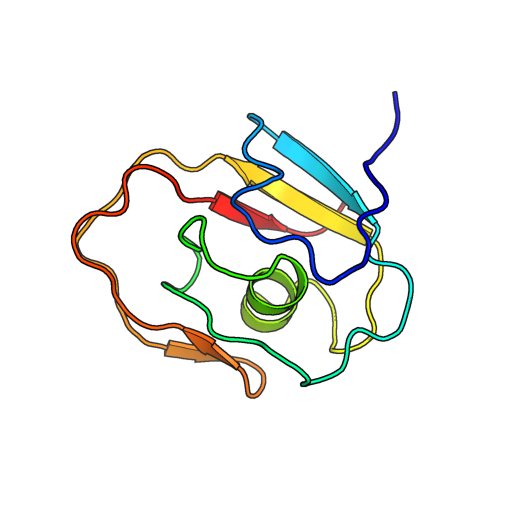 1.00 0.00 6 ILE A O 13
ATOM 17764 N N . THR A 1 7 ? -1.375 -7.255 -9.317 1.00 0.00 7 THR A N 13
ATOM 17765 C CA . THR A 1 7 ? -0.327 -8.145 -9.819 1.00 0.00 7 THR A CA 13
ATOM 17766 C C . THR A 1 7 ? 1.049 -7.780 -9.250 1.00 0.00 7 THR A C 13
ATOM 17767 O O . THR A 1 7 ? 2.021 -7.663 -9.991 1.00 0.00 7 THR A O 13
ATOM 17778 N N . CYS A 1 8 ? 1.112 -7.547 -7.932 1.00 0.00 8 CYS A N 13
ATOM 17779 C CA . CYS A 1 8 ? 2.270 -7.231 -7.077 1.00 0.00 8 CYS A CA 13
ATOM 17780 C C . CYS A 1 8 ? 3.330 -6.250 -7.625 1.00 0.00 8 CYS A C 13
ATOM 17781 O O . CYS A 1 8 ? 4.339 -6.009 -6.975 1.00 0.00 8 CYS A O 13
ATOM 17788 N N . PHE A 1 9 ? 3.048 -5.536 -8.705 1.00 0.00 9 PHE A N 13
ATOM 17789 C CA . PHE A 1 9 ? 3.917 -4.529 -9.309 1.00 0.00 9 PHE A CA 13
ATOM 17790 C C . PHE A 1 9 ? 3.135 -3.206 -9.417 1.00 0.00 9 PHE A C 13
ATOM 17791 O O . PHE A 1 9 ? 3.661 -2.161 -9.802 1.00 0.00 9 PHE A O 13
ATOM 17808 N N . THR A 1 10 ? 1.851 -3.275 -9.060 1.00 0.00 10 THR A N 13
ATOM 17809 C CA . THR A 1 10 ? 0.863 -2.235 -8.919 1.00 0.00 10 THR A CA 13
ATOM 17810 C C . THR A 1 10 ? 1.350 -1.216 -7.889 1.00 0.00 10 THR A C 13
ATOM 17811 O O . THR A 1 10 ? 1.886 -1.578 -6.837 1.00 0.00 10 THR A O 13
ATOM 17822 N N . ARG A 1 11 ? 1.170 0.061 -8.204 1.00 0.00 11 ARG A N 13
ATOM 17823 C CA . ARG A 1 11 ? 1.583 1.196 -7.398 1.00 0.00 11 ARG A CA 13
ATOM 17824 C C . ARG A 1 11 ? 0.366 1.833 -6.745 1.00 0.00 11 ARG A C 13
ATOM 17825 O O . ARG A 1 11 ? -0.771 1.510 -7.094 1.00 0.00 11 ARG A O 13
ATOM 17846 N N . GLY A 1 12 ? 0.588 2.786 -5.843 1.00 0.00 12 GLY A N 13
ATOM 17847 C CA . GLY A 1 12 ? -0.489 3.567 -5.245 1.00 0.00 12 GLY A CA 13
ATOM 17848 C C . GLY A 1 12 ? -1.295 4.328 -6.302 1.00 0.00 12 GLY A C 13
ATOM 17849 O O . GLY A 1 12 ? -2.445 4.666 -6.053 1.00 0.00 12 GLY A O 13
ATOM 17853 N N . LEU A 1 13 ? -0.754 4.500 -7.514 1.00 0.00 13 LEU A N 13
ATOM 17854 C CA . LEU A 1 13 ? -1.377 5.206 -8.632 1.00 0.00 13 LEU A CA 13
ATOM 17855 C C . LEU A 1 13 ? -2.586 4.422 -9.146 1.00 0.00 13 LEU A C 13
ATOM 17856 O O . LEU A 1 13 ? -3.520 5.013 -9.700 1.00 0.00 13 LEU A O 13
ATOM 17872 N N . ASP A 1 14 ? -2.562 3.097 -9.002 1.00 0.00 14 ASP A N 13
ATOM 17873 C CA . ASP A 1 14 ? -3.569 2.204 -9.548 1.00 0.00 14 ASP A CA 13
ATOM 17874 C C . ASP A 1 14 ? -4.895 2.358 -8.821 1.00 0.00 14 ASP A C 13
ATOM 17875 O O . ASP A 1 14 ? -5.924 2.510 -9.479 1.00 0.00 14 ASP A O 13
ATOM 17884 N N . ILE A 1 15 ? -4.896 2.329 -7.483 1.00 0.00 15 ILE A N 13
ATOM 17885 C CA . ILE A 1 15 ? -6.129 2.331 -6.699 1.00 0.00 15 ILE A CA 13
ATOM 17886 C C . ILE A 1 15 ? -6.072 3.475 -5.688 1.00 0.00 15 ILE A C 13
ATOM 17887 O O . ILE A 1 15 ? -5.629 3.299 -4.551 1.00 0.00 15 ILE A O 13
ATOM 17903 N N . ARG A 1 16 ? -6.614 4.641 -6.050 1.00 0.00 16 ARG A N 13
ATOM 17904 C CA . ARG A 1 16 ? -6.620 5.818 -5.178 1.00 0.00 16 ARG A CA 13
ATOM 17905 C C . ARG A 1 16 ? -7.993 6.011 -4.552 1.00 0.00 16 ARG A C 13
ATOM 17906 O O . ARG A 1 16 ? -8.522 7.121 -4.505 1.00 0.00 16 ARG A O 13
ATOM 17927 N N . LYS A 1 17 ? -8.630 4.907 -4.158 1.00 0.00 17 LYS A N 13
ATOM 17928 C CA . LYS A 1 17 ? -9.885 4.928 -3.411 1.00 0.00 17 LYS A CA 13
ATOM 17929 C C . LYS A 1 17 ? -9.511 5.127 -1.945 1.00 0.00 17 LYS A C 13
ATOM 17930 O O . LYS A 1 17 ? -8.343 4.923 -1.593 1.00 0.00 17 LYS A O 13
ATOM 17949 N N . GLU A 1 18 ? -10.455 5.523 -1.090 1.00 0.00 18 GLU A N 13
ATOM 17950 C CA . GLU A 1 18 ? -10.200 5.774 0.330 1.00 0.00 18 GLU A CA 13
ATOM 17951 C C . GLU A 1 18 ? -9.494 4.570 0.949 1.00 0.00 18 GLU A C 13
ATOM 17952 O O . GLU A 1 18 ? -8.510 4.757 1.663 1.00 0.00 18 GLU A O 13
ATOM 17964 N N . LYS A 1 19 ? -9.936 3.354 0.623 1.00 0.00 19 LYS A N 13
ATOM 17965 C CA . LYS A 1 19 ? -9.279 2.122 1.025 1.00 0.00 19 LYS A CA 13
ATOM 17966 C C . LYS A 1 19 ? -9.401 1.111 -0.101 1.00 0.00 19 LYS A C 13
ATOM 17967 O O . LYS A 1 19 ? -10.295 1.233 -0.946 1.00 0.00 19 LYS A O 13
ATOM 17986 N N . ALA A 1 20 ? -8.497 0.141 -0.137 1.00 0.00 20 ALA A N 13
ATOM 17987 C CA . ALA A 1 20 ? -8.511 -0.952 -1.083 1.00 0.00 20 ALA A CA 13
ATOM 17988 C C . ALA A 1 20 ? -8.031 -2.207 -0.375 1.00 0.00 20 ALA A C 13
ATOM 17989 O O . ALA A 1 20 ? -6.964 -2.208 0.238 1.00 0.00 20 ALA A O 13
ATOM 17996 N N . ASP A 1 21 ? -8.805 -3.277 -0.505 1.00 0.00 21 ASP A N 13
ATOM 17997 C CA . ASP A 1 21 ? -8.468 -4.604 -0.011 1.00 0.00 21 ASP A CA 13
ATOM 17998 C C . ASP A 1 21 ? -7.821 -5.230 -1.226 1.00 0.00 21 ASP A C 13
ATOM 17999 O O . ASP A 1 21 ? -8.496 -5.390 -2.244 1.00 0.00 21 ASP A O 13
ATOM 18008 N N . VAL A 1 22 ? -6.528 -5.533 -1.172 1.00 0.00 22 VAL A N 13
ATOM 18009 C CA . VAL A 1 22 ? -5.812 -6.002 -2.349 1.00 0.00 22 VAL A CA 13
ATOM 18010 C C . VAL A 1 22 ? -5.145 -7.353 -2.104 1.00 0.00 22 VAL A C 13
ATOM 18011 O O . VAL A 1 22 ? -4.697 -7.631 -0.992 1.00 0.00 22 VAL A O 13
ATOM 18024 N N . LEU A 1 23 ? -5.084 -8.195 -3.139 1.00 0.00 23 LEU A N 13
ATOM 18025 C CA . LEU A 1 23 ? -4.366 -9.467 -3.109 1.00 0.00 23 LEU A CA 13
ATOM 18026 C C . LEU A 1 23 ? -3.069 -9.254 -3.851 1.00 0.00 23 LEU A C 13
ATOM 18027 O O . LEU A 1 23 ? -3.088 -8.661 -4.931 1.00 0.00 23 LEU A O 13
ATOM 18043 N N . CYS A 1 24 ? -1.976 -9.786 -3.316 1.00 0.00 24 CYS A N 13
ATOM 18044 C CA . CYS A 1 24 ? -0.680 -9.778 -3.957 1.00 0.00 24 CYS A CA 13
ATOM 18045 C C . CYS A 1 24 ? -0.341 -11.232 -4.330 1.00 0.00 24 CYS A C 13
ATOM 18046 O O . CYS A 1 24 ? 0.188 -11.954 -3.482 1.00 0.00 24 CYS A O 13
ATOM 18053 N N . PRO A 1 25 ? -0.689 -11.687 -5.548 1.00 0.00 25 PRO A N 13
ATOM 18054 C CA . PRO A 1 25 ? -0.361 -13.005 -6.052 1.00 0.00 25 PRO A CA 13
ATOM 18055 C C . PRO A 1 25 ? 1.080 -13.092 -6.549 1.00 0.00 25 PRO A C 13
ATOM 18056 O O . PRO A 1 25 ? 1.601 -12.196 -7.231 1.00 0.00 25 PRO A O 13
ATOM 18067 N N . GLY A 1 26 ? 1.660 -14.255 -6.295 1.00 0.00 26 GLY A N 13
ATOM 18068 C CA . GLY A 1 26 ? 3.054 -14.564 -6.547 1.00 0.00 26 GLY A CA 13
ATOM 18069 C C . GLY A 1 26 ? 3.912 -14.125 -5.363 1.00 0.00 26 GLY A C 13
ATOM 18070 O O . GLY A 1 26 ? 3.451 -13.436 -4.452 1.00 0.00 26 GLY A O 13
ATOM 18074 N N . GLY A 1 27 ? 5.182 -14.522 -5.371 1.00 0.00 27 GLY A N 13
ATOM 18075 C CA . GLY A 1 27 ? 6.092 -14.293 -4.257 1.00 0.00 27 GLY A CA 13
ATOM 18076 C C . GLY A 1 27 ? 6.591 -12.856 -4.140 1.00 0.00 27 GLY A C 13
ATOM 18077 O O . GLY A 1 27 ? 7.269 -12.556 -3.159 1.00 0.00 27 GLY A O 13
ATOM 18081 N N . CYS A 1 28 ? 6.232 -11.978 -5.083 1.00 0.00 28 CYS A N 13
ATOM 18082 C CA . CYS A 1 28 ? 6.696 -10.604 -5.231 1.00 0.00 28 CYS A CA 13
ATOM 18083 C C . CYS A 1 28 ? 8.203 -10.477 -4.965 1.00 0.00 28 CYS A C 13
ATOM 18084 O O . CYS A 1 28 ? 8.604 -10.035 -3.889 1.00 0.00 28 CYS A O 13
ATOM 18091 N N . PRO A 1 29 ? 9.058 -10.896 -5.911 1.00 0.00 29 PRO A N 13
ATOM 18092 C CA . PRO A 1 29 ? 10.499 -10.872 -5.722 1.00 0.00 29 PRO A CA 13
ATOM 18093 C C . PRO A 1 29 ? 11.015 -9.442 -5.577 1.00 0.00 29 PRO A C 13
ATOM 18094 O O . PRO A 1 29 ? 10.380 -8.491 -6.046 1.00 0.00 29 PRO A O 13
ATOM 18105 N N . LEU A 1 30 ? 12.207 -9.333 -4.980 1.00 0.00 30 LEU A N 13
ATOM 18106 C CA . LEU A 1 30 ? 13.010 -8.123 -4.804 1.00 0.00 30 LEU A CA 13
ATOM 18107 C C . LEU A 1 30 ? 13.547 -7.688 -6.169 1.00 0.00 30 LEU A C 13
ATOM 18108 O O . LEU A 1 30 ? 14.742 -7.777 -6.446 1.00 0.00 30 LEU A O 13
ATOM 18124 N N . GLU A 1 31 ? 12.639 -7.308 -7.062 1.00 0.00 31 GLU A N 13
ATOM 18125 C CA . GLU A 1 31 ? 12.940 -6.824 -8.392 1.00 0.00 31 GLU A CA 13
ATOM 18126 C C . GLU A 1 31 ? 12.959 -5.297 -8.384 1.00 0.00 31 GLU A C 13
ATOM 18127 O O . GLU A 1 31 ? 14.031 -4.692 -8.364 1.00 0.00 31 GLU A O 13
ATOM 18139 N N . GLU A 1 32 ? 11.788 -4.656 -8.342 1.00 0.00 32 GLU A N 13
ATOM 18140 C CA . GLU A 1 32 ? 11.661 -3.212 -8.453 1.00 0.00 32 GLU A CA 13
ATOM 18141 C C . GLU A 1 32 ? 10.790 -2.657 -7.336 1.00 0.00 32 GLU A C 13
ATOM 18142 O O . GLU A 1 32 ? 9.567 -2.554 -7.492 1.00 0.00 32 GLU A O 13
ATOM 18154 N N . PHE A 1 33 ? 11.397 -2.312 -6.200 1.00 0.00 33 PHE A N 13
ATOM 18155 C CA . PHE A 1 33 ? 10.683 -1.641 -5.139 1.00 0.00 33 PHE A CA 13
ATOM 18156 C C . PHE A 1 33 ? 11.375 -0.301 -5.013 1.00 0.00 33 PHE A C 13
ATOM 18157 O O . PHE A 1 33 ? 12.538 -0.214 -4.620 1.00 0.00 33 PHE A O 13
ATOM 18174 N N . SER A 1 34 ? 10.655 0.749 -5.363 1.00 0.00 34 SER A N 13
ATOM 18175 C CA . SER A 1 34 ? 11.063 2.117 -5.198 1.00 0.00 34 SER A CA 13
ATOM 18176 C C . SER A 1 34 ? 9.888 2.709 -4.442 1.00 0.00 34 SER A C 13
ATOM 18177 O O . SER A 1 34 ? 8.748 2.679 -4.920 1.00 0.00 34 SER A O 13
ATOM 18185 N N . VAL A 1 35 ? 10.130 3.136 -3.213 1.00 0.00 35 VAL A N 13
ATOM 18186 C CA . VAL A 1 35 ? 9.094 3.634 -2.335 1.00 0.00 35 VAL A CA 13
ATOM 18187 C C . VAL A 1 35 ? 9.420 5.104 -2.156 1.00 0.00 35 VAL A C 13
ATOM 18188 O O . VAL A 1 35 ? 10.581 5.512 -2.199 1.00 0.00 35 VAL A O 13
ATOM 18201 N N . TYR A 1 36 ? 8.391 5.917 -1.985 1.00 0.00 36 TYR A N 13
ATOM 18202 C CA . TYR A 1 36 ? 8.549 7.347 -1.940 1.00 0.00 36 TYR A CA 13
ATOM 18203 C C . TYR A 1 36 ? 7.941 7.860 -0.647 1.00 0.00 36 TYR A C 13
ATOM 18204 O O . TYR A 1 36 ? 6.729 8.051 -0.570 1.00 0.00 36 TYR A O 13
ATOM 18222 N N . GLY A 1 37 ? 8.782 8.047 0.371 1.00 0.00 37 GLY A N 13
ATOM 18223 C CA . GLY A 1 37 ? 8.385 8.449 1.707 1.00 0.00 37 GLY A CA 13
ATOM 18224 C C . GLY A 1 37 ? 8.108 7.238 2.591 1.00 0.00 37 GLY A C 13
ATOM 18225 O O . GLY A 1 37 ? 7.738 6.170 2.108 1.00 0.00 37 GLY A O 13
ATOM 18229 N N . ASN A 1 38 ? 8.310 7.398 3.898 1.00 0.00 38 ASN A N 13
ATOM 18230 C CA . ASN A 1 38 ? 7.979 6.399 4.910 1.00 0.00 38 ASN A CA 13
ATOM 18231 C C . ASN A 1 38 ? 6.605 6.727 5.500 1.00 0.00 38 ASN A C 13
ATOM 18232 O O . ASN A 1 38 ? 6.326 7.904 5.761 1.00 0.00 38 ASN A O 13
ATOM 18243 N N . ILE A 1 39 ? 5.782 5.703 5.767 1.00 0.00 39 ILE A N 13
ATOM 18244 C CA . ILE A 1 39 ? 4.382 5.762 6.219 1.00 0.00 39 ILE A CA 13
ATOM 18245 C C . ILE A 1 39 ? 3.478 6.415 5.177 1.00 0.00 39 ILE A C 13
ATOM 18246 O O . ILE A 1 39 ? 2.499 5.793 4.760 1.00 0.00 39 ILE A O 13
ATOM 18262 N N . VAL A 1 40 ? 3.748 7.666 4.818 1.00 0.00 40 VAL A N 13
ATOM 18263 C CA . VAL A 1 40 ? 3.085 8.377 3.752 1.00 0.00 40 VAL A CA 13
ATOM 18264 C C . VAL A 1 40 ? 3.879 7.950 2.523 1.00 0.00 40 VAL A C 13
ATOM 18265 O O . VAL A 1 40 ? 4.934 8.512 2.226 1.00 0.00 40 VAL A O 13
ATOM 18278 N N . TYR A 1 41 ? 3.389 6.917 1.856 1.00 0.00 41 TYR A N 13
ATOM 18279 C CA . TYR A 1 41 ? 3.915 6.439 0.600 1.00 0.00 41 TYR A CA 13
ATOM 18280 C C . TYR A 1 41 ? 3.255 7.312 -0.461 1.00 0.00 41 TYR A C 13
ATOM 18281 O O . TYR A 1 41 ? 2.031 7.303 -0.588 1.00 0.00 41 TYR A O 13
ATOM 18299 N N . ALA A 1 42 ? 4.007 8.140 -1.183 1.00 0.00 42 ALA A N 13
ATOM 18300 C CA . ALA A 1 42 ? 3.435 8.901 -2.284 1.00 0.00 42 ALA A CA 13
ATOM 18301 C C . ALA A 1 42 ? 2.925 7.938 -3.359 1.00 0.00 42 ALA A C 13
ATOM 18302 O O . ALA A 1 42 ? 3.410 6.808 -3.470 1.00 0.00 42 ALA A O 13
ATOM 18309 N N . SER A 1 43 ? 2.009 8.444 -4.186 1.00 0.00 43 SER A N 13
ATOM 18310 C CA . SER A 1 43 ? 1.281 7.782 -5.267 1.00 0.00 43 SER A CA 13
ATOM 18311 C C . SER A 1 43 ? 2.111 6.712 -5.998 1.00 0.00 43 SER A C 13
ATOM 18312 O O . SER A 1 43 ? 1.668 5.581 -6.176 1.00 0.00 43 SER A O 13
ATOM 18320 N N . VAL A 1 44 ? 3.323 7.066 -6.422 1.00 0.00 44 VAL A N 13
ATOM 18321 C CA . VAL A 1 44 ? 4.218 6.249 -7.234 1.00 0.00 44 VAL A CA 13
ATOM 18322 C C . VAL A 1 44 ? 4.708 4.959 -6.543 1.00 0.00 44 VAL A C 13
ATOM 18323 O O . VAL A 1 44 ? 5.089 4.022 -7.240 1.00 0.00 44 VAL A O 13
ATOM 18336 N N . SER A 1 45 ? 4.684 4.863 -5.213 1.00 0.00 45 SER A N 13
ATOM 18337 C CA . SER A 1 45 ? 5.256 3.723 -4.498 1.00 0.00 45 SER A CA 13
ATOM 18338 C C . SER A 1 45 ? 4.550 2.403 -4.838 1.00 0.00 45 SER A C 13
ATOM 18339 O O . SER A 1 45 ? 3.317 2.364 -4.902 1.00 0.00 45 SER A O 13
ATOM 18347 N N . SER A 1 46 ? 5.316 1.321 -5.023 1.00 0.00 46 SER A N 13
ATOM 18348 C CA . SER A 1 46 ? 4.773 -0.023 -5.216 1.00 0.00 46 SER A CA 13
ATOM 18349 C C . SER A 1 46 ? 4.002 -0.446 -3.966 1.00 0.00 46 SER A C 13
ATOM 18350 O O . SER A 1 46 ? 4.408 -0.141 -2.840 1.00 0.00 46 SER A O 13
ATOM 18358 N N . ILE A 1 47 ? 2.912 -1.192 -4.164 1.00 0.00 47 ILE A N 13
ATOM 18359 C CA . ILE A 1 47 ? 2.130 -1.782 -3.089 1.00 0.00 47 ILE A CA 13
ATOM 18360 C C . ILE A 1 47 ? 2.990 -2.812 -2.346 1.00 0.00 47 ILE A C 13
ATOM 18361 O O . ILE A 1 47 ? 2.938 -2.823 -1.118 1.00 0.00 47 ILE A O 13
ATOM 18377 N N . CYS A 1 48 ? 3.795 -3.637 -3.038 1.00 0.00 48 CYS A N 13
ATOM 18378 C CA . CYS A 1 48 ? 4.710 -4.550 -2.349 1.00 0.00 48 CYS A CA 13
ATOM 18379 C C . CYS A 1 48 ? 5.694 -3.753 -1.517 1.00 0.00 48 CYS A C 13
ATOM 18380 O O . CYS A 1 48 ? 5.830 -4.029 -0.331 1.00 0.00 48 CYS A O 13
ATOM 18387 N N . GLY A 1 49 ? 6.357 -2.768 -2.130 1.00 0.00 49 GLY A N 13
ATOM 18388 C CA . GLY A 1 49 ? 7.337 -1.943 -1.446 1.00 0.00 49 GLY A CA 13
ATOM 18389 C C . GLY A 1 49 ? 6.744 -1.385 -0.155 1.00 0.00 49 GLY A C 13
ATOM 18390 O O . GLY A 1 49 ? 7.259 -1.646 0.929 1.00 0.00 49 GLY A O 13
ATOM 18394 N N . ALA A 1 50 ? 5.619 -0.674 -0.263 1.00 0.00 50 ALA A N 13
ATOM 18395 C CA . ALA A 1 50 ? 4.913 -0.125 0.881 1.00 0.00 50 ALA A CA 13
ATOM 18396 C C . ALA A 1 50 ? 4.588 -1.206 1.918 1.00 0.00 50 ALA A C 13
ATOM 18397 O O . ALA A 1 50 ? 4.850 -1.004 3.099 1.00 0.00 50 ALA A O 13
ATOM 18404 N N . ALA A 1 51 ? 3.997 -2.333 1.510 1.00 0.00 51 ALA A N 13
ATOM 18405 C CA . ALA A 1 51 ? 3.535 -3.369 2.426 1.00 0.00 51 ALA A CA 13
ATOM 18406 C C . ALA A 1 51 ? 4.691 -4.008 3.188 1.00 0.00 51 ALA A C 13
ATOM 18407 O O . ALA A 1 51 ? 4.638 -4.115 4.416 1.00 0.00 51 ALA A O 13
ATOM 18414 N N . VAL A 1 52 ? 5.714 -4.460 2.470 1.00 0.00 52 VAL A N 13
ATOM 18415 C CA . VAL A 1 52 ? 6.868 -5.120 3.053 1.00 0.00 52 VAL A CA 13
ATOM 18416 C C . VAL A 1 52 ? 7.654 -4.124 3.921 1.00 0.00 52 VAL A C 13
ATOM 18417 O O . VAL A 1 52 ? 8.125 -4.507 4.991 1.00 0.00 52 VAL A O 13
ATOM 18430 N N . HIS A 1 53 ? 7.727 -2.840 3.546 1.00 0.00 53 HIS A N 13
ATOM 18431 C CA . HIS A 1 53 ? 8.342 -1.789 4.363 1.00 0.00 53 HIS A CA 13
ATOM 18432 C C . HIS A 1 53 ? 7.568 -1.571 5.662 1.00 0.00 53 HIS A C 13
ATOM 18433 O O . HIS A 1 53 ? 8.141 -1.517 6.750 1.00 0.00 53 HIS A O 13
ATOM 18447 N N . ARG A 1 54 ? 6.245 -1.442 5.558 1.00 0.00 54 ARG A N 13
ATOM 18448 C CA . ARG A 1 54 ? 5.338 -1.303 6.692 1.00 0.00 54 ARG A CA 13
ATOM 18449 C C . ARG A 1 54 ? 5.424 -2.530 7.610 1.00 0.00 54 ARG A C 13
ATOM 18450 O O . ARG A 1 54 ? 5.093 -2.432 8.791 1.00 0.00 54 ARG A O 13
ATOM 18471 N N . GLY A 1 55 ? 5.854 -3.687 7.100 1.00 0.00 55 GLY A N 13
ATOM 18472 C CA . GLY A 1 55 ? 5.857 -4.941 7.840 1.00 0.00 55 GLY A CA 13
ATOM 18473 C C . GLY A 1 55 ? 4.446 -5.516 7.911 1.00 0.00 55 GLY A C 13
ATOM 18474 O O . GLY A 1 55 ? 4.075 -6.153 8.896 1.00 0.00 55 GLY A O 13
ATOM 18478 N N . VAL A 1 56 ? 3.616 -5.212 6.914 1.00 0.00 56 VAL A N 13
ATOM 18479 C CA . VAL A 1 56 ? 2.280 -5.759 6.730 1.00 0.00 56 VAL A CA 13
ATOM 18480 C C . VAL A 1 56 ? 2.373 -7.211 6.283 1.00 0.00 56 VAL A C 13
ATOM 18481 O O . VAL A 1 56 ? 1.664 -8.055 6.825 1.00 0.00 56 VAL A O 13
ATOM 18494 N N . ILE A 1 57 ? 3.268 -7.516 5.349 1.00 0.00 57 ILE A N 13
ATOM 18495 C CA . ILE A 1 57 ? 3.546 -8.871 4.907 1.00 0.00 57 ILE A CA 13
ATOM 18496 C C . ILE A 1 57 ? 5.049 -8.997 4.676 1.00 0.00 57 ILE A C 13
ATOM 18497 O O . ILE A 1 57 ? 5.731 -7.992 4.464 1.00 0.00 57 ILE A O 13
ATOM 18513 N N . SER A 1 58 ? 5.560 -10.223 4.715 1.00 0.00 58 SER A N 13
ATOM 18514 C CA . SER A 1 58 ? 6.945 -10.495 4.370 1.00 0.00 58 SER A CA 13
ATOM 18515 C C . SER A 1 58 ? 7.066 -10.390 2.845 1.00 0.00 58 SER A C 13
ATOM 18516 O O . SER A 1 58 ? 6.056 -10.248 2.143 1.00 0.00 58 SER A O 13
ATOM 18524 N N . ASN A 1 59 ? 8.281 -10.514 2.306 1.00 0.00 59 ASN A N 13
ATOM 18525 C CA . ASN A 1 59 ? 8.496 -10.560 0.860 1.00 0.00 59 ASN A CA 13
ATOM 18526 C C . ASN A 1 59 ? 8.025 -11.938 0.360 1.00 0.00 59 ASN A C 13
ATOM 18527 O O . ASN A 1 59 ? 8.828 -12.830 0.087 1.00 0.00 59 ASN A O 13
ATOM 18538 N N . SER A 1 60 ? 6.707 -12.134 0.317 1.00 0.00 60 SER A N 13
ATOM 18539 C CA . SER A 1 60 ? 6.035 -13.389 0.013 1.00 0.00 60 SER A CA 13
ATOM 18540 C C . SER A 1 60 ? 4.702 -13.236 -0.732 1.00 0.00 60 SER A C 13
ATOM 18541 O O . SER A 1 60 ? 4.161 -14.260 -1.157 1.00 0.00 60 SER A O 13
ATOM 18549 N N . GLY A 1 61 ? 4.123 -12.032 -0.807 1.00 0.00 61 GLY A N 13
ATOM 18550 C CA . GLY A 1 61 ? 2.788 -11.829 -1.369 1.00 0.00 61 GLY A CA 13
ATOM 18551 C C . GLY A 1 61 ? 1.749 -12.074 -0.264 1.00 0.00 61 GLY A C 13
ATOM 18552 O O . GLY A 1 61 ? 2.122 -12.314 0.893 1.00 0.00 61 GLY A O 13
ATOM 18556 N N . GLY A 1 62 ? 0.450 -12.015 -0.568 1.00 0.00 62 GLY A N 13
ATOM 18557 C CA . GLY A 1 62 ? -0.634 -12.176 0.404 1.00 0.00 62 GLY A CA 13
ATOM 18558 C C . GLY A 1 62 ? -1.664 -11.045 0.310 1.00 0.00 62 GLY A C 13
ATOM 18559 O O . GLY A 1 62 ? -1.469 -10.108 -0.470 1.00 0.00 62 GLY A O 13
ATOM 18563 N N . PRO A 1 63 ? -2.761 -11.112 1.085 1.00 0.00 63 PRO A N 13
ATOM 18564 C CA . PRO A 1 63 ? -3.737 -10.035 1.165 1.00 0.00 63 PRO A CA 13
ATOM 18565 C C . PRO A 1 63 ? -3.167 -8.868 1.981 1.00 0.00 63 PRO A C 13
ATOM 18566 O O . PRO A 1 63 ? -2.423 -9.071 2.944 1.00 0.00 63 PRO A O 13
ATOM 18577 N N . VAL A 1 64 ? -3.534 -7.641 1.612 1.00 0.00 64 VAL A N 13
ATOM 18578 C CA . VAL A 1 64 ? -3.055 -6.389 2.194 1.00 0.00 64 VAL A CA 13
ATOM 18579 C C . VAL A 1 64 ? -4.206 -5.374 2.121 1.00 0.00 64 VAL A C 13
ATOM 18580 O O . VAL A 1 64 ? -5.158 -5.573 1.364 1.00 0.00 64 VAL A O 13
ATOM 18593 N N . ARG A 1 65 ? -4.137 -4.286 2.895 1.00 0.00 65 ARG A N 13
ATOM 18594 C CA . ARG A 1 65 ? -5.181 -3.267 2.960 1.00 0.00 65 ARG A CA 13
ATOM 18595 C C . ARG A 1 65 ? -4.560 -1.885 2.813 1.00 0.00 65 ARG A C 13
ATOM 18596 O O . ARG A 1 65 ? -3.926 -1.381 3.741 1.00 0.00 65 ARG A O 13
ATOM 18617 N N . VAL A 1 66 ? -4.700 -1.279 1.643 1.00 0.00 66 VAL A N 13
ATOM 18618 C CA . VAL A 1 66 ? -4.225 0.068 1.355 1.00 0.00 66 VAL A CA 13
ATOM 18619 C C . VAL A 1 66 ? -5.292 1.070 1.814 1.00 0.00 66 VAL A C 13
ATOM 18620 O O . VAL A 1 66 ? -6.485 0.768 1.782 1.00 0.00 66 VAL A O 13
ATOM 18633 N N . TYR A 1 67 ? -4.861 2.266 2.212 1.00 0.00 67 TYR A N 13
ATOM 18634 C CA . TYR A 1 67 ? -5.670 3.423 2.562 1.00 0.00 67 TYR A CA 13
ATOM 18635 C C . TYR A 1 67 ? -5.031 4.598 1.837 1.00 0.00 67 TYR A C 13
ATOM 18636 O O . TYR A 1 67 ? -3.876 4.923 2.125 1.00 0.00 67 TYR A O 13
ATOM 18654 N N . SER A 1 68 ? -5.713 5.220 0.868 1.00 0.00 68 SER A N 13
ATOM 18655 C CA . SER A 1 68 ? -5.140 6.427 0.279 1.00 0.00 68 SER A CA 13
ATOM 18656 C C . SER A 1 68 ? -5.105 7.523 1.348 1.00 0.00 68 SER A C 13
ATOM 18657 O O . SER A 1 68 ? -5.778 7.452 2.381 1.00 0.00 68 SER A O 13
ATOM 18665 N N . LEU A 1 69 ? -4.259 8.516 1.135 1.00 0.00 69 LEU A N 13
ATOM 18666 C CA . LEU A 1 69 ? -3.974 9.593 2.063 1.00 0.00 69 LEU A CA 13
ATOM 18667 C C . LEU A 1 69 ? -3.952 10.875 1.217 1.00 0.00 69 LEU A C 13
ATOM 18668 O O . LEU A 1 69 ? -3.640 10.796 0.022 1.00 0.00 69 LEU A O 13
ATOM 18684 N N . PRO A 1 70 ? -4.333 12.044 1.747 1.00 0.00 70 PRO A N 13
ATOM 18685 C CA . PRO A 1 70 ? -4.278 13.293 0.992 1.00 0.00 70 PRO A CA 13
ATOM 18686 C C . PRO A 1 70 ? -2.841 13.685 0.609 1.00 0.00 70 PRO A C 13
ATOM 18687 O O . PRO A 1 70 ? -1.868 12.948 0.828 1.00 0.00 70 PRO A O 13
ATOM 18698 N N . GLY A 1 71 ? -2.714 14.835 -0.054 1.00 0.00 71 GLY A N 13
ATOM 18699 C CA . GLY A 1 71 ? -1.424 15.416 -0.365 1.00 0.00 71 GLY A CA 13
ATOM 18700 C C . GLY A 1 71 ? -0.647 15.592 0.935 1.00 0.00 71 GLY A C 13
ATOM 18701 O O . GLY A 1 71 ? -1.234 15.912 1.971 1.00 0.00 71 GLY A O 13
ATOM 18705 N N . ARG A 1 72 ? 0.661 15.377 0.892 1.00 0.00 72 ARG A N 13
ATOM 18706 C CA . ARG A 1 72 ? 1.544 15.478 2.047 1.00 0.00 72 ARG A CA 13
ATOM 18707 C C . ARG A 1 72 ? 2.811 16.181 1.617 1.00 0.00 72 ARG A C 13
ATOM 18708 O O . ARG A 1 72 ? 3.031 16.436 0.432 1.00 0.00 72 ARG A O 13
ATOM 18729 N N . GLU A 1 73 ? 3.588 16.587 2.601 1.00 0.00 73 GLU A N 13
ATOM 18730 C CA . GLU A 1 73 ? 4.786 17.384 2.530 1.00 0.00 73 GLU A CA 13
ATOM 18731 C C . GLU A 1 73 ? 5.840 16.758 3.450 1.00 0.00 73 GLU A C 13
ATOM 18732 O O . GLU A 1 73 ? 5.548 15.801 4.166 1.00 0.00 73 GLU A O 13
ATOM 18744 N N . ASN A 1 74 ? 7.065 17.300 3.426 1.00 0.00 74 ASN A N 13
ATOM 18745 C CA . ASN A 1 74 ? 8.174 16.940 4.318 1.00 0.00 74 ASN A CA 13
ATOM 18746 C C . ASN A 1 74 ? 8.312 15.425 4.498 1.00 0.00 74 ASN A C 13
ATOM 18747 O O . ASN A 1 74 ? 8.277 14.902 5.617 1.00 0.00 74 ASN A O 13
ATOM 18758 N N . TYR A 1 75 ? 8.454 14.714 3.381 1.00 0.00 75 TYR A N 13
ATOM 18759 C CA . TYR A 1 75 ? 8.699 13.280 3.374 1.00 0.00 75 TYR A CA 13
ATOM 18760 C C . TYR A 1 75 ? 10.153 13.033 3.806 1.00 0.00 75 TYR A C 13
ATOM 18761 O O . TYR A 1 75 ? 10.956 13.966 3.840 1.00 0.00 75 TYR A O 13
ATOM 18779 N N . SER A 1 76 ? 10.502 11.780 4.088 1.00 0.00 76 SER A N 13
ATOM 18780 C CA . SER A 1 76 ? 11.813 11.358 4.564 1.00 0.00 76 SER A CA 13
ATOM 18781 C C . SER A 1 76 ? 12.200 10.063 3.845 1.00 0.00 76 SER A C 13
ATOM 18782 O O . SER A 1 76 ? 11.381 9.490 3.119 1.00 0.00 76 SER A O 13
ATOM 18790 N N . SER A 1 77 ? 13.427 9.601 4.073 1.00 0.00 77 SER A N 13
ATOM 18791 C CA . SER A 1 77 ? 13.962 8.357 3.552 1.00 0.00 77 SER A CA 13
ATOM 18792 C C . SER A 1 77 ? 14.220 7.431 4.738 1.00 0.00 77 SER A C 13
ATOM 18793 O O . SER A 1 77 ? 14.907 7.832 5.678 1.00 0.00 77 SER A O 13
ATOM 18801 N N . VAL A 1 78 ? 13.640 6.230 4.728 1.00 0.00 78 VAL A N 13
ATOM 18802 C CA . VAL A 1 78 ? 13.789 5.224 5.776 1.00 0.00 78 VAL A CA 13
ATOM 18803 C C . VAL A 1 78 ? 13.739 3.847 5.103 1.00 0.00 78 VAL A C 13
ATOM 18804 O O . VAL A 1 78 ? 12.875 3.615 4.249 1.00 0.00 78 VAL A O 13
ATOM 18817 N N . ASP A 1 79 ? 14.579 2.907 5.539 1.00 0.00 79 ASP A N 13
ATOM 18818 C CA . ASP A 1 79 ? 14.557 1.519 5.074 1.00 0.00 79 ASP A CA 13
ATOM 18819 C C . ASP A 1 79 ? 13.921 0.638 6.138 1.00 0.00 79 ASP A C 13
ATOM 18820 O O . ASP A 1 79 ? 14.003 0.932 7.336 1.00 0.00 79 ASP A O 13
ATOM 18829 N N . ALA A 1 80 ? 13.212 -0.392 5.698 1.00 0.00 80 ALA A N 13
ATOM 18830 C CA . ALA A 1 80 ? 12.645 -1.433 6.523 1.00 0.00 80 ALA A CA 13
ATOM 18831 C C . ALA A 1 80 ? 12.588 -2.650 5.609 1.00 0.00 80 ALA A C 13
ATOM 18832 O O . ALA A 1 80 ? 12.119 -2.546 4.472 1.00 0.00 80 ALA A O 13
ATOM 18839 N N . ASN A 1 81 ? 13.027 -3.800 6.119 1.00 0.00 81 ASN A N 13
ATOM 18840 C CA . ASN A 1 81 ? 13.078 -5.075 5.405 1.00 0.00 81 ASN A CA 13
ATOM 18841 C C . ASN A 1 81 ? 13.813 -5.001 4.049 1.00 0.00 81 ASN A C 13
ATOM 18842 O O . ASN A 1 81 ? 13.566 -5.851 3.192 1.00 0.00 81 ASN A O 13
ATOM 18853 N N . GLY A 1 82 ? 14.723 -4.041 3.836 1.00 0.00 82 GLY A N 13
ATOM 18854 C CA . GLY A 1 82 ? 15.496 -3.918 2.601 1.00 0.00 82 GLY A CA 13
ATOM 18855 C C . GLY A 1 82 ? 14.750 -3.159 1.504 1.00 0.00 82 GLY A C 13
ATOM 18856 O O . GLY A 1 82 ? 15.161 -3.193 0.343 1.00 0.00 82 GLY A O 13
ATOM 18860 N N . ILE A 1 83 ? 13.645 -2.496 1.845 1.00 0.00 83 ILE A N 13
ATOM 18861 C CA . ILE A 1 83 ? 12.871 -1.668 0.941 1.00 0.00 83 ILE A CA 13
ATOM 18862 C C . ILE A 1 83 ? 13.224 -0.229 1.313 1.00 0.00 83 ILE A C 13
ATOM 18863 O O . ILE A 1 83 ? 12.928 0.198 2.434 1.00 0.00 83 ILE A O 13
ATOM 18879 N N . GLN A 1 84 ? 13.766 0.560 0.384 1.00 0.00 84 GLN A N 13
ATOM 18880 C CA . GLN A 1 84 ? 14.243 1.901 0.699 1.00 0.00 84 GLN A CA 13
ATOM 18881 C C . GLN A 1 84 ? 13.227 2.916 0.187 1.00 0.00 84 GLN A C 13
ATOM 18882 O O . GLN A 1 84 ? 12.707 2.767 -0.926 1.00 0.00 84 GLN A O 13
ATOM 18896 N N . SER A 1 85 ? 12.985 3.972 0.967 1.00 0.00 85 SER A N 13
ATOM 18897 C CA . SER A 1 85 ? 12.101 5.061 0.581 1.00 0.00 85 SER A CA 13
ATOM 18898 C C . SER A 1 85 ? 12.904 6.330 0.294 1.00 0.00 85 SER A C 13
ATOM 18899 O O . SER A 1 85 ? 13.941 6.556 0.918 1.00 0.00 85 SER A O 13
ATOM 18907 N N . GLN A 1 86 ? 12.451 7.151 -0.658 1.00 0.00 86 GLN A N 13
ATOM 18908 C CA . GLN A 1 86 ? 13.034 8.453 -0.968 1.00 0.00 86 GLN A CA 13
ATOM 18909 C C . GLN A 1 86 ? 11.982 9.553 -0.826 1.00 0.00 86 GLN A C 13
ATOM 18910 O O . GLN A 1 86 ? 10.853 9.404 -1.288 1.00 0.00 86 GLN A O 13
ATOM 18924 N N . MET A 1 87 ? 12.330 10.637 -0.128 1.00 0.00 87 MET A N 13
ATOM 18925 C CA . MET A 1 87 ? 11.476 11.811 0.041 1.00 0.00 87 MET A CA 13
ATOM 18926 C C . MET A 1 87 ? 11.022 12.420 -1.300 1.00 0.00 87 MET A C 13
ATOM 18927 O O . MET A 1 87 ? 11.586 12.135 -2.357 1.00 0.00 87 MET A O 13
ATOM 18941 N N . LEU A 1 88 ? 10.006 13.293 -1.256 1.00 0.00 88 LEU A N 13
ATOM 18942 C CA . LEU A 1 88 ? 9.458 14.000 -2.410 1.00 0.00 88 LEU A CA 13
ATOM 18943 C C . LEU A 1 88 ? 9.145 15.437 -2.008 1.00 0.00 88 LEU A C 13
ATOM 18944 O O . LEU A 1 88 ? 8.950 15.739 -0.827 1.00 0.00 88 LEU A O 13
ATOM 18960 N N . SER A 1 89 ? 8.951 16.306 -2.994 1.00 0.00 89 SER A N 13
ATOM 18961 C CA . SER A 1 89 ? 8.609 17.700 -2.793 1.00 0.00 89 SER A CA 13
ATOM 18962 C C . SER A 1 89 ? 7.093 17.943 -2.852 1.00 0.00 89 SER A C 13
ATOM 18963 O O . SER A 1 89 ? 6.563 18.437 -3.847 1.00 0.00 89 SER A O 13
ATOM 18971 N N . ARG A 1 90 ? 6.384 17.624 -1.759 1.00 0.00 90 ARG A N 13
ATOM 18972 C CA . ARG A 1 90 ? 4.955 17.936 -1.620 1.00 0.00 90 ARG A CA 13
ATOM 18973 C C . ARG A 1 90 ? 4.036 17.257 -2.656 1.00 0.00 90 ARG A C 13
ATOM 18974 O O . ARG A 1 90 ? 3.433 17.942 -3.490 1.00 0.00 90 ARG A O 13
ATOM 18995 N N . TRP A 1 91 ? 3.964 15.927 -2.690 1.00 0.00 91 TRP A N 13
ATOM 18996 C CA . TRP A 1 91 ? 3.202 15.233 -3.731 1.00 0.00 91 TRP A CA 13
ATOM 18997 C C . TRP A 1 91 ? 1.736 15.222 -3.281 1.00 0.00 91 TRP A C 13
ATOM 18998 O O . TRP A 1 91 ? 1.396 14.772 -2.186 1.00 0.00 91 TRP A O 13
ATOM 19019 N N . SER A 1 92 ? 0.841 15.740 -4.120 1.00 0.00 92 SER A N 13
ATOM 19020 C CA . SER A 1 92 ? -0.565 15.926 -3.777 1.00 0.00 92 SER A CA 13
ATOM 19021 C C . SER A 1 92 ? -1.411 14.639 -3.868 1.00 0.00 92 SER A C 13
ATOM 19022 O O . SER A 1 92 ? -2.594 14.719 -4.193 1.00 0.00 92 SER A O 13
ATOM 19030 N N . ALA A 1 93 ? -0.850 13.460 -3.573 1.00 0.00 93 ALA A N 13
ATOM 19031 C CA . ALA A 1 93 ? -1.530 12.175 -3.534 1.00 0.00 93 ALA A CA 13
ATOM 19032 C C . ALA A 1 93 ? -0.597 11.195 -2.836 1.00 0.00 93 ALA A C 13
ATOM 19033 O O . ALA A 1 93 ? 0.487 10.906 -3.353 1.00 0.00 93 ALA A O 13
ATOM 19040 N N . SER A 1 94 ? -1.007 10.682 -1.685 1.00 0.00 94 SER A N 13
ATOM 19041 C CA . SER A 1 94 ? -0.240 9.687 -0.949 1.00 0.00 94 SER A CA 13
ATOM 19042 C C . SER A 1 94 ? -1.131 8.510 -0.542 1.00 0.00 94 SER A C 13
ATOM 19043 O O . SER A 1 94 ? -2.307 8.448 -0.911 1.00 0.00 94 SER A O 13
ATOM 19051 N N . PHE A 1 95 ? -0.578 7.545 0.184 1.00 0.00 95 PHE A N 13
ATOM 19052 C CA . PHE A 1 95 ? -1.282 6.425 0.772 1.00 0.00 95 PHE A CA 13
ATOM 19053 C C . PHE A 1 95 ? -0.480 5.897 1.950 1.00 0.00 95 PHE A C 13
ATOM 19054 O O . PHE A 1 95 ? 0.647 6.322 2.193 1.00 0.00 95 PHE A O 13
ATOM 19071 N N . THR A 1 96 ? -1.081 4.991 2.705 1.00 0.00 96 THR A N 13
ATOM 19072 C CA . THR A 1 96 ? -0.467 4.269 3.796 1.00 0.00 96 THR A CA 13
ATOM 19073 C C . THR A 1 96 ? -1.122 2.878 3.767 1.00 0.00 96 THR A C 13
ATOM 19074 O O . THR A 1 96 ? -2.279 2.745 3.360 1.00 0.00 96 THR A O 13
ATOM 19085 N N . VAL A 1 97 ? -0.369 1.814 4.037 1.00 0.00 97 VAL A N 13
ATOM 19086 C CA . VAL A 1 97 ? -0.883 0.445 3.986 1.00 0.00 97 VAL A CA 13
ATOM 19087 C C . VAL A 1 97 ? -1.057 -0.129 5.401 1.00 0.00 97 VAL A C 13
ATOM 19088 O O . VAL A 1 97 ? -0.492 0.417 6.350 1.00 0.00 97 VAL A O 13
ATOM 19101 N N . THR A 1 98 ? -1.848 -1.192 5.553 1.00 0.00 98 THR A N 13
ATOM 19102 C CA . THR A 1 98 ? -2.244 -1.829 6.808 1.00 0.00 98 THR A CA 13
ATOM 19103 C C . THR A 1 98 ? -2.664 -3.284 6.540 1.00 0.00 98 THR A C 13
ATOM 19104 O O . THR A 1 98 ? -2.668 -3.734 5.389 1.00 0.00 98 THR A O 13
ATOM 19115 N N . LEU A 1 99 ? -3.011 -4.002 7.610 1.00 0.00 99 LEU A N 13
ATOM 19116 C CA . LEU A 1 99 ? -3.582 -5.344 7.587 1.00 0.00 99 LEU A CA 13
ATOM 19117 C C . LEU A 1 99 ? -5.075 -5.145 7.852 1.00 0.00 99 LEU A C 13
ATOM 19118 O O . LEU A 1 99 ? -5.449 -4.166 8.511 1.00 0.00 99 LEU A O 13
ATOM 19134 N N . GLU A 1 100 ? -5.918 -6.053 7.365 1.00 0.00 100 GLU A N 13
ATOM 19135 C CA . GLU A 1 100 ? -7.355 -6.048 7.660 1.00 0.00 100 GLU A CA 13
ATOM 19136 C C . GLU A 1 100 ? -7.617 -6.151 9.166 1.00 0.00 100 GLU A C 13
ATOM 19137 O O . GLU A 1 100 ? -8.722 -5.773 9.610 1.00 0.00 100 GLU A O 13
ATOM 19150 N N . THR A 1 1 ? -18.948 -8.790 -3.510 1.00 0.00 1 THR A N 14
ATOM 19151 C CA . THR A 1 1 ? -18.134 -7.578 -3.651 1.00 0.00 1 THR A CA 14
ATOM 19152 C C . THR A 1 1 ? -16.778 -7.876 -3.015 1.00 0.00 1 THR A C 14
ATOM 19153 O O . THR A 1 1 ? -16.736 -8.528 -1.972 1.00 0.00 1 THR A O 14
ATOM 19165 N N . ALA A 1 2 ? -15.675 -7.526 -3.677 1.00 0.00 2 ALA A N 14
ATOM 19166 C CA . ALA A 1 2 ? -14.386 -8.150 -3.404 1.00 0.00 2 ALA A CA 14
ATOM 19167 C C . ALA A 1 2 ? -13.219 -7.171 -3.554 1.00 0.00 2 ALA A C 14
ATOM 19168 O O . ALA A 1 2 ? -13.359 -6.171 -4.272 1.00 0.00 2 ALA A O 14
ATOM 19175 N N . PRO A 1 3 ? -12.084 -7.459 -2.886 1.00 0.00 3 PRO A N 14
ATOM 19176 C CA . PRO A 1 3 ? -10.835 -6.718 -3.018 1.00 0.00 3 PRO A CA 14
ATOM 19177 C C . PRO A 1 3 ? -10.297 -6.808 -4.450 1.00 0.00 3 PRO A C 14
ATOM 19178 O O . PRO A 1 3 ? -10.847 -7.533 -5.282 1.00 0.00 3 PRO A O 14
ATOM 19189 N N . ILE A 1 4 ? -9.158 -6.172 -4.726 1.00 0.00 4 ILE A N 14
ATOM 19190 C CA . ILE A 1 4 ? -8.624 -6.079 -6.076 1.00 0.00 4 ILE A CA 14
ATOM 19191 C C . ILE A 1 4 ? -7.415 -7.000 -6.099 1.00 0.00 4 ILE A C 14
ATOM 19192 O O . ILE A 1 4 ? -6.403 -6.761 -5.438 1.00 0.00 4 ILE A O 14
ATOM 19208 N N . ALA A 1 5 ? -7.512 -8.066 -6.882 1.00 0.00 5 ALA A N 14
ATOM 19209 C CA . ALA A 1 5 ? -6.413 -8.985 -7.074 1.00 0.00 5 ALA A CA 14
ATOM 19210 C C . ALA A 1 5 ? -5.553 -8.346 -8.158 1.00 0.00 5 ALA A C 14
ATOM 19211 O O . ALA A 1 5 ? -5.947 -8.267 -9.329 1.00 0.00 5 ALA A O 14
ATOM 19218 N N . ILE A 1 6 ? -4.396 -7.845 -7.731 1.00 0.00 6 ILE A N 14
ATOM 19219 C CA . ILE A 1 6 ? -3.455 -7.066 -8.517 1.00 0.00 6 ILE A CA 14
ATOM 19220 C C . ILE A 1 6 ? -2.314 -7.939 -9.030 1.00 0.00 6 ILE A C 14
ATOM 19221 O O . ILE A 1 6 ? -2.179 -9.099 -8.645 1.00 0.00 6 ILE A O 14
ATOM 19237 N N . THR A 1 7 ? -1.506 -7.379 -9.923 1.00 0.00 7 THR A N 14
ATOM 19238 C CA . THR A 1 7 ? -0.437 -8.058 -10.645 1.00 0.00 7 THR A CA 14
ATOM 19239 C C . THR A 1 7 ? 0.925 -7.947 -9.926 1.00 0.00 7 THR A C 14
ATOM 19240 O O . THR A 1 7 ? 1.963 -8.194 -10.535 1.00 0.00 7 THR A O 14
ATOM 19251 N N . CYS A 1 8 ? 0.952 -7.538 -8.647 1.00 0.00 8 CYS A N 14
ATOM 19252 C CA . CYS A 1 8 ? 2.162 -7.353 -7.827 1.00 0.00 8 CYS A CA 14
ATOM 19253 C C . CYS A 1 8 ? 3.225 -6.427 -8.448 1.00 0.00 8 CYS A C 14
ATOM 19254 O O . CYS A 1 8 ? 4.364 -6.382 -7.985 1.00 0.00 8 CYS A O 14
ATOM 19261 N N . PHE A 1 9 ? 2.843 -5.640 -9.454 1.00 0.00 9 PHE A N 14
ATOM 19262 C CA . PHE A 1 9 ? 3.654 -4.599 -10.088 1.00 0.00 9 PHE A CA 14
ATOM 19263 C C . PHE A 1 9 ? 2.921 -3.246 -9.969 1.00 0.00 9 PHE A C 14
ATOM 19264 O O . PHE A 1 9 ? 3.415 -2.197 -10.378 1.00 0.00 9 PHE A O 14
ATOM 19281 N N . THR A 1 10 ? 1.704 -3.271 -9.423 1.00 0.00 10 THR A N 14
ATOM 19282 C CA . THR A 1 10 ? 0.797 -2.169 -9.173 1.00 0.00 10 THR A CA 14
ATOM 19283 C C . THR A 1 10 ? 1.384 -1.212 -8.118 1.00 0.00 10 THR A C 14
ATOM 19284 O O . THR A 1 10 ? 1.919 -1.650 -7.096 1.00 0.00 10 THR A O 14
ATOM 19295 N N . ARG A 1 11 ? 1.280 0.094 -8.364 1.00 0.00 11 ARG A N 14
ATOM 19296 C CA . ARG A 1 11 ? 1.702 1.183 -7.484 1.00 0.00 11 ARG A CA 14
ATOM 19297 C C . ARG A 1 11 ? 0.490 1.852 -6.848 1.00 0.00 11 ARG A C 14
ATOM 19298 O O . ARG A 1 11 ? -0.646 1.611 -7.264 1.00 0.00 11 ARG A O 14
ATOM 19319 N N . GLY A 1 12 ? 0.722 2.748 -5.891 1.00 0.00 12 GLY A N 14
ATOM 19320 C CA . GLY A 1 12 ? -0.332 3.566 -5.295 1.00 0.00 12 GLY A CA 14
ATOM 19321 C C . GLY A 1 12 ? -0.960 4.501 -6.339 1.00 0.00 12 GLY A C 14
ATOM 19322 O O . GLY A 1 12 ? -2.066 4.986 -6.126 1.00 0.00 12 GLY A O 14
ATOM 19326 N N . LEU A 1 13 ? -0.298 4.700 -7.488 1.00 0.00 13 LEU A N 14
ATOM 19327 C CA . LEU A 1 13 ? -0.789 5.446 -8.646 1.00 0.00 13 LEU A CA 14
ATOM 19328 C C . LEU A 1 13 ? -1.930 4.690 -9.291 1.00 0.00 13 LEU A C 14
ATOM 19329 O O . LEU A 1 13 ? -2.850 5.292 -9.843 1.00 0.00 13 LEU A O 14
ATOM 19345 N N . ASP A 1 14 ? -1.824 3.368 -9.302 1.00 0.00 14 ASP A N 14
ATOM 19346 C CA . ASP A 1 14 ? -2.759 2.519 -9.994 1.00 0.00 14 ASP A CA 14
ATOM 19347 C C . ASP A 1 14 ? -4.060 2.406 -9.211 1.00 0.00 14 ASP A C 14
ATOM 19348 O O . ASP A 1 14 ? -5.122 2.456 -9.830 1.00 0.00 14 ASP A O 14
ATOM 19357 N N . ILE A 1 15 ? -4.012 2.341 -7.875 1.00 0.00 15 ILE A N 14
ATOM 19358 C CA . ILE A 1 15 ? -5.183 2.159 -7.015 1.00 0.00 15 ILE A CA 14
ATOM 19359 C C . ILE A 1 15 ? -5.230 3.308 -6.009 1.00 0.00 15 ILE A C 14
ATOM 19360 O O . ILE A 1 15 ? -4.636 3.240 -4.937 1.00 0.00 15 ILE A O 14
ATOM 19376 N N . ARG A 1 16 ? -5.982 4.358 -6.352 1.00 0.00 16 ARG A N 14
ATOM 19377 C CA . ARG A 1 16 ? -6.067 5.603 -5.585 1.00 0.00 16 ARG A CA 14
ATOM 19378 C C . ARG A 1 16 ? -7.414 5.754 -4.876 1.00 0.00 16 ARG A C 14
ATOM 19379 O O . ARG A 1 16 ? -7.872 6.878 -4.665 1.00 0.00 16 ARG A O 14
ATOM 19400 N N . LYS A 1 17 ? -8.077 4.656 -4.501 1.00 0.00 17 LYS A N 14
ATOM 19401 C CA . LYS A 1 17 ? -9.348 4.785 -3.785 1.00 0.00 17 LYS A CA 14
ATOM 19402 C C . LYS A 1 17 ? -9.061 5.241 -2.356 1.00 0.00 17 LYS A C 14
ATOM 19403 O O . LYS A 1 17 ? -7.955 5.043 -1.857 1.00 0.00 17 LYS A O 14
ATOM 19422 N N . GLU A 1 18 ? -10.094 5.760 -1.689 1.00 0.00 18 GLU A N 14
ATOM 19423 C CA . GLU A 1 18 ? -10.086 6.150 -0.280 1.00 0.00 18 GLU A CA 14
ATOM 19424 C C . GLU A 1 18 ? -9.455 5.043 0.571 1.00 0.00 18 GLU A C 14
ATOM 19425 O O . GLU A 1 18 ? -8.620 5.290 1.443 1.00 0.00 18 GLU A O 14
ATOM 19437 N N . LYS A 1 19 ? -9.887 3.807 0.339 1.00 0.00 19 LYS A N 14
ATOM 19438 C CA . LYS A 1 19 ? -9.324 2.613 0.934 1.00 0.00 19 LYS A CA 14
ATOM 19439 C C . LYS A 1 19 ? -9.559 1.499 -0.072 1.00 0.00 19 LYS A C 14
ATOM 19440 O O . LYS A 1 19 ? -10.547 1.542 -0.815 1.00 0.00 19 LYS A O 14
ATOM 19459 N N . ALA A 1 20 ? -8.656 0.532 -0.140 1.00 0.00 20 ALA A N 14
ATOM 19460 C CA . ALA A 1 20 ? -8.697 -0.536 -1.117 1.00 0.00 20 ALA A CA 14
ATOM 19461 C C . ALA A 1 20 ? -8.021 -1.744 -0.503 1.00 0.00 20 ALA A C 14
ATOM 19462 O O . ALA A 1 20 ? -6.892 -1.640 -0.027 1.00 0.00 20 ALA A O 14
ATOM 19469 N N . ASP A 1 21 ? -8.704 -2.878 -0.490 1.00 0.00 21 ASP A N 14
ATOM 19470 C CA . ASP A 1 21 ? -8.102 -4.126 -0.053 1.00 0.00 21 ASP A CA 14
ATOM 19471 C C . ASP A 1 21 ? -7.605 -4.769 -1.333 1.00 0.00 21 ASP A C 14
ATOM 19472 O O . ASP A 1 21 ? -8.341 -4.821 -2.318 1.00 0.00 21 ASP A O 14
ATOM 19481 N N . VAL A 1 22 ? -6.353 -5.198 -1.357 1.00 0.00 22 VAL A N 14
ATOM 19482 C CA . VAL A 1 22 ? -5.696 -5.732 -2.542 1.00 0.00 22 VAL A CA 14
ATOM 19483 C C . VAL A 1 22 ? -5.144 -7.130 -2.238 1.00 0.00 22 VAL A C 14
ATOM 19484 O O . VAL A 1 22 ? -4.779 -7.401 -1.099 1.00 0.00 22 VAL A O 14
ATOM 19497 N N . LEU A 1 23 ? -5.071 -8.026 -3.226 1.00 0.00 23 LEU A N 14
ATOM 19498 C CA . LEU A 1 23 ? -4.451 -9.352 -3.112 1.00 0.00 23 LEU A CA 14
ATOM 19499 C C . LEU A 1 23 ? -3.226 -9.359 -4.009 1.00 0.00 23 LEU A C 14
ATOM 19500 O O . LEU A 1 23 ? -3.359 -9.095 -5.207 1.00 0.00 23 LEU A O 14
ATOM 19516 N N . CYS A 1 24 ? -2.060 -9.666 -3.439 1.00 0.00 24 CYS A N 14
ATOM 19517 C CA . CYS A 1 24 ? -0.813 -9.817 -4.169 1.00 0.00 24 CYS A CA 14
ATOM 19518 C C . CYS A 1 24 ? -0.548 -11.323 -4.336 1.00 0.00 24 CYS A C 14
ATOM 19519 O O . CYS A 1 24 ? -0.175 -11.955 -3.345 1.00 0.00 24 CYS A O 14
ATOM 19526 N N . PRO A 1 25 ? -0.791 -11.944 -5.503 1.00 0.00 25 PRO A N 14
ATOM 19527 C CA . PRO A 1 25 ? -0.429 -13.337 -5.727 1.00 0.00 25 PRO A CA 14
ATOM 19528 C C . PRO A 1 25 ? 1.070 -13.483 -5.982 1.00 0.00 25 PRO A C 14
ATOM 19529 O O . PRO A 1 25 ? 1.716 -12.591 -6.532 1.00 0.00 25 PRO A O 14
ATOM 19540 N N . GLY A 1 26 ? 1.595 -14.672 -5.716 1.00 0.00 26 GLY A N 14
ATOM 19541 C CA . GLY A 1 26 ? 2.993 -14.974 -5.974 1.00 0.00 26 GLY A CA 14
ATOM 19542 C C . GLY A 1 26 ? 3.914 -14.303 -4.955 1.00 0.00 26 GLY A C 14
ATOM 19543 O O . GLY A 1 26 ? 3.491 -13.484 -4.141 1.00 0.00 26 GLY A O 14
ATOM 19547 N N . GLY A 1 27 ? 5.204 -14.608 -5.051 1.00 0.00 27 GLY A N 14
ATOM 19548 C CA . GLY A 1 27 ? 6.233 -14.201 -4.104 1.00 0.00 27 GLY A CA 14
ATOM 19549 C C . GLY A 1 27 ? 6.679 -12.743 -4.133 1.00 0.00 27 GLY A C 14
ATOM 19550 O O . GLY A 1 27 ? 7.514 -12.400 -3.295 1.00 0.00 27 GLY A O 14
ATOM 19554 N N . CYS A 1 28 ? 6.159 -11.920 -5.055 1.00 0.00 28 CYS A N 14
ATOM 19555 C CA . CYS A 1 28 ? 6.539 -10.528 -5.333 1.00 0.00 28 CYS A CA 14
ATOM 19556 C C . CYS A 1 28 ? 8.019 -10.248 -5.002 1.00 0.00 28 CYS A C 14
ATOM 19557 O O . CYS A 1 28 ? 8.314 -9.662 -3.959 1.00 0.00 28 CYS A O 14
ATOM 19564 N N . PRO A 1 29 ? 8.969 -10.697 -5.839 1.00 0.00 29 PRO A N 14
ATOM 19565 C CA . PRO A 1 29 ? 10.387 -10.520 -5.560 1.00 0.00 29 PRO A CA 14
ATOM 19566 C C . PRO A 1 29 ? 10.745 -9.037 -5.668 1.00 0.00 29 PRO A C 14
ATOM 19567 O O . PRO A 1 29 ? 10.041 -8.273 -6.333 1.00 0.00 29 PRO A O 14
ATOM 19578 N N . LEU A 1 30 ? 11.869 -8.634 -5.067 1.00 0.00 30 LEU A N 14
ATOM 19579 C CA . LEU A 1 30 ? 12.381 -7.270 -5.118 1.00 0.00 30 LEU A CA 14
ATOM 19580 C C . LEU A 1 30 ? 13.055 -7.020 -6.473 1.00 0.00 30 LEU A C 14
ATOM 19581 O O . LEU A 1 30 ? 14.255 -6.788 -6.559 1.00 0.00 30 LEU A O 14
ATOM 19597 N N . GLU A 1 31 ? 12.257 -7.086 -7.532 1.00 0.00 31 GLU A N 14
ATOM 19598 C CA . GLU A 1 31 ? 12.640 -6.864 -8.920 1.00 0.00 31 GLU A CA 14
ATOM 19599 C C . GLU A 1 31 ? 12.718 -5.348 -9.144 1.00 0.00 31 GLU A C 14
ATOM 19600 O O . GLU A 1 31 ? 13.642 -4.847 -9.776 1.00 0.00 31 GLU A O 14
ATOM 19612 N N . GLU A 1 32 ? 11.764 -4.609 -8.568 1.00 0.00 32 GLU A N 14
ATOM 19613 C CA . GLU A 1 32 ? 11.731 -3.156 -8.540 1.00 0.00 32 GLU A CA 14
ATOM 19614 C C . GLU A 1 32 ? 11.004 -2.751 -7.247 1.00 0.00 32 GLU A C 14
ATOM 19615 O O . GLU A 1 32 ? 9.772 -2.651 -7.286 1.00 0.00 32 GLU A O 14
ATOM 19627 N N . PHE A 1 33 ? 11.653 -2.576 -6.084 1.00 0.00 33 PHE A N 14
ATOM 19628 C CA . PHE A 1 33 ? 10.918 -2.043 -4.948 1.00 0.00 33 PHE A CA 14
ATOM 19629 C C . PHE A 1 33 ? 11.512 -0.654 -4.795 1.00 0.00 33 PHE A C 14
ATOM 19630 O O . PHE A 1 33 ? 12.673 -0.503 -4.410 1.00 0.00 33 PHE A O 14
ATOM 19647 N N . SER A 1 34 ? 10.688 0.348 -5.061 1.00 0.00 34 SER A N 14
ATOM 19648 C CA . SER A 1 34 ? 10.954 1.753 -4.889 1.00 0.00 34 SER A CA 14
ATOM 19649 C C . SER A 1 34 ? 9.797 2.235 -4.036 1.00 0.00 34 SER A C 14
ATOM 19650 O O . SER A 1 34 ? 8.621 1.991 -4.339 1.00 0.00 34 SER A O 14
ATOM 19658 N N . VAL A 1 35 ? 10.137 2.851 -2.916 1.00 0.00 35 VAL A N 14
ATOM 19659 C CA . VAL A 1 35 ? 9.180 3.345 -1.955 1.00 0.00 35 VAL A CA 14
ATOM 19660 C C . VAL A 1 35 ? 9.492 4.829 -1.808 1.00 0.00 35 VAL A C 14
ATOM 19661 O O . VAL A 1 35 ? 10.621 5.272 -2.053 1.00 0.00 35 VAL A O 14
ATOM 19674 N N . TYR A 1 36 ? 8.493 5.627 -1.452 1.00 0.00 36 TYR A N 14
ATOM 19675 C CA . TYR A 1 36 ? 8.641 7.064 -1.411 1.00 0.00 36 TYR A CA 14
ATOM 19676 C C . TYR A 1 36 ? 7.929 7.540 -0.150 1.00 0.00 36 TYR A C 14
ATOM 19677 O O . TYR A 1 36 ? 6.701 7.575 -0.115 1.00 0.00 36 TYR A O 14
ATOM 19695 N N . GLY A 1 37 ? 8.709 7.851 0.887 1.00 0.00 37 GLY A N 14
ATOM 19696 C CA . GLY A 1 37 ? 8.242 8.197 2.220 1.00 0.00 37 GLY A CA 14
ATOM 19697 C C . GLY A 1 37 ? 7.956 6.928 3.027 1.00 0.00 37 GLY A C 14
ATOM 19698 O O . GLY A 1 37 ? 7.707 5.867 2.460 1.00 0.00 37 GLY A O 14
ATOM 19702 N N . ASN A 1 38 ? 8.171 6.966 4.346 1.00 0.00 38 ASN A N 14
ATOM 19703 C CA . ASN A 1 38 ? 7.805 5.878 5.260 1.00 0.00 38 ASN A CA 14
ATOM 19704 C C . ASN A 1 38 ? 6.447 6.246 5.863 1.00 0.00 38 ASN A C 14
ATOM 19705 O O . ASN A 1 38 ? 6.213 7.437 6.081 1.00 0.00 38 ASN A O 14
ATOM 19716 N N . ILE A 1 39 ? 5.599 5.269 6.207 1.00 0.00 39 ILE A N 14
ATOM 19717 C CA . ILE A 1 39 ? 4.211 5.439 6.675 1.00 0.00 39 ILE A CA 14
ATOM 19718 C C . ILE A 1 39 ? 3.354 6.102 5.593 1.00 0.00 39 ILE A C 14
ATOM 19719 O O . ILE A 1 39 ? 2.382 5.488 5.153 1.00 0.00 39 ILE A O 14
ATOM 19735 N N . VAL A 1 40 ? 3.667 7.338 5.209 1.00 0.00 40 VAL A N 14
ATOM 19736 C CA . VAL A 1 40 ? 3.068 8.069 4.118 1.00 0.00 40 VAL A CA 14
ATOM 19737 C C . VAL A 1 40 ? 3.852 7.599 2.898 1.00 0.00 40 VAL A C 14
ATOM 19738 O O . VAL A 1 40 ? 4.941 8.104 2.621 1.00 0.00 40 VAL A O 14
ATOM 19751 N N . TYR A 1 41 ? 3.324 6.595 2.215 1.00 0.00 41 TYR A N 14
ATOM 19752 C CA . TYR A 1 41 ? 3.854 6.100 0.965 1.00 0.00 41 TYR A CA 14
ATOM 19753 C C . TYR A 1 41 ? 3.184 6.938 -0.115 1.00 0.00 41 TYR A C 14
ATOM 19754 O O . TYR A 1 41 ? 1.963 6.915 -0.246 1.00 0.00 41 TYR A O 14
ATOM 19772 N N . ALA A 1 42 ? 3.938 7.760 -0.840 1.00 0.00 42 ALA A N 14
ATOM 19773 C CA . ALA A 1 42 ? 3.381 8.495 -1.966 1.00 0.00 42 ALA A CA 14
ATOM 19774 C C . ALA A 1 42 ? 2.972 7.535 -3.086 1.00 0.00 42 ALA A C 14
ATOM 19775 O O . ALA A 1 42 ? 3.511 6.430 -3.190 1.00 0.00 42 ALA A O 14
ATOM 19782 N N . SER A 1 43 ? 2.107 8.020 -3.977 1.00 0.00 43 SER A N 14
ATOM 19783 C CA . SER A 1 43 ? 1.462 7.314 -5.079 1.00 0.00 43 SER A CA 14
ATOM 19784 C C . SER A 1 43 ? 2.430 6.409 -5.850 1.00 0.00 43 SER A C 14
ATOM 19785 O O . SER A 1 43 ? 2.149 5.238 -6.090 1.00 0.00 43 SER A O 14
ATOM 19793 N N . VAL A 1 44 ? 3.585 6.938 -6.249 1.00 0.00 44 VAL A N 14
ATOM 19794 C CA . VAL A 1 44 ? 4.556 6.251 -7.092 1.00 0.00 44 VAL A CA 14
ATOM 19795 C C . VAL A 1 44 ? 5.188 5.003 -6.427 1.00 0.00 44 VAL A C 14
ATOM 19796 O O . VAL A 1 44 ? 5.806 4.188 -7.118 1.00 0.00 44 VAL A O 14
ATOM 19809 N N . SER A 1 45 ? 5.029 4.815 -5.112 1.00 0.00 45 SER A N 14
ATOM 19810 C CA . SER A 1 45 ? 5.501 3.627 -4.409 1.00 0.00 45 SER A CA 14
ATOM 19811 C C . SER A 1 45 ? 4.790 2.352 -4.869 1.00 0.00 45 SER A C 14
ATOM 19812 O O . SER A 1 45 ? 3.580 2.353 -5.113 1.00 0.00 45 SER A O 14
ATOM 19820 N N . SER A 1 46 ? 5.549 1.259 -4.956 1.00 0.00 46 SER A N 14
ATOM 19821 C CA . SER A 1 46 ? 5.016 -0.069 -5.230 1.00 0.00 46 SER A CA 14
ATOM 19822 C C . SER A 1 46 ? 4.066 -0.455 -4.096 1.00 0.00 46 SER A C 14
ATOM 19823 O O . SER A 1 46 ? 4.323 -0.112 -2.939 1.00 0.00 46 SER A O 14
ATOM 19831 N N . ILE A 1 47 ? 2.995 -1.193 -4.403 1.00 0.00 47 ILE A N 14
ATOM 19832 C CA . ILE A 1 47 ? 2.115 -1.727 -3.369 1.00 0.00 47 ILE A CA 14
ATOM 19833 C C . ILE A 1 47 ? 2.918 -2.779 -2.592 1.00 0.00 47 ILE A C 14
ATOM 19834 O O . ILE A 1 47 ? 2.891 -2.751 -1.363 1.00 0.00 47 ILE A O 14
ATOM 19850 N N . CYS A 1 48 ? 3.659 -3.666 -3.278 1.00 0.00 48 CYS A N 14
ATOM 19851 C CA . CYS A 1 48 ? 4.545 -4.623 -2.619 1.00 0.00 48 CYS A CA 14
ATOM 19852 C C . CYS A 1 48 ? 5.577 -3.867 -1.790 1.00 0.00 48 CYS A C 14
ATOM 19853 O O . CYS A 1 48 ? 5.690 -4.110 -0.591 1.00 0.00 48 CYS A O 14
ATOM 19860 N N . GLY A 1 49 ? 6.300 -2.941 -2.427 1.00 0.00 49 GLY A N 14
ATOM 19861 C CA . GLY A 1 49 ? 7.336 -2.141 -1.799 1.00 0.00 49 GLY A CA 14
ATOM 19862 C C . GLY A 1 49 ? 6.830 -1.511 -0.512 1.00 0.00 49 GLY A C 14
ATOM 19863 O O . GLY A 1 49 ? 7.422 -1.735 0.536 1.00 0.00 49 GLY A O 14
ATOM 19867 N N . ALA A 1 50 ? 5.735 -0.751 -0.570 1.00 0.00 50 ALA A N 14
ATOM 19868 C CA . ALA A 1 50 ? 5.149 -0.111 0.597 1.00 0.00 50 ALA A CA 14
ATOM 19869 C C . ALA A 1 50 ? 4.759 -1.142 1.658 1.00 0.00 50 ALA A C 14
ATOM 19870 O O . ALA A 1 50 ? 5.057 -0.937 2.831 1.00 0.00 50 ALA A O 14
ATOM 19877 N N . ALA A 1 51 ? 4.080 -2.228 1.275 1.00 0.00 51 ALA A N 14
ATOM 19878 C CA . ALA A 1 51 ? 3.568 -3.224 2.208 1.00 0.00 51 ALA A CA 14
ATOM 19879 C C . ALA A 1 51 ? 4.697 -3.910 2.976 1.00 0.00 51 ALA A C 14
ATOM 19880 O O . ALA A 1 51 ? 4.632 -4.007 4.203 1.00 0.00 51 ALA A O 14
ATOM 19887 N N . VAL A 1 52 ? 5.685 -4.445 2.261 1.00 0.00 52 VAL A N 14
ATOM 19888 C CA . VAL A 1 52 ? 6.876 -5.066 2.826 1.00 0.00 52 VAL A CA 14
ATOM 19889 C C . VAL A 1 52 ? 7.777 -4.042 3.551 1.00 0.00 52 VAL A C 14
ATOM 19890 O O . VAL A 1 52 ? 8.348 -4.385 4.583 1.00 0.00 52 VAL A O 14
ATOM 19903 N N . HIS A 1 53 ? 7.889 -2.786 3.094 1.00 0.00 53 HIS A N 14
ATOM 19904 C CA . HIS A 1 53 ? 8.629 -1.721 3.799 1.00 0.00 53 HIS A CA 14
ATOM 19905 C C . HIS A 1 53 ? 7.983 -1.525 5.165 1.00 0.00 53 HIS A C 14
ATOM 19906 O O . HIS A 1 53 ? 8.604 -1.716 6.209 1.00 0.00 53 HIS A O 14
ATOM 19920 N N . ARG A 1 54 ? 6.681 -1.236 5.166 1.00 0.00 54 ARG A N 14
ATOM 19921 C CA . ARG A 1 54 ? 5.852 -1.143 6.360 1.00 0.00 54 ARG A CA 14
ATOM 19922 C C . ARG A 1 54 ? 5.920 -2.458 7.158 1.00 0.00 54 ARG A C 14
ATOM 19923 O O . ARG A 1 54 ? 5.664 -2.451 8.362 1.00 0.00 54 ARG A O 14
ATOM 19944 N N . GLY A 1 55 ? 6.250 -3.576 6.508 1.00 0.00 55 GLY A N 14
ATOM 19945 C CA . GLY A 1 55 ? 6.492 -4.882 7.098 1.00 0.00 55 GLY A CA 14
ATOM 19946 C C . GLY A 1 55 ? 5.224 -5.537 7.601 1.00 0.00 55 GLY A C 14
ATOM 19947 O O . GLY A 1 55 ? 5.281 -6.270 8.589 1.00 0.00 55 GLY A O 14
ATOM 19951 N N . VAL A 1 56 ? 4.069 -5.255 6.989 1.00 0.00 56 VAL A N 14
ATOM 19952 C CA . VAL A 1 56 ? 2.833 -5.779 7.559 1.00 0.00 56 VAL A CA 14
ATOM 19953 C C . VAL A 1 56 ? 2.655 -7.211 7.003 1.00 0.00 56 VAL A C 14
ATOM 19954 O O . VAL A 1 56 ? 2.169 -8.079 7.732 1.00 0.00 56 VAL A O 14
ATOM 19967 N N . ILE A 1 57 ? 3.072 -7.473 5.751 1.00 0.00 57 ILE A N 14
ATOM 19968 C CA . ILE A 1 57 ? 3.102 -8.796 5.117 1.00 0.00 57 ILE A CA 14
ATOM 19969 C C . ILE A 1 57 ? 4.551 -9.260 4.979 1.00 0.00 57 ILE A C 14
ATOM 19970 O O . ILE A 1 57 ? 5.478 -8.441 5.033 1.00 0.00 57 ILE A O 14
ATOM 19986 N N . SER A 1 58 ? 4.740 -10.561 4.759 1.00 0.00 58 SER A N 14
ATOM 19987 C CA . SER A 1 58 ? 6.045 -11.129 4.467 1.00 0.00 58 SER A CA 14
ATOM 19988 C C . SER A 1 58 ? 6.402 -10.733 3.028 1.00 0.00 58 SER A C 14
ATOM 19989 O O . SER A 1 58 ? 5.494 -10.377 2.265 1.00 0.00 58 SER A O 14
ATOM 19997 N N . ASN A 1 59 ? 7.669 -10.835 2.596 1.00 0.00 59 ASN A N 14
ATOM 19998 C CA . ASN A 1 59 ? 7.940 -10.593 1.176 1.00 0.00 59 ASN A CA 14
ATOM 19999 C C . ASN A 1 59 ? 7.598 -11.916 0.482 1.00 0.00 59 ASN A C 14
ATOM 20000 O O . ASN A 1 59 ? 8.476 -12.689 0.094 1.00 0.00 59 ASN A O 14
ATOM 20011 N N . SER A 1 60 ? 6.304 -12.219 0.386 1.00 0.00 60 SER A N 14
ATOM 20012 C CA . SER A 1 60 ? 5.809 -13.481 -0.130 1.00 0.00 60 SER A CA 14
ATOM 20013 C C . SER A 1 60 ? 4.475 -13.340 -0.872 1.00 0.00 60 SER A C 14
ATOM 20014 O O . SER A 1 60 ? 4.045 -14.314 -1.490 1.00 0.00 60 SER A O 14
ATOM 20022 N N . GLY A 1 61 ? 3.780 -12.203 -0.742 1.00 0.00 61 GLY A N 14
ATOM 20023 C CA . GLY A 1 61 ? 2.442 -11.999 -1.285 1.00 0.00 61 GLY A CA 14
ATOM 20024 C C . GLY A 1 61 ? 1.423 -12.000 -0.145 1.00 0.00 61 GLY A C 14
ATOM 20025 O O . GLY A 1 61 ? 1.806 -11.992 1.028 1.00 0.00 61 GLY A O 14
ATOM 20029 N N . GLY A 1 62 ? 0.135 -11.955 -0.486 1.00 0.00 62 GLY A N 14
ATOM 20030 C CA . GLY A 1 62 ? -0.981 -12.038 0.452 1.00 0.00 62 GLY A CA 14
ATOM 20031 C C . GLY A 1 62 ? -1.971 -10.881 0.290 1.00 0.00 62 GLY A C 14
ATOM 20032 O O . GLY A 1 62 ? -1.775 -10.017 -0.572 1.00 0.00 62 GLY A O 14
ATOM 20036 N N . PRO A 1 63 ? -3.069 -10.876 1.068 1.00 0.00 63 PRO A N 14
ATOM 20037 C CA . PRO A 1 63 ? -4.013 -9.767 1.098 1.00 0.00 63 PRO A CA 14
ATOM 20038 C C . PRO A 1 63 ? -3.376 -8.586 1.835 1.00 0.00 63 PRO A C 14
ATOM 20039 O O . PRO A 1 63 ? -2.609 -8.803 2.778 1.00 0.00 63 PRO A O 14
ATOM 20050 N N . VAL A 1 64 ? -3.704 -7.352 1.443 1.00 0.00 64 VAL A N 14
ATOM 20051 C CA . VAL A 1 64 ? -3.202 -6.127 2.050 1.00 0.00 64 VAL A CA 14
ATOM 20052 C C . VAL A 1 64 ? -4.330 -5.082 2.037 1.00 0.00 64 VAL A C 14
ATOM 20053 O O . VAL A 1 64 ? -5.208 -5.143 1.178 1.00 0.00 64 VAL A O 14
ATOM 20066 N N . ARG A 1 65 ? -4.297 -4.073 2.916 1.00 0.00 65 ARG A N 14
ATOM 20067 C CA . ARG A 1 65 ? -5.255 -2.967 2.940 1.00 0.00 65 ARG A CA 14
ATOM 20068 C C . ARG A 1 65 ? -4.570 -1.621 2.794 1.00 0.00 65 ARG A C 14
ATOM 20069 O O . ARG A 1 65 ? -3.850 -1.184 3.691 1.00 0.00 65 ARG A O 14
ATOM 20090 N N . VAL A 1 66 ? -4.789 -0.965 1.666 1.00 0.00 66 VAL A N 14
ATOM 20091 C CA . VAL A 1 66 ? -4.332 0.391 1.404 1.00 0.00 66 VAL A CA 14
ATOM 20092 C C . VAL A 1 66 ? -5.410 1.359 1.928 1.00 0.00 66 VAL A C 14
ATOM 20093 O O . VAL A 1 66 ? -6.608 1.081 1.822 1.00 0.00 66 VAL A O 14
ATOM 20106 N N . TYR A 1 67 ? -4.986 2.502 2.467 1.00 0.00 67 TYR A N 14
ATOM 20107 C CA . TYR A 1 67 ? -5.791 3.637 2.913 1.00 0.00 67 TYR A CA 14
ATOM 20108 C C . TYR A 1 67 ? -5.112 4.884 2.365 1.00 0.00 67 TYR A C 14
ATOM 20109 O O . TYR A 1 67 ? -3.964 5.141 2.732 1.00 0.00 67 TYR A O 14
ATOM 20127 N N . SER A 1 68 ? -5.776 5.653 1.502 1.00 0.00 68 SER A N 14
ATOM 20128 C CA . SER A 1 68 ? -5.224 6.913 1.026 1.00 0.00 68 SER A CA 14
ATOM 20129 C C . SER A 1 68 ? -5.050 7.900 2.187 1.00 0.00 68 SER A C 14
ATOM 20130 O O . SER A 1 68 ? -5.594 7.713 3.285 1.00 0.00 68 SER A O 14
ATOM 20138 N N . LEU A 1 69 ? -4.278 8.954 1.955 1.00 0.00 69 LEU A N 14
ATOM 20139 C CA . LEU A 1 69 ? -3.861 9.951 2.929 1.00 0.00 69 LEU A CA 14
ATOM 20140 C C . LEU A 1 69 ? -4.004 11.331 2.270 1.00 0.00 69 LEU A C 14
ATOM 20141 O O . LEU A 1 69 ? -3.831 11.405 1.050 1.00 0.00 69 LEU A O 14
ATOM 20157 N N . PRO A 1 70 ? -4.301 12.423 3.001 1.00 0.00 70 PRO A N 14
ATOM 20158 C CA . PRO A 1 70 ? -4.449 13.750 2.404 1.00 0.00 70 PRO A CA 14
ATOM 20159 C C . PRO A 1 70 ? -3.130 14.279 1.819 1.00 0.00 70 PRO A C 14
ATOM 20160 O O . PRO A 1 70 ? -2.070 13.660 1.953 1.00 0.00 70 PRO A O 14
ATOM 20171 N N . GLY A 1 71 ? -3.195 15.416 1.120 1.00 0.00 71 GLY A N 14
ATOM 20172 C CA . GLY A 1 71 ? -2.023 16.078 0.563 1.00 0.00 71 GLY A CA 14
ATOM 20173 C C . GLY A 1 71 ? -1.012 16.357 1.670 1.00 0.00 71 GLY A C 14
ATOM 20174 O O . GLY A 1 71 ? -1.374 16.862 2.733 1.00 0.00 71 GLY A O 14
ATOM 20178 N N . ARG A 1 72 ? 0.254 16.027 1.430 1.00 0.00 72 ARG A N 14
ATOM 20179 C CA . ARG A 1 72 ? 1.375 16.254 2.329 1.00 0.00 72 ARG A CA 14
ATOM 20180 C C . ARG A 1 72 ? 2.601 16.594 1.492 1.00 0.00 72 ARG A C 14
ATOM 20181 O O . ARG A 1 72 ? 2.623 16.349 0.287 1.00 0.00 72 ARG A O 14
ATOM 20202 N N . GLU A 1 73 ? 3.629 17.125 2.141 1.00 0.00 73 GLU A N 14
ATOM 20203 C CA . GLU A 1 73 ? 4.952 17.429 1.615 1.00 0.00 73 GLU A CA 14
ATOM 20204 C C . GLU A 1 73 ? 5.964 17.032 2.692 1.00 0.00 73 GLU A C 14
ATOM 20205 O O . GLU A 1 73 ? 5.611 16.289 3.610 1.00 0.00 73 GLU A O 14
ATOM 20217 N N . ASN A 1 74 ? 7.211 17.501 2.567 1.00 0.00 74 ASN A N 14
ATOM 20218 C CA . ASN A 1 74 ? 8.288 17.351 3.544 1.00 0.00 74 ASN A CA 14
ATOM 20219 C C . ASN A 1 74 ? 8.370 15.915 4.073 1.00 0.00 74 ASN A C 14
ATOM 20220 O O . ASN A 1 74 ? 8.322 15.652 5.272 1.00 0.00 74 ASN A O 14
ATOM 20231 N N . TYR A 1 75 ? 8.477 14.969 3.140 1.00 0.00 75 TYR A N 14
ATOM 20232 C CA . TYR A 1 75 ? 8.616 13.542 3.415 1.00 0.00 75 TYR A CA 14
ATOM 20233 C C . TYR A 1 75 ? 10.041 13.258 3.920 1.00 0.00 75 TYR A C 14
ATOM 20234 O O . TYR A 1 75 ? 10.866 14.169 4.025 1.00 0.00 75 TYR A O 14
ATOM 20252 N N . SER A 1 76 ? 10.372 11.993 4.168 1.00 0.00 76 SER A N 14
ATOM 20253 C CA . SER A 1 76 ? 11.678 11.548 4.632 1.00 0.00 76 SER A CA 14
ATOM 20254 C C . SER A 1 76 ? 12.069 10.307 3.835 1.00 0.00 76 SER A C 14
ATOM 20255 O O . SER A 1 76 ? 11.219 9.715 3.162 1.00 0.00 76 SER A O 14
ATOM 20263 N N . SER A 1 77 ? 13.330 9.908 3.934 1.00 0.00 77 SER A N 14
ATOM 20264 C CA . SER A 1 77 ? 13.868 8.718 3.306 1.00 0.00 77 SER A CA 14
ATOM 20265 C C . SER A 1 77 ? 14.288 7.763 4.426 1.00 0.00 77 SER A C 14
ATOM 20266 O O . SER A 1 77 ? 15.090 8.156 5.278 1.00 0.00 77 SER A O 14
ATOM 20274 N N . VAL A 1 78 ? 13.775 6.532 4.456 1.00 0.00 78 VAL A N 14
ATOM 20275 C CA . VAL A 1 78 ? 14.020 5.570 5.534 1.00 0.00 78 VAL A CA 14
ATOM 20276 C C . VAL A 1 78 ? 14.089 4.178 4.905 1.00 0.00 78 VAL A C 14
ATOM 20277 O O . VAL A 1 78 ? 13.324 3.891 3.984 1.00 0.00 78 VAL A O 14
ATOM 20290 N N . ASP A 1 79 ? 14.915 3.280 5.435 1.00 0.00 79 ASP A N 14
ATOM 20291 C CA . ASP A 1 79 ? 14.969 1.901 4.960 1.00 0.00 79 ASP A CA 14
ATOM 20292 C C . ASP A 1 79 ? 14.231 1.045 5.970 1.00 0.00 79 ASP A C 14
ATOM 20293 O O . ASP A 1 79 ? 14.311 1.283 7.180 1.00 0.00 79 ASP A O 14
ATOM 20302 N N . ALA A 1 80 ? 13.466 0.083 5.475 1.00 0.00 80 ALA A N 14
ATOM 20303 C CA . ALA A 1 80 ? 12.808 -0.904 6.293 1.00 0.00 80 ALA A CA 14
ATOM 20304 C C . ALA A 1 80 ? 12.874 -2.206 5.517 1.00 0.00 80 ALA A C 14
ATOM 20305 O O . ALA A 1 80 ? 12.541 -2.242 4.333 1.00 0.00 80 ALA A O 14
ATOM 20312 N N . ASN A 1 81 ? 13.253 -3.286 6.198 1.00 0.00 81 ASN A N 14
ATOM 20313 C CA . ASN A 1 81 ? 13.380 -4.623 5.627 1.00 0.00 81 ASN A CA 14
ATOM 20314 C C . ASN A 1 81 ? 14.267 -4.677 4.371 1.00 0.00 81 ASN A C 14
ATOM 20315 O O . ASN A 1 81 ? 14.114 -5.604 3.569 1.00 0.00 81 ASN A O 14
ATOM 20326 N N . GLY A 1 82 ? 15.200 -3.733 4.186 1.00 0.00 82 GLY A N 14
ATOM 20327 C CA . GLY A 1 82 ? 16.102 -3.687 3.037 1.00 0.00 82 GLY A CA 14
ATOM 20328 C C . GLY A 1 82 ? 15.500 -2.980 1.816 1.00 0.00 82 GLY A C 14
ATOM 20329 O O . GLY A 1 82 ? 16.096 -3.003 0.740 1.00 0.00 82 GLY A O 14
ATOM 20333 N N . ILE A 1 83 ? 14.324 -2.376 1.962 1.00 0.00 83 ILE A N 14
ATOM 20334 C CA . ILE A 1 83 ? 13.607 -1.610 0.954 1.00 0.00 83 ILE A CA 14
ATOM 20335 C C . ILE A 1 83 ? 13.802 -0.157 1.394 1.00 0.00 83 ILE A C 14
ATOM 20336 O O . ILE A 1 83 ? 13.510 0.176 2.547 1.00 0.00 83 ILE A O 14
ATOM 20352 N N . GLN A 1 84 ? 14.231 0.726 0.496 1.00 0.00 84 GLN A N 14
ATOM 20353 C CA . GLN A 1 84 ? 14.552 2.107 0.826 1.00 0.00 84 GLN A CA 14
ATOM 20354 C C . GLN A 1 84 ? 13.406 2.988 0.335 1.00 0.00 84 GLN A C 14
ATOM 20355 O O . GLN A 1 84 ? 12.932 2.846 -0.795 1.00 0.00 84 GLN A O 14
ATOM 20369 N N . SER A 1 85 ? 12.966 3.918 1.183 1.00 0.00 85 SER A N 14
ATOM 20370 C CA . SER A 1 85 ? 11.976 4.922 0.838 1.00 0.00 85 SER A CA 14
ATOM 20371 C C . SER A 1 85 ? 12.692 6.253 0.624 1.00 0.00 85 SER A C 14
ATOM 20372 O O . SER A 1 85 ? 13.721 6.495 1.258 1.00 0.00 85 SER A O 14
ATOM 20380 N N . GLN A 1 86 ? 12.205 7.092 -0.289 1.00 0.00 86 GLN A N 14
ATOM 20381 C CA . GLN A 1 86 ? 12.799 8.389 -0.616 1.00 0.00 86 GLN A CA 14
ATOM 20382 C C . GLN A 1 86 ? 11.783 9.520 -0.412 1.00 0.00 86 GLN A C 14
ATOM 20383 O O . GLN A 1 86 ? 10.596 9.331 -0.669 1.00 0.00 86 GLN A O 14
ATOM 20397 N N . MET A 1 87 ? 12.214 10.690 0.060 1.00 0.00 87 MET A N 14
ATOM 20398 C CA . MET A 1 87 ? 11.340 11.858 0.162 1.00 0.00 87 MET A CA 14
ATOM 20399 C C . MET A 1 87 ? 10.854 12.317 -1.230 1.00 0.00 87 MET A C 14
ATOM 20400 O O . MET A 1 87 ? 11.423 11.921 -2.252 1.00 0.00 87 MET A O 14
ATOM 20414 N N . LEU A 1 88 ? 9.817 13.168 -1.281 1.00 0.00 88 LEU A N 14
ATOM 20415 C CA . LEU A 1 88 ? 9.208 13.662 -2.519 1.00 0.00 88 LEU A CA 14
ATOM 20416 C C . LEU A 1 88 ? 8.825 15.134 -2.415 1.00 0.00 88 LEU A C 14
ATOM 20417 O O . LEU A 1 88 ? 8.828 15.722 -1.329 1.00 0.00 88 LEU A O 14
ATOM 20433 N N . SER A 1 89 ? 8.360 15.685 -3.533 1.00 0.00 89 SER A N 14
ATOM 20434 C CA . SER A 1 89 ? 7.869 17.034 -3.708 1.00 0.00 89 SER A CA 14
ATOM 20435 C C . SER A 1 89 ? 6.331 17.128 -3.677 1.00 0.00 89 SER A C 14
ATOM 20436 O O . SER A 1 89 ? 5.668 17.141 -4.717 1.00 0.00 89 SER A O 14
ATOM 20444 N N . ARG A 1 90 ? 5.751 17.167 -2.469 1.00 0.00 90 ARG A N 14
ATOM 20445 C CA . ARG A 1 90 ? 4.310 17.404 -2.263 1.00 0.00 90 ARG A CA 14
ATOM 20446 C C . ARG A 1 90 ? 3.380 16.507 -3.087 1.00 0.00 90 ARG A C 14
ATOM 20447 O O . ARG A 1 90 ? 2.704 16.997 -3.992 1.00 0.00 90 ARG A O 14
ATOM 20468 N N . TRP A 1 91 ? 3.401 15.195 -2.891 1.00 0.00 91 TRP A N 14
ATOM 20469 C CA . TRP A 1 91 ?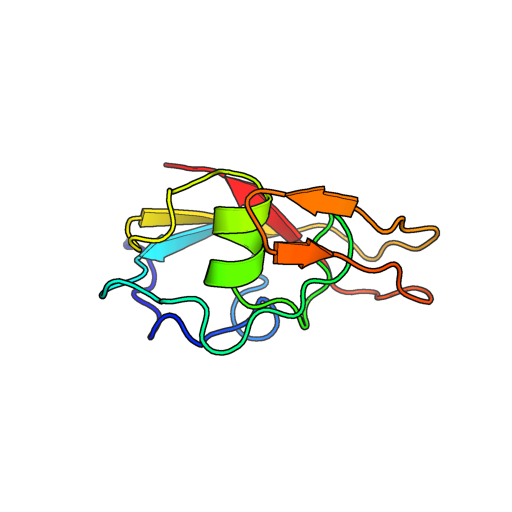 2.624 14.310 -3.742 1.00 0.00 91 TRP A CA 14
ATOM 20470 C C . TRP A 1 91 ? 1.190 14.269 -3.209 1.00 0.00 91 TRP A C 14
ATOM 20471 O O . TRP A 1 91 ? 0.899 13.659 -2.177 1.00 0.00 91 TRP A O 14
ATOM 20492 N N . SER A 1 92 ? 0.267 14.898 -3.941 1.00 0.00 92 SER A N 14
ATOM 20493 C CA . SER A 1 92 ? -1.148 15.020 -3.578 1.00 0.00 92 SER A CA 14
ATOM 20494 C C . SER A 1 92 ? -1.920 13.721 -3.876 1.00 0.00 92 SER A C 14
ATOM 20495 O O . SER A 1 92 ? -3.096 13.733 -4.247 1.00 0.00 92 SER A O 14
ATOM 20503 N N . ALA A 1 93 ? -1.235 12.594 -3.726 1.00 0.00 93 ALA A N 14
ATOM 20504 C CA . ALA A 1 93 ? -1.686 11.231 -3.805 1.00 0.00 93 ALA A CA 14
ATOM 20505 C C . ALA A 1 93 ? -0.660 10.502 -2.949 1.00 0.00 93 ALA A C 14
ATOM 20506 O O . ALA A 1 93 ? 0.498 10.351 -3.349 1.00 0.00 93 ALA A O 14
ATOM 20513 N N . SER A 1 94 ? -1.021 10.216 -1.708 1.00 0.00 94 SER A N 14
ATOM 20514 C CA . SER A 1 94 ? -0.236 9.426 -0.783 1.00 0.00 94 SER A CA 14
ATOM 20515 C C . SER A 1 94 ? -1.184 8.460 -0.077 1.00 0.00 94 SER A C 14
ATOM 20516 O O . SER A 1 94 ? -2.404 8.648 -0.113 1.00 0.00 94 SER A O 14
ATOM 20524 N N . PHE A 1 95 ? -0.637 7.446 0.585 1.00 0.00 95 PHE A N 14
ATOM 20525 C CA . PHE A 1 95 ? -1.387 6.418 1.274 1.00 0.00 95 PHE A CA 14
ATOM 20526 C C . PHE A 1 95 ? -0.563 5.827 2.407 1.00 0.00 95 PHE A C 14
ATOM 20527 O O . PHE A 1 95 ? 0.593 6.189 2.612 1.00 0.00 95 PHE A O 14
ATOM 20544 N N . THR A 1 96 ? -1.176 4.934 3.168 1.00 0.00 96 THR A N 14
ATOM 20545 C CA . THR A 1 96 ? -0.548 4.150 4.205 1.00 0.00 96 THR A CA 14
ATOM 20546 C C . THR A 1 96 ? -1.158 2.751 4.052 1.00 0.00 96 THR A C 14
ATOM 20547 O O . THR A 1 96 ? -2.304 2.604 3.612 1.00 0.00 96 THR A O 14
ATOM 20558 N N . VAL A 1 97 ? -0.363 1.714 4.293 1.00 0.00 97 VAL A N 14
ATOM 20559 C CA . VAL A 1 97 ? -0.775 0.326 4.138 1.00 0.00 97 VAL A CA 14
ATOM 20560 C C . VAL A 1 97 ? -0.967 -0.295 5.525 1.00 0.00 97 VAL A C 14
ATOM 20561 O O . VAL A 1 97 ? -0.296 0.097 6.483 1.00 0.00 97 VAL A O 14
ATOM 20574 N N . THR A 1 98 ? -1.891 -1.246 5.629 1.00 0.00 98 THR A N 14
ATOM 20575 C CA . THR A 1 98 ? -2.371 -1.916 6.832 1.00 0.00 98 THR A CA 14
ATOM 20576 C C . THR A 1 98 ? -2.819 -3.341 6.454 1.00 0.00 98 THR A C 14
ATOM 20577 O O . THR A 1 98 ? -2.705 -3.725 5.284 1.00 0.00 98 THR A O 14
ATOM 20588 N N . LEU A 1 99 ? -3.294 -4.139 7.418 1.00 0.00 99 LEU A N 14
ATOM 20589 C CA . LEU A 1 99 ? -3.882 -5.461 7.191 1.00 0.00 99 LEU A CA 14
ATOM 20590 C C . LEU A 1 99 ? -5.262 -5.581 7.817 1.00 0.00 99 LEU A C 14
ATOM 20591 O O . LEU A 1 99 ? -5.551 -4.900 8.803 1.00 0.00 99 LEU A O 14
ATOM 20607 N N . GLU A 1 100 ? -6.095 -6.447 7.236 1.00 0.00 100 GLU A N 14
ATOM 20608 C CA . GLU A 1 100 ? -7.406 -6.817 7.764 1.00 0.00 100 GLU A CA 14
ATOM 20609 C C . GLU A 1 100 ? -7.107 -7.935 8.749 1.00 0.00 100 GLU A C 14
ATOM 20610 O O . GLU A 1 100 ? -6.512 -8.957 8.332 1.00 0.00 100 GLU A O 14
ATOM 20623 N N . THR A 1 1 ? -15.394 -1.689 -0.252 1.00 0.00 1 THR A N 15
ATOM 20624 C CA . THR A 1 1 ? -16.404 -2.743 -0.062 1.00 0.00 1 THR A CA 15
ATOM 20625 C C . THR A 1 1 ? -16.404 -3.705 -1.270 1.00 0.00 1 THR A C 15
ATOM 20626 O O . THR A 1 1 ? -17.451 -4.045 -1.823 1.00 0.00 1 THR A O 15
ATOM 20638 N N . ALA A 1 2 ? -15.217 -4.119 -1.719 1.00 0.00 2 ALA A N 15
ATOM 20639 C CA . ALA A 1 2 ? -14.902 -5.169 -2.688 1.00 0.00 2 ALA A CA 15
ATOM 20640 C C . ALA A 1 2 ? -13.387 -5.083 -2.915 1.00 0.00 2 ALA A C 15
ATOM 20641 O O . ALA A 1 2 ? -12.881 -3.963 -3.049 1.00 0.00 2 ALA A O 15
ATOM 20648 N N . PRO A 1 3 ? -12.651 -6.201 -2.961 1.00 0.00 3 PRO A N 15
ATOM 20649 C CA . PRO A 1 3 ? -11.203 -6.169 -3.080 1.00 0.00 3 PRO A CA 15
ATOM 20650 C C . PRO A 1 3 ? -10.740 -5.943 -4.526 1.00 0.00 3 PRO A C 15
ATOM 20651 O O . PRO A 1 3 ? -11.548 -5.931 -5.467 1.00 0.00 3 PRO A O 15
ATOM 20662 N N . ILE A 1 4 ? -9.433 -5.733 -4.700 1.00 0.00 4 ILE A N 15
ATOM 20663 C CA . ILE A 1 4 ? -8.740 -5.621 -5.969 1.00 0.00 4 ILE A CA 15
ATOM 20664 C C . ILE A 1 4 ? -7.572 -6.607 -5.989 1.00 0.00 4 ILE A C 15
ATOM 20665 O O . ILE A 1 4 ? -6.602 -6.436 -5.253 1.00 0.00 4 ILE A O 15
ATOM 20681 N N . ALA A 1 5 ? -7.614 -7.613 -6.855 1.00 0.00 5 ALA A N 15
ATOM 20682 C CA . ALA A 1 5 ? -6.482 -8.506 -7.025 1.00 0.00 5 ALA A CA 15
ATOM 20683 C C . ALA A 1 5 ? -5.549 -7.786 -7.997 1.00 0.00 5 ALA A C 15
ATOM 20684 O O . ALA A 1 5 ? -5.962 -7.420 -9.101 1.00 0.00 5 ALA A O 15
ATOM 20691 N N . ILE A 1 6 ? -4.324 -7.495 -7.566 1.00 0.00 6 ILE A N 15
ATOM 20692 C CA . ILE A 1 6 ? -3.336 -6.709 -8.303 1.00 0.00 6 ILE A CA 15
ATOM 20693 C C . ILE A 1 6 ? -2.243 -7.640 -8.857 1.00 0.00 6 ILE A C 15
ATOM 20694 O O . ILE A 1 6 ? -2.292 -8.841 -8.601 1.00 0.00 6 ILE A O 15
ATOM 20710 N N . THR A 1 7 ? -1.281 -7.139 -9.642 1.00 0.00 7 THR A N 15
ATOM 20711 C CA . THR A 1 7 ? -0.288 -7.997 -10.314 1.00 0.00 7 THR A CA 15
ATOM 20712 C C . THR A 1 7 ? 1.030 -8.064 -9.523 1.00 0.00 7 THR A C 15
ATOM 20713 O O . THR A 1 7 ? 2.050 -8.523 -10.036 1.00 0.00 7 THR A O 15
ATOM 20724 N N . CYS A 1 8 ? 1.043 -7.572 -8.278 1.00 0.00 8 CYS A N 15
ATOM 20725 C CA . CYS A 1 8 ? 2.237 -7.439 -7.440 1.00 0.00 8 CYS A CA 15
ATOM 20726 C C . CYS A 1 8 ? 3.335 -6.567 -8.084 1.00 0.00 8 CYS A C 15
ATOM 20727 O O . CYS A 1 8 ? 4.495 -6.623 -7.691 1.00 0.00 8 CYS A O 15
ATOM 20734 N N . PHE A 1 9 ? 3.000 -5.782 -9.108 1.00 0.00 9 PHE A N 15
ATOM 20735 C CA . PHE A 1 9 ? 3.899 -4.807 -9.723 1.00 0.00 9 PHE A CA 15
ATOM 20736 C C . PHE A 1 9 ? 3.236 -3.419 -9.749 1.00 0.00 9 PHE A C 15
ATOM 20737 O O . PHE A 1 9 ? 3.873 -2.409 -10.035 1.00 0.00 9 PHE A O 15
ATOM 20754 N N . THR A 1 10 ? 1.946 -3.379 -9.417 1.00 0.00 10 THR A N 15
ATOM 20755 C CA . THR A 1 10 ? 1.034 -2.253 -9.343 1.00 0.00 10 THR A CA 15
ATOM 20756 C C . THR A 1 10 ? 1.568 -1.199 -8.361 1.00 0.00 10 THR A C 15
ATOM 20757 O O . THR A 1 10 ? 2.174 -1.550 -7.342 1.00 0.00 10 THR A O 15
ATOM 20768 N N . ARG A 1 11 ? 1.352 0.087 -8.643 1.00 0.00 11 ARG A N 15
ATOM 20769 C CA . ARG A 1 11 ? 1.755 1.205 -7.792 1.00 0.00 11 ARG A CA 15
ATOM 20770 C C . ARG A 1 11 ? 0.535 1.801 -7.100 1.00 0.00 11 ARG A C 15
ATOM 20771 O O . ARG A 1 11 ? -0.603 1.506 -7.464 1.00 0.00 11 ARG A O 15
ATOM 20792 N N . GLY A 1 12 ? 0.753 2.693 -6.137 1.00 0.00 12 GLY A N 15
ATOM 20793 C CA . GLY A 1 12 ? -0.335 3.430 -5.502 1.00 0.00 12 GLY A CA 15
ATOM 20794 C C . GLY A 1 12 ? -1.042 4.347 -6.505 1.00 0.00 12 GLY A C 15
ATOM 20795 O O . GLY A 1 12 ? -2.178 4.732 -6.273 1.00 0.00 12 GLY A O 15
ATOM 20799 N N . LEU A 1 13 ? -0.442 4.619 -7.668 1.00 0.00 13 LEU A N 15
ATOM 20800 C CA . LEU A 1 13 ? -1.022 5.452 -8.722 1.00 0.00 13 LEU A CA 15
ATOM 20801 C C . LEU A 1 13 ? -2.228 4.760 -9.351 1.00 0.00 13 LEU A C 15
ATOM 20802 O O . LEU A 1 13 ? -3.077 5.419 -9.957 1.00 0.00 13 LEU A O 15
ATOM 20818 N N . ASP A 1 14 ? -2.279 3.434 -9.260 1.00 0.00 14 ASP A N 15
ATOM 20819 C CA . ASP A 1 14 ? -3.396 2.618 -9.699 1.00 0.00 14 ASP A CA 15
ATOM 20820 C C . ASP A 1 14 ? -4.564 2.693 -8.718 1.00 0.00 14 ASP A C 15
ATOM 20821 O O . ASP A 1 14 ? -5.704 2.941 -9.122 1.00 0.00 14 ASP A O 15
ATOM 20830 N N . ILE A 1 15 ? -4.292 2.509 -7.423 1.00 0.00 15 ILE A N 15
ATOM 20831 C CA . ILE A 1 15 ? -5.293 2.399 -6.366 1.00 0.00 15 ILE A CA 15
ATOM 20832 C C . ILE A 1 15 ? -5.126 3.501 -5.319 1.00 0.00 15 ILE A C 15
ATOM 20833 O O . ILE A 1 15 ? -4.201 3.470 -4.508 1.00 0.00 15 ILE A O 15
ATOM 20849 N N . ARG A 1 16 ? -6.082 4.438 -5.290 1.00 0.00 16 ARG A N 15
ATOM 20850 C CA . ARG A 1 16 ? -6.073 5.614 -4.420 1.00 0.00 16 ARG A CA 15
ATOM 20851 C C . ARG A 1 16 ? -7.414 5.825 -3.714 1.00 0.00 16 ARG A C 15
ATOM 20852 O O . ARG A 1 16 ? -7.742 6.956 -3.341 1.00 0.00 16 ARG A O 15
ATOM 20873 N N . LYS A 1 17 ? -8.204 4.761 -3.553 1.00 0.00 17 LYS A N 15
ATOM 20874 C CA . LYS A 1 17 ? -9.518 4.846 -2.913 1.00 0.00 17 LYS A CA 15
ATOM 20875 C C . LYS A 1 17 ? -9.327 5.008 -1.407 1.00 0.00 17 LYS A C 15
ATOM 20876 O O . LYS A 1 17 ? -8.266 4.642 -0.901 1.00 0.00 17 LYS A O 15
ATOM 20895 N N . GLU A 1 18 ? -10.375 5.453 -0.706 1.00 0.00 18 GLU A N 15
ATOM 20896 C CA . GLU A 1 18 ? -10.438 5.667 0.743 1.00 0.00 18 GLU A CA 15
ATOM 20897 C C . GLU A 1 18 ? -9.690 4.544 1.456 1.00 0.00 18 GLU A C 15
ATOM 20898 O O . GLU A 1 18 ? -8.720 4.786 2.177 1.00 0.00 18 GLU A O 15
ATOM 20910 N N . LYS A 1 19 ? -10.136 3.316 1.213 1.00 0.00 19 LYS A N 15
ATOM 20911 C CA . LYS A 1 19 ? -9.507 2.093 1.663 1.00 0.00 19 LYS A CA 15
ATOM 20912 C C . LYS A 1 19 ? -9.756 1.093 0.551 1.00 0.00 19 LYS A C 15
ATOM 20913 O O . LYS A 1 19 ? -10.864 1.015 0.012 1.00 0.00 19 LYS A O 15
ATOM 20932 N N . ALA A 1 20 ? -8.712 0.385 0.158 1.00 0.00 20 ALA A N 15
ATOM 20933 C CA . ALA A 1 20 ? -8.688 -0.527 -0.958 1.00 0.00 20 ALA A CA 15
ATOM 20934 C C . ALA A 1 20 ? -8.000 -1.778 -0.458 1.00 0.00 20 ALA A C 15
ATOM 20935 O O . ALA A 1 20 ? -6.841 -1.751 -0.048 1.00 0.00 20 ALA A O 15
ATOM 20942 N N . ASP A 1 21 ? -8.752 -2.857 -0.466 1.00 0.00 21 ASP A N 15
ATOM 20943 C CA . ASP A 1 21 ? -8.391 -4.149 0.072 1.00 0.00 21 ASP A CA 15
ATOM 20944 C C . ASP A 1 21 ? -7.823 -4.878 -1.133 1.00 0.00 21 ASP A C 15
ATOM 20945 O O . ASP A 1 21 ? -8.506 -4.973 -2.153 1.00 0.00 21 ASP A O 15
ATOM 20954 N N . VAL A 1 22 ? -6.549 -5.262 -1.102 1.00 0.00 22 VAL A N 15
ATOM 20955 C CA . VAL A 1 22 ? -5.886 -5.849 -2.260 1.00 0.00 22 VAL A CA 15
ATOM 20956 C C . VAL A 1 22 ? -5.376 -7.259 -1.967 1.00 0.00 22 VAL A C 15
ATOM 20957 O O . VAL A 1 22 ? -5.150 -7.620 -0.810 1.00 0.00 22 VAL A O 15
ATOM 20970 N N . LEU A 1 23 ? -5.180 -8.046 -3.028 1.00 0.00 23 LEU A N 15
ATOM 20971 C CA . LEU A 1 23 ? -4.580 -9.376 -2.990 1.00 0.00 23 LEU A CA 15
ATOM 20972 C C . LEU A 1 23 ? -3.357 -9.311 -3.882 1.00 0.00 23 LEU A C 15
ATOM 20973 O O . LEU A 1 23 ? -3.456 -8.828 -5.015 1.00 0.00 23 LEU A O 15
ATOM 20989 N N . CYS A 1 24 ? -2.225 -9.796 -3.380 1.00 0.00 24 CYS A N 15
ATOM 20990 C CA . CYS A 1 24 ? -0.958 -9.817 -4.084 1.00 0.00 24 CYS A CA 15
ATOM 20991 C C . CYS A 1 24 ? -0.596 -11.282 -4.381 1.00 0.00 24 CYS A C 15
ATOM 20992 O O . CYS A 1 24 ? -0.047 -11.945 -3.499 1.00 0.00 24 CYS A O 15
ATOM 20999 N N . PRO A 1 25 ? -0.936 -11.812 -5.571 1.00 0.00 25 PRO A N 15
ATOM 21000 C CA . PRO A 1 25 ? -0.581 -13.162 -5.980 1.00 0.00 25 PRO A CA 15
ATOM 21001 C C . PRO A 1 25 ? 0.864 -13.275 -6.464 1.00 0.00 25 PRO A C 15
ATOM 21002 O O . PRO A 1 25 ? 1.423 -12.388 -7.121 1.00 0.00 25 PRO A O 15
ATOM 21013 N N . GLY A 1 26 ? 1.422 -14.460 -6.261 1.00 0.00 26 GLY A N 15
ATOM 21014 C CA . GLY A 1 26 ? 2.822 -14.730 -6.524 1.00 0.00 26 GLY A CA 15
ATOM 21015 C C . GLY A 1 26 ? 3.657 -14.226 -5.352 1.00 0.00 26 GLY A C 15
ATOM 21016 O O . GLY A 1 26 ? 3.147 -13.584 -4.435 1.00 0.00 26 GLY A O 15
ATOM 21020 N N . GLY A 1 27 ? 4.952 -14.524 -5.367 1.00 0.00 27 GLY A N 15
ATOM 21021 C CA . GLY A 1 27 ? 5.828 -14.226 -4.246 1.00 0.00 27 GLY A CA 15
ATOM 21022 C C . GLY A 1 27 ? 6.214 -12.761 -4.062 1.00 0.00 27 GLY A C 15
ATOM 21023 O O . GLY A 1 27 ? 6.546 -12.386 -2.943 1.00 0.00 27 GLY A O 15
ATOM 21027 N N . CYS A 1 28 ? 6.045 -11.922 -5.088 1.00 0.00 28 CYS A N 15
ATOM 21028 C CA . CYS A 1 28 ? 6.487 -10.531 -5.144 1.00 0.00 28 CYS A CA 15
ATOM 21029 C C . CYS A 1 28 ? 7.898 -10.348 -4.543 1.00 0.00 28 CYS A C 15
ATOM 21030 O O . CYS A 1 28 ? 8.048 -9.836 -3.430 1.00 0.00 28 CYS A O 15
ATOM 21037 N N . PRO A 1 29 ? 8.947 -10.747 -5.285 1.00 0.00 29 PRO A N 15
ATOM 21038 C CA . PRO A 1 29 ? 10.324 -10.627 -4.835 1.00 0.00 29 PRO A CA 15
ATOM 21039 C C . PRO A 1 29 ? 10.712 -9.158 -4.742 1.00 0.00 29 PRO A C 15
ATOM 21040 O O . PRO A 1 29 ? 10.248 -8.336 -5.540 1.00 0.00 29 PRO A O 15
ATOM 21051 N N . LEU A 1 30 ? 11.619 -8.841 -3.809 1.00 0.00 30 LEU A N 15
ATOM 21052 C CA . LEU A 1 30 ? 12.162 -7.497 -3.614 1.00 0.00 30 LEU A CA 15
ATOM 21053 C C . LEU A 1 30 ? 13.206 -7.246 -4.706 1.00 0.00 30 LEU A C 15
ATOM 21054 O O . LEU A 1 30 ? 14.405 -7.102 -4.450 1.00 0.00 30 LEU A O 15
ATOM 21070 N N . GLU A 1 31 ? 12.749 -7.240 -5.946 1.00 0.00 31 GLU A N 15
ATOM 21071 C CA . GLU A 1 31 ? 13.553 -7.154 -7.144 1.00 0.00 31 GLU A CA 15
ATOM 21072 C C . GLU A 1 31 ? 13.591 -5.694 -7.587 1.00 0.00 31 GLU A C 15
ATOM 21073 O O . GLU A 1 31 ? 14.664 -5.117 -7.776 1.00 0.00 31 GLU A O 15
ATOM 21085 N N . GLU A 1 32 ? 12.427 -5.051 -7.681 1.00 0.00 32 GLU A N 15
ATOM 21086 C CA . GLU A 1 32 ? 12.328 -3.631 -7.949 1.00 0.00 32 GLU A CA 15
ATOM 21087 C C . GLU A 1 32 ? 11.224 -3.120 -7.035 1.00 0.00 32 GLU A C 15
ATOM 21088 O O . GLU A 1 32 ? 10.061 -3.001 -7.429 1.00 0.00 32 GLU A O 15
ATOM 21100 N N . PHE A 1 33 ? 11.597 -2.738 -5.814 1.00 0.00 33 PHE A N 15
ATOM 21101 C CA . PHE A 1 33 ? 10.694 -2.119 -4.859 1.00 0.00 33 PHE A CA 15
ATOM 21102 C C . PHE A 1 33 ? 11.190 -0.693 -4.716 1.00 0.00 33 PHE A C 15
ATOM 21103 O O . PHE A 1 33 ? 12.280 -0.470 -4.187 1.00 0.00 33 PHE A O 15
ATOM 21120 N N . SER A 1 34 ? 10.381 0.257 -5.166 1.00 0.00 34 SER A N 15
ATOM 21121 C CA . SER A 1 34 ? 10.635 1.675 -5.037 1.00 0.00 34 SER A CA 15
ATOM 21122 C C . SER A 1 34 ? 9.519 2.187 -4.138 1.00 0.00 34 SER A C 15
ATOM 21123 O O . SER A 1 34 ? 8.352 1.797 -4.293 1.00 0.00 34 SER A O 15
ATOM 21131 N N . VAL A 1 35 ? 9.888 3.001 -3.158 1.00 0.00 35 VAL A N 15
ATOM 21132 C CA . VAL A 1 35 ? 9.001 3.487 -2.119 1.00 0.00 35 VAL A CA 15
ATOM 21133 C C . VAL A 1 35 ? 9.352 4.951 -1.891 1.00 0.00 35 VAL A C 15
ATOM 21134 O O . VAL A 1 35 ? 10.515 5.339 -2.006 1.00 0.00 35 VAL A O 15
ATOM 21147 N N . TYR A 1 36 ? 8.360 5.771 -1.557 1.00 0.00 36 TYR A N 15
ATOM 21148 C CA . TYR A 1 36 ? 8.548 7.202 -1.439 1.00 0.00 36 TYR A CA 15
ATOM 21149 C C . TYR A 1 36 ? 7.859 7.672 -0.163 1.00 0.00 36 TYR A C 15
ATOM 21150 O O . TYR A 1 36 ? 6.634 7.774 -0.136 1.00 0.00 36 TYR A O 15
ATOM 21168 N N . GLY A 1 37 ? 8.646 7.920 0.886 1.00 0.00 37 GLY A N 15
ATOM 21169 C CA . GLY A 1 37 ? 8.199 8.256 2.230 1.00 0.00 37 GLY A CA 15
ATOM 21170 C C . GLY A 1 37 ? 8.062 6.988 3.075 1.00 0.00 37 GLY A C 15
ATOM 21171 O O . GLY A 1 37 ? 7.838 5.903 2.537 1.00 0.00 37 GLY A O 15
ATOM 21175 N N . ASN A 1 38 ? 8.248 7.100 4.395 1.00 0.00 38 ASN A N 15
ATOM 21176 C CA . ASN A 1 38 ? 8.019 5.997 5.328 1.00 0.00 38 ASN A CA 15
ATOM 21177 C C . ASN A 1 38 ? 6.608 6.185 5.877 1.00 0.00 38 ASN A C 15
ATOM 21178 O O . ASN A 1 38 ? 6.240 7.322 6.194 1.00 0.00 38 ASN A O 15
ATOM 21189 N N . ILE A 1 39 ? 5.846 5.099 6.048 1.00 0.00 39 ILE A N 15
ATOM 21190 C CA . ILE A 1 39 ? 4.434 5.105 6.441 1.00 0.00 39 ILE A CA 15
ATOM 21191 C C . ILE A 1 39 ? 3.550 5.807 5.411 1.00 0.00 39 ILE A C 15
ATOM 21192 O O . ILE A 1 39 ? 2.612 5.184 4.914 1.00 0.00 39 ILE A O 15
ATOM 21208 N N . VAL A 1 40 ? 3.763 7.094 5.157 1.00 0.00 40 VAL A N 15
ATOM 21209 C CA . VAL A 1 40 ? 3.084 7.808 4.105 1.00 0.00 40 VAL A CA 15
ATOM 21210 C C . VAL A 1 40 ? 3.885 7.447 2.870 1.00 0.00 40 VAL A C 15
ATOM 21211 O O . VAL A 1 40 ? 4.987 7.955 2.669 1.00 0.00 40 VAL A O 15
ATOM 21224 N N . TYR A 1 41 ? 3.324 6.553 2.077 1.00 0.00 41 TYR A N 15
ATOM 21225 C CA . TYR A 1 41 ? 3.842 6.150 0.798 1.00 0.00 41 TYR A CA 15
ATOM 21226 C C . TYR A 1 41 ? 3.147 7.048 -0.213 1.00 0.00 41 TYR A C 15
ATOM 21227 O O . TYR A 1 41 ? 1.921 7.039 -0.320 1.00 0.00 41 TYR A O 15
ATOM 21245 N N . ALA A 1 42 ? 3.887 7.918 -0.897 1.00 0.00 42 ALA A N 15
ATOM 21246 C CA . ALA A 1 42 ? 3.288 8.706 -1.963 1.00 0.00 42 ALA A CA 15
ATOM 21247 C C . ALA A 1 42 ? 2.857 7.772 -3.094 1.00 0.00 42 ALA A C 15
ATOM 21248 O O . ALA A 1 42 ? 3.414 6.680 -3.250 1.00 0.00 42 ALA A O 15
ATOM 21255 N N . SER A 1 43 ? 1.928 8.256 -3.920 1.00 0.00 43 SER A N 15
ATOM 21256 C CA . SER A 1 43 ? 1.251 7.540 -4.997 1.00 0.00 43 SER A CA 15
ATOM 21257 C C . SER A 1 43 ? 2.188 6.638 -5.820 1.00 0.00 43 SER A C 15
ATOM 21258 O O . SER A 1 43 ? 1.866 5.481 -6.076 1.00 0.00 43 SER A O 15
ATOM 21266 N N . VAL A 1 44 ? 3.363 7.133 -6.214 1.00 0.00 44 VAL A N 15
ATOM 21267 C CA . VAL A 1 44 ? 4.299 6.433 -7.096 1.00 0.00 44 VAL A CA 15
ATOM 21268 C C . VAL A 1 44 ? 4.869 5.130 -6.494 1.00 0.00 44 VAL A C 15
ATOM 21269 O O . VAL A 1 44 ? 5.339 4.279 -7.247 1.00 0.00 44 VAL A O 15
ATOM 21282 N N . SER A 1 45 ? 4.797 4.927 -5.175 1.00 0.00 45 SER A N 15
ATOM 21283 C CA . SER A 1 45 ? 5.360 3.750 -4.518 1.00 0.00 45 SER A CA 15
ATOM 21284 C C . SER A 1 45 ? 4.709 2.452 -5.017 1.00 0.00 45 SER A C 15
ATOM 21285 O O . SER A 1 45 ? 3.496 2.411 -5.248 1.00 0.00 45 SER A O 15
ATOM 21293 N N . SER A 1 46 ? 5.503 1.384 -5.151 1.00 0.00 46 SER A N 15
ATOM 21294 C CA . SER A 1 46 ? 4.991 0.056 -5.480 1.00 0.00 46 SER A CA 15
ATOM 21295 C C . SER A 1 46 ? 4.098 -0.381 -4.311 1.00 0.00 46 SER A C 15
ATOM 21296 O O . SER A 1 46 ? 4.417 -0.085 -3.156 1.00 0.00 46 SER A O 15
ATOM 21304 N N . ILE A 1 47 ? 3.010 -1.108 -4.583 1.00 0.00 47 ILE A N 15
ATOM 21305 C CA . ILE A 1 47 ? 2.147 -1.657 -3.542 1.00 0.00 47 ILE A CA 15
ATOM 21306 C C . ILE A 1 47 ? 2.957 -2.671 -2.726 1.00 0.00 47 ILE A C 15
ATOM 21307 O O . ILE A 1 47 ? 2.983 -2.536 -1.504 1.00 0.00 47 ILE A O 15
ATOM 21323 N N . CYS A 1 48 ? 3.657 -3.634 -3.349 1.00 0.00 48 CYS A N 15
ATOM 21324 C CA . CYS A 1 48 ? 4.534 -4.537 -2.600 1.00 0.00 48 CYS A CA 15
ATOM 21325 C C . CYS A 1 48 ? 5.609 -3.756 -1.857 1.00 0.00 48 CYS A C 15
ATOM 21326 O O . CYS A 1 48 ? 5.874 -4.049 -0.694 1.00 0.00 48 CYS A O 15
ATOM 21333 N N . GLY A 1 49 ? 6.221 -2.775 -2.532 1.00 0.00 49 GLY A N 15
ATOM 21334 C CA . GLY A 1 49 ? 7.255 -1.933 -1.956 1.00 0.00 49 GLY A CA 15
ATOM 21335 C C . GLY A 1 49 ? 6.780 -1.355 -0.633 1.00 0.00 49 GLY A C 15
ATOM 21336 O O . GLY A 1 49 ? 7.392 -1.602 0.403 1.00 0.00 49 GLY A O 15
ATOM 21340 N N . ALA A 1 50 ? 5.672 -0.617 -0.667 1.00 0.00 50 ALA A N 15
ATOM 21341 C CA . ALA A 1 50 ? 5.048 -0.034 0.505 1.00 0.00 50 ALA A CA 15
ATOM 21342 C C . ALA A 1 50 ? 4.688 -1.109 1.531 1.00 0.00 50 ALA A C 15
ATOM 21343 O O . ALA A 1 50 ? 4.951 -0.916 2.713 1.00 0.00 50 ALA A O 15
ATOM 21350 N N . ALA A 1 51 ? 4.073 -2.217 1.108 1.00 0.00 51 ALA A N 15
ATOM 21351 C CA . ALA A 1 51 ? 3.573 -3.262 1.994 1.00 0.00 51 ALA A CA 15
ATOM 21352 C C . ALA A 1 51 ? 4.706 -3.890 2.800 1.00 0.00 51 ALA A C 15
ATOM 21353 O O . ALA A 1 51 ? 4.647 -3.923 4.028 1.00 0.00 51 ALA A O 15
ATOM 21360 N N . VAL A 1 52 ? 5.715 -4.432 2.128 1.00 0.00 52 VAL A N 15
ATOM 21361 C CA . VAL A 1 52 ? 6.860 -5.045 2.781 1.00 0.00 52 VAL A CA 15
ATOM 21362 C C . VAL A 1 52 ? 7.682 -3.979 3.536 1.00 0.00 52 VAL A C 15
ATOM 21363 O O . VAL A 1 52 ? 8.184 -4.280 4.615 1.00 0.00 52 VAL A O 15
ATOM 21376 N N . HIS A 1 53 ? 7.785 -2.727 3.057 1.00 0.00 53 HIS A N 15
ATOM 21377 C CA . HIS A 1 53 ? 8.452 -1.644 3.802 1.00 0.00 53 HIS A CA 15
ATOM 21378 C C . HIS A 1 53 ? 7.734 -1.422 5.130 1.00 0.00 53 HIS A C 15
ATOM 21379 O O . HIS A 1 53 ? 8.352 -1.449 6.192 1.00 0.00 53 HIS A O 15
ATOM 21393 N N . ARG A 1 54 ? 6.412 -1.246 5.086 1.00 0.00 54 ARG A N 15
ATOM 21394 C CA . ARG A 1 54 ? 5.550 -1.145 6.259 1.00 0.00 54 ARG A CA 15
ATOM 21395 C C . ARG A 1 54 ? 5.686 -2.381 7.142 1.00 0.00 54 ARG A C 15
ATOM 21396 O O . ARG A 1 54 ? 5.478 -2.263 8.350 1.00 0.00 54 ARG A O 15
ATOM 21417 N N . GLY A 1 55 ? 6.003 -3.541 6.576 1.00 0.00 55 GLY A N 15
ATOM 21418 C CA . GLY A 1 55 ? 6.092 -4.793 7.300 1.00 0.00 55 GLY A CA 15
ATOM 21419 C C . GLY A 1 55 ? 4.730 -5.466 7.424 1.00 0.00 55 GLY A C 15
ATOM 21420 O O . GLY A 1 55 ? 4.439 -6.076 8.456 1.00 0.00 55 GLY A O 15
ATOM 21424 N N . VAL A 1 56 ? 3.870 -5.318 6.413 1.00 0.00 56 VAL A N 15
ATOM 21425 C CA . VAL A 1 56 ? 2.583 -5.997 6.328 1.00 0.00 56 VAL A CA 15
ATOM 21426 C C . VAL A 1 56 ? 2.850 -7.491 6.104 1.00 0.00 56 VAL A C 15
ATOM 21427 O O . VAL A 1 56 ? 2.622 -8.308 6.998 1.00 0.00 56 VAL A O 15
ATOM 21440 N N . ILE A 1 57 ? 3.415 -7.818 4.943 1.00 0.00 57 ILE A N 15
ATOM 21441 C CA . ILE A 1 57 ? 3.658 -9.158 4.423 1.00 0.00 57 ILE A CA 15
ATOM 21442 C C . ILE A 1 57 ? 5.158 -9.387 4.231 1.00 0.00 57 ILE A C 15
ATOM 21443 O O . ILE A 1 57 ? 5.952 -8.442 4.261 1.00 0.00 57 ILE A O 15
ATOM 21459 N N . SER A 1 58 ? 5.530 -10.648 4.039 1.00 0.00 58 SER A N 15
ATOM 21460 C CA . SER A 1 58 ? 6.873 -11.106 3.705 1.00 0.00 58 SER A CA 15
ATOM 21461 C C . SER A 1 58 ? 6.968 -11.243 2.176 1.00 0.00 58 SER A C 15
ATOM 21462 O O . SER A 1 58 ? 5.980 -10.995 1.475 1.00 0.00 58 SER A O 15
ATOM 21470 N N . ASN A 1 59 ? 8.147 -11.590 1.637 1.00 0.00 59 ASN A N 15
ATOM 21471 C CA . ASN A 1 59 ? 8.318 -11.886 0.207 1.00 0.00 59 ASN A CA 15
ATOM 21472 C C . ASN A 1 59 ? 7.641 -13.240 -0.047 1.00 0.00 59 ASN A C 15
ATOM 21473 O O . ASN A 1 59 ? 8.283 -14.288 -0.138 1.00 0.00 59 ASN A O 15
ATOM 21484 N N . SER A 1 60 ? 6.313 -13.236 -0.040 1.00 0.00 60 SER A N 15
ATOM 21485 C CA . SER A 1 60 ? 5.440 -14.372 -0.253 1.00 0.00 60 SER A CA 15
ATOM 21486 C C . SER A 1 60 ? 4.138 -13.962 -0.959 1.00 0.00 60 SER A C 15
ATOM 21487 O O . SER A 1 60 ? 3.432 -14.840 -1.463 1.00 0.00 60 SER A O 15
ATOM 21495 N N . GLY A 1 61 ? 3.810 -12.665 -1.032 1.00 0.00 61 GLY A N 15
ATOM 21496 C CA . GLY A 1 61 ? 2.521 -12.217 -1.551 1.00 0.00 61 GLY A CA 15
ATOM 21497 C C . GLY A 1 61 ? 1.546 -12.202 -0.368 1.00 0.00 61 GLY A C 15
ATOM 21498 O O . GLY A 1 61 ? 1.980 -12.362 0.777 1.00 0.00 61 GLY A O 15
ATOM 21502 N N . GLY A 1 62 ? 0.257 -11.954 -0.600 1.00 0.00 62 GLY A N 15
ATOM 21503 C CA . GLY A 1 62 ? -0.767 -12.041 0.440 1.00 0.00 62 GLY A CA 15
ATOM 21504 C C . GLY A 1 62 ? -1.802 -10.920 0.352 1.00 0.00 62 GLY A C 15
ATOM 21505 O O . GLY A 1 62 ? -1.730 -10.087 -0.560 1.00 0.00 62 GLY A O 15
ATOM 21509 N N . PRO A 1 63 ? -2.787 -10.902 1.266 1.00 0.00 63 PRO A N 15
ATOM 21510 C CA . PRO A 1 63 ? -3.755 -9.823 1.369 1.00 0.00 63 PRO A CA 15
ATOM 21511 C C . PRO A 1 63 ? -3.088 -8.601 2.007 1.00 0.00 63 PRO A C 15
ATOM 21512 O O . PRO A 1 63 ? -2.258 -8.731 2.909 1.00 0.00 63 PRO A O 15
ATOM 21523 N N . VAL A 1 64 ? -3.466 -7.404 1.567 1.00 0.00 64 VAL A N 15
ATOM 21524 C CA . VAL A 1 64 ? -2.967 -6.134 2.083 1.00 0.00 64 VAL A CA 15
ATOM 21525 C C . VAL A 1 64 ? -4.144 -5.145 2.043 1.00 0.00 64 VAL A C 15
ATOM 21526 O O . VAL A 1 64 ? -5.099 -5.355 1.297 1.00 0.00 64 VAL A O 15
ATOM 21539 N N . ARG A 1 65 ? -4.097 -4.035 2.786 1.00 0.00 65 ARG A N 15
ATOM 21540 C CA . ARG A 1 65 ? -5.132 -3.002 2.736 1.00 0.00 65 ARG A CA 15
ATOM 21541 C C . ARG A 1 65 ? -4.493 -1.628 2.660 1.00 0.00 65 ARG A C 15
ATOM 21542 O O . ARG A 1 65 ? -3.841 -1.179 3.603 1.00 0.00 65 ARG A O 15
ATOM 21563 N N . VAL A 1 66 ? -4.654 -0.970 1.521 1.00 0.00 66 VAL A N 15
ATOM 21564 C CA . VAL A 1 66 ? -4.101 0.342 1.229 1.00 0.00 66 VAL A CA 15
ATOM 21565 C C . VAL A 1 66 ? -5.153 1.398 1.597 1.00 0.00 66 VAL A C 15
ATOM 21566 O O . VAL A 1 66 ? -6.265 1.356 1.071 1.00 0.00 66 VAL A O 15
ATOM 21579 N N . TYR A 1 67 ? -4.827 2.358 2.460 1.00 0.00 67 TYR A N 15
ATOM 21580 C CA . TYR A 1 67 ? -5.672 3.500 2.806 1.00 0.00 67 TYR A CA 15
ATOM 21581 C C . TYR A 1 67 ? -5.102 4.720 2.092 1.00 0.00 67 TYR A C 15
ATOM 21582 O O . TYR A 1 67 ? -3.916 5.013 2.263 1.00 0.00 67 TYR A O 15
ATOM 21600 N N . SER A 1 68 ? -5.903 5.438 1.299 1.00 0.00 68 SER A N 15
ATOM 21601 C CA . SER A 1 68 ? -5.419 6.682 0.709 1.00 0.00 68 SER A CA 15
ATOM 21602 C C . SER A 1 68 ? -5.147 7.694 1.829 1.00 0.00 68 SER A C 15
ATOM 21603 O O . SER A 1 68 ? -5.726 7.614 2.919 1.00 0.00 68 SER A O 15
ATOM 21611 N N . LEU A 1 69 ? -4.264 8.655 1.577 1.00 0.00 69 LEU A N 15
ATOM 21612 C CA . LEU A 1 69 ? -3.839 9.684 2.521 1.00 0.00 69 LEU A CA 15
ATOM 21613 C C . LEU A 1 69 ? -3.817 11.007 1.747 1.00 0.00 69 LEU A C 15
ATOM 21614 O O . LEU A 1 69 ? -3.611 10.976 0.526 1.00 0.00 69 LEU A O 15
ATOM 21630 N N . PRO A 1 70 ? -4.059 12.163 2.386 1.00 0.00 70 PRO A N 15
ATOM 21631 C CA . PRO A 1 70 ? -4.099 13.435 1.680 1.00 0.00 70 PRO A CA 15
ATOM 21632 C C . PRO A 1 70 ? -2.785 13.795 0.978 1.00 0.00 70 PRO A C 15
ATOM 21633 O O . PRO A 1 70 ? -1.744 13.142 1.126 1.00 0.00 70 PRO A O 15
ATOM 21644 N N . GLY A 1 71 ? -2.855 14.846 0.161 1.00 0.00 71 GLY A N 15
ATOM 21645 C CA . GLY A 1 71 ? -1.691 15.421 -0.482 1.00 0.00 71 GLY A CA 15
ATOM 21646 C C . GLY A 1 71 ? -0.683 15.801 0.593 1.00 0.00 71 GLY A C 15
ATOM 21647 O O . GLY A 1 71 ? -1.068 16.377 1.615 1.00 0.00 71 GLY A O 15
ATOM 21651 N N . ARG A 1 72 ? 0.593 15.479 0.398 1.00 0.00 72 ARG A N 15
ATOM 21652 C CA . ARG A 1 72 ? 1.629 15.695 1.398 1.00 0.00 72 ARG A CA 15
ATOM 21653 C C . ARG A 1 72 ? 2.917 16.227 0.797 1.00 0.00 72 ARG A C 15
ATOM 21654 O O . ARG A 1 72 ? 3.127 16.219 -0.415 1.00 0.00 72 ARG A O 15
ATOM 21675 N N . GLU A 1 73 ? 3.772 16.721 1.680 1.00 0.00 73 GLU A N 15
ATOM 21676 C CA . GLU A 1 73 ? 5.095 17.273 1.482 1.00 0.00 73 GLU A CA 15
ATOM 21677 C C . GLU A 1 73 ? 5.882 17.007 2.772 1.00 0.00 73 GLU A C 15
ATOM 21678 O O . GLU A 1 73 ? 5.359 16.385 3.703 1.00 0.00 73 GLU A O 15
ATOM 21690 N N . ASN A 1 74 ? 7.138 17.468 2.838 1.00 0.00 74 ASN A N 15
ATOM 21691 C CA . ASN A 1 74 ? 8.049 17.241 3.966 1.00 0.00 74 ASN A CA 15
ATOM 21692 C C . ASN A 1 74 ? 8.030 15.766 4.385 1.00 0.00 74 ASN A C 15
ATOM 21693 O O . ASN A 1 74 ? 7.794 15.435 5.551 1.00 0.00 74 ASN A O 15
ATOM 21704 N N . TYR A 1 75 ? 8.205 14.885 3.395 1.00 0.00 75 TYR A N 15
ATOM 21705 C CA . TYR A 1 75 ? 8.329 13.443 3.570 1.00 0.00 75 TYR A CA 15
ATOM 21706 C C . TYR A 1 75 ? 9.720 13.120 4.149 1.00 0.00 75 TYR A C 15
ATOM 21707 O O . TYR A 1 75 ? 10.489 14.018 4.500 1.00 0.00 75 TYR A O 15
ATOM 21725 N N . SER A 1 76 ? 10.049 11.834 4.242 1.00 0.00 76 SER A N 15
ATOM 21726 C CA . SER A 1 76 ? 11.255 11.305 4.859 1.00 0.00 76 SER A CA 15
ATOM 21727 C C . SER A 1 76 ? 11.850 10.220 3.967 1.00 0.00 76 SER A C 15
ATOM 21728 O O . SER A 1 76 ? 11.187 9.764 3.033 1.00 0.00 76 SER A O 15
ATOM 21736 N N . SER A 1 77 ? 13.071 9.792 4.284 1.00 0.00 77 SER A N 15
ATOM 21737 C CA . SER A 1 77 ? 13.755 8.707 3.599 1.00 0.00 77 SER A CA 15
ATOM 21738 C C . SER A 1 77 ? 14.216 7.726 4.675 1.00 0.00 77 SER A C 15
ATOM 21739 O O . SER A 1 77 ? 14.920 8.131 5.606 1.00 0.00 77 SER A O 15
ATOM 21747 N N . VAL A 1 78 ? 13.822 6.456 4.588 1.00 0.00 78 VAL A N 15
ATOM 21748 C CA . VAL A 1 78 ? 14.079 5.442 5.612 1.00 0.00 78 VAL A CA 15
ATOM 21749 C C . VAL A 1 78 ? 14.166 4.069 4.941 1.00 0.00 78 VAL A C 15
ATOM 21750 O O . VAL A 1 78 ? 13.403 3.790 4.007 1.00 0.00 78 VAL A O 15
ATOM 21763 N N . ASP A 1 79 ? 14.983 3.171 5.488 1.00 0.00 79 ASP A N 15
ATOM 21764 C CA . ASP A 1 79 ? 15.105 1.790 5.034 1.00 0.00 79 ASP A CA 15
ATOM 21765 C C . ASP A 1 79 ? 14.358 0.890 6.011 1.00 0.00 79 ASP A C 15
ATOM 21766 O O . ASP A 1 79 ? 14.622 0.940 7.220 1.00 0.00 79 ASP A O 15
ATOM 21775 N N . ALA A 1 80 ? 13.417 0.088 5.516 1.00 0.00 80 ALA A N 15
ATOM 21776 C CA . ALA A 1 80 ? 12.707 -0.917 6.295 1.00 0.00 80 ALA A CA 15
ATOM 21777 C C . ALA A 1 80 ? 12.633 -2.191 5.459 1.00 0.00 80 ALA A C 15
ATOM 21778 O O . ALA A 1 80 ? 12.316 -2.132 4.271 1.00 0.00 80 ALA A O 15
ATOM 21785 N N . ASN A 1 81 ? 12.925 -3.338 6.076 1.00 0.00 81 ASN A N 15
ATOM 21786 C CA . ASN A 1 81 ? 13.020 -4.661 5.453 1.00 0.00 81 ASN A CA 15
ATOM 21787 C C . ASN A 1 81 ? 13.942 -4.677 4.218 1.00 0.00 81 ASN A C 15
ATOM 21788 O O . ASN A 1 81 ? 13.777 -5.507 3.320 1.00 0.00 81 ASN A O 15
ATOM 21799 N N . GLY A 1 82 ? 14.937 -3.780 4.172 1.00 0.00 82 GLY A N 15
ATOM 21800 C CA . GLY A 1 82 ? 15.909 -3.665 3.091 1.00 0.00 82 GLY A CA 15
ATOM 21801 C C . GLY A 1 82 ? 15.410 -2.798 1.935 1.00 0.00 82 GLY A C 15
ATOM 21802 O O . GLY A 1 82 ? 16.108 -2.655 0.924 1.00 0.00 82 GLY A O 15
ATOM 21806 N N . ILE A 1 83 ? 14.240 -2.179 2.061 1.00 0.00 83 ILE A N 15
ATOM 21807 C CA . ILE A 1 83 ? 13.582 -1.431 1.003 1.00 0.00 83 ILE A CA 15
ATOM 21808 C C . ILE A 1 83 ? 13.821 0.027 1.351 1.00 0.00 83 ILE A C 15
ATOM 21809 O O . ILE A 1 83 ? 13.634 0.411 2.506 1.00 0.00 83 ILE A O 15
ATOM 21825 N N . GLN A 1 84 ? 14.180 0.851 0.367 1.00 0.00 84 GLN A N 15
ATOM 21826 C CA . GLN A 1 84 ? 14.561 2.225 0.635 1.00 0.00 84 GLN A CA 15
ATOM 21827 C C . GLN A 1 84 ? 13.397 3.112 0.234 1.00 0.00 84 GLN A C 15
ATOM 21828 O O . GLN A 1 84 ? 12.891 2.999 -0.884 1.00 0.00 84 GLN A O 15
ATOM 21842 N N . SER A 1 85 ? 12.973 3.975 1.153 1.00 0.00 85 SER A N 15
ATOM 21843 C CA . SER A 1 85 ? 11.963 4.980 0.890 1.00 0.00 85 SER A CA 15
ATOM 21844 C C . SER A 1 85 ? 12.676 6.320 0.750 1.00 0.00 85 SER A C 15
ATOM 21845 O O . SER A 1 85 ? 13.690 6.534 1.418 1.00 0.00 85 SER A O 15
ATOM 21853 N N . GLN A 1 86 ? 12.177 7.210 -0.108 1.00 0.00 86 GLN A N 15
ATOM 21854 C CA . GLN A 1 86 ? 12.788 8.510 -0.369 1.00 0.00 86 GLN A CA 15
ATOM 21855 C C . GLN A 1 86 ? 11.740 9.624 -0.285 1.00 0.00 86 GLN A C 15
ATOM 21856 O O . GLN A 1 86 ? 10.578 9.404 -0.626 1.00 0.00 86 GLN A O 15
ATOM 21870 N N . MET A 1 87 ? 12.126 10.808 0.193 1.00 0.00 87 MET A N 15
ATOM 21871 C CA . MET A 1 87 ? 11.224 11.953 0.309 1.00 0.00 87 MET A CA 15
ATOM 21872 C C . MET A 1 87 ? 10.739 12.441 -1.070 1.00 0.00 87 MET A C 15
ATOM 21873 O O . MET A 1 87 ? 11.294 12.059 -2.100 1.00 0.00 87 MET A O 15
ATOM 21887 N N . LEU A 1 88 ? 9.717 13.310 -1.099 1.00 0.00 88 LEU A N 15
ATOM 21888 C CA . LEU A 1 88 ? 9.146 13.871 -2.325 1.00 0.00 88 LEU A CA 15
ATOM 21889 C C . LEU A 1 88 ? 8.829 15.352 -2.140 1.00 0.00 88 LEU A C 15
ATOM 21890 O O . LEU A 1 88 ? 8.758 15.859 -1.017 1.00 0.00 88 LEU A O 15
ATOM 21906 N N . SER A 1 89 ? 8.495 16.010 -3.246 1.00 0.00 89 SER A N 15
ATOM 21907 C CA . SER A 1 89 ? 8.242 17.430 -3.345 1.00 0.00 89 SER A CA 15
ATOM 21908 C C . SER A 1 89 ? 6.760 17.732 -3.623 1.00 0.00 89 SER A C 15
ATOM 21909 O O . SER A 1 89 ? 6.387 18.066 -4.748 1.00 0.00 89 SER A O 15
ATOM 21917 N N . ARG A 1 90 ? 5.907 17.643 -2.586 1.00 0.00 90 ARG A N 15
ATOM 21918 C CA . ARG A 1 90 ? 4.491 18.045 -2.686 1.00 0.00 90 ARG A CA 15
ATOM 21919 C C . ARG A 1 90 ? 3.678 17.147 -3.630 1.00 0.00 90 ARG A C 15
ATOM 21920 O O . ARG A 1 90 ? 3.237 17.579 -4.700 1.00 0.00 90 ARG A O 15
ATOM 21941 N N . TRP A 1 91 ? 3.580 15.857 -3.304 1.00 0.00 91 TRP A N 15
ATOM 21942 C CA . TRP A 1 91 ? 2.728 14.944 -4.055 1.00 0.00 91 TRP A CA 15
ATOM 21943 C C . TRP A 1 91 ? 1.300 15.071 -3.514 1.00 0.00 91 TRP A C 15
ATOM 21944 O O . TRP A 1 91 ? 1.018 14.683 -2.380 1.00 0.00 91 TRP A O 15
ATOM 21965 N N . SER A 1 92 ? 0.371 15.602 -4.307 1.00 0.00 92 SER A N 15
ATOM 21966 C CA . SER A 1 92 ? -1.016 15.815 -3.897 1.00 0.00 92 SER A CA 15
ATOM 21967 C C . SER A 1 92 ? -1.848 14.515 -3.951 1.00 0.00 92 SER A C 15
ATOM 21968 O O . SER A 1 92 ? -3.037 14.543 -4.280 1.00 0.00 92 SER A O 15
ATOM 21976 N N . ALA A 1 93 ? -1.229 13.369 -3.655 1.00 0.00 93 ALA A N 15
ATOM 21977 C CA . ALA A 1 93 ? -1.806 12.040 -3.643 1.00 0.00 93 ALA A CA 15
ATOM 21978 C C . ALA A 1 93 ? -0.835 11.151 -2.869 1.00 0.00 93 ALA A C 15
ATOM 21979 O O . ALA A 1 93 ? 0.276 10.891 -3.339 1.00 0.00 93 ALA A O 15
ATOM 21986 N N . SER A 1 94 ? -1.232 10.708 -1.681 1.00 0.00 94 SER A N 15
ATOM 21987 C CA . SER A 1 94 ? -0.449 9.785 -0.871 1.00 0.00 94 SER A CA 15
ATOM 21988 C C . SER A 1 94 ? -1.325 8.611 -0.423 1.00 0.00 94 SER A C 15
ATOM 21989 O O . SER A 1 94 ? -2.523 8.570 -0.724 1.00 0.00 94 SER A O 15
ATOM 21997 N N . PHE A 1 95 ? -0.734 7.651 0.283 1.00 0.00 95 PHE A N 15
ATOM 21998 C CA . PHE A 1 95 ? -1.409 6.530 0.905 1.00 0.00 95 PHE A CA 15
ATOM 21999 C C . PHE A 1 95 ? -0.575 6.022 2.078 1.00 0.00 95 PHE A C 15
ATOM 22000 O O . PHE A 1 95 ? 0.522 6.514 2.336 1.00 0.00 95 PHE A O 15
ATOM 22017 N N . THR A 1 96 ? -1.118 5.080 2.835 1.00 0.00 96 THR A N 15
ATOM 22018 C CA . THR A 1 96 ? -0.451 4.367 3.905 1.00 0.00 96 THR A CA 15
ATOM 22019 C C . THR A 1 96 ? -1.057 2.964 3.843 1.00 0.00 96 THR A C 15
ATOM 22020 O O . THR A 1 96 ? -2.241 2.808 3.535 1.00 0.00 96 THR A O 15
ATOM 22031 N N . VAL A 1 97 ? -0.236 1.930 3.981 1.00 0.00 97 VAL A N 15
ATOM 22032 C CA . VAL A 1 97 ? -0.689 0.556 3.830 1.00 0.00 97 VAL A CA 15
ATOM 22033 C C . VAL A 1 97 ? -0.759 -0.104 5.207 1.00 0.00 97 VAL A C 15
ATOM 22034 O O . VAL A 1 97 ? -0.026 0.277 6.121 1.00 0.00 97 VAL A O 15
ATOM 22047 N N . THR A 1 98 ? -1.646 -1.084 5.347 1.00 0.00 98 THR A N 15
ATOM 22048 C CA . THR A 1 98 ? -1.974 -1.762 6.587 1.00 0.00 98 THR A CA 15
ATOM 22049 C C . THR A 1 98 ? -2.347 -3.218 6.287 1.00 0.00 98 THR A C 15
ATOM 22050 O O . THR A 1 98 ? -2.416 -3.617 5.117 1.00 0.00 98 THR A O 15
ATOM 22061 N N . LEU A 1 99 ? -2.562 -4.009 7.340 1.00 0.00 99 LEU A N 15
ATOM 22062 C CA . LEU A 1 99 ? -3.063 -5.372 7.214 1.00 0.00 99 LEU A CA 15
ATOM 22063 C C . LEU A 1 99 ? -4.552 -5.279 6.878 1.00 0.00 99 LEU A C 15
ATOM 22064 O O . LEU A 1 99 ? -5.202 -4.276 7.201 1.00 0.00 99 LEU A O 15
ATOM 22080 N N . GLU A 1 100 ? -5.107 -6.320 6.262 1.00 0.00 100 GLU A N 15
ATOM 22081 C CA . GLU A 1 100 ? -6.539 -6.408 6.017 1.00 0.00 100 GLU A CA 15
ATOM 22082 C C . GLU A 1 100 ? -7.146 -7.093 7.234 1.00 0.00 100 GLU A C 15
ATOM 22083 O O . GLU A 1 100 ? -6.523 -8.030 7.771 1.00 0.00 100 GLU A O 15
ATOM 22096 N N . THR A 1 1 ? -18.371 -8.975 -1.492 1.00 0.00 1 THR A N 16
ATOM 22097 C CA . THR A 1 1 ? -17.232 -8.703 -0.610 1.00 0.00 1 THR A CA 16
ATOM 22098 C C . THR A 1 1 ? -16.082 -9.627 -1.010 1.00 0.00 1 THR A C 16
ATOM 22099 O O . THR A 1 1 ? -16.214 -10.849 -0.972 1.00 0.00 1 THR A O 16
ATOM 22111 N N . ALA A 1 2 ? -14.996 -9.025 -1.484 1.00 0.00 2 ALA A N 16
ATOM 22112 C CA . ALA A 1 2 ? -13.746 -9.641 -1.896 1.00 0.00 2 ALA A CA 16
ATOM 22113 C C . ALA A 1 2 ? -12.747 -8.489 -2.094 1.00 0.00 2 ALA A C 16
ATOM 22114 O O . ALA A 1 2 ? -13.189 -7.359 -2.330 1.00 0.00 2 ALA A O 16
ATOM 22121 N N . PRO A 1 3 ? -11.435 -8.733 -2.006 1.00 0.00 3 PRO A N 16
ATOM 22122 C CA . PRO A 1 3 ? -10.413 -7.737 -2.304 1.00 0.00 3 PRO A CA 16
ATOM 22123 C C . PRO A 1 3 ? -10.391 -7.369 -3.800 1.00 0.00 3 PRO A C 16
ATOM 22124 O O . PRO A 1 3 ? -11.211 -7.840 -4.596 1.00 0.00 3 PRO A O 16
ATOM 22135 N N . ILE A 1 4 ? -9.406 -6.566 -4.194 1.00 0.00 4 ILE A N 16
ATOM 22136 C CA . ILE A 1 4 ? -9.130 -6.149 -5.557 1.00 0.00 4 ILE A CA 16
ATOM 22137 C C . ILE A 1 4 ? -7.866 -6.918 -5.903 1.00 0.00 4 ILE A C 16
ATOM 22138 O O . ILE A 1 4 ? -6.904 -6.971 -5.128 1.00 0.00 4 ILE A O 16
ATOM 22154 N N . ALA A 1 5 ? -7.872 -7.518 -7.084 1.00 0.00 5 ALA A N 16
ATOM 22155 C CA . ALA A 1 5 ? -6.756 -8.307 -7.538 1.00 0.00 5 ALA A CA 16
ATOM 22156 C C . ALA A 1 5 ? -5.749 -7.332 -8.133 1.00 0.00 5 ALA A C 16
ATOM 22157 O O . ALA A 1 5 ? -5.988 -6.755 -9.201 1.00 0.00 5 ALA A O 16
ATOM 22164 N N . ILE A 1 6 ? -4.647 -7.098 -7.427 1.00 0.00 6 ILE A N 16
ATOM 22165 C CA . ILE A 1 6 ? -3.533 -6.302 -7.929 1.00 0.00 6 ILE A CA 16
ATOM 22166 C C . ILE A 1 6 ? -2.500 -7.328 -8.418 1.00 0.00 6 ILE A C 16
ATOM 22167 O O . ILE A 1 6 ? -2.578 -8.493 -8.033 1.00 0.00 6 ILE A O 16
ATOM 22183 N N . THR A 1 7 ? -1.559 -6.963 -9.289 1.00 0.00 7 THR A N 16
ATOM 22184 C CA . THR A 1 7 ? -0.655 -7.953 -9.893 1.00 0.00 7 THR A CA 16
ATOM 22185 C C . THR A 1 7 ? 0.743 -7.959 -9.268 1.00 0.00 7 THR A C 16
ATOM 22186 O O . THR A 1 7 ? 1.662 -8.542 -9.835 1.00 0.00 7 THR A O 16
ATOM 22197 N N . CYS A 1 8 ? 0.922 -7.319 -8.111 1.00 0.00 8 CYS A N 16
ATOM 22198 C CA . CYS A 1 8 ? 2.219 -7.125 -7.461 1.00 0.00 8 CYS A CA 16
ATOM 22199 C C . CYS A 1 8 ? 3.161 -6.185 -8.251 1.00 0.00 8 CYS A C 16
ATOM 22200 O O . CYS A 1 8 ? 4.344 -6.089 -7.948 1.00 0.00 8 CYS A O 16
ATOM 22207 N N . PHE A 1 9 ? 2.644 -5.448 -9.237 1.00 0.00 9 PHE A N 16
ATOM 22208 C CA . PHE A 1 9 ? 3.362 -4.404 -9.986 1.00 0.00 9 PHE A CA 16
ATOM 22209 C C . PHE A 1 9 ? 2.549 -3.097 -9.905 1.00 0.00 9 PHE A C 16
ATOM 22210 O O . PHE A 1 9 ? 2.951 -2.026 -10.356 1.00 0.00 9 PHE A O 16
ATOM 22227 N N . THR A 1 10 ? 1.347 -3.183 -9.349 1.00 0.00 10 THR A N 16
ATOM 22228 C CA . THR A 1 10 ? 0.405 -2.115 -9.132 1.00 0.00 10 THR A CA 16
ATOM 22229 C C . THR A 1 10 ? 0.995 -1.138 -8.104 1.00 0.00 10 THR A C 16
ATOM 22230 O O . THR A 1 10 ? 1.285 -1.522 -6.969 1.00 0.00 10 THR A O 16
ATOM 22241 N N . ARG A 1 11 ? 1.226 0.113 -8.497 1.00 0.00 11 ARG A N 16
ATOM 22242 C CA . ARG A 1 11 ? 1.662 1.185 -7.611 1.00 0.00 11 ARG A CA 16
ATOM 22243 C C . ARG A 1 11 ? 0.449 1.824 -6.936 1.00 0.00 11 ARG A C 16
ATOM 22244 O O . ARG A 1 11 ? -0.693 1.613 -7.354 1.00 0.00 11 ARG A O 16
ATOM 22265 N N . GLY A 1 12 ? 0.684 2.685 -5.946 1.00 0.00 12 GLY A N 16
ATOM 22266 C CA . GLY A 1 12 ? -0.351 3.482 -5.284 1.00 0.00 12 GLY A CA 16
ATOM 22267 C C . GLY A 1 12 ? -0.957 4.553 -6.203 1.00 0.00 12 GLY A C 16
ATOM 22268 O O . GLY A 1 12 ? -1.723 5.405 -5.753 1.00 0.00 12 GLY A O 16
ATOM 22272 N N . LEU A 1 13 ? -0.546 4.586 -7.471 1.00 0.00 13 LEU A N 16
ATOM 22273 C CA . LEU A 1 13 ? -1.082 5.421 -8.534 1.00 0.00 13 LEU A CA 16
ATOM 22274 C C . LEU A 1 13 ? -2.454 4.855 -8.912 1.00 0.00 13 LEU A C 16
ATOM 22275 O O . LEU A 1 13 ? -3.417 5.605 -9.075 1.00 0.00 13 LEU A O 16
ATOM 22291 N N . ASP A 1 14 ? -2.534 3.524 -9.019 1.00 0.00 14 ASP A N 16
ATOM 22292 C CA . ASP A 1 14 ? -3.697 2.766 -9.454 1.00 0.00 14 ASP A CA 16
ATOM 22293 C C . ASP A 1 14 ? -4.774 2.721 -8.386 1.00 0.00 14 ASP A C 16
ATOM 22294 O O . ASP A 1 14 ? -5.912 3.128 -8.634 1.00 0.00 14 ASP A O 16
ATOM 22303 N N . ILE A 1 15 ? -4.438 2.177 -7.215 1.00 0.00 15 ILE A N 16
ATOM 22304 C CA . ILE A 1 15 ? -5.384 1.938 -6.136 1.00 0.00 15 ILE A CA 16
ATOM 22305 C C . ILE A 1 15 ? -5.511 3.241 -5.353 1.00 0.00 15 ILE A C 16
ATOM 22306 O O . ILE A 1 15 ? -4.758 3.492 -4.415 1.00 0.00 15 ILE A O 16
ATOM 22322 N N . ARG A 1 16 ? -6.507 4.054 -5.715 1.00 0.00 16 ARG A N 16
ATOM 22323 C CA . ARG A 1 16 ? -6.793 5.322 -5.047 1.00 0.00 16 ARG A CA 16
ATOM 22324 C C . ARG A 1 16 ? -8.269 5.432 -4.690 1.00 0.00 16 ARG A C 16
ATOM 22325 O O . ARG A 1 16 ? -8.980 6.324 -5.151 1.00 0.00 16 ARG A O 16
ATOM 22346 N N . LYS A 1 17 ? -8.723 4.426 -3.945 1.00 0.00 17 LYS A N 16
ATOM 22347 C CA . LYS A 1 17 ? -10.048 4.336 -3.336 1.00 0.00 17 LYS A CA 16
ATOM 22348 C C . LYS A 1 17 ? -9.875 4.950 -1.941 1.00 0.00 17 LYS A C 16
ATOM 22349 O O . LYS A 1 17 ? -8.736 5.212 -1.546 1.00 0.00 17 LYS A O 16
ATOM 22368 N N . GLU A 1 18 ? -10.942 5.105 -1.149 1.00 0.00 18 GLU A N 16
ATOM 22369 C CA . GLU A 1 18 ? -10.800 5.556 0.245 1.00 0.00 18 GLU A CA 16
ATOM 22370 C C . GLU A 1 18 ? -9.837 4.576 0.925 1.00 0.00 18 GLU A C 16
ATOM 22371 O O . GLU A 1 18 ? -8.821 4.954 1.509 1.00 0.00 18 GLU A O 16
ATOM 22383 N N . LYS A 1 19 ? -10.168 3.293 0.804 1.00 0.00 19 LYS A N 16
ATOM 22384 C CA . LYS A 1 19 ? -9.364 2.168 1.225 1.00 0.00 19 LYS A CA 16
ATOM 22385 C C . LYS A 1 19 ? -9.697 1.047 0.254 1.00 0.00 19 LYS A C 16
ATOM 22386 O O . LYS A 1 19 ? -10.765 1.061 -0.368 1.00 0.00 19 LYS A O 16
ATOM 22405 N N . ALA A 1 20 ? -8.795 0.099 0.098 1.00 0.00 20 ALA A N 16
ATOM 22406 C CA . ALA A 1 20 ? -8.934 -1.023 -0.797 1.00 0.00 20 ALA A CA 16
ATOM 22407 C C . ALA A 1 20 ? -8.271 -2.198 -0.107 1.00 0.00 20 ALA A C 16
ATOM 22408 O O . ALA A 1 20 ? -7.151 -2.067 0.383 1.00 0.00 20 ALA A O 16
ATOM 22415 N N . ASP A 1 21 ? -8.934 -3.341 -0.117 1.00 0.00 21 ASP A N 16
ATOM 22416 C CA . ASP A 1 21 ? -8.412 -4.601 0.388 1.00 0.00 21 ASP A CA 16
ATOM 22417 C C . ASP A 1 21 ? -7.823 -5.209 -0.874 1.00 0.00 21 ASP A C 16
ATOM 22418 O O . ASP A 1 21 ? -8.566 -5.354 -1.840 1.00 0.00 21 ASP A O 16
ATOM 22427 N N . VAL A 1 22 ? -6.516 -5.455 -0.955 1.00 0.00 22 VAL A N 16
ATOM 22428 C CA . VAL A 1 22 ? -5.906 -5.915 -2.199 1.00 0.00 22 VAL A CA 16
ATOM 22429 C C . VAL A 1 22 ? -5.082 -7.181 -1.968 1.00 0.00 22 VAL A C 16
ATOM 22430 O O . VAL A 1 22 ? -4.399 -7.295 -0.952 1.00 0.00 22 VAL A O 16
ATOM 22443 N N . LEU A 1 23 ? -5.093 -8.097 -2.940 1.00 0.00 23 LEU A N 16
ATOM 22444 C CA . LEU A 1 23 ? -4.276 -9.310 -2.904 1.00 0.00 23 LEU A CA 16
ATOM 22445 C C . LEU A 1 23 ? -3.055 -9.117 -3.771 1.00 0.00 23 LEU A C 16
ATOM 22446 O O . LEU A 1 23 ? -3.183 -8.603 -4.883 1.00 0.00 23 LEU A O 16
ATOM 22462 N N . CYS A 1 24 ? -1.915 -9.625 -3.310 1.00 0.00 24 CYS A N 16
ATOM 22463 C CA . CYS A 1 24 ? -0.665 -9.632 -4.043 1.00 0.00 24 CYS A CA 16
ATOM 22464 C C . CYS A 1 24 ? -0.329 -11.096 -4.381 1.00 0.00 24 CYS A C 16
ATOM 22465 O O . CYS A 1 24 ? 0.391 -11.743 -3.614 1.00 0.00 24 CYS A O 16
ATOM 22472 N N . PRO A 1 25 ? -0.863 -11.645 -5.490 1.00 0.00 25 PRO A N 16
ATOM 22473 C CA . PRO A 1 25 ? -0.517 -12.971 -5.965 1.00 0.00 25 PRO A CA 16
ATOM 22474 C C . PRO A 1 25 ? 0.886 -12.976 -6.557 1.00 0.00 25 PRO A C 16
ATOM 22475 O O . PRO A 1 25 ? 1.306 -12.042 -7.244 1.00 0.00 25 PRO A O 16
ATOM 22486 N N . GLY A 1 26 ? 1.549 -14.109 -6.405 1.00 0.00 26 GLY A N 16
ATOM 22487 C CA . GLY A 1 26 ? 2.940 -14.301 -6.765 1.00 0.00 26 GLY A CA 16
ATOM 22488 C C . GLY A 1 26 ? 3.793 -14.058 -5.524 1.00 0.00 26 GLY A C 16
ATOM 22489 O O . GLY A 1 26 ? 3.268 -13.964 -4.410 1.00 0.00 26 GLY A O 16
ATOM 22493 N N . GLY A 1 27 ? 5.110 -13.997 -5.706 1.00 0.00 27 GLY A N 16
ATOM 22494 C CA . GLY A 1 27 ? 6.053 -13.790 -4.621 1.00 0.00 27 GLY A CA 16
ATOM 22495 C C . GLY A 1 27 ? 6.527 -12.348 -4.495 1.00 0.00 27 GLY A C 16
ATOM 22496 O O . GLY A 1 27 ? 7.026 -11.998 -3.427 1.00 0.00 27 GLY A O 16
ATOM 22500 N N . CYS A 1 28 ? 6.319 -11.510 -5.523 1.00 0.00 28 CYS A N 16
ATOM 22501 C CA . CYS A 1 28 ? 6.806 -10.136 -5.653 1.00 0.00 28 CYS A CA 16
ATOM 22502 C C . CYS A 1 28 ? 8.260 -10.015 -5.156 1.00 0.00 28 CYS A C 16
ATOM 22503 O O . CYS A 1 28 ? 8.486 -9.559 -4.030 1.00 0.00 28 CYS A O 16
ATOM 22510 N N . PRO A 1 29 ? 9.248 -10.478 -5.943 1.00 0.00 29 PRO A N 16
ATOM 22511 C CA . PRO A 1 29 ? 10.638 -10.522 -5.512 1.00 0.00 29 PRO A CA 16
ATOM 22512 C C . PRO A 1 29 ? 11.167 -9.105 -5.291 1.00 0.00 29 PRO A C 16
ATOM 22513 O O . PRO A 1 29 ? 10.709 -8.172 -5.953 1.00 0.00 29 PRO A O 16
ATOM 22524 N N . LEU A 1 30 ? 12.165 -8.944 -4.414 1.00 0.00 30 LEU A N 16
ATOM 22525 C CA . LEU A 1 30 ? 12.822 -7.665 -4.135 1.00 0.00 30 LEU A CA 16
ATOM 22526 C C . LEU A 1 30 ? 13.798 -7.362 -5.282 1.00 0.00 30 LEU A C 16
ATOM 22527 O O . LEU A 1 30 ? 15.014 -7.270 -5.100 1.00 0.00 30 LEU A O 16
ATOM 22543 N N . GLU A 1 31 ? 13.215 -7.206 -6.463 1.00 0.00 31 GLU A N 16
ATOM 22544 C CA . GLU A 1 31 ? 13.784 -6.900 -7.757 1.00 0.00 31 GLU A CA 16
ATOM 22545 C C . GLU A 1 31 ? 13.649 -5.394 -7.969 1.00 0.00 31 GLU A C 16
ATOM 22546 O O . GLU A 1 31 ? 14.631 -4.659 -7.872 1.00 0.00 31 GLU A O 16
ATOM 22558 N N . GLU A 1 32 ? 12.414 -4.925 -8.176 1.00 0.00 32 GLU A N 16
ATOM 22559 C CA . GLU A 1 32 ? 12.092 -3.516 -8.306 1.00 0.00 32 GLU A CA 16
ATOM 22560 C C . GLU A 1 32 ? 11.133 -3.111 -7.189 1.00 0.00 32 GLU A C 16
ATOM 22561 O O . GLU A 1 32 ? 9.911 -3.157 -7.360 1.00 0.00 32 GLU A O 16
ATOM 22573 N N . PHE A 1 33 ? 11.658 -2.703 -6.036 1.00 0.00 33 PHE A N 16
ATOM 22574 C CA . PHE A 1 33 ? 10.837 -2.156 -4.966 1.00 0.00 33 PHE A CA 16
ATOM 22575 C C . PHE A 1 33 ? 11.325 -0.729 -4.828 1.00 0.00 33 PHE A C 16
ATOM 22576 O O . PHE A 1 33 ? 12.444 -0.481 -4.380 1.00 0.00 33 PHE A O 16
ATOM 22593 N N . SER A 1 34 ? 10.459 0.216 -5.170 1.00 0.00 34 SER A N 16
ATOM 22594 C CA . SER A 1 34 ? 10.737 1.633 -5.117 1.00 0.00 34 SER A CA 16
ATOM 22595 C C . SER A 1 34 ? 9.615 2.210 -4.277 1.00 0.00 34 SER A C 16
ATOM 22596 O O . SER A 1 34 ? 8.427 1.962 -4.530 1.00 0.00 34 SER A O 16
ATOM 22604 N N . VAL A 1 35 ? 10.004 2.909 -3.220 1.00 0.00 35 VAL A N 16
ATOM 22605 C CA . VAL A 1 35 ? 9.103 3.433 -2.220 1.00 0.00 35 VAL A CA 16
ATOM 22606 C C . VAL A 1 35 ? 9.500 4.890 -1.998 1.00 0.00 35 VAL A C 16
ATOM 22607 O O . VAL A 1 35 ? 10.646 5.283 -2.246 1.00 0.00 35 VAL A O 16
ATOM 22620 N N . TYR A 1 36 ? 8.552 5.711 -1.554 1.00 0.00 36 TYR A N 16
ATOM 22621 C CA . TYR A 1 36 ? 8.746 7.138 -1.420 1.00 0.00 36 TYR A CA 16
ATOM 22622 C C . TYR A 1 36 ? 8.001 7.601 -0.170 1.00 0.00 36 TYR A C 16
ATOM 22623 O O . TYR A 1 36 ? 6.775 7.505 -0.133 1.00 0.00 36 TYR A O 16
ATOM 22641 N N . GLY A 1 37 ? 8.735 8.066 0.844 1.00 0.00 37 GLY A N 16
ATOM 22642 C CA . GLY A 1 37 ? 8.224 8.479 2.144 1.00 0.00 37 GLY A CA 16
ATOM 22643 C C . GLY A 1 37 ? 7.972 7.282 3.056 1.00 0.00 37 GLY A C 16
ATOM 22644 O O . GLY A 1 37 ? 7.709 6.181 2.563 1.00 0.00 37 GLY A O 16
ATOM 22648 N N . ASN A 1 38 ? 8.121 7.468 4.375 1.00 0.00 38 ASN A N 16
ATOM 22649 C CA . ASN A 1 38 ? 7.793 6.472 5.404 1.00 0.00 38 ASN A CA 16
ATOM 22650 C C . ASN A 1 38 ? 6.395 6.733 5.981 1.00 0.00 38 ASN A C 16
ATOM 22651 O O . ASN A 1 38 ? 6.072 7.883 6.296 1.00 0.00 38 ASN A O 16
ATOM 22662 N N . ILE A 1 39 ? 5.636 5.660 6.246 1.00 0.00 39 ILE A N 16
ATOM 22663 C CA . ILE A 1 39 ? 4.229 5.604 6.661 1.00 0.00 39 ILE A CA 16
ATOM 22664 C C . ILE A 1 39 ? 3.323 6.199 5.571 1.00 0.00 39 ILE A C 16
ATOM 22665 O O . ILE A 1 39 ? 2.372 5.534 5.150 1.00 0.00 39 ILE A O 16
ATOM 22681 N N . VAL A 1 40 ? 3.578 7.438 5.156 1.00 0.00 40 VAL A N 16
ATOM 22682 C CA . VAL A 1 40 ? 2.926 8.116 4.051 1.00 0.00 40 VAL A CA 16
ATOM 22683 C C . VAL A 1 40 ? 3.717 7.710 2.809 1.00 0.00 40 VAL A C 16
ATOM 22684 O O . VAL A 1 40 ? 4.742 8.316 2.482 1.00 0.00 40 VAL A O 16
ATOM 22697 N N . TYR A 1 41 ? 3.248 6.669 2.133 1.00 0.00 41 TYR A N 16
ATOM 22698 C CA . TYR A 1 41 ? 3.786 6.224 0.868 1.00 0.00 41 TYR A CA 16
ATOM 22699 C C . TYR A 1 41 ? 3.214 7.177 -0.166 1.00 0.00 41 TYR A C 16
ATOM 22700 O O . TYR A 1 41 ? 1.995 7.248 -0.322 1.00 0.00 41 TYR A O 16
ATOM 22718 N N . ALA A 1 42 ? 4.041 7.983 -0.828 1.00 0.00 42 ALA A N 16
ATOM 22719 C CA . ALA A 1 42 ? 3.518 8.794 -1.917 1.00 0.00 42 ALA A CA 16
ATOM 22720 C C . ALA A 1 42 ? 3.014 7.826 -2.989 1.00 0.00 42 ALA A C 16
ATOM 22721 O O . ALA A 1 42 ? 3.580 6.741 -3.163 1.00 0.00 42 ALA A O 16
ATOM 22728 N N . SER A 1 43 ? 1.997 8.248 -3.735 1.00 0.00 43 SER A N 16
ATOM 22729 C CA . SER A 1 43 ? 1.264 7.466 -4.722 1.00 0.00 43 SER A CA 16
ATOM 22730 C C . SER A 1 43 ? 2.163 6.642 -5.661 1.00 0.00 43 SER A C 16
ATOM 22731 O O . SER A 1 43 ? 1.841 5.495 -5.946 1.00 0.00 43 SER A O 16
ATOM 22739 N N . VAL A 1 44 ? 3.314 7.157 -6.098 1.00 0.00 44 VAL A N 16
ATOM 22740 C CA . VAL A 1 44 ? 4.223 6.452 -7.005 1.00 0.00 44 VAL A CA 16
ATOM 22741 C C . VAL A 1 44 ? 4.836 5.165 -6.410 1.00 0.00 44 VAL A C 16
ATOM 22742 O O . VAL A 1 44 ? 5.334 4.337 -7.172 1.00 0.00 44 VAL A O 16
ATOM 22755 N N . SER A 1 45 ? 4.789 4.959 -5.091 1.00 0.00 45 SER A N 16
ATOM 22756 C CA . SER A 1 45 ? 5.367 3.783 -4.448 1.00 0.00 45 SER A CA 16
ATOM 22757 C C . SER A 1 45 ? 4.676 2.492 -4.903 1.00 0.00 45 SER A C 16
ATOM 22758 O O . SER A 1 45 ? 3.459 2.468 -5.110 1.00 0.00 45 SER A O 16
ATOM 22766 N N . SER A 1 46 ? 5.451 1.410 -5.008 1.00 0.00 46 SER A N 16
ATOM 22767 C CA . SER A 1 46 ? 4.931 0.079 -5.292 1.00 0.00 46 SER A CA 16
ATOM 22768 C C . SER A 1 46 ? 4.024 -0.338 -4.129 1.00 0.00 46 SER A C 16
ATOM 22769 O O . SER A 1 46 ? 4.324 -0.007 -2.977 1.00 0.00 46 SER A O 16
ATOM 22777 N N . ILE A 1 47 ? 2.946 -1.085 -4.395 1.00 0.00 47 ILE A N 16
ATOM 22778 C CA . ILE A 1 47 ? 2.118 -1.628 -3.319 1.00 0.00 47 ILE A CA 16
ATOM 22779 C C . ILE A 1 47 ? 2.915 -2.716 -2.588 1.00 0.00 47 ILE A C 16
ATOM 22780 O O . ILE A 1 47 ? 2.857 -2.738 -1.360 1.00 0.00 47 ILE A O 16
ATOM 22796 N N . CYS A 1 48 ? 3.689 -3.567 -3.285 1.00 0.00 48 CYS A N 16
ATOM 22797 C CA . CYS A 1 48 ? 4.559 -4.530 -2.602 1.00 0.00 48 CYS A CA 16
ATOM 22798 C C . CYS A 1 48 ? 5.559 -3.773 -1.740 1.00 0.00 48 CYS A C 16
ATOM 22799 O O . CYS A 1 48 ? 5.704 -4.072 -0.557 1.00 0.00 48 CYS A O 16
ATOM 22806 N N . GLY A 1 49 ? 6.219 -2.784 -2.355 1.00 0.00 49 GLY A N 16
ATOM 22807 C CA . GLY A 1 49 ? 7.163 -1.895 -1.710 1.00 0.00 49 GLY A CA 16
ATOM 22808 C C . GLY A 1 49 ? 6.602 -1.386 -0.395 1.00 0.00 49 GLY A C 16
ATOM 22809 O O . GLY A 1 49 ? 7.170 -1.648 0.659 1.00 0.00 49 GLY A O 16
ATOM 22813 N N . ALA A 1 50 ? 5.470 -0.688 -0.459 1.00 0.00 50 ALA A N 16
ATOM 22814 C CA . ALA A 1 50 ? 4.801 -0.131 0.698 1.00 0.00 50 ALA A CA 16
ATOM 22815 C C . ALA A 1 50 ? 4.442 -1.205 1.725 1.00 0.00 50 ALA A C 16
ATOM 22816 O O . ALA A 1 50 ? 4.676 -1.000 2.912 1.00 0.00 50 ALA A O 16
ATOM 22823 N N . ALA A 1 51 ? 3.848 -2.322 1.297 1.00 0.00 51 ALA A N 16
ATOM 22824 C CA . ALA A 1 51 ? 3.350 -3.357 2.194 1.00 0.00 51 ALA A CA 16
ATOM 22825 C C . ALA A 1 51 ? 4.492 -3.973 2.993 1.00 0.00 51 ALA A C 16
ATOM 22826 O O . ALA A 1 51 ? 4.437 -4.010 4.224 1.00 0.00 51 ALA A O 16
ATOM 22833 N N . VAL A 1 52 ? 5.512 -4.475 2.305 1.00 0.00 52 VAL A N 16
ATOM 22834 C CA . VAL A 1 52 ? 6.641 -5.113 2.957 1.00 0.00 52 VAL A CA 16
ATOM 22835 C C . VAL A 1 52 ? 7.422 -4.074 3.781 1.00 0.00 52 VAL A C 16
ATOM 22836 O O . VAL A 1 52 ? 7.790 -4.372 4.913 1.00 0.00 52 VAL A O 16
ATOM 22849 N N . HIS A 1 53 ? 7.592 -2.832 3.306 1.00 0.00 53 HIS A N 16
ATOM 22850 C CA . HIS A 1 53 ? 8.234 -1.752 4.068 1.00 0.00 53 HIS A CA 16
ATOM 22851 C C . HIS A 1 53 ? 7.490 -1.472 5.379 1.00 0.00 53 HIS A C 16
ATOM 22852 O O . HIS A 1 53 ? 8.093 -1.430 6.454 1.00 0.00 53 HIS A O 16
ATOM 22866 N N . ARG A 1 54 ? 6.162 -1.331 5.317 1.00 0.00 54 ARG A N 16
ATOM 22867 C CA . ARG A 1 54 ? 5.299 -1.146 6.484 1.00 0.00 54 ARG A CA 16
ATOM 22868 C C . ARG A 1 54 ? 5.386 -2.348 7.427 1.00 0.00 54 ARG A C 16
ATOM 22869 O O . ARG A 1 54 ? 5.119 -2.184 8.615 1.00 0.00 54 ARG A O 16
ATOM 22890 N N . GLY A 1 55 ? 5.754 -3.534 6.943 1.00 0.00 55 GLY A N 16
ATOM 22891 C CA . GLY A 1 55 ? 5.740 -4.745 7.745 1.00 0.00 55 GLY A CA 16
ATOM 22892 C C . GLY A 1 55 ? 4.336 -5.335 7.803 1.00 0.00 55 GLY A C 16
ATOM 22893 O O . GLY A 1 55 ? 3.915 -5.826 8.852 1.00 0.00 55 GLY A O 16
ATOM 22897 N N . VAL A 1 56 ? 3.573 -5.205 6.716 1.00 0.00 56 VAL A N 16
ATOM 22898 C CA . VAL A 1 56 ? 2.265 -5.825 6.559 1.00 0.00 56 VAL A CA 16
ATOM 22899 C C . VAL A 1 56 ? 2.525 -7.314 6.353 1.00 0.00 56 VAL A C 16
ATOM 22900 O O . VAL A 1 56 ? 2.170 -8.136 7.192 1.00 0.00 56 VAL A O 16
ATOM 22913 N N . ILE A 1 57 ? 3.201 -7.642 5.259 1.00 0.00 57 ILE A N 16
ATOM 22914 C CA . ILE A 1 57 ? 3.620 -8.976 4.875 1.00 0.00 57 ILE A CA 16
ATOM 22915 C C . ILE A 1 57 ? 5.136 -8.946 4.702 1.00 0.00 57 ILE A C 16
ATOM 22916 O O . ILE A 1 57 ? 5.763 -7.884 4.737 1.00 0.00 57 ILE A O 16
ATOM 22932 N N . SER A 1 58 ? 5.738 -10.117 4.596 1.00 0.00 58 SER A N 16
ATOM 22933 C CA . SER A 1 58 ? 7.144 -10.299 4.285 1.00 0.00 58 SER A CA 16
ATOM 22934 C C . SER A 1 58 ? 7.243 -10.426 2.758 1.00 0.00 58 SER A C 16
ATOM 22935 O O . SER A 1 58 ? 6.220 -10.369 2.066 1.00 0.00 58 SER A O 16
ATOM 22943 N N . ASN A 1 59 ? 8.461 -10.537 2.221 1.00 0.00 59 ASN A N 16
ATOM 22944 C CA . ASN A 1 59 ? 8.734 -10.789 0.803 1.00 0.00 59 ASN A CA 16
ATOM 22945 C C . ASN A 1 59 ? 8.181 -12.172 0.405 1.00 0.00 59 ASN A C 16
ATOM 22946 O O . ASN A 1 59 ? 8.918 -13.144 0.228 1.00 0.00 59 ASN A O 16
ATOM 22957 N N . SER A 1 60 ? 6.858 -12.272 0.296 1.00 0.00 60 SER A N 16
ATOM 22958 C CA . SER A 1 60 ? 6.123 -13.503 0.066 1.00 0.00 60 SER A CA 16
ATOM 22959 C C . SER A 1 60 ? 4.851 -13.334 -0.775 1.00 0.00 60 SER A C 16
ATOM 22960 O O . SER A 1 60 ? 4.493 -14.273 -1.485 1.00 0.00 60 SER A O 16
ATOM 22968 N N . GLY A 1 61 ? 4.187 -12.172 -0.737 1.00 0.00 61 GLY A N 16
ATOM 22969 C CA . GLY A 1 61 ? 2.886 -11.945 -1.383 1.00 0.00 61 GLY A CA 16
ATOM 22970 C C . GLY A 1 61 ? 1.804 -12.023 -0.291 1.00 0.00 61 GLY A C 16
ATOM 22971 O O . GLY A 1 61 ? 2.163 -12.107 0.888 1.00 0.00 61 GLY A O 16
ATOM 22975 N N . GLY A 1 62 ? 0.506 -11.973 -0.617 1.00 0.00 62 GLY A N 16
ATOM 22976 C CA . GLY A 1 62 ? -0.566 -12.118 0.376 1.00 0.00 62 GLY A CA 16
ATOM 22977 C C . GLY A 1 62 ? -1.556 -10.947 0.386 1.00 0.00 62 GLY A C 16
ATOM 22978 O O . GLY A 1 62 ? -1.451 -10.048 -0.454 1.00 0.00 62 GLY A O 16
ATOM 22982 N N . PRO A 1 63 ? -2.543 -10.962 1.303 1.00 0.00 63 PRO A N 16
ATOM 22983 C CA . PRO A 1 63 ? -3.559 -9.928 1.427 1.00 0.00 63 PRO A CA 16
ATOM 22984 C C . PRO A 1 63 ? -3.011 -8.684 2.123 1.00 0.00 63 PRO A C 16
ATOM 22985 O O . PRO A 1 63 ? -2.170 -8.754 3.023 1.00 0.00 63 PRO A O 16
ATOM 22996 N N . VAL A 1 64 ? -3.538 -7.535 1.719 1.00 0.00 64 VAL A N 16
ATOM 22997 C CA . VAL A 1 64 ? -3.108 -6.213 2.145 1.00 0.00 64 VAL A CA 16
ATOM 22998 C C . VAL A 1 64 ? -4.355 -5.307 2.189 1.00 0.00 64 VAL A C 16
ATOM 22999 O O . VAL A 1 64 ? -5.412 -5.647 1.648 1.00 0.00 64 VAL A O 16
ATOM 23012 N N . ARG A 1 65 ? -4.266 -4.140 2.832 1.00 0.00 65 ARG A N 16
ATOM 23013 C CA . ARG A 1 65 ? -5.300 -3.108 2.853 1.00 0.00 65 ARG A CA 16
ATOM 23014 C C . ARG A 1 65 ? -4.624 -1.755 2.706 1.00 0.00 65 ARG A C 16
ATOM 23015 O O . ARG A 1 65 ? -3.967 -1.274 3.631 1.00 0.00 65 ARG A O 16
ATOM 23036 N N . VAL A 1 66 ? -4.764 -1.152 1.535 1.00 0.00 66 VAL A N 16
ATOM 23037 C CA . VAL A 1 66 ? -4.297 0.191 1.229 1.00 0.00 66 VAL A CA 16
ATOM 23038 C C . VAL A 1 66 ? -5.368 1.172 1.711 1.00 0.00 66 VAL A C 16
ATOM 23039 O O . VAL A 1 66 ? -6.556 0.892 1.589 1.00 0.00 66 VAL A O 16
ATOM 23052 N N . TYR A 1 67 ? -4.951 2.323 2.230 1.00 0.00 67 TYR A N 16
ATOM 23053 C CA . TYR A 1 67 ? -5.770 3.459 2.629 1.00 0.00 67 TYR A CA 16
ATOM 23054 C C . TYR A 1 67 ? -5.166 4.631 1.881 1.00 0.00 67 TYR A C 16
ATOM 23055 O O . TYR A 1 67 ? -3.973 4.892 2.056 1.00 0.00 67 TYR A O 16
ATOM 23073 N N . SER A 1 68 ? -5.926 5.302 1.015 1.00 0.00 68 SER A N 16
ATOM 23074 C CA . SER A 1 68 ? -5.401 6.504 0.386 1.00 0.00 68 SER A CA 16
ATOM 23075 C C . SER A 1 68 ? -5.151 7.554 1.465 1.00 0.00 68 SER A C 16
ATOM 23076 O O . SER A 1 68 ? -5.711 7.501 2.567 1.00 0.00 68 SER A O 16
ATOM 23084 N N . LEU A 1 69 ? -4.248 8.479 1.180 1.00 0.00 69 LEU A N 16
ATOM 23085 C CA . LEU A 1 69 ? -3.891 9.549 2.083 1.00 0.00 69 LEU A CA 16
ATOM 23086 C C . LEU A 1 69 ? -3.801 10.820 1.235 1.00 0.00 69 LEU A C 16
ATOM 23087 O O . LEU A 1 69 ? -3.306 10.740 0.108 1.00 0.00 69 LEU A O 16
ATOM 23103 N N . PRO A 1 70 ? -4.276 11.980 1.708 1.00 0.00 70 PRO A N 16
ATOM 23104 C CA . PRO A 1 70 ? -4.270 13.194 0.903 1.00 0.00 70 PRO A CA 16
ATOM 23105 C C . PRO A 1 70 ? -2.846 13.658 0.556 1.00 0.00 70 PRO A C 16
ATOM 23106 O O . PRO A 1 70 ? -1.838 13.050 0.943 1.00 0.00 70 PRO A O 16
ATOM 23117 N N . GLY A 1 71 ? -2.755 14.747 -0.208 1.00 0.00 71 GLY A N 16
ATOM 23118 C CA . GLY A 1 71 ? -1.486 15.366 -0.535 1.00 0.00 71 GLY A CA 16
ATOM 23119 C C . GLY A 1 71 ? -0.701 15.666 0.728 1.00 0.00 71 GLY A C 16
ATOM 23120 O O . GLY A 1 71 ? -1.227 16.301 1.649 1.00 0.00 71 GLY A O 16
ATOM 23124 N N . ARG A 1 72 ? 0.548 15.207 0.770 1.00 0.00 72 ARG A N 16
ATOM 23125 C CA . ARG A 1 72 ? 1.478 15.470 1.855 1.00 0.00 72 ARG A CA 16
ATOM 23126 C C . ARG A 1 72 ? 2.787 15.970 1.261 1.00 0.00 72 ARG A C 16
ATOM 23127 O O . ARG A 1 72 ? 2.979 15.977 0.040 1.00 0.00 72 ARG A O 16
ATOM 23148 N N . GLU A 1 73 ? 3.646 16.516 2.108 1.00 0.00 73 GLU A N 16
ATOM 23149 C CA . GLU A 1 73 ? 4.877 17.170 1.723 1.00 0.00 73 GLU A CA 16
ATOM 23150 C C . GLU A 1 73 ? 5.938 16.960 2.802 1.00 0.00 73 GLU A C 16
ATOM 23151 O O . GLU A 1 73 ? 5.638 16.472 3.894 1.00 0.00 73 GLU A O 16
ATOM 23163 N N . ASN A 1 74 ? 7.174 17.338 2.472 1.00 0.00 74 ASN A N 16
ATOM 23164 C CA . ASN A 1 74 ? 8.385 17.290 3.289 1.00 0.00 74 ASN A CA 16
ATOM 23165 C C . ASN A 1 74 ? 8.598 15.919 3.925 1.00 0.00 74 ASN A C 16
ATOM 23166 O O . ASN A 1 74 ? 8.760 15.774 5.139 1.00 0.00 74 ASN A O 16
ATOM 23177 N N . TYR A 1 75 ? 8.622 14.906 3.062 1.00 0.00 75 TYR A N 16
ATOM 23178 C CA . TYR A 1 75 ? 8.864 13.505 3.380 1.00 0.00 75 TYR A CA 16
ATOM 23179 C C . TYR A 1 75 ? 10.353 13.280 3.694 1.00 0.00 75 TYR A C 16
ATOM 23180 O O . TYR A 1 75 ? 11.167 14.196 3.552 1.00 0.00 75 TYR A O 16
ATOM 23198 N N . SER A 1 76 ? 10.726 12.046 4.026 1.00 0.00 76 SER A N 16
ATOM 23199 C CA . SER A 1 76 ? 12.061 11.618 4.419 1.00 0.00 76 SER A CA 16
ATOM 23200 C C . SER A 1 76 ? 12.411 10.331 3.673 1.00 0.00 76 SER A C 16
ATOM 23201 O O . SER A 1 76 ? 11.580 9.797 2.934 1.00 0.00 76 SER A O 16
ATOM 23209 N N . SER A 1 77 ? 13.621 9.818 3.892 1.00 0.00 77 SER A N 16
ATOM 23210 C CA . SER A 1 77 ? 14.058 8.540 3.361 1.00 0.00 77 SER A CA 16
ATOM 23211 C C . SER A 1 77 ? 14.264 7.598 4.546 1.00 0.00 77 SER A C 16
ATOM 23212 O O . SER A 1 77 ? 14.811 8.019 5.568 1.00 0.00 77 SER A O 16
ATOM 23220 N N . VAL A 1 78 ? 13.793 6.356 4.450 1.00 0.00 78 VAL A N 16
ATOM 23221 C CA . VAL A 1 78 ? 13.792 5.349 5.513 1.00 0.00 78 VAL A CA 16
ATOM 23222 C C . VAL A 1 78 ? 13.841 3.985 4.833 1.00 0.00 78 VAL A C 16
ATOM 23223 O O . VAL A 1 78 ? 13.032 3.742 3.933 1.00 0.00 78 VAL A O 16
ATOM 23236 N N . ASP A 1 79 ? 14.704 3.072 5.282 1.00 0.00 79 ASP A N 16
ATOM 23237 C CA . ASP A 1 79 ? 14.721 1.700 4.771 1.00 0.00 79 ASP A CA 16
ATOM 23238 C C . ASP A 1 79 ? 14.063 0.809 5.816 1.00 0.00 79 ASP A C 16
ATOM 23239 O O . ASP A 1 79 ? 14.326 0.983 7.009 1.00 0.00 79 ASP A O 16
ATOM 23248 N N . ALA A 1 80 ? 13.180 -0.100 5.411 1.00 0.00 80 ALA A N 16
ATOM 23249 C CA . ALA A 1 80 ? 12.567 -1.098 6.276 1.00 0.00 80 ALA A CA 16
ATOM 23250 C C . ALA A 1 80 ? 12.397 -2.373 5.463 1.00 0.00 80 ALA A C 16
ATOM 23251 O O . ALA A 1 80 ? 12.044 -2.304 4.287 1.00 0.00 80 ALA A O 16
ATOM 23258 N N . ASN A 1 81 ? 12.626 -3.527 6.094 1.00 0.00 81 ASN A N 16
ATOM 23259 C CA . ASN A 1 81 ? 12.638 -4.854 5.469 1.00 0.00 81 ASN A CA 16
ATOM 23260 C C . ASN A 1 81 ? 13.519 -4.931 4.213 1.00 0.00 81 ASN A C 16
ATOM 23261 O O . ASN A 1 81 ? 13.284 -5.777 3.348 1.00 0.00 81 ASN A O 16
ATOM 23272 N N . GLY A 1 82 ? 14.556 -4.094 4.122 1.00 0.00 82 GLY A N 16
ATOM 23273 C CA . GLY A 1 82 ? 15.492 -4.111 3.010 1.00 0.00 82 GLY A CA 16
ATOM 23274 C C . GLY A 1 82 ? 14.900 -3.466 1.765 1.00 0.00 82 GLY A C 16
ATOM 23275 O O . GLY A 1 82 ? 15.116 -3.950 0.654 1.00 0.00 82 GLY A O 16
ATOM 23279 N N . ILE A 1 83 ? 14.119 -2.402 1.942 1.00 0.00 83 ILE A N 16
ATOM 23280 C CA . ILE A 1 83 ? 13.415 -1.662 0.905 1.00 0.00 83 ILE A CA 16
ATOM 23281 C C . ILE A 1 83 ? 13.603 -0.203 1.292 1.00 0.00 83 ILE A C 16
ATOM 23282 O O . ILE A 1 83 ? 13.332 0.135 2.444 1.00 0.00 83 ILE A O 16
ATOM 23298 N N . GLN A 1 84 ? 14.024 0.671 0.376 1.00 0.00 84 GLN A N 16
ATOM 23299 C CA . GLN A 1 84 ? 14.338 2.049 0.722 1.00 0.00 84 GLN A CA 16
ATOM 23300 C C . GLN A 1 84 ? 13.192 2.921 0.240 1.00 0.00 84 GLN A C 16
ATOM 23301 O O . GLN A 1 84 ? 12.747 2.810 -0.905 1.00 0.00 84 GLN A O 16
ATOM 23315 N N . SER A 1 85 ? 12.711 3.782 1.130 1.00 0.00 85 SER A N 16
ATOM 23316 C CA . SER A 1 85 ? 11.720 4.788 0.815 1.00 0.00 85 SER A CA 16
ATOM 23317 C C . SER A 1 85 ? 12.500 6.094 0.736 1.00 0.00 85 SER A C 16
ATOM 23318 O O . SER A 1 85 ? 13.476 6.253 1.469 1.00 0.00 85 SER A O 16
ATOM 23326 N N . GLN A 1 86 ? 12.114 7.016 -0.142 1.00 0.00 86 GLN A N 16
ATOM 23327 C CA . GLN A 1 86 ? 12.864 8.244 -0.381 1.00 0.00 86 GLN A CA 16
ATOM 23328 C C . GLN A 1 86 ? 11.967 9.473 -0.261 1.00 0.00 86 GLN A C 16
ATOM 23329 O O . GLN A 1 86 ? 10.781 9.406 -0.582 1.00 0.00 86 GLN A O 16
ATOM 23343 N N . MET A 1 87 ? 12.535 10.595 0.182 1.00 0.00 87 MET A N 16
ATOM 23344 C CA . MET A 1 87 ? 11.849 11.879 0.247 1.00 0.00 87 MET A CA 16
ATOM 23345 C C . MET A 1 87 ? 11.255 12.286 -1.111 1.00 0.00 87 MET A C 16
ATOM 23346 O O . MET A 1 87 ? 11.701 11.833 -2.170 1.00 0.00 87 MET A O 16
ATOM 23360 N N . LEU A 1 88 ? 10.256 13.173 -1.084 1.00 0.00 88 LEU A N 16
ATOM 23361 C CA . LEU A 1 88 ? 9.627 13.769 -2.257 1.00 0.00 88 LEU A CA 16
ATOM 23362 C C . LEU A 1 88 ? 9.339 15.226 -1.954 1.00 0.00 88 LEU A C 16
ATOM 23363 O O . LEU A 1 88 ? 9.192 15.606 -0.789 1.00 0.00 88 LEU A O 16
ATOM 23379 N N . SER A 1 89 ? 9.093 15.986 -3.012 1.00 0.00 89 SER A N 16
ATOM 23380 C CA . SER A 1 89 ? 8.729 17.378 -2.961 1.00 0.00 89 SER A CA 16
ATOM 23381 C C . SER A 1 89 ? 7.227 17.556 -3.211 1.00 0.00 89 SER A C 16
ATOM 23382 O O . SER A 1 89 ? 6.824 17.718 -4.365 1.00 0.00 89 SER A O 16
ATOM 23390 N N . ARG A 1 90 ? 6.393 17.459 -2.165 1.00 0.00 90 ARG A N 16
ATOM 23391 C CA . ARG A 1 90 ? 4.957 17.766 -2.280 1.00 0.00 90 ARG A CA 16
ATOM 23392 C C . ARG A 1 90 ? 4.168 16.863 -3.234 1.00 0.00 90 ARG A C 16
ATOM 23393 O O . ARG A 1 90 ? 3.692 17.340 -4.269 1.00 0.00 90 ARG A O 16
ATOM 23414 N N . TRP A 1 91 ? 4.085 15.558 -2.975 1.00 0.00 91 TRP A N 16
ATOM 23415 C CA . TRP A 1 91 ? 3.262 14.693 -3.815 1.00 0.00 91 TRP A CA 16
ATOM 23416 C C . TRP A 1 91 ? 1.829 14.809 -3.309 1.00 0.00 91 TRP A C 16
ATOM 23417 O O . TRP A 1 91 ? 1.484 14.417 -2.194 1.00 0.00 91 TRP A O 16
ATOM 23438 N N . SER A 1 92 ? 0.978 15.402 -4.134 1.00 0.00 92 SER A N 16
ATOM 23439 C CA . SER A 1 92 ? -0.397 15.714 -3.793 1.00 0.00 92 SER A CA 16
ATOM 23440 C C . SER A 1 92 ? -1.309 14.477 -3.922 1.00 0.00 92 SER A C 16
ATOM 23441 O O . SER A 1 92 ? -2.469 14.611 -4.304 1.00 0.00 92 SER A O 16
ATOM 23449 N N . ALA A 1 93 ? -0.794 13.276 -3.626 1.00 0.00 93 ALA A N 16
ATOM 23450 C CA . ALA A 1 93 ? -1.468 11.992 -3.650 1.00 0.00 93 ALA A CA 16
ATOM 23451 C C . ALA A 1 93 ? -0.577 11.032 -2.863 1.00 0.00 93 ALA A C 16
ATOM 23452 O O . ALA A 1 93 ? 0.554 10.759 -3.275 1.00 0.00 93 ALA A O 16
ATOM 23459 N N . SER A 1 94 ? -1.053 10.535 -1.734 1.00 0.00 94 SER A N 16
ATOM 23460 C CA . SER A 1 94 ? -0.322 9.604 -0.884 1.00 0.00 94 SER A CA 16
ATOM 23461 C C . SER A 1 94 ? -1.210 8.414 -0.501 1.00 0.00 94 SER A C 16
ATOM 23462 O O . SER A 1 94 ? -2.351 8.294 -0.954 1.00 0.00 94 SER A O 16
ATOM 23470 N N . PHE A 1 95 ? -0.679 7.497 0.304 1.00 0.00 95 PHE A N 16
ATOM 23471 C CA . PHE A 1 95 ? -1.388 6.377 0.887 1.00 0.00 95 PHE A CA 16
ATOM 23472 C C . PHE A 1 95 ? -0.608 5.850 2.083 1.00 0.00 95 PHE A C 16
ATOM 23473 O O . PHE A 1 95 ? 0.521 6.259 2.336 1.00 0.00 95 PHE A O 16
ATOM 23490 N N . THR A 1 96 ? -1.224 4.969 2.855 1.00 0.00 96 THR A N 16
ATOM 23491 C CA . THR A 1 96 ? -0.604 4.253 3.950 1.00 0.00 96 THR A CA 16
ATOM 23492 C C . THR A 1 96 ? -1.245 2.866 3.863 1.00 0.00 96 THR A C 16
ATOM 23493 O O . THR A 1 96 ? -2.437 2.741 3.573 1.00 0.00 96 THR A O 16
ATOM 23504 N N . VAL A 1 97 ? -0.445 1.809 3.951 1.00 0.00 97 VAL A N 16
ATOM 23505 C CA . VAL A 1 97 ? -0.933 0.443 3.809 1.00 0.00 97 VAL A CA 16
ATOM 23506 C C . VAL A 1 97 ? -0.949 -0.254 5.171 1.00 0.00 97 VAL A C 16
ATOM 23507 O O . VAL A 1 97 ? -0.238 0.186 6.072 1.00 0.00 97 VAL A O 16
ATOM 23520 N N . THR A 1 98 ? -1.737 -1.317 5.320 1.00 0.00 98 THR A N 16
ATOM 23521 C CA . THR A 1 98 ? -1.924 -2.141 6.514 1.00 0.00 98 THR A CA 16
ATOM 23522 C C . THR A 1 98 ? -2.312 -3.564 6.074 1.00 0.00 98 THR A C 16
ATOM 23523 O O . THR A 1 98 ? -2.416 -3.821 4.871 1.00 0.00 98 THR A O 16
ATOM 23534 N N . LEU A 1 99 ? -2.501 -4.482 7.023 1.00 0.00 99 LEU A N 16
ATOM 23535 C CA . LEU A 1 99 ? -3.006 -5.834 6.792 1.00 0.00 99 LEU A CA 16
ATOM 23536 C C . LEU A 1 99 ? -4.498 -5.806 6.503 1.00 0.00 99 LEU A C 16
ATOM 23537 O O . LEU A 1 99 ? -5.190 -4.832 6.815 1.00 0.00 99 LEU A O 16
ATOM 23553 N N . GLU A 1 100 ? -4.985 -6.894 5.913 1.00 0.00 100 GLU A N 16
ATOM 23554 C CA . GLU A 1 100 ? -6.399 -7.114 5.684 1.00 0.00 100 GLU A CA 16
ATOM 23555 C C . GLU A 1 100 ? -6.983 -7.625 6.995 1.00 0.00 100 GLU A C 16
ATOM 23556 O O . GLU A 1 100 ? -6.334 -8.484 7.631 1.00 0.00 100 GLU A O 16
ATOM 23569 N N . THR A 1 1 ? -16.872 -4.561 1.554 1.00 0.00 1 THR A N 17
ATOM 23570 C CA . THR A 1 1 ? -15.532 -4.366 0.993 1.00 0.00 1 THR A CA 17
ATOM 23571 C C . THR A 1 1 ? -15.057 -5.729 0.493 1.00 0.00 1 THR A C 17
ATOM 23572 O O . THR A 1 1 ? -15.327 -6.745 1.141 1.00 0.00 1 THR A O 17
ATOM 23584 N N . ALA A 1 2 ? -14.462 -5.763 -0.696 1.00 0.00 2 ALA A N 17
ATOM 23585 C CA . ALA A 1 2 ? -13.863 -6.950 -1.285 1.00 0.00 2 ALA A CA 17
ATOM 23586 C C . ALA A 1 2 ? -12.558 -6.491 -1.939 1.00 0.00 2 ALA A C 17
ATOM 23587 O O . ALA A 1 2 ? -12.489 -5.338 -2.392 1.00 0.00 2 ALA A O 17
ATOM 23594 N N . PRO A 1 3 ? -11.547 -7.364 -2.031 1.00 0.00 3 PRO A N 17
ATOM 23595 C CA . PRO A 1 3 ? -10.238 -6.968 -2.504 1.00 0.00 3 PRO A CA 17
ATOM 23596 C C . PRO A 1 3 ? -10.114 -6.782 -4.010 1.00 0.00 3 PRO A C 17
ATOM 23597 O O . PRO A 1 3 ? -11.003 -7.151 -4.780 1.00 0.00 3 PRO A O 17
ATOM 23608 N N . ILE A 1 4 ? -8.975 -6.225 -4.415 1.00 0.00 4 ILE A N 17
ATOM 23609 C CA . ILE A 1 4 ? -8.557 -6.069 -5.792 1.00 0.00 4 ILE A CA 17
ATOM 23610 C C . ILE A 1 4 ? -7.353 -7.001 -5.917 1.00 0.00 4 ILE A C 17
ATOM 23611 O O . ILE A 1 4 ? -6.419 -6.937 -5.109 1.00 0.00 4 ILE A O 17
ATOM 23627 N N . ALA A 1 5 ? -7.358 -7.839 -6.948 1.00 0.00 5 ALA A N 17
ATOM 23628 C CA . ALA A 1 5 ? -6.239 -8.698 -7.270 1.00 0.00 5 ALA A CA 17
ATOM 23629 C C . ALA A 1 5 ? -5.280 -7.837 -8.079 1.00 0.00 5 ALA A C 17
ATOM 23630 O O . ALA A 1 5 ? -5.586 -7.459 -9.217 1.00 0.00 5 ALA A O 17
ATOM 23637 N N . ILE A 1 6 ? -4.154 -7.476 -7.472 1.00 0.00 6 ILE A N 17
ATOM 23638 C CA . ILE A 1 6 ? -3.096 -6.723 -8.130 1.00 0.00 6 ILE A CA 17
ATOM 23639 C C . ILE A 1 6 ? -2.009 -7.713 -8.565 1.00 0.00 6 ILE A C 17
ATOM 23640 O O . ILE A 1 6 ? -2.091 -8.902 -8.251 1.00 0.00 6 ILE A O 17
ATOM 23656 N N . THR A 1 7 ? -0.991 -7.262 -9.298 1.00 0.00 7 THR A N 17
ATOM 23657 C CA . THR A 1 7 ? 0.010 -8.167 -9.874 1.00 0.00 7 THR A CA 17
ATOM 23658 C C . THR A 1 7 ? 1.369 -8.022 -9.192 1.00 0.00 7 THR A C 17
ATOM 23659 O O . THR A 1 7 ? 2.399 -8.303 -9.799 1.00 0.00 7 THR A O 17
ATOM 23670 N N . CYS A 1 8 ? 1.392 -7.538 -7.944 1.00 0.00 8 CYS A N 17
ATOM 23671 C CA . CYS A 1 8 ? 2.617 -7.355 -7.171 1.00 0.00 8 CYS A CA 17
ATOM 23672 C C . CYS A 1 8 ? 3.652 -6.453 -7.873 1.00 0.00 8 CYS A C 17
ATOM 23673 O O . CYS A 1 8 ? 4.838 -6.497 -7.562 1.00 0.00 8 CYS A O 17
ATOM 23680 N N . PHE A 1 9 ? 3.216 -5.648 -8.841 1.00 0.00 9 PHE A N 17
ATOM 23681 C CA . PHE A 1 9 ? 4.018 -4.637 -9.520 1.00 0.00 9 PHE A CA 17
ATOM 23682 C C . PHE A 1 9 ? 3.300 -3.295 -9.427 1.00 0.00 9 PHE A C 17
ATOM 23683 O O . PHE A 1 9 ? 3.940 -2.259 -9.255 1.00 0.00 9 PHE A O 17
ATOM 23700 N N . THR A 1 10 ? 1.970 -3.349 -9.500 1.00 0.00 10 THR A N 17
ATOM 23701 C CA . THR A 1 10 ? 1.009 -2.284 -9.335 1.00 0.00 10 THR A CA 17
ATOM 23702 C C . THR A 1 10 ? 1.520 -1.201 -8.381 1.00 0.00 10 THR A C 17
ATOM 23703 O O . THR A 1 10 ? 1.841 -1.476 -7.220 1.00 0.00 10 THR A O 17
ATOM 23714 N N . ARG A 1 11 ? 1.662 0.024 -8.891 1.00 0.00 11 ARG A N 17
ATOM 23715 C CA . ARG A 1 11 ? 2.007 1.156 -8.044 1.00 0.00 11 ARG A CA 17
ATOM 23716 C C . ARG A 1 11 ? 0.727 1.583 -7.333 1.00 0.00 11 ARG A C 17
ATOM 23717 O O . ARG A 1 11 ? -0.378 1.228 -7.749 1.00 0.00 11 ARG A O 17
ATOM 23738 N N . GLY A 1 12 ? 0.865 2.446 -6.335 1.00 0.00 12 GLY A N 17
ATOM 23739 C CA . GLY A 1 12 ? -0.272 3.042 -5.644 1.00 0.00 12 GLY A CA 17
ATOM 23740 C C . GLY A 1 12 ? -1.139 3.895 -6.580 1.00 0.00 12 GLY A C 17
ATOM 23741 O O . GLY A 1 12 ? -2.288 4.191 -6.257 1.00 0.00 12 GLY A O 17
ATOM 23745 N N . LEU A 1 13 ? -0.625 4.205 -7.773 1.00 0.00 13 LEU A N 17
ATOM 23746 C CA . LEU A 1 13 ? -1.234 5.052 -8.785 1.00 0.00 13 LEU A CA 17
ATOM 23747 C C . LEU A 1 13 ? -2.469 4.362 -9.362 1.00 0.00 13 LEU A C 17
ATOM 23748 O O . LEU A 1 13 ? -3.434 5.039 -9.717 1.00 0.00 13 LEU A O 17
ATOM 23764 N N . ASP A 1 14 ? -2.451 3.030 -9.447 1.00 0.00 14 ASP A N 17
ATOM 23765 C CA . ASP A 1 14 ? -3.563 2.190 -9.875 1.00 0.00 14 ASP A CA 17
ATOM 23766 C C . ASP A 1 14 ? -4.808 2.182 -9.005 1.00 0.00 14 ASP A C 17
ATOM 23767 O O . ASP A 1 14 ? -5.894 1.990 -9.561 1.00 0.00 14 ASP A O 17
ATOM 23776 N N . ILE A 1 15 ? -4.671 2.242 -7.678 1.00 0.00 15 ILE A N 17
ATOM 23777 C CA . ILE A 1 15 ? -5.800 2.106 -6.758 1.00 0.00 15 ILE A CA 17
ATOM 23778 C C . ILE A 1 15 ? -5.812 3.300 -5.813 1.00 0.00 15 ILE A C 17
ATOM 23779 O O . ILE A 1 15 ? -5.067 3.341 -4.833 1.00 0.00 15 ILE A O 17
ATOM 23795 N N . ARG A 1 16 ? -6.670 4.277 -6.093 1.00 0.00 16 ARG A N 17
ATOM 23796 C CA . ARG A 1 16 ? -6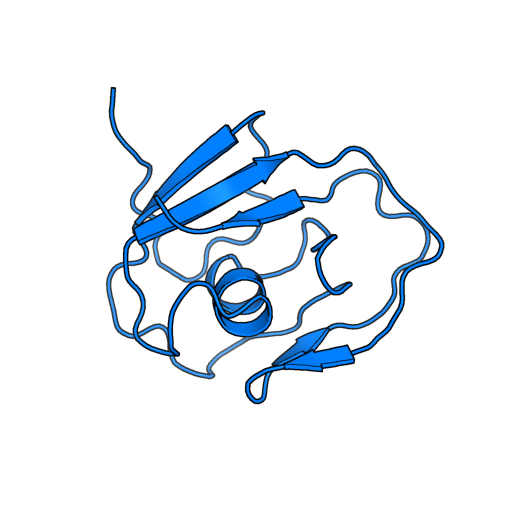.743 5.534 -5.355 1.00 0.00 16 ARG A CA 17
ATOM 23797 C C . ARG A 1 16 ? -8.122 5.658 -4.706 1.00 0.00 16 ARG A C 17
ATOM 23798 O O . ARG A 1 16 ? -8.685 6.747 -4.634 1.00 0.00 16 ARG A O 17
ATOM 23819 N N . LYS A 1 17 ? -8.666 4.542 -4.217 1.00 0.00 17 LYS A N 17
ATOM 23820 C CA . LYS A 1 17 ? -9.928 4.506 -3.489 1.00 0.00 17 LYS A CA 17
ATOM 23821 C C . LYS A 1 17 ? -9.706 5.096 -2.099 1.00 0.00 17 LYS A C 17
ATOM 23822 O O . LYS A 1 17 ? -8.562 5.180 -1.642 1.00 0.00 17 LYS A O 17
ATOM 23841 N N . GLU A 1 18 ? -10.801 5.403 -1.399 1.00 0.00 18 GLU A N 17
ATOM 23842 C CA . GLU A 1 18 ? -10.802 5.897 -0.023 1.00 0.00 18 GLU A CA 17
ATOM 23843 C C . GLU A 1 18 ? -9.984 4.937 0.849 1.00 0.00 18 GLU A C 17
ATOM 23844 O O . GLU A 1 18 ? -9.112 5.352 1.612 1.00 0.00 18 GLU A O 17
ATOM 23856 N N . LYS A 1 19 ? -10.253 3.643 0.688 1.00 0.00 19 LYS A N 17
ATOM 23857 C CA . LYS A 1 19 ? -9.558 2.509 1.271 1.00 0.00 19 LYS A CA 17
ATOM 23858 C C . LYS A 1 19 ? -9.656 1.392 0.239 1.00 0.00 19 LYS A C 17
ATOM 23859 O O . LYS A 1 19 ? -10.610 1.383 -0.551 1.00 0.00 19 LYS A O 17
ATOM 23878 N N . ALA A 1 20 ? -8.726 0.449 0.236 1.00 0.00 20 ALA A N 17
ATOM 23879 C CA . ALA A 1 20 ? -8.741 -0.663 -0.694 1.00 0.00 20 ALA A CA 17
ATOM 23880 C C . ALA A 1 20 ? -8.060 -1.848 -0.045 1.00 0.00 20 ALA A C 17
ATOM 23881 O O . ALA A 1 20 ? -6.968 -1.699 0.495 1.00 0.00 20 ALA A O 17
ATOM 23888 N N . ASP A 1 21 ? -8.663 -3.024 -0.138 1.00 0.00 21 ASP A N 17
ATOM 23889 C CA . ASP A 1 21 ? -8.047 -4.259 0.323 1.00 0.00 21 ASP A CA 17
ATOM 23890 C C . ASP A 1 21 ? -7.387 -4.777 -0.953 1.00 0.00 21 ASP A C 17
ATOM 23891 O O . ASP A 1 21 ? -8.052 -4.850 -1.988 1.00 0.00 21 ASP A O 17
ATOM 23900 N N . VAL A 1 22 ? -6.083 -5.037 -0.964 1.00 0.00 22 VAL A N 17
ATOM 23901 C CA . VAL A 1 22 ? -5.415 -5.524 -2.171 1.00 0.00 22 VAL A CA 17
ATOM 23902 C C . VAL A 1 22 ? -4.645 -6.796 -1.842 1.00 0.00 22 VAL A C 17
ATOM 23903 O O . VAL A 1 22 ? -4.047 -6.916 -0.774 1.00 0.00 22 VAL A O 17
ATOM 23916 N N . LEU A 1 23 ? -4.621 -7.737 -2.780 1.00 0.00 23 LEU A N 17
ATOM 23917 C CA . LEU A 1 23 ? -3.994 -9.047 -2.633 1.00 0.00 23 LEU A CA 17
ATOM 23918 C C . LEU A 1 23 ? -2.865 -9.160 -3.629 1.00 0.00 23 LEU A C 17
ATOM 23919 O O . LEU A 1 23 ? -3.023 -8.764 -4.785 1.00 0.00 23 LEU A O 17
ATOM 23935 N N . CYS A 1 24 ? -1.742 -9.701 -3.160 1.00 0.00 24 CYS A N 17
ATOM 23936 C CA . CYS A 1 24 ? -0.498 -9.842 -3.888 1.00 0.00 24 CYS A CA 17
ATOM 23937 C C . CYS A 1 24 ? -0.263 -11.337 -4.160 1.00 0.00 24 CYS A C 17
ATOM 23938 O O . CYS A 1 24 ? 0.498 -11.965 -3.414 1.00 0.00 24 CYS A O 17
ATOM 23945 N N . PRO A 1 25 ? -0.918 -11.926 -5.181 1.00 0.00 25 PRO A N 17
ATOM 23946 C CA . PRO A 1 25 ? -0.691 -13.304 -5.604 1.00 0.00 25 PRO A CA 17
ATOM 23947 C C . PRO A 1 25 ? 0.759 -13.487 -6.058 1.00 0.00 25 PRO A C 17
ATOM 23948 O O . PRO A 1 25 ? 1.419 -12.532 -6.467 1.00 0.00 25 PRO A O 17
ATOM 23959 N N . GLY A 1 26 ? 1.253 -14.720 -6.048 1.00 0.00 26 GLY A N 17
ATOM 23960 C CA . GLY A 1 26 ? 2.658 -14.968 -6.335 1.00 0.00 26 GLY A CA 17
ATOM 23961 C C . GLY A 1 26 ? 3.486 -14.671 -5.088 1.00 0.00 26 GLY A C 17
ATOM 23962 O O . GLY A 1 26 ? 2.981 -14.854 -3.974 1.00 0.00 26 GLY A O 17
ATOM 23966 N N . GLY A 1 27 ? 4.748 -14.265 -5.263 1.00 0.00 27 GLY A N 17
ATOM 23967 C CA . GLY A 1 27 ? 5.695 -14.070 -4.169 1.00 0.00 27 GLY A CA 17
ATOM 23968 C C . GLY A 1 27 ? 6.308 -12.677 -4.061 1.00 0.00 27 GLY A C 17
ATOM 23969 O O . GLY A 1 27 ? 6.954 -12.406 -3.051 1.00 0.00 27 GLY A O 17
ATOM 23973 N N . CYS A 1 28 ? 6.065 -11.791 -5.033 1.00 0.00 28 CYS A N 17
ATOM 23974 C CA . CYS A 1 28 ? 6.663 -10.462 -5.165 1.00 0.00 28 CYS A CA 17
ATOM 23975 C C . CYS A 1 28 ? 8.169 -10.451 -4.834 1.00 0.00 28 CYS A C 17
ATOM 23976 O 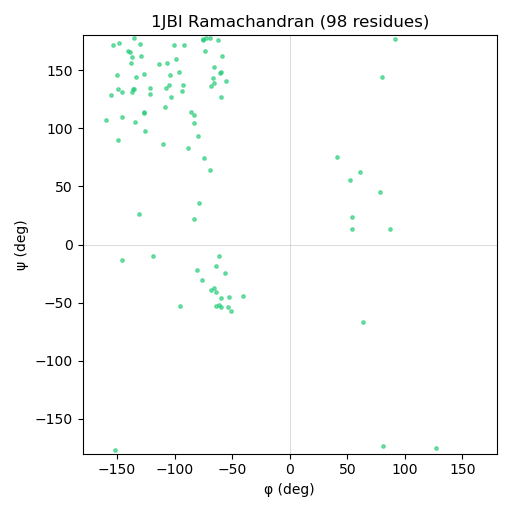O . CYS A 1 28 ? 8.544 -10.067 -3.722 1.00 0.00 28 CYS A O 17
ATOM 23983 N N . PRO A 1 29 ? 9.028 -10.941 -5.750 1.00 0.00 29 PRO A N 17
ATOM 23984 C CA . PRO A 1 29 ? 10.458 -11.099 -5.509 1.00 0.00 29 PRO A CA 17
ATOM 23985 C C . PRO A 1 29 ? 11.143 -9.754 -5.267 1.00 0.00 29 PRO A C 17
ATOM 23986 O O . PRO A 1 29 ? 10.643 -8.711 -5.691 1.00 0.00 29 PRO A O 17
ATOM 23997 N N . LEU A 1 30 ? 12.320 -9.788 -4.635 1.00 0.00 30 LEU A N 17
ATOM 23998 C CA . LEU A 1 30 ? 13.132 -8.606 -4.355 1.00 0.00 30 LEU A CA 17
ATOM 23999 C C . LEU A 1 30 ? 13.835 -8.153 -5.646 1.00 0.00 30 LEU A C 17
ATOM 24000 O O . LEU A 1 30 ? 15.065 -8.126 -5.722 1.00 0.00 30 LEU A O 17
ATOM 24016 N N . GLU A 1 31 ? 13.069 -7.750 -6.657 1.00 0.00 31 GLU A N 17
ATOM 24017 C CA . GLU A 1 31 ? 13.583 -7.244 -7.923 1.00 0.00 31 GLU A CA 17
ATOM 24018 C C . GLU A 1 31 ? 13.813 -5.736 -7.776 1.00 0.00 31 GLU A C 17
ATOM 24019 O O . GLU A 1 31 ? 14.943 -5.284 -7.589 1.00 0.00 31 GLU A O 17
ATOM 24031 N N . GLU A 1 32 ? 12.736 -4.951 -7.800 1.00 0.00 32 GLU A N 17
ATOM 24032 C CA . GLU A 1 32 ? 12.770 -3.502 -7.768 1.00 0.00 32 GLU A CA 17
ATOM 24033 C C . GLU A 1 32 ? 11.663 -2.987 -6.873 1.00 0.00 32 GLU A C 17
ATOM 24034 O O . GLU A 1 32 ? 10.484 -3.220 -7.165 1.00 0.00 32 GLU A O 17
ATOM 24046 N N . PHE A 1 33 ? 12.014 -2.235 -5.834 1.00 0.00 33 PHE A N 17
ATOM 24047 C CA . PHE A 1 33 ? 11.033 -1.574 -5.001 1.00 0.00 33 PHE A CA 17
ATOM 24048 C C . PHE A 1 33 ? 11.503 -0.143 -4.830 1.00 0.00 33 PHE A C 17
ATOM 24049 O O . PHE A 1 33 ? 12.500 0.119 -4.158 1.00 0.00 33 PHE A O 17
ATOM 24066 N N . SER A 1 34 ? 10.734 0.775 -5.402 1.00 0.00 34 SER A N 17
ATOM 24067 C CA . SER A 1 34 ? 10.911 2.200 -5.260 1.00 0.00 34 SER A CA 17
ATOM 24068 C C . SER A 1 34 ? 9.679 2.618 -4.476 1.00 0.00 34 SER A C 17
ATOM 24069 O O . SER A 1 34 ? 8.538 2.460 -4.932 1.00 0.00 34 SER A O 17
ATOM 24077 N N . VAL A 1 35 ? 9.911 3.075 -3.256 1.00 0.00 35 VAL A N 17
ATOM 24078 C CA . VAL A 1 35 ? 8.884 3.552 -2.356 1.00 0.00 35 VAL A CA 17
ATOM 24079 C C . VAL A 1 35 ? 9.210 5.014 -2.112 1.00 0.00 35 VAL A C 17
ATOM 24080 O O . VAL A 1 35 ? 10.366 5.433 -2.216 1.00 0.00 35 VAL A O 17
ATOM 24093 N N . TYR A 1 36 ? 8.194 5.802 -1.799 1.00 0.00 36 TYR A N 17
ATOM 24094 C CA . TYR A 1 36 ? 8.353 7.225 -1.671 1.00 0.00 36 TYR A CA 17
ATOM 24095 C C . TYR A 1 36 ? 7.654 7.668 -0.400 1.00 0.00 36 TYR A C 17
ATOM 24096 O O . TYR A 1 36 ? 6.428 7.625 -0.329 1.00 0.00 36 TYR A O 17
ATOM 24114 N N . GLY A 1 37 ? 8.444 8.066 0.592 1.00 0.00 37 GLY A N 17
ATOM 24115 C CA . GLY A 1 37 ? 8.008 8.420 1.925 1.00 0.00 37 GLY A CA 17
ATOM 24116 C C . GLY A 1 37 ? 7.816 7.180 2.791 1.00 0.00 37 GLY A C 17
ATOM 24117 O O . GLY A 1 37 ? 7.603 6.070 2.302 1.00 0.00 37 GLY A O 17
ATOM 24121 N N . ASN A 1 38 ? 8.033 7.338 4.092 1.00 0.00 38 ASN A N 17
ATOM 24122 C CA . ASN A 1 38 ? 7.778 6.333 5.117 1.00 0.00 38 ASN A CA 17
ATOM 24123 C C . ASN A 1 38 ? 6.399 6.660 5.702 1.00 0.00 38 ASN A C 17
ATOM 24124 O O . ASN A 1 38 ? 6.083 7.845 5.850 1.00 0.00 38 ASN A O 17
ATOM 24135 N N . ILE A 1 39 ? 5.612 5.650 6.090 1.00 0.00 39 ILE A N 17
ATOM 24136 C CA . ILE A 1 39 ? 4.218 5.756 6.547 1.00 0.00 39 ILE A CA 17
ATOM 24137 C C . ILE A 1 39 ? 3.300 6.361 5.482 1.00 0.00 39 ILE A C 17
ATOM 24138 O O . ILE A 1 39 ? 2.330 5.705 5.092 1.00 0.00 39 ILE A O 17
ATOM 24154 N N . VAL A 1 40 ? 3.535 7.605 5.075 1.00 0.00 40 VAL A N 17
ATOM 24155 C CA . VAL A 1 40 ? 2.850 8.256 3.986 1.00 0.00 40 VAL A CA 17
ATOM 24156 C C . VAL A 1 40 ? 3.609 7.803 2.747 1.00 0.00 40 VAL A C 17
ATOM 24157 O O . VAL A 1 40 ? 4.654 8.362 2.407 1.00 0.00 40 VAL A O 17
ATOM 24170 N N . TYR A 1 41 ? 3.103 6.765 2.107 1.00 0.00 41 TYR A N 17
ATOM 24171 C CA . TYR A 1 41 ? 3.610 6.287 0.847 1.00 0.00 41 TYR A CA 17
ATOM 24172 C C . TYR A 1 41 ? 2.929 7.160 -0.201 1.00 0.00 41 TYR A C 17
ATOM 24173 O O . TYR A 1 41 ? 1.701 7.165 -0.309 1.00 0.00 41 TYR A O 17
ATOM 24191 N N . ALA A 1 42 ? 3.683 7.984 -0.925 1.00 0.00 42 ALA A N 17
ATOM 24192 C CA . ALA A 1 42 ? 3.107 8.749 -2.020 1.00 0.00 42 ALA A CA 17
ATOM 24193 C C . ALA A 1 42 ? 2.605 7.777 -3.088 1.00 0.00 42 ALA A C 17
ATOM 24194 O O . ALA A 1 42 ? 3.149 6.678 -3.236 1.00 0.00 42 ALA A O 17
ATOM 24201 N N . SER A 1 43 ? 1.619 8.219 -3.871 1.00 0.00 43 SER A N 17
ATOM 24202 C CA . SER A 1 43 ? 0.898 7.436 -4.874 1.00 0.00 43 SER A CA 17
ATOM 24203 C C . SER A 1 43 ? 1.839 6.636 -5.797 1.00 0.00 43 SER A C 17
ATOM 24204 O O . SER A 1 43 ? 1.567 5.481 -6.114 1.00 0.00 43 SER A O 17
ATOM 24212 N N . VAL A 1 44 ? 2.977 7.216 -6.186 1.00 0.00 44 VAL A N 17
ATOM 24213 C CA . VAL A 1 44 ? 3.976 6.632 -7.083 1.00 0.00 44 VAL A CA 17
ATOM 24214 C C . VAL A 1 44 ? 4.674 5.371 -6.519 1.00 0.00 44 VAL A C 17
ATOM 24215 O O . VAL A 1 44 ? 5.305 4.637 -7.278 1.00 0.00 44 VAL A O 17
ATOM 24228 N N . SER A 1 45 ? 4.563 5.074 -5.221 1.00 0.00 45 SER A N 17
ATOM 24229 C CA . SER A 1 45 ? 5.229 3.931 -4.595 1.00 0.00 45 SER A CA 17
ATOM 24230 C C . SER A 1 45 ? 4.714 2.582 -5.103 1.00 0.00 45 SER A C 17
ATOM 24231 O O . SER A 1 45 ? 3.522 2.431 -5.379 1.00 0.00 45 SER A O 17
ATOM 24239 N N . SER A 1 46 ? 5.601 1.587 -5.195 1.00 0.00 46 SER A N 17
ATOM 24240 C CA . SER A 1 46 ? 5.213 0.219 -5.523 1.00 0.00 46 SER A CA 17
ATOM 24241 C C . SER A 1 46 ? 4.415 -0.300 -4.325 1.00 0.00 46 SER A C 17
ATOM 24242 O O . SER A 1 46 ? 4.833 -0.087 -3.182 1.00 0.00 46 SER A O 17
ATOM 24250 N N . ILE A 1 47 ? 3.279 -0.965 -4.562 1.00 0.00 47 ILE A N 17
ATOM 24251 C CA . ILE A 1 47 ? 2.429 -1.441 -3.466 1.00 0.00 47 ILE A CA 17
ATOM 24252 C C . ILE A 1 47 ? 3.183 -2.507 -2.664 1.00 0.00 47 ILE A C 17
ATOM 24253 O O . ILE A 1 47 ? 3.157 -2.433 -1.437 1.00 0.00 47 ILE A O 17
ATOM 24269 N N . CYS A 1 48 ? 3.897 -3.442 -3.310 1.00 0.00 48 CYS A N 17
ATOM 24270 C CA . CYS A 1 48 ? 4.721 -4.411 -2.586 1.00 0.00 48 CYS A CA 17
ATOM 24271 C C . CYS A 1 48 ? 5.731 -3.690 -1.720 1.00 0.00 48 CYS A C 17
ATOM 24272 O O . CYS A 1 48 ? 5.840 -4.000 -0.539 1.00 0.00 48 CYS A O 17
ATOM 24279 N N . GLY A 1 49 ? 6.467 -2.751 -2.320 1.00 0.00 49 GLY A N 17
ATOM 24280 C CA . GLY A 1 49 ? 7.482 -1.992 -1.625 1.00 0.00 49 GLY A CA 17
ATOM 24281 C C . GLY A 1 49 ? 6.881 -1.368 -0.373 1.00 0.00 49 GLY A C 17
ATOM 24282 O O . GLY A 1 49 ? 7.375 -1.614 0.720 1.00 0.00 49 GLY A O 17
ATOM 24286 N N . ALA A 1 50 ? 5.802 -0.596 -0.525 1.00 0.00 50 ALA A N 17
ATOM 24287 C CA . ALA A 1 50 ? 5.120 0.046 0.586 1.00 0.00 50 ALA A CA 17
ATOM 24288 C C . ALA A 1 50 ? 4.714 -0.984 1.643 1.00 0.00 50 ALA A C 17
ATOM 24289 O O . ALA A 1 50 ? 5.011 -0.797 2.815 1.00 0.00 50 ALA A O 17
ATOM 24296 N N . ALA A 1 51 ? 4.033 -2.061 1.248 1.00 0.00 51 ALA A N 17
ATOM 24297 C CA . ALA A 1 51 ? 3.482 -3.058 2.156 1.00 0.00 51 ALA A CA 17
ATOM 24298 C C . ALA A 1 51 ? 4.571 -3.798 2.934 1.00 0.00 51 ALA A C 17
ATOM 24299 O O . ALA A 1 51 ? 4.478 -3.931 4.154 1.00 0.00 51 ALA A O 17
ATOM 24306 N N . VAL A 1 52 ? 5.577 -4.326 2.246 1.00 0.00 52 VAL A N 17
ATOM 24307 C CA . VAL A 1 52 ? 6.663 -5.066 2.867 1.00 0.00 52 VAL A CA 17
ATOM 24308 C C . VAL A 1 52 ? 7.494 -4.120 3.755 1.00 0.00 52 VAL A C 17
ATOM 24309 O O . VAL A 1 52 ? 7.804 -4.474 4.893 1.00 0.00 52 VAL A O 17
ATOM 24322 N N . HIS A 1 53 ? 7.781 -2.888 3.316 1.00 0.00 53 HIS A N 17
ATOM 24323 C CA . HIS A 1 53 ? 8.461 -1.858 4.115 1.00 0.00 53 HIS A CA 17
ATOM 24324 C C . HIS A 1 53 ? 7.682 -1.559 5.401 1.00 0.00 53 HIS A C 17
ATOM 24325 O O . HIS A 1 53 ? 8.239 -1.583 6.501 1.00 0.00 53 HIS A O 17
ATOM 24339 N N . ARG A 1 54 ? 6.371 -1.342 5.266 1.00 0.00 54 ARG A N 17
ATOM 24340 C CA . ARG A 1 54 ? 5.392 -1.131 6.331 1.00 0.00 54 ARG A CA 17
ATOM 24341 C C . ARG A 1 54 ? 5.309 -2.299 7.318 1.00 0.00 54 ARG A C 17
ATOM 24342 O O . ARG A 1 54 ? 4.779 -2.118 8.420 1.00 0.00 54 ARG A O 17
ATOM 24363 N N . GLY A 1 55 ? 5.707 -3.505 6.912 1.00 0.00 55 GLY A N 17
ATOM 24364 C CA . GLY A 1 55 ? 5.579 -4.704 7.721 1.00 0.00 55 GLY A CA 17
ATOM 24365 C C . GLY A 1 55 ? 4.143 -5.213 7.701 1.00 0.00 55 GLY A C 17
ATOM 24366 O O . GLY A 1 55 ? 3.545 -5.462 8.750 1.00 0.00 55 GLY A O 17
ATOM 24370 N N . VAL A 1 56 ? 3.544 -5.277 6.515 1.00 0.00 56 VAL A N 17
ATOM 24371 C CA . VAL A 1 56 ? 2.225 -5.852 6.274 1.00 0.00 56 VAL A CA 17
ATOM 24372 C C . VAL A 1 56 ? 2.439 -7.312 5.871 1.00 0.00 56 VAL A C 17
ATOM 24373 O O . VAL A 1 56 ? 1.880 -8.220 6.486 1.00 0.00 56 VAL A O 17
ATOM 24386 N N . ILE A 1 57 ? 3.294 -7.548 4.879 1.00 0.00 57 ILE A N 17
ATOM 24387 C CA . ILE A 1 57 ? 3.639 -8.856 4.340 1.00 0.00 57 ILE A CA 17
ATOM 24388 C C . ILE A 1 57 ? 5.162 -8.942 4.239 1.00 0.00 57 ILE A C 17
ATOM 24389 O O . ILE A 1 57 ? 5.861 -7.939 4.386 1.00 0.00 57 ILE A O 17
ATOM 24405 N N . SER A 1 58 ? 5.660 -10.145 4.000 1.00 0.00 58 SER A N 17
ATOM 24406 C CA . SER A 1 58 ? 7.049 -10.476 3.739 1.00 0.00 58 SER A CA 17
ATOM 24407 C C . SER A 1 58 ? 7.205 -10.796 2.245 1.00 0.00 58 SER A C 17
ATOM 24408 O O . SER A 1 58 ? 6.217 -10.755 1.498 1.00 0.00 58 SER A O 17
ATOM 24416 N N . ASN A 1 59 ? 8.431 -11.063 1.771 1.00 0.00 59 ASN A N 17
ATOM 24417 C CA . ASN A 1 59 ? 8.674 -11.519 0.397 1.00 0.00 59 ASN A CA 17
ATOM 24418 C C . ASN A 1 59 ? 8.148 -12.958 0.280 1.00 0.00 59 ASN A C 17
ATOM 24419 O O . ASN A 1 59 ? 8.889 -13.937 0.280 1.00 0.00 59 ASN A O 17
ATOM 24430 N N . SER A 1 60 ? 6.828 -13.080 0.262 1.00 0.00 60 SER A N 17
ATOM 24431 C CA . SER A 1 60 ? 6.045 -14.278 0.043 1.00 0.00 60 SER A CA 17
ATOM 24432 C C . SER A 1 60 ? 4.730 -13.963 -0.680 1.00 0.00 60 SER A C 17
ATOM 24433 O O . SER A 1 60 ? 4.043 -14.899 -1.096 1.00 0.00 60 SER A O 17
ATOM 24441 N N . GLY A 1 61 ? 4.331 -12.687 -0.766 1.00 0.00 61 GLY A N 17
ATOM 24442 C CA . GLY A 1 61 ? 3.040 -12.255 -1.293 1.00 0.00 61 GLY A CA 17
ATOM 24443 C C . GLY A 1 61 ? 2.060 -12.185 -0.111 1.00 0.00 61 GLY A C 17
ATOM 24444 O O . GLY A 1 61 ? 2.463 -12.429 1.033 1.00 0.00 61 GLY A O 17
ATOM 24448 N N . GLY A 1 62 ? 0.788 -11.859 -0.353 1.00 0.00 62 GLY A N 17
ATOM 24449 C CA . GLY A 1 62 ? -0.244 -11.879 0.685 1.00 0.00 62 GLY A CA 17
ATOM 24450 C C . GLY A 1 62 ? -1.205 -10.689 0.640 1.00 0.00 62 GLY A C 17
ATOM 24451 O O . GLY A 1 62 ? -1.140 -9.881 -0.295 1.00 0.00 62 GLY A O 17
ATOM 24455 N N . PRO A 1 63 ? -2.129 -10.601 1.615 1.00 0.00 63 PRO A N 17
ATOM 24456 C CA . PRO A 1 63 ? -3.115 -9.531 1.709 1.00 0.00 63 PRO A CA 17
ATOM 24457 C C . PRO A 1 63 ? -2.507 -8.242 2.262 1.00 0.00 63 PRO A C 17
ATOM 24458 O O . PRO A 1 63 ? -1.554 -8.264 3.039 1.00 0.00 63 PRO A O 17
ATOM 24469 N N . VAL A 1 64 ? -3.088 -7.110 1.878 1.00 0.00 64 VAL A N 17
ATOM 24470 C CA . VAL A 1 64 ? -2.670 -5.759 2.217 1.00 0.00 64 VAL A CA 17
ATOM 24471 C C . VAL A 1 64 ? -3.948 -4.899 2.228 1.00 0.00 64 VAL A C 17
ATOM 24472 O O . VAL A 1 64 ? -4.959 -5.256 1.622 1.00 0.00 64 VAL A O 17
ATOM 24485 N N . ARG A 1 65 ? -3.912 -3.735 2.873 1.00 0.00 65 ARG A N 17
ATOM 24486 C CA . ARG A 1 65 ? -4.985 -2.745 2.882 1.00 0.00 65 ARG A CA 17
ATOM 24487 C C . ARG A 1 65 ? -4.410 -1.342 2.765 1.00 0.00 65 ARG A C 17
ATOM 24488 O O . ARG A 1 65 ? -3.703 -0.885 3.661 1.00 0.00 65 ARG A O 17
ATOM 24509 N N . VAL A 1 66 ? -4.686 -0.671 1.658 1.00 0.00 66 VAL A N 17
ATOM 24510 C CA . VAL A 1 66 ? -4.338 0.722 1.419 1.00 0.00 66 VAL A CA 17
ATOM 24511 C C . VAL A 1 66 ? -5.437 1.618 2.015 1.00 0.00 66 VAL A C 17
ATOM 24512 O O . VAL A 1 66 ? -6.615 1.257 2.001 1.00 0.00 66 VAL A O 17
ATOM 24525 N N . TYR A 1 67 ? -5.050 2.807 2.480 1.00 0.00 67 TYR A N 17
ATOM 24526 C CA . TYR A 1 67 ? -5.891 3.893 2.969 1.00 0.00 67 TYR A CA 17
ATOM 24527 C C . TYR A 1 67 ? -5.418 5.179 2.306 1.00 0.00 67 TYR A C 17
ATOM 24528 O O . TYR A 1 67 ? -4.229 5.497 2.371 1.00 0.00 67 TYR A O 17
ATOM 24546 N N . SER A 1 68 ? -6.325 5.898 1.640 1.00 0.00 68 SER A N 17
ATOM 24547 C CA . SER A 1 68 ? -6.036 7.191 1.029 1.00 0.00 68 SER A CA 17
ATOM 24548 C C . SER A 1 68 ? -5.527 8.156 2.096 1.00 0.00 68 SER A C 17
ATOM 24549 O O . SER A 1 68 ? -5.977 8.105 3.246 1.00 0.00 68 SER A O 17
ATOM 24557 N N . LEU A 1 69 ? -4.595 9.033 1.727 1.00 0.00 69 LEU A N 17
ATOM 24558 C CA . LEU A 1 69 ? -4.049 10.050 2.607 1.00 0.00 69 LEU A CA 17
ATOM 24559 C C . LEU A 1 69 ? -3.971 11.358 1.807 1.00 0.00 69 LEU A C 17
ATOM 24560 O O . LEU A 1 69 ? -3.595 11.305 0.631 1.00 0.00 69 LEU A O 17
ATOM 24576 N N . PRO A 1 70 ? -4.337 12.511 2.398 1.00 0.00 70 PRO A N 17
ATOM 24577 C CA . PRO A 1 70 ? -4.342 13.800 1.710 1.00 0.00 70 PRO A CA 17
ATOM 24578 C C . PRO A 1 70 ? -2.952 14.234 1.217 1.00 0.00 70 PRO A C 17
ATOM 24579 O O . PRO A 1 70 ? -1.937 13.574 1.459 1.00 0.00 70 PRO A O 17
ATOM 24590 N N . GLY A 1 71 ? -2.919 15.363 0.505 1.00 0.00 71 GLY A N 17
ATOM 24591 C CA . GLY A 1 71 ? -1.7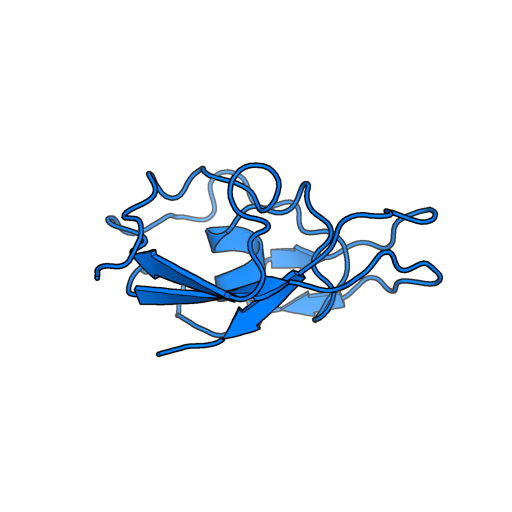06 15.922 -0.069 1.00 0.00 71 GLY A CA 17
ATOM 24592 C C . GLY A 1 71 ? -0.643 16.137 1.001 1.00 0.00 71 GLY A C 17
ATOM 24593 O O . GLY A 1 71 ? -0.925 16.714 2.053 1.00 0.00 71 GLY A O 17
ATOM 24597 N N . ARG A 1 72 ? 0.574 15.653 0.748 1.00 0.00 72 ARG A N 17
ATOM 24598 C CA . ARG A 1 72 ? 1.688 15.657 1.689 1.00 0.00 72 ARG A CA 17
ATOM 24599 C C . ARG A 1 72 ? 2.949 16.212 1.061 1.00 0.00 72 ARG A C 17
ATOM 24600 O O . ARG A 1 72 ? 3.049 16.425 -0.145 1.00 0.00 72 ARG A O 17
ATOM 24621 N N . GLU A 1 73 ? 3.897 16.519 1.926 1.00 0.00 73 GLU A N 17
ATOM 24622 C CA . GLU A 1 73 ? 5.169 17.176 1.705 1.00 0.00 73 GLU A CA 17
ATOM 24623 C C . GLU A 1 73 ? 6.053 16.787 2.889 1.00 0.00 73 GLU A C 17
ATOM 24624 O O . GLU A 1 73 ? 5.557 16.148 3.824 1.00 0.00 73 GLU A O 17
ATOM 24636 N N . ASN A 1 74 ? 7.334 17.167 2.853 1.00 0.00 74 ASN A N 17
ATOM 24637 C CA . ASN A 1 74 ? 8.302 16.984 3.940 1.00 0.00 74 ASN A CA 17
ATOM 24638 C C . ASN A 1 74 ? 8.204 15.590 4.560 1.00 0.00 74 ASN A C 17
ATOM 24639 O O . ASN A 1 74 ? 7.943 15.412 5.749 1.00 0.00 74 ASN A O 17
ATOM 24650 N N . TYR A 1 75 ? 8.343 14.599 3.683 1.00 0.00 75 TYR A N 17
ATOM 24651 C CA . TYR A 1 75 ? 8.417 13.186 4.006 1.00 0.00 75 TYR A CA 17
ATOM 24652 C C . TYR A 1 75 ? 9.827 12.886 4.542 1.00 0.00 75 TYR A C 17
ATOM 24653 O O . TYR A 1 75 ? 10.666 13.786 4.626 1.00 0.00 75 TYR A O 17
ATOM 24671 N N . SER A 1 76 ? 10.128 11.619 4.814 1.00 0.00 76 SER A N 17
ATOM 24672 C CA . SER A 1 76 ? 11.440 11.142 5.215 1.00 0.00 76 SER A CA 17
ATOM 24673 C C . SER A 1 76 ? 11.797 9.964 4.310 1.00 0.00 76 SER A C 17
ATOM 24674 O O . SER A 1 76 ? 10.954 9.487 3.539 1.00 0.00 76 SER A O 17
ATOM 24682 N N . SER A 1 77 ? 13.029 9.485 4.435 1.00 0.00 77 SER A N 17
ATOM 24683 C CA . SER A 1 77 ? 13.563 8.354 3.699 1.00 0.00 77 SER A CA 17
ATOM 24684 C C . SER A 1 77 ? 13.933 7.28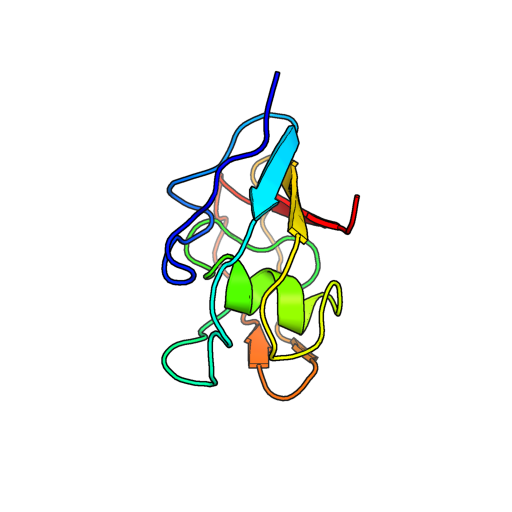7 4.731 1.00 0.00 77 SER A C 17
ATOM 24685 O O . SER A 1 77 ? 14.633 7.592 5.704 1.00 0.00 77 SER A O 17
ATOM 24693 N N . VAL A 1 78 ? 13.406 6.069 4.596 1.00 0.00 78 VAL A N 17
ATOM 24694 C CA . VAL A 1 78 ? 13.567 5.002 5.582 1.00 0.00 78 VAL A CA 17
ATOM 24695 C C . VAL A 1 78 ? 13.797 3.683 4.851 1.00 0.00 78 VAL A C 17
ATOM 24696 O O . VAL A 1 78 ? 13.209 3.446 3.798 1.00 0.00 78 VAL A O 17
ATOM 24709 N N . ASP A 1 79 ? 14.578 2.786 5.448 1.00 0.00 79 ASP A N 17
ATOM 24710 C CA . ASP A 1 79 ? 14.880 1.467 4.903 1.00 0.00 79 ASP A CA 17
ATOM 24711 C C . ASP A 1 79 ? 14.294 0.386 5.807 1.00 0.00 79 ASP A C 17
ATOM 24712 O O . ASP A 1 79 ? 14.414 0.483 7.036 1.00 0.00 79 ASP A O 17
ATOM 24721 N N . ALA A 1 80 ? 13.664 -0.632 5.221 1.00 0.00 80 ALA A N 17
ATOM 24722 C CA . ALA A 1 80 ? 13.158 -1.813 5.907 1.00 0.00 80 ALA A CA 17
ATOM 24723 C C . ALA A 1 80 ? 12.913 -2.925 4.889 1.00 0.00 80 ALA A C 17
ATOM 24724 O O . ALA A 1 80 ? 12.513 -2.648 3.763 1.00 0.00 80 ALA A O 17
ATOM 24731 N N . ASN A 1 81 ? 13.046 -4.179 5.320 1.00 0.00 81 ASN A N 17
ATOM 24732 C CA . ASN A 1 81 ? 12.750 -5.411 4.584 1.00 0.00 81 ASN A CA 17
ATOM 24733 C C . ASN A 1 81 ? 13.249 -5.413 3.134 1.00 0.00 81 ASN A C 17
ATOM 24734 O O . ASN A 1 81 ? 12.531 -5.833 2.227 1.00 0.00 81 ASN A O 17
ATOM 24745 N N . GLY A 1 82 ? 14.484 -4.961 2.906 1.00 0.00 82 GLY A N 17
ATOM 24746 C CA . GLY A 1 82 ? 15.095 -4.975 1.580 1.00 0.00 82 GLY A CA 17
ATOM 24747 C C . GLY A 1 82 ? 14.577 -3.856 0.678 1.00 0.00 82 GLY A C 17
ATOM 24748 O O . GLY A 1 82 ? 14.763 -3.920 -0.540 1.00 0.00 82 GLY A O 17
ATOM 24752 N N . ILE A 1 83 ? 13.901 -2.852 1.238 1.00 0.00 83 ILE A N 17
ATOM 24753 C CA . ILE A 1 83 ? 13.252 -1.778 0.510 1.00 0.00 83 ILE A CA 17
ATOM 24754 C C . ILE A 1 83 ? 13.710 -0.462 1.124 1.00 0.00 83 ILE A C 17
ATOM 24755 O O . ILE A 1 83 ? 13.828 -0.340 2.344 1.00 0.00 83 ILE A O 17
ATOM 24771 N N . GLN A 1 84 ? 13.906 0.540 0.274 1.00 0.00 84 GLN A N 17
ATOM 24772 C CA . GLN A 1 84 ? 14.221 1.900 0.660 1.00 0.00 84 GLN A CA 17
ATOM 24773 C C . GLN A 1 84 ? 13.057 2.775 0.206 1.00 0.00 84 GLN A C 17
ATOM 24774 O O . GLN A 1 84 ? 12.502 2.555 -0.877 1.00 0.00 84 GLN A O 17
ATOM 24788 N N . SER A 1 85 ? 12.686 3.754 1.025 1.00 0.00 85 SER A N 17
ATOM 24789 C CA . SER A 1 85 ? 11.698 4.752 0.678 1.00 0.00 85 SER A CA 17
ATOM 24790 C C . SER A 1 85 ? 12.420 6.092 0.658 1.00 0.00 85 SER A C 17
ATOM 24791 O O . SER A 1 85 ? 13.335 6.304 1.452 1.00 0.00 85 SER A O 17
ATOM 24799 N N . GLN A 1 86 ? 12.027 6.996 -0.236 1.00 0.00 86 GLN A N 17
ATOM 24800 C CA . GLN A 1 86 ? 12.683 8.287 -0.406 1.00 0.00 86 GLN A CA 17
ATOM 24801 C C . GLN A 1 86 ? 11.657 9.411 -0.268 1.00 0.00 86 GLN A C 17
ATOM 24802 O O . GLN A 1 86 ? 10.540 9.282 -0.767 1.00 0.00 86 GLN A O 17
ATOM 24816 N N . MET A 1 87 ? 11.997 10.511 0.402 1.00 0.00 87 MET A N 17
ATOM 24817 C CA . MET A 1 87 ? 11.133 11.684 0.493 1.00 0.00 87 MET A CA 17
ATOM 24818 C C . MET A 1 87 ? 10.711 12.235 -0.887 1.00 0.00 87 MET A C 17
ATOM 24819 O O . MET A 1 87 ? 11.261 11.860 -1.930 1.00 0.00 87 MET A O 17
ATOM 24833 N N . LEU A 1 88 ? 9.730 13.145 -0.910 1.00 0.00 88 LEU A N 17
ATOM 24834 C CA . LEU A 1 88 ? 9.235 13.782 -2.129 1.00 0.00 88 LEU A CA 17
ATOM 24835 C C . LEU A 1 88 ? 8.950 15.247 -1.873 1.00 0.00 88 LEU A C 17
ATOM 24836 O O . LEU A 1 88 ? 8.647 15.643 -0.742 1.00 0.00 88 LEU A O 17
ATOM 24852 N N . SER A 1 89 ? 8.883 16.007 -2.957 1.00 0.00 89 SER A N 17
ATOM 24853 C CA . SER A 1 89 ? 8.493 17.393 -2.950 1.00 0.00 89 SER A CA 17
ATOM 24854 C C . SER A 1 89 ? 7.017 17.515 -3.340 1.00 0.00 89 SER A C 17
ATOM 24855 O O . SER A 1 89 ? 6.674 17.484 -4.523 1.00 0.00 89 SER A O 17
ATOM 24863 N N . ARG A 1 90 ? 6.117 17.542 -2.349 1.00 0.00 90 ARG A N 17
ATOM 24864 C CA . ARG A 1 90 ? 4.685 17.810 -2.561 1.00 0.00 90 ARG A CA 17
ATOM 24865 C C . ARG A 1 90 ? 3.874 16.771 -3.354 1.00 0.00 90 ARG A C 17
ATOM 24866 O O . ARG A 1 90 ? 3.415 17.096 -4.450 1.00 0.00 90 ARG A O 17
ATOM 24887 N N . TRP A 1 91 ? 3.727 15.514 -2.923 1.00 0.00 91 TRP A N 17
ATOM 24888 C CA . TRP A 1 91 ? 2.818 14.629 -3.663 1.00 0.00 91 TRP A CA 17
ATOM 24889 C C . TRP A 1 91 ? 1.403 14.882 -3.151 1.00 0.00 91 TRP A C 17
ATOM 24890 O O . TRP A 1 91 ? 1.018 14.439 -2.063 1.00 0.00 91 TRP A O 17
ATOM 24911 N N . SER A 1 92 ? 0.598 15.570 -3.960 1.00 0.00 92 SER A N 17
ATOM 24912 C CA . SER A 1 92 ? -0.782 15.917 -3.638 1.00 0.00 92 SER A CA 17
ATOM 24913 C C . SER A 1 92 ? -1.729 14.719 -3.851 1.00 0.00 92 SER A C 17
ATOM 24914 O O . SER A 1 92 ? -2.891 14.888 -4.218 1.00 0.00 92 SER A O 17
ATOM 24922 N N . ALA A 1 93 ? -1.236 13.504 -3.599 1.00 0.00 93 ALA A N 17
ATOM 24923 C CA . ALA A 1 93 ? -1.904 12.221 -3.690 1.00 0.00 93 ALA A CA 17
ATOM 24924 C C . ALA A 1 93 ? -1.014 11.246 -2.921 1.00 0.00 93 ALA A C 17
ATOM 24925 O O . ALA A 1 93 ? 0.080 10.915 -3.385 1.00 0.00 93 ALA A O 17
ATOM 24932 N N . SER A 1 94 ? -1.418 10.829 -1.726 1.00 0.00 94 SER A N 17
ATOM 24933 C CA . SER A 1 94 ? -0.639 9.901 -0.918 1.00 0.00 94 SER A CA 17
ATOM 24934 C C . SER A 1 94 ? -1.539 8.801 -0.351 1.00 0.00 94 SER A C 17
ATOM 24935 O O . SER A 1 94 ? -2.751 8.780 -0.593 1.00 0.00 94 SER A O 17
ATOM 24943 N N . PHE A 1 95 ? -0.946 7.842 0.354 1.00 0.00 95 PHE A N 17
ATOM 24944 C CA . PHE A 1 95 ? -1.646 6.792 1.063 1.00 0.00 95 PHE A CA 17
ATOM 24945 C C . PHE A 1 95 ? -0.793 6.287 2.218 1.00 0.00 95 PHE A C 17
ATOM 24946 O O . PHE A 1 95 ? 0.338 6.722 2.410 1.00 0.00 95 PHE A O 17
ATOM 24963 N N . THR A 1 96 ? -1.351 5.392 3.017 1.00 0.00 96 THR A N 17
ATOM 24964 C CA . THR A 1 96 ? -0.671 4.686 4.084 1.00 0.00 96 THR A CA 17
ATOM 24965 C C . THR A 1 96 ? -1.227 3.264 3.982 1.00 0.00 96 THR A C 17
ATOM 24966 O O . THR A 1 96 ? -2.393 3.080 3.617 1.00 0.00 96 THR A O 17
ATOM 24977 N N . VAL A 1 97 ? -0.372 2.254 4.136 1.00 0.00 97 VAL A N 17
ATOM 24978 C CA . VAL A 1 97 ? -0.783 0.865 3.989 1.00 0.00 97 VAL A CA 17
ATOM 24979 C C . VAL A 1 97 ? -0.849 0.184 5.362 1.00 0.00 97 VAL A C 17
ATOM 24980 O O . VAL A 1 97 ? -0.210 0.640 6.311 1.00 0.00 97 VAL A O 17
ATOM 24993 N N . THR A 1 98 ? -1.631 -0.888 5.462 1.00 0.00 98 THR A N 17
ATOM 24994 C CA . THR A 1 98 ? -1.988 -1.656 6.649 1.00 0.00 98 THR A CA 17
ATOM 24995 C C . THR A 1 98 ? -2.378 -3.084 6.205 1.00 0.00 98 THR A C 17
ATOM 24996 O O . THR A 1 98 ? -2.198 -3.427 5.033 1.00 0.00 98 THR A O 17
ATOM 25007 N N . LEU A 1 99 ? -2.857 -3.925 7.130 1.00 0.00 99 LEU A N 17
ATOM 25008 C CA . LEU A 1 99 ? -3.409 -5.261 6.879 1.00 0.00 99 LEU A CA 17
ATOM 25009 C C . LEU A 1 99 ? -4.934 -5.186 6.909 1.00 0.00 99 LEU A C 17
ATOM 25010 O O . LEU A 1 99 ? -5.491 -4.298 7.563 1.00 0.00 99 LEU A O 17
ATOM 25026 N N . GLU A 1 100 ? -5.593 -6.134 6.239 1.00 0.00 100 GLU A N 17
ATOM 25027 C CA . GLU A 1 100 ? -7.040 -6.290 6.275 1.00 0.00 100 GLU A CA 17
ATOM 25028 C C . GLU A 1 100 ? -7.466 -6.704 7.672 1.00 0.00 100 GLU A C 17
ATOM 25029 O O . GLU A 1 100 ? -6.941 -7.724 8.169 1.00 0.00 100 GLU A O 17
ATOM 25042 N N . THR A 1 1 ? -16.924 -7.350 2.224 1.00 0.00 1 THR A N 18
ATOM 25043 C CA . THR A 1 1 ? -15.962 -6.478 1.532 1.00 0.00 1 THR A CA 18
ATOM 25044 C C . THR A 1 1 ? -14.952 -7.358 0.809 1.00 0.00 1 THR A C 18
ATOM 25045 O O . THR A 1 1 ? -14.516 -8.374 1.359 1.00 0.00 1 THR A O 18
ATOM 25057 N N . ALA A 1 2 ? -14.611 -7.020 -0.434 1.00 0.00 2 ALA A N 18
ATOM 25058 C CA . ALA A 1 2 ? -14.173 -7.949 -1.459 1.00 0.00 2 ALA A CA 18
ATOM 25059 C C . ALA A 1 2 ? -13.009 -7.230 -2.151 1.00 0.00 2 ALA A C 18
ATOM 25060 O O . ALA A 1 2 ? -13.209 -6.144 -2.692 1.00 0.00 2 ALA A O 18
ATOM 25067 N N . PRO A 1 3 ? -11.791 -7.798 -2.065 1.00 0.00 3 PRO A N 18
ATOM 25068 C CA . PRO A 1 3 ? -10.574 -7.159 -2.541 1.00 0.00 3 PRO A CA 18
ATOM 25069 C C . PRO A 1 3 ? -10.455 -6.946 -4.050 1.00 0.00 3 PRO A C 18
ATOM 25070 O O . PRO A 1 3 ? -11.249 -7.443 -4.854 1.00 0.00 3 PRO A O 18
ATOM 25081 N N . ILE A 1 4 ? -9.386 -6.238 -4.421 1.00 0.00 4 ILE A N 18
ATOM 25082 C CA . ILE A 1 4 ? -8.984 -5.973 -5.787 1.00 0.00 4 ILE A CA 18
ATOM 25083 C C . ILE A 1 4 ? -7.743 -6.833 -5.947 1.00 0.00 4 ILE A C 18
ATOM 25084 O O . ILE A 1 4 ? -6.748 -6.670 -5.245 1.00 0.00 4 ILE A O 18
ATOM 25100 N N . ALA A 1 5 ? -7.845 -7.785 -6.872 1.00 0.00 5 ALA A N 18
ATOM 25101 C CA . ALA A 1 5 ? -6.770 -8.703 -7.160 1.00 0.00 5 ALA A CA 18
ATOM 25102 C C . ALA A 1 5 ? -5.869 -7.949 -8.124 1.00 0.00 5 ALA A C 18
ATOM 25103 O O . ALA A 1 5 ? -6.281 -7.617 -9.245 1.00 0.00 5 ALA A O 18
ATOM 25110 N N . ILE A 1 6 ? -4.686 -7.595 -7.633 1.00 0.00 6 ILE A N 18
ATOM 25111 C CA . ILE A 1 6 ? -3.669 -6.845 -8.360 1.00 0.00 6 ILE A CA 18
ATOM 25112 C C . ILE A 1 6 ? -2.590 -7.828 -8.839 1.00 0.00 6 ILE A C 18
ATOM 25113 O O . ILE A 1 6 ? -2.790 -9.038 -8.725 1.00 0.00 6 ILE A O 18
ATOM 25129 N N . THR A 1 7 ? -1.501 -7.367 -9.460 1.00 0.00 7 THR A N 18
ATOM 25130 C CA . THR A 1 7 ? -0.514 -8.276 -10.056 1.00 0.00 7 THR A CA 18
ATOM 25131 C C . THR A 1 7 ? 0.867 -8.176 -9.388 1.00 0.00 7 THR A C 18
ATOM 25132 O O . THR A 1 7 ? 1.864 -8.577 -9.975 1.00 0.00 7 THR A O 18
ATOM 25143 N N . CYS A 1 8 ? 0.948 -7.603 -8.179 1.00 0.00 8 CYS A N 18
ATOM 25144 C CA . CYS A 1 8 ? 2.194 -7.357 -7.440 1.00 0.00 8 CYS A CA 18
ATOM 25145 C C . CYS A 1 8 ? 3.241 -6.521 -8.209 1.00 0.00 8 CYS A C 18
ATOM 25146 O O . CYS A 1 8 ? 4.375 -6.394 -7.767 1.00 0.00 8 CYS A O 18
ATOM 25153 N N . PHE A 1 9 ? 2.857 -5.881 -9.311 1.00 0.00 9 PHE A N 18
ATOM 25154 C CA . PHE A 1 9 ? 3.678 -4.939 -10.086 1.00 0.00 9 PHE A CA 18
ATOM 25155 C C . PHE A 1 9 ? 2.920 -3.591 -10.158 1.00 0.00 9 PHE A C 18
ATOM 25156 O O . PHE A 1 9 ? 3.376 -2.594 -10.712 1.00 0.00 9 PHE A O 18
ATOM 25173 N N . THR A 1 10 ? 1.702 -3.586 -9.614 1.00 0.00 10 THR A N 18
ATOM 25174 C CA . THR A 1 10 ? 0.786 -2.487 -9.410 1.00 0.00 10 THR A CA 18
ATOM 25175 C C . THR A 1 10 ? 1.374 -1.504 -8.389 1.00 0.00 10 THR A C 18
ATOM 25176 O O . THR A 1 10 ? 1.868 -1.905 -7.328 1.00 0.00 10 THR A O 18
ATOM 25187 N N . ARG A 1 11 ? 1.279 -0.209 -8.679 1.00 0.00 11 ARG A N 18
ATOM 25188 C CA . ARG A 1 11 ? 1.738 0.878 -7.828 1.00 0.00 11 ARG A CA 18
ATOM 25189 C C . ARG A 1 11 ? 0.546 1.567 -7.176 1.00 0.00 11 ARG A C 18
ATOM 25190 O O . ARG A 1 11 ? -0.600 1.370 -7.581 1.00 0.00 11 ARG A O 18
ATOM 25211 N N . GLY A 1 12 ? 0.793 2.425 -6.188 1.00 0.00 12 GLY A N 18
ATOM 25212 C CA . GLY A 1 12 ? -0.248 3.246 -5.571 1.00 0.00 12 GLY A CA 18
ATOM 25213 C C . GLY A 1 12 ? -0.840 4.259 -6.562 1.00 0.00 12 GLY A C 18
ATOM 25214 O O . GLY A 1 12 ? -1.763 4.998 -6.218 1.00 0.00 12 GLY A O 18
ATOM 25218 N N . LEU A 1 13 ? -0.287 4.346 -7.772 1.00 0.00 13 LEU A N 18
ATOM 25219 C CA . LEU A 1 13 ? -0.781 5.139 -8.885 1.00 0.00 13 LEU A CA 18
ATOM 25220 C C . LEU A 1 13 ? -2.044 4.479 -9.431 1.00 0.00 13 LEU A C 18
ATOM 25221 O O . LEU A 1 13 ? -2.943 5.178 -9.888 1.00 0.00 13 LEU A O 18
ATOM 25237 N N . ASP A 1 14 ? -2.107 3.145 -9.403 1.00 0.00 14 ASP A N 18
ATOM 25238 C CA . ASP A 1 14 ? -3.213 2.368 -9.937 1.00 0.00 14 ASP A CA 18
ATOM 25239 C C . ASP A 1 14 ? -4.414 2.551 -9.025 1.00 0.00 14 ASP A C 18
ATOM 25240 O O . ASP A 1 14 ? -5.448 3.069 -9.451 1.00 0.00 14 ASP A O 18
ATOM 25249 N N . ILE A 1 15 ? -4.289 2.119 -7.763 1.00 0.00 15 ILE A N 18
ATOM 25250 C CA . ILE A 1 15 ? -5.393 2.135 -6.814 1.00 0.00 15 ILE A CA 18
ATOM 25251 C C . ILE A 1 15 ? -5.346 3.461 -6.067 1.00 0.00 15 ILE A C 18
ATOM 25252 O O . ILE A 1 15 ? -4.688 3.628 -5.040 1.00 0.00 15 ILE A O 18
ATOM 25268 N N . ARG A 1 16 ? -6.113 4.405 -6.607 1.00 0.00 16 ARG A N 18
ATOM 25269 C CA . ARG A 1 16 ? -6.367 5.715 -6.034 1.00 0.00 16 ARG A CA 18
ATOM 25270 C C . ARG A 1 16 ? -7.819 5.632 -5.588 1.00 0.00 16 ARG A C 18
ATOM 25271 O O . ARG A 1 16 ? -8.708 6.225 -6.200 1.00 0.00 16 ARG A O 18
ATOM 25292 N N . LYS A 1 17 ? -8.066 4.774 -4.602 1.00 0.00 17 LYS A N 18
ATOM 25293 C CA . LYS A 1 17 ? -9.347 4.594 -3.930 1.00 0.00 17 LYS A CA 18
ATOM 25294 C C . LYS A 1 17 ? -9.168 5.110 -2.511 1.00 0.00 17 LYS A C 18
ATOM 25295 O O . LYS A 1 17 ? -8.045 5.081 -2.005 1.00 0.00 17 LYS A O 18
ATOM 25314 N N . GLU A 1 18 ? -10.251 5.524 -1.845 1.00 0.00 18 GLU A N 18
ATOM 25315 C CA . GLU A 1 18 ? -10.120 6.139 -0.522 1.00 0.00 18 GLU A CA 18
ATOM 25316 C C . GLU A 1 18 ? -9.495 5.161 0.487 1.00 0.00 18 GLU A C 18
ATOM 25317 O O . GLU A 1 18 ? -8.760 5.578 1.380 1.00 0.00 18 GLU A O 18
ATOM 25329 N N . LYS A 1 19 ? -9.787 3.867 0.353 1.00 0.00 19 LYS A N 18
ATOM 25330 C CA . LYS A 1 19 ? -9.214 2.745 1.089 1.00 0.00 19 LYS A CA 18
ATOM 25331 C C . LYS A 1 19 ? -9.621 1.504 0.309 1.00 0.00 19 LYS A C 18
ATOM 25332 O O . LYS A 1 19 ? -10.724 1.497 -0.252 1.00 0.00 19 LYS A O 18
ATOM 25351 N N . ALA A 1 20 ? -8.762 0.493 0.233 1.00 0.00 20 ALA A N 18
ATOM 25352 C CA . ALA A 1 20 ? -8.969 -0.686 -0.588 1.00 0.00 20 ALA A CA 18
ATOM 25353 C C . ALA A 1 20 ? -8.357 -1.922 0.062 1.00 0.00 20 ALA A C 18
ATOM 25354 O O . ALA A 1 20 ? -7.256 -1.859 0.600 1.00 0.00 20 ALA A O 18
ATOM 25361 N N . ASP A 1 21 ? -9.038 -3.053 -0.071 1.00 0.00 21 ASP A N 18
ATOM 25362 C CA . ASP A 1 21 ? -8.577 -4.369 0.358 1.00 0.00 21 ASP A CA 18
ATOM 25363 C C . ASP A 1 21 ? -7.935 -4.944 -0.905 1.00 0.00 21 ASP A C 18
ATOM 25364 O O . ASP A 1 21 ? -8.563 -4.913 -1.960 1.00 0.00 21 ASP A O 18
ATOM 25373 N N . VAL A 1 22 ? -6.682 -5.401 -0.865 1.00 0.00 22 VAL A N 18
ATOM 25374 C CA . VAL A 1 22 ? -5.994 -5.868 -2.073 1.00 0.00 22 VAL A CA 18
ATOM 25375 C C . VAL A 1 22 ? -5.276 -7.193 -1.807 1.00 0.00 22 VAL A C 18
ATOM 25376 O O . VAL A 1 22 ? -4.732 -7.404 -0.724 1.00 0.00 22 VAL A O 18
ATOM 25389 N N . LEU A 1 23 ? -5.243 -8.084 -2.798 1.00 0.00 23 LEU A N 18
ATOM 25390 C CA . LEU A 1 23 ? -4.491 -9.340 -2.758 1.00 0.00 23 LEU A CA 18
ATOM 25391 C C . LEU A 1 23 ? -3.354 -9.243 -3.744 1.00 0.00 23 LEU A C 18
ATOM 25392 O O . LEU A 1 23 ? -3.556 -8.821 -4.886 1.00 0.00 23 LEU A O 18
ATOM 25408 N N . CYS A 1 24 ? -2.174 -9.657 -3.292 1.00 0.00 24 CYS A N 18
ATOM 25409 C CA . CYS A 1 24 ? -0.943 -9.609 -4.044 1.00 0.00 24 CYS A CA 18
ATOM 25410 C C . CYS A 1 24 ? -0.558 -11.069 -4.364 1.00 0.00 24 CYS A C 18
ATOM 25411 O O . CYS A 1 24 ? 0.128 -11.698 -3.550 1.00 0.00 24 CYS A O 18
ATOM 25418 N N . PRO A 1 25 ? -1.037 -11.644 -5.485 1.00 0.00 25 PRO A N 18
ATOM 25419 C CA . PRO A 1 25 ? -0.658 -12.979 -5.937 1.00 0.00 25 PRO A CA 18
ATOM 25420 C C . PRO A 1 25 ? 0.752 -12.982 -6.523 1.00 0.00 25 PRO A C 18
ATOM 25421 O O . PRO A 1 25 ? 1.213 -11.986 -7.082 1.00 0.00 25 PRO A O 18
ATOM 25432 N N . GLY A 1 26 ? 1.395 -14.144 -6.497 1.00 0.00 26 GLY A N 18
ATOM 25433 C CA . GLY A 1 26 ? 2.787 -14.285 -6.894 1.00 0.00 26 GLY A CA 18
ATOM 25434 C C . GLY A 1 26 ? 3.700 -14.033 -5.696 1.00 0.00 26 GLY A C 18
ATOM 25435 O O . GLY A 1 26 ? 3.224 -13.777 -4.587 1.00 0.00 26 GLY A O 18
ATOM 25439 N N . GLY A 1 27 ? 5.014 -14.123 -5.891 1.00 0.00 27 GLY A N 18
ATOM 25440 C CA . GLY A 1 27 ? 5.975 -14.040 -4.792 1.00 0.00 27 GLY A CA 18
ATOM 25441 C C . GLY A 1 27 ? 6.488 -12.638 -4.467 1.00 0.00 27 GLY A C 18
ATOM 25442 O O . GLY A 1 27 ? 7.153 -12.483 -3.439 1.00 0.00 27 GLY A O 18
ATOM 25446 N N . CYS A 1 28 ? 6.210 -11.653 -5.320 1.00 0.00 28 CYS A N 18
ATOM 25447 C CA . CYS A 1 28 ? 6.684 -10.270 -5.317 1.00 0.00 28 CYS A CA 18
ATOM 25448 C C . CYS A 1 28 ? 8.101 -10.147 -4.710 1.00 0.00 28 CYS A C 18
ATOM 25449 O O . CYS A 1 28 ? 8.250 -9.611 -3.609 1.00 0.00 28 CYS A O 18
ATOM 25456 N N . PRO A 1 29 ? 9.138 -10.668 -5.393 1.00 0.00 29 PRO A N 18
ATOM 25457 C CA . PRO A 1 29 ? 10.526 -10.528 -4.964 1.00 0.00 29 PRO A CA 18
ATOM 25458 C C . PRO A 1 29 ? 10.975 -9.076 -5.113 1.00 0.00 29 PRO A C 18
ATOM 25459 O O . PRO A 1 29 ? 10.247 -8.279 -5.694 1.00 0.00 29 PRO A O 18
ATOM 25470 N N . LEU A 1 30 ? 12.169 -8.719 -4.632 1.00 0.00 30 LEU A N 18
ATOM 25471 C CA . LEU A 1 30 ? 12.738 -7.378 -4.788 1.00 0.00 30 LEU A CA 18
ATOM 25472 C C . LEU A 1 30 ? 13.206 -7.176 -6.239 1.00 0.00 30 LEU A C 18
ATOM 25473 O O . LEU A 1 30 ? 14.395 -7.052 -6.514 1.00 0.00 30 LEU A O 18
ATOM 25489 N N . GLU A 1 31 ? 12.257 -7.201 -7.171 1.00 0.00 31 GLU A N 18
ATOM 25490 C CA . GLU A 1 31 ? 12.414 -6.925 -8.591 1.00 0.00 31 GLU A CA 18
ATOM 25491 C C . GLU A 1 31 ? 12.365 -5.409 -8.800 1.00 0.00 31 GLU A C 18
ATOM 25492 O O . GLU A 1 31 ? 13.366 -4.810 -9.180 1.00 0.00 31 GLU A O 18
ATOM 25504 N N . GLU A 1 32 ? 11.229 -4.776 -8.499 1.00 0.00 32 GLU A N 18
ATOM 25505 C CA . GLU A 1 32 ? 11.086 -3.333 -8.524 1.00 0.00 32 GLU A CA 18
ATOM 25506 C C . GLU A 1 32 ? 10.455 -2.878 -7.205 1.00 0.00 32 GLU A C 18
ATOM 25507 O O . GLU A 1 32 ? 9.226 -2.852 -7.114 1.00 0.00 32 GLU A O 18
ATOM 25519 N N . PHE A 1 33 ? 11.219 -2.580 -6.151 1.00 0.00 33 PHE A N 18
ATOM 25520 C CA . PHE A 1 33 ? 10.604 -2.007 -4.965 1.00 0.00 33 PHE A CA 18
ATOM 25521 C C . PHE A 1 33 ? 11.259 -0.635 -4.880 1.00 0.00 33 PHE A C 18
ATOM 25522 O O . PHE A 1 33 ? 12.456 -0.524 -4.612 1.00 0.00 33 PHE A O 18
ATOM 25539 N N . SER A 1 34 ? 10.467 0.403 -5.103 1.00 0.00 34 SER A N 18
ATOM 25540 C CA . SER A 1 34 ? 10.841 1.785 -4.955 1.00 0.00 34 SER A CA 18
ATOM 25541 C C . SER A 1 34 ? 9.791 2.355 -4.019 1.00 0.00 34 SER A C 18
ATOM 25542 O O . SER A 1 34 ? 8.594 2.272 -4.311 1.00 0.00 34 SER A O 18
ATOM 25550 N N . VAL A 1 35 ? 10.191 2.901 -2.879 1.00 0.00 35 VAL A N 18
ATOM 25551 C CA . VAL A 1 35 ? 9.249 3.422 -1.906 1.00 0.00 35 VAL A CA 18
ATOM 25552 C C . VAL A 1 35 ? 9.596 4.884 -1.686 1.00 0.00 35 VAL A C 18
ATOM 25553 O O . VAL A 1 35 ? 10.742 5.307 -1.866 1.00 0.00 35 VAL A O 18
ATOM 25566 N N . TYR A 1 36 ? 8.592 5.672 -1.322 1.00 0.00 36 TYR A N 18
ATOM 25567 C CA . TYR A 1 36 ? 8.734 7.100 -1.210 1.00 0.00 36 TYR A CA 18
ATOM 25568 C C . TYR A 1 36 ? 7.980 7.563 0.032 1.00 0.00 36 TYR A C 18
ATOM 25569 O O . TYR A 1 36 ? 6.751 7.639 0.011 1.00 0.00 36 TYR A O 18
ATOM 25587 N N . GLY A 1 37 ? 8.730 7.822 1.106 1.00 0.00 37 GLY A N 18
ATOM 25588 C CA . GLY A 1 37 ? 8.246 8.158 2.432 1.00 0.00 37 GLY A CA 18
ATOM 25589 C C . GLY A 1 37 ? 7.900 6.880 3.188 1.00 0.00 37 GLY A C 18
ATOM 25590 O O . GLY A 1 37 ? 7.540 5.878 2.572 1.00 0.00 37 GLY A O 18
ATOM 25594 N N . ASN A 1 38 ? 8.103 6.862 4.511 1.00 0.00 38 ASN A N 18
ATOM 25595 C CA . ASN A 1 38 ? 7.674 5.746 5.356 1.00 0.00 38 ASN A CA 18
ATOM 25596 C C . ASN A 1 38 ? 6.324 6.158 5.934 1.00 0.00 38 ASN A C 18
ATOM 25597 O O . ASN A 1 38 ? 6.122 7.348 6.195 1.00 0.00 38 ASN A O 18
ATOM 25608 N N . ILE A 1 39 ? 5.439 5.194 6.203 1.00 0.00 39 ILE A N 18
ATOM 25609 C CA . ILE A 1 39 ? 4.052 5.391 6.638 1.00 0.00 39 ILE A CA 18
ATOM 25610 C C . ILE A 1 39 ? 3.261 6.143 5.563 1.00 0.00 39 ILE A C 18
ATOM 25611 O O . ILE A 1 39 ? 2.298 5.580 5.048 1.00 0.00 39 ILE A O 18
ATOM 25627 N N . VAL A 1 40 ? 3.598 7.397 5.273 1.00 0.00 40 VAL A N 18
ATOM 25628 C CA . VAL A 1 40 ? 3.046 8.188 4.193 1.00 0.00 40 VAL A CA 18
ATOM 25629 C C . VAL A 1 40 ? 3.834 7.703 2.981 1.00 0.00 40 VAL A C 18
ATOM 25630 O O . VAL A 1 40 ? 4.951 8.161 2.739 1.00 0.00 40 VAL A O 18
ATOM 25643 N N . TYR A 1 41 ? 3.270 6.738 2.271 1.00 0.00 41 TYR A N 18
ATOM 25644 C CA . TYR A 1 41 ? 3.786 6.220 1.027 1.00 0.00 41 TYR A CA 18
ATOM 25645 C C . TYR A 1 41 ? 3.177 7.076 -0.074 1.00 0.00 41 TYR A C 18
ATOM 25646 O O . TYR A 1 41 ? 1.953 7.122 -0.211 1.00 0.00 41 TYR A O 18
ATOM 25664 N N . ALA A 1 42 ? 3.985 7.826 -0.824 1.00 0.00 42 ALA A N 18
ATOM 25665 C CA . ALA A 1 42 ? 3.452 8.553 -1.969 1.00 0.00 42 ALA A CA 18
ATOM 25666 C C . ALA A 1 42 ? 2.958 7.547 -3.011 1.00 0.00 42 ALA A C 18
ATOM 25667 O O . ALA A 1 42 ? 3.481 6.432 -3.100 1.00 0.00 42 ALA A O 18
ATOM 25674 N N . SER A 1 43 ? 2.002 7.980 -3.835 1.00 0.00 43 SER A N 18
ATOM 25675 C CA . SER A 1 43 ? 1.294 7.180 -4.830 1.00 0.00 43 SER A CA 18
ATOM 25676 C C . SER A 1 43 ? 2.252 6.386 -5.736 1.00 0.00 43 SER A C 18
ATOM 25677 O O . SER A 1 43 ? 1.945 5.254 -6.090 1.00 0.00 43 SER A O 18
ATOM 25685 N N . VAL A 1 44 ? 3.432 6.916 -6.062 1.00 0.00 44 VAL A N 18
ATOM 25686 C CA . VAL A 1 44 ? 4.418 6.265 -6.927 1.00 0.00 44 VAL A CA 18
ATOM 25687 C C . VAL A 1 44 ? 4.979 4.952 -6.341 1.00 0.00 44 VAL A C 18
ATOM 25688 O O . VAL A 1 44 ? 5.476 4.116 -7.097 1.00 0.00 44 VAL A O 18
ATOM 25701 N N . SER A 1 45 ? 4.878 4.730 -5.028 1.00 0.00 45 SER A N 18
ATOM 25702 C CA . SER A 1 45 ? 5.403 3.532 -4.387 1.00 0.00 45 SER A CA 18
ATOM 25703 C C . SER A 1 45 ? 4.657 2.274 -4.854 1.00 0.00 45 SER A C 18
ATOM 25704 O O . SER A 1 45 ? 3.446 2.322 -5.094 1.00 0.00 45 SER A O 18
ATOM 25712 N N . SER A 1 46 ? 5.362 1.143 -4.969 1.00 0.00 46 SER A N 18
ATOM 25713 C CA . SER A 1 46 ? 4.724 -0.137 -5.263 1.00 0.00 46 SER A CA 18
ATOM 25714 C C . SER A 1 46 ? 3.758 -0.489 -4.130 1.00 0.00 46 SER A C 18
ATOM 25715 O O . SER A 1 46 ? 3.978 -0.096 -2.979 1.00 0.00 46 SER A O 18
ATOM 25723 N N . ILE A 1 47 ? 2.701 -1.244 -4.448 1.00 0.00 47 ILE A N 18
ATOM 25724 C CA . ILE A 1 47 ? 1.794 -1.760 -3.430 1.00 0.00 47 ILE A CA 18
ATOM 25725 C C . ILE A 1 47 ? 2.616 -2.731 -2.570 1.00 0.00 47 ILE A C 18
ATOM 25726 O O . ILE A 1 47 ? 2.555 -2.633 -1.343 1.00 0.00 47 ILE A O 18
ATOM 25742 N N . CYS A 1 48 ? 3.425 -3.614 -3.183 1.00 0.00 48 CYS A N 18
ATOM 25743 C CA . CYS A 1 48 ? 4.329 -4.473 -2.424 1.00 0.00 48 CYS A CA 18
ATOM 25744 C C . CYS A 1 48 ? 5.342 -3.610 -1.680 1.00 0.00 48 CYS A C 18
ATOM 25745 O O . CYS A 1 48 ? 5.600 -3.861 -0.508 1.00 0.00 48 CYS A O 18
ATOM 25752 N N . GLY A 1 49 ? 5.905 -2.610 -2.365 1.00 0.00 49 GLY A N 18
ATOM 25753 C CA . GLY A 1 49 ? 6.874 -1.668 -1.827 1.00 0.00 49 GLY A CA 18
ATOM 25754 C C . GLY A 1 49 ? 6.427 -1.145 -0.473 1.00 0.00 49 GLY A C 18
ATOM 25755 O O . GLY A 1 49 ? 7.059 -1.427 0.543 1.00 0.00 49 GLY A O 18
ATOM 25759 N N . ALA A 1 50 ? 5.323 -0.402 -0.467 1.00 0.00 50 ALA A N 18
ATOM 25760 C CA . ALA A 1 50 ? 4.742 0.170 0.731 1.00 0.00 50 ALA A CA 18
ATOM 25761 C C . ALA A 1 50 ? 4.441 -0.913 1.767 1.00 0.00 50 ALA A C 18
ATOM 25762 O O . ALA A 1 50 ? 4.768 -0.734 2.938 1.00 0.00 50 ALA A O 18
ATOM 25769 N N . ALA A 1 51 ? 3.806 -2.018 1.354 1.00 0.00 51 ALA A N 18
ATOM 25770 C CA . ALA A 1 51 ? 3.371 -3.075 2.256 1.00 0.00 51 ALA A CA 18
ATOM 25771 C C . ALA A 1 51 ? 4.557 -3.670 3.010 1.00 0.00 51 ALA A C 18
ATOM 25772 O O . ALA A 1 51 ? 4.580 -3.655 4.239 1.00 0.00 51 ALA A O 18
ATOM 25779 N N . VAL A 1 52 ? 5.522 -4.225 2.287 1.00 0.00 52 VAL A N 18
ATOM 25780 C CA . VAL A 1 52 ? 6.678 -4.894 2.856 1.00 0.00 52 VAL A CA 18
ATOM 25781 C C . VAL A 1 52 ? 7.566 -3.891 3.603 1.00 0.00 52 VAL A C 18
ATOM 25782 O O . VAL A 1 52 ? 8.040 -4.211 4.691 1.00 0.00 52 VAL A O 18
ATOM 25795 N N . HIS A 1 53 ? 7.741 -2.659 3.108 1.00 0.00 53 HIS A N 18
ATOM 25796 C CA . HIS A 1 53 ? 8.499 -1.630 3.826 1.00 0.00 53 HIS A CA 18
ATOM 25797 C C . HIS A 1 53 ? 7.851 -1.336 5.181 1.00 0.00 53 HIS A C 18
ATOM 25798 O O . HIS A 1 53 ? 8.529 -1.304 6.211 1.00 0.00 53 HIS A O 18
ATOM 25812 N N . ARG A 1 54 ? 6.523 -1.162 5.201 1.00 0.00 54 ARG A N 18
ATOM 25813 C CA . ARG A 1 54 ? 5.742 -1.007 6.427 1.00 0.00 54 ARG A CA 18
ATOM 25814 C C . ARG A 1 54 ? 5.830 -2.269 7.284 1.00 0.00 54 ARG A C 18
ATOM 25815 O O . ARG A 1 54 ? 5.600 -2.179 8.489 1.00 0.00 54 ARG A O 18
ATOM 25836 N N . GLY A 1 55 ? 6.120 -3.431 6.710 1.00 0.00 55 GLY A N 18
ATOM 25837 C CA . GLY A 1 55 ? 6.154 -4.697 7.418 1.00 0.00 55 GLY A CA 18
ATOM 25838 C C . GLY A 1 55 ? 4.761 -5.298 7.562 1.00 0.00 55 GLY A C 18
ATOM 25839 O O . GLY A 1 55 ? 4.490 -5.974 8.550 1.00 0.00 55 GLY A O 18
ATOM 25843 N N . VAL A 1 56 ? 3.849 -5.012 6.629 1.00 0.00 56 VAL A N 18
ATOM 25844 C CA . VAL A 1 56 ? 2.526 -5.623 6.574 1.00 0.00 56 VAL A CA 18
ATOM 25845 C C . VAL A 1 56 ? 2.734 -7.123 6.363 1.00 0.00 56 VAL A C 18
ATOM 25846 O O . VAL A 1 56 ? 2.468 -7.924 7.254 1.00 0.00 56 VAL A O 18
ATOM 25859 N N . ILE A 1 57 ? 3.271 -7.474 5.201 1.00 0.00 57 ILE A N 18
ATOM 25860 C CA . ILE A 1 57 ? 3.608 -8.816 4.763 1.00 0.00 57 ILE A CA 18
ATOM 25861 C C . ILE A 1 57 ? 5.124 -8.854 4.599 1.00 0.00 57 ILE A C 18
ATOM 25862 O O . ILE A 1 57 ? 5.750 -7.803 4.432 1.00 0.00 57 ILE A O 18
ATOM 25878 N N . SER A 1 58 ? 5.709 -10.051 4.622 1.00 0.00 58 SER A N 18
ATOM 25879 C CA . SER A 1 58 ? 7.127 -10.202 4.336 1.00 0.00 58 SER A CA 18
ATOM 25880 C C . SER A 1 58 ? 7.326 -10.016 2.825 1.00 0.00 58 SER A C 18
ATOM 25881 O O . SER A 1 58 ? 6.342 -9.900 2.082 1.00 0.00 58 SER A O 18
ATOM 25889 N N . ASN A 1 59 ? 8.572 -10.027 2.330 1.00 0.00 59 ASN A N 18
ATOM 25890 C CA . ASN A 1 59 ? 8.816 -9.989 0.885 1.00 0.00 59 ASN A CA 18
ATOM 25891 C C . ASN A 1 59 ? 8.453 -11.364 0.296 1.00 0.00 59 ASN A C 18
ATOM 25892 O O . ASN A 1 59 ? 9.320 -12.198 0.031 1.00 0.00 59 ASN A O 18
ATOM 25903 N N . SER A 1 60 ? 7.155 -11.646 0.210 1.00 0.00 60 SER A N 18
ATOM 25904 C CA . SER A 1 60 ? 6.547 -12.903 -0.199 1.00 0.00 60 SER A CA 18
ATOM 25905 C C . SER A 1 60 ? 5.213 -12.696 -0.943 1.00 0.00 60 SER A C 18
ATOM 25906 O O . SER A 1 60 ? 4.749 -13.616 -1.620 1.00 0.00 60 SER A O 18
ATOM 25914 N N . GLY A 1 61 ? 4.604 -11.506 -0.840 1.00 0.00 61 GLY A N 18
ATOM 25915 C CA . GLY A 1 61 ? 3.274 -11.223 -1.375 1.00 0.00 61 GLY A CA 18
ATOM 25916 C C . GLY A 1 61 ? 2.233 -11.624 -0.317 1.00 0.00 61 GLY A C 18
ATOM 25917 O O . GLY A 1 61 ? 2.602 -12.122 0.749 1.00 0.00 61 GLY A O 18
ATOM 25921 N N . GLY A 1 62 ? 0.938 -11.408 -0.573 1.00 0.00 62 GLY A N 18
ATOM 25922 C CA . GLY A 1 62 ? -0.129 -11.735 0.376 1.00 0.00 62 GLY A CA 18
ATOM 25923 C C . GLY A 1 62 ? -1.291 -10.740 0.347 1.00 0.00 62 GLY A C 18
ATOM 25924 O O . GLY A 1 62 ? -1.306 -9.845 -0.505 1.00 0.00 62 GLY A O 18
ATOM 25928 N N . PRO A 1 63 ? -2.292 -10.914 1.227 1.00 0.00 63 PRO A N 18
ATOM 25929 C CA . PRO A 1 63 ? -3.407 -9.988 1.392 1.00 0.00 63 PRO A CA 18
ATOM 25930 C C . PRO A 1 63 ? -2.981 -8.750 2.194 1.00 0.00 63 PRO A C 18
ATOM 25931 O O . PRO A 1 63 ? -2.207 -8.855 3.150 1.00 0.00 63 PRO A O 18
ATOM 25942 N N . VAL A 1 64 ? -3.486 -7.575 1.811 1.00 0.00 64 VAL A N 18
ATOM 25943 C CA . VAL A 1 64 ? -3.121 -6.276 2.368 1.00 0.00 64 VAL A CA 18
ATOM 25944 C C . VAL A 1 64 ? -4.361 -5.356 2.351 1.00 0.00 64 VAL A C 18
ATOM 25945 O O . VAL A 1 64 ? -5.299 -5.582 1.587 1.00 0.00 64 VAL A O 18
ATOM 25958 N N . ARG A 1 65 ? -4.372 -4.279 3.144 1.00 0.00 65 ARG A N 18
ATOM 25959 C CA . ARG A 1 65 ? -5.423 -3.258 3.136 1.00 0.00 65 ARG A CA 18
ATOM 25960 C C . ARG A 1 65 ? -4.801 -1.871 3.090 1.00 0.00 65 ARG A C 18
ATOM 25961 O O . ARG A 1 65 ? -4.188 -1.421 4.058 1.00 0.00 65 ARG A O 18
ATOM 25982 N N . VAL A 1 66 ? -4.930 -1.205 1.952 1.00 0.00 66 VAL A N 18
ATOM 25983 C CA . VAL A 1 66 ? -4.451 0.147 1.694 1.00 0.00 66 VAL A CA 18
ATOM 25984 C C . VAL A 1 66 ? -5.492 1.172 2.187 1.00 0.00 66 VAL A C 18
ATOM 25985 O O . VAL A 1 66 ? -6.694 0.931 2.089 1.00 0.00 66 VAL A O 18
ATOM 25998 N N . TYR A 1 67 ? -5.040 2.338 2.654 1.00 0.00 67 TYR A N 18
ATOM 25999 C CA . TYR A 1 67 ? -5.827 3.504 3.050 1.00 0.00 67 TYR A CA 18
ATOM 26000 C C . TYR A 1 67 ? -5.185 4.720 2.392 1.00 0.00 67 TYR A C 18
ATOM 26001 O O . TYR A 1 67 ? -3.982 4.925 2.542 1.00 0.00 67 TYR A O 18
ATOM 26019 N N . SER A 1 68 ? -5.939 5.501 1.616 1.00 0.00 68 SER A N 18
ATOM 26020 C CA . SER A 1 68 ? -5.400 6.736 1.058 1.00 0.00 68 SER A CA 18
ATOM 26021 C C . SER A 1 68 ? -5.083 7.716 2.188 1.00 0.00 68 SER A C 18
ATOM 26022 O O . SER A 1 68 ? -5.577 7.597 3.311 1.00 0.00 68 SER A O 18
ATOM 26030 N N . LEU A 1 69 ? -4.235 8.687 1.880 1.00 0.00 69 LEU A N 18
ATOM 26031 C CA . LEU A 1 69 ? -3.824 9.758 2.766 1.00 0.00 69 LEU A CA 18
ATOM 26032 C C . LEU A 1 69 ? -3.865 11.024 1.896 1.00 0.00 69 LEU A C 18
ATOM 26033 O O . LEU A 1 69 ? -3.668 10.898 0.681 1.00 0.00 69 LEU A O 18
ATOM 26049 N N . PRO A 1 70 ? -4.154 12.228 2.421 1.00 0.00 70 PRO A N 18
ATOM 26050 C CA . PRO A 1 70 ? -4.289 13.412 1.576 1.00 0.00 70 PRO A CA 18
ATOM 26051 C C . PRO A 1 70 ? -2.964 13.765 0.888 1.00 0.00 70 PRO A C 18
ATOM 26052 O O . PRO A 1 70 ? -1.921 13.162 1.160 1.00 0.00 70 PRO A O 18
ATOM 26063 N N . GLY A 1 71 ? -3.008 14.752 -0.014 1.00 0.00 71 GLY A N 18
ATOM 26064 C CA . GLY A 1 71 ? -1.808 15.274 -0.644 1.00 0.00 71 GLY A CA 18
ATOM 26065 C C . GLY A 1 71 ? -0.819 15.666 0.449 1.00 0.00 71 GLY A C 18
ATOM 26066 O O . GLY A 1 71 ? -1.213 16.301 1.432 1.00 0.00 71 GLY A O 18
ATOM 26070 N N . ARG A 1 72 ? 0.449 15.298 0.281 1.00 0.00 72 ARG A N 18
ATOM 26071 C CA . ARG A 1 72 ? 1.471 15.479 1.300 1.00 0.00 72 ARG A CA 18
ATOM 26072 C C . ARG A 1 72 ? 2.694 16.158 0.723 1.00 0.00 72 ARG A C 18
ATOM 26073 O O . ARG A 1 72 ? 2.853 16.322 -0.485 1.00 0.00 72 ARG A O 18
ATOM 26094 N N . GLU A 1 73 ? 3.525 16.597 1.649 1.00 0.00 73 GLU A N 18
ATOM 26095 C CA . GLU A 1 73 ? 4.745 17.361 1.521 1.00 0.00 73 GLU A CA 18
ATOM 26096 C C . GLU A 1 73 ? 5.593 16.991 2.750 1.00 0.00 73 GLU A C 18
ATOM 26097 O O . GLU A 1 73 ? 5.128 16.223 3.598 1.00 0.00 73 GLU A O 18
ATOM 26109 N N . ASN A 1 74 ? 6.793 17.562 2.887 1.00 0.00 74 ASN A N 18
ATOM 26110 C CA . ASN A 1 74 ? 7.696 17.409 4.039 1.00 0.00 74 ASN A CA 18
ATOM 26111 C C . ASN A 1 74 ? 7.823 15.942 4.474 1.00 0.00 74 ASN A C 18
ATOM 26112 O O . ASN A 1 74 ? 7.561 15.591 5.630 1.00 0.00 74 ASN A O 18
ATOM 26123 N N . TYR A 1 75 ? 8.167 15.086 3.513 1.00 0.00 75 TYR A N 18
ATOM 26124 C CA . TYR A 1 75 ? 8.378 13.654 3.685 1.00 0.00 75 TYR A CA 18
ATOM 26125 C C . TYR A 1 75 ? 9.714 13.397 4.400 1.00 0.00 75 TYR A C 18
ATOM 26126 O O . TYR A 1 75 ? 10.362 14.321 4.894 1.00 0.00 75 TYR A O 18
ATOM 26144 N N . SER A 1 76 ? 10.135 12.138 4.505 1.00 0.00 76 SER A N 18
ATOM 26145 C CA . SER A 1 76 ? 11.432 11.725 5.032 1.00 0.00 76 SER A CA 18
ATOM 26146 C C . SER A 1 76 ? 11.816 10.388 4.379 1.00 0.00 76 SER A C 18
ATOM 26147 O O . SER A 1 76 ? 11.095 9.906 3.501 1.00 0.00 76 SER A O 18
ATOM 26155 N N . SER A 1 77 ? 12.942 9.801 4.782 1.00 0.00 77 SER A N 18
ATOM 26156 C CA . SER A 1 77 ? 13.513 8.596 4.192 1.00 0.00 77 SER A CA 18
ATOM 26157 C C . SER A 1 77 ? 13.788 7.592 5.317 1.00 0.00 77 SER A C 18
ATOM 26158 O O . SER A 1 77 ? 14.148 8.013 6.420 1.00 0.00 77 SER A O 18
ATOM 26166 N N . VAL A 1 78 ? 13.603 6.293 5.051 1.00 0.00 78 VAL A N 18
ATOM 26167 C CA . VAL A 1 78 ? 13.803 5.184 5.989 1.00 0.00 78 VAL A CA 18
ATOM 26168 C C . VAL A 1 78 ? 14.109 3.928 5.164 1.00 0.00 78 VAL A C 18
ATOM 26169 O O . VAL A 1 78 ? 13.471 3.701 4.134 1.00 0.00 78 VAL A O 18
ATOM 26182 N N . ASP A 1 79 ? 15.007 3.077 5.641 1.00 0.00 79 ASP A N 18
ATOM 26183 C CA . ASP A 1 79 ? 15.355 1.766 5.091 1.00 0.00 79 ASP A CA 18
ATOM 26184 C C . ASP A 1 79 ? 14.708 0.694 5.967 1.00 0.00 79 ASP A C 18
ATOM 26185 O O . ASP A 1 79 ? 14.842 0.773 7.193 1.00 0.00 79 ASP A O 18
ATOM 26194 N N . ALA A 1 80 ? 14.009 -0.285 5.386 1.00 0.00 80 ALA A N 18
ATOM 26195 C CA . ALA A 1 80 ? 13.454 -1.422 6.113 1.00 0.00 80 ALA A CA 18
ATOM 26196 C C . ALA A 1 80 ? 13.121 -2.564 5.152 1.00 0.00 80 ALA A C 18
ATOM 26197 O O . ALA A 1 80 ? 12.636 -2.326 4.048 1.00 0.00 80 ALA A O 18
ATOM 26204 N N . ASN A 1 81 ? 13.278 -3.802 5.621 1.00 0.00 81 ASN A N 18
ATOM 26205 C CA . ASN A 1 81 ? 12.913 -5.050 4.947 1.00 0.00 81 ASN A CA 18
ATOM 26206 C C . ASN A 1 81 ? 13.464 -5.164 3.519 1.00 0.00 81 ASN A C 18
ATOM 26207 O O . ASN A 1 81 ? 12.804 -5.704 2.633 1.00 0.00 81 ASN A O 18
ATOM 26218 N N . GLY A 1 82 ? 14.686 -4.673 3.296 1.00 0.00 82 GLY A N 18
ATOM 26219 C CA . GLY A 1 82 ? 15.387 -4.744 2.019 1.00 0.00 82 GLY A CA 18
ATOM 26220 C C . GLY A 1 82 ? 14.924 -3.674 1.036 1.00 0.00 82 GLY A C 18
ATOM 26221 O O . GLY A 1 82 ? 15.260 -3.748 -0.146 1.00 0.00 82 GLY A O 18
ATOM 26225 N N . ILE A 1 83 ? 14.172 -2.672 1.496 1.00 0.00 83 ILE A N 18
ATOM 26226 C CA . ILE A 1 83 ? 13.544 -1.654 0.670 1.00 0.00 83 ILE A CA 18
ATOM 26227 C C . ILE A 1 83 ? 13.923 -0.293 1.255 1.00 0.00 83 ILE A C 18
ATOM 26228 O O . ILE A 1 83 ? 13.840 -0.082 2.467 1.00 0.00 83 ILE A O 18
ATOM 26244 N N . GLN A 1 84 ? 14.262 0.665 0.398 1.00 0.00 84 GLN A N 18
ATOM 26245 C CA . GLN A 1 84 ? 14.562 2.029 0.793 1.00 0.00 84 GLN A CA 18
ATOM 26246 C C . GLN A 1 84 ? 13.364 2.905 0.437 1.00 0.00 84 GLN A C 18
ATOM 26247 O O . GLN A 1 84 ? 12.823 2.817 -0.668 1.00 0.00 84 GLN A O 18
ATOM 26261 N N . SER A 1 85 ? 12.956 3.760 1.374 1.00 0.00 85 SER A N 18
ATOM 26262 C CA . SER A 1 85 ? 11.929 4.766 1.164 1.00 0.00 85 SER A CA 18
ATOM 26263 C C . SER A 1 85 ? 12.655 6.110 1.148 1.00 0.00 85 SER A C 18
ATOM 26264 O O . SER A 1 85 ? 13.612 6.293 1.914 1.00 0.00 85 SER A O 18
ATOM 26272 N N . GLN A 1 86 ? 12.228 7.035 0.290 1.00 0.00 86 GLN A N 18
ATOM 26273 C CA . GLN A 1 86 ? 12.893 8.317 0.075 1.00 0.00 86 GLN A CA 18
ATOM 26274 C C . GLN A 1 86 ? 11.888 9.466 0.163 1.00 0.00 86 GLN A C 18
ATOM 26275 O O . GLN A 1 86 ? 10.722 9.280 -0.181 1.00 0.00 86 GLN A O 18
ATOM 26289 N N . MET A 1 87 ? 12.316 10.647 0.605 1.00 0.00 87 MET A N 18
ATOM 26290 C CA . MET A 1 87 ? 11.461 11.831 0.601 1.00 0.00 87 MET A CA 18
ATOM 26291 C C . MET A 1 87 ? 11.067 12.208 -0.842 1.00 0.00 87 MET A C 18
ATOM 26292 O O . MET A 1 87 ? 11.675 11.736 -1.803 1.00 0.00 87 MET A O 18
ATOM 26306 N N . LEU A 1 88 ? 10.062 13.076 -1.002 1.00 0.00 88 LEU A N 18
ATOM 26307 C CA . LEU A 1 88 ? 9.617 13.603 -2.294 1.00 0.00 88 LEU A CA 18
ATOM 26308 C C . LEU A 1 88 ? 9.426 15.107 -2.180 1.00 0.00 88 LEU A C 18
ATOM 26309 O O . LEU A 1 88 ? 9.517 15.671 -1.085 1.00 0.00 88 LEU A O 18
ATOM 26325 N N . SER A 1 89 ? 9.045 15.737 -3.289 1.00 0.00 89 SER A N 18
ATOM 26326 C CA . SER A 1 89 ? 8.683 17.133 -3.363 1.00 0.00 89 SER A CA 18
ATOM 26327 C C . SER A 1 89 ? 7.183 17.282 -3.647 1.00 0.00 89 SER A C 18
ATOM 26328 O O . SER A 1 89 ? 6.780 17.327 -4.805 1.00 0.00 89 SER A O 18
ATOM 26336 N N . ARG A 1 90 ? 6.369 17.292 -2.581 1.00 0.00 90 ARG A N 18
ATOM 26337 C CA . ARG A 1 90 ? 4.928 17.565 -2.631 1.00 0.00 90 ARG A CA 18
ATOM 26338 C C . ARG A 1 90 ? 4.083 16.638 -3.514 1.00 0.00 90 ARG A C 18
ATOM 26339 O O . ARG A 1 90 ? 3.484 17.099 -4.487 1.00 0.00 90 ARG A O 18
ATOM 26360 N N . TRP A 1 91 ? 4.022 15.331 -3.249 1.00 0.00 91 TRP A N 18
ATOM 26361 C CA . TRP A 1 91 ? 3.184 14.457 -4.068 1.00 0.00 91 TRP A CA 18
ATOM 26362 C C . TRP A 1 91 ? 1.749 14.535 -3.545 1.00 0.00 91 TRP A C 18
ATOM 26363 O O . TRP A 1 91 ? 1.396 13.994 -2.490 1.00 0.00 91 TRP A O 18
ATOM 26384 N N . SER A 1 92 ? 0.873 15.189 -4.306 1.00 0.00 92 SER A N 18
ATOM 26385 C CA . SER A 1 92 ? -0.496 15.447 -3.882 1.00 0.00 92 SER A CA 18
ATOM 26386 C C . SER A 1 92 ? -1.397 14.201 -4.045 1.00 0.00 92 SER A C 18
ATOM 26387 O O . SER A 1 92 ? -2.592 14.327 -4.286 1.00 0.00 92 SER A O 18
ATOM 26395 N N . ALA A 1 93 ? -0.848 12.999 -3.856 1.00 0.00 93 ALA A N 18
ATOM 26396 C CA . ALA A 1 93 ? -1.505 11.706 -3.842 1.00 0.00 93 ALA A CA 18
ATOM 26397 C C . ALA A 1 93 ? -0.597 10.813 -2.995 1.00 0.00 93 ALA A C 18
ATOM 26398 O O . ALA A 1 93 ? 0.520 10.501 -3.414 1.00 0.00 93 ALA A O 18
ATOM 26405 N N . SER A 1 94 ? -1.007 10.484 -1.774 1.00 0.00 94 SER A N 18
ATOM 26406 C CA . SER A 1 94 ? -0.267 9.606 -0.866 1.00 0.00 94 SER A CA 18
ATOM 26407 C C . SER A 1 94 ? -1.210 8.568 -0.237 1.00 0.00 94 SER A C 18
ATOM 26408 O O . SER A 1 94 ? -2.414 8.573 -0.509 1.00 0.00 94 SER A O 18
ATOM 26416 N N . PHE A 1 95 ? -0.676 7.625 0.537 1.00 0.00 95 PHE A N 18
ATOM 26417 C CA . PHE A 1 95 ? -1.422 6.564 1.195 1.00 0.00 95 PHE A CA 18
ATOM 26418 C C . PHE A 1 95 ? -0.629 5.991 2.369 1.00 0.00 95 PHE A C 18
ATOM 26419 O O . PHE A 1 95 ? 0.508 6.390 2.607 1.00 0.00 95 PHE A O 18
ATOM 26436 N N . THR A 1 96 ? -1.241 5.085 3.126 1.00 0.00 96 THR A N 18
ATOM 26437 C CA . THR A 1 96 ? -0.631 4.323 4.197 1.00 0.00 96 THR A CA 18
ATOM 26438 C C . THR A 1 96 ? -1.298 2.947 4.155 1.00 0.00 96 THR A C 18
ATOM 26439 O O . THR A 1 96 ? -2.487 2.827 3.860 1.00 0.00 96 THR A O 18
ATOM 26450 N N . VAL A 1 97 ? -0.515 1.884 4.287 1.00 0.00 97 VAL A N 18
ATOM 26451 C CA . VAL A 1 97 ? -1.005 0.518 4.166 1.00 0.00 97 VAL A CA 18
ATOM 26452 C C . VAL A 1 97 ? -1.070 -0.175 5.537 1.00 0.00 97 VAL A C 18
ATOM 26453 O O . VAL A 1 97 ? -0.318 0.180 6.449 1.00 0.00 97 VAL A O 18
ATOM 26466 N N . THR A 1 98 ? -1.953 -1.164 5.679 1.00 0.00 98 THR A N 18
ATOM 26467 C CA . THR A 1 98 ? -2.225 -1.928 6.893 1.00 0.00 98 THR A CA 18
ATOM 26468 C C . THR A 1 98 ? -2.480 -3.407 6.540 1.00 0.00 98 THR A C 18
ATOM 26469 O O . THR A 1 98 ? -2.521 -3.758 5.356 1.00 0.00 98 THR A O 18
ATOM 26480 N N . LEU A 1 99 ? -2.646 -4.273 7.549 1.00 0.00 99 LEU A N 18
ATOM 26481 C CA . LEU A 1 99 ? -2.938 -5.701 7.361 1.00 0.00 99 LEU A CA 18
ATOM 26482 C C . LEU A 1 99 ? -4.382 -5.858 6.905 1.00 0.00 99 LEU A C 18
ATOM 26483 O O . LEU A 1 99 ? -5.214 -5.030 7.278 1.00 0.00 99 LEU A O 18
ATOM 26499 N N . GLU A 1 100 ? -4.685 -6.931 6.173 1.00 0.00 100 GLU A N 18
ATOM 26500 C CA . GLU A 1 100 ? -6.047 -7.255 5.772 1.00 0.00 100 GLU A CA 18
ATOM 26501 C C . GLU A 1 100 ? -6.640 -8.116 6.877 1.00 0.00 100 GLU A C 18
ATOM 26502 O O . GLU A 1 100 ? -6.129 -9.240 7.063 1.00 0.00 100 GLU A O 18
ATOM 26515 N N . THR A 1 1 ? -18.837 -7.202 -0.888 1.00 0.00 1 THR A N 19
ATOM 26516 C CA . THR A 1 1 ? -17.944 -6.145 -1.358 1.00 0.00 1 THR A CA 19
ATOM 26517 C C . THR A 1 1 ? -16.518 -6.565 -1.005 1.00 0.00 1 THR A C 19
ATOM 26518 O O . THR A 1 1 ? -16.296 -7.132 0.065 1.00 0.00 1 THR A O 19
ATOM 26530 N N . ALA A 1 2 ? -15.599 -6.430 -1.958 1.00 0.00 2 ALA A N 19
ATOM 26531 C CA . ALA A 1 2 ? -14.565 -7.426 -2.201 1.00 0.00 2 ALA A CA 19
ATOM 26532 C C . ALA A 1 2 ? -13.221 -6.755 -2.483 1.00 0.00 2 ALA A C 19
ATOM 26533 O O . ALA A 1 2 ? -13.188 -5.582 -2.873 1.00 0.00 2 ALA A O 19
ATOM 26540 N N . PRO A 1 3 ? -12.101 -7.457 -2.261 1.00 0.00 3 PRO A N 19
ATOM 26541 C CA . PRO A 1 3 ? -10.787 -6.937 -2.588 1.00 0.00 3 PRO A CA 19
ATOM 26542 C C . PRO A 1 3 ? -10.536 -6.900 -4.104 1.00 0.00 3 PRO A C 19
ATOM 26543 O O . PRO A 1 3 ? -11.355 -7.387 -4.892 1.00 0.00 3 PRO A O 19
ATOM 26554 N N . ILE A 1 4 ? -9.393 -6.341 -4.510 1.00 0.00 4 ILE A N 19
ATOM 26555 C CA . ILE A 1 4 ? -8.906 -6.327 -5.884 1.00 0.00 4 ILE A CA 19
ATOM 26556 C C . ILE A 1 4 ? -7.714 -7.281 -5.921 1.00 0.00 4 ILE A C 19
ATOM 26557 O O . ILE A 1 4 ? -6.850 -7.244 -5.042 1.00 0.00 4 ILE A O 19
ATOM 26573 N N . ALA A 1 5 ? -7.668 -8.149 -6.925 1.00 0.00 5 ALA A N 19
ATOM 26574 C CA . ALA A 1 5 ? -6.528 -9.012 -7.162 1.00 0.00 5 ALA A CA 19
ATOM 26575 C C . ALA A 1 5 ? -5.587 -8.115 -7.957 1.00 0.00 5 ALA A C 19
ATOM 26576 O O . ALA A 1 5 ? -5.932 -7.745 -9.082 1.00 0.00 5 ALA A O 19
ATOM 26583 N N . ILE A 1 6 ? -4.476 -7.669 -7.370 1.00 0.00 6 ILE A N 19
ATOM 26584 C CA . ILE A 1 6 ? -3.494 -6.883 -8.109 1.00 0.00 6 ILE A CA 19
ATOM 26585 C C . ILE A 1 6 ? -2.381 -7.846 -8.520 1.00 0.00 6 ILE A C 19
ATOM 26586 O O . ILE A 1 6 ? -2.138 -8.845 -7.847 1.00 0.00 6 ILE A O 19
ATOM 26602 N N . THR A 1 7 ? -1.672 -7.561 -9.604 1.00 0.00 7 THR A N 19
ATOM 26603 C CA . THR A 1 7 ? -0.673 -8.459 -10.190 1.00 0.00 7 THR A CA 19
ATOM 26604 C C . THR A 1 7 ? 0.733 -8.181 -9.630 1.00 0.00 7 THR A C 19
ATOM 26605 O O . THR A 1 7 ? 1.732 -8.404 -10.302 1.00 0.00 7 THR A O 19
ATOM 26616 N N . CYS A 1 8 ? 0.816 -7.633 -8.411 1.00 0.00 8 CYS A N 19
ATOM 26617 C CA . CYS A 1 8 ? 2.025 -7.206 -7.697 1.00 0.00 8 CYS A CA 19
ATOM 26618 C C . CYS A 1 8 ? 3.012 -6.334 -8.511 1.00 0.00 8 CYS A C 19
ATOM 26619 O O . CYS A 1 8 ? 4.067 -5.953 -8.009 1.00 0.00 8 CYS A O 19
ATOM 26626 N N . PHE A 1 9 ? 2.593 -5.823 -9.666 1.00 0.00 9 PHE A N 19
ATOM 26627 C CA . PHE A 1 9 ? 3.305 -4.872 -10.525 1.00 0.00 9 PHE A CA 19
ATOM 26628 C C . PHE A 1 9 ? 2.653 -3.488 -10.365 1.00 0.00 9 PHE A C 19
ATOM 26629 O O . PHE A 1 9 ? 3.201 -2.451 -10.731 1.00 0.00 9 PHE A O 19
ATOM 26646 N N . THR A 1 10 ? 1.440 -3.494 -9.816 1.00 0.00 10 THR A N 19
ATOM 26647 C CA . THR A 1 10 ? 0.534 -2.402 -9.549 1.00 0.00 10 THR A CA 19
ATOM 26648 C C . THR A 1 10 ? 1.140 -1.469 -8.490 1.00 0.00 10 THR A C 19
ATOM 26649 O O . THR A 1 10 ? 1.685 -1.920 -7.478 1.00 0.00 10 THR A O 19
ATOM 26660 N N . ARG A 1 11 ? 1.077 -0.164 -8.737 1.00 0.00 11 ARG A N 19
ATOM 26661 C CA . ARG A 1 11 ? 1.542 0.916 -7.879 1.00 0.00 11 ARG A CA 19
ATOM 26662 C C . ARG A 1 11 ? 0.355 1.632 -7.243 1.00 0.00 11 ARG A C 19
ATOM 26663 O O . ARG A 1 11 ? -0.789 1.437 -7.654 1.00 0.00 11 ARG A O 19
ATOM 26684 N N . GLY A 1 12 ? 0.615 2.528 -6.291 1.00 0.00 12 GLY A N 19
ATOM 26685 C CA . GLY A 1 12 ? -0.416 3.381 -5.698 1.00 0.00 12 GLY A CA 19
ATOM 26686 C C . GLY A 1 12 ? -0.990 4.373 -6.720 1.00 0.00 12 GLY A C 19
ATOM 26687 O O . GLY A 1 12 ? -1.909 5.126 -6.407 1.00 0.00 12 GLY A O 19
ATOM 26691 N N . LEU A 1 13 ? -0.427 4.413 -7.932 1.00 0.00 13 LEU A N 19
ATOM 26692 C CA . LEU A 1 13 ? -0.889 5.176 -9.079 1.00 0.00 13 LEU A CA 19
ATOM 26693 C C . LEU A 1 13 ? -2.187 4.553 -9.605 1.00 0.00 13 LEU A C 19
ATOM 26694 O O . LEU A 1 13 ? -3.107 5.272 -9.994 1.00 0.00 13 LEU A O 19
ATOM 26710 N N . ASP A 1 14 ? -2.260 3.217 -9.599 1.00 0.00 14 ASP A N 19
ATOM 26711 C CA . ASP A 1 14 ? -3.336 2.417 -10.173 1.00 0.00 14 ASP A CA 19
ATOM 26712 C C . ASP A 1 14 ? -4.613 2.462 -9.351 1.00 0.00 14 ASP A C 19
ATOM 26713 O O . ASP A 1 14 ? -5.701 2.585 -9.923 1.00 0.00 14 ASP A O 19
ATOM 26722 N N . ILE A 1 15 ? -4.499 2.338 -8.028 1.00 0.00 15 ILE A N 19
ATOM 26723 C CA . ILE A 1 15 ? -5.635 2.236 -7.120 1.00 0.00 15 ILE A CA 19
ATOM 26724 C C . ILE A 1 15 ? -5.507 3.396 -6.142 1.00 0.00 15 ILE A C 19
ATOM 26725 O O . ILE A 1 15 ? -4.847 3.305 -5.111 1.00 0.00 15 ILE A O 19
ATOM 26741 N N . ARG A 1 16 ? -6.178 4.494 -6.479 1.00 0.00 16 ARG A N 19
ATOM 26742 C CA . ARG A 1 16 ? -6.264 5.723 -5.698 1.00 0.00 16 ARG A CA 19
ATOM 26743 C C . ARG A 1 16 ? -7.684 5.817 -5.142 1.00 0.00 16 ARG A C 19
ATOM 26744 O O . ARG A 1 16 ? -8.286 6.890 -5.105 1.00 0.00 16 ARG A O 19
ATOM 26765 N N . LYS A 1 17 ? -8.263 4.678 -4.752 1.00 0.00 17 LYS A N 19
ATOM 26766 C CA . LYS A 1 17 ? -9.573 4.639 -4.110 1.00 0.00 17 LYS A CA 19
ATOM 26767 C C . LYS A 1 17 ? -9.371 5.161 -2.692 1.00 0.00 17 LYS A C 19
ATOM 26768 O O . LYS A 1 17 ? -8.249 5.142 -2.185 1.00 0.00 17 LYS A O 19
ATOM 26787 N N . GLU A 1 18 ? -10.448 5.604 -2.040 1.00 0.00 18 GLU A N 19
ATOM 26788 C CA . GLU A 1 18 ? -10.346 6.216 -0.716 1.00 0.00 18 GLU A CA 19
ATOM 26789 C C . GLU A 1 18 ? -9.656 5.234 0.248 1.00 0.00 18 GLU A C 19
ATOM 26790 O O . GLU A 1 18 ? -8.763 5.610 1.014 1.00 0.00 18 GLU A O 19
ATOM 26802 N N . LYS A 1 19 ? -10.019 3.958 0.138 1.00 0.00 19 LYS A N 19
ATOM 26803 C CA . LYS A 1 19 ? -9.451 2.794 0.804 1.00 0.00 19 LYS A CA 19
ATOM 26804 C C . LYS A 1 19 ? -9.834 1.590 -0.054 1.00 0.00 19 LYS A C 19
ATOM 26805 O O . LYS A 1 19 ? -10.822 1.672 -0.791 1.00 0.00 19 LYS A O 19
ATOM 26824 N N . ALA A 1 20 ? -9.089 0.496 -0.001 1.00 0.00 20 ALA A N 19
ATOM 26825 C CA . ALA A 1 20 ? -9.379 -0.697 -0.778 1.00 0.00 20 ALA A CA 19
ATOM 26826 C C . ALA A 1 20 ? -8.673 -1.883 -0.148 1.00 0.00 20 ALA A C 19
ATOM 26827 O O . ALA A 1 20 ? -7.559 -1.748 0.351 1.00 0.00 20 ALA A O 19
ATOM 26834 N N . ASP A 1 21 ? -9.288 -3.054 -0.221 1.00 0.00 21 ASP A N 19
ATOM 26835 C CA . ASP A 1 21 ? -8.670 -4.299 0.213 1.00 0.00 21 ASP A CA 19
ATOM 26836 C C . ASP A 1 21 ? -8.041 -4.850 -1.066 1.00 0.00 21 ASP A C 19
ATOM 26837 O O . ASP A 1 21 ? -8.675 -4.780 -2.126 1.00 0.00 21 ASP A O 19
ATOM 26846 N N . VAL A 1 22 ? -6.814 -5.363 -1.015 1.00 0.00 22 VAL A N 19
ATOM 26847 C CA . VAL A 1 22 ? -6.153 -5.962 -2.178 1.00 0.00 22 VAL A CA 19
ATOM 26848 C C . VAL A 1 22 ? -5.488 -7.293 -1.803 1.00 0.00 22 VAL A C 19
ATOM 26849 O O . VAL A 1 22 ? -5.248 -7.554 -0.626 1.00 0.00 22 VAL A O 19
ATOM 26862 N N . LEU A 1 23 ? -5.181 -8.129 -2.796 1.00 0.00 23 LEU A N 19
ATOM 26863 C CA . LEU A 1 23 ? -4.433 -9.383 -2.677 1.00 0.00 23 LEU A CA 19
ATOM 26864 C C . LEU A 1 23 ? -3.193 -9.201 -3.536 1.00 0.00 23 LEU A C 19
ATOM 26865 O O . LEU A 1 23 ? -3.348 -8.829 -4.704 1.00 0.00 23 LEU A O 19
ATOM 26881 N N . CYS A 1 24 ? -1.999 -9.451 -2.990 1.00 0.00 24 CYS A N 19
ATOM 26882 C CA . CYS A 1 24 ? -0.772 -9.431 -3.776 1.00 0.00 24 CYS A CA 19
ATOM 26883 C C . CYS A 1 24 ? -0.362 -10.914 -3.831 1.00 0.00 24 CYS A C 19
ATOM 26884 O O . CYS A 1 24 ? 0.080 -11.432 -2.801 1.00 0.00 24 CYS A O 19
ATOM 26891 N N . PRO A 1 25 ? -0.605 -11.653 -4.925 1.00 0.00 25 PRO A N 19
ATOM 26892 C CA . PRO A 1 25 ? -0.144 -13.025 -5.073 1.00 0.00 25 PRO A CA 19
ATOM 26893 C C . PRO A 1 25 ? 1.282 -13.090 -5.610 1.00 0.00 25 PRO A C 19
ATOM 26894 O O . PRO A 1 25 ? 1.717 -12.246 -6.395 1.00 0.00 25 PRO A O 19
ATOM 26905 N N . GLY A 1 26 ? 1.978 -14.170 -5.284 1.00 0.00 26 GLY A N 19
ATOM 26906 C CA . GLY A 1 26 ? 3.383 -14.342 -5.631 1.00 0.00 26 GLY A CA 19
ATOM 26907 C C . GLY A 1 26 ? 4.293 -13.674 -4.611 1.00 0.00 26 GLY A C 19
ATOM 26908 O O . GLY A 1 26 ? 3.873 -12.821 -3.828 1.00 0.00 26 GLY A O 19
ATOM 26912 N N . GLY A 1 27 ? 5.571 -14.044 -4.646 1.00 0.00 27 GLY A N 19
ATOM 26913 C CA . GLY A 1 27 ? 6.552 -13.614 -3.670 1.00 0.00 27 GLY A CA 19
ATOM 26914 C C . GLY A 1 27 ? 7.012 -12.177 -3.809 1.00 0.00 27 GLY A C 19
ATOM 26915 O O . GLY A 1 27 ? 7.611 -11.696 -2.855 1.00 0.00 27 GLY A O 19
ATOM 26919 N N . CYS A 1 28 ? 6.770 -11.529 -4.953 1.00 0.00 28 CYS A N 19
ATOM 26920 C CA . CYS A 1 28 ? 7.167 -10.164 -5.299 1.00 0.00 28 CYS A CA 19
ATOM 26921 C C . CYS A 1 28 ? 8.571 -9.824 -4.743 1.00 0.00 28 CYS A C 19
ATOM 26922 O O . CYS A 1 28 ? 8.683 -9.178 -3.696 1.00 0.00 28 CYS A O 19
ATOM 26929 N N . PRO A 1 29 ? 9.643 -10.335 -5.378 1.00 0.00 29 PRO A N 19
ATOM 26930 C CA . PRO A 1 29 ? 11.019 -10.189 -4.902 1.00 0.00 29 PRO A CA 19
ATOM 26931 C C . PRO A 1 29 ? 11.473 -8.730 -4.913 1.00 0.00 29 PRO A C 19
ATOM 26932 O O . PRO A 1 29 ? 10.754 -7.866 -5.413 1.00 0.00 29 PRO A O 19
ATOM 26943 N N . LEU A 1 30 ? 12.678 -8.447 -4.397 1.00 0.00 30 LEU A N 19
ATOM 26944 C CA . LEU A 1 30 ? 13.278 -7.108 -4.392 1.00 0.00 30 LEU A CA 19
ATOM 26945 C C . LEU A 1 30 ? 13.784 -6.812 -5.815 1.00 0.00 30 LEU A C 19
ATOM 26946 O O . LEU A 1 30 ? 14.983 -6.662 -6.058 1.00 0.00 30 LEU A O 19
ATOM 26962 N N . GLU A 1 31 ? 12.851 -6.754 -6.759 1.00 0.00 31 GLU A N 19
ATOM 26963 C CA . GLU A 1 31 ? 13.039 -6.620 -8.194 1.00 0.00 31 GLU A CA 19
ATOM 26964 C C . GLU A 1 31 ? 12.928 -5.162 -8.620 1.00 0.00 31 GLU A C 19
ATOM 26965 O O . GLU A 1 31 ? 13.853 -4.632 -9.229 1.00 0.00 31 GLU A O 19
ATOM 26977 N N . GLU A 1 32 ? 11.815 -4.506 -8.281 1.00 0.00 32 GLU A N 19
ATOM 26978 C CA . GLU A 1 32 ? 11.621 -3.095 -8.562 1.00 0.00 32 GLU A CA 19
ATOM 26979 C C . GLU A 1 32 ? 10.906 -2.466 -7.370 1.00 0.00 32 GLU A C 19
ATOM 26980 O O . GLU A 1 32 ? 9.676 -2.359 -7.389 1.00 0.00 32 GLU A O 19
ATOM 26992 N N . PHE A 1 33 ? 11.625 -1.986 -6.351 1.00 0.00 33 PHE A N 19
ATOM 26993 C CA . PHE A 1 33 ? 10.982 -1.256 -5.276 1.00 0.00 33 PHE A CA 19
ATOM 26994 C C . PHE A 1 33 ? 11.751 0.030 -5.076 1.00 0.00 33 PHE A C 19
ATOM 26995 O O . PHE A 1 33 ? 12.882 0.057 -4.592 1.00 0.00 33 PHE A O 19
ATOM 27012 N N . SER A 1 34 ? 11.059 1.110 -5.403 1.00 0.00 34 SER A N 19
ATOM 27013 C CA . SER A 1 34 ? 11.455 2.474 -5.200 1.00 0.00 34 SER A CA 19
ATOM 27014 C C . SER A 1 34 ? 10.235 2.973 -4.451 1.00 0.00 34 SER A C 19
ATOM 27015 O O . SER A 1 34 ? 9.122 2.951 -4.988 1.00 0.00 34 SER A O 19
ATOM 27023 N N . VAL A 1 35 ? 10.409 3.331 -3.190 1.00 0.00 35 VAL A N 19
ATOM 27024 C CA . VAL A 1 35 ? 9.303 3.711 -2.334 1.00 0.00 35 VAL A CA 19
ATOM 27025 C C . VAL A 1 35 ? 9.532 5.187 -2.054 1.00 0.00 35 VAL A C 19
ATOM 27026 O O . VAL A 1 35 ? 10.665 5.678 -2.088 1.00 0.00 35 VAL A O 19
ATOM 27039 N N . TYR A 1 36 ? 8.454 5.921 -1.823 1.00 0.00 36 TYR A N 19
ATOM 27040 C CA . TYR A 1 36 ? 8.534 7.353 -1.685 1.00 0.00 36 TYR A CA 19
ATOM 27041 C C . TYR A 1 36 ? 7.820 7.762 -0.411 1.00 0.00 36 TYR A C 19
ATOM 27042 O O . TYR A 1 36 ? 6.593 7.816 -0.386 1.00 0.00 36 TYR A O 19
ATOM 27060 N N . GLY A 1 37 ? 8.602 8.017 0.635 1.00 0.00 37 GLY A N 19
ATOM 27061 C CA . GLY A 1 37 ? 8.145 8.342 1.968 1.00 0.00 37 GLY A CA 19
ATOM 27062 C C . GLY A 1 37 ? 7.950 7.065 2.772 1.00 0.00 37 GLY A C 19
ATOM 27063 O O . GLY A 1 37 ? 7.690 5.999 2.217 1.00 0.00 37 GLY A O 19
ATOM 27067 N N . ASN A 1 38 ? 8.155 7.162 4.082 1.00 0.00 38 ASN A N 19
ATOM 27068 C CA . ASN A 1 38 ? 7.890 6.091 5.031 1.00 0.00 38 ASN A CA 19
ATOM 27069 C C . ASN A 1 38 ? 6.503 6.354 5.619 1.00 0.00 38 ASN A C 19
ATOM 27070 O O . ASN A 1 38 ? 6.174 7.521 5.862 1.00 0.00 38 ASN A O 19
ATOM 27081 N N . ILE A 1 39 ? 5.716 5.308 5.899 1.00 0.00 39 ILE A N 19
ATOM 27082 C CA . ILE A 1 39 ? 4.316 5.364 6.346 1.00 0.00 39 ILE A CA 19
ATOM 27083 C C . ILE A 1 39 ? 3.412 6.013 5.288 1.00 0.00 39 ILE A C 19
ATOM 27084 O O . ILE A 1 39 ? 2.468 5.366 4.832 1.00 0.00 39 ILE A O 19
ATOM 27100 N N . VAL A 1 40 ? 3.645 7.279 4.945 1.00 0.00 40 VAL A N 19
ATOM 27101 C CA . VAL A 1 40 ? 2.981 8.000 3.881 1.00 0.00 40 VAL A CA 19
ATOM 27102 C C . VAL A 1 40 ? 3.768 7.650 2.627 1.00 0.00 40 VAL A C 19
ATOM 27103 O O . VAL A 1 40 ? 4.783 8.275 2.318 1.00 0.00 40 VAL A O 19
ATOM 27116 N N . TYR A 1 41 ? 3.293 6.632 1.930 1.00 0.00 41 TYR A N 19
ATOM 27117 C CA . TYR A 1 41 ? 3.793 6.197 0.650 1.00 0.00 41 TYR A CA 19
ATOM 27118 C C . TYR A 1 41 ? 3.117 7.076 -0.397 1.00 0.00 41 TYR A C 19
ATOM 27119 O O . TYR A 1 41 ? 1.893 7.067 -0.515 1.00 0.00 41 TYR A O 19
ATOM 27137 N N . ALA A 1 42 ? 3.868 7.911 -1.114 1.00 0.00 42 ALA A N 19
ATOM 27138 C CA . ALA A 1 42 ? 3.293 8.675 -2.215 1.00 0.00 42 ALA A CA 19
ATOM 27139 C C . ALA A 1 42 ? 2.826 7.702 -3.300 1.00 0.00 42 ALA A C 19
ATOM 27140 O O . ALA A 1 42 ? 3.365 6.597 -3.412 1.00 0.00 42 ALA A O 19
ATOM 27147 N N . SER A 1 43 ? 1.888 8.148 -4.138 1.00 0.00 43 SER A N 19
ATOM 27148 C CA . SER A 1 43 ? 1.204 7.369 -5.169 1.00 0.00 43 SER A CA 19
ATOM 27149 C C . SER A 1 43 ? 2.159 6.517 -6.027 1.00 0.00 43 SER A C 19
ATOM 27150 O O . SER A 1 43 ? 1.834 5.380 -6.353 1.00 0.00 43 SER A O 19
ATOM 27158 N N . VAL A 1 44 ? 3.352 7.013 -6.358 1.00 0.00 44 VAL A N 19
ATOM 27159 C CA . VAL A 1 44 ? 4.338 6.316 -7.188 1.00 0.00 44 VAL A CA 19
ATOM 27160 C C . VAL A 1 44 ? 4.877 5.014 -6.550 1.00 0.00 44 VAL A C 19
ATOM 27161 O O . VAL A 1 44 ? 5.416 4.160 -7.260 1.00 0.00 44 VAL A O 19
ATOM 27174 N N . SER A 1 45 ? 4.730 4.829 -5.237 1.00 0.00 45 SER A N 19
ATOM 27175 C CA . SER A 1 45 ? 5.228 3.653 -4.536 1.00 0.00 45 SER A CA 19
ATOM 27176 C C . SER A 1 45 ? 4.493 2.378 -4.977 1.00 0.00 45 SER A C 19
ATOM 27177 O O . SER A 1 45 ? 3.287 2.387 -5.238 1.00 0.00 45 SER A O 19
ATOM 27185 N N . SER A 1 46 ? 5.232 1.273 -5.023 1.00 0.00 46 SER A N 19
ATOM 27186 C CA . SER A 1 46 ? 4.742 -0.072 -5.287 1.00 0.00 46 SER A CA 19
ATOM 27187 C C . SER A 1 46 ? 3.775 -0.504 -4.178 1.00 0.00 46 SER A C 19
ATOM 27188 O O . SER A 1 46 ? 3.967 -0.122 -3.021 1.00 0.00 46 SER A O 19
ATOM 27196 N N . ILE A 1 47 ? 2.760 -1.313 -4.503 1.00 0.00 47 ILE A N 19
ATOM 27197 C CA . ILE A 1 47 ? 1.864 -1.890 -3.498 1.00 0.00 47 ILE A CA 19
ATOM 27198 C C . ILE A 1 47 ? 2.664 -2.950 -2.722 1.00 0.00 47 ILE A C 19
ATOM 27199 O O . ILE A 1 47 ? 2.546 -3.022 -1.495 1.00 0.00 47 ILE A O 19
ATOM 27215 N N . CYS A 1 48 ? 3.497 -3.753 -3.400 1.00 0.00 48 CYS A N 19
ATOM 27216 C CA . CYS A 1 48 ? 4.400 -4.689 -2.740 1.00 0.00 48 CYS A CA 19
ATOM 27217 C C . CYS A 1 48 ? 5.345 -3.869 -1.875 1.00 0.00 48 CYS A C 19
ATOM 27218 O O . CYS A 1 48 ? 5.405 -4.068 -0.665 1.00 0.00 48 CYS A O 19
ATOM 27225 N N . GLY A 1 49 ? 6.057 -2.928 -2.507 1.00 0.00 49 GLY A N 19
ATOM 27226 C CA . GLY A 1 49 ? 7.093 -2.139 -1.874 1.00 0.00 49 GLY A CA 19
ATOM 27227 C C . GLY A 1 49 ? 6.591 -1.456 -0.613 1.00 0.00 49 GLY A C 19
ATOM 27228 O O . GLY A 1 49 ? 7.267 -1.520 0.405 1.00 0.00 49 GLY A O 19
ATOM 27232 N N . ALA A 1 50 ? 5.409 -0.837 -0.656 1.00 0.00 50 ALA A N 19
ATOM 27233 C CA . ALA A 1 50 ? 4.805 -0.206 0.505 1.00 0.00 50 ALA A CA 19
ATOM 27234 C C . ALA A 1 50 ? 4.533 -1.225 1.615 1.00 0.00 50 ALA A C 19
ATOM 27235 O O . ALA A 1 50 ? 4.887 -0.968 2.760 1.00 0.00 50 ALA A O 19
ATOM 27242 N N . ALA A 1 51 ? 3.882 -2.355 1.314 1.00 0.00 51 ALA A N 19
ATOM 27243 C CA . ALA A 1 51 ? 3.480 -3.325 2.335 1.00 0.00 51 ALA A CA 19
ATOM 27244 C C . ALA A 1 51 ? 4.695 -3.993 2.980 1.00 0.00 51 ALA A C 19
ATOM 27245 O O . ALA A 1 51 ? 4.716 -4.196 4.196 1.00 0.00 51 ALA A O 19
ATOM 27252 N N . VAL A 1 52 ? 5.691 -4.341 2.168 1.00 0.00 52 VAL A N 19
ATOM 27253 C CA . VAL A 1 52 ? 6.949 -4.894 2.630 1.00 0.00 52 VAL A CA 19
ATOM 27254 C C . VAL A 1 52 ? 7.706 -3.828 3.440 1.00 0.00 52 VAL A C 19
ATOM 27255 O O . VAL A 1 52 ? 8.110 -4.111 4.560 1.00 0.00 52 VAL A O 19
ATOM 27268 N N . HIS A 1 53 ? 7.851 -2.588 2.955 1.00 0.00 53 HIS A N 19
ATOM 27269 C CA . HIS A 1 53 ? 8.535 -1.507 3.681 1.00 0.00 53 HIS A CA 19
ATOM 27270 C C . HIS A 1 53 ? 7.855 -1.187 5.014 1.00 0.00 53 HIS A C 19
ATOM 27271 O O . HIS A 1 53 ? 8.519 -0.894 6.012 1.00 0.00 53 HIS A O 19
ATOM 27285 N N . ARG A 1 54 ? 6.521 -1.248 5.047 1.00 0.00 54 ARG A N 19
ATOM 27286 C CA . ARG A 1 54 ? 5.732 -1.092 6.263 1.00 0.00 54 ARG A CA 19
ATOM 27287 C C . ARG A 1 54 ? 6.078 -2.205 7.261 1.00 0.00 54 ARG A C 19
ATOM 27288 O O . ARG A 1 54 ? 5.965 -1.970 8.464 1.00 0.00 54 ARG A O 19
ATOM 27309 N N . GLY A 1 55 ? 6.543 -3.368 6.805 1.00 0.00 55 GLY A N 19
ATOM 27310 C CA . GLY A 1 55 ? 7.016 -4.441 7.659 1.00 0.00 55 GLY A CA 19
ATOM 27311 C C . GLY A 1 55 ? 5.861 -5.283 8.175 1.00 0.00 55 GLY A C 19
ATOM 27312 O O . GLY A 1 55 ? 5.840 -5.578 9.372 1.00 0.00 55 GLY A O 19
ATOM 27316 N N . VAL A 1 56 ? 4.894 -5.654 7.325 1.00 0.00 56 VAL A N 19
ATOM 27317 C CA . VAL A 1 56 ? 3.682 -6.348 7.766 1.00 0.00 56 VAL A CA 19
ATOM 27318 C C . VAL A 1 56 ? 3.434 -7.662 7.003 1.00 0.00 56 VAL A C 19
ATOM 27319 O O . VAL A 1 56 ? 2.893 -8.600 7.594 1.00 0.00 56 VAL A O 19
ATOM 27332 N N . ILE A 1 57 ? 3.781 -7.781 5.713 1.00 0.00 57 ILE A N 19
ATOM 27333 C CA . ILE A 1 57 ? 3.597 -9.037 4.966 1.00 0.00 57 ILE A CA 19
ATOM 27334 C C . ILE A 1 57 ? 4.930 -9.773 4.822 1.00 0.00 57 ILE A C 19
ATOM 27335 O O . ILE A 1 57 ? 5.998 -9.152 4.790 1.00 0.00 57 ILE A O 19
ATOM 27351 N N . SER A 1 58 ? 4.893 -11.104 4.773 1.00 0.00 58 SER A N 19
ATOM 27352 C CA . SER A 1 58 ? 6.093 -11.882 4.491 1.00 0.00 58 SER A CA 19
ATOM 27353 C C . SER A 1 58 ? 6.368 -11.706 2.995 1.00 0.00 58 SER A C 19
ATOM 27354 O O . SER A 1 58 ? 5.444 -11.396 2.231 1.00 0.00 58 SER A O 19
ATOM 27362 N N . ASN A 1 59 ? 7.608 -11.915 2.537 1.00 0.00 59 ASN A N 19
ATOM 27363 C CA . ASN A 1 59 ? 7.879 -11.798 1.106 1.00 0.00 59 ASN A CA 19
ATOM 27364 C C . ASN A 1 59 ? 7.489 -13.135 0.461 1.00 0.00 59 ASN A C 19
ATOM 27365 O O . ASN A 1 59 ? 8.319 -13.943 0.053 1.00 0.00 59 ASN A O 19
ATOM 27376 N N . SER A 1 60 ? 6.176 -13.337 0.382 1.00 0.00 60 SER A N 19
ATOM 27377 C CA . SER A 1 60 ? 5.427 -14.432 -0.212 1.00 0.00 60 SER A CA 19
ATOM 27378 C C . SER A 1 60 ? 4.101 -13.921 -0.795 1.00 0.00 60 SER A C 19
ATOM 27379 O O . SER A 1 60 ? 3.435 -14.695 -1.485 1.00 0.00 60 SER A O 19
ATOM 27387 N N . GLY A 1 61 ? 3.693 -12.693 -0.453 1.00 0.00 61 GLY A N 19
ATOM 27388 C CA . GLY A 1 61 ? 2.410 -12.121 -0.811 1.00 0.00 61 GLY A CA 19
ATOM 27389 C C . GLY A 1 61 ? 1.378 -12.437 0.266 1.00 0.00 61 GLY A C 19
ATOM 27390 O O . GLY A 1 61 ? 1.672 -13.129 1.248 1.00 0.00 61 GLY A O 19
ATOM 27394 N N . GLY A 1 62 ? 0.171 -11.904 0.106 1.00 0.00 62 GLY A N 19
ATOM 27395 C CA . GLY A 1 62 ? -0.891 -11.999 1.096 1.00 0.00 62 GLY A CA 19
ATOM 27396 C C . GLY A 1 62 ? -2.012 -10.986 0.845 1.00 0.00 62 GLY A C 19
ATOM 27397 O O . GLY A 1 62 ? -1.941 -10.216 -0.124 1.00 0.00 62 GLY A O 19
ATOM 27401 N N . PRO A 1 63 ? -3.050 -10.975 1.693 1.00 0.00 63 PRO A N 19
ATOM 27402 C CA . PRO A 1 63 ? -4.118 -9.983 1.659 1.00 0.00 63 PRO A CA 19
ATOM 27403 C C . PRO A 1 63 ? -3.606 -8.687 2.295 1.00 0.00 63 PRO A C 19
ATOM 27404 O O . PRO A 1 63 ? -2.692 -8.735 3.117 1.00 0.00 63 PRO A O 19
ATOM 27415 N N . VAL A 1 64 ? -4.169 -7.529 1.937 1.00 0.00 64 VAL A N 19
ATOM 27416 C CA . VAL A 1 64 ? -3.683 -6.224 2.385 1.00 0.00 64 VAL A CA 19
ATOM 27417 C C . VAL A 1 64 ? -4.845 -5.216 2.337 1.00 0.00 64 VAL A C 19
ATOM 27418 O O . VAL A 1 64 ? -5.870 -5.486 1.701 1.00 0.00 64 VAL A O 19
ATOM 27431 N N . ARG A 1 65 ? -4.717 -4.045 2.973 1.00 0.00 65 ARG A N 19
ATOM 27432 C CA . ARG A 1 65 ? -5.685 -2.959 2.884 1.00 0.00 65 ARG A CA 19
ATOM 27433 C C . ARG A 1 65 ? -4.931 -1.662 2.628 1.00 0.00 65 ARG A C 19
ATOM 27434 O O . ARG A 1 65 ? -4.165 -1.198 3.467 1.00 0.00 65 ARG A O 19
ATOM 27455 N N . VAL A 1 66 ? -5.101 -1.094 1.443 1.00 0.00 66 VAL A N 19
ATOM 27456 C CA . VAL A 1 66 ? -4.554 0.208 1.094 1.00 0.00 66 VAL A CA 19
ATOM 27457 C C . VAL A 1 66 ? -5.533 1.282 1.594 1.00 0.00 66 VAL A C 19
ATOM 27458 O O . VAL A 1 66 ? -6.749 1.128 1.480 1.00 0.00 66 VAL A O 19
ATOM 27471 N N . TYR A 1 67 ? -5.002 2.389 2.111 1.00 0.00 67 TYR A N 19
ATOM 27472 C CA . TYR A 1 67 ? -5.707 3.592 2.529 1.00 0.00 67 TYR A CA 19
ATOM 27473 C C . TYR A 1 67 ? -5.084 4.787 1.851 1.00 0.00 67 TYR A C 19
ATOM 27474 O O . TYR A 1 67 ? -3.911 5.058 2.101 1.00 0.00 67 TYR A O 19
ATOM 27492 N N . SER A 1 68 ? -5.822 5.496 0.992 1.00 0.00 68 SER A N 19
ATOM 27493 C CA . SER A 1 68 ? -5.273 6.728 0.451 1.00 0.00 68 SER A CA 19
ATOM 27494 C C . SER A 1 68 ? -5.086 7.690 1.633 1.00 0.00 68 SER A C 19
ATOM 27495 O O . SER A 1 68 ? -5.807 7.620 2.637 1.00 0.00 68 SER A O 19
ATOM 27503 N N . LEU A 1 69 ? -4.130 8.599 1.526 1.00 0.00 69 LEU A N 19
ATOM 27504 C CA . LEU A 1 69 ? -3.762 9.562 2.550 1.00 0.00 69 LEU A CA 19
ATOM 27505 C C . LEU A 1 69 ? -3.604 10.881 1.783 1.00 0.00 69 LEU A C 19
ATOM 27506 O O . LEU A 1 69 ? -3.117 10.839 0.649 1.00 0.00 69 LEU A O 19
ATOM 27522 N N . PRO A 1 70 ? -4.029 12.031 2.331 1.00 0.00 70 PRO A N 19
ATOM 27523 C CA . PRO A 1 70 ? -4.037 13.298 1.608 1.00 0.00 70 PRO A CA 19
ATOM 27524 C C . PRO A 1 70 ? -2.671 13.754 1.078 1.00 0.00 70 PRO A C 19
ATOM 27525 O O . PRO A 1 70 ? -1.622 13.153 1.338 1.00 0.00 70 PRO A O 19
ATOM 27536 N N . GLY A 1 71 ? -2.701 14.852 0.315 1.00 0.00 71 GLY A N 19
ATOM 27537 C CA . GLY A 1 71 ? -1.508 15.524 -0.170 1.00 0.00 71 GLY A CA 19
ATOM 27538 C C . GLY A 1 71 ? -0.648 15.844 1.042 1.00 0.00 71 GLY A C 19
ATOM 27539 O O . GLY A 1 71 ? -1.129 16.508 1.968 1.00 0.00 71 GLY A O 19
ATOM 27543 N N . ARG A 1 72 ? 0.592 15.364 1.055 1.00 0.00 72 ARG A N 19
ATOM 27544 C CA . ARG A 1 72 ? 1.500 15.455 2.194 1.00 0.00 72 ARG A CA 19
ATOM 27545 C C . ARG A 1 72 ? 2.824 16.054 1.775 1.00 0.00 72 ARG A C 19
ATOM 27546 O O . ARG A 1 72 ? 3.101 16.208 0.587 1.00 0.00 72 ARG A O 19
ATOM 27567 N N . GLU A 1 73 ? 3.621 16.442 2.760 1.00 0.00 73 GLU A N 19
ATOM 27568 C CA . GLU A 1 73 ? 4.879 17.140 2.618 1.00 0.00 73 GLU A CA 19
ATOM 27569 C C . GLU A 1 73 ? 5.860 16.651 3.691 1.00 0.00 73 GLU A C 19
ATOM 27570 O O . GLU A 1 73 ? 5.499 15.814 4.520 1.00 0.00 73 GLU A O 19
ATOM 27582 N N . ASN A 1 74 ? 7.082 17.203 3.695 1.00 0.00 74 ASN A N 19
ATOM 27583 C CA . ASN A 1 74 ? 8.113 16.960 4.715 1.00 0.00 74 ASN A CA 19
ATOM 27584 C C . ASN A 1 74 ? 8.334 15.459 4.959 1.00 0.00 74 ASN A C 19
ATOM 27585 O O . ASN A 1 74 ? 8.427 14.986 6.098 1.00 0.00 74 ASN A O 19
ATOM 27596 N N . TYR A 1 75 ? 8.438 14.708 3.862 1.00 0.00 75 TYR A N 19
ATOM 27597 C CA . TYR A 1 75 ? 8.706 13.279 3.882 1.00 0.00 75 TYR A CA 19
ATOM 27598 C C . TYR A 1 75 ? 10.178 13.059 4.256 1.00 0.00 75 TYR A C 19
ATOM 27599 O O . TYR A 1 75 ? 10.969 14.002 4.312 1.00 0.00 75 TYR A O 19
ATOM 27617 N N . SER A 1 76 ? 10.556 11.798 4.437 1.00 0.00 76 SER A N 19
ATOM 27618 C CA . SER A 1 76 ? 11.875 11.364 4.850 1.00 0.00 76 SER A CA 19
ATOM 27619 C C . SER A 1 76 ? 12.300 10.221 3.935 1.00 0.00 76 SER A C 19
ATOM 27620 O O . SER A 1 76 ? 11.481 9.687 3.181 1.00 0.00 76 SER A O 19
ATOM 27628 N N . SER A 1 77 ? 13.566 9.828 4.038 1.00 0.00 77 SER A N 19
ATOM 27629 C CA . SER A 1 77 ? 14.113 8.684 3.336 1.00 0.00 77 SER A CA 19
ATOM 27630 C C . SER A 1 77 ? 14.469 7.668 4.417 1.00 0.00 77 SER A C 19
ATOM 27631 O O . SER A 1 77 ? 15.206 8.003 5.350 1.00 0.00 77 SER A O 19
ATOM 27639 N N . VAL A 1 78 ? 13.931 6.455 4.332 1.00 0.00 78 VAL A N 19
ATOM 27640 C CA . VAL A 1 78 ? 14.063 5.410 5.344 1.00 0.00 78 VAL A CA 19
ATOM 27641 C C . VAL A 1 78 ? 14.151 4.072 4.622 1.00 0.00 78 VAL A C 19
ATOM 27642 O O . VAL A 1 78 ? 13.346 3.836 3.720 1.00 0.00 78 VAL A O 19
ATOM 27655 N N . ASP A 1 79 ? 15.060 3.185 5.018 1.00 0.00 79 ASP A N 19
ATOM 27656 C CA . ASP A 1 79 ? 15.116 1.830 4.470 1.00 0.00 79 ASP A CA 19
ATOM 27657 C C . ASP A 1 79 ? 14.525 0.907 5.525 1.00 0.00 79 ASP A C 19
ATOM 27658 O O . ASP A 1 79 ? 14.823 1.068 6.714 1.00 0.00 79 ASP A O 19
ATOM 27667 N N . ALA A 1 80 ? 13.634 0.005 5.123 1.00 0.00 80 ALA A N 19
ATOM 27668 C CA . ALA A 1 80 ? 13.046 -1.011 5.977 1.00 0.00 80 ALA A CA 19
ATOM 27669 C C . ALA A 1 80 ? 12.672 -2.202 5.104 1.00 0.00 80 ALA A C 19
ATOM 27670 O O . ALA A 1 80 ? 12.272 -2.025 3.953 1.00 0.00 80 ALA A O 19
ATOM 27677 N N . ASN A 1 81 ? 12.769 -3.408 5.671 1.00 0.00 81 ASN A N 19
ATOM 27678 C CA . ASN A 1 81 ? 12.574 -4.687 4.976 1.00 0.00 81 ASN A CA 19
ATOM 27679 C C . ASN A 1 81 ? 13.384 -4.731 3.672 1.00 0.00 81 ASN A C 19
ATOM 27680 O O . ASN A 1 81 ? 12.920 -5.224 2.646 1.00 0.00 81 ASN A O 19
ATOM 27691 N N . GLY A 1 82 ? 14.599 -4.176 3.703 1.00 0.00 82 GLY A N 19
ATOM 27692 C CA . GLY A 1 82 ? 15.518 -4.202 2.578 1.00 0.00 82 GLY A CA 19
ATOM 27693 C C . GLY A 1 82 ? 15.143 -3.259 1.433 1.00 0.00 82 GLY A C 19
ATOM 27694 O O . GLY A 1 82 ? 15.833 -3.274 0.412 1.00 0.00 82 GLY A O 19
ATOM 27698 N N . ILE A 1 83 ? 14.100 -2.439 1.570 1.00 0.00 83 ILE A N 19
ATOM 27699 C CA . ILE A 1 83 ? 13.588 -1.535 0.545 1.00 0.00 83 ILE A CA 19
ATOM 27700 C C . ILE A 1 83 ? 13.883 -0.119 1.026 1.00 0.00 83 ILE A C 19
ATOM 27701 O O . ILE A 1 83 ? 13.661 0.187 2.197 1.00 0.00 83 ILE A O 19
ATOM 27717 N N . GLN A 1 84 ? 14.286 0.770 0.119 1.00 0.00 84 GLN A N 19
ATOM 27718 C CA . GLN A 1 84 ? 14.639 2.142 0.438 1.00 0.00 84 GLN A CA 19
ATOM 27719 C C . GLN A 1 84 ? 13.486 3.040 0.005 1.00 0.00 84 GLN A C 19
ATOM 27720 O O . GLN A 1 84 ? 13.007 2.966 -1.131 1.00 0.00 84 GLN A O 19
ATOM 27734 N N . SER A 1 85 ? 13.037 3.893 0.924 1.00 0.00 85 SER A N 19
ATOM 27735 C CA . SER A 1 85 ? 12.047 4.918 0.654 1.00 0.00 85 SER A CA 19
ATOM 27736 C C . SER A 1 85 ? 12.806 6.242 0.572 1.00 0.00 85 SER A C 19
ATOM 27737 O O . SER A 1 85 ? 13.819 6.404 1.265 1.00 0.00 85 SER A O 19
ATOM 27745 N N . GLN A 1 86 ? 12.362 7.168 -0.276 1.00 0.00 86 GLN A N 19
ATOM 27746 C CA . GLN A 1 86 ? 12.976 8.478 -0.471 1.00 0.00 86 GLN A CA 19
ATOM 27747 C C . GLN A 1 86 ? 11.936 9.576 -0.228 1.00 0.00 86 GLN A C 19
ATOM 27748 O O . GLN A 1 86 ? 10.756 9.366 -0.502 1.00 0.00 86 GLN A O 19
ATOM 27762 N N . MET A 1 87 ? 12.345 10.734 0.296 1.00 0.00 87 MET A N 19
ATOM 27763 C CA . MET A 1 87 ? 11.450 11.877 0.470 1.00 0.00 87 MET A CA 19
ATOM 27764 C C . MET A 1 87 ? 10.896 12.382 -0.876 1.00 0.00 87 MET A C 19
ATOM 27765 O O . MET A 1 87 ? 11.393 12.014 -1.940 1.00 0.00 87 MET A O 19
ATOM 27779 N N . LEU A 1 88 ? 9.879 13.255 -0.832 1.00 0.00 88 LEU A N 19
ATOM 27780 C CA . LEU A 1 88 ? 9.317 13.924 -2.003 1.00 0.00 88 LEU A CA 19
ATOM 27781 C C . LEU A 1 88 ? 9.053 15.388 -1.678 1.00 0.00 88 LEU A C 19
ATOM 27782 O O . LEU A 1 88 ? 8.962 15.778 -0.510 1.00 0.00 88 LEU A O 19
ATOM 27798 N N . SER A 1 89 ? 8.784 16.175 -2.715 1.00 0.00 89 SER A N 19
ATOM 27799 C CA . SER A 1 89 ? 8.426 17.572 -2.620 1.00 0.00 89 SER A CA 19
ATOM 27800 C C . SER A 1 89 ? 6.910 17.790 -2.721 1.00 0.00 89 SER A C 19
ATOM 27801 O O . SER A 1 89 ? 6.366 18.064 -3.792 1.00 0.00 89 SER A O 19
ATOM 27809 N N . ARG A 1 90 ? 6.222 17.658 -1.579 1.00 0.00 90 ARG A N 19
ATOM 27810 C CA . ARG A 1 90 ? 4.793 17.968 -1.436 1.00 0.00 90 ARG A CA 19
ATOM 27811 C C . ARG A 1 90 ? 3.870 17.245 -2.432 1.00 0.00 90 ARG A C 19
ATOM 27812 O O . ARG A 1 90 ? 3.238 17.905 -3.268 1.00 0.00 90 ARG A O 19
ATOM 27833 N N . TRP A 1 91 ? 3.818 15.912 -2.409 1.00 0.00 91 TRP A N 19
ATOM 27834 C CA . TRP A 1 91 ? 3.077 15.148 -3.406 1.00 0.00 91 TRP A CA 19
ATOM 27835 C C . TRP A 1 91 ? 1.606 15.096 -2.999 1.00 0.00 91 TRP A C 19
ATOM 27836 O O . TRP A 1 91 ? 1.249 14.631 -1.915 1.00 0.00 91 TRP A O 19
ATOM 27857 N N . SER A 1 92 ? 0.733 15.583 -3.879 1.00 0.00 92 SER A N 19
ATOM 27858 C CA . SER A 1 92 ? -0.691 15.740 -3.612 1.00 0.00 92 SER A CA 19
ATOM 27859 C C . SER A 1 92 ? -1.509 14.446 -3.789 1.00 0.00 92 SER A C 19
ATOM 27860 O O . SER A 1 92 ? -2.681 14.505 -4.168 1.00 0.00 92 SER A O 19
ATOM 27868 N N . ALA A 1 93 ? -0.927 13.285 -3.486 1.00 0.00 93 ALA A N 19
ATOM 27869 C CA . ALA A 1 93 ? -1.547 11.972 -3.620 1.00 0.00 93 ALA A CA 19
ATOM 27870 C C . ALA A 1 93 ? -0.697 10.969 -2.845 1.00 0.00 93 ALA A C 19
ATOM 27871 O O . ALA A 1 93 ? 0.359 10.550 -3.333 1.00 0.00 93 ALA A O 19
ATOM 27878 N N . SER A 1 94 ? -1.125 10.595 -1.645 1.00 0.00 94 SER A N 19
ATOM 27879 C CA . SER A 1 94 ? -0.394 9.652 -0.816 1.00 0.00 94 SER A CA 19
ATOM 27880 C C . SER A 1 94 ? -1.285 8.474 -0.428 1.00 0.00 94 SER A C 19
ATOM 27881 O O . SER A 1 94 ? -2.469 8.424 -0.782 1.00 0.00 94 SER A O 19
ATOM 27889 N N . PHE A 1 95 ? -0.713 7.505 0.279 1.00 0.00 95 PHE A N 19
ATOM 27890 C CA . PHE A 1 95 ? -1.402 6.374 0.856 1.00 0.00 95 PHE A CA 19
ATOM 27891 C C . PHE A 1 95 ? -0.576 5.807 2.002 1.00 0.00 95 PHE A C 19
ATOM 27892 O O . PHE A 1 95 ? 0.555 6.218 2.240 1.00 0.00 95 PHE A O 19
ATOM 27909 N N . THR A 1 96 ? -1.169 4.888 2.745 1.00 0.00 96 THR A N 19
ATOM 27910 C CA . THR A 1 96 ? -0.548 4.114 3.794 1.00 0.00 96 THR A CA 19
ATOM 27911 C C . THR A 1 96 ? -1.230 2.752 3.684 1.00 0.00 96 THR A C 19
ATOM 27912 O O . THR A 1 96 ? -2.411 2.665 3.334 1.00 0.00 96 THR A O 19
ATOM 27923 N N . VAL A 1 97 ? -0.468 1.675 3.818 1.00 0.00 97 VAL A N 19
ATOM 27924 C CA . VAL A 1 97 ? -0.990 0.326 3.709 1.00 0.00 97 VAL A CA 19
ATOM 27925 C C . VAL A 1 97 ? -1.043 -0.305 5.100 1.00 0.00 97 VAL A C 19
ATOM 27926 O O . VAL A 1 97 ? -0.144 -0.065 5.912 1.00 0.00 97 VAL A O 19
ATOM 27939 N N . THR A 1 98 ? -2.064 -1.117 5.366 1.00 0.00 98 THR A N 19
ATOM 27940 C CA . THR A 1 98 ? -2.302 -1.809 6.623 1.00 0.00 98 THR A CA 19
ATOM 27941 C C . THR A 1 98 ? -2.799 -3.231 6.329 1.00 0.00 98 THR A C 19
ATOM 27942 O O . THR A 1 98 ? -2.972 -3.605 5.164 1.00 0.00 98 THR A O 19
ATOM 27953 N N . LEU A 1 99 ? -3.002 -4.037 7.374 1.00 0.00 99 LEU A N 19
ATOM 27954 C CA . LEU A 1 99 ? -3.599 -5.366 7.298 1.00 0.00 99 LEU A CA 19
ATOM 27955 C C . LEU A 1 99 ? -4.760 -5.380 8.277 1.00 0.00 99 LEU A C 19
ATOM 27956 O O . LEU A 1 99 ? -4.554 -5.010 9.438 1.00 0.00 99 LEU A O 19
ATOM 27972 N N . GLU A 1 100 ? -5.965 -5.743 7.839 1.00 0.00 100 GLU A N 19
ATOM 27973 C CA . GLU A 1 100 ? -7.090 -5.927 8.750 1.00 0.00 100 GLU A CA 19
ATOM 27974 C C . GLU A 1 100 ? -7.081 -7.416 9.015 1.00 0.00 100 GLU A C 19
ATOM 27975 O O . GLU A 1 100 ? -7.363 -8.181 8.069 1.00 0.00 100 GLU A O 19
ATOM 27988 N N . THR A 1 1 ? -16.259 -4.485 0.631 1.00 0.00 1 THR A N 20
ATOM 27989 C CA . THR A 1 1 ? -16.859 -5.654 -0.031 1.00 0.00 1 THR A CA 20
ATOM 27990 C C . THR A 1 1 ? -16.600 -5.698 -1.555 1.00 0.00 1 THR A C 20
ATOM 27991 O O . THR A 1 1 ? -17.388 -6.282 -2.302 1.00 0.00 1 THR A O 20
ATOM 28003 N N . ALA A 1 2 ? -15.498 -5.117 -2.040 1.00 0.00 2 ALA A N 20
ATOM 28004 C CA . ALA A 1 2 ? -15.021 -5.321 -3.402 1.00 0.00 2 ALA A CA 20
ATOM 28005 C C . ALA A 1 2 ? -13.507 -5.080 -3.417 1.00 0.00 2 ALA A C 20
ATOM 28006 O O . ALA A 1 2 ? -13.088 -3.920 -3.484 1.00 0.00 2 ALA A O 20
ATOM 28013 N N . PRO A 1 3 ? -12.666 -6.123 -3.362 1.00 0.00 3 PRO A N 20
ATOM 28014 C CA . PRO A 1 3 ? -11.222 -5.979 -3.458 1.00 0.00 3 PRO A CA 20
ATOM 28015 C C . PRO A 1 3 ? -10.770 -5.853 -4.918 1.00 0.00 3 PRO A C 20
ATOM 28016 O O . PRO A 1 3 ? -11.583 -5.966 -5.843 1.00 0.00 3 PRO A O 20
ATOM 28027 N N . ILE A 1 4 ? -9.474 -5.644 -5.134 1.00 0.00 4 ILE A N 20
ATOM 28028 C CA . ILE A 1 4 ? -8.836 -5.628 -6.439 1.00 0.00 4 ILE A CA 20
ATOM 28029 C C . ILE A 1 4 ? -7.727 -6.675 -6.386 1.00 0.00 4 ILE A C 20
ATOM 28030 O O . ILE A 1 4 ? -6.830 -6.601 -5.543 1.00 0.00 4 ILE A O 20
ATOM 28046 N N . ALA A 1 5 ? -7.792 -7.666 -7.269 1.00 0.00 5 ALA A N 20
ATOM 28047 C CA . ALA A 1 5 ? -6.734 -8.646 -7.404 1.00 0.00 5 ALA A CA 20
ATOM 28048 C C . ALA A 1 5 ? -5.708 -7.991 -8.319 1.00 0.00 5 ALA A C 20
ATOM 28049 O O . ALA A 1 5 ? -5.979 -7.795 -9.506 1.00 0.00 5 ALA A O 20
ATOM 28056 N N . ILE A 1 6 ? -4.558 -7.608 -7.770 1.00 0.00 6 ILE A N 20
ATOM 28057 C CA . ILE A 1 6 ? -3.522 -6.883 -8.501 1.00 0.00 6 ILE A CA 20
ATOM 28058 C C . ILE A 1 6 ? -2.454 -7.887 -8.950 1.00 0.00 6 ILE A C 20
ATOM 28059 O O . ILE A 1 6 ? -2.605 -9.079 -8.677 1.00 0.00 6 ILE A O 20
ATOM 28075 N N . THR A 1 7 ? -1.411 -7.468 -9.674 1.00 0.00 7 THR A N 20
ATOM 28076 C CA . THR A 1 7 ? -0.432 -8.410 -10.239 1.00 0.00 7 THR A CA 20
ATOM 28077 C C . THR A 1 7 ? 0.954 -8.256 -9.592 1.00 0.00 7 THR A C 20
ATOM 28078 O O . THR A 1 7 ? 1.969 -8.633 -10.175 1.00 0.00 7 THR A O 20
ATOM 28089 N N . CYS A 1 8 ? 1.021 -7.706 -8.374 1.00 0.00 8 CYS A N 20
ATOM 28090 C CA . CYS A 1 8 ? 2.268 -7.535 -7.627 1.00 0.00 8 CYS A CA 20
ATOM 28091 C C . CYS A 1 8 ? 3.308 -6.662 -8.366 1.00 0.00 8 CYS A C 20
ATOM 28092 O O . CYS A 1 8 ? 4.513 -6.857 -8.230 1.00 0.00 8 CYS A O 20
ATOM 28099 N N . PHE A 1 9 ? 2.833 -5.745 -9.213 1.00 0.00 9 PHE A N 20
ATOM 28100 C CA . PHE A 1 9 ? 3.612 -4.717 -9.916 1.00 0.00 9 PHE A CA 20
ATOM 28101 C C . PHE A 1 9 ? 3.012 -3.320 -9.666 1.00 0.00 9 PHE A C 20
ATOM 28102 O O . PHE A 1 9 ? 3.675 -2.287 -9.773 1.00 0.00 9 PHE A O 20
ATOM 28119 N N . THR A 1 10 ? 1.717 -3.325 -9.364 1.00 0.00 10 THR A N 20
ATOM 28120 C CA . THR A 1 10 ? 0.773 -2.243 -9.181 1.00 0.00 10 THR A CA 20
ATOM 28121 C C . THR A 1 10 ? 1.186 -1.292 -8.053 1.00 0.00 10 THR A C 20
ATOM 28122 O O . THR A 1 10 ? 1.611 -1.722 -6.980 1.00 0.00 10 THR A O 20
ATOM 28133 N N . ARG A 1 11 ? 1.050 0.010 -8.301 1.00 0.00 11 ARG A N 20
ATOM 28134 C CA . ARG A 1 11 ? 1.424 1.114 -7.420 1.00 0.00 11 ARG A CA 20
ATOM 28135 C C . ARG A 1 11 ? 0.188 1.750 -6.805 1.00 0.00 11 ARG A C 20
ATOM 28136 O O . ARG A 1 11 ? -0.933 1.513 -7.259 1.00 0.00 11 ARG A O 20
ATOM 28157 N N . GLY A 1 12 ? 0.392 2.636 -5.833 1.00 0.00 12 GLY A N 20
ATOM 28158 C CA . GLY A 1 12 ? -0.694 3.419 -5.262 1.00 0.00 12 GLY A CA 20
ATOM 28159 C C . GLY A 1 12 ? -1.295 4.366 -6.309 1.00 0.00 12 GLY A C 20
ATOM 28160 O O . GLY A 1 12 ? -2.441 4.766 -6.155 1.00 0.00 12 GLY A O 20
ATOM 28164 N N . LEU A 1 13 ? -0.569 4.681 -7.393 1.00 0.00 13 LEU A N 20
ATOM 28165 C CA . LEU A 1 13 ? -1.062 5.472 -8.526 1.00 0.00 13 LEU A CA 20
ATOM 28166 C C . LEU A 1 13 ? -2.107 4.683 -9.295 1.00 0.00 13 LEU A C 20
ATOM 28167 O O . LEU A 1 13 ? -3.068 5.245 -9.820 1.00 0.00 13 LEU A O 20
ATOM 28183 N N . ASP A 1 14 ? -1.888 3.378 -9.400 1.00 0.00 14 ASP A N 20
ATOM 28184 C CA . ASP A 1 14 ? -2.755 2.510 -10.168 1.00 0.00 14 ASP A CA 20
ATOM 28185 C C . ASP A 1 14 ? -4.066 2.324 -9.400 1.00 0.00 14 ASP A C 20
ATOM 28186 O O . ASP A 1 14 ? -5.114 2.181 -10.032 1.00 0.00 14 ASP A O 20
ATOM 28195 N N . ILE A 1 15 ? -4.055 2.369 -8.057 1.00 0.00 15 ILE A N 20
ATOM 28196 C CA . ILE A 1 15 ? -5.271 2.331 -7.243 1.00 0.00 15 ILE A CA 20
ATOM 28197 C C . ILE A 1 15 ? -5.264 3.538 -6.292 1.00 0.00 15 ILE A C 20
ATOM 28198 O O . ILE A 1 15 ? -4.849 3.451 -5.135 1.00 0.00 15 ILE A O 20
ATOM 28214 N N . ARG A 1 16 ? -5.889 4.635 -6.728 1.00 0.00 16 ARG A N 20
ATOM 28215 C CA . ARG A 1 16 ? -6.007 5.891 -5.977 1.00 0.00 16 ARG A CA 20
ATOM 28216 C C . ARG A 1 16 ? -7.375 5.986 -5.303 1.00 0.00 16 ARG A C 20
ATOM 28217 O O . ARG A 1 16 ? -7.984 7.057 -5.253 1.00 0.00 16 ARG A O 20
ATOM 28238 N N . LYS A 1 17 ? -7.913 4.858 -4.840 1.00 0.00 17 LYS A N 20
ATOM 28239 C CA . LYS A 1 17 ? -9.159 4.819 -4.082 1.00 0.00 17 LYS A CA 20
ATOM 28240 C C . LYS A 1 17 ? -8.896 5.345 -2.672 1.00 0.00 17 LYS A C 20
ATOM 28241 O O . LYS A 1 17 ? -7.752 5.358 -2.212 1.00 0.00 17 LYS A O 20
ATOM 28260 N N . GLU A 1 18 ? -9.970 5.719 -1.982 1.00 0.00 18 GLU A N 20
ATOM 28261 C CA . GLU A 1 18 ? -9.953 6.168 -0.593 1.00 0.00 18 GLU A CA 20
ATOM 28262 C C . GLU A 1 18 ? -9.384 5.081 0.315 1.00 0.00 18 GLU A C 20
ATOM 28263 O O . GLU A 1 18 ? -8.607 5.363 1.222 1.00 0.00 18 GLU A O 20
ATOM 28275 N N . LYS A 1 19 ? -9.789 3.835 0.108 1.00 0.00 19 LYS A N 20
ATOM 28276 C CA . LYS A 1 19 ? -9.265 2.675 0.805 1.00 0.00 19 LYS A CA 20
ATOM 28277 C C . LYS A 1 19 ? -9.537 1.494 -0.104 1.00 0.00 19 LYS A C 20
ATOM 28278 O O . LYS A 1 19 ? -10.567 1.486 -0.790 1.00 0.00 19 LYS A O 20
ATOM 28297 N N . ALA A 1 20 ? -8.616 0.540 -0.155 1.00 0.00 20 ALA A N 20
ATOM 28298 C CA . ALA A 1 20 ? -8.694 -0.571 -1.080 1.00 0.00 20 ALA A CA 20
ATOM 28299 C C . ALA A 1 20 ? -8.210 -1.851 -0.424 1.00 0.00 20 ALA A C 20
ATOM 28300 O O . ALA A 1 20 ? -7.201 -1.851 0.280 1.00 0.00 20 ALA A O 20
ATOM 28307 N N . ASP A 1 21 ? -8.940 -2.934 -0.663 1.00 0.00 21 ASP A N 20
ATOM 28308 C CA . ASP A 1 21 ? -8.575 -4.279 -0.247 1.00 0.00 21 ASP A CA 20
ATOM 28309 C C . ASP A 1 21 ? -7.870 -4.833 -1.477 1.00 0.00 21 ASP A C 20
ATOM 28310 O O . ASP A 1 21 ? -8.500 -4.923 -2.533 1.00 0.00 21 ASP A O 20
ATOM 28319 N N . VAL A 1 22 ? -6.582 -5.147 -1.401 1.00 0.00 22 VAL A N 20
ATOM 28320 C CA . VAL A 1 22 ? -5.833 -5.646 -2.555 1.00 0.00 22 VAL A CA 20
ATOM 28321 C C . VAL A 1 22 ? -5.240 -7.017 -2.241 1.00 0.00 22 VAL A C 20
ATOM 28322 O O . VAL A 1 22 ? -4.876 -7.285 -1.099 1.00 0.00 22 VAL A O 20
ATOM 28335 N N . LEU A 1 23 ? -5.148 -7.894 -3.243 1.00 0.00 23 LEU A N 20
ATOM 28336 C CA . LEU A 1 23 ? -4.540 -9.218 -3.115 1.00 0.00 23 LEU A CA 20
ATOM 28337 C C . LEU A 1 23 ? -3.276 -9.200 -3.953 1.00 0.00 23 LEU A C 20
ATOM 28338 O O . LEU A 1 23 ? -3.368 -8.864 -5.136 1.00 0.00 23 LEU A O 20
ATOM 28354 N N . CYS A 1 24 ? -2.123 -9.549 -3.372 1.00 0.00 24 CYS A N 20
ATOM 28355 C CA . CYS A 1 24 ? -0.882 -9.683 -4.120 1.00 0.00 24 CYS A CA 20
ATOM 28356 C C . CYS A 1 24 ? -0.644 -11.181 -4.405 1.00 0.00 24 CYS A C 20
ATOM 28357 O O . CYS A 1 24 ? -0.360 -11.916 -3.451 1.00 0.00 24 CYS A O 20
ATOM 28364 N N . PRO A 1 25 ? -0.869 -11.682 -5.637 1.00 0.00 25 PRO A N 20
ATOM 28365 C CA . PRO A 1 25 ? -0.536 -13.042 -6.016 1.00 0.00 25 PRO A CA 20
ATOM 28366 C C . PRO A 1 25 ? 0.901 -13.120 -6.509 1.00 0.00 25 PRO A C 20
ATOM 28367 O O . PRO A 1 25 ? 1.318 -12.404 -7.422 1.00 0.00 25 PRO A O 20
ATOM 28378 N N . GLY A 1 26 ? 1.590 -14.125 -6.008 1.00 0.00 26 GLY A N 20
ATOM 28379 C CA . GLY A 1 26 ? 3.017 -14.326 -6.217 1.00 0.00 26 GLY A CA 20
ATOM 28380 C C . GLY A 1 26 ? 3.760 -13.767 -5.010 1.00 0.00 26 GLY A C 20
ATOM 28381 O O . GLY A 1 26 ? 3.177 -13.076 -4.172 1.00 0.00 26 GLY A O 20
ATOM 28385 N N . GLY A 1 27 ? 5.053 -14.064 -4.912 1.00 0.00 27 GLY A N 20
ATOM 28386 C CA . GLY A 1 27 ? 5.829 -13.695 -3.743 1.00 0.00 27 GLY A CA 20
ATOM 28387 C C . GLY A 1 27 ? 6.230 -12.227 -3.689 1.00 0.00 27 GLY A C 20
ATOM 28388 O O . GLY A 1 27 ? 6.634 -11.775 -2.620 1.00 0.00 27 GLY A O 20
ATOM 28392 N N . CYS A 1 28 ? 6.049 -11.496 -4.793 1.00 0.00 28 CYS A N 20
ATOM 28393 C CA . CYS A 1 28 ? 6.465 -10.123 -5.051 1.00 0.00 28 CYS A CA 20
ATOM 28394 C C . CYS A 1 28 ? 7.879 -9.926 -4.481 1.00 0.00 28 CYS A C 20
ATOM 28395 O O . CYS A 1 28 ? 8.051 -9.319 -3.420 1.00 0.00 28 CYS A O 20
ATOM 28402 N N . PRO A 1 29 ? 8.899 -10.468 -5.172 1.00 0.00 29 PRO A N 20
ATOM 28403 C CA . PRO A 1 29 ? 10.260 -10.477 -4.673 1.00 0.00 29 PRO A CA 20
ATOM 28404 C C . PRO A 1 29 ? 10.871 -9.086 -4.558 1.00 0.00 29 PRO A C 20
ATOM 28405 O O . PRO A 1 29 ? 10.431 -8.149 -5.230 1.00 0.00 29 PRO A O 20
ATOM 28416 N N . LEU A 1 30 ? 11.939 -8.980 -3.752 1.00 0.00 30 LEU A N 20
ATOM 28417 C CA . LEU A 1 30 ? 12.750 -7.771 -3.596 1.00 0.00 30 LEU A CA 20
ATOM 28418 C C . LEU A 1 30 ? 13.598 -7.603 -4.868 1.00 0.00 30 LEU A C 20
ATOM 28419 O O . LEU A 1 30 ? 14.828 -7.659 -4.824 1.00 0.00 30 LEU A O 20
ATOM 28435 N N . GLU A 1 31 ? 12.947 -7.408 -6.006 1.00 0.00 31 GLU A N 20
ATOM 28436 C CA . GLU A 1 31 ? 13.536 -7.302 -7.329 1.00 0.00 31 GLU A CA 20
ATOM 28437 C C . GLU A 1 31 ? 13.710 -5.824 -7.664 1.00 0.00 31 GLU A C 20
ATOM 28438 O O . GLU A 1 31 ? 14.827 -5.319 -7.747 1.00 0.00 31 GLU A O 20
ATOM 28450 N N . GLU A 1 32 ? 12.600 -5.105 -7.814 1.00 0.00 32 GLU A N 20
ATOM 28451 C CA . GLU A 1 32 ? 12.554 -3.695 -8.156 1.00 0.00 32 GLU A CA 20
ATOM 28452 C C . GLU A 1 32 ? 11.532 -3.052 -7.231 1.00 0.00 32 GLU A C 20
ATOM 28453 O O . GLU A 1 32 ? 10.330 -3.155 -7.481 1.00 0.00 32 GLU A O 20
ATOM 28465 N N . PHE A 1 33 ? 11.986 -2.411 -6.157 1.00 0.00 33 PHE A N 20
ATOM 28466 C CA . PHE A 1 33 ? 11.126 -1.647 -5.268 1.00 0.00 33 PHE A CA 20
ATOM 28467 C C . PHE A 1 33 ? 11.741 -0.272 -5.074 1.00 0.00 33 PHE A C 20
ATOM 28468 O O . PHE A 1 33 ? 12.829 -0.149 -4.511 1.00 0.00 33 PHE A O 20
ATOM 28485 N N . SER A 1 34 ? 11.048 0.752 -5.559 1.00 0.00 34 SER A N 20
ATOM 28486 C CA . SER A 1 34 ? 11.395 2.141 -5.364 1.00 0.00 34 SER A CA 20
ATOM 28487 C C . SER A 1 34 ? 10.207 2.674 -4.576 1.00 0.00 34 SER A C 20
ATOM 28488 O O . SER A 1 34 ? 9.080 2.745 -5.085 1.00 0.00 34 SER A O 20
ATOM 28496 N N . VAL A 1 35 ? 10.450 3.047 -3.325 1.00 0.00 35 VAL A N 20
ATOM 28497 C CA . VAL A 1 35 ? 9.411 3.451 -2.394 1.00 0.00 35 VAL A CA 20
ATOM 28498 C C . VAL A 1 35 ? 9.671 4.913 -2.063 1.00 0.00 35 VAL A C 20
ATOM 28499 O O . VAL A 1 35 ? 10.806 5.393 -2.158 1.00 0.00 35 VAL A O 20
ATOM 28512 N N . TYR A 1 36 ? 8.623 5.641 -1.689 1.00 0.00 36 TYR A N 20
ATOM 28513 C CA . TYR A 1 36 ? 8.724 7.068 -1.489 1.00 0.00 36 TYR A CA 20
ATOM 28514 C C . TYR A 1 36 ? 7.970 7.491 -0.237 1.00 0.00 36 TYR A C 20
ATOM 28515 O O . TYR A 1 36 ? 6.741 7.442 -0.226 1.00 0.00 36 TYR A O 20
ATOM 28533 N N . GLY A 1 37 ? 8.716 7.896 0.794 1.00 0.00 37 GLY A N 20
ATOM 28534 C CA . GLY A 1 37 ? 8.208 8.287 2.100 1.00 0.00 37 GLY A CA 20
ATOM 28535 C C . GLY A 1 37 ? 8.000 7.065 2.992 1.00 0.00 37 GLY A C 20
ATOM 28536 O O . GLY A 1 37 ? 7.608 6.010 2.485 1.00 0.00 37 GLY A O 20
ATOM 28540 N N . ASN A 1 38 ? 8.326 7.165 4.290 1.00 0.00 38 ASN A N 20
ATOM 28541 C CA . ASN A 1 38 ? 8.043 6.107 5.273 1.00 0.00 38 ASN A CA 20
ATOM 28542 C C . ASN A 1 38 ? 6.727 6.492 5.969 1.00 0.00 38 ASN A C 20
ATOM 28543 O O . ASN A 1 38 ? 6.500 7.689 6.184 1.00 0.00 38 ASN A O 20
ATOM 28554 N N . ILE A 1 39 ? 5.925 5.512 6.411 1.00 0.00 39 ILE A N 20
ATOM 28555 C CA . ILE A 1 39 ? 4.569 5.648 6.964 1.00 0.00 39 ILE A CA 20
ATOM 28556 C C . ILE A 1 39 ? 3.630 6.183 5.868 1.00 0.00 39 ILE A C 20
ATOM 28557 O O . ILE A 1 39 ? 2.636 5.528 5.543 1.00 0.00 39 ILE A O 20
ATOM 28573 N N . VAL A 1 40 ? 3.928 7.360 5.321 1.00 0.00 40 VAL A N 20
ATOM 28574 C CA . VAL A 1 40 ? 3.270 7.986 4.199 1.00 0.00 40 VAL A CA 20
ATOM 28575 C C . VAL A 1 40 ? 3.967 7.518 2.929 1.00 0.00 40 VAL A C 20
ATOM 28576 O O . VAL A 1 40 ? 5.037 8.029 2.588 1.00 0.00 40 VAL A O 20
ATOM 28589 N N . TYR A 1 41 ? 3.368 6.555 2.238 1.00 0.00 41 TYR A N 20
ATOM 28590 C CA . TYR A 1 41 ? 3.828 6.098 0.947 1.00 0.00 41 TYR A CA 20
ATOM 28591 C C . TYR A 1 41 ? 3.185 7.035 -0.059 1.00 0.00 41 TYR A C 20
ATOM 28592 O O . TYR A 1 41 ? 1.957 7.096 -0.149 1.00 0.00 41 TYR A O 20
ATOM 28610 N N . ALA A 1 42 ? 3.970 7.841 -0.772 1.00 0.00 42 ALA A N 20
ATOM 28611 C CA . ALA A 1 42 ? 3.381 8.632 -1.840 1.00 0.00 42 ALA A CA 20
ATOM 28612 C C . ALA A 1 42 ? 2.873 7.636 -2.881 1.00 0.00 42 ALA A C 20
ATOM 28613 O O . ALA A 1 42 ? 3.440 6.544 -3.029 1.00 0.00 42 ALA A O 20
ATOM 28620 N N . SER A 1 43 ? 1.859 8.050 -3.638 1.00 0.00 43 SER A N 20
ATOM 28621 C CA . SER A 1 43 ? 1.128 7.233 -4.597 1.00 0.00 43 SER A CA 20
ATOM 28622 C C . SER A 1 43 ? 2.047 6.391 -5.499 1.00 0.00 43 SER A C 20
ATOM 28623 O O . SER A 1 43 ? 1.741 5.236 -5.785 1.00 0.00 43 SER A O 20
ATOM 28631 N N . VAL A 1 44 ? 3.193 6.923 -5.926 1.00 0.00 44 VAL A N 20
ATOM 28632 C CA . VAL A 1 44 ? 4.112 6.247 -6.839 1.00 0.00 44 VAL A CA 20
ATOM 28633 C C . VAL A 1 44 ? 4.742 4.963 -6.269 1.00 0.00 44 VAL A C 20
ATOM 28634 O O . VAL A 1 44 ? 5.270 4.158 -7.037 1.00 0.00 44 VAL A O 20
ATOM 28647 N N . SER A 1 45 ? 4.687 4.729 -4.958 1.00 0.00 45 SER A N 20
ATOM 28648 C CA . SER A 1 45 ? 5.223 3.520 -4.344 1.00 0.00 45 SER A CA 20
ATOM 28649 C C . SER A 1 45 ? 4.441 2.277 -4.798 1.00 0.00 45 SER A C 20
ATOM 28650 O O . SER A 1 45 ? 3.214 2.332 -4.935 1.00 0.00 45 SER A O 20
ATOM 28658 N N . SER A 1 46 ? 5.142 1.160 -5.027 1.00 0.00 46 SER A N 20
ATOM 28659 C CA . SER A 1 46 ? 4.513 -0.125 -5.323 1.00 0.00 46 SER A CA 20
ATOM 28660 C C . SER A 1 46 ? 3.654 -0.509 -4.119 1.00 0.00 46 SER A C 20
ATOM 28661 O O . SER A 1 46 ? 4.002 -0.183 -2.982 1.00 0.00 46 SER A O 20
ATOM 28669 N N . ILE A 1 47 ? 2.559 -1.231 -4.349 1.00 0.00 47 ILE A N 20
ATOM 28670 C CA . ILE A 1 47 ? 1.727 -1.773 -3.283 1.00 0.00 47 ILE A CA 20
ATOM 28671 C C . ILE A 1 47 ? 2.575 -2.788 -2.504 1.00 0.00 47 ILE A C 20
ATOM 28672 O O . ILE A 1 47 ? 2.549 -2.769 -1.273 1.00 0.00 47 ILE A O 20
ATOM 28688 N N . CYS A 1 48 ? 3.357 -3.631 -3.197 1.00 0.00 48 CYS A N 20
ATOM 28689 C CA . CYS A 1 48 ? 4.276 -4.545 -2.532 1.00 0.00 48 CYS A CA 20
ATOM 28690 C C . CYS A 1 48 ? 5.333 -3.746 -1.792 1.00 0.00 48 CYS A C 20
ATOM 28691 O O . CYS A 1 48 ? 5.523 -3.959 -0.601 1.00 0.00 48 CYS A O 20
ATOM 28698 N N . GLY A 1 49 ? 6.020 -2.844 -2.504 1.00 0.00 49 GLY A N 20
ATOM 28699 C CA . GLY A 1 49 ? 7.123 -2.073 -1.954 1.00 0.00 49 GLY A CA 20
ATOM 28700 C C . GLY A 1 49 ? 6.691 -1.395 -0.661 1.00 0.00 49 GLY A C 20
ATOM 28701 O O . GLY A 1 49 ? 7.392 -1.488 0.339 1.00 0.00 49 GLY A O 20
ATOM 28705 N N . ALA A 1 50 ? 5.512 -0.772 -0.664 1.00 0.00 50 ALA A N 20
ATOM 28706 C CA . ALA A 1 50 ? 4.902 -0.179 0.507 1.00 0.00 50 ALA A CA 20
ATOM 28707 C C . ALA A 1 50 ? 4.650 -1.220 1.602 1.00 0.00 50 ALA A C 20
ATOM 28708 O O . ALA A 1 50 ? 5.062 -1.002 2.732 1.00 0.00 50 ALA A O 20
ATOM 28715 N N . ALA A 1 51 ? 3.958 -2.328 1.315 1.00 0.00 51 ALA A N 20
ATOM 28716 C CA . ALA A 1 51 ? 3.567 -3.306 2.333 1.00 0.00 51 ALA A CA 20
ATOM 28717 C C . ALA A 1 51 ? 4.775 -4.000 2.976 1.00 0.00 51 ALA A C 20
ATOM 28718 O O . ALA A 1 51 ? 4.793 -4.222 4.190 1.00 0.00 51 ALA A O 20
ATOM 28725 N N . VAL A 1 52 ? 5.765 -4.374 2.169 1.00 0.00 52 VAL A N 20
ATOM 28726 C CA . VAL A 1 52 ? 7.027 -4.932 2.627 1.00 0.00 52 VAL A CA 20
ATOM 28727 C C . VAL A 1 52 ? 7.808 -3.862 3.407 1.00 0.00 52 VAL A C 20
ATOM 28728 O O . VAL A 1 52 ? 8.333 -4.164 4.474 1.00 0.00 52 VAL A O 20
ATOM 28741 N N . HIS A 1 53 ? 7.870 -2.604 2.951 1.00 0.00 53 HIS A N 20
ATOM 28742 C CA . HIS A 1 53 ? 8.553 -1.529 3.684 1.00 0.00 53 HIS A CA 20
ATOM 28743 C C . HIS A 1 53 ? 7.857 -1.212 5.014 1.00 0.00 53 HIS A C 20
ATOM 28744 O O . HIS A 1 53 ? 8.509 -0.899 6.013 1.00 0.00 53 HIS A O 20
ATOM 28758 N N . ARG A 1 54 ? 6.526 -1.317 5.058 1.00 0.00 54 ARG A N 20
ATOM 28759 C CA . ARG A 1 54 ? 5.725 -1.180 6.274 1.00 0.00 54 ARG A CA 20
ATOM 28760 C C . ARG A 1 54 ? 6.101 -2.301 7.251 1.00 0.00 54 ARG A C 20
ATOM 28761 O O . ARG A 1 54 ? 5.903 -2.165 8.458 1.00 0.00 54 ARG A O 20
ATOM 28782 N N . GLY A 1 55 ? 6.638 -3.407 6.732 1.00 0.00 55 GLY A N 20
ATOM 28783 C CA . GLY A 1 55 ? 7.167 -4.503 7.507 1.00 0.00 55 GLY A CA 20
ATOM 28784 C C . GLY A 1 55 ? 6.043 -5.363 8.047 1.00 0.00 55 GLY A C 20
ATOM 28785 O O . GLY A 1 55 ? 6.027 -5.625 9.254 1.00 0.00 55 GLY A O 20
ATOM 28789 N N . VAL A 1 56 ? 5.074 -5.730 7.197 1.00 0.00 56 VAL A N 20
ATOM 28790 C CA . VAL A 1 56 ? 3.884 -6.457 7.635 1.00 0.00 56 VAL A CA 20
ATOM 28791 C C . VAL A 1 56 ? 3.701 -7.742 6.811 1.00 0.00 56 VAL A C 20
ATOM 28792 O O . VAL A 1 56 ? 3.437 -8.795 7.395 1.00 0.00 56 VAL A O 20
ATOM 28805 N N . ILE A 1 57 ? 3.860 -7.701 5.478 1.00 0.00 57 ILE A N 20
ATOM 28806 C CA . ILE A 1 57 ? 3.825 -8.921 4.661 1.00 0.00 57 ILE A CA 20
ATOM 28807 C C . ILE A 1 57 ? 5.256 -9.425 4.470 1.00 0.00 57 ILE A C 20
ATOM 28808 O O . ILE A 1 57 ? 6.215 -8.657 4.592 1.00 0.00 57 ILE A O 20
ATOM 28824 N N . SER A 1 58 ? 5.399 -10.716 4.188 1.00 0.00 58 SER A N 20
ATOM 28825 C CA . SER A 1 58 ? 6.677 -11.331 3.846 1.00 0.00 58 SER A CA 20
ATOM 28826 C C . SER A 1 58 ? 6.778 -11.353 2.317 1.00 0.00 58 SER A C 20
ATOM 28827 O O . SER A 1 58 ? 5.813 -10.995 1.627 1.00 0.00 58 SER A O 20
ATOM 28835 N N . ASN A 1 59 ? 7.912 -11.803 1.770 1.00 0.00 59 ASN A N 20
ATOM 28836 C CA . ASN A 1 59 ? 8.052 -11.998 0.327 1.00 0.00 59 ASN A CA 20
ATOM 28837 C C . ASN A 1 59 ? 7.298 -13.308 0.030 1.00 0.00 59 ASN A C 20
ATOM 28838 O O . ASN A 1 59 ? 7.894 -14.355 -0.225 1.00 0.00 59 ASN A O 20
ATOM 28849 N N . SER A 1 60 ? 5.968 -13.257 0.088 1.00 0.00 60 SER A N 20
ATOM 28850 C CA . SER A 1 60 ? 5.039 -14.313 -0.270 1.00 0.00 60 SER A CA 20
ATOM 28851 C C . SER A 1 60 ? 3.725 -13.763 -0.853 1.00 0.00 60 SER A C 20
ATOM 28852 O O . SER A 1 60 ? 2.942 -14.540 -1.403 1.00 0.00 60 SER A O 20
ATOM 28860 N N . GLY A 1 61 ? 3.448 -12.459 -0.715 1.00 0.00 61 GLY A N 20
ATOM 28861 C CA . GLY A 1 61 ? 2.164 -11.911 -1.127 1.00 0.00 61 GLY A CA 20
ATOM 28862 C C . GLY A 1 61 ? 1.077 -12.275 -0.109 1.00 0.00 61 GLY A C 20
ATOM 28863 O O . GLY A 1 61 ? 1.369 -12.785 0.983 1.00 0.00 61 GLY A O 20
ATOM 28867 N N . GLY A 1 62 ? -0.176 -11.950 -0.430 1.00 0.00 62 GLY A N 20
ATOM 28868 C CA . GLY A 1 62 ? -1.340 -12.110 0.439 1.00 0.00 62 GLY A CA 20
ATOM 28869 C C . GLY A 1 62 ? -2.283 -10.908 0.351 1.00 0.00 62 GLY A C 20
ATOM 28870 O O . GLY A 1 62 ? -2.023 -9.995 -0.444 1.00 0.00 62 GLY A O 20
ATOM 28874 N N . PRO A 1 63 ? -3.403 -10.908 1.093 1.00 0.00 63 PRO A N 20
ATOM 28875 C CA . PRO A 1 63 ? -4.290 -9.756 1.187 1.00 0.00 63 PRO A CA 20
ATOM 28876 C C . PRO A 1 63 ? -3.554 -8.577 1.829 1.00 0.00 63 PRO A C 20
ATOM 28877 O O . PRO A 1 63 ? -2.634 -8.781 2.621 1.00 0.00 63 PRO A O 20
ATOM 28888 N N . VAL A 1 64 ? -3.983 -7.353 1.535 1.00 0.00 64 VAL A N 20
ATOM 28889 C CA . VAL A 1 64 ? -3.490 -6.117 2.125 1.00 0.00 64 VAL A CA 20
ATOM 28890 C C . VAL A 1 64 ? -4.654 -5.118 2.123 1.00 0.00 64 VAL A C 20
ATOM 28891 O O . VAL A 1 64 ? -5.542 -5.211 1.271 1.00 0.00 64 VAL A O 20
ATOM 28904 N N . ARG A 1 65 ? -4.654 -4.133 3.027 1.00 0.00 65 ARG A N 20
ATOM 28905 C CA . ARG A 1 65 ? -5.636 -3.055 3.039 1.00 0.00 65 ARG A CA 20
ATOM 28906 C C . ARG A 1 65 ? -4.898 -1.725 3.009 1.00 0.00 65 ARG A C 20
ATOM 28907 O O . ARG A 1 65 ? -4.229 -1.348 3.976 1.00 0.00 65 ARG A O 20
ATOM 28928 N N . VAL A 1 66 ? -4.982 -1.047 1.872 1.00 0.00 66 VAL A N 20
ATOM 28929 C CA . VAL A 1 66 ? -4.458 0.295 1.664 1.00 0.00 66 VAL A CA 20
ATOM 28930 C C . VAL A 1 66 ? -5.501 1.303 2.165 1.00 0.00 66 VAL A C 20
ATOM 28931 O O . VAL A 1 66 ? -6.704 1.087 1.992 1.00 0.00 66 VAL A O 20
ATOM 28944 N N . TYR A 1 67 ? -5.034 2.416 2.733 1.00 0.00 67 TYR A N 20
ATOM 28945 C CA . TYR A 1 67 ? -5.804 3.574 3.169 1.00 0.00 67 TYR A CA 20
ATOM 28946 C C . TYR A 1 67 ? -5.163 4.836 2.609 1.00 0.00 67 TYR A C 20
ATOM 28947 O O . TYR A 1 67 ? -3.943 4.990 2.661 1.00 0.00 67 TYR A O 20
ATOM 28965 N N . SER A 1 68 ? -5.982 5.735 2.065 1.00 0.00 68 SER A N 20
ATOM 28966 C CA . SER A 1 68 ? -5.550 7.039 1.594 1.00 0.00 68 SER A CA 20
ATOM 28967 C C . SER A 1 68 ? -4.951 7.845 2.741 1.00 0.00 68 SER A C 20
ATOM 28968 O O . SER A 1 68 ? -5.269 7.646 3.917 1.00 0.00 68 SER A O 20
ATOM 28976 N N . LEU A 1 69 ? -4.073 8.770 2.379 1.00 0.00 69 LEU A N 20
ATOM 28977 C CA . LEU A 1 69 ? -3.470 9.736 3.270 1.00 0.00 69 LEU A CA 20
ATOM 28978 C C . LEU A 1 69 ? -3.521 11.057 2.494 1.00 0.00 69 LEU A C 20
ATOM 28979 O O . LEU A 1 69 ? -3.417 11.015 1.260 1.00 0.00 69 LEU A O 20
ATOM 28995 N N . PRO A 1 70 ? -3.697 12.215 3.149 1.00 0.00 70 PRO A N 20
ATOM 28996 C CA . PRO A 1 70 ? -3.885 13.469 2.437 1.00 0.00 70 PRO A CA 20
ATOM 28997 C C . PRO A 1 70 ? -2.703 13.849 1.552 1.00 0.00 70 PRO A C 20
ATOM 28998 O O . PRO A 1 70 ? -1.601 13.304 1.662 1.00 0.00 70 PRO A O 20
ATOM 29009 N N . GLY A 1 71 ? -2.960 14.779 0.629 1.00 0.00 71 GLY A N 20
ATOM 29010 C CA . GLY A 1 71 ? -1.923 15.361 -0.197 1.00 0.00 71 GLY A CA 20
ATOM 29011 C C . GLY A 1 71 ? -0.893 15.950 0.759 1.00 0.00 71 GLY A C 20
ATOM 29012 O O . GLY A 1 71 ? -1.244 16.826 1.555 1.00 0.00 71 GLY A O 20
ATOM 29016 N N . ARG A 1 72 ? 0.345 15.463 0.709 1.00 0.00 72 ARG A N 20
ATOM 29017 C CA . ARG A 1 72 ? 1.409 15.822 1.636 1.00 0.00 72 ARG A CA 20
ATOM 29018 C C . ARG A 1 72 ? 2.617 16.353 0.900 1.00 0.00 72 ARG A C 20
ATOM 29019 O O . ARG A 1 72 ? 2.704 16.308 -0.329 1.00 0.00 72 ARG A O 20
ATOM 29040 N N . GLU A 1 73 ? 3.501 16.953 1.673 1.00 0.00 73 GLU A N 20
ATOM 29041 C CA . GLU A 1 73 ? 4.782 17.511 1.314 1.00 0.00 73 GLU A CA 20
ATOM 29042 C C . GLU A 1 73 ? 5.680 17.292 2.535 1.00 0.00 73 GLU A C 20
ATOM 29043 O O . GLU A 1 73 ? 5.210 16.790 3.559 1.00 0.00 73 GLU A O 20
ATOM 29055 N N . ASN A 1 74 ? 6.954 17.679 2.445 1.00 0.00 74 ASN A N 20
ATOM 29056 C CA . ASN A 1 74 ? 7.919 17.570 3.542 1.00 0.00 74 ASN A CA 20
ATOM 29057 C C . ASN A 1 74 ? 7.950 16.136 4.093 1.00 0.00 74 ASN A C 20
ATOM 29058 O O . ASN A 1 74 ? 7.822 15.889 5.296 1.00 0.00 74 ASN A O 20
ATOM 29069 N N . TYR A 1 75 ? 8.131 15.181 3.178 1.00 0.00 75 TYR A N 20
ATOM 29070 C CA . TYR A 1 75 ? 8.210 13.748 3.448 1.00 0.00 75 TYR A CA 20
ATOM 29071 C C . TYR A 1 75 ? 9.559 13.409 4.101 1.00 0.00 75 TYR A C 20
ATOM 29072 O O . TYR A 1 75 ? 10.402 14.291 4.287 1.00 0.00 75 TYR A O 20
ATOM 29090 N N . SER A 1 76 ? 9.786 12.136 4.416 1.00 0.00 76 SER A N 20
ATOM 29091 C CA . SER A 1 76 ? 10.974 11.642 5.103 1.00 0.00 76 SER A CA 20
ATOM 29092 C C . SER A 1 76 ? 11.491 10.392 4.372 1.00 0.00 76 SER A C 20
ATOM 29093 O O . SER A 1 76 ? 10.862 9.935 3.416 1.00 0.00 76 SER A O 20
ATOM 29101 N N . SER A 1 77 ? 12.643 9.853 4.777 1.00 0.00 77 SER A N 20
ATOM 29102 C CA . SER A 1 77 ? 13.304 8.740 4.098 1.00 0.00 77 SER A CA 20
ATOM 29103 C C . SER A 1 77 ? 13.808 7.751 5.158 1.00 0.00 77 SER A C 20
ATOM 29104 O O . SER A 1 77 ? 14.441 8.187 6.126 1.00 0.00 77 SER A O 20
ATOM 29112 N N . VAL A 1 78 ? 13.507 6.455 5.012 1.00 0.00 78 VAL A N 20
ATOM 29113 C CA . VAL A 1 78 ? 13.917 5.365 5.911 1.00 0.00 78 VAL A CA 20
ATOM 29114 C C . VAL A 1 78 ? 14.039 4.087 5.062 1.00 0.00 78 VAL A C 20
ATOM 29115 O O . VAL A 1 78 ? 13.304 3.949 4.077 1.00 0.00 78 VAL A O 20
ATOM 29128 N N . ASP A 1 79 ? 14.907 3.141 5.423 1.00 0.00 79 ASP A N 20
ATOM 29129 C CA . ASP A 1 79 ? 15.020 1.827 4.774 1.00 0.00 79 ASP A CA 20
ATOM 29130 C C . ASP A 1 79 ? 14.373 0.777 5.680 1.00 0.00 79 ASP A C 20
ATOM 29131 O O . ASP A 1 79 ? 14.462 0.879 6.908 1.00 0.00 79 ASP A O 20
ATOM 29140 N N . ALA A 1 80 ? 13.675 -0.198 5.103 1.00 0.00 80 ALA A N 20
ATOM 29141 C CA . ALA A 1 80 ? 13.108 -1.338 5.806 1.00 0.00 80 ALA A CA 20
ATOM 29142 C C . ALA A 1 80 ? 13.069 -2.513 4.835 1.00 0.00 80 ALA A C 20
ATOM 29143 O O . ALA A 1 80 ? 12.756 -2.324 3.660 1.00 0.00 80 ALA A O 20
ATOM 29150 N N . ASN A 1 81 ? 13.346 -3.725 5.329 1.00 0.00 81 ASN A N 20
ATOM 29151 C CA . ASN A 1 81 ? 13.475 -4.952 4.530 1.00 0.00 81 ASN A CA 20
ATOM 29152 C C . ASN A 1 81 ? 14.448 -4.801 3.345 1.00 0.00 81 ASN A C 20
ATOM 29153 O O . ASN A 1 81 ? 14.358 -5.549 2.373 1.00 0.00 81 ASN A O 20
ATOM 29164 N N . GLY A 1 82 ? 15.404 -3.865 3.411 1.00 0.00 82 GLY A N 20
ATOM 29165 C CA . GLY A 1 82 ? 16.348 -3.639 2.329 1.00 0.00 82 GLY A CA 20
ATOM 29166 C C . GLY A 1 82 ? 15.718 -2.866 1.174 1.00 0.00 82 GLY A C 20
ATOM 29167 O O . GLY A 1 82 ? 16.250 -2.911 0.062 1.00 0.00 82 GLY A O 20
ATOM 29171 N N . ILE A 1 83 ? 14.610 -2.160 1.407 1.00 0.00 83 ILE A N 20
ATOM 29172 C CA . ILE A 1 83 ? 13.937 -1.282 0.463 1.00 0.00 83 ILE A CA 20
ATOM 29173 C C . ILE A 1 83 ? 14.061 0.124 1.043 1.00 0.00 83 ILE A C 20
ATOM 29174 O O . ILE A 1 83 ? 13.768 0.330 2.221 1.00 0.00 83 ILE A O 20
ATOM 29190 N N . GLN A 1 84 ? 14.396 1.113 0.220 1.00 0.00 84 GLN A N 20
ATOM 29191 C CA . GLN A 1 84 ? 14.608 2.475 0.667 1.00 0.00 84 GLN A CA 20
ATOM 29192 C C . GLN A 1 84 ? 13.381 3.286 0.279 1.00 0.00 84 GLN A C 20
ATOM 29193 O O . GLN A 1 84 ? 12.909 3.221 -0.859 1.00 0.00 84 GLN A O 20
ATOM 29207 N N . SER A 1 85 ? 12.868 4.061 1.234 1.00 0.00 85 SER A N 20
ATOM 29208 C CA . SER A 1 85 ? 11.792 4.999 0.987 1.00 0.00 85 SER A CA 20
ATOM 29209 C C . SER A 1 85 ? 12.458 6.370 0.948 1.00 0.00 85 SER A C 20
ATOM 29210 O O . SER A 1 85 ? 13.369 6.624 1.743 1.00 0.00 85 SER A O 20
ATOM 29218 N N . GLN A 1 86 ? 12.050 7.241 0.029 1.00 0.00 86 GLN A N 20
ATOM 29219 C CA . GLN A 1 86 ? 12.696 8.531 -0.192 1.00 0.00 86 GLN A CA 20
ATOM 29220 C C . GLN A 1 86 ? 11.666 9.658 -0.242 1.00 0.00 86 GLN A C 20
ATOM 29221 O O . GLN A 1 86 ? 10.602 9.501 -0.842 1.00 0.00 86 GLN A O 20
ATOM 29235 N N . MET A 1 87 ? 11.959 10.777 0.416 1.00 0.00 87 MET A N 20
ATOM 29236 C CA . MET A 1 87 ? 11.093 11.946 0.444 1.00 0.00 87 MET A CA 20
ATOM 29237 C C . MET A 1 87 ? 10.851 12.504 -0.970 1.00 0.00 87 MET A C 20
ATOM 29238 O O . MET A 1 87 ? 11.691 12.343 -1.858 1.00 0.00 87 MET A O 20
ATOM 29252 N N . LEU A 1 88 ? 9.721 13.194 -1.172 1.00 0.00 88 LEU A N 20
ATOM 29253 C CA . LEU A 1 88 ? 9.256 13.687 -2.475 1.00 0.00 88 LEU A CA 20
ATOM 29254 C C . LEU A 1 88 ? 8.982 15.184 -2.449 1.00 0.00 88 LEU A C 20
ATOM 29255 O O . LEU A 1 88 ? 9.087 15.835 -1.405 1.00 0.00 88 LEU A O 20
ATOM 29271 N N . SER A 1 89 ? 8.519 15.704 -3.584 1.00 0.00 89 SER A N 20
ATOM 29272 C CA . SER A 1 89 ? 8.139 17.074 -3.840 1.00 0.00 89 SER A CA 20
ATOM 29273 C C . SER A 1 89 ? 6.616 17.269 -3.926 1.00 0.00 89 SER A C 20
ATOM 29274 O O . SER A 1 89 ? 6.052 17.392 -5.018 1.00 0.00 89 SER A O 20
ATOM 29282 N N . ARG A 1 90 ? 5.924 17.285 -2.770 1.00 0.00 90 ARG A N 20
ATOM 29283 C CA . ARG A 1 90 ? 4.488 17.621 -2.748 1.00 0.00 90 ARG A CA 20
ATOM 29284 C C . ARG A 1 90 ? 3.600 16.701 -3.605 1.00 0.00 90 ARG A C 20
ATOM 29285 O O . ARG A 1 90 ? 3.080 17.114 -4.644 1.00 0.00 90 ARG A O 20
ATOM 29306 N N . TRP A 1 91 ? 3.543 15.411 -3.286 1.00 0.00 91 TRP A N 20
ATOM 29307 C CA . TRP A 1 91 ? 2.651 14.496 -4.001 1.00 0.00 91 TRP A CA 20
ATOM 29308 C C . TRP A 1 91 ? 1.251 14.597 -3.390 1.00 0.00 91 TRP A C 20
ATOM 29309 O O . TRP A 1 91 ? 0.988 14.189 -2.256 1.00 0.00 91 TRP A O 20
ATOM 29330 N N . SER A 1 92 ? 0.309 15.152 -4.145 1.00 0.00 92 SER A N 20
ATOM 29331 C CA . SER A 1 92 ? -1.056 15.378 -3.689 1.00 0.00 92 SER A CA 20
ATOM 29332 C C . SER A 1 92 ? -1.913 14.103 -3.766 1.00 0.00 92 SER A C 20
ATOM 29333 O O . SER A 1 92 ? -3.109 14.154 -4.037 1.00 0.00 92 SER A O 20
ATOM 29341 N N . ALA A 1 93 ? -1.299 12.946 -3.532 1.00 0.00 93 ALA A N 20
ATOM 29342 C CA . ALA A 1 93 ? -1.896 11.633 -3.426 1.00 0.00 93 ALA A CA 20
ATOM 29343 C C . ALA A 1 93 ? -0.875 10.826 -2.635 1.00 0.00 93 ALA A C 20
ATOM 29344 O O . ALA A 1 93 ? 0.233 10.584 -3.120 1.00 0.00 93 ALA A O 20
ATOM 29351 N N . SER A 1 94 ? -1.197 10.485 -1.395 1.00 0.00 94 SER A N 20
ATOM 29352 C CA . SER A 1 94 ? -0.368 9.611 -0.581 1.00 0.00 94 SER A CA 20
ATOM 29353 C C . SER A 1 94 ? -1.261 8.539 0.048 1.00 0.00 94 SER A C 20
ATOM 29354 O O . SER A 1 94 ? -2.488 8.574 -0.110 1.00 0.00 94 SER A O 20
ATOM 29362 N N . PHE A 1 95 ? -0.662 7.555 0.711 1.00 0.00 95 PHE A N 20
ATOM 29363 C CA . PHE A 1 95 ? -1.371 6.475 1.365 1.00 0.00 95 PHE A CA 20
ATOM 29364 C C . PHE A 1 95 ? -0.513 5.848 2.451 1.00 0.00 95 PHE A C 20
ATOM 29365 O O . PHE A 1 95 ? 0.650 6.200 2.624 1.00 0.00 95 PHE A O 20
ATOM 29382 N N . THR A 1 96 ? -1.103 4.937 3.209 1.00 0.00 96 THR A N 20
ATOM 29383 C CA . THR A 1 96 ? -0.434 4.122 4.197 1.00 0.00 96 THR A CA 20
ATOM 29384 C C . THR A 1 96 ? -1.103 2.751 4.052 1.00 0.00 96 THR A C 20
ATOM 29385 O O . THR A 1 96 ? -2.297 2.645 3.747 1.00 0.00 96 THR A O 20
ATOM 29396 N N . VAL A 1 97 ? -0.305 1.692 4.089 1.00 0.00 97 VAL A N 20
ATOM 29397 C CA . VAL A 1 97 ? -0.770 0.327 3.905 1.00 0.00 97 VAL A CA 20
ATOM 29398 C C . VAL A 1 97 ? -0.753 -0.390 5.252 1.00 0.00 97 VAL A C 20
ATOM 29399 O O . VAL A 1 97 ? 0.076 -0.064 6.104 1.00 0.00 97 VAL A O 20
ATOM 29412 N N . THR A 1 98 ? -1.650 -1.356 5.429 1.00 0.00 98 THR A N 20
ATOM 29413 C CA . THR A 1 98 ? -1.890 -2.091 6.664 1.00 0.00 98 THR A CA 20
ATOM 29414 C C . THR A 1 98 ? -2.472 -3.475 6.346 1.00 0.00 98 THR A C 20
ATOM 29415 O O . THR A 1 98 ? -2.831 -3.741 5.194 1.00 0.00 98 THR A O 20
ATOM 29426 N N . LEU A 1 99 ? -2.568 -4.359 7.345 1.00 0.00 99 LEU A N 20
ATOM 29427 C CA . LEU A 1 99 ? -3.232 -5.655 7.222 1.00 0.00 99 LEU A CA 20
ATOM 29428 C C . LEU A 1 99 ? -4.390 -5.600 8.202 1.00 0.00 99 LEU A C 20
ATOM 29429 O O . LEU A 1 99 ? -4.178 -5.309 9.383 1.00 0.00 99 LEU A O 20
ATOM 29445 N N . GLU A 1 100 ? -5.613 -5.814 7.728 1.00 0.00 100 GLU A N 20
ATOM 29446 C CA . GLU A 1 100 ? -6.788 -5.923 8.581 1.00 0.00 100 GLU A CA 20
ATOM 29447 C C . GLU A 1 100 ? -7.075 -7.387 8.834 1.00 0.00 100 GLU A C 20
ATOM 29448 O O . GLU A 1 100 ? -7.443 -7.747 9.970 1.00 0.00 100 GLU A O 20
#

Secondary structure (DSSP, 8-state):
---EE--S--BTTT--SSEEEEEE-S---TTS--EESSSSEETTSBHHHHHHHHTSS-TT-EEEEEEEE--B-S---EE-SS-EEE--S-BS-EEEEE--

Sequence (100 aa):
TAPIAITCFTRGLDIRKEKADVLCPGGCPLEEFSVYGNIVYASVSSICGAAVHRGVISNSGGPVRVYSLPGRENYSSVDANGIQSQMLSRWSASFTVTLETAPIAITCFTRGLDIRKEKADVLCPGGCPLEEFSVYGNIVYASVSSICGAAVHRGVISNSGGPVRVYSLPGRENYSSVDANGIQSQMLSRWSASFTVTLETAPIAITCFTRGLDIRKEKADVLCPGGCPLEEFSVYGNIVYASVSSICGAAVHRGVISNSGGPVRVYSLPGRENYSSVDANGIQSQMLSRWSASFTVTLETAPIAITCFTRGLDIRKEKADVLCPGGCPLEEFSVYGNIVYASVSSICGAAVHRGVISNSGGPVRVYSLPGRENYSSVDANGIQSQMLSRWSASFTVTLETAPIAITCFTRGLDIRKEKADVLCPGGCPLEEFSVYGNIVYASVSSICGAAVHRGVISNSGGPVRVYSLPGRENYSSVDANGIQSQMLSRWSASFTVTLETAPIAITCFTRGLDIRKEKADVLCPGGCPLEEFSVYGNIVYASVSSICGAAVHRGVISNSGGPVRVYSLPGRENYSSVDANGIQSQMLSRWSASFTVTLETAPIAITCFTRGLDIRKEKADVLCPGGCPLEEFSVYGNIVYASVSSICGAAVHRGVISNSGGPVRVYSLPGRENYSSVDANGIQSQMLSRWSASFTVTLETAPIAITCFTRGLDIRKEKADVLCPGGCPLEEFSVYGNIVYASVSSICGAAVHRGVISNSGGPVRVYSLPGRENYSSVDANGIQSQMLSRWSASFTVTLETAPIAITCFTRGLDIRKEKADVLCPGGCPLEEFSVYGNIVYASVSSICGAAVHRGVISNSGGPVRVYSLPGRENYSSVDANGIQSQMLSRWSASFTVTLETAPIAITCFTRGLDIRKEKADVLCPGGCPLEEFSVYGNIVYASVSSICGAAVHRGVISNSGGPVRVYSLPGRENYSSVDANGIQSQMLSRWSASFTVTLETAPIAITCFTRGLDIRKEKADVLCPGGCPLEEFSVYGNIVYASVSSICGAAVHRGVISNSGGPVRVYSLPGRENYSSVDANGIQSQMLSRWSASFTVTLETAPIAITCFTRGLDIRKEKADVLCPGGCPLEEFSVYGNIVYASVSSICGAAVHRGVISNSGGPVRVYSLPGRENYSSVDANGIQSQMLSRWSASFTVTLETAPIAITCFTRGLDIRKEKADVLCPGGCPLEEFSVYGNIVYASVSSICGAAVHRGVISNSGGPVRVYSLPGRENYSSVDANGIQSQMLSRWSASFTVTLETAPIAITCFTRGLDIRKEKADVLCPGGCPLEEFSVYGNIVYASVSSICGAAVHRGVISNSGGPVRVYSLPGRENYSSVDANGIQSQMLSRWSASFTVTLETAPIAITCFTRGLDIRKEKADVLCPGGCPLEEFSVYGNIVYASVSSICGAAVHRGVISNSGGPVRVYSLPGRENYSSVDANGIQSQMLSRWSASFTVTLETAPIAITCFTRGLDIRKEKADVLCPGGCPLEEFSVYGNIVYASVSSICGAAVHRGVISNSGGPVRVYSLPGRENYSSVDANGIQSQMLSRWSASFTVTLETAPIAITCFTRGLDIRKEKADVLCPGGCPLEEFSVYGNIVYASVSSICGAAVHRGVISNSGGPVRVYSLPGRENYSSVDANGIQSQMLSRWSASFTVTLETAPIAITCFTRGLDIRKEKADVLCPGGCPLEEFSVYGNIVYASVSSICGAAVHRGVISNSGGPVRVYSLPGRENYSSVDANGIQSQMLSRWSASFTVTLETAPIAITCFTRGLDIRKEKADVLCPGGCPLEEFSVYGNIVYASVSSICGAAVHRGVISNSGGPVRVYSLPGRENYSSVDANGIQSQMLSRWSASFTVTLETAPIAITCFTRGLDIRKEKADVLCPGGCPLEEFSVYGNIVYASVSSICGAAVHRGVISNSGGPVRVYSLPGRENYSSVDANGIQSQMLSRWSASFTVTLE

Organism: Homo sapiens (NCBI:txid9606)

GO terms:
  GO:0005515 protein binding (F, IPI)
  GO:0005518 collagen binding (F, IDA)
  GO:0031012 extracellular matrix (C, IDA)
  GO:0008360 regulation of cell shape (P, IMP)
  GO:0007605 sensory perception of sound (P, TAS)

Radius of gyration: 12.0 Å; Cα contacts (8 Å, |Δi|>4): 280; chains: 1; bounding box: 34×32×18 Å

Nearest PDB structures (foldseek):
  1jbi-assembly1_A  TM=9.936E-01  e=4.197E-19  Homo sapiens
  8i03-assembly1_I  TM=7.794E-01  e=4.144E-03  Schizosaccharomyces pombe
  7u5d-assembly1_A  TM=3.298E-01  e=4.449E+00  Aeromonas salmonicida
  5fja-assembly1_M  TM=2.456E-01  e=6.325E+00  Saccharomyces cerevisiae
  1jbi-assembly1_A  TM=9.790E-01  e=1.361E-19  Homo sapiens

Solvent-accessible surface area: 5437 Å² total; per-residue (Å²): 198,84,62,78,76,10,111,12,114,18,106,0,70,107,12,123,130,130,144,8,40,0,58,3,78,55,45,14,77,125,141,113,40,56,0,49,1,56,78,15,2,0,2,38,0,9,1,1,0,0,0,5,9,95,43,18,25,86,64,73,10,20,64,2,72,0,79,40,22,101,32,114,97,153,32,64,66,63,72,28,105,54,5,87,0,60,120,14,104,148,102,67,28,6,1,26,0,29,95,147

InterPro domains:
  IPR002035 von Willebrand factor, type A [PF00092] (165-312)
  IPR002035 von Willebrand factor, type A [PF00092] (367-533)
  IPR002035 von Willebrand factor, type A [PS50234] (165-350)
  IPR002035 von Willebrand factor, type A [PS50234] (367-537)
  IPR002035 von Willebrand factor, type A [SM00327] (163-335)
  IPR002035 von Willebrand factor, type A [SM00327] (365-538)
  IPR004043 LCCL domain [PF03815] (32-121)
  IPR004043 LCCL domain [PS50820] (28-121)
  IPR004043 LCCL domain [SM00603] (30-112)
  IPR036465 von Willebrand factor A-like domain superfamily [G3DSA:3.40.50.410] (164-353)
  IPR036465 von Willebrand factor A-like domain superfamily [G3DSA:3.40.50.410] (354-547)
  IPR036465 von Willebrand factor A-like domain superfamily [SSF53300] (162-351)
  IPR036465 von Willebrand factor A-like domain superfamily [SSF53300] (322-543)
  IPR036609 LCCL domain superfamily [G3DSA:2.170.130.20] (27-126)
  IPR036609 LCCL domain superfamily [SSF69848] (29-124)
  IPR050525 Extracellular Matrix Assembly and Organization [PTHR24020] (64-534)

Foldseek 3Di:
DDAAEDALAAFLLNPLDQKHKYWHAALSDPPDFAFAAQQKTQRRGGPCNQCVQVVHDGSGTGIKMKHWDAFDAPGDWDGGPNYIHHGDHGRRTIIHIGHD

CATH classification: 2.170.130.20